Protein 2JPI (pdb70)

CATH classification: 3.30.310.50

Organism: Pseudomonas aeruginosa (strain ATCC 15692 / DSM 22644 / CIP 104116 / JCM 14847 / LMG 12228 / 1C / PRS 101 / PAO1) (NCBI:txid208964)

Sequence (96 aa):
MFRSTSHVRTESAARYVNRLCKHWGHKFEVELTPERGFIDFGDSNCELLAHPDHVLMILNSPDEDSLAHMQNVVADHLQRMANSESLEIAWQPAESMFRSTSHVRTESAARYVNRLCKHWGHKFEVELTPERGFIDFGDSNCELLAHPDHVLMILNSPDEDSLAHMQNVVADHLQRMANSESLEIAWQPAESMFRSTSHVRTESAARYVNRLCKHWGHKFEVELTPERGFIDFGDSNCELLAHPDHVLMILNSPDEDSLAHMQNVVADHLQRMANSESLEIAWQPAESMFRSTSHVRTESAARYVNRLCKHWGHKFEVELTPERGFIDFGDSNCELLAHPDHVLMILNSPDEDSLAHMQNVVADHLQRMANSESLEIAWQPAESMFRSTSHVRTESAARYVNRLCKHWGHKFEVELTPERGFIDFGDSNCELLAHPDHVLMILNSPDEDSLAHMQNVVADHLQRMANSESLEIAWQPAESMFRSTSHVRTESAARYVNRLCKHWGHKFEVELTPERGFIDFGDSNCELLAHPDHVLMILNSPDEDSLAHMQNVVADHLQRMANSESLEIAWQPAESMFRSTSHVRTESAARYVNRLCKHWGHKFEVELTPERGFIDFGDSNCELLAHPDHVLMILNSPDEDSLAHMQNVVADHLQRMANSESLEIAWQPAESMFRSTSHVRTESAARYVNRLCKHWGHKFEVELTPERGFIDFGDSNCELLAHPDHVLMILNSPDEDSLAHMQNVVADHLQRMANSESLEIAWQPAESMFRSTSHVRTESAARYVNRLCKHWGHKFEVELTPERGFIDFGDSNCELLAHPDHVLMILNSPDEDSLAHMQNVVADHLQRMANSESLEIAWQPAESMFRSTSHVRTESAARYVNRLCKHWGHKFEVELTPERGFIDFGDSNCELLAHPDHVLMILNSPDEDSLAHMQNVVADHLQRMANSESLEIAWQPAESMFRSTSHVRTESAARYVNRLCKHWGHKFEVELTPERGFIDFGDSNCELLAHPDHVLMILNSPDEDSLAHMQNVVADHLQRMANSESLEIAWQPAESMFRSTSHVRTESAARYVNRLCKHWGHKFEVELTPERGFIDFGDSNCELLAHPDHVLMILNSPDEDSLAHMQNVVADHLQRMANSESLEIAWQPAESMFRSTSHVRTESAARYVNRLCKHWGHKFEVELTPERGFIDFGDSNCELLAHPDHVLMILNSPDEDSLAHMQNVVADHLQRMANSESLEIAWQPAESMFRSTSHVRTESAARYVNRLCKHWGHKFEVELTPERGFIDFGDSNCELLAHPDHVLMILNSPDEDSLAHMQNVVADHLQRMANSESLEIAWQPAESMFRSTSHVRTESAARYVNRLCKHWGHKFEVELTPERGFIDFGDSNCELLAHPDHVLMILNSPDEDSLAHMQNVVADHLQRMANSESLEIAWQPAESMFRSTSHVRTESAARYVNRLCKHWGHKFEVELTPERGFIDFGDSNCELLAHPDHVLMILNSPDEDSLAHMQNVVADHLQRMANSESLEIAWQPAESMFRSTSHVRTESAARYVNRLCKHWGHKFEVELTPERGFIDFGDSNCELLAHPDHVLMILNSPDEDSLAHMQNVVADHLQRMANSESLEIAWQPAESMFRSTSHVRTESAARYVNRLCKHWGHKFEVELTPERGFIDFGDSNCELLAHPDHVLMILNSPDEDSLAHMQNVVADHLQRMANSESLEIAWQPAESMFRSTSHVRTESAARYVNRLCKHWGHKFEVELTPERGFIDFGDSNCELLAHPDHVLMILNSPDEDSLAHMQNVVADHLQRMANSESLEIAWQPAESMFRSTSHVRTESAARYVNRLCKHWGHKFEVELTPERGFIDFGDSNCELLAHPDHVLMILNSPDEDSLAHMQNVVADHLQRMANSESLEIAWQPAES

Nearest PDB structures (foldseek):
  2jpi-assembly1_A  TM=9.965E-01  e=1.488E-18  Pseudomonas aeruginosa
  5nzc-assembly1_A  TM=4.867E-01  e=1.272E-02  Betula pendula
  5nzb-assembly1_A  TM=5.104E-01  e=2.156E-02  Betula pendula
  1ypr-assembly2_B  TM=5.223E-01  e=1.326E-01  Saccharomyces cerevisiae
  5etl-assembly3_C  TM=3.798E-01  e=5.740E-01  Escherichia coli

Foldseek 3Di:
DFKKKKKAWAAPFLVCQQVVLVVVVPPFHWDHDSAWIWTDPDQKIWIWGGDRTIIMIMIGHPDVVRRCVRSVVVLCVVPVVDPDDSGPMDMDPRHD

Solvent-accessible surface area: 6134 Å² total; per-residue (Å²): 176,42,137,0,36,1,88,16,190,16,126,61,0,34,117,65,1,23,122,21,11,137,115,132,32,176,163,70,95,36,111,83,65,118,95,69,2,53,19,25,94,59,122,5,29,9,32,3,43,4,88,82,71,66,2,50,0,44,0,37,0,73,56,88,120,16,4,38,106,8,17,89,49,3,14,52,31,2,63,167,46,28,131,96,99,93,10,145,41,80,163,96,107,2,145,138

Secondary structure (DSSP, 8-state):
-EEEEEEE--SSHHHHHHHHHHHTTTSSEEEE-SSEEEEE-SSS-EEEEEETTEEEEEEEESSHHHHHHHHHHHHHHHHHTSTTSS---B------

Structure (mmCIF, N/CA/C/O backbone):
data_2JPI
#
_entry.id   2JPI
#
loop_
_atom_site.group_PDB
_atom_site.id
_atom_site.type_symbol
_atom_site.label_atom_id
_atom_site.label_alt_id
_atom_site.label_comp_id
_atom_site.label_asym_id
_atom_site.label_entity_id
_atom_site.label_seq_id
_atom_site.pdbx_PDB_ins_code
_atom_site.Cartn_x
_atom_site.Cartn_y
_atom_site.Cartn_z
_atom_site.occupancy
_atom_site.B_iso_or_equiv
_atom_site.auth_seq_id
_atom_site.auth_comp_id
_atom_site.auth_asym_id
_atom_site.auth_atom_id
_atom_site.pdbx_PDB_model_num
ATOM 1 N N . MET A 1 23 ? 7.208 15.485 -5.813 1.00 0.00 1 MET A N 1
ATOM 2 C CA . MET A 1 23 ? 6.757 14.563 -4.736 1.00 0.00 1 MET A CA 1
ATOM 3 C C . MET A 1 23 ? 5.314 14.840 -4.332 1.00 0.00 1 MET A C 1
ATOM 4 O O . MET A 1 23 ? 5.032 15.670 -3.468 1.00 0.00 1 MET A O 1
ATOM 17 N N . PHE A 1 24 ? 4.407 14.117 -4.968 1.00 0.00 2 PHE A N 1
ATOM 18 C CA . PHE A 1 24 ? 2.978 14.244 -4.697 1.00 0.00 2 PHE A CA 1
ATOM 19 C C . PHE A 1 24 ? 2.546 13.135 -3.741 1.00 0.00 2 PHE A C 1
ATOM 20 O O . PHE A 1 24 ? 3.325 12.220 -3.471 1.00 0.00 2 PHE A O 1
ATOM 37 N N . ARG A 1 25 ? 1.321 13.201 -3.220 1.00 0.00 3 ARG A N 1
ATOM 38 C CA . ARG A 1 25 ? 0.866 12.164 -2.296 1.00 0.00 3 ARG A CA 1
ATOM 39 C C . ARG A 1 25 ? -0.642 11.917 -2.388 1.00 0.00 3 ARG A C 1
ATOM 40 O O . ARG A 1 25 ? -1.448 12.833 -2.219 1.00 0.00 3 ARG A O 1
ATOM 61 N N . SER A 1 26 ? -1.003 10.656 -2.631 1.00 0.00 4 SER A N 1
ATOM 62 C CA . SER A 1 26 ? -2.396 10.229 -2.726 1.00 0.00 4 SER A CA 1
ATOM 63 C C . SER A 1 26 ? -2.697 9.253 -1.597 1.00 0.00 4 SER A C 1
ATOM 64 O O . SER A 1 26 ? -1.775 8.704 -0.992 1.00 0.00 4 SER A O 1
ATOM 72 N N . THR A 1 27 ? -3.973 9.027 -1.309 1.00 0.00 5 THR A N 1
ATOM 73 C CA . THR A 1 27 ? -4.325 8.100 -0.242 1.00 0.00 5 THR A CA 1
ATOM 74 C C . THR A 1 27 ? -5.612 7.334 -0.535 1.00 0.00 5 THR A C 1
ATOM 75 O O . THR A 1 27 ? -6.658 7.928 -0.797 1.00 0.00 5 THR A O 1
ATOM 86 N N . SER A 1 28 ? -5.526 6.005 -0.466 1.00 0.00 6 SER A N 1
ATOM 87 C CA . SER A 1 28 ? -6.684 5.145 -0.700 1.00 0.00 6 SER A CA 1
ATOM 88 C C . SER A 1 28 ? -7.171 4.526 0.613 1.00 0.00 6 SER A C 1
ATOM 89 O O . SER A 1 28 ? -6.371 4.029 1.406 1.00 0.00 6 SER A O 1
ATOM 97 N N . HIS A 1 29 ? -8.484 4.561 0.839 1.00 0.00 7 HIS A N 1
ATOM 98 C CA . HIS A 1 29 ? -9.070 4.003 2.062 1.00 0.00 7 HIS A CA 1
ATOM 99 C C . HIS A 1 29 ? -10.051 2.872 1.741 1.00 0.00 7 HIS A C 1
ATOM 100 O O . HIS A 1 29 ? -10.926 3.024 0.889 1.00 0.00 7 HIS A O 1
ATOM 115 N N . VAL A 1 30 ? -9.896 1.737 2.427 1.00 0.00 8 VAL A N 1
ATOM 116 C CA . VAL A 1 30 ? -10.766 0.582 2.210 1.00 0.00 8 VAL A CA 1
ATOM 117 C C . VAL A 1 30 ? -11.110 -0.102 3.530 1.00 0.00 8 VAL A C 1
ATOM 118 O O . VAL A 1 30 ? -10.333 -0.040 4.483 1.00 0.00 8 VAL A O 1
ATOM 131 N N . ARG A 1 31 ? -12.257 -0.780 3.583 1.00 0.00 9 ARG A N 1
ATOM 132 C CA . ARG A 1 31 ? -12.639 -1.490 4.805 1.00 0.00 9 ARG A CA 1
ATOM 133 C C . ARG A 1 31 ? -12.299 -2.975 4.672 1.00 0.00 9 ARG A C 1
ATOM 134 O O . ARG A 1 31 ? -12.971 -3.715 3.954 1.00 0.00 9 ARG A O 1
ATOM 155 N N . THR A 1 32 ? -11.242 -3.398 5.365 1.00 0.00 10 THR A N 1
ATOM 156 C CA . THR A 1 32 ? -10.795 -4.790 5.326 1.00 0.00 10 THR A CA 1
ATOM 157 C C . THR A 1 32 ? -10.587 -5.353 6.736 1.00 0.00 10 THR A C 1
ATOM 158 O O . THR A 1 32 ? -10.351 -4.602 7.674 1.00 0.00 10 THR A O 1
ATOM 169 N N . GLU A 1 33 ? -10.650 -6.674 6.878 1.00 0.00 11 GLU A N 1
ATOM 170 C CA . GLU A 1 33 ? -10.443 -7.309 8.181 1.00 0.00 11 GLU A CA 1
ATOM 171 C C . GLU A 1 33 ? -9.071 -7.993 8.265 1.00 0.00 11 GLU A C 1
ATOM 172 O O . GLU A 1 33 ? -8.576 -8.531 7.275 1.00 0.00 11 GLU A O 1
ATOM 184 N N . SER A 1 34 ? -8.463 -7.971 9.460 1.00 0.00 12 SER A N 1
ATOM 185 C CA . SER A 1 34 ? -7.155 -8.591 9.675 1.00 0.00 12 SER A CA 1
ATOM 186 C C . SER A 1 34 ? -6.095 -7.982 8.762 1.00 0.00 12 SER A C 1
ATOM 187 O O . SER A 1 34 ? -5.100 -8.622 8.423 1.00 0.00 12 SER A O 1
ATOM 195 N N . ALA A 1 35 ? -6.325 -6.738 8.373 1.00 0.00 13 ALA A N 1
ATOM 196 C CA . ALA A 1 35 ? -5.404 -6.008 7.495 1.00 0.00 13 ALA A CA 1
ATOM 197 C C . ALA A 1 35 ? -3.957 -6.042 7.983 1.00 0.00 13 ALA A C 1
ATOM 198 O O . ALA A 1 35 ? -3.042 -6.359 7.222 1.00 0.00 13 ALA A O 1
ATOM 205 N N . ALA A 1 36 ? -3.753 -5.661 9.236 1.00 0.00 14 ALA A N 1
ATOM 206 C CA . ALA A 1 36 ? -2.409 -5.585 9.824 1.00 0.00 14 ALA A CA 1
ATOM 207 C C . ALA A 1 36 ? -1.502 -6.763 9.451 1.00 0.00 14 ALA A C 1
ATOM 208 O O . ALA A 1 36 ? -0.279 -6.619 9.440 1.00 0.00 14 ALA A O 1
ATOM 215 N N . ARG A 1 37 ? -2.080 -7.919 9.148 1.00 0.00 15 ARG A N 1
ATOM 216 C CA . ARG A 1 37 ? -1.280 -9.089 8.783 1.00 0.00 15 ARG A CA 1
ATOM 217 C C . ARG A 1 37 ? -0.828 -9.021 7.335 1.00 0.00 15 ARG A C 1
ATOM 218 O O . ARG A 1 37 ? 0.310 -9.365 7.016 1.00 0.00 15 ARG A O 1
ATOM 239 N N . TYR A 1 38 ? -1.707 -8.568 6.458 1.00 0.00 16 TYR A N 1
ATOM 240 C CA . TYR A 1 38 ? -1.353 -8.463 5.052 1.00 0.00 16 TYR A CA 1
ATOM 241 C C . TYR A 1 38 ? -0.256 -7.421 4.871 1.00 0.00 16 TYR A C 1
ATOM 242 O O . TYR A 1 38 ? 0.507 -7.493 3.916 1.00 0.00 16 TYR A O 1
ATOM 260 N N . VAL A 1 39 ? -0.152 -6.476 5.812 1.00 0.00 17 VAL A N 1
ATOM 261 C CA . VAL A 1 39 ? 0.897 -5.459 5.747 1.00 0.00 17 VAL A CA 1
ATOM 262 C C . VAL A 1 39 ? 2.216 -6.052 6.226 1.00 0.00 17 VAL A C 1
ATOM 263 O O . VAL A 1 39 ? 3.257 -5.863 5.596 1.00 0.00 17 VAL A O 1
ATOM 276 N N . ASN A 1 40 ? 2.169 -6.767 7.346 1.00 0.00 18 ASN A N 1
ATOM 277 C CA . ASN A 1 40 ? 3.369 -7.378 7.898 1.00 0.00 18 ASN A CA 1
ATOM 278 C C . ASN A 1 40 ? 3.868 -8.520 7.016 1.00 0.00 18 ASN A C 1
ATOM 279 O O . ASN A 1 40 ? 5.060 -8.827 7.009 1.00 0.00 18 ASN A O 1
ATOM 290 N N . ARG A 1 41 ? 2.957 -9.157 6.284 1.00 0.00 19 ARG A N 1
ATOM 291 C CA . ARG A 1 41 ? 3.321 -10.270 5.419 1.00 0.00 19 ARG A CA 1
ATOM 292 C C . ARG A 1 41 ? 3.976 -9.801 4.119 1.00 0.00 19 ARG A C 1
ATOM 293 O O . ARG A 1 41 ? 4.634 -10.585 3.435 1.00 0.00 19 ARG A O 1
ATOM 314 N N . LEU A 1 42 ? 3.788 -8.531 3.771 1.00 0.00 20 LEU A N 1
ATOM 315 C CA . LEU A 1 42 ? 4.359 -7.986 2.541 1.00 0.00 20 LEU A CA 1
ATOM 316 C C . LEU A 1 42 ? 5.872 -7.844 2.628 1.00 0.00 20 LEU A C 1
ATOM 317 O O . LEU A 1 42 ? 6.589 -8.237 1.708 1.00 0.00 20 LEU A O 1
ATOM 333 N N . CYS A 1 43 ? 6.362 -7.277 3.726 1.00 0.00 21 CYS A N 1
ATOM 334 C CA . CYS A 1 43 ? 7.800 -7.093 3.890 1.00 0.00 21 CYS A CA 1
ATOM 335 C C . CYS A 1 43 ? 8.521 -8.427 3.756 1.00 0.00 21 CYS A C 1
ATOM 336 O O . CYS A 1 43 ? 9.640 -8.495 3.251 1.00 0.00 21 CYS A O 1
ATOM 344 N N . LYS A 1 44 ? 7.859 -9.490 4.190 1.00 0.00 22 LYS A N 1
ATOM 345 C CA . LYS A 1 44 ? 8.423 -10.828 4.095 1.00 0.00 22 LYS A CA 1
ATOM 346 C C . LYS A 1 44 ? 8.156 -11.427 2.712 1.00 0.00 22 LYS A C 1
ATOM 347 O O . LYS A 1 44 ? 8.832 -12.366 2.289 1.00 0.00 22 LYS A O 1
ATOM 366 N N . HIS A 1 45 ? 7.152 -10.885 2.019 1.00 0.00 23 HIS A N 1
ATOM 367 C CA . HIS A 1 45 ? 6.773 -11.364 0.695 1.00 0.00 23 HIS A CA 1
ATOM 368 C C . HIS A 1 45 ? 7.606 -10.728 -0.414 1.00 0.00 23 HIS A C 1
ATOM 369 O O . HIS A 1 45 ? 8.288 -11.429 -1.162 1.00 0.00 23 HIS A O 1
ATOM 384 N N . TRP A 1 46 ? 7.533 -9.402 -0.538 1.00 0.00 24 TRP A N 1
ATOM 385 C CA . TRP A 1 46 ? 8.270 -8.706 -1.585 1.00 0.00 24 TRP A CA 1
ATOM 386 C C . TRP A 1 46 ? 9.668 -8.297 -1.121 1.00 0.00 24 TRP A C 1
ATOM 387 O O . TRP A 1 46 ? 10.497 -7.892 -1.936 1.00 0.00 24 TRP A O 1
ATOM 408 N N . GLY A 1 47 ? 9.937 -8.403 0.183 1.00 0.00 25 GLY A N 1
ATOM 409 C CA . GLY A 1 47 ? 11.247 -8.037 0.692 1.00 0.00 25 GLY A CA 1
ATOM 410 C C . GLY A 1 47 ? 12.327 -9.014 0.272 1.00 0.00 25 GLY A C 1
ATOM 411 O O . GLY A 1 47 ? 12.958 -9.650 1.115 1.00 0.00 25 GLY A O 1
ATOM 415 N N . HIS A 1 48 ? 12.540 -9.135 -1.033 1.00 0.00 26 HIS A N 1
ATOM 416 C CA . HIS A 1 48 ? 13.550 -10.042 -1.559 1.00 0.00 26 HIS A CA 1
ATOM 417 C C . HIS A 1 48 ? 14.710 -9.264 -2.168 1.00 0.00 26 HIS A C 1
ATOM 418 O O . HIS A 1 48 ? 15.835 -9.759 -2.230 1.00 0.00 26 HIS A O 1
ATOM 433 N N . LYS A 1 49 ? 14.432 -8.044 -2.621 1.00 0.00 27 LYS A N 1
ATOM 434 C CA . LYS A 1 49 ? 15.466 -7.209 -3.228 1.00 0.00 27 LYS A CA 1
ATOM 435 C C . LYS A 1 49 ? 15.153 -5.726 -3.031 1.00 0.00 27 LYS A C 1
ATOM 436 O O . LYS A 1 49 ? 15.650 -4.873 -3.766 1.00 0.00 27 LYS A O 1
ATOM 455 N N . PHE A 1 50 ? 14.328 -5.417 -2.034 1.00 0.00 28 PHE A N 1
ATOM 456 C CA . PHE A 1 50 ? 13.967 -4.039 -1.760 1.00 0.00 28 PHE A CA 1
ATOM 457 C C . PHE A 1 50 ? 13.911 -3.775 -0.269 1.00 0.00 28 PHE A C 1
ATOM 458 O O . PHE A 1 50 ? 13.902 -4.704 0.539 1.00 0.00 28 PHE A O 1
ATOM 475 N N . GLU A 1 51 ? 13.882 -2.502 0.092 1.00 0.00 29 GLU A N 1
ATOM 476 C CA . GLU A 1 51 ? 13.836 -2.122 1.499 1.00 0.00 29 GLU A CA 1
ATOM 477 C C . GLU A 1 51 ? 12.403 -2.132 2.014 1.00 0.00 29 GLU A C 1
ATOM 478 O O . GLU A 1 51 ? 11.607 -1.252 1.686 1.00 0.00 29 GLU A O 1
ATOM 490 N N . VAL A 1 52 ? 12.078 -3.140 2.818 1.00 0.00 30 VAL A N 1
ATOM 491 C CA . VAL A 1 52 ? 10.736 -3.270 3.371 1.00 0.00 30 VAL A CA 1
ATOM 492 C C . VAL A 1 52 ? 10.749 -3.221 4.897 1.00 0.00 30 VAL A C 1
ATOM 493 O O . VAL A 1 52 ? 11.277 -4.120 5.552 1.00 0.00 30 VAL A O 1
ATOM 506 N N . GLU A 1 53 ? 10.147 -2.173 5.459 1.00 0.00 31 GLU A N 1
ATOM 507 C CA . GLU A 1 53 ? 10.074 -2.019 6.906 1.00 0.00 31 GLU A CA 1
ATOM 508 C C . GLU A 1 53 ? 8.773 -2.618 7.430 1.00 0.00 31 GLU A C 1
ATOM 509 O O . GLU A 1 53 ? 7.719 -2.464 6.814 1.00 0.00 31 GLU A O 1
ATOM 521 N N . LEU A 1 54 ? 8.851 -3.301 8.565 1.00 0.00 32 LEU A N 1
ATOM 522 C CA . LEU A 1 54 ? 7.665 -3.924 9.158 1.00 0.00 32 LEU A CA 1
ATOM 523 C C . LEU A 1 54 ? 7.420 -3.412 10.570 1.00 0.00 32 LEU A C 1
ATOM 524 O O . LEU A 1 54 ? 8.137 -3.762 11.508 1.00 0.00 32 LEU A O 1
ATOM 540 N N . THR A 1 55 ? 6.377 -2.605 10.712 1.00 0.00 33 THR A N 1
ATOM 541 C CA . THR A 1 55 ? 5.993 -2.063 12.009 1.00 0.00 33 THR A CA 1
ATOM 542 C C . THR A 1 55 ? 4.527 -2.385 12.253 1.00 0.00 33 THR A C 1
ATOM 543 O O . THR A 1 55 ? 3.800 -2.716 11.316 1.00 0.00 33 THR A O 1
ATOM 554 N N . PRO A 1 56 ? 4.057 -2.294 13.500 1.00 0.00 34 PRO A N 1
ATOM 555 C CA . PRO A 1 56 ? 2.662 -2.580 13.819 1.00 0.00 34 PRO A CA 1
ATOM 556 C C . PRO A 1 56 ? 1.747 -1.436 13.425 1.00 0.00 34 PRO A C 1
ATOM 557 O O . PRO A 1 56 ? 0.911 -0.990 14.211 1.00 0.00 34 PRO A O 1
ATOM 568 N N . GLU A 1 57 ? 1.922 -0.960 12.201 1.00 0.00 35 GLU A N 1
ATOM 569 C CA . GLU A 1 57 ? 1.131 0.143 11.685 1.00 0.00 35 GLU A CA 1
ATOM 570 C C . GLU A 1 57 ? 1.065 0.122 10.158 1.00 0.00 35 GLU A C 1
ATOM 571 O O . GLU A 1 57 ? 0.026 0.437 9.578 1.00 0.00 35 GLU A O 1
ATOM 583 N N . ARG A 1 58 ? 2.173 -0.234 9.500 1.00 0.00 36 ARG A N 1
ATOM 584 C CA . ARG A 1 58 ? 2.194 -0.262 8.045 1.00 0.00 36 ARG A CA 1
ATOM 585 C C . ARG A 1 58 ? 3.453 -0.907 7.485 1.00 0.00 36 ARG A C 1
ATOM 586 O O . ARG A 1 58 ? 4.429 -1.146 8.196 1.00 0.00 36 ARG A O 1
ATOM 607 N N . GLY A 1 59 ? 3.413 -1.147 6.179 1.00 0.00 37 GLY A N 1
ATOM 608 C CA . GLY A 1 59 ? 4.541 -1.722 5.474 1.00 0.00 37 GLY A CA 1
ATOM 609 C C . GLY A 1 59 ? 5.190 -0.676 4.570 1.00 0.00 37 GLY A C 1
ATOM 610 O O . GLY A 1 59 ? 4.539 -0.165 3.659 1.00 0.00 37 GLY A O 1
ATOM 614 N N . PHE A 1 60 ? 6.453 -0.332 4.822 1.00 0.00 38 PHE A N 1
ATOM 615 C CA . PHE A 1 60 ? 7.143 0.679 4.026 1.00 0.00 38 PHE A CA 1
ATOM 616 C C . PHE A 1 60 ? 8.039 0.020 2.989 1.00 0.00 38 PHE A C 1
ATOM 617 O O . PHE A 1 60 ? 8.930 -0.755 3.330 1.00 0.00 38 PHE A O 1
ATOM 634 N N . ILE A 1 61 ? 7.805 0.340 1.722 1.00 0.00 39 ILE A N 1
ATOM 635 C CA . ILE A 1 61 ? 8.607 -0.222 0.636 1.00 0.00 39 ILE A CA 1
ATOM 636 C C . ILE A 1 61 ? 8.965 0.871 -0.363 1.00 0.00 39 ILE A C 1
ATOM 637 O O . ILE A 1 61 ? 8.127 1.276 -1.169 1.00 0.00 39 ILE A O 1
ATOM 653 N N . ASP A 1 62 ? 10.204 1.350 -0.319 1.00 0.00 40 ASP A N 1
ATOM 654 C CA . ASP A 1 62 ? 10.633 2.392 -1.237 1.00 0.00 40 ASP A CA 1
ATOM 655 C C . ASP A 1 62 ? 11.473 1.803 -2.355 1.00 0.00 40 ASP A C 1
ATOM 656 O O . ASP A 1 62 ? 12.367 0.990 -2.120 1.00 0.00 40 ASP A O 1
ATOM 665 N N . PHE A 1 63 ? 11.176 2.224 -3.570 1.00 0.00 41 PHE A N 1
ATOM 666 C CA . PHE A 1 63 ? 11.897 1.748 -4.743 1.00 0.00 41 PHE A CA 1
ATOM 667 C C . PHE A 1 63 ? 13.064 2.679 -5.067 1.00 0.00 41 PHE A C 1
ATOM 668 O O . PHE A 1 63 ? 13.757 2.496 -6.068 1.00 0.00 41 PHE A O 1
ATOM 685 N N . GLY A 1 64 ? 13.269 3.683 -4.218 1.00 0.00 42 GLY A N 1
ATOM 686 C CA . GLY A 1 64 ? 14.341 4.634 -4.433 1.00 0.00 42 GLY A CA 1
ATOM 687 C C . GLY A 1 64 ? 13.823 6.033 -4.717 1.00 0.00 42 GLY A C 1
ATOM 688 O O . GLY A 1 64 ? 13.838 6.897 -3.840 1.00 0.00 42 GLY A O 1
ATOM 692 N N . ASP A 1 65 ? 13.358 6.255 -5.944 1.00 0.00 43 ASP A N 1
ATOM 693 C CA . ASP A 1 65 ? 12.826 7.557 -6.340 1.00 0.00 43 ASP A CA 1
ATOM 694 C C . ASP A 1 65 ? 11.306 7.580 -6.197 1.00 0.00 43 ASP A C 1
ATOM 695 O O . ASP A 1 65 ? 10.589 8.015 -7.098 1.00 0.00 43 ASP A O 1
ATOM 704 N N . SER A 1 66 ? 10.829 7.101 -5.051 1.00 0.00 44 SER A N 1
ATOM 705 C CA . SER A 1 66 ? 9.399 7.042 -4.752 1.00 0.00 44 SER A CA 1
ATOM 706 C C . SER A 1 66 ? 9.177 6.237 -3.467 1.00 0.00 44 SER A C 1
ATOM 707 O O . SER A 1 66 ? 10.141 5.908 -2.776 1.00 0.00 44 SER A O 1
ATOM 715 N N . ASN A 1 67 ? 7.923 5.920 -3.136 1.00 0.00 45 ASN A N 1
ATOM 716 C CA . ASN A 1 67 ? 7.638 5.165 -1.920 1.00 0.00 45 ASN A CA 1
ATOM 717 C C . ASN A 1 67 ? 6.252 4.528 -1.984 1.00 0.00 45 ASN A C 1
ATOM 718 O O . ASN A 1 67 ? 5.393 4.977 -2.742 1.00 0.00 45 ASN A O 1
ATOM 729 N N . CYS A 1 68 ? 6.024 3.503 -1.163 1.00 0.00 46 CYS A N 1
ATOM 730 C CA . CYS A 1 68 ? 4.729 2.849 -1.118 1.00 0.00 46 CYS A CA 1
ATOM 731 C C . CYS A 1 68 ? 4.488 2.282 0.275 1.00 0.00 46 CYS A C 1
ATOM 732 O O . CYS A 1 68 ? 5.032 1.238 0.637 1.00 0.00 46 CYS A O 1
ATOM 740 N N . GLU A 1 69 ? 3.678 2.985 1.054 1.00 0.00 47 GLU A N 1
ATOM 741 C CA . GLU A 1 69 ? 3.366 2.572 2.414 1.00 0.00 47 GLU A CA 1
ATOM 742 C C . GLU A 1 69 ? 1.975 1.950 2.461 1.00 0.00 47 GLU A C 1
ATOM 743 O O . GLU A 1 69 ? 1.126 2.250 1.622 1.00 0.00 47 GLU A O 1
ATOM 755 N N . LEU A 1 70 ? 1.745 1.078 3.435 1.00 0.00 48 LEU A N 1
ATOM 756 C CA . LEU A 1 70 ? 0.446 0.417 3.561 1.00 0.00 48 LEU A CA 1
ATOM 757 C C . LEU A 1 70 ? 0.021 0.331 5.021 1.00 0.00 48 LEU A C 1
ATOM 758 O O . LEU A 1 70 ? 0.614 -0.406 5.805 1.00 0.00 48 LEU A O 1
ATOM 774 N N . LEU A 1 71 ? -1.026 1.074 5.371 1.00 0.00 49 LEU A N 1
ATOM 775 C CA . LEU A 1 71 ? -1.545 1.064 6.742 1.00 0.00 49 LEU A CA 1
ATOM 776 C C . LEU A 1 71 ? -2.570 -0.043 6.867 1.00 0.00 49 LEU A C 1
ATOM 777 O O . LEU A 1 71 ? -3.437 -0.181 6.008 1.00 0.00 49 LEU A O 1
ATOM 793 N N . ALA A 1 72 ? -2.458 -0.858 7.906 1.00 0.00 50 ALA A N 1
ATOM 794 C CA . ALA A 1 72 ? -3.380 -1.967 8.065 1.00 0.00 50 ALA A CA 1
ATOM 795 C C . ALA A 1 72 ? -3.738 -2.252 9.516 1.00 0.00 50 ALA A C 1
ATOM 796 O O . ALA A 1 72 ? -2.901 -2.680 10.310 1.00 0.00 50 ALA A O 1
ATOM 803 N N . HIS A 1 73 ? -5.012 -2.041 9.835 1.00 0.00 51 HIS A N 1
ATOM 804 C CA . HIS A 1 73 ? -5.532 -2.299 11.153 1.00 0.00 51 HIS A CA 1
ATOM 805 C C . HIS A 1 73 ? -6.513 -3.477 11.071 1.00 0.00 51 HIS A C 1
ATOM 806 O O . HIS A 1 73 ? -6.932 -3.868 9.983 1.00 0.00 51 HIS A O 1
ATOM 821 N N . PRO A 1 74 ? -6.869 -4.070 12.212 1.00 0.00 52 PRO A N 1
ATOM 822 C CA . PRO A 1 74 ? -7.773 -5.227 12.278 1.00 0.00 52 PRO A CA 1
ATOM 823 C C . PRO A 1 74 ? -9.044 -5.090 11.438 1.00 0.00 52 PRO A C 1
ATOM 824 O O . PRO A 1 74 ? -9.689 -6.094 11.135 1.00 0.00 52 PRO A O 1
ATOM 835 N N . ASP A 1 75 ? -9.423 -3.867 11.069 1.00 0.00 53 ASP A N 1
ATOM 836 C CA . ASP A 1 75 ? -10.639 -3.684 10.281 1.00 0.00 53 ASP A CA 1
ATOM 837 C C . ASP A 1 75 ? -10.522 -2.595 9.215 1.00 0.00 53 ASP A C 1
ATOM 838 O O . ASP A 1 75 ? -11.490 -2.338 8.499 1.00 0.00 53 ASP A O 1
ATOM 847 N N . HIS A 1 76 ? -9.356 -1.974 9.072 1.00 0.00 54 HIS A N 1
ATOM 848 C CA . HIS A 1 76 ? -9.202 -0.953 8.038 1.00 0.00 54 HIS A CA 1
ATOM 849 C C . HIS A 1 76 ? -7.789 -0.943 7.457 1.00 0.00 54 HIS A C 1
ATOM 850 O O . HIS A 1 76 ? -6.844 -1.407 8.096 1.00 0.00 54 HIS A O 1
ATOM 865 N N . VAL A 1 77 ? -7.649 -0.419 6.234 1.00 0.00 55 VAL A N 1
ATOM 866 C CA . VAL A 1 77 ? -6.356 -0.362 5.573 1.00 0.00 55 VAL A CA 1
ATOM 867 C C . VAL A 1 77 ? -6.197 0.949 4.802 1.00 0.00 55 VAL A C 1
ATOM 868 O O . VAL A 1 77 ? -7.129 1.416 4.148 1.00 0.00 55 VAL A O 1
ATOM 881 N N . LEU A 1 78 ? -5.011 1.532 4.887 1.00 0.00 56 LEU A N 1
ATOM 882 C CA . LEU A 1 78 ? -4.716 2.789 4.200 1.00 0.00 56 LEU A CA 1
ATOM 883 C C . LEU A 1 78 ? -3.544 2.602 3.242 1.00 0.00 56 LEU A C 1
ATOM 884 O O . LEU A 1 78 ? -2.634 1.820 3.507 1.00 0.00 56 LEU A O 1
ATOM 900 N N . MET A 1 79 ? -3.575 3.318 2.125 1.00 0.00 57 MET A N 1
ATOM 901 C CA . MET A 1 79 ? -2.514 3.216 1.130 1.00 0.00 57 MET A CA 1
ATOM 902 C C . MET A 1 79 ? -1.979 4.597 0.755 1.00 0.00 57 MET A C 1
ATOM 903 O O . MET A 1 79 ? -2.696 5.406 0.169 1.00 0.00 57 MET A O 1
ATOM 917 N N . ILE A 1 80 ? -0.713 4.865 1.094 1.00 0.00 58 ILE A N 1
ATOM 918 C CA . ILE A 1 80 ? -0.099 6.146 0.787 1.00 0.00 58 ILE A CA 1
ATOM 919 C C . ILE A 1 80 ? 1.187 5.955 -0.010 1.00 0.00 58 ILE A C 1
ATOM 920 O O . ILE A 1 80 ? 1.994 5.079 0.300 1.00 0.00 58 ILE A O 1
ATOM 936 N N . LEU A 1 81 ? 1.377 6.784 -1.029 1.00 0.00 59 LEU A N 1
ATOM 937 C CA . LEU A 1 81 ? 2.574 6.705 -1.855 1.00 0.00 59 LEU A CA 1
ATOM 938 C C . LEU A 1 81 ? 3.309 8.036 -1.882 1.00 0.00 59 LEU A C 1
ATOM 939 O O . LEU A 1 81 ? 2.689 9.095 -1.916 1.00 0.00 59 LEU A O 1
ATOM 955 N N . ASN A 1 82 ? 4.631 7.974 -1.916 1.00 0.00 60 ASN A N 1
ATOM 956 C CA . ASN A 1 82 ? 5.446 9.177 -2.002 1.00 0.00 60 ASN A CA 1
ATOM 957 C C . ASN A 1 82 ? 6.284 9.083 -3.265 1.00 0.00 60 ASN A C 1
ATOM 958 O O . ASN A 1 82 ? 7.257 8.335 -3.318 1.00 0.00 60 ASN A O 1
ATOM 969 N N . SER A 1 83 ? 5.878 9.809 -4.299 1.00 0.00 61 SER A N 1
ATOM 970 C CA . SER A 1 83 ? 6.593 9.745 -5.578 1.00 0.00 61 SER A CA 1
ATOM 971 C C . SER A 1 83 ? 6.669 11.094 -6.291 1.00 0.00 61 SER A C 1
ATOM 972 O O . SER A 1 83 ? 5.681 11.823 -6.379 1.00 0.00 61 SER A O 1
ATOM 980 N N . PRO A 1 84 ? 7.857 11.427 -6.823 1.00 0.00 62 PRO A N 1
ATOM 981 C CA . PRO A 1 84 ? 8.093 12.679 -7.554 1.00 0.00 62 PRO A CA 1
ATOM 982 C C . PRO A 1 84 ? 7.377 12.748 -8.898 1.00 0.00 62 PRO A C 1
ATOM 983 O O . PRO A 1 84 ? 7.382 13.794 -9.548 1.00 0.00 62 PRO A O 1
ATOM 994 N N . ASP A 1 85 ? 6.763 11.647 -9.325 1.00 0.00 63 ASP A N 1
ATOM 995 C CA . ASP A 1 85 ? 6.062 11.640 -10.602 1.00 0.00 63 ASP A CA 1
ATOM 996 C C . ASP A 1 85 ? 4.785 10.808 -10.512 1.00 0.00 63 ASP A C 1
ATOM 997 O O . ASP A 1 85 ? 4.748 9.809 -9.794 1.00 0.00 63 ASP A O 1
ATOM 1006 N N . GLU A 1 86 ? 3.735 11.209 -11.233 1.00 0.00 64 GLU A N 1
ATOM 1007 C CA . GLU A 1 86 ? 2.475 10.444 -11.187 1.00 0.00 64 GLU A CA 1
ATOM 1008 C C . GLU A 1 86 ? 2.696 9.002 -11.639 1.00 0.00 64 GLU A C 1
ATOM 1009 O O . GLU A 1 86 ? 2.198 8.079 -11.002 1.00 0.00 64 GLU A O 1
ATOM 1021 N N . ASP A 1 87 ? 3.459 8.794 -12.719 1.00 0.00 65 ASP A N 1
ATOM 1022 C CA . ASP A 1 87 ? 3.738 7.437 -13.188 1.00 0.00 65 ASP A CA 1
ATOM 1023 C C . ASP A 1 87 ? 4.157 6.583 -12.002 1.00 0.00 65 ASP A C 1
ATOM 1024 O O . ASP A 1 87 ? 3.548 5.555 -11.709 1.00 0.00 65 ASP A O 1
ATOM 1033 N N . SER A 1 88 ? 5.172 7.062 -11.290 1.00 0.00 66 SER A N 1
ATOM 1034 C CA . SER A 1 88 ? 5.646 6.390 -10.086 1.00 0.00 66 SER A CA 1
ATOM 1035 C C . SER A 1 88 ? 4.507 6.353 -9.074 1.00 0.00 66 SER A C 1
ATOM 1036 O O . SER A 1 88 ? 4.082 5.296 -8.612 1.00 0.00 66 SER A O 1
ATOM 1044 N N . LEU A 1 89 ? 4.017 7.546 -8.770 1.00 0.00 67 LEU A N 1
ATOM 1045 C CA . LEU A 1 89 ? 2.909 7.761 -7.841 1.00 0.00 67 LEU A CA 1
ATOM 1046 C C . LEU A 1 89 ? 1.811 6.712 -8.008 1.00 0.00 67 LEU A C 1
ATOM 1047 O O . LEU A 1 89 ? 1.504 5.977 -7.070 1.00 0.00 67 LEU A O 1
ATOM 1063 N N . ALA A 1 90 ? 1.219 6.639 -9.191 1.00 0.00 68 ALA A N 1
ATOM 1064 C CA . ALA A 1 90 ? 0.159 5.672 -9.438 1.00 0.00 68 ALA A CA 1
ATOM 1065 C C . ALA A 1 90 ? 0.704 4.255 -9.353 1.00 0.00 68 ALA A C 1
ATOM 1066 O O . ALA A 1 90 ? 0.029 3.347 -8.869 1.00 0.00 68 ALA A O 1
ATOM 1073 N N . HIS A 1 91 ? 1.940 4.073 -9.810 1.00 0.00 69 HIS A N 1
ATOM 1074 C CA . HIS A 1 91 ? 2.581 2.765 -9.767 1.00 0.00 69 HIS A CA 1
ATOM 1075 C C . HIS A 1 91 ? 2.541 2.214 -8.347 1.00 0.00 69 HIS A C 1
ATOM 1076 O O . HIS A 1 91 ? 2.334 1.021 -8.133 1.00 0.00 69 HIS A O 1
ATOM 1091 N N . MET A 1 92 ? 2.741 3.104 -7.381 1.00 0.00 70 MET A N 1
ATOM 1092 C CA . MET A 1 92 ? 2.731 2.727 -5.970 1.00 0.00 70 MET A CA 1
ATOM 1093 C C . MET A 1 92 ? 1.299 2.568 -5.440 1.00 0.00 70 MET A C 1
ATOM 1094 O O . MET A 1 92 ? 0.939 1.504 -4.936 1.00 0.00 70 MET A O 1
ATOM 1108 N N . GLN A 1 93 ? 0.484 3.625 -5.541 1.00 0.00 71 GLN A N 1
ATOM 1109 C CA . GLN A 1 93 ? -0.896 3.566 -5.051 1.00 0.00 71 GLN A CA 1
ATOM 1110 C C . GLN A 1 93 ? -1.687 2.431 -5.702 1.00 0.00 71 GLN A C 1
ATOM 1111 O O . GLN A 1 93 ? -2.621 1.900 -5.101 1.00 0.00 71 GLN A O 1
ATOM 1125 N N . ASN A 1 94 ? -1.320 2.058 -6.925 1.00 0.00 72 ASN A N 1
ATOM 1126 C CA . ASN A 1 94 ? -2.017 0.984 -7.628 1.00 0.00 72 ASN A CA 1
ATOM 1127 C C . ASN A 1 94 ? -1.506 -0.384 -7.186 1.00 0.00 72 ASN A C 1
ATOM 1128 O O . ASN A 1 94 ? -2.294 -1.289 -6.907 1.00 0.00 72 ASN A O 1
ATOM 1139 N N . VAL A 1 95 ? -0.183 -0.531 -7.122 1.00 0.00 73 VAL A N 1
ATOM 1140 C CA . VAL A 1 95 ? 0.435 -1.789 -6.711 1.00 0.00 73 VAL A CA 1
ATOM 1141 C C . VAL A 1 95 ? -0.253 -2.357 -5.469 1.00 0.00 73 VAL A C 1
ATOM 1142 O O . VAL A 1 95 ? -0.477 -3.563 -5.370 1.00 0.00 73 VAL A O 1
ATOM 1155 N N . VAL A 1 96 ? -0.587 -1.480 -4.530 1.00 0.00 74 VAL A N 1
ATOM 1156 C CA . VAL A 1 96 ? -1.254 -1.901 -3.300 1.00 0.00 74 VAL A CA 1
ATOM 1157 C C . VAL A 1 96 ? -2.699 -2.313 -3.577 1.00 0.00 74 VAL A C 1
ATOM 1158 O O . VAL A 1 96 ? -3.144 -3.365 -3.118 1.00 0.00 74 VAL A O 1
ATOM 1171 N N . ALA A 1 97 ? -3.431 -1.492 -4.340 1.00 0.00 75 ALA A N 1
ATOM 1172 C CA . ALA A 1 97 ? -4.817 -1.803 -4.679 1.00 0.00 75 ALA A CA 1
ATOM 1173 C C . ALA A 1 97 ? -4.928 -3.243 -5.159 1.00 0.00 75 ALA A C 1
ATOM 1174 O O . ALA A 1 97 ? -5.967 -3.886 -5.012 1.00 0.00 75 ALA A O 1
ATOM 1181 N N . ASP A 1 98 ? -3.834 -3.741 -5.725 1.00 0.00 76 ASP A N 1
ATOM 1182 C CA . ASP A 1 98 ? -3.784 -5.109 -6.223 1.00 0.00 76 ASP A CA 1
ATOM 1183 C C . ASP A 1 98 ? -3.624 -6.100 -5.071 1.00 0.00 76 ASP A C 1
ATOM 1184 O O . ASP A 1 98 ? -4.253 -7.158 -5.060 1.00 0.00 76 ASP A O 1
ATOM 1193 N N . HIS A 1 99 ? -2.774 -5.754 -4.105 1.00 0.00 77 HIS A N 1
ATOM 1194 C CA . HIS A 1 99 ? -2.534 -6.623 -2.954 1.00 0.00 77 HIS A CA 1
ATOM 1195 C C . HIS A 1 99 ? -3.825 -6.878 -2.174 1.00 0.00 77 HIS A C 1
ATOM 1196 O O . HIS A 1 99 ? -4.092 -8.006 -1.761 1.00 0.00 77 HIS A O 1
ATOM 1211 N N . LEU A 1 100 ? -4.630 -5.833 -1.983 1.00 0.00 78 LEU A N 1
ATOM 1212 C CA . LEU A 1 100 ? -5.890 -5.966 -1.266 1.00 0.00 78 LEU A CA 1
ATOM 1213 C C . LEU A 1 100 ? -6.839 -6.885 -2.032 1.00 0.00 78 LEU A C 1
ATOM 1214 O O . LEU A 1 100 ? -7.715 -7.519 -1.446 1.00 0.00 78 LEU A O 1
ATOM 1230 N N . GLN A 1 101 ? -6.661 -6.943 -3.350 1.00 0.00 79 GLN A N 1
ATOM 1231 C CA . GLN A 1 101 ? -7.505 -7.777 -4.202 1.00 0.00 79 GLN A CA 1
ATOM 1232 C C . GLN A 1 101 ? -7.177 -9.265 -4.047 1.00 0.00 79 GLN A C 1
ATOM 1233 O O . GLN A 1 101 ? -8.081 -10.096 -3.957 1.00 0.00 79 GLN A O 1
ATOM 1247 N N . ARG A 1 102 ? -5.891 -9.599 -4.018 1.00 0.00 80 ARG A N 1
ATOM 1248 C CA . ARG A 1 102 ? -5.469 -10.990 -3.876 1.00 0.00 80 ARG A CA 1
ATOM 1249 C C . ARG A 1 102 ? -5.978 -11.567 -2.568 1.00 0.00 80 ARG A C 1
ATOM 1250 O O . ARG A 1 102 ? -6.355 -12.736 -2.490 1.00 0.00 80 ARG A O 1
ATOM 1271 N N . MET A 1 103 ? -5.977 -10.733 -1.542 1.00 0.00 81 MET A N 1
ATOM 1272 C CA . MET A 1 103 ? -6.432 -11.151 -0.219 1.00 0.00 81 MET A CA 1
ATOM 1273 C C . MET A 1 103 ? -7.956 -11.109 -0.102 1.00 0.00 81 MET A C 1
ATOM 1274 O O . MET A 1 103 ? -8.527 -11.654 0.843 1.00 0.00 81 MET A O 1
ATOM 1288 N N . ALA A 1 104 ? -8.611 -10.463 -1.062 1.00 0.00 82 ALA A N 1
ATOM 1289 C CA . ALA A 1 104 ? -10.068 -10.359 -1.054 1.00 0.00 82 ALA A CA 1
ATOM 1290 C C . ALA A 1 104 ? -10.646 -10.682 -2.428 1.00 0.00 82 ALA A C 1
ATOM 1291 O O . ALA A 1 104 ? -10.802 -9.798 -3.271 1.00 0.00 82 ALA A O 1
ATOM 1298 N N . ASN A 1 105 ? -10.958 -11.956 -2.649 1.00 0.00 83 ASN A N 1
ATOM 1299 C CA . ASN A 1 105 ? -11.514 -12.398 -3.923 1.00 0.00 83 ASN A CA 1
ATOM 1300 C C . ASN A 1 105 ? -13.028 -12.213 -3.954 1.00 0.00 83 ASN A C 1
ATOM 1301 O O . ASN A 1 105 ? -13.756 -12.830 -3.176 1.00 0.00 83 ASN A O 1
ATOM 1312 N N . SER A 1 106 ? -13.495 -11.358 -4.860 1.00 0.00 84 SER A N 1
ATOM 1313 C CA . SER A 1 106 ? -14.924 -11.087 -5.001 1.00 0.00 84 SER A CA 1
ATOM 1314 C C . SER A 1 106 ? -15.163 -9.951 -5.991 1.00 0.00 84 SER A C 1
ATOM 1315 O O . SER A 1 106 ? -16.142 -9.957 -6.736 1.00 0.00 84 SER A O 1
ATOM 1323 N N . GLU A 1 107 ? -14.260 -8.976 -5.988 1.00 0.00 85 GLU A N 1
ATOM 1324 C CA . GLU A 1 107 ? -14.364 -7.828 -6.881 1.00 0.00 85 GLU A CA 1
ATOM 1325 C C . GLU A 1 107 ? -13.024 -7.112 -6.990 1.00 0.00 85 GLU A C 1
ATOM 1326 O O . GLU A 1 107 ? -12.118 -7.354 -6.193 1.00 0.00 85 GLU A O 1
ATOM 1338 N N . SER A 1 108 ? -12.900 -6.222 -7.970 1.00 0.00 86 SER A N 1
ATOM 1339 C CA . SER A 1 108 ? -11.663 -5.476 -8.150 1.00 0.00 86 SER A CA 1
ATOM 1340 C C . SER A 1 108 ? -11.516 -4.442 -7.040 1.00 0.00 86 SER A C 1
ATOM 1341 O O . SER A 1 108 ? -11.646 -3.242 -7.276 1.00 0.00 86 SER A O 1
ATOM 1349 N N . LEU A 1 109 ? -11.253 -4.939 -5.829 1.00 0.00 87 LEU A N 1
ATOM 1350 C CA . LEU A 1 109 ? -11.088 -4.107 -4.625 1.00 0.00 87 LEU A CA 1
ATOM 1351 C C . LEU A 1 109 ? -11.725 -2.734 -4.751 1.00 0.00 87 LEU A C 1
ATOM 1352 O O . LEU A 1 109 ? -11.191 -1.853 -5.426 1.00 0.00 87 LEU A O 1
ATOM 1368 N N . GLU A 1 110 ? -12.830 -2.529 -4.055 1.00 0.00 88 GLU A N 1
ATOM 1369 C CA . GLU A 1 110 ? -13.465 -1.227 -4.070 1.00 0.00 88 GLU A CA 1
ATOM 1370 C C . GLU A 1 110 ? -12.588 -0.270 -3.279 1.00 0.00 88 GLU A C 1
ATOM 1371 O O . GLU A 1 110 ? -12.637 -0.242 -2.050 1.00 0.00 88 GLU A O 1
ATOM 1383 N N . ILE A 1 111 ? -11.771 0.501 -3.985 1.00 0.00 89 ILE A N 1
ATOM 1384 C CA . ILE A 1 111 ? -10.871 1.439 -3.332 1.00 0.00 89 ILE A CA 1
ATOM 1385 C C . ILE A 1 111 ? -10.932 2.810 -4.001 1.00 0.00 89 ILE A C 1
ATOM 1386 O O . ILE A 1 111 ? -10.792 2.911 -5.220 1.00 0.00 89 ILE A O 1
ATOM 1402 N N . ALA A 1 112 ? -11.125 3.871 -3.217 1.00 0.00 90 ALA A N 1
ATOM 1403 C CA . ALA A 1 112 ? -11.166 5.203 -3.799 1.00 0.00 90 ALA A CA 1
ATOM 1404 C C . ALA A 1 112 ? -9.787 5.834 -3.730 1.00 0.00 90 ALA A C 1
ATOM 1405 O O . ALA A 1 112 ? -9.295 6.166 -2.652 1.00 0.00 90 ALA A O 1
ATOM 1412 N N . TRP A 1 113 ? -9.170 5.993 -4.889 1.00 0.00 91 TRP A N 1
ATOM 1413 C CA . TRP A 1 113 ? -7.842 6.581 -4.969 1.00 0.00 91 TRP A CA 1
ATOM 1414 C C . TRP A 1 113 ? -7.925 8.074 -5.252 1.00 0.00 91 TRP A C 1
ATOM 1415 O O . TRP A 1 113 ? -8.660 8.510 -6.138 1.00 0.00 91 TRP A O 1
ATOM 1436 N N . GLN A 1 114 ? -7.164 8.853 -4.494 1.00 0.00 92 GLN A N 1
ATOM 1437 C CA . GLN A 1 114 ? -7.149 10.299 -4.664 1.00 0.00 92 GLN A CA 1
ATOM 1438 C C . GLN A 1 114 ? -6.090 10.707 -5.685 1.00 0.00 92 GLN A C 1
ATOM 1439 O O . GLN A 1 114 ? -5.086 10.016 -5.861 1.00 0.00 92 GLN A O 1
ATOM 1453 N N . PRO A 1 115 ? -6.304 11.838 -6.378 1.00 0.00 93 PRO A N 1
ATOM 1454 C CA . PRO A 1 115 ? -5.370 12.335 -7.391 1.00 0.00 93 PRO A CA 1
ATOM 1455 C C . PRO A 1 115 ? -3.923 12.320 -6.917 1.00 0.00 93 PRO A C 1
ATOM 1456 O O . PRO A 1 115 ? -3.014 12.034 -7.696 1.00 0.00 93 PRO A O 1
ATOM 1467 N N . ALA A 1 116 ? -3.723 12.646 -5.637 1.00 0.00 94 ALA A N 1
ATOM 1468 C CA . ALA A 1 116 ? -2.388 12.688 -5.032 1.00 0.00 94 ALA A CA 1
ATOM 1469 C C . ALA A 1 116 ? -1.834 14.109 -5.025 1.00 0.00 94 ALA A C 1
ATOM 1470 O O . ALA A 1 116 ? -0.620 14.310 -4.994 1.00 0.00 94 ALA A O 1
ATOM 1477 N N . GLU A 1 117 ? -2.728 15.093 -5.055 1.00 0.00 95 GLU A N 1
ATOM 1478 C CA . GLU A 1 117 ? -2.322 16.495 -5.052 1.00 0.00 95 GLU A CA 1
ATOM 1479 C C . GLU A 1 117 ? -1.399 16.797 -6.229 1.00 0.00 95 GLU A C 1
ATOM 1480 O O . GLU A 1 117 ? -0.927 15.887 -6.910 1.00 0.00 95 GLU A O 1
ATOM 1492 N N . SER A 1 118 ? -1.146 18.081 -6.463 1.00 0.00 96 SER A N 1
ATOM 1493 C CA . SER A 1 118 ? -0.279 18.503 -7.557 1.00 0.00 96 SER A CA 1
ATOM 1494 C C . SER A 1 118 ? 0.921 19.283 -7.031 1.00 0.00 96 SER A C 1
ATOM 1495 O O . SER A 1 118 ? 2.057 18.778 -7.159 1.00 0.00 96 SER A O 1
ATOM 1504 N N . MET A 1 23 ? 7.682 15.200 -5.209 1.00 0.00 1 MET A N 2
ATOM 1505 C CA . MET A 1 23 ? 7.030 14.057 -4.512 1.00 0.00 1 MET A CA 2
ATOM 1506 C C . MET A 1 23 ? 5.595 14.390 -4.113 1.00 0.00 1 MET A C 2
ATOM 1507 O O . MET A 1 23 ? 5.340 15.072 -3.123 1.00 0.00 1 MET A O 2
ATOM 1520 N N . PHE A 1 24 ? 4.661 13.878 -4.902 1.00 0.00 2 PHE A N 2
ATOM 1521 C CA . PHE A 1 24 ? 3.237 14.084 -4.659 1.00 0.00 2 PHE A CA 2
ATOM 1522 C C . PHE A 1 24 ? 2.732 12.973 -3.746 1.00 0.00 2 PHE A C 2
ATOM 1523 O O . PHE A 1 24 ? 3.464 12.017 -3.487 1.00 0.00 2 PHE A O 2
ATOM 1540 N N . ARG A 1 25 ? 1.503 13.077 -3.242 1.00 0.00 3 ARG A N 2
ATOM 1541 C CA . ARG A 1 25 ? 1.001 12.032 -2.356 1.00 0.00 3 ARG A CA 2
ATOM 1542 C C . ARG A 1 25 ? -0.510 11.821 -2.471 1.00 0.00 3 ARG A C 2
ATOM 1543 O O . ARG A 1 25 ? -1.298 12.749 -2.282 1.00 0.00 3 ARG A O 2
ATOM 1564 N N . SER A 1 26 ? -0.897 10.573 -2.750 1.00 0.00 4 SER A N 2
ATOM 1565 C CA . SER A 1 26 ? -2.299 10.187 -2.864 1.00 0.00 4 SER A CA 2
ATOM 1566 C C . SER A 1 26 ? -2.638 9.218 -1.741 1.00 0.00 4 SER A C 2
ATOM 1567 O O . SER A 1 26 ? -1.740 8.639 -1.130 1.00 0.00 4 SER A O 2
ATOM 1575 N N . THR A 1 27 ? -3.924 9.033 -1.460 1.00 0.00 5 THR A N 2
ATOM 1576 C CA . THR A 1 27 ? -4.312 8.120 -0.394 1.00 0.00 5 THR A CA 2
ATOM 1577 C C . THR A 1 27 ? -5.619 7.392 -0.696 1.00 0.00 5 THR A C 2
ATOM 1578 O O . THR A 1 27 ? -6.632 8.013 -1.011 1.00 0.00 5 THR A O 2
ATOM 1589 N N . SER A 1 28 ? -5.585 6.066 -0.573 1.00 0.00 6 SER A N 2
ATOM 1590 C CA . SER A 1 28 ? -6.770 5.242 -0.808 1.00 0.00 6 SER A CA 2
ATOM 1591 C C . SER A 1 28 ? -7.263 4.617 0.501 1.00 0.00 6 SER A C 2
ATOM 1592 O O . SER A 1 28 ? -6.480 4.035 1.252 1.00 0.00 6 SER A O 2
ATOM 1600 N N . HIS A 1 29 ? -8.563 4.745 0.769 1.00 0.00 7 HIS A N 2
ATOM 1601 C CA . HIS A 1 29 ? -9.155 4.193 1.995 1.00 0.00 7 HIS A CA 2
ATOM 1602 C C . HIS A 1 29 ? -10.122 3.051 1.675 1.00 0.00 7 HIS A C 2
ATOM 1603 O O . HIS A 1 29 ? -10.990 3.186 0.812 1.00 0.00 7 HIS A O 2
ATOM 1618 N N . VAL A 1 30 ? -9.965 1.922 2.373 1.00 0.00 8 VAL A N 2
ATOM 1619 C CA . VAL A 1 30 ? -10.824 0.757 2.154 1.00 0.00 8 VAL A CA 2
ATOM 1620 C C . VAL A 1 30 ? -11.177 0.077 3.475 1.00 0.00 8 VAL A C 2
ATOM 1621 O O . VAL A 1 30 ? -10.411 0.152 4.436 1.00 0.00 8 VAL A O 2
ATOM 1634 N N . ARG A 1 31 ? -12.319 -0.611 3.519 1.00 0.00 9 ARG A N 2
ATOM 1635 C CA . ARG A 1 31 ? -12.708 -1.317 4.740 1.00 0.00 9 ARG A CA 2
ATOM 1636 C C . ARG A 1 31 ? -12.391 -2.808 4.608 1.00 0.00 9 ARG A C 2
ATOM 1637 O O . ARG A 1 31 ? -13.075 -3.539 3.892 1.00 0.00 9 ARG A O 2
ATOM 1658 N N . THR A 1 32 ? -11.338 -3.246 5.300 1.00 0.00 10 THR A N 2
ATOM 1659 C CA . THR A 1 32 ? -10.907 -4.643 5.264 1.00 0.00 10 THR A CA 2
ATOM 1660 C C . THR A 1 32 ? -10.699 -5.207 6.674 1.00 0.00 10 THR A C 2
ATOM 1661 O O . THR A 1 32 ? -10.452 -4.457 7.611 1.00 0.00 10 THR A O 2
ATOM 1672 N N . GLU A 1 33 ? -10.772 -6.528 6.817 1.00 0.00 11 GLU A N 2
ATOM 1673 C CA . GLU A 1 33 ? -10.564 -7.165 8.119 1.00 0.00 11 GLU A CA 2
ATOM 1674 C C . GLU A 1 33 ? -9.195 -7.860 8.197 1.00 0.00 11 GLU A C 2
ATOM 1675 O O . GLU A 1 33 ? -8.708 -8.397 7.202 1.00 0.00 11 GLU A O 2
ATOM 1687 N N . SER A 1 34 ? -8.581 -7.849 9.389 1.00 0.00 12 SER A N 2
ATOM 1688 C CA . SER A 1 34 ? -7.277 -8.480 9.596 1.00 0.00 12 SER A CA 2
ATOM 1689 C C . SER A 1 34 ? -6.224 -7.889 8.667 1.00 0.00 12 SER A C 2
ATOM 1690 O O . SER A 1 34 ? -5.252 -8.550 8.297 1.00 0.00 12 SER A O 2
ATOM 1698 N N . ALA A 1 35 ? -6.434 -6.637 8.295 1.00 0.00 13 ALA A N 2
ATOM 1699 C CA . ALA A 1 35 ? -5.519 -5.920 7.401 1.00 0.00 13 ALA A CA 2
ATOM 1700 C C . ALA A 1 35 ? -4.066 -5.945 7.873 1.00 0.00 13 ALA A C 2
ATOM 1701 O O . ALA A 1 35 ? -3.153 -6.200 7.088 1.00 0.00 13 ALA A O 2
ATOM 1708 N N . ALA A 1 36 ? -3.856 -5.618 9.141 1.00 0.00 14 ALA A N 2
ATOM 1709 C CA . ALA A 1 36 ? -2.504 -5.535 9.715 1.00 0.00 14 ALA A CA 2
ATOM 1710 C C . ALA A 1 36 ? -1.567 -6.668 9.280 1.00 0.00 14 ALA A C 2
ATOM 1711 O O . ALA A 1 36 ? -0.348 -6.492 9.276 1.00 0.00 14 ALA A O 2
ATOM 1718 N N . ARG A 1 37 ? -2.115 -7.825 8.933 1.00 0.00 15 ARG A N 2
ATOM 1719 C CA . ARG A 1 37 ? -1.292 -8.959 8.525 1.00 0.00 15 ARG A CA 2
ATOM 1720 C C . ARG A 1 37 ? -0.863 -8.871 7.065 1.00 0.00 15 ARG A C 2
ATOM 1721 O O . ARG A 1 37 ? 0.267 -9.220 6.721 1.00 0.00 15 ARG A O 2
ATOM 1742 N N . TYR A 1 38 ? -1.762 -8.416 6.210 1.00 0.00 16 TYR A N 2
ATOM 1743 C CA . TYR A 1 38 ? -1.458 -8.305 4.785 1.00 0.00 16 TYR A CA 2
ATOM 1744 C C . TYR A 1 38 ? -0.357 -7.282 4.553 1.00 0.00 16 TYR A C 2
ATOM 1745 O O . TYR A 1 38 ? 0.345 -7.347 3.552 1.00 0.00 16 TYR A O 2
ATOM 1763 N N . VAL A 1 39 ? -0.190 -6.351 5.491 1.00 0.00 17 VAL A N 2
ATOM 1764 C CA . VAL A 1 39 ? 0.860 -5.343 5.374 1.00 0.00 17 VAL A CA 2
ATOM 1765 C C . VAL A 1 39 ? 2.189 -5.908 5.879 1.00 0.00 17 VAL A C 2
ATOM 1766 O O . VAL A 1 39 ? 3.235 -5.707 5.263 1.00 0.00 17 VAL A O 2
ATOM 1779 N N . ASN A 1 40 ? 2.135 -6.597 7.016 1.00 0.00 18 ASN A N 2
ATOM 1780 C CA . ASN A 1 40 ? 3.330 -7.171 7.623 1.00 0.00 18 ASN A CA 2
ATOM 1781 C C . ASN A 1 40 ? 3.881 -8.351 6.825 1.00 0.00 18 ASN A C 2
ATOM 1782 O O . ASN A 1 40 ? 5.082 -8.614 6.855 1.00 0.00 18 ASN A O 2
ATOM 1793 N N . ARG A 1 41 ? 3.014 -9.082 6.133 1.00 0.00 19 ARG A N 2
ATOM 1794 C CA . ARG A 1 41 ? 3.452 -10.238 5.367 1.00 0.00 19 ARG A CA 2
ATOM 1795 C C . ARG A 1 41 ? 4.120 -9.849 4.047 1.00 0.00 19 ARG A C 2
ATOM 1796 O O . ARG A 1 41 ? 4.827 -10.657 3.448 1.00 0.00 19 ARG A O 2
ATOM 1817 N N . LEU A 1 42 ? 3.888 -8.625 3.589 1.00 0.00 20 LEU A N 2
ATOM 1818 C CA . LEU A 1 42 ? 4.468 -8.164 2.327 1.00 0.00 20 LEU A CA 2
ATOM 1819 C C . LEU A 1 42 ? 5.970 -7.922 2.436 1.00 0.00 20 LEU A C 2
ATOM 1820 O O . LEU A 1 42 ? 6.735 -8.341 1.566 1.00 0.00 20 LEU A O 2
ATOM 1836 N N . CYS A 1 43 ? 6.391 -7.235 3.491 1.00 0.00 21 CYS A N 2
ATOM 1837 C CA . CYS A 1 43 ? 7.809 -6.933 3.679 1.00 0.00 21 CYS A CA 2
ATOM 1838 C C . CYS A 1 43 ? 8.650 -8.200 3.590 1.00 0.00 21 CYS A C 2
ATOM 1839 O O . CYS A 1 43 ? 9.710 -8.214 2.967 1.00 0.00 21 CYS A O 2
ATOM 1847 N N . LYS A 1 44 ? 8.163 -9.262 4.207 1.00 0.00 22 LYS A N 2
ATOM 1848 C CA . LYS A 1 44 ? 8.861 -10.539 4.189 1.00 0.00 22 LYS A CA 2
ATOM 1849 C C . LYS A 1 44 ? 8.660 -11.239 2.846 1.00 0.00 22 LYS A C 2
ATOM 1850 O O . LYS A 1 44 ? 9.421 -12.134 2.478 1.00 0.00 22 LYS A O 2
ATOM 1869 N N . HIS A 1 45 ? 7.616 -10.831 2.129 1.00 0.00 23 HIS A N 2
ATOM 1870 C CA . HIS A 1 45 ? 7.287 -11.420 0.834 1.00 0.00 23 HIS A CA 2
ATOM 1871 C C . HIS A 1 45 ? 8.069 -10.780 -0.312 1.00 0.00 23 HIS A C 2
ATOM 1872 O O . HIS A 1 45 ? 8.839 -11.455 -0.996 1.00 0.00 23 HIS A O 2
ATOM 1887 N N . TRP A 1 46 ? 7.855 -9.485 -0.538 1.00 0.00 24 TRP A N 2
ATOM 1888 C CA . TRP A 1 46 ? 8.531 -8.789 -1.625 1.00 0.00 24 TRP A CA 2
ATOM 1889 C C . TRP A 1 46 ? 9.932 -8.329 -1.220 1.00 0.00 24 TRP A C 2
ATOM 1890 O O . TRP A 1 46 ? 10.724 -7.926 -2.071 1.00 0.00 24 TRP A O 2
ATOM 1911 N N . GLY A 1 47 ? 10.242 -8.388 0.079 1.00 0.00 25 GLY A N 2
ATOM 1912 C CA . GLY A 1 47 ? 11.554 -7.972 0.539 1.00 0.00 25 GLY A CA 2
ATOM 1913 C C . GLY A 1 47 ? 12.655 -8.910 0.088 1.00 0.00 25 GLY A C 2
ATOM 1914 O O . GLY A 1 47 ? 13.293 -9.568 0.909 1.00 0.00 25 GLY A O 2
ATOM 1918 N N . HIS A 1 48 ? 12.879 -8.969 -1.218 1.00 0.00 26 HIS A N 2
ATOM 1919 C CA . HIS A 1 48 ? 13.913 -9.831 -1.777 1.00 0.00 26 HIS A CA 2
ATOM 1920 C C . HIS A 1 48 ? 15.063 -9.004 -2.340 1.00 0.00 26 HIS A C 2
ATOM 1921 O O . HIS A 1 48 ? 16.206 -9.458 -2.374 1.00 0.00 26 HIS A O 2
ATOM 1936 N N . LYS A 1 49 ? 14.753 -7.789 -2.785 1.00 0.00 27 LYS A N 2
ATOM 1937 C CA . LYS A 1 49 ? 15.772 -6.907 -3.351 1.00 0.00 27 LYS A CA 2
ATOM 1938 C C . LYS A 1 49 ? 15.408 -5.437 -3.130 1.00 0.00 27 LYS A C 2
ATOM 1939 O O . LYS A 1 49 ? 15.907 -4.551 -3.823 1.00 0.00 27 LYS A O 2
ATOM 1958 N N . PHE A 1 50 ? 14.536 -5.179 -2.159 1.00 0.00 28 PHE A N 2
ATOM 1959 C CA . PHE A 1 50 ? 14.120 -3.816 -1.863 1.00 0.00 28 PHE A CA 2
ATOM 1960 C C . PHE A 1 50 ? 14.000 -3.595 -0.365 1.00 0.00 28 PHE A C 2
ATOM 1961 O O . PHE A 1 50 ? 13.900 -4.547 0.409 1.00 0.00 28 PHE A O 2
ATOM 1978 N N . GLU A 1 51 ? 14.008 -2.330 0.040 1.00 0.00 29 GLU A N 2
ATOM 1979 C CA . GLU A 1 51 ? 13.896 -1.996 1.453 1.00 0.00 29 GLU A CA 2
ATOM 1980 C C . GLU A 1 51 ? 12.453 -2.142 1.907 1.00 0.00 29 GLU A C 2
ATOM 1981 O O . GLU A 1 51 ? 11.563 -1.462 1.399 1.00 0.00 29 GLU A O 2
ATOM 1993 N N . VAL A 1 52 ? 12.220 -3.047 2.847 1.00 0.00 30 VAL A N 2
ATOM 1994 C CA . VAL A 1 52 ? 10.871 -3.290 3.342 1.00 0.00 30 VAL A CA 2
ATOM 1995 C C . VAL A 1 52 ? 10.811 -3.251 4.871 1.00 0.00 30 VAL A C 2
ATOM 1996 O O . VAL A 1 52 ? 11.357 -4.124 5.545 1.00 0.00 30 VAL A O 2
ATOM 2009 N N . GLU A 1 53 ? 10.129 -2.239 5.409 1.00 0.00 31 GLU A N 2
ATOM 2010 C CA . GLU A 1 53 ? 9.979 -2.093 6.852 1.00 0.00 31 GLU A CA 2
ATOM 2011 C C . GLU A 1 53 ? 8.691 -2.766 7.317 1.00 0.00 31 GLU A C 2
ATOM 2012 O O . GLU A 1 53 ? 7.770 -2.968 6.525 1.00 0.00 31 GLU A O 2
ATOM 2024 N N . LEU A 1 54 ? 8.632 -3.129 8.594 1.00 0.00 32 LEU A N 2
ATOM 2025 C CA . LEU A 1 54 ? 7.452 -3.797 9.132 1.00 0.00 32 LEU A CA 2
ATOM 2026 C C . LEU A 1 54 ? 7.104 -3.306 10.532 1.00 0.00 32 LEU A C 2
ATOM 2027 O O . LEU A 1 54 ? 7.804 -3.605 11.500 1.00 0.00 32 LEU A O 2
ATOM 2043 N N . THR A 1 55 ? 5.997 -2.580 10.634 1.00 0.00 33 THR A N 2
ATOM 2044 C CA . THR A 1 55 ? 5.524 -2.079 11.918 1.00 0.00 33 THR A CA 2
ATOM 2045 C C . THR A 1 55 ? 4.063 -2.473 12.092 1.00 0.00 33 THR A C 2
ATOM 2046 O O . THR A 1 55 ? 3.348 -2.648 11.106 1.00 0.00 33 THR A O 2
ATOM 2057 N N . PRO A 1 56 ? 3.588 -2.614 13.336 1.00 0.00 34 PRO A N 2
ATOM 2058 C CA . PRO A 1 56 ? 2.197 -2.983 13.597 1.00 0.00 34 PRO A CA 2
ATOM 2059 C C . PRO A 1 56 ? 1.257 -1.831 13.292 1.00 0.00 34 PRO A C 2
ATOM 2060 O O . PRO A 1 56 ? 0.471 -1.408 14.139 1.00 0.00 34 PRO A O 2
ATOM 2071 N N . GLU A 1 57 ? 1.365 -1.326 12.072 1.00 0.00 35 GLU A N 2
ATOM 2072 C CA . GLU A 1 57 ? 0.559 -0.206 11.619 1.00 0.00 35 GLU A CA 2
ATOM 2073 C C . GLU A 1 57 ? 0.610 -0.069 10.098 1.00 0.00 35 GLU A C 2
ATOM 2074 O O . GLU A 1 57 ? -0.380 0.300 9.468 1.00 0.00 35 GLU A O 2
ATOM 2086 N N . ARG A 1 58 ? 1.774 -0.353 9.511 1.00 0.00 36 ARG A N 2
ATOM 2087 C CA . ARG A 1 58 ? 1.942 -0.241 8.072 1.00 0.00 36 ARG A CA 2
ATOM 2088 C C . ARG A 1 58 ? 3.257 -0.840 7.603 1.00 0.00 36 ARG A C 2
ATOM 2089 O O . ARG A 1 58 ? 4.146 -1.144 8.398 1.00 0.00 36 ARG A O 2
ATOM 2110 N N . GLY A 1 59 ? 3.372 -0.961 6.290 1.00 0.00 37 GLY A N 2
ATOM 2111 C CA . GLY A 1 59 ? 4.577 -1.472 5.682 1.00 0.00 37 GLY A CA 2
ATOM 2112 C C . GLY A 1 59 ? 5.245 -0.380 4.870 1.00 0.00 37 GLY A C 2
ATOM 2113 O O . GLY A 1 59 ? 4.568 0.523 4.384 1.00 0.00 37 GLY A O 2
ATOM 2117 N N . PHE A 1 60 ? 6.559 -0.436 4.729 1.00 0.00 38 PHE A N 2
ATOM 2118 C CA . PHE A 1 60 ? 7.276 0.585 3.979 1.00 0.00 38 PHE A CA 2
ATOM 2119 C C . PHE A 1 60 ? 8.177 -0.063 2.942 1.00 0.00 38 PHE A C 2
ATOM 2120 O O . PHE A 1 60 ? 9.100 -0.797 3.285 1.00 0.00 38 PHE A O 2
ATOM 2137 N N . ILE A 1 61 ? 7.902 0.210 1.672 1.00 0.00 39 ILE A N 2
ATOM 2138 C CA . ILE A 1 61 ? 8.698 -0.363 0.590 1.00 0.00 39 ILE A CA 2
ATOM 2139 C C . ILE A 1 61 ? 9.119 0.715 -0.407 1.00 0.00 39 ILE A C 2
ATOM 2140 O O . ILE A 1 61 ? 8.289 1.218 -1.165 1.00 0.00 39 ILE A O 2
ATOM 2156 N N . ASP A 1 62 ? 10.407 1.058 -0.427 1.00 0.00 40 ASP A N 2
ATOM 2157 C CA . ASP A 1 62 ? 10.898 2.063 -1.366 1.00 0.00 40 ASP A CA 2
ATOM 2158 C C . ASP A 1 62 ? 11.537 1.375 -2.561 1.00 0.00 40 ASP A C 2
ATOM 2159 O O . ASP A 1 62 ? 12.348 0.462 -2.407 1.00 0.00 40 ASP A O 2
ATOM 2168 N N . PHE A 1 63 ? 11.158 1.807 -3.751 1.00 0.00 41 PHE A N 2
ATOM 2169 C CA . PHE A 1 63 ? 11.693 1.221 -4.972 1.00 0.00 41 PHE A CA 2
ATOM 2170 C C . PHE A 1 63 ? 12.783 2.105 -5.576 1.00 0.00 41 PHE A C 2
ATOM 2171 O O . PHE A 1 63 ? 13.285 1.826 -6.665 1.00 0.00 41 PHE A O 2
ATOM 2188 N N . GLY A 1 64 ? 13.147 3.169 -4.865 1.00 0.00 42 GLY A N 2
ATOM 2189 C CA . GLY A 1 64 ? 14.175 4.069 -5.351 1.00 0.00 42 GLY A CA 2
ATOM 2190 C C . GLY A 1 64 ? 13.710 5.511 -5.422 1.00 0.00 42 GLY A C 2
ATOM 2191 O O . GLY A 1 64 ? 13.809 6.250 -4.442 1.00 0.00 42 GLY A O 2
ATOM 2195 N N . ASP A 1 65 ? 13.203 5.913 -6.584 1.00 0.00 43 ASP A N 2
ATOM 2196 C CA . ASP A 1 65 ? 12.725 7.279 -6.779 1.00 0.00 43 ASP A CA 2
ATOM 2197 C C . ASP A 1 65 ? 11.239 7.394 -6.444 1.00 0.00 43 ASP A C 2
ATOM 2198 O O . ASP A 1 65 ? 10.461 7.955 -7.215 1.00 0.00 43 ASP A O 2
ATOM 2207 N N . SER A 1 66 ? 10.858 6.858 -5.287 1.00 0.00 44 SER A N 2
ATOM 2208 C CA . SER A 1 66 ? 9.471 6.892 -4.828 1.00 0.00 44 SER A CA 2
ATOM 2209 C C . SER A 1 66 ? 9.311 5.993 -3.599 1.00 0.00 44 SER A C 2
ATOM 2210 O O . SER A 1 66 ? 10.300 5.633 -2.962 1.00 0.00 44 SER A O 2
ATOM 2218 N N . ASN A 1 67 ? 8.075 5.635 -3.261 1.00 0.00 45 ASN A N 2
ATOM 2219 C CA . ASN A 1 67 ? 7.823 4.785 -2.105 1.00 0.00 45 ASN A CA 2
ATOM 2220 C C . ASN A 1 67 ? 6.388 4.274 -2.111 1.00 0.00 45 ASN A C 2
ATOM 2221 O O . ASN A 1 67 ? 5.550 4.761 -2.870 1.00 0.00 45 ASN A O 2
ATOM 2232 N N . CYS A 1 68 ? 6.107 3.301 -1.253 1.00 0.00 46 CYS A N 2
ATOM 2233 C CA . CYS A 1 68 ? 4.767 2.742 -1.156 1.00 0.00 46 CYS A CA 2
ATOM 2234 C C . CYS A 1 68 ? 4.507 2.224 0.255 1.00 0.00 46 CYS A C 2
ATOM 2235 O O . CYS A 1 68 ? 4.980 1.151 0.632 1.00 0.00 46 CYS A O 2
ATOM 2243 N N . GLU A 1 69 ? 3.758 2.999 1.030 1.00 0.00 47 GLU A N 2
ATOM 2244 C CA . GLU A 1 69 ? 3.433 2.633 2.402 1.00 0.00 47 GLU A CA 2
ATOM 2245 C C . GLU A 1 69 ? 1.984 2.167 2.487 1.00 0.00 47 GLU A C 2
ATOM 2246 O O . GLU A 1 69 ? 1.145 2.596 1.696 1.00 0.00 47 GLU A O 2
ATOM 2258 N N . LEU A 1 70 ? 1.687 1.284 3.437 1.00 0.00 48 LEU A N 2
ATOM 2259 C CA . LEU A 1 70 ? 0.324 0.783 3.579 1.00 0.00 48 LEU A CA 2
ATOM 2260 C C . LEU A 1 70 ? -0.084 0.659 5.034 1.00 0.00 48 LEU A C 2
ATOM 2261 O O . LEU A 1 70 ? 0.548 -0.055 5.802 1.00 0.00 48 LEU A O 2
ATOM 2277 N N . LEU A 1 71 ? -1.175 1.330 5.390 1.00 0.00 49 LEU A N 2
ATOM 2278 C CA . LEU A 1 71 ? -1.695 1.265 6.757 1.00 0.00 49 LEU A CA 2
ATOM 2279 C C . LEU A 1 71 ? -2.658 0.100 6.862 1.00 0.00 49 LEU A C 2
ATOM 2280 O O . LEU A 1 71 ? -3.527 -0.067 6.009 1.00 0.00 49 LEU A O 2
ATOM 2296 N N . ALA A 1 72 ? -2.483 -0.728 7.881 1.00 0.00 50 ALA A N 2
ATOM 2297 C CA . ALA A 1 72 ? -3.333 -1.894 8.032 1.00 0.00 50 ALA A CA 2
ATOM 2298 C C . ALA A 1 72 ? -3.731 -2.165 9.475 1.00 0.00 50 ALA A C 2
ATOM 2299 O O . ALA A 1 72 ? -2.912 -2.580 10.296 1.00 0.00 50 ALA A O 2
ATOM 2306 N N . HIS A 1 73 ? -5.013 -1.956 9.763 1.00 0.00 51 HIS A N 2
ATOM 2307 C CA . HIS A 1 73 ? -5.560 -2.201 11.075 1.00 0.00 51 HIS A CA 2
ATOM 2308 C C . HIS A 1 73 ? -6.550 -3.372 10.995 1.00 0.00 51 HIS A C 2
ATOM 2309 O O . HIS A 1 73 ? -6.981 -3.758 9.909 1.00 0.00 51 HIS A O 2
ATOM 2324 N N . PRO A 1 74 ? -6.900 -3.964 12.140 1.00 0.00 52 PRO A N 2
ATOM 2325 C CA . PRO A 1 74 ? -7.812 -5.116 12.216 1.00 0.00 52 PRO A CA 2
ATOM 2326 C C . PRO A 1 74 ? -9.090 -4.975 11.389 1.00 0.00 52 PRO A C 2
ATOM 2327 O O . PRO A 1 74 ? -9.739 -5.978 11.092 1.00 0.00 52 PRO A O 2
ATOM 2338 N N . ASP A 1 75 ? -9.474 -3.752 11.025 1.00 0.00 53 ASP A N 2
ATOM 2339 C CA . ASP A 1 75 ? -10.699 -3.572 10.251 1.00 0.00 53 ASP A CA 2
ATOM 2340 C C . ASP A 1 75 ? -10.598 -2.484 9.186 1.00 0.00 53 ASP A C 2
ATOM 2341 O O . ASP A 1 75 ? -11.568 -2.243 8.466 1.00 0.00 53 ASP A O 2
ATOM 2350 N N . HIS A 1 76 ? -9.442 -1.848 9.041 1.00 0.00 54 HIS A N 2
ATOM 2351 C CA . HIS A 1 76 ? -9.300 -0.831 8.004 1.00 0.00 54 HIS A CA 2
ATOM 2352 C C . HIS A 1 76 ? -7.893 -0.823 7.415 1.00 0.00 54 HIS A C 2
ATOM 2353 O O . HIS A 1 76 ? -6.942 -1.269 8.056 1.00 0.00 54 HIS A O 2
ATOM 2368 N N . VAL A 1 77 ? -7.764 -0.318 6.185 1.00 0.00 55 VAL A N 2
ATOM 2369 C CA . VAL A 1 77 ? -6.476 -0.265 5.523 1.00 0.00 55 VAL A CA 2
ATOM 2370 C C . VAL A 1 77 ? -6.318 1.035 4.742 1.00 0.00 55 VAL A C 2
ATOM 2371 O O . VAL A 1 77 ? -7.236 1.480 4.054 1.00 0.00 55 VAL A O 2
ATOM 2384 N N . LEU A 1 78 ? -5.143 1.629 4.850 1.00 0.00 56 LEU A N 2
ATOM 2385 C CA . LEU A 1 78 ? -4.842 2.875 4.151 1.00 0.00 56 LEU A CA 2
ATOM 2386 C C . LEU A 1 78 ? -3.680 2.655 3.190 1.00 0.00 56 LEU A C 2
ATOM 2387 O O . LEU A 1 78 ? -2.784 1.855 3.458 1.00 0.00 56 LEU A O 2
ATOM 2403 N N . MET A 1 79 ? -3.706 3.355 2.066 1.00 0.00 57 MET A N 2
ATOM 2404 C CA . MET A 1 79 ? -2.656 3.218 1.063 1.00 0.00 57 MET A CA 2
ATOM 2405 C C . MET A 1 79 ? -2.090 4.582 0.675 1.00 0.00 57 MET A C 2
ATOM 2406 O O . MET A 1 79 ? -2.790 5.407 0.091 1.00 0.00 57 MET A O 2
ATOM 2420 N N . ILE A 1 80 ? -0.816 4.817 1.007 1.00 0.00 58 ILE A N 2
ATOM 2421 C CA . ILE A 1 80 ? -0.167 6.080 0.698 1.00 0.00 58 ILE A CA 2
ATOM 2422 C C . ILE A 1 80 ? 1.117 5.847 -0.090 1.00 0.00 58 ILE A C 2
ATOM 2423 O O . ILE A 1 80 ? 1.876 4.924 0.207 1.00 0.00 58 ILE A O 2
ATOM 2439 N N . LEU A 1 81 ? 1.362 6.689 -1.088 1.00 0.00 59 LEU A N 2
ATOM 2440 C CA . LEU A 1 81 ? 2.563 6.563 -1.901 1.00 0.00 59 LEU A CA 2
ATOM 2441 C C . LEU A 1 81 ? 3.430 7.811 -1.800 1.00 0.00 59 LEU A C 2
ATOM 2442 O O . LEU A 1 81 ? 2.960 8.879 -1.433 1.00 0.00 59 LEU A O 2
ATOM 2458 N N . ASN A 1 82 ? 4.690 7.674 -2.166 1.00 0.00 60 ASN A N 2
ATOM 2459 C CA . ASN A 1 82 ? 5.613 8.799 -2.171 1.00 0.00 60 ASN A CA 2
ATOM 2460 C C . ASN A 1 82 ? 6.363 8.762 -3.483 1.00 0.00 60 ASN A C 2
ATOM 2461 O O . ASN A 1 82 ? 7.249 7.935 -3.668 1.00 0.00 60 ASN A O 2
ATOM 2472 N N . SER A 1 83 ? 5.979 9.616 -4.419 1.00 0.00 61 SER A N 2
ATOM 2473 C CA . SER A 1 83 ? 6.620 9.590 -5.737 1.00 0.00 61 SER A CA 2
ATOM 2474 C C . SER A 1 83 ? 6.769 10.976 -6.367 1.00 0.00 61 SER A C 2
ATOM 2475 O O . SER A 1 83 ? 5.855 11.798 -6.308 1.00 0.00 61 SER A O 2
ATOM 2483 N N . PRO A 1 84 ? 7.929 11.237 -7.003 1.00 0.00 62 PRO A N 2
ATOM 2484 C CA . PRO A 1 84 ? 8.213 12.510 -7.677 1.00 0.00 62 PRO A CA 2
ATOM 2485 C C . PRO A 1 84 ? 7.521 12.639 -9.029 1.00 0.00 62 PRO A C 2
ATOM 2486 O O . PRO A 1 84 ? 7.606 13.684 -9.675 1.00 0.00 62 PRO A O 2
ATOM 2497 N N . ASP A 1 85 ? 6.826 11.586 -9.457 1.00 0.00 63 ASP A N 2
ATOM 2498 C CA . ASP A 1 85 ? 6.124 11.621 -10.729 1.00 0.00 63 ASP A CA 2
ATOM 2499 C C . ASP A 1 85 ? 4.851 10.778 -10.642 1.00 0.00 63 ASP A C 2
ATOM 2500 O O . ASP A 1 85 ? 4.816 9.782 -9.919 1.00 0.00 63 ASP A O 2
ATOM 2509 N N . GLU A 1 86 ? 3.797 11.178 -11.356 1.00 0.00 64 GLU A N 2
ATOM 2510 C CA . GLU A 1 86 ? 2.532 10.419 -11.297 1.00 0.00 64 GLU A CA 2
ATOM 2511 C C . GLU A 1 86 ? 2.728 8.965 -11.724 1.00 0.00 64 GLU A C 2
ATOM 2512 O O . GLU A 1 86 ? 2.176 8.066 -11.096 1.00 0.00 64 GLU A O 2
ATOM 2524 N N . ASP A 1 87 ? 3.520 8.719 -12.771 1.00 0.00 65 ASP A N 2
ATOM 2525 C CA . ASP A 1 87 ? 3.766 7.345 -13.211 1.00 0.00 65 ASP A CA 2
ATOM 2526 C C . ASP A 1 87 ? 4.142 6.500 -12.005 1.00 0.00 65 ASP A C 2
ATOM 2527 O O . ASP A 1 87 ? 3.498 5.496 -11.702 1.00 0.00 65 ASP A O 2
ATOM 2536 N N . SER A 1 88 ? 5.161 6.961 -11.291 1.00 0.00 66 SER A N 2
ATOM 2537 C CA . SER A 1 88 ? 5.608 6.303 -10.070 1.00 0.00 66 SER A CA 2
ATOM 2538 C C . SER A 1 88 ? 4.462 6.313 -9.065 1.00 0.00 66 SER A C 2
ATOM 2539 O O . SER A 1 88 ? 4.006 5.275 -8.591 1.00 0.00 66 SER A O 2
ATOM 2547 N N . LEU A 1 89 ? 3.996 7.524 -8.788 1.00 0.00 67 LEU A N 2
ATOM 2548 C CA . LEU A 1 89 ? 2.883 7.787 -7.876 1.00 0.00 67 LEU A CA 2
ATOM 2549 C C . LEU A 1 89 ? 1.768 6.756 -8.037 1.00 0.00 67 LEU A C 2
ATOM 2550 O O . LEU A 1 89 ? 1.436 6.045 -7.088 1.00 0.00 67 LEU A O 2
ATOM 2566 N N . ALA A 1 90 ? 1.196 6.670 -9.228 1.00 0.00 68 ALA A N 2
ATOM 2567 C CA . ALA A 1 90 ? 0.127 5.713 -9.478 1.00 0.00 68 ALA A CA 2
ATOM 2568 C C . ALA A 1 90 ? 0.659 4.289 -9.399 1.00 0.00 68 ALA A C 2
ATOM 2569 O O . ALA A 1 90 ? -0.027 3.387 -8.918 1.00 0.00 68 ALA A O 2
ATOM 2576 N N . HIS A 1 91 ? 1.893 4.094 -9.859 1.00 0.00 69 HIS A N 2
ATOM 2577 C CA . HIS A 1 91 ? 2.518 2.779 -9.822 1.00 0.00 69 HIS A CA 2
ATOM 2578 C C . HIS A 1 91 ? 2.469 2.217 -8.408 1.00 0.00 69 HIS A C 2
ATOM 2579 O O . HIS A 1 91 ? 2.271 1.021 -8.210 1.00 0.00 69 HIS A O 2
ATOM 2594 N N . MET A 1 92 ? 2.652 3.097 -7.427 1.00 0.00 70 MET A N 2
ATOM 2595 C CA . MET A 1 92 ? 2.629 2.686 -6.022 1.00 0.00 70 MET A CA 2
ATOM 2596 C C . MET A 1 92 ? 1.191 2.519 -5.513 1.00 0.00 70 MET A C 2
ATOM 2597 O O . MET A 1 92 ? 0.821 1.444 -5.041 1.00 0.00 70 MET A O 2
ATOM 2611 N N . GLN A 1 93 ? 0.383 3.583 -5.595 1.00 0.00 71 GLN A N 2
ATOM 2612 C CA . GLN A 1 93 ? -1.003 3.521 -5.121 1.00 0.00 71 GLN A CA 2
ATOM 2613 C C . GLN A 1 93 ? -1.776 2.373 -5.771 1.00 0.00 71 GLN A C 2
ATOM 2614 O O . GLN A 1 93 ? -2.699 1.825 -5.171 1.00 0.00 71 GLN A O 2
ATOM 2628 N N . ASN A 1 94 ? -1.402 2.009 -6.994 1.00 0.00 72 ASN A N 2
ATOM 2629 C CA . ASN A 1 94 ? -2.079 0.923 -7.698 1.00 0.00 72 ASN A CA 2
ATOM 2630 C C . ASN A 1 94 ? -1.567 -0.436 -7.229 1.00 0.00 72 ASN A C 2
ATOM 2631 O O . ASN A 1 94 ? -2.352 -1.351 -6.979 1.00 0.00 72 ASN A O 2
ATOM 2642 N N . VAL A 1 95 ? -0.248 -0.562 -7.110 1.00 0.00 73 VAL A N 2
ATOM 2643 C CA . VAL A 1 95 ? 0.370 -1.809 -6.668 1.00 0.00 73 VAL A CA 2
ATOM 2644 C C . VAL A 1 95 ? -0.335 -2.362 -5.427 1.00 0.00 73 VAL A C 2
ATOM 2645 O O . VAL A 1 95 ? -0.574 -3.566 -5.324 1.00 0.00 73 VAL A O 2
ATOM 2658 N N . VAL A 1 96 ? -0.667 -1.477 -4.494 1.00 0.00 74 VAL A N 2
ATOM 2659 C CA . VAL A 1 96 ? -1.347 -1.887 -3.267 1.00 0.00 74 VAL A CA 2
ATOM 2660 C C . VAL A 1 96 ? -2.794 -2.288 -3.552 1.00 0.00 74 VAL A C 2
ATOM 2661 O O . VAL A 1 96 ? -3.252 -3.332 -3.090 1.00 0.00 74 VAL A O 2
ATOM 2674 N N . ALA A 1 97 ? -3.512 -1.464 -4.324 1.00 0.00 75 ALA A N 2
ATOM 2675 C CA . ALA A 1 97 ? -4.899 -1.761 -4.669 1.00 0.00 75 ALA A CA 2
ATOM 2676 C C . ALA A 1 97 ? -5.023 -3.201 -5.145 1.00 0.00 75 ALA A C 2
ATOM 2677 O O . ALA A 1 97 ? -6.066 -3.837 -4.994 1.00 0.00 75 ALA A O 2
ATOM 2684 N N . ASP A 1 98 ? -3.934 -3.705 -5.714 1.00 0.00 76 ASP A N 2
ATOM 2685 C CA . ASP A 1 98 ? -3.892 -5.073 -6.212 1.00 0.00 76 ASP A CA 2
ATOM 2686 C C . ASP A 1 98 ? -3.748 -6.065 -5.059 1.00 0.00 76 ASP A C 2
ATOM 2687 O O . ASP A 1 98 ? -4.403 -7.108 -5.041 1.00 0.00 76 ASP A O 2
ATOM 2696 N N . HIS A 1 99 ? -2.885 -5.738 -4.098 1.00 0.00 77 HIS A N 2
ATOM 2697 C CA . HIS A 1 99 ? -2.658 -6.609 -2.947 1.00 0.00 77 HIS A CA 2
ATOM 2698 C C . HIS A 1 99 ? -3.957 -6.854 -2.179 1.00 0.00 77 HIS A C 2
ATOM 2699 O O . HIS A 1 99 ? -4.239 -7.980 -1.770 1.00 0.00 77 HIS A O 2
ATOM 2714 N N . LEU A 1 100 ? -4.753 -5.802 -1.998 1.00 0.00 78 LEU A N 2
ATOM 2715 C CA . LEU A 1 100 ? -6.023 -5.923 -1.299 1.00 0.00 78 LEU A CA 2
ATOM 2716 C C . LEU A 1 100 ? -6.986 -6.794 -2.104 1.00 0.00 78 LEU A C 2
ATOM 2717 O O . LEU A 1 100 ? -7.893 -7.410 -1.550 1.00 0.00 78 LEU A O 2
ATOM 2733 N N . GLN A 1 101 ? -6.785 -6.828 -3.420 1.00 0.00 79 GLN A N 2
ATOM 2734 C CA . GLN A 1 101 ? -7.641 -7.614 -4.304 1.00 0.00 79 GLN A CA 2
ATOM 2735 C C . GLN A 1 101 ? -7.366 -9.115 -4.186 1.00 0.00 79 GLN A C 2
ATOM 2736 O O . GLN A 1 101 ? -8.298 -9.920 -4.180 1.00 0.00 79 GLN A O 2
ATOM 2750 N N . ARG A 1 102 ? -6.093 -9.495 -4.092 1.00 0.00 80 ARG A N 2
ATOM 2751 C CA . ARG A 1 102 ? -5.730 -10.903 -3.974 1.00 0.00 80 ARG A CA 2
ATOM 2752 C C . ARG A 1 102 ? -6.295 -11.483 -2.690 1.00 0.00 80 ARG A C 2
ATOM 2753 O O . ARG A 1 102 ? -6.724 -12.636 -2.645 1.00 0.00 80 ARG A O 2
ATOM 2774 N N . MET A 1 103 ? -6.285 -10.667 -1.648 1.00 0.00 81 MET A N 2
ATOM 2775 C CA . MET A 1 103 ? -6.792 -11.085 -0.345 1.00 0.00 81 MET A CA 2
ATOM 2776 C C . MET A 1 103 ? -8.314 -10.969 -0.267 1.00 0.00 81 MET A C 2
ATOM 2777 O O . MET A 1 103 ? -8.934 -11.477 0.667 1.00 0.00 81 MET A O 2
ATOM 2791 N N . ALA A 1 104 ? -8.912 -10.300 -1.248 1.00 0.00 82 ALA A N 2
ATOM 2792 C CA . ALA A 1 104 ? -10.362 -10.122 -1.280 1.00 0.00 82 ALA A CA 2
ATOM 2793 C C . ALA A 1 104 ? -10.901 -10.284 -2.698 1.00 0.00 82 ALA A C 2
ATOM 2794 O O . ALA A 1 104 ? -11.138 -9.301 -3.400 1.00 0.00 82 ALA A O 2
ATOM 2801 N N . ASN A 1 105 ? -11.088 -11.532 -3.113 1.00 0.00 83 ASN A N 2
ATOM 2802 C CA . ASN A 1 105 ? -11.596 -11.830 -4.449 1.00 0.00 83 ASN A CA 2
ATOM 2803 C C . ASN A 1 105 ? -13.023 -11.309 -4.623 1.00 0.00 83 ASN A C 2
ATOM 2804 O O . ASN A 1 105 ? -13.471 -10.442 -3.871 1.00 0.00 83 ASN A O 2
ATOM 2815 N N . SER A 1 106 ? -13.731 -11.844 -5.619 1.00 0.00 84 SER A N 2
ATOM 2816 C CA . SER A 1 106 ? -15.108 -11.440 -5.900 1.00 0.00 84 SER A CA 2
ATOM 2817 C C . SER A 1 106 ? -15.150 -10.112 -6.651 1.00 0.00 84 SER A C 2
ATOM 2818 O O . SER A 1 106 ? -15.426 -10.075 -7.850 1.00 0.00 84 SER A O 2
ATOM 2826 N N . GLU A 1 107 ? -14.881 -9.022 -5.939 1.00 0.00 85 GLU A N 2
ATOM 2827 C CA . GLU A 1 107 ? -14.893 -7.694 -6.543 1.00 0.00 85 GLU A CA 2
ATOM 2828 C C . GLU A 1 107 ? -13.481 -7.127 -6.647 1.00 0.00 85 GLU A C 2
ATOM 2829 O O . GLU A 1 107 ? -12.615 -7.442 -5.830 1.00 0.00 85 GLU A O 2
ATOM 2841 N N . SER A 1 108 ? -13.255 -6.286 -7.653 1.00 0.00 86 SER A N 2
ATOM 2842 C CA . SER A 1 108 ? -11.945 -5.676 -7.849 1.00 0.00 86 SER A CA 2
ATOM 2843 C C . SER A 1 108 ? -11.712 -4.575 -6.822 1.00 0.00 86 SER A C 2
ATOM 2844 O O . SER A 1 108 ? -11.715 -3.390 -7.156 1.00 0.00 86 SER A O 2
ATOM 2852 N N . LEU A 1 109 ? -11.512 -4.990 -5.570 1.00 0.00 87 LEU A N 2
ATOM 2853 C CA . LEU A 1 109 ? -11.274 -4.079 -4.443 1.00 0.00 87 LEU A CA 2
ATOM 2854 C C . LEU A 1 109 ? -11.896 -2.707 -4.633 1.00 0.00 87 LEU A C 2
ATOM 2855 O O . LEU A 1 109 ? -11.370 -1.877 -5.375 1.00 0.00 87 LEU A O 2
ATOM 2871 N N . GLU A 1 110 ? -12.973 -2.443 -3.916 1.00 0.00 88 GLU A N 2
ATOM 2872 C CA . GLU A 1 110 ? -13.590 -1.136 -3.986 1.00 0.00 88 GLU A CA 2
ATOM 2873 C C . GLU A 1 110 ? -12.669 -0.150 -3.285 1.00 0.00 88 GLU A C 2
ATOM 2874 O O . GLU A 1 110 ? -12.668 -0.056 -2.058 1.00 0.00 88 GLU A O 2
ATOM 2886 N N . ILE A 1 111 ? -11.866 0.567 -4.062 1.00 0.00 89 ILE A N 2
ATOM 2887 C CA . ILE A 1 111 ? -10.925 1.518 -3.490 1.00 0.00 89 ILE A CA 2
ATOM 2888 C C . ILE A 1 111 ? -10.988 2.864 -4.210 1.00 0.00 89 ILE A C 2
ATOM 2889 O O . ILE A 1 111 ? -10.887 2.918 -5.436 1.00 0.00 89 ILE A O 2
ATOM 2905 N N . ALA A 1 112 ? -11.132 3.957 -3.459 1.00 0.00 90 ALA A N 2
ATOM 2906 C CA . ALA A 1 112 ? -11.165 5.268 -4.085 1.00 0.00 90 ALA A CA 2
ATOM 2907 C C . ALA A 1 112 ? -9.793 5.910 -3.982 1.00 0.00 90 ALA A C 2
ATOM 2908 O O . ALA A 1 112 ? -9.342 6.275 -2.896 1.00 0.00 90 ALA A O 2
ATOM 2915 N N . TRP A 1 113 ? -9.130 6.035 -5.120 1.00 0.00 91 TRP A N 2
ATOM 2916 C CA . TRP A 1 113 ? -7.800 6.624 -5.168 1.00 0.00 91 TRP A CA 2
ATOM 2917 C C . TRP A 1 113 ? -7.866 8.109 -5.496 1.00 0.00 91 TRP A C 2
ATOM 2918 O O . TRP A 1 113 ? -8.549 8.519 -6.435 1.00 0.00 91 TRP A O 2
ATOM 2939 N N . GLN A 1 114 ? -7.147 8.909 -4.718 1.00 0.00 92 GLN A N 2
ATOM 2940 C CA . GLN A 1 114 ? -7.120 10.353 -4.933 1.00 0.00 92 GLN A CA 2
ATOM 2941 C C . GLN A 1 114 ? -6.001 10.731 -5.902 1.00 0.00 92 GLN A C 2
ATOM 2942 O O . GLN A 1 114 ? -5.012 10.011 -6.035 1.00 0.00 92 GLN A O 2
ATOM 2956 N N . PRO A 1 115 ? -6.153 11.868 -6.602 1.00 0.00 93 PRO A N 2
ATOM 2957 C CA . PRO A 1 115 ? -5.164 12.343 -7.575 1.00 0.00 93 PRO A CA 2
ATOM 2958 C C . PRO A 1 115 ? -3.738 12.320 -7.039 1.00 0.00 93 PRO A C 2
ATOM 2959 O O . PRO A 1 115 ? -2.801 12.019 -7.779 1.00 0.00 93 PRO A O 2
ATOM 2970 N N . ALA A 1 116 ? -3.584 12.659 -5.755 1.00 0.00 94 ALA A N 2
ATOM 2971 C CA . ALA A 1 116 ? -2.272 12.700 -5.098 1.00 0.00 94 ALA A CA 2
ATOM 2972 C C . ALA A 1 116 ? -1.747 14.129 -5.019 1.00 0.00 94 ALA A C 2
ATOM 2973 O O . ALA A 1 116 ? -0.537 14.356 -5.020 1.00 0.00 94 ALA A O 2
ATOM 2980 N N . GLU A 1 117 ? -2.661 15.091 -4.951 1.00 0.00 95 GLU A N 2
ATOM 2981 C CA . GLU A 1 117 ? -2.284 16.497 -4.871 1.00 0.00 95 GLU A CA 2
ATOM 2982 C C . GLU A 1 117 ? -3.496 17.370 -4.560 1.00 0.00 95 GLU A C 2
ATOM 2983 O O . GLU A 1 117 ? -4.629 16.892 -4.538 1.00 0.00 95 GLU A O 2
ATOM 2995 N N . SER A 1 118 ? -3.247 18.655 -4.320 1.00 0.00 96 SER A N 2
ATOM 2996 C CA . SER A 1 118 ? -4.316 19.596 -4.010 1.00 0.00 96 SER A CA 2
ATOM 2997 C C . SER A 1 118 ? -4.979 20.104 -5.286 1.00 0.00 96 SER A C 2
ATOM 2998 O O . SER A 1 118 ? -6.148 19.735 -5.532 1.00 0.00 96 SER A O 2
ATOM 3007 N N . MET A 1 23 ? 7.455 15.179 -5.814 1.00 0.00 1 MET A N 3
ATOM 3008 C CA . MET A 1 23 ? 6.962 14.255 -4.757 1.00 0.00 1 MET A CA 3
ATOM 3009 C C . MET A 1 23 ? 5.533 14.590 -4.344 1.00 0.00 1 MET A C 3
ATOM 3010 O O . MET A 1 23 ? 5.291 15.422 -3.470 1.00 0.00 1 MET A O 3
ATOM 3023 N N . PHE A 1 24 ? 4.593 13.914 -4.984 1.00 0.00 2 PHE A N 3
ATOM 3024 C CA . PHE A 1 24 ? 3.171 14.101 -4.706 1.00 0.00 2 PHE A CA 3
ATOM 3025 C C . PHE A 1 24 ? 2.693 12.988 -3.781 1.00 0.00 2 PHE A C 3
ATOM 3026 O O . PHE A 1 24 ? 3.433 12.034 -3.535 1.00 0.00 2 PHE A O 3
ATOM 3043 N N . ARG A 1 25 ? 1.472 13.090 -3.256 1.00 0.00 3 ARG A N 3
ATOM 3044 C CA . ARG A 1 25 ? 0.979 12.048 -2.359 1.00 0.00 3 ARG A CA 3
ATOM 3045 C C . ARG A 1 25 ? -0.538 11.856 -2.452 1.00 0.00 3 ARG A C 3
ATOM 3046 O O . ARG A 1 25 ? -1.310 12.795 -2.261 1.00 0.00 3 ARG A O 3
ATOM 3067 N N . SER A 1 26 ? -0.942 10.612 -2.718 1.00 0.00 4 SER A N 3
ATOM 3068 C CA . SER A 1 26 ? -2.348 10.235 -2.815 1.00 0.00 4 SER A CA 3
ATOM 3069 C C . SER A 1 26 ? -2.679 9.257 -1.696 1.00 0.00 4 SER A C 3
ATOM 3070 O O . SER A 1 26 ? -1.772 8.698 -1.077 1.00 0.00 4 SER A O 3
ATOM 3078 N N . THR A 1 27 ? -3.962 9.040 -1.427 1.00 0.00 5 THR A N 3
ATOM 3079 C CA . THR A 1 27 ? -4.336 8.113 -0.368 1.00 0.00 5 THR A CA 3
ATOM 3080 C C . THR A 1 27 ? -5.623 7.353 -0.677 1.00 0.00 5 THR A C 3
ATOM 3081 O O . THR A 1 27 ? -6.664 7.952 -0.947 1.00 0.00 5 THR A O 3
ATOM 3092 N N . SER A 1 28 ? -5.541 6.025 -0.608 1.00 0.00 6 SER A N 3
ATOM 3093 C CA . SER A 1 28 ? -6.701 5.168 -0.852 1.00 0.00 6 SER A CA 3
ATOM 3094 C C . SER A 1 28 ? -7.188 4.537 0.456 1.00 0.00 6 SER A C 3
ATOM 3095 O O . SER A 1 28 ? -6.399 3.969 1.211 1.00 0.00 6 SER A O 3
ATOM 3103 N N . HIS A 1 29 ? -8.491 4.645 0.722 1.00 0.00 7 HIS A N 3
ATOM 3104 C CA . HIS A 1 29 ? -9.075 4.087 1.947 1.00 0.00 7 HIS A CA 3
ATOM 3105 C C . HIS A 1 29 ? -10.053 2.954 1.625 1.00 0.00 7 HIS A C 3
ATOM 3106 O O . HIS A 1 29 ? -10.936 3.107 0.781 1.00 0.00 7 HIS A O 3
ATOM 3121 N N . VAL A 1 30 ? -9.890 1.813 2.301 1.00 0.00 8 VAL A N 3
ATOM 3122 C CA . VAL A 1 30 ? -10.758 0.657 2.080 1.00 0.00 8 VAL A CA 3
ATOM 3123 C C . VAL A 1 30 ? -11.090 -0.038 3.396 1.00 0.00 8 VAL A C 3
ATOM 3124 O O . VAL A 1 30 ? -10.307 0.020 4.344 1.00 0.00 8 VAL A O 3
ATOM 3137 N N . ARG A 1 31 ? -12.235 -0.719 3.453 1.00 0.00 9 ARG A N 3
ATOM 3138 C CA . ARG A 1 31 ? -12.607 -1.435 4.673 1.00 0.00 9 ARG A CA 3
ATOM 3139 C C . ARG A 1 31 ? -12.285 -2.925 4.533 1.00 0.00 9 ARG A C 3
ATOM 3140 O O . ARG A 1 31 ? -12.973 -3.655 3.820 1.00 0.00 9 ARG A O 3
ATOM 3161 N N . THR A 1 32 ? -11.227 -3.360 5.216 1.00 0.00 10 THR A N 3
ATOM 3162 C CA . THR A 1 32 ? -10.793 -4.757 5.173 1.00 0.00 10 THR A CA 3
ATOM 3163 C C . THR A 1 32 ? -10.581 -5.322 6.581 1.00 0.00 10 THR A C 3
ATOM 3164 O O . THR A 1 32 ? -10.333 -4.573 7.519 1.00 0.00 10 THR A O 3
ATOM 3175 N N . GLU A 1 33 ? -10.654 -6.642 6.723 1.00 0.00 11 GLU A N 3
ATOM 3176 C CA . GLU A 1 33 ? -10.445 -7.280 8.024 1.00 0.00 11 GLU A CA 3
ATOM 3177 C C . GLU A 1 33 ? -9.072 -7.965 8.104 1.00 0.00 11 GLU A C 3
ATOM 3178 O O . GLU A 1 33 ? -8.581 -8.503 7.112 1.00 0.00 11 GLU A O 3
ATOM 3190 N N . SER A 1 34 ? -8.459 -7.943 9.296 1.00 0.00 12 SER A N 3
ATOM 3191 C CA . SER A 1 34 ? -7.152 -8.565 9.507 1.00 0.00 12 SER A CA 3
ATOM 3192 C C . SER A 1 34 ? -6.095 -7.958 8.591 1.00 0.00 12 SER A C 3
ATOM 3193 O O . SER A 1 34 ? -5.104 -8.601 8.246 1.00 0.00 12 SER A O 3
ATOM 3201 N N . ALA A 1 35 ? -6.321 -6.713 8.205 1.00 0.00 13 ALA A N 3
ATOM 3202 C CA . ALA A 1 35 ? -5.400 -5.986 7.324 1.00 0.00 13 ALA A CA 3
ATOM 3203 C C . ALA A 1 35 ? -3.954 -6.016 7.814 1.00 0.00 13 ALA A C 3
ATOM 3204 O O . ALA A 1 35 ? -3.037 -6.336 7.056 1.00 0.00 13 ALA A O 3
ATOM 3211 N N . ALA A 1 36 ? -3.753 -5.632 9.067 1.00 0.00 14 ALA A N 3
ATOM 3212 C CA . ALA A 1 36 ? -2.410 -5.553 9.659 1.00 0.00 14 ALA A CA 3
ATOM 3213 C C . ALA A 1 36 ? -1.500 -6.730 9.290 1.00 0.00 14 ALA A C 3
ATOM 3214 O O . ALA A 1 36 ? -0.277 -6.591 9.303 1.00 0.00 14 ALA A O 3
ATOM 3221 N N . ARG A 1 37 ? -2.076 -7.882 8.967 1.00 0.00 15 ARG A N 3
ATOM 3222 C CA . ARG A 1 37 ? -1.272 -9.052 8.604 1.00 0.00 15 ARG A CA 3
ATOM 3223 C C . ARG A 1 37 ? -0.813 -8.982 7.159 1.00 0.00 15 ARG A C 3
ATOM 3224 O O . ARG A 1 37 ? 0.317 -9.351 6.841 1.00 0.00 15 ARG A O 3
ATOM 3245 N N . TYR A 1 38 ? -1.679 -8.502 6.281 1.00 0.00 16 TYR A N 3
ATOM 3246 C CA . TYR A 1 38 ? -1.320 -8.395 4.876 1.00 0.00 16 TYR A CA 3
ATOM 3247 C C . TYR A 1 38 ? -0.217 -7.357 4.697 1.00 0.00 16 TYR A C 3
ATOM 3248 O O . TYR A 1 38 ? 0.548 -7.433 3.743 1.00 0.00 16 TYR A O 3
ATOM 3266 N N . VAL A 1 39 ? -0.108 -6.414 5.639 1.00 0.00 17 VAL A N 3
ATOM 3267 C CA . VAL A 1 39 ? 0.949 -5.403 5.575 1.00 0.00 17 VAL A CA 3
ATOM 3268 C C . VAL A 1 39 ? 2.261 -6.008 6.060 1.00 0.00 17 VAL A C 3
ATOM 3269 O O . VAL A 1 39 ? 3.307 -5.832 5.435 1.00 0.00 17 VAL A O 3
ATOM 3282 N N . ASN A 1 40 ? 2.199 -6.722 7.179 1.00 0.00 18 ASN A N 3
ATOM 3283 C CA . ASN A 1 40 ? 3.383 -7.351 7.743 1.00 0.00 18 ASN A CA 3
ATOM 3284 C C . ASN A 1 40 ? 3.882 -8.494 6.861 1.00 0.00 18 ASN A C 3
ATOM 3285 O O . ASN A 1 40 ? 5.071 -8.810 6.863 1.00 0.00 18 ASN A O 3
ATOM 3296 N N . ARG A 1 41 ? 2.974 -9.125 6.119 1.00 0.00 19 ARG A N 3
ATOM 3297 C CA . ARG A 1 41 ? 3.341 -10.238 5.254 1.00 0.00 19 ARG A CA 3
ATOM 3298 C C . ARG A 1 41 ? 4.014 -9.771 3.962 1.00 0.00 19 ARG A C 3
ATOM 3299 O O . ARG A 1 41 ? 4.671 -10.558 3.283 1.00 0.00 19 ARG A O 3
ATOM 3320 N N . LEU A 1 42 ? 3.837 -8.501 3.614 1.00 0.00 20 LEU A N 3
ATOM 3321 C CA . LEU A 1 42 ? 4.421 -7.958 2.388 1.00 0.00 20 LEU A CA 3
ATOM 3322 C C . LEU A 1 42 ? 5.934 -7.820 2.486 1.00 0.00 20 LEU A C 3
ATOM 3323 O O . LEU A 1 42 ? 6.657 -8.218 1.573 1.00 0.00 20 LEU A O 3
ATOM 3339 N N . CYS A 1 43 ? 6.415 -7.257 3.587 1.00 0.00 21 CYS A N 3
ATOM 3340 C CA . CYS A 1 43 ? 7.854 -7.077 3.772 1.00 0.00 21 CYS A CA 3
ATOM 3341 C C . CYS A 1 43 ? 8.574 -8.406 3.602 1.00 0.00 21 CYS A C 3
ATOM 3342 O O . CYS A 1 43 ? 9.662 -8.476 3.035 1.00 0.00 21 CYS A O 3
ATOM 3350 N N . LYS A 1 44 ? 7.941 -9.459 4.089 1.00 0.00 22 LYS A N 3
ATOM 3351 C CA . LYS A 1 44 ? 8.495 -10.799 3.989 1.00 0.00 22 LYS A CA 3
ATOM 3352 C C . LYS A 1 44 ? 8.245 -11.380 2.597 1.00 0.00 22 LYS A C 3
ATOM 3353 O O . LYS A 1 44 ? 8.912 -12.326 2.177 1.00 0.00 22 LYS A O 3
ATOM 3372 N N . HIS A 1 45 ? 7.264 -10.815 1.893 1.00 0.00 23 HIS A N 3
ATOM 3373 C CA . HIS A 1 45 ? 6.901 -11.277 0.558 1.00 0.00 23 HIS A CA 3
ATOM 3374 C C . HIS A 1 45 ? 7.774 -10.656 -0.531 1.00 0.00 23 HIS A C 3
ATOM 3375 O O . HIS A 1 45 ? 8.465 -11.373 -1.256 1.00 0.00 23 HIS A O 3
ATOM 3390 N N . TRP A 1 46 ? 7.730 -9.330 -0.666 1.00 0.00 24 TRP A N 3
ATOM 3391 C CA . TRP A 1 46 ? 8.516 -8.660 -1.702 1.00 0.00 24 TRP A CA 3
ATOM 3392 C C . TRP A 1 46 ? 9.904 -8.257 -1.199 1.00 0.00 24 TRP A C 3
ATOM 3393 O O . TRP A 1 46 ? 10.744 -7.823 -1.988 1.00 0.00 24 TRP A O 3
ATOM 3414 N N . GLY A 1 47 ? 10.156 -8.400 0.107 1.00 0.00 25 GLY A N 3
ATOM 3415 C CA . GLY A 1 47 ? 11.457 -8.042 0.641 1.00 0.00 25 GLY A CA 3
ATOM 3416 C C . GLY A 1 47 ? 12.548 -8.997 0.200 1.00 0.00 25 GLY A C 3
ATOM 3417 O O . GLY A 1 47 ? 13.147 -9.689 1.025 1.00 0.00 25 GLY A O 3
ATOM 3421 N N . HIS A 1 48 ? 12.810 -9.033 -1.100 1.00 0.00 26 HIS A N 3
ATOM 3422 C CA . HIS A 1 48 ? 13.837 -9.907 -1.649 1.00 0.00 26 HIS A CA 3
ATOM 3423 C C . HIS A 1 48 ? 15.020 -9.093 -2.162 1.00 0.00 26 HIS A C 3
ATOM 3424 O O . HIS A 1 48 ? 16.157 -9.562 -2.157 1.00 0.00 26 HIS A O 3
ATOM 3439 N N . LYS A 1 49 ? 14.743 -7.871 -2.609 1.00 0.00 27 LYS A N 3
ATOM 3440 C CA . LYS A 1 49 ? 15.787 -6.997 -3.128 1.00 0.00 27 LYS A CA 3
ATOM 3441 C C . LYS A 1 49 ? 15.401 -5.532 -2.919 1.00 0.00 27 LYS A C 3
ATOM 3442 O O . LYS A 1 49 ? 15.871 -4.645 -3.623 1.00 0.00 27 LYS A O 3
ATOM 3461 N N . PHE A 1 50 ? 14.541 -5.280 -1.934 1.00 0.00 28 PHE A N 3
ATOM 3462 C CA . PHE A 1 50 ? 14.107 -3.924 -1.643 1.00 0.00 28 PHE A CA 3
ATOM 3463 C C . PHE A 1 50 ? 14.009 -3.688 -0.146 1.00 0.00 28 PHE A C 3
ATOM 3464 O O . PHE A 1 50 ? 13.820 -4.622 0.633 1.00 0.00 28 PHE A O 3
ATOM 3481 N N . GLU A 1 51 ? 14.139 -2.429 0.250 1.00 0.00 29 GLU A N 3
ATOM 3482 C CA . GLU A 1 51 ? 14.065 -2.065 1.658 1.00 0.00 29 GLU A CA 3
ATOM 3483 C C . GLU A 1 51 ? 12.620 -2.087 2.135 1.00 0.00 29 GLU A C 3
ATOM 3484 O O . GLU A 1 51 ? 11.862 -1.146 1.900 1.00 0.00 29 GLU A O 3
ATOM 3496 N N . VAL A 1 52 ? 12.242 -3.175 2.794 1.00 0.00 30 VAL A N 3
ATOM 3497 C CA . VAL A 1 52 ? 10.882 -3.329 3.294 1.00 0.00 30 VAL A CA 3
ATOM 3498 C C . VAL A 1 52 ? 10.842 -3.302 4.820 1.00 0.00 30 VAL A C 3
ATOM 3499 O O . VAL A 1 52 ? 11.396 -4.182 5.479 1.00 0.00 30 VAL A O 3
ATOM 3512 N N . GLU A 1 53 ? 10.172 -2.296 5.377 1.00 0.00 31 GLU A N 3
ATOM 3513 C CA . GLU A 1 53 ? 10.049 -2.170 6.823 1.00 0.00 31 GLU A CA 3
ATOM 3514 C C . GLU A 1 53 ? 8.769 -2.846 7.299 1.00 0.00 31 GLU A C 3
ATOM 3515 O O . GLU A 1 53 ? 7.832 -3.030 6.522 1.00 0.00 31 GLU A O 3
ATOM 3527 N N . LEU A 1 54 ? 8.734 -3.228 8.569 1.00 0.00 32 LEU A N 3
ATOM 3528 C CA . LEU A 1 54 ? 7.563 -3.900 9.120 1.00 0.00 32 LEU A CA 3
ATOM 3529 C C . LEU A 1 54 ? 7.254 -3.423 10.532 1.00 0.00 32 LEU A C 3
ATOM 3530 O O . LEU A 1 54 ? 7.959 -3.758 11.484 1.00 0.00 32 LEU A O 3
ATOM 3546 N N . THR A 1 55 ? 6.172 -2.667 10.660 1.00 0.00 33 THR A N 3
ATOM 3547 C CA . THR A 1 55 ? 5.732 -2.168 11.957 1.00 0.00 33 THR A CA 3
ATOM 3548 C C . THR A 1 55 ? 4.267 -2.530 12.146 1.00 0.00 33 THR A C 3
ATOM 3549 O O . THR A 1 55 ? 3.550 -2.746 11.169 1.00 0.00 33 THR A O 3
ATOM 3560 N N . PRO A 1 56 ? 3.786 -2.599 13.392 1.00 0.00 34 PRO A N 3
ATOM 3561 C CA . PRO A 1 56 ? 2.389 -2.932 13.661 1.00 0.00 34 PRO A CA 3
ATOM 3562 C C . PRO A 1 56 ? 1.469 -1.774 13.321 1.00 0.00 34 PRO A C 3
ATOM 3563 O O . PRO A 1 56 ? 0.626 -1.374 14.124 1.00 0.00 34 PRO A O 3
ATOM 3574 N N . GLU A 1 57 ? 1.652 -1.237 12.124 1.00 0.00 35 GLU A N 3
ATOM 3575 C CA . GLU A 1 57 ? 0.865 -0.111 11.653 1.00 0.00 35 GLU A CA 3
ATOM 3576 C C . GLU A 1 57 ? 0.875 -0.023 10.126 1.00 0.00 35 GLU A C 3
ATOM 3577 O O . GLU A 1 57 ? -0.142 0.303 9.515 1.00 0.00 35 GLU A O 3
ATOM 3589 N N . ARG A 1 58 ? 2.027 -0.301 9.507 1.00 0.00 36 ARG A N 3
ATOM 3590 C CA . ARG A 1 58 ? 2.134 -0.231 8.057 1.00 0.00 36 ARG A CA 3
ATOM 3591 C C . ARG A 1 58 ? 3.446 -0.806 7.549 1.00 0.00 36 ARG A C 3
ATOM 3592 O O . ARG A 1 58 ? 4.377 -1.055 8.314 1.00 0.00 36 ARG A O 3
ATOM 3613 N N . GLY A 1 59 ? 3.508 -0.970 6.235 1.00 0.00 37 GLY A N 3
ATOM 3614 C CA . GLY A 1 59 ? 4.706 -1.466 5.596 1.00 0.00 37 GLY A CA 3
ATOM 3615 C C . GLY A 1 59 ? 5.353 -0.362 4.773 1.00 0.00 37 GLY A C 3
ATOM 3616 O O . GLY A 1 59 ? 4.652 0.486 4.223 1.00 0.00 37 GLY A O 3
ATOM 3620 N N . PHE A 1 60 ? 6.678 -0.347 4.694 1.00 0.00 38 PHE A N 3
ATOM 3621 C CA . PHE A 1 60 ? 7.383 0.683 3.943 1.00 0.00 38 PHE A CA 3
ATOM 3622 C C . PHE A 1 60 ? 8.293 0.046 2.908 1.00 0.00 38 PHE A C 3
ATOM 3623 O O . PHE A 1 60 ? 9.245 -0.653 3.250 1.00 0.00 38 PHE A O 3
ATOM 3640 N N . ILE A 1 61 ? 7.998 0.298 1.641 1.00 0.00 39 ILE A N 3
ATOM 3641 C CA . ILE A 1 61 ? 8.802 -0.252 0.552 1.00 0.00 39 ILE A CA 3
ATOM 3642 C C . ILE A 1 61 ? 9.212 0.864 -0.400 1.00 0.00 39 ILE A C 3
ATOM 3643 O O . ILE A 1 61 ? 8.401 1.326 -1.203 1.00 0.00 39 ILE A O 3
ATOM 3659 N N . ASP A 1 62 ? 10.465 1.305 -0.315 1.00 0.00 40 ASP A N 3
ATOM 3660 C CA . ASP A 1 62 ? 10.941 2.372 -1.182 1.00 0.00 40 ASP A CA 3
ATOM 3661 C C . ASP A 1 62 ? 11.907 1.840 -2.226 1.00 0.00 40 ASP A C 3
ATOM 3662 O O . ASP A 1 62 ? 12.831 1.087 -1.917 1.00 0.00 40 ASP A O 3
ATOM 3671 N N . PHE A 1 63 ? 11.679 2.246 -3.464 1.00 0.00 41 PHE A N 3
ATOM 3672 C CA . PHE A 1 63 ? 12.519 1.829 -4.581 1.00 0.00 41 PHE A CA 3
ATOM 3673 C C . PHE A 1 63 ? 13.555 2.905 -4.906 1.00 0.00 41 PHE A C 3
ATOM 3674 O O . PHE A 1 63 ? 14.216 2.852 -5.944 1.00 0.00 41 PHE A O 3
ATOM 3691 N N . GLY A 1 64 ? 13.680 3.888 -4.019 1.00 0.00 42 GLY A N 3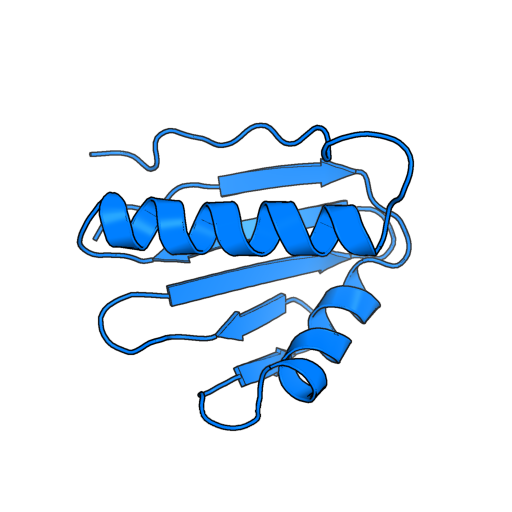
ATOM 3692 C CA . GLY A 1 64 ? 14.619 4.974 -4.231 1.00 0.00 42 GLY A CA 3
ATOM 3693 C C . GLY A 1 64 ? 13.905 6.274 -4.544 1.00 0.00 42 GLY A C 3
ATOM 3694 O O . GLY A 1 64 ? 13.480 6.989 -3.637 1.00 0.00 42 GLY A O 3
ATOM 3698 N N . ASP A 1 65 ? 13.744 6.567 -5.831 1.00 0.00 43 ASP A N 3
ATOM 3699 C CA . ASP A 1 65 ? 13.041 7.773 -6.258 1.00 0.00 43 ASP A CA 3
ATOM 3700 C C . ASP A 1 65 ? 11.548 7.474 -6.357 1.00 0.00 43 ASP A C 3
ATOM 3701 O O . ASP A 1 65 ? 10.916 7.702 -7.389 1.00 0.00 43 ASP A O 3
ATOM 3710 N N . SER A 1 66 ? 11.008 6.930 -5.270 1.00 0.00 44 SER A N 3
ATOM 3711 C CA . SER A 1 66 ? 9.602 6.546 -5.187 1.00 0.00 44 SER A CA 3
ATOM 3712 C C . SER A 1 66 ? 9.407 5.642 -3.967 1.00 0.00 44 SER A C 3
ATOM 3713 O O . SER A 1 66 ? 10.374 5.057 -3.478 1.00 0.00 44 SER A O 3
ATOM 3721 N N . ASN A 1 67 ? 8.179 5.529 -3.457 1.00 0.00 45 ASN A N 3
ATOM 3722 C CA . ASN A 1 67 ? 7.937 4.695 -2.283 1.00 0.00 45 ASN A CA 3
ATOM 3723 C C . ASN A 1 67 ? 6.504 4.177 -2.272 1.00 0.00 45 ASN A C 3
ATOM 3724 O O . ASN A 1 67 ? 5.657 4.658 -3.023 1.00 0.00 45 ASN A O 3
ATOM 3735 N N . CYS A 1 68 ? 6.232 3.196 -1.414 1.00 0.00 46 CYS A N 3
ATOM 3736 C CA . CYS A 1 68 ? 4.897 2.628 -1.317 1.00 0.00 46 CYS A CA 3
ATOM 3737 C C . CYS A 1 68 ? 4.623 2.140 0.103 1.00 0.00 46 CYS A C 3
ATOM 3738 O O . CYS A 1 68 ? 5.099 1.080 0.509 1.00 0.00 46 CYS A O 3
ATOM 3746 N N . GLU A 1 69 ? 3.854 2.922 0.852 1.00 0.00 47 GLU A N 3
ATOM 3747 C CA . GLU A 1 69 ? 3.512 2.578 2.226 1.00 0.00 47 GLU A CA 3
ATOM 3748 C C . GLU A 1 69 ? 2.099 1.997 2.279 1.00 0.00 47 GLU A C 3
ATOM 3749 O O . GLU A 1 69 ? 1.277 2.279 1.407 1.00 0.00 47 GLU A O 3
ATOM 3761 N N . LEU A 1 70 ? 1.819 1.177 3.289 1.00 0.00 48 LEU A N 3
ATOM 3762 C CA . LEU A 1 70 ? 0.497 0.561 3.410 1.00 0.00 48 LEU A CA 3
ATOM 3763 C C . LEU A 1 70 ? 0.072 0.470 4.871 1.00 0.00 48 LEU A C 3
ATOM 3764 O O . LEU A 1 70 ? 0.728 -0.187 5.676 1.00 0.00 48 LEU A O 3
ATOM 3780 N N . LEU A 1 71 ? -1.041 1.123 5.200 1.00 0.00 49 LEU A N 3
ATOM 3781 C CA . LEU A 1 71 ? -1.565 1.104 6.568 1.00 0.00 49 LEU A CA 3
ATOM 3782 C C . LEU A 1 71 ? -2.578 -0.015 6.691 1.00 0.00 49 LEU A C 3
ATOM 3783 O O . LEU A 1 71 ? -3.447 -0.158 5.835 1.00 0.00 49 LEU A O 3
ATOM 3799 N N . ALA A 1 72 ? -2.452 -0.829 7.728 1.00 0.00 50 ALA A N 3
ATOM 3800 C CA . ALA A 1 72 ? -3.360 -1.949 7.892 1.00 0.00 50 ALA A CA 3
ATOM 3801 C C . ALA A 1 72 ? -3.710 -2.235 9.344 1.00 0.00 50 ALA A C 3
ATOM 3802 O O . ALA A 1 72 ? -2.866 -2.661 10.132 1.00 0.00 50 ALA A O 3
ATOM 3809 N N . HIS A 1 73 ? -4.981 -2.029 9.671 1.00 0.00 51 HIS A N 3
ATOM 3810 C CA . HIS A 1 73 ? -5.491 -2.288 10.994 1.00 0.00 51 HIS A CA 3
ATOM 3811 C C . HIS A 1 73 ? -6.472 -3.467 10.920 1.00 0.00 51 HIS A C 3
ATOM 3812 O O . HIS A 1 73 ? -6.900 -3.859 9.836 1.00 0.00 51 HIS A O 3
ATOM 3827 N N . PRO A 1 74 ? -6.815 -4.061 12.065 1.00 0.00 52 PRO A N 3
ATOM 3828 C CA . PRO A 1 74 ? -7.716 -5.219 12.138 1.00 0.00 52 PRO A CA 3
ATOM 3829 C C . PRO A 1 74 ? -8.992 -5.087 11.308 1.00 0.00 52 PRO A C 3
ATOM 3830 O O . PRO A 1 74 ? -9.635 -6.094 11.010 1.00 0.00 52 PRO A O 3
ATOM 3841 N N . ASP A 1 75 ? -9.379 -3.866 10.941 1.00 0.00 53 ASP A N 3
ATOM 3842 C CA . ASP A 1 75 ? -10.602 -3.691 10.161 1.00 0.00 53 ASP A CA 3
ATOM 3843 C C . ASP A 1 75 ? -10.502 -2.600 9.097 1.00 0.00 53 ASP A C 3
ATOM 3844 O O . ASP A 1 75 ? -11.471 -2.360 8.377 1.00 0.00 53 ASP A O 3
ATOM 3853 N N . HIS A 1 76 ? -9.346 -1.959 8.957 1.00 0.00 54 HIS A N 3
ATOM 3854 C CA . HIS A 1 76 ? -9.208 -0.939 7.922 1.00 0.00 54 HIS A CA 3
ATOM 3855 C C . HIS A 1 76 ? -7.799 -0.919 7.333 1.00 0.00 54 HIS A C 3
ATOM 3856 O O . HIS A 1 76 ? -6.846 -1.360 7.974 1.00 0.00 54 HIS A O 3
ATOM 3871 N N . VAL A 1 77 ? -7.674 -0.411 6.104 1.00 0.00 55 VAL A N 3
ATOM 3872 C CA . VAL A 1 77 ? -6.386 -0.344 5.436 1.00 0.00 55 VAL A CA 3
ATOM 3873 C C . VAL A 1 77 ? -6.242 0.971 4.674 1.00 0.00 55 VAL A C 3
ATOM 3874 O O . VAL A 1 77 ? -7.176 1.426 4.014 1.00 0.00 55 VAL A O 3
ATOM 3887 N N . LEU A 1 78 ? -5.066 1.569 4.770 1.00 0.00 56 LEU A N 3
ATOM 3888 C CA . LEU A 1 78 ? -4.785 2.832 4.089 1.00 0.00 56 LEU A CA 3
ATOM 3889 C C . LEU A 1 78 ? -3.628 2.650 3.118 1.00 0.00 56 LEU A C 3
ATOM 3890 O O . LEU A 1 78 ? -2.700 1.889 3.382 1.00 0.00 56 LEU A O 3
ATOM 3906 N N . MET A 1 79 ? -3.688 3.341 1.990 1.00 0.00 57 MET A N 3
ATOM 3907 C CA . MET A 1 79 ? -2.639 3.233 0.983 1.00 0.00 57 MET A CA 3
ATOM 3908 C C . MET A 1 79 ? -2.079 4.605 0.624 1.00 0.00 57 MET A C 3
ATOM 3909 O O . MET A 1 79 ? -2.778 5.437 0.051 1.00 0.00 57 MET A O 3
ATOM 3923 N N . ILE A 1 80 ? -0.807 4.837 0.964 1.00 0.00 58 ILE A N 3
ATOM 3924 C CA . ILE A 1 80 ? -0.160 6.103 0.673 1.00 0.00 58 ILE A CA 3
ATOM 3925 C C . ILE A 1 80 ? 1.119 5.874 -0.119 1.00 0.00 58 ILE A C 3
ATOM 3926 O O . ILE A 1 80 ? 1.913 4.994 0.212 1.00 0.00 58 ILE A O 3
ATOM 3942 N N . LEU A 1 81 ? 1.323 6.669 -1.163 1.00 0.00 59 LEU A N 3
ATOM 3943 C CA . LEU A 1 81 ? 2.518 6.534 -1.982 1.00 0.00 59 LEU A CA 3
ATOM 3944 C C . LEU A 1 81 ? 3.328 7.817 -1.995 1.00 0.00 59 LEU A C 3
ATOM 3945 O O . LEU A 1 81 ? 2.775 8.912 -1.998 1.00 0.00 59 LEU A O 3
ATOM 3961 N N . ASN A 1 82 ? 4.641 7.671 -2.053 1.00 0.00 60 ASN A N 3
ATOM 3962 C CA . ASN A 1 82 ? 5.526 8.822 -2.128 1.00 0.00 60 ASN A CA 3
ATOM 3963 C C . ASN A 1 82 ? 6.340 8.717 -3.406 1.00 0.00 60 ASN A C 3
ATOM 3964 O O . ASN A 1 82 ? 7.273 7.921 -3.493 1.00 0.00 60 ASN A O 3
ATOM 3975 N N . SER A 1 83 ? 5.965 9.494 -4.413 1.00 0.00 61 SER A N 3
ATOM 3976 C CA . SER A 1 83 ? 6.668 9.432 -5.700 1.00 0.00 61 SER A CA 3
ATOM 3977 C C . SER A 1 83 ? 6.741 10.793 -6.401 1.00 0.00 61 SER A C 3
ATOM 3978 O O . SER A 1 83 ? 5.763 11.538 -6.447 1.00 0.00 61 SER A O 3
ATOM 3986 N N . PRO A 1 84 ? 7.925 11.124 -6.952 1.00 0.00 62 PRO A N 3
ATOM 3987 C CA . PRO A 1 84 ? 8.171 12.394 -7.658 1.00 0.00 62 PRO A CA 3
ATOM 3988 C C . PRO A 1 84 ? 7.438 12.527 -8.991 1.00 0.00 62 PRO A C 3
ATOM 3989 O O . PRO A 1 84 ? 7.428 13.606 -9.583 1.00 0.00 62 PRO A O 3
ATOM 4000 N N . ASP A 1 85 ? 6.831 11.448 -9.473 1.00 0.00 63 ASP A N 3
ATOM 4001 C CA . ASP A 1 85 ? 6.118 11.508 -10.742 1.00 0.00 63 ASP A CA 3
ATOM 4002 C C . ASP A 1 85 ? 4.813 10.711 -10.658 1.00 0.00 63 ASP A C 3
ATOM 4003 O O . ASP A 1 85 ? 4.754 9.692 -9.974 1.00 0.00 63 ASP A O 3
ATOM 4012 N N . GLU A 1 86 ? 3.764 11.175 -11.345 1.00 0.00 64 GLU A N 3
ATOM 4013 C CA . GLU A 1 86 ? 2.474 10.458 -11.299 1.00 0.00 64 GLU A CA 3
ATOM 4014 C C . GLU A 1 86 ? 2.624 9.022 -11.794 1.00 0.00 64 GLU A C 3
ATOM 4015 O O . GLU A 1 86 ? 2.091 8.105 -11.177 1.00 0.00 64 GLU A O 3
ATOM 4027 N N . ASP A 1 87 ? 3.364 8.809 -12.887 1.00 0.00 65 ASP A N 3
ATOM 4028 C CA . ASP A 1 87 ? 3.572 7.453 -13.395 1.00 0.00 65 ASP A CA 3
ATOM 4029 C C . ASP A 1 87 ? 3.967 6.552 -12.237 1.00 0.00 65 ASP A C 3
ATOM 4030 O O . ASP A 1 87 ? 3.317 5.545 -11.958 1.00 0.00 65 ASP A O 3
ATOM 4039 N N . SER A 1 88 ? 5.011 6.970 -11.532 1.00 0.00 66 SER A N 3
ATOM 4040 C CA . SER A 1 88 ? 5.477 6.254 -10.351 1.00 0.00 66 SER A CA 3
ATOM 4041 C C . SER A 1 88 ? 4.363 6.257 -9.311 1.00 0.00 66 SER A C 3
ATOM 4042 O O . SER A 1 88 ? 3.896 5.213 -8.860 1.00 0.00 66 SER A O 3
ATOM 4050 N N . LEU A 1 89 ? 3.940 7.466 -8.971 1.00 0.00 67 LEU A N 3
ATOM 4051 C CA . LEU A 1 89 ? 2.866 7.711 -8.010 1.00 0.00 67 LEU A CA 3
ATOM 4052 C C . LEU A 1 89 ? 1.726 6.709 -8.176 1.00 0.00 67 LEU A C 3
ATOM 4053 O O . LEU A 1 89 ? 1.410 5.963 -7.250 1.00 0.00 67 LEU A O 3
ATOM 4069 N N . ALA A 1 90 ? 1.111 6.684 -9.350 1.00 0.00 68 ALA A N 3
ATOM 4070 C CA . ALA A 1 90 ? 0.014 5.761 -9.599 1.00 0.00 68 ALA A CA 3
ATOM 4071 C C . ALA A 1 90 ? 0.515 4.325 -9.566 1.00 0.00 68 ALA A C 3
ATOM 4072 O O . ALA A 1 90 ? -0.170 3.428 -9.076 1.00 0.00 68 ALA A O 3
ATOM 4079 N N . HIS A 1 91 ? 1.727 4.114 -10.074 1.00 0.00 69 HIS A N 3
ATOM 4080 C CA . HIS A 1 91 ? 2.327 2.786 -10.082 1.00 0.00 69 HIS A CA 3
ATOM 4081 C C . HIS A 1 91 ? 2.351 2.222 -8.667 1.00 0.00 69 HIS A C 3
ATOM 4082 O O . HIS A 1 91 ? 2.129 1.032 -8.452 1.00 0.00 69 HIS A O 3
ATOM 4097 N N . MET A 1 92 ? 2.622 3.099 -7.707 1.00 0.00 70 MET A N 3
ATOM 4098 C CA . MET A 1 92 ? 2.680 2.713 -6.298 1.00 0.00 70 MET A CA 3
ATOM 4099 C C . MET A 1 92 ? 1.271 2.598 -5.698 1.00 0.00 70 MET A C 3
ATOM 4100 O O . MET A 1 92 ? 0.904 1.542 -5.181 1.00 0.00 70 MET A O 3
ATOM 4114 N N . GLN A 1 93 ? 0.480 3.677 -5.753 1.00 0.00 71 GLN A N 3
ATOM 4115 C CA . GLN A 1 93 ? -0.874 3.650 -5.194 1.00 0.00 71 GLN A CA 3
ATOM 4116 C C . GLN A 1 93 ? -1.727 2.540 -5.812 1.00 0.00 71 GLN A C 3
ATOM 4117 O O . GLN A 1 93 ? -2.640 2.027 -5.166 1.00 0.00 71 GLN A O 3
ATOM 4131 N N . ASN A 1 94 ? -1.436 2.169 -7.056 1.00 0.00 72 ASN A N 3
ATOM 4132 C CA . ASN A 1 94 ? -2.197 1.118 -7.727 1.00 0.00 72 ASN A CA 3
ATOM 4133 C C . ASN A 1 94 ? -1.701 -0.268 -7.326 1.00 0.00 72 ASN A C 3
ATOM 4134 O O . ASN A 1 94 ? -2.499 -1.163 -7.049 1.00 0.00 72 ASN A O 3
ATOM 4145 N N . VAL A 1 95 ? -0.379 -0.440 -7.293 1.00 0.00 73 VAL A N 3
ATOM 4146 C CA . VAL A 1 95 ? 0.222 -1.719 -6.920 1.00 0.00 73 VAL A CA 3
ATOM 4147 C C . VAL A 1 95 ? -0.465 -2.301 -5.685 1.00 0.00 73 VAL A C 3
ATOM 4148 O O . VAL A 1 95 ? -0.731 -3.501 -5.618 1.00 0.00 73 VAL A O 3
ATOM 4161 N N . VAL A 1 96 ? -0.755 -1.441 -4.715 1.00 0.00 74 VAL A N 3
ATOM 4162 C CA . VAL A 1 96 ? -1.419 -1.874 -3.489 1.00 0.00 74 VAL A CA 3
ATOM 4163 C C . VAL A 1 96 ? -2.866 -2.278 -3.769 1.00 0.00 74 VAL A C 3
ATOM 4164 O O . VAL A 1 96 ? -3.320 -3.328 -3.314 1.00 0.00 74 VAL A O 3
ATOM 4177 N N . ALA A 1 97 ? -3.589 -1.447 -4.529 1.00 0.00 75 ALA A N 3
ATOM 4178 C CA . ALA A 1 97 ? -4.979 -1.742 -4.869 1.00 0.00 75 ALA A CA 3
ATOM 4179 C C . ALA A 1 97 ? -5.108 -3.178 -5.356 1.00 0.00 75 ALA A C 3
ATOM 4180 O O . ALA A 1 97 ? -6.156 -3.807 -5.215 1.00 0.00 75 ALA A O 3
ATOM 4187 N N . ASP A 1 98 ? -4.019 -3.687 -5.921 1.00 0.00 76 ASP A N 3
ATOM 4188 C CA . ASP A 1 98 ? -3.986 -5.054 -6.426 1.00 0.00 76 ASP A CA 3
ATOM 4189 C C . ASP A 1 98 ? -3.826 -6.052 -5.280 1.00 0.00 76 ASP A C 3
ATOM 4190 O O . ASP A 1 98 ? -4.466 -7.103 -5.270 1.00 0.00 76 ASP A O 3
ATOM 4199 N N . HIS A 1 99 ? -2.965 -5.718 -4.321 1.00 0.00 77 HIS A N 3
ATOM 4200 C CA . HIS A 1 99 ? -2.722 -6.594 -3.176 1.00 0.00 77 HIS A CA 3
ATOM 4201 C C . HIS A 1 99 ? -4.004 -6.839 -2.380 1.00 0.00 77 HIS A C 3
ATOM 4202 O O . HIS A 1 99 ? -4.276 -7.966 -1.967 1.00 0.00 77 HIS A O 3
ATOM 4217 N N . LEU A 1 100 ? -4.798 -5.787 -2.175 1.00 0.00 78 LEU A N 3
ATOM 4218 C CA . LEU A 1 100 ? -6.048 -5.913 -1.443 1.00 0.00 78 LEU A CA 3
ATOM 4219 C C . LEU A 1 100 ? -7.009 -6.828 -2.196 1.00 0.00 78 LEU A C 3
ATOM 4220 O O . LEU A 1 100 ? -7.877 -7.462 -1.597 1.00 0.00 78 LEU A O 3
ATOM 4236 N N . GLN A 1 101 ? -6.852 -6.886 -3.516 1.00 0.00 79 GLN A N 3
ATOM 4237 C CA . GLN A 1 101 ? -7.709 -7.722 -4.352 1.00 0.00 79 GLN A CA 3
ATOM 4238 C C . GLN A 1 101 ? -7.358 -9.206 -4.210 1.00 0.00 79 GLN A C 3
ATOM 4239 O O . GLN A 1 101 ? -8.247 -10.046 -4.075 1.00 0.00 79 GLN A O 3
ATOM 4253 N N . ARG A 1 102 ? -6.066 -9.528 -4.244 1.00 0.00 80 ARG A N 3
ATOM 4254 C CA . ARG A 1 102 ? -5.620 -10.905 -4.120 1.00 0.00 80 ARG A CA 3
ATOM 4255 C C . ARG A 1 102 ? -6.101 -11.515 -2.804 1.00 0.00 80 ARG A C 3
ATOM 4256 O O . ARG A 1 102 ? -6.444 -12.695 -2.745 1.00 0.00 80 ARG A O 3
ATOM 4277 N N . MET A 1 103 ? -6.117 -10.705 -1.750 1.00 0.00 81 MET A N 3
ATOM 4278 C CA . MET A 1 103 ? -6.550 -11.176 -0.438 1.00 0.00 81 MET A CA 3
ATOM 4279 C C . MET A 1 103 ? -8.073 -11.156 -0.297 1.00 0.00 81 MET A C 3
ATOM 4280 O O . MET A 1 103 ? -8.625 -11.758 0.624 1.00 0.00 81 MET A O 3
ATOM 4294 N N . ALA A 1 104 ? -8.748 -10.464 -1.209 1.00 0.00 82 ALA A N 3
ATOM 4295 C CA . ALA A 1 104 ? -10.206 -10.375 -1.174 1.00 0.00 82 ALA A CA 3
ATOM 4296 C C . ALA A 1 104 ? -10.808 -10.734 -2.529 1.00 0.00 82 ALA A C 3
ATOM 4297 O O . ALA A 1 104 ? -10.774 -9.936 -3.466 1.00 0.00 82 ALA A O 3
ATOM 4304 N N . ASN A 1 105 ? -11.359 -11.941 -2.626 1.00 0.00 83 ASN A N 3
ATOM 4305 C CA . ASN A 1 105 ? -11.966 -12.407 -3.868 1.00 0.00 83 ASN A CA 3
ATOM 4306 C C . ASN A 1 105 ? -13.476 -12.187 -3.855 1.00 0.00 83 ASN A C 3
ATOM 4307 O O . ASN A 1 105 ? -14.199 -12.822 -3.087 1.00 0.00 83 ASN A O 3
ATOM 4318 N N . SER A 1 106 ? -13.944 -11.283 -4.711 1.00 0.00 84 SER A N 3
ATOM 4319 C CA . SER A 1 106 ? -15.368 -10.976 -4.803 1.00 0.00 84 SER A CA 3
ATOM 4320 C C . SER A 1 106 ? -15.613 -9.829 -5.778 1.00 0.00 84 SER A C 3
ATOM 4321 O O . SER A 1 106 ? -16.607 -9.817 -6.504 1.00 0.00 84 SER A O 3
ATOM 4329 N N . GLU A 1 107 ? -14.698 -8.865 -5.787 1.00 0.00 85 GLU A N 3
ATOM 4330 C CA . GLU A 1 107 ? -14.808 -7.708 -6.668 1.00 0.00 85 GLU A CA 3
ATOM 4331 C C . GLU A 1 107 ? -13.451 -7.039 -6.846 1.00 0.00 85 GLU A C 3
ATOM 4332 O O . GLU A 1 107 ? -12.525 -7.287 -6.074 1.00 0.00 85 GLU A O 3
ATOM 4344 N N . SER A 1 108 ? -13.337 -6.181 -7.854 1.00 0.00 86 SER A N 3
ATOM 4345 C CA . SER A 1 108 ? -12.086 -5.479 -8.101 1.00 0.00 86 SER A CA 3
ATOM 4346 C C . SER A 1 108 ? -11.864 -4.420 -7.030 1.00 0.00 86 SER A C 3
ATOM 4347 O O . SER A 1 108 ? -11.966 -3.223 -7.295 1.00 0.00 86 SER A O 3
ATOM 4355 N N . LEU A 1 109 ? -11.569 -4.890 -5.815 1.00 0.00 87 LEU A N 3
ATOM 4356 C CA . LEU A 1 109 ? -11.330 -4.028 -4.645 1.00 0.00 87 LEU A CA 3
ATOM 4357 C C . LEU A 1 109 ? -11.941 -2.645 -4.784 1.00 0.00 87 LEU A C 3
ATOM 4358 O O . LEU A 1 109 ? -11.410 -1.793 -5.497 1.00 0.00 87 LEU A O 3
ATOM 4374 N N . GLU A 1 110 ? -13.018 -2.398 -4.057 1.00 0.00 88 GLU A N 3
ATOM 4375 C CA . GLU A 1 110 ? -13.622 -1.083 -4.082 1.00 0.00 88 GLU A CA 3
ATOM 4376 C C . GLU A 1 110 ? -12.697 -0.129 -3.343 1.00 0.00 88 GLU A C 3
ATOM 4377 O O . GLU A 1 110 ? -12.702 -0.074 -2.113 1.00 0.00 88 GLU A O 3
ATOM 4389 N N . ILE A 1 111 ? -11.887 0.605 -4.094 1.00 0.00 89 ILE A N 3
ATOM 4390 C CA . ILE A 1 111 ? -10.943 1.535 -3.492 1.00 0.00 89 ILE A CA 3
ATOM 4391 C C . ILE A 1 111 ? -10.986 2.890 -4.194 1.00 0.00 89 ILE A C 3
ATOM 4392 O O . ILE A 1 111 ? -10.878 2.958 -5.418 1.00 0.00 89 ILE A O 3
ATOM 4408 N N . ALA A 1 112 ? -11.128 3.974 -3.431 1.00 0.00 90 ALA A N 3
ATOM 4409 C CA . ALA A 1 112 ? -11.149 5.293 -4.042 1.00 0.00 90 ALA A CA 3
ATOM 4410 C C . ALA A 1 112 ? -9.771 5.924 -3.949 1.00 0.00 90 ALA A C 3
ATOM 4411 O O . ALA A 1 112 ? -9.306 6.279 -2.866 1.00 0.00 90 ALA A O 3
ATOM 4418 N N . TRP A 1 113 ? -9.122 6.056 -5.094 1.00 0.00 91 TRP A N 3
ATOM 4419 C CA . TRP A 1 113 ? -7.792 6.642 -5.154 1.00 0.00 91 TRP A CA 3
ATOM 4420 C C . TRP A 1 113 ? -7.871 8.141 -5.410 1.00 0.00 91 TRP A C 3
ATOM 4421 O O . TRP A 1 113 ? -8.601 8.593 -6.292 1.00 0.00 91 TRP A O 3
ATOM 4442 N N . GLN A 1 114 ? -7.111 8.904 -4.636 1.00 0.00 92 GLN A N 3
ATOM 4443 C CA . GLN A 1 114 ? -7.093 10.354 -4.781 1.00 0.00 92 GLN A CA 3
ATOM 4444 C C . GLN A 1 114 ? -6.028 10.778 -5.790 1.00 0.00 92 GLN A C 3
ATOM 4445 O O . GLN A 1 114 ? -5.041 10.074 -5.996 1.00 0.00 92 GLN A O 3
ATOM 4459 N N . PRO A 1 115 ? -6.224 11.939 -6.441 1.00 0.00 93 PRO A N 3
ATOM 4460 C CA . PRO A 1 115 ? -5.283 12.454 -7.441 1.00 0.00 93 PRO A CA 3
ATOM 4461 C C . PRO A 1 115 ? -3.837 12.420 -6.964 1.00 0.00 93 PRO A C 3
ATOM 4462 O O . PRO A 1 115 ? -2.930 12.137 -7.746 1.00 0.00 93 PRO A O 3
ATOM 4473 N N . ALA A 1 116 ? -3.635 12.726 -5.679 1.00 0.00 94 ALA A N 3
ATOM 4474 C CA . ALA A 1 116 ? -2.300 12.748 -5.072 1.00 0.00 94 ALA A CA 3
ATOM 4475 C C . ALA A 1 116 ? -1.744 14.167 -5.035 1.00 0.00 94 ALA A C 3
ATOM 4476 O O . ALA A 1 116 ? -0.535 14.372 -5.153 1.00 0.00 94 ALA A O 3
ATOM 4483 N N . GLU A 1 117 ? -2.630 15.143 -4.873 1.00 0.00 95 GLU A N 3
ATOM 4484 C CA . GLU A 1 117 ? -2.224 16.543 -4.821 1.00 0.00 95 GLU A CA 3
ATOM 4485 C C . GLU A 1 117 ? -3.330 17.410 -4.229 1.00 0.00 95 GLU A C 3
ATOM 4486 O O . GLU A 1 117 ? -4.491 17.005 -4.179 1.00 0.00 95 GLU A O 3
ATOM 4498 N N . SER A 1 118 ? -2.961 18.604 -3.779 1.00 0.00 96 SER A N 3
ATOM 4499 C CA . SER A 1 118 ? -3.920 19.530 -3.189 1.00 0.00 96 SER A CA 3
ATOM 4500 C C . SER A 1 118 ? -3.834 20.901 -3.853 1.00 0.00 96 SER A C 3
ATOM 4501 O O . SER A 1 118 ? -4.757 21.244 -4.622 1.00 0.00 96 SER A O 3
ATOM 4510 N N . MET A 1 23 ? 7.329 15.434 -5.678 1.00 0.00 1 MET A N 4
ATOM 4511 C CA . MET A 1 23 ? 6.824 14.513 -4.623 1.00 0.00 1 MET A CA 4
ATOM 4512 C C . MET A 1 23 ? 5.373 14.818 -4.266 1.00 0.00 1 MET A C 4
ATOM 4513 O O . MET A 1 23 ? 5.080 15.676 -3.435 1.00 0.00 1 MET A O 4
ATOM 4526 N N . PHE A 1 24 ? 4.470 14.086 -4.899 1.00 0.00 2 PHE A N 4
ATOM 4527 C CA . PHE A 1 24 ? 3.038 14.242 -4.660 1.00 0.00 2 PHE A CA 4
ATOM 4528 C C . PHE A 1 24 ? 2.567 13.130 -3.732 1.00 0.00 2 PHE A C 4
ATOM 4529 O O . PHE A 1 24 ? 3.327 12.199 -3.459 1.00 0.00 2 PHE A O 4
ATOM 4546 N N . ARG A 1 25 ? 1.334 13.206 -3.232 1.00 0.00 3 ARG A N 4
ATOM 4547 C CA . ARG A 1 25 ? 0.859 12.157 -2.333 1.00 0.00 3 ARG A CA 4
ATOM 4548 C C . ARG A 1 25 ? -0.650 11.916 -2.431 1.00 0.00 3 ARG A C 4
ATOM 4549 O O . ARG A 1 25 ? -1.455 12.828 -2.247 1.00 0.00 3 ARG A O 4
ATOM 4570 N N . SER A 1 26 ? -1.009 10.656 -2.695 1.00 0.00 4 SER A N 4
ATOM 4571 C CA . SER A 1 26 ? -2.400 10.224 -2.800 1.00 0.00 4 SER A CA 4
ATOM 4572 C C . SER A 1 26 ? -2.711 9.262 -1.662 1.00 0.00 4 SER A C 4
ATOM 4573 O O . SER A 1 26 ? -1.796 8.722 -1.040 1.00 0.00 4 SER A O 4
ATOM 4581 N N . THR A 1 27 ? -3.991 9.037 -1.385 1.00 0.00 5 THR A N 4
ATOM 4582 C CA . THR A 1 27 ? -4.354 8.123 -0.310 1.00 0.00 5 THR A CA 4
ATOM 4583 C C . THR A 1 27 ? -5.635 7.350 -0.608 1.00 0.00 5 THR A C 4
ATOM 4584 O O . THR A 1 27 ? -6.683 7.938 -0.876 1.00 0.00 5 THR A O 4
ATOM 4595 N N . SER A 1 28 ? -5.542 6.022 -0.537 1.00 0.00 6 SER A N 4
ATOM 4596 C CA . SER A 1 28 ? -6.695 5.155 -0.775 1.00 0.00 6 SER A CA 4
ATOM 4597 C C . SER A 1 28 ? -7.189 4.540 0.537 1.00 0.00 6 SER A C 4
ATOM 4598 O O . SER A 1 28 ? -6.399 4.005 1.315 1.00 0.00 6 SER A O 4
ATOM 4606 N N . HIS A 1 29 ? -8.497 4.621 0.778 1.00 0.00 7 HIS A N 4
ATOM 4607 C CA . HIS A 1 29 ? -9.090 4.069 2.002 1.00 0.00 7 HIS A CA 4
ATOM 4608 C C . HIS A 1 29 ? -10.063 2.933 1.679 1.00 0.00 7 HIS A C 4
ATOM 4609 O O . HIS A 1 29 ? -10.941 3.082 0.829 1.00 0.00 7 HIS A O 4
ATOM 4624 N N . VAL A 1 30 ? -9.901 1.797 2.361 1.00 0.00 8 VAL A N 4
ATOM 4625 C CA . VAL A 1 30 ? -10.765 0.637 2.140 1.00 0.00 8 VAL A CA 4
ATOM 4626 C C . VAL A 1 30 ? -11.102 -0.055 3.457 1.00 0.00 8 VAL A C 4
ATOM 4627 O O . VAL A 1 30 ? -10.323 0.010 4.409 1.00 0.00 8 VAL A O 4
ATOM 4640 N N . ARG A 1 31 ? -12.245 -0.740 3.513 1.00 0.00 9 ARG A N 4
ATOM 4641 C CA . ARG A 1 31 ? -12.619 -1.453 4.735 1.00 0.00 9 ARG A CA 4
ATOM 4642 C C . ARG A 1 31 ? -12.285 -2.940 4.604 1.00 0.00 9 ARG A C 4
ATOM 4643 O O . ARG A 1 31 ? -12.965 -3.680 3.893 1.00 0.00 9 ARG A O 4
ATOM 4664 N N . THR A 1 32 ? -11.227 -3.365 5.294 1.00 0.00 10 THR A N 4
ATOM 4665 C CA . THR A 1 32 ? -10.787 -4.761 5.259 1.00 0.00 10 THR A CA 4
ATOM 4666 C C . THR A 1 32 ? -10.573 -5.320 6.669 1.00 0.00 10 THR A C 4
ATOM 4667 O O . THR A 1 32 ? -10.331 -4.567 7.605 1.00 0.00 10 THR A O 4
ATOM 4678 N N . GLU A 1 33 ? -10.641 -6.641 6.813 1.00 0.00 11 GLU A N 4
ATOM 4679 C CA . GLU A 1 33 ? -10.430 -7.275 8.117 1.00 0.00 11 GLU A CA 4
ATOM 4680 C C . GLU A 1 33 ? -9.054 -7.952 8.205 1.00 0.00 11 GLU A C 4
ATOM 4681 O O . GLU A 1 33 ? -8.555 -8.488 7.215 1.00 0.00 11 GLU A O 4
ATOM 4693 N N . SER A 1 34 ? -8.450 -7.928 9.401 1.00 0.00 12 SER A N 4
ATOM 4694 C CA . SER A 1 34 ? -7.139 -8.542 9.621 1.00 0.00 12 SER A CA 4
ATOM 4695 C C . SER A 1 34 ? -6.078 -7.928 8.713 1.00 0.00 12 SER A C 4
ATOM 4696 O O . SER A 1 34 ? -5.077 -8.562 8.379 1.00 0.00 12 SER A O 4
ATOM 4704 N N . ALA A 1 35 ? -6.312 -6.685 8.324 1.00 0.00 13 ALA A N 4
ATOM 4705 C CA . ALA A 1 35 ? -5.390 -5.948 7.453 1.00 0.00 13 ALA A CA 4
ATOM 4706 C C . ALA A 1 35 ? -3.947 -5.962 7.955 1.00 0.00 13 ALA A C 4
ATOM 4707 O O . ALA A 1 35 ? -3.020 -6.273 7.208 1.00 0.00 13 ALA A O 4
ATOM 4714 N N . ALA A 1 36 ? -3.764 -5.563 9.207 1.00 0.00 14 ALA A N 4
ATOM 4715 C CA . ALA A 1 36 ? -2.430 -5.456 9.814 1.00 0.00 14 ALA A CA 4
ATOM 4716 C C . ALA A 1 36 ? -1.486 -6.615 9.469 1.00 0.00 14 ALA A C 4
ATOM 4717 O O . ALA A 1 36 ? -0.270 -6.430 9.451 1.00 0.00 14 ALA A O 4
ATOM 4724 N N . ARG A 1 37 ? -2.022 -7.801 9.201 1.00 0.00 15 ARG A N 4
ATOM 4725 C CA . ARG A 1 37 ? -1.178 -8.945 8.871 1.00 0.00 15 ARG A CA 4
ATOM 4726 C C . ARG A 1 37 ? -0.756 -8.917 7.413 1.00 0.00 15 ARG A C 4
ATOM 4727 O O . ARG A 1 37 ? 0.397 -9.204 7.090 1.00 0.00 15 ARG A O 4
ATOM 4748 N N . TYR A 1 38 ? -1.675 -8.556 6.536 1.00 0.00 16 TYR A N 4
ATOM 4749 C CA . TYR A 1 38 ? -1.353 -8.484 5.117 1.00 0.00 16 TYR A CA 4
ATOM 4750 C C . TYR A 1 38 ? -0.263 -7.443 4.900 1.00 0.00 16 TYR A C 4
ATOM 4751 O O . TYR A 1 38 ? 0.489 -7.530 3.939 1.00 0.00 16 TYR A O 4
ATOM 4769 N N . VAL A 1 39 ? -0.149 -6.487 5.829 1.00 0.00 17 VAL A N 4
ATOM 4770 C CA . VAL A 1 39 ? 0.898 -5.469 5.745 1.00 0.00 17 VAL A CA 4
ATOM 4771 C C . VAL A 1 39 ? 2.219 -6.060 6.223 1.00 0.00 17 VAL A C 4
ATOM 4772 O O . VAL A 1 39 ? 3.269 -5.826 5.625 1.00 0.00 17 VAL A O 4
ATOM 4785 N N . ASN A 1 40 ? 2.158 -6.828 7.308 1.00 0.00 18 ASN A N 4
ATOM 4786 C CA . ASN A 1 40 ? 3.348 -7.449 7.865 1.00 0.00 18 ASN A CA 4
ATOM 4787 C C . ASN A 1 40 ? 3.874 -8.566 6.966 1.00 0.00 18 ASN A C 4
ATOM 4788 O O . ASN A 1 40 ? 5.074 -8.833 6.944 1.00 0.00 18 ASN A O 4
ATOM 4799 N N . ARG A 1 41 ? 2.980 -9.229 6.234 1.00 0.00 19 ARG A N 4
ATOM 4800 C CA . ARG A 1 41 ? 3.388 -10.320 5.359 1.00 0.00 19 ARG A CA 4
ATOM 4801 C C . ARG A 1 41 ? 4.001 -9.818 4.051 1.00 0.00 19 ARG A C 4
ATOM 4802 O O . ARG A 1 41 ? 4.692 -10.567 3.361 1.00 0.00 19 ARG A O 4
ATOM 4823 N N . LEU A 1 42 ? 3.742 -8.562 3.705 1.00 0.00 20 LEU A N 4
ATOM 4824 C CA . LEU A 1 42 ? 4.270 -7.990 2.466 1.00 0.00 20 LEU A CA 4
ATOM 4825 C C . LEU A 1 42 ? 5.784 -7.823 2.514 1.00 0.00 20 LEU A C 4
ATOM 4826 O O . LEU A 1 42 ? 6.486 -8.209 1.579 1.00 0.00 20 LEU A O 4
ATOM 4842 N N . CYS A 1 43 ? 6.288 -7.243 3.597 1.00 0.00 21 CYS A N 4
ATOM 4843 C CA . CYS A 1 43 ? 7.725 -7.031 3.739 1.00 0.00 21 CYS A CA 4
ATOM 4844 C C . CYS A 1 43 ? 8.473 -8.343 3.572 1.00 0.00 21 CYS A C 4
ATOM 4845 O O . CYS A 1 43 ? 9.543 -8.396 2.968 1.00 0.00 21 CYS A O 4
ATOM 4853 N N . LYS A 1 44 ? 7.890 -9.404 4.103 1.00 0.00 22 LYS A N 4
ATOM 4854 C CA . LYS A 1 44 ? 8.485 -10.727 4.008 1.00 0.00 22 LYS A CA 4
ATOM 4855 C C . LYS A 1 44 ? 8.193 -11.349 2.641 1.00 0.00 22 LYS A C 4
ATOM 4856 O O . LYS A 1 44 ? 8.883 -12.271 2.207 1.00 0.00 22 LYS A O 4
ATOM 4875 N N . HIS A 1 45 ? 7.155 -10.842 1.976 1.00 0.00 23 HIS A N 4
ATOM 4876 C CA . HIS A 1 45 ? 6.754 -11.347 0.667 1.00 0.00 23 HIS A CA 4
ATOM 4877 C C . HIS A 1 45 ? 7.538 -10.698 -0.471 1.00 0.00 23 HIS A C 4
ATOM 4878 O O . HIS A 1 45 ? 8.220 -11.385 -1.231 1.00 0.00 23 HIS A O 4
ATOM 4893 N N . TRP A 1 46 ? 7.420 -9.375 -0.608 1.00 0.00 24 TRP A N 4
ATOM 4894 C CA . TRP A 1 46 ? 8.105 -8.668 -1.684 1.00 0.00 24 TRP A CA 4
ATOM 4895 C C . TRP A 1 46 ? 9.524 -8.259 -1.287 1.00 0.00 24 TRP A C 4
ATOM 4896 O O . TRP A 1 46 ? 10.308 -7.843 -2.140 1.00 0.00 24 TRP A O 4
ATOM 4917 N N . GLY A 1 47 ? 9.860 -8.374 0.001 1.00 0.00 25 GLY A N 4
ATOM 4918 C CA . GLY A 1 47 ? 11.193 -8.006 0.444 1.00 0.00 25 GLY A CA 4
ATOM 4919 C C . GLY A 1 47 ? 12.257 -8.962 -0.058 1.00 0.00 25 GLY A C 4
ATOM 4920 O O . GLY A 1 47 ? 12.912 -9.642 0.732 1.00 0.00 25 GLY A O 4
ATOM 4924 N N . HIS A 1 48 ? 12.429 -9.015 -1.373 1.00 0.00 26 HIS A N 4
ATOM 4925 C CA . HIS A 1 48 ? 13.420 -9.896 -1.978 1.00 0.00 26 HIS A CA 4
ATOM 4926 C C . HIS A 1 48 ? 14.555 -9.091 -2.599 1.00 0.00 26 HIS A C 4
ATOM 4927 O O . HIS A 1 48 ? 15.683 -9.573 -2.708 1.00 0.00 26 HIS A O 4
ATOM 4942 N N . LYS A 1 49 ? 14.253 -7.863 -3.012 1.00 0.00 27 LYS A N 4
ATOM 4943 C CA . LYS A 1 49 ? 15.261 -7.000 -3.628 1.00 0.00 27 LYS A CA 4
ATOM 4944 C C . LYS A 1 49 ? 14.963 -5.526 -3.350 1.00 0.00 27 LYS A C 4
ATOM 4945 O O . LYS A 1 49 ? 15.458 -4.640 -4.045 1.00 0.00 27 LYS A O 4
ATOM 4964 N N . PHE A 1 50 ? 14.152 -5.262 -2.329 1.00 0.00 28 PHE A N 4
ATOM 4965 C CA . PHE A 1 50 ? 13.804 -3.893 -1.980 1.00 0.00 28 PHE A CA 4
ATOM 4966 C C . PHE A 1 50 ? 13.773 -3.702 -0.472 1.00 0.00 28 PHE A C 4
ATOM 4967 O O . PHE A 1 50 ? 13.727 -4.670 0.287 1.00 0.00 28 PHE A O 4
ATOM 4984 N N . GLU A 1 51 ? 13.799 -2.446 -0.041 1.00 0.00 29 GLU A N 4
ATOM 4985 C CA . GLU A 1 51 ? 13.772 -2.138 1.384 1.00 0.00 29 GLU A CA 4
ATOM 4986 C C . GLU A 1 51 ? 12.342 -2.173 1.908 1.00 0.00 29 GLU A C 4
ATOM 4987 O O . GLU A 1 51 ? 11.518 -1.334 1.553 1.00 0.00 29 GLU A O 4
ATOM 4999 N N . VAL A 1 52 ? 12.049 -3.163 2.743 1.00 0.00 30 VAL A N 4
ATOM 5000 C CA . VAL A 1 52 ? 10.709 -3.312 3.300 1.00 0.00 30 VAL A CA 4
ATOM 5001 C C . VAL A 1 52 ? 10.729 -3.303 4.826 1.00 0.00 30 VAL A C 4
ATOM 5002 O O . VAL A 1 52 ? 11.278 -4.208 5.455 1.00 0.00 30 VAL A O 4
ATOM 5015 N N . GLU A 1 53 ? 10.107 -2.284 5.418 1.00 0.00 31 GLU A N 4
ATOM 5016 C CA . GLU A 1 53 ? 10.036 -2.175 6.868 1.00 0.00 31 GLU A CA 4
ATOM 5017 C C . GLU A 1 53 ? 8.750 -2.823 7.372 1.00 0.00 31 GLU A C 4
ATOM 5018 O O . GLU A 1 53 ? 7.779 -2.949 6.624 1.00 0.00 31 GLU A O 4
ATOM 5030 N N . LEU A 1 54 ? 8.744 -3.241 8.631 1.00 0.00 32 LEU A N 4
ATOM 5031 C CA . LEU A 1 54 ? 7.566 -3.884 9.204 1.00 0.00 32 LEU A CA 4
ATOM 5032 C C . LEU A 1 54 ? 7.292 -3.384 10.616 1.00 0.00 32 LEU A C 4
ATOM 5033 O O . LEU A 1 54 ? 8.004 -3.724 11.560 1.00 0.00 32 LEU A O 4
ATOM 5049 N N . THR A 1 55 ? 6.232 -2.601 10.750 1.00 0.00 33 THR A N 4
ATOM 5050 C CA . THR A 1 55 ? 5.823 -2.075 12.047 1.00 0.00 33 THR A CA 4
ATOM 5051 C C . THR A 1 55 ? 4.352 -2.393 12.261 1.00 0.00 33 THR A C 4
ATOM 5052 O O . THR A 1 55 ? 3.633 -2.681 11.304 1.00 0.00 33 THR A O 4
ATOM 5063 N N . PRO A 1 56 ? 3.869 -2.344 13.507 1.00 0.00 34 PRO A N 4
ATOM 5064 C CA . PRO A 1 56 ? 2.467 -2.628 13.800 1.00 0.00 34 PRO A CA 4
ATOM 5065 C C . PRO A 1 56 ? 1.570 -1.467 13.413 1.00 0.00 34 PRO A C 4
ATOM 5066 O O . PRO A 1 56 ? 0.738 -1.015 14.199 1.00 0.00 34 PRO A O 4
ATOM 5077 N N . GLU A 1 57 ? 1.759 -0.984 12.193 1.00 0.00 35 GLU A N 4
ATOM 5078 C CA . GLU A 1 57 ? 0.989 0.136 11.683 1.00 0.00 35 GLU A CA 4
ATOM 5079 C C . GLU A 1 57 ? 0.961 0.145 10.154 1.00 0.00 35 GLU A C 4
ATOM 5080 O O . GLU A 1 57 ? -0.064 0.469 9.554 1.00 0.00 35 GLU A O 4
ATOM 5092 N N . ARG A 1 58 ? 2.086 -0.197 9.517 1.00 0.00 36 ARG A N 4
ATOM 5093 C CA . ARG A 1 58 ? 2.145 -0.201 8.062 1.00 0.00 36 ARG A CA 4
ATOM 5094 C C . ARG A 1 58 ? 3.421 -0.837 7.527 1.00 0.00 36 ARG A C 4
ATOM 5095 O O . ARG A 1 58 ? 4.375 -1.083 8.264 1.00 0.00 36 ARG A O 4
ATOM 5116 N N . GLY A 1 59 ? 3.424 -1.065 6.217 1.00 0.00 37 GLY A N 4
ATOM 5117 C CA . GLY A 1 59 ? 4.576 -1.632 5.548 1.00 0.00 37 GLY A CA 4
ATOM 5118 C C . GLY A 1 59 ? 5.246 -0.588 4.655 1.00 0.00 37 GLY A C 4
ATOM 5119 O O . GLY A 1 59 ? 4.601 -0.048 3.756 1.00 0.00 37 GLY A O 4
ATOM 5123 N N . PHE A 1 60 ? 6.520 -0.284 4.899 1.00 0.00 38 PHE A N 4
ATOM 5124 C CA . PHE A 1 60 ? 7.233 0.718 4.110 1.00 0.00 38 PHE A CA 4
ATOM 5125 C C . PHE A 1 60 ? 8.102 0.040 3.059 1.00 0.00 38 PHE A C 4
ATOM 5126 O O . PHE A 1 60 ? 8.997 -0.735 3.389 1.00 0.00 38 PHE A O 4
ATOM 5143 N N . ILE A 1 61 ? 7.826 0.332 1.792 1.00 0.00 39 ILE A N 4
ATOM 5144 C CA . ILE A 1 61 ? 8.585 -0.264 0.691 1.00 0.00 39 ILE A CA 4
ATOM 5145 C C . ILE A 1 61 ? 9.032 0.810 -0.304 1.00 0.00 39 ILE A C 4
ATOM 5146 O O . ILE A 1 61 ? 8.203 1.387 -1.005 1.00 0.00 39 ILE A O 4
ATOM 5162 N N . ASP A 1 62 ? 10.339 1.073 -0.379 1.00 0.00 40 ASP A N 4
ATOM 5163 C CA . ASP A 1 62 ? 10.847 2.076 -1.315 1.00 0.00 40 ASP A CA 4
ATOM 5164 C C . ASP A 1 62 ? 11.522 1.401 -2.504 1.00 0.00 40 ASP A C 4
ATOM 5165 O O . ASP A 1 62 ? 12.418 0.573 -2.343 1.00 0.00 40 ASP A O 4
ATOM 5174 N N . PHE A 1 63 ? 11.078 1.769 -3.696 1.00 0.00 41 PHE A N 4
ATOM 5175 C CA . PHE A 1 63 ? 11.624 1.215 -4.930 1.00 0.00 41 PHE A CA 4
ATOM 5176 C C . PHE A 1 63 ? 12.856 1.998 -5.376 1.00 0.00 41 PHE A C 4
ATOM 5177 O O . PHE A 1 63 ? 13.658 1.519 -6.178 1.00 0.00 41 PHE A O 4
ATOM 5194 N N . GLY A 1 64 ? 12.987 3.210 -4.850 1.00 0.00 42 GLY A N 4
ATOM 5195 C CA . GLY A 1 64 ? 14.107 4.065 -5.194 1.00 0.00 42 GLY A CA 4
ATOM 5196 C C . GLY A 1 64 ? 13.726 5.534 -5.185 1.00 0.00 42 GLY A C 4
ATOM 5197 O O . GLY A 1 64 ? 13.836 6.204 -4.159 1.00 0.00 42 GLY A O 4
ATOM 5201 N N . ASP A 1 65 ? 13.266 6.033 -6.329 1.00 0.00 43 ASP A N 4
ATOM 5202 C CA . ASP A 1 65 ? 12.853 7.429 -6.446 1.00 0.00 43 ASP A CA 4
ATOM 5203 C C . ASP A 1 65 ? 11.356 7.560 -6.179 1.00 0.00 43 ASP A C 4
ATOM 5204 O O . ASP A 1 65 ? 10.599 8.025 -7.031 1.00 0.00 43 ASP A O 4
ATOM 5213 N N . SER A 1 66 ? 10.948 7.136 -4.984 1.00 0.00 44 SER A N 4
ATOM 5214 C CA . SER A 1 66 ? 9.548 7.172 -4.558 1.00 0.00 44 SER A CA 4
ATOM 5215 C C . SER A 1 66 ? 9.367 6.261 -3.343 1.00 0.00 44 SER A C 4
ATOM 5216 O O . SER A 1 66 ? 10.342 5.928 -2.669 1.00 0.00 44 SER A O 4
ATOM 5224 N N . ASN A 1 67 ? 8.133 5.851 -3.060 1.00 0.00 45 ASN A N 4
ATOM 5225 C CA . ASN A 1 67 ? 7.876 4.977 -1.924 1.00 0.00 45 ASN A CA 4
ATOM 5226 C C . ASN A 1 67 ? 6.464 4.418 -1.983 1.00 0.00 45 ASN A C 4
ATOM 5227 O O . ASN A 1 67 ? 5.641 4.869 -2.781 1.00 0.00 45 ASN A O 4
ATOM 5238 N N . CYS A 1 68 ? 6.180 3.446 -1.127 1.00 0.00 46 CYS A N 4
ATOM 5239 C CA . CYS A 1 68 ? 4.859 2.848 -1.081 1.00 0.00 46 CYS A CA 4
ATOM 5240 C C . CYS A 1 68 ? 4.582 2.299 0.314 1.00 0.00 46 CYS A C 4
ATOM 5241 O O . CYS A 1 68 ? 5.075 1.234 0.686 1.00 0.00 46 CYS A O 4
ATOM 5249 N N . GLU A 1 69 ? 3.793 3.040 1.083 1.00 0.00 47 GLU A N 4
ATOM 5250 C CA . GLU A 1 69 ? 3.447 2.642 2.438 1.00 0.00 47 GLU A CA 4
ATOM 5251 C C . GLU A 1 69 ? 2.038 2.060 2.462 1.00 0.00 47 GLU A C 4
ATOM 5252 O O . GLU A 1 69 ? 1.211 2.388 1.611 1.00 0.00 47 GLU A O 4
ATOM 5264 N N . LEU A 1 70 ? 1.767 1.192 3.428 1.00 0.00 48 LEU A N 4
ATOM 5265 C CA . LEU A 1 70 ? 0.446 0.570 3.533 1.00 0.00 48 LEU A CA 4
ATOM 5266 C C . LEU A 1 70 ? 0.013 0.466 4.990 1.00 0.00 48 LEU A C 4
ATOM 5267 O O . LEU A 1 70 ? 0.623 -0.254 5.775 1.00 0.00 48 LEU A O 4
ATOM 5283 N N . LEU A 1 71 ? -1.057 1.178 5.335 1.00 0.00 49 LEU A N 4
ATOM 5284 C CA . LEU A 1 71 ? -1.581 1.150 6.703 1.00 0.00 49 LEU A CA 4
ATOM 5285 C C . LEU A 1 71 ? -2.599 0.037 6.815 1.00 0.00 49 LEU A C 4
ATOM 5286 O O . LEU A 1 71 ? -3.471 -0.094 5.961 1.00 0.00 49 LEU A O 4
ATOM 5302 N N . ALA A 1 72 ? -2.475 -0.791 7.842 1.00 0.00 50 ALA A N 4
ATOM 5303 C CA . ALA A 1 72 ? -3.388 -1.907 7.996 1.00 0.00 50 ALA A CA 4
ATOM 5304 C C . ALA A 1 72 ? -3.747 -2.195 9.444 1.00 0.00 50 ALA A C 4
ATOM 5305 O O . ALA A 1 72 ? -2.910 -2.629 10.237 1.00 0.00 50 ALA A O 4
ATOM 5312 N N . HIS A 1 73 ? -5.018 -1.980 9.767 1.00 0.00 51 HIS A N 4
ATOM 5313 C CA . HIS A 1 73 ? -5.537 -2.238 11.087 1.00 0.00 51 HIS A CA 4
ATOM 5314 C C . HIS A 1 73 ? -6.512 -3.421 11.009 1.00 0.00 51 HIS A C 4
ATOM 5315 O O . HIS A 1 73 ? -6.936 -3.815 9.924 1.00 0.00 51 HIS A O 4
ATOM 5330 N N . PRO A 1 74 ? -6.858 -4.016 12.153 1.00 0.00 52 PRO A N 4
ATOM 5331 C CA . PRO A 1 74 ? -7.756 -5.178 12.225 1.00 0.00 52 PRO A CA 4
ATOM 5332 C C . PRO A 1 74 ? -9.029 -5.051 11.387 1.00 0.00 52 PRO A C 4
ATOM 5333 O O . PRO A 1 74 ? -9.670 -6.060 11.091 1.00 0.00 52 PRO A O 4
ATOM 5344 N N . ASP A 1 75 ? -9.416 -3.832 11.013 1.00 0.00 53 ASP A N 4
ATOM 5345 C CA . ASP A 1 75 ? -10.634 -3.661 10.225 1.00 0.00 53 ASP A CA 4
ATOM 5346 C C . ASP A 1 75 ? -10.528 -2.571 9.160 1.00 0.00 53 ASP A C 4
ATOM 5347 O O . ASP A 1 75 ? -11.496 -2.328 8.438 1.00 0.00 53 ASP A O 4
ATOM 5356 N N . HIS A 1 76 ? -9.371 -1.934 9.023 1.00 0.00 54 HIS A N 4
ATOM 5357 C CA . HIS A 1 76 ? -9.225 -0.913 7.988 1.00 0.00 54 HIS A CA 4
ATOM 5358 C C . HIS A 1 76 ? -7.811 -0.890 7.412 1.00 0.00 54 HIS A C 4
ATOM 5359 O O . HIS A 1 76 ? -6.863 -1.337 8.057 1.00 0.00 54 HIS A O 4
ATOM 5374 N N . VAL A 1 77 ? -7.674 -0.373 6.187 1.00 0.00 55 VAL A N 4
ATOM 5375 C CA . VAL A 1 77 ? -6.380 -0.305 5.531 1.00 0.00 55 VAL A CA 4
ATOM 5376 C C . VAL A 1 77 ? -6.231 1.007 4.763 1.00 0.00 55 VAL A C 4
ATOM 5377 O O . VAL A 1 77 ? -7.162 1.461 4.098 1.00 0.00 55 VAL A O 4
ATOM 5390 N N . LEU A 1 78 ? -5.053 1.604 4.860 1.00 0.00 56 LEU A N 4
ATOM 5391 C CA . LEU A 1 78 ? -4.768 2.864 4.175 1.00 0.00 56 LEU A CA 4
ATOM 5392 C C . LEU A 1 78 ? -3.599 2.681 3.216 1.00 0.00 56 LEU A C 4
ATOM 5393 O O . LEU A 1 78 ? -2.682 1.909 3.484 1.00 0.00 56 LEU A O 4
ATOM 5409 N N . MET A 1 79 ? -3.642 3.384 2.094 1.00 0.00 57 MET A N 4
ATOM 5410 C CA . MET A 1 79 ? -2.584 3.280 1.097 1.00 0.00 57 MET A CA 4
ATOM 5411 C C . MET A 1 79 ? -2.041 4.658 0.727 1.00 0.00 57 MET A C 4
ATOM 5412 O O . MET A 1 79 ? -2.753 5.474 0.145 1.00 0.00 57 MET A O 4
ATOM 5426 N N . ILE A 1 80 ? -0.775 4.914 1.070 1.00 0.00 58 ILE A N 4
ATOM 5427 C CA . ILE A 1 80 ? -0.147 6.191 0.774 1.00 0.00 58 ILE A CA 4
ATOM 5428 C C . ILE A 1 80 ? 1.152 5.982 0.006 1.00 0.00 58 ILE A C 4
ATOM 5429 O O . ILE A 1 80 ? 1.932 5.086 0.327 1.00 0.00 58 ILE A O 4
ATOM 5445 N N . LEU A 1 81 ? 1.387 6.811 -1.005 1.00 0.00 59 LEU A N 4
ATOM 5446 C CA . LEU A 1 81 ? 2.603 6.698 -1.799 1.00 0.00 59 LEU A CA 4
ATOM 5447 C C . LEU A 1 81 ? 3.387 7.999 -1.810 1.00 0.00 59 LEU A C 4
ATOM 5448 O O . LEU A 1 81 ? 2.812 9.083 -1.810 1.00 0.00 59 LEU A O 4
ATOM 5464 N N . ASN A 1 82 ? 4.705 7.881 -1.871 1.00 0.00 60 ASN A N 4
ATOM 5465 C CA . ASN A 1 82 ? 5.566 9.053 -1.945 1.00 0.00 60 ASN A CA 4
ATOM 5466 C C . ASN A 1 82 ? 6.370 8.973 -3.232 1.00 0.00 60 ASN A C 4
ATOM 5467 O O . ASN A 1 82 ? 7.322 8.203 -3.327 1.00 0.00 60 ASN A O 4
ATOM 5478 N N . SER A 1 83 ? 5.965 9.743 -4.232 1.00 0.00 61 SER A N 4
ATOM 5479 C CA . SER A 1 83 ? 6.652 9.704 -5.529 1.00 0.00 61 SER A CA 4
ATOM 5480 C C . SER A 1 83 ? 6.747 11.088 -6.184 1.00 0.00 61 SER A C 4
ATOM 5481 O O . SER A 1 83 ? 5.809 11.882 -6.117 1.00 0.00 61 SER A O 4
ATOM 5489 N N . PRO A 1 84 ? 7.892 11.388 -6.831 1.00 0.00 62 PRO A N 4
ATOM 5490 C CA . PRO A 1 84 ? 8.124 12.669 -7.509 1.00 0.00 62 PRO A CA 4
ATOM 5491 C C . PRO A 1 84 ? 7.442 12.772 -8.869 1.00 0.00 62 PRO A C 4
ATOM 5492 O O . PRO A 1 84 ? 7.462 13.831 -9.495 1.00 0.00 62 PRO A O 4
ATOM 5503 N N . ASP A 1 85 ? 6.836 11.682 -9.328 1.00 0.00 63 ASP A N 4
ATOM 5504 C CA . ASP A 1 85 ? 6.157 11.695 -10.616 1.00 0.00 63 ASP A CA 4
ATOM 5505 C C . ASP A 1 85 ? 4.882 10.851 -10.543 1.00 0.00 63 ASP A C 4
ATOM 5506 O O . ASP A 1 85 ? 4.853 9.836 -9.849 1.00 0.00 63 ASP A O 4
ATOM 5515 N N . GLU A 1 86 ? 3.824 11.266 -11.245 1.00 0.00 64 GLU A N 4
ATOM 5516 C CA . GLU A 1 86 ? 2.563 10.499 -11.204 1.00 0.00 64 GLU A CA 4
ATOM 5517 C C . GLU A 1 86 ? 2.780 9.057 -11.659 1.00 0.00 64 GLU A C 4
ATOM 5518 O O . GLU A 1 86 ? 2.268 8.135 -11.031 1.00 0.00 64 GLU A O 4
ATOM 5530 N N . ASP A 1 87 ? 3.551 8.850 -12.730 1.00 0.00 65 ASP A N 4
ATOM 5531 C CA . ASP A 1 87 ? 3.825 7.492 -13.202 1.00 0.00 65 ASP A CA 4
ATOM 5532 C C . ASP A 1 87 ? 4.224 6.629 -12.016 1.00 0.00 65 ASP A C 4
ATOM 5533 O O . ASP A 1 87 ? 3.604 5.604 -11.733 1.00 0.00 65 ASP A O 4
ATOM 5542 N N . SER A 1 88 ? 5.234 7.098 -11.293 1.00 0.00 66 SER A N 4
ATOM 5543 C CA . SER A 1 88 ? 5.695 6.423 -10.088 1.00 0.00 66 SER A CA 4
ATOM 5544 C C . SER A 1 88 ? 4.551 6.398 -9.081 1.00 0.00 66 SER A C 4
ATOM 5545 O O . SER A 1 88 ? 4.113 5.343 -8.627 1.00 0.00 66 SER A O 4
ATOM 5553 N N . LEU A 1 89 ? 4.071 7.595 -8.776 1.00 0.00 67 LEU A N 4
ATOM 5554 C CA . LEU A 1 89 ? 2.958 7.817 -7.852 1.00 0.00 67 LEU A CA 4
ATOM 5555 C C . LEU A 1 89 ? 1.856 6.774 -8.030 1.00 0.00 67 LEU A C 4
ATOM 5556 O O . LEU A 1 89 ? 1.539 6.038 -7.097 1.00 0.00 67 LEU A O 4
ATOM 5572 N N . ALA A 1 90 ? 1.274 6.708 -9.217 1.00 0.00 68 ALA A N 4
ATOM 5573 C CA . ALA A 1 90 ? 0.214 5.745 -9.475 1.00 0.00 68 ALA A CA 4
ATOM 5574 C C . ALA A 1 90 ? 0.756 4.326 -9.391 1.00 0.00 68 ALA A C 4
ATOM 5575 O O . ALA A 1 90 ? 0.077 3.420 -8.911 1.00 0.00 68 ALA A O 4
ATOM 5582 N N . HIS A 1 91 ? 1.994 4.144 -9.844 1.00 0.00 69 HIS A N 4
ATOM 5583 C CA . HIS A 1 91 ? 2.632 2.834 -9.800 1.00 0.00 69 HIS A CA 4
ATOM 5584 C C . HIS A 1 91 ? 2.592 2.284 -8.380 1.00 0.00 69 HIS A C 4
ATOM 5585 O O . HIS A 1 91 ? 2.380 1.093 -8.167 1.00 0.00 69 HIS A O 4
ATOM 5600 N N . MET A 1 92 ? 2.799 3.173 -7.412 1.00 0.00 70 MET A N 4
ATOM 5601 C CA . MET A 1 92 ? 2.788 2.787 -6.002 1.00 0.00 70 MET A CA 4
ATOM 5602 C C . MET A 1 92 ? 1.355 2.641 -5.471 1.00 0.00 70 MET A C 4
ATOM 5603 O O . MET A 1 92 ? 0.983 1.578 -4.974 1.00 0.00 70 MET A O 4
ATOM 5617 N N . GLN A 1 93 ? 0.551 3.708 -5.565 1.00 0.00 71 GLN A N 4
ATOM 5618 C CA . GLN A 1 93 ? -0.828 3.660 -5.072 1.00 0.00 71 GLN A CA 4
ATOM 5619 C C . GLN A 1 93 ? -1.629 2.530 -5.720 1.00 0.00 71 GLN A C 4
ATOM 5620 O O . GLN A 1 93 ? -2.563 2.004 -5.115 1.00 0.00 71 GLN A O 4
ATOM 5634 N N . ASN A 1 94 ? -1.269 2.157 -6.944 1.00 0.00 72 ASN A N 4
ATOM 5635 C CA . ASN A 1 94 ? -1.975 1.087 -7.646 1.00 0.00 72 ASN A CA 4
ATOM 5636 C C . ASN A 1 94 ? -1.473 -0.286 -7.207 1.00 0.00 72 ASN A C 4
ATOM 5637 O O . ASN A 1 94 ? -2.267 -1.192 -6.954 1.00 0.00 72 ASN A O 4
ATOM 5648 N N . VAL A 1 95 ? -0.152 -0.435 -7.120 1.00 0.00 73 VAL A N 4
ATOM 5649 C CA . VAL A 1 95 ? 0.455 -1.699 -6.711 1.00 0.00 73 VAL A CA 4
ATOM 5650 C C . VAL A 1 95 ? -0.250 -2.278 -5.484 1.00 0.00 73 VAL A C 4
ATOM 5651 O O . VAL A 1 95 ? -0.472 -3.485 -5.398 1.00 0.00 73 VAL A O 4
ATOM 5664 N N . VAL A 1 96 ? -0.604 -1.409 -4.544 1.00 0.00 74 VAL A N 4
ATOM 5665 C CA . VAL A 1 96 ? -1.289 -1.843 -3.329 1.00 0.00 74 VAL A CA 4
ATOM 5666 C C . VAL A 1 96 ? -2.719 -2.287 -3.638 1.00 0.00 74 VAL A C 4
ATOM 5667 O O . VAL A 1 96 ? -3.150 -3.351 -3.193 1.00 0.00 74 VAL A O 4
ATOM 5680 N N . ALA A 1 97 ? -3.451 -1.481 -4.416 1.00 0.00 75 ALA A N 4
ATOM 5681 C CA . ALA A 1 97 ? -4.822 -1.825 -4.785 1.00 0.00 75 ALA A CA 4
ATOM 5682 C C . ALA A 1 97 ? -4.881 -3.262 -5.285 1.00 0.00 75 ALA A C 4
ATOM 5683 O O . ALA A 1 97 ? -5.905 -3.936 -5.171 1.00 0.00 75 ALA A O 4
ATOM 5690 N N . ASP A 1 98 ? -3.758 -3.722 -5.828 1.00 0.00 76 ASP A N 4
ATOM 5691 C CA . ASP A 1 98 ? -3.653 -5.083 -6.337 1.00 0.00 76 ASP A CA 4
ATOM 5692 C C . ASP A 1 98 ? -3.530 -6.082 -5.188 1.00 0.00 76 ASP A C 4
ATOM 5693 O O . ASP A 1 98 ? -4.131 -7.156 -5.218 1.00 0.00 76 ASP A O 4
ATOM 5702 N N . HIS A 1 99 ? -2.738 -5.722 -4.180 1.00 0.00 77 HIS A N 4
ATOM 5703 C CA . HIS A 1 99 ? -2.521 -6.586 -3.021 1.00 0.00 77 HIS A CA 4
ATOM 5704 C C . HIS A 1 99 ? -3.818 -6.845 -2.249 1.00 0.00 77 HIS A C 4
ATOM 5705 O O . HIS A 1 99 ? -4.069 -7.966 -1.809 1.00 0.00 77 HIS A O 4
ATOM 5720 N N . LEU A 1 100 ? -4.637 -5.808 -2.079 1.00 0.00 78 LEU A N 4
ATOM 5721 C CA . LEU A 1 100 ? -5.896 -5.940 -1.357 1.00 0.00 78 LEU A CA 4
ATOM 5722 C C . LEU A 1 100 ? -6.875 -6.847 -2.104 1.00 0.00 78 LEU A C 4
ATOM 5723 O O . LEU A 1 100 ? -7.809 -7.384 -1.510 1.00 0.00 78 LEU A O 4
ATOM 5739 N N . GLN A 1 101 ? -6.667 -7.006 -3.410 1.00 0.00 79 GLN A N 4
ATOM 5740 C CA . GLN A 1 101 ? -7.549 -7.839 -4.227 1.00 0.00 79 GLN A CA 4
ATOM 5741 C C . GLN A 1 101 ? -7.410 -9.322 -3.891 1.00 0.00 79 GLN A C 4
ATOM 5742 O O . GLN A 1 101 ? -8.376 -9.965 -3.480 1.00 0.00 79 GLN A O 4
ATOM 5756 N N . ARG A 1 102 ? -6.213 -9.866 -4.086 1.00 0.00 80 ARG A N 4
ATOM 5757 C CA . ARG A 1 102 ? -5.967 -11.283 -3.820 1.00 0.00 80 ARG A CA 4
ATOM 5758 C C . ARG A 1 102 ? -6.372 -11.666 -2.400 1.00 0.00 80 ARG A C 4
ATOM 5759 O O . ARG A 1 102 ? -6.800 -12.794 -2.155 1.00 0.00 80 ARG A O 4
ATOM 5780 N N . MET A 1 103 ? -6.234 -10.731 -1.467 1.00 0.00 81 MET A N 4
ATOM 5781 C CA . MET A 1 103 ? -6.588 -10.997 -0.076 1.00 0.00 81 MET A CA 4
ATOM 5782 C C . MET A 1 103 ? -8.090 -10.851 0.164 1.00 0.00 81 MET A C 4
ATOM 5783 O O . MET A 1 103 ? -8.598 -11.247 1.213 1.00 0.00 81 MET A O 4
ATOM 5797 N N . ALA A 1 104 ? -8.798 -10.279 -0.806 1.00 0.00 82 ALA A N 4
ATOM 5798 C CA . ALA A 1 104 ? -10.242 -10.083 -0.682 1.00 0.00 82 ALA A CA 4
ATOM 5799 C C . ALA A 1 104 ? -11.004 -10.867 -1.747 1.00 0.00 82 ALA A C 4
ATOM 5800 O O . ALA A 1 104 ? -10.449 -11.751 -2.399 1.00 0.00 82 ALA A O 4
ATOM 5807 N N . ASN A 1 105 ? -12.284 -10.537 -1.913 1.00 0.00 83 ASN A N 4
ATOM 5808 C CA . ASN A 1 105 ? -13.132 -11.209 -2.893 1.00 0.00 83 ASN A CA 4
ATOM 5809 C C . ASN A 1 105 ? -12.533 -11.126 -4.295 1.00 0.00 83 ASN A C 4
ATOM 5810 O O . ASN A 1 105 ? -11.384 -10.718 -4.469 1.00 0.00 83 ASN A O 4
ATOM 5821 N N . SER A 1 106 ? -13.319 -11.524 -5.292 1.00 0.00 84 SER A N 4
ATOM 5822 C CA . SER A 1 106 ? -12.872 -11.503 -6.680 1.00 0.00 84 SER A CA 4
ATOM 5823 C C . SER A 1 106 ? -13.037 -10.115 -7.297 1.00 0.00 84 SER A C 4
ATOM 5824 O O . SER A 1 106 ? -12.385 -9.790 -8.289 1.00 0.00 84 SER A O 4
ATOM 5832 N N . GLU A 1 107 ? -13.907 -9.300 -6.707 1.00 0.00 85 GLU A N 4
ATOM 5833 C CA . GLU A 1 107 ? -14.148 -7.951 -7.209 1.00 0.00 85 GLU A CA 4
ATOM 5834 C C . GLU A 1 107 ? -12.851 -7.147 -7.234 1.00 0.00 85 GLU A C 4
ATOM 5835 O O . GLU A 1 107 ? -11.972 -7.346 -6.397 1.00 0.00 85 GLU A O 4
ATOM 5847 N N . SER A 1 108 ? -12.735 -6.242 -8.202 1.00 0.00 86 SER A N 4
ATOM 5848 C CA . SER A 1 108 ? -11.537 -5.420 -8.329 1.00 0.00 86 SER A CA 4
ATOM 5849 C C . SER A 1 108 ? -11.446 -4.409 -7.191 1.00 0.00 86 SER A C 4
ATOM 5850 O O . SER A 1 108 ? -11.626 -3.210 -7.400 1.00 0.00 86 SER A O 4
ATOM 5858 N N . LEU A 1 109 ? -11.163 -4.919 -5.989 1.00 0.00 87 LEU A N 4
ATOM 5859 C CA . LEU A 1 109 ? -11.034 -4.101 -4.768 1.00 0.00 87 LEU A CA 4
ATOM 5860 C C . LEU A 1 109 ? -11.693 -2.736 -4.884 1.00 0.00 87 LEU A C 4
ATOM 5861 O O . LEU A 1 109 ? -11.163 -1.839 -5.539 1.00 0.00 87 LEU A O 4
ATOM 5877 N N . GLU A 1 110 ? -12.811 -2.557 -4.201 1.00 0.00 88 GLU A N 4
ATOM 5878 C CA . GLU A 1 110 ? -13.464 -1.264 -4.209 1.00 0.00 88 GLU A CA 4
ATOM 5879 C C . GLU A 1 110 ? -12.585 -0.290 -3.440 1.00 0.00 88 GLU A C 4
ATOM 5880 O O . GLU A 1 110 ? -12.606 -0.260 -2.210 1.00 0.00 88 GLU A O 4
ATOM 5892 N N . ILE A 1 111 ? -11.792 0.490 -4.166 1.00 0.00 89 ILE A N 4
ATOM 5893 C CA . ILE A 1 111 ? -10.891 1.442 -3.535 1.00 0.00 89 ILE A CA 4
ATOM 5894 C C . ILE A 1 111 ? -10.932 2.793 -4.245 1.00 0.00 89 ILE A C 4
ATOM 5895 O O . ILE A 1 111 ? -10.771 2.858 -5.465 1.00 0.00 89 ILE A O 4
ATOM 5911 N N . ALA A 1 112 ? -11.127 3.878 -3.496 1.00 0.00 90 ALA A N 4
ATOM 5912 C CA . ALA A 1 112 ? -11.144 5.192 -4.115 1.00 0.00 90 ALA A CA 4
ATOM 5913 C C . ALA A 1 112 ? -9.770 5.825 -3.991 1.00 0.00 90 ALA A C 4
ATOM 5914 O O . ALA A 1 112 ? -9.331 6.185 -2.898 1.00 0.00 90 ALA A O 4
ATOM 5921 N N . TRP A 1 113 ? -9.091 5.954 -5.120 1.00 0.00 91 TRP A N 4
ATOM 5922 C CA . TRP A 1 113 ? -7.760 6.537 -5.145 1.00 0.00 91 TRP A CA 4
ATOM 5923 C C . TRP A 1 113 ? -7.823 8.026 -5.456 1.00 0.00 91 TRP A C 4
ATOM 5924 O O . TRP A 1 113 ? -8.509 8.449 -6.387 1.00 0.00 91 TRP A O 4
ATOM 5945 N N . GLN A 1 114 ? -7.100 8.814 -4.672 1.00 0.00 92 GLN A N 4
ATOM 5946 C CA . GLN A 1 114 ? -7.070 10.258 -4.865 1.00 0.00 92 GLN A CA 4
ATOM 5947 C C . GLN A 1 114 ? -5.957 10.646 -5.834 1.00 0.00 92 GLN A C 4
ATOM 5948 O O . GLN A 1 114 ? -4.927 9.976 -5.912 1.00 0.00 92 GLN A O 4
ATOM 5962 N N . PRO A 1 115 ? -6.156 11.737 -6.594 1.00 0.00 93 PRO A N 4
ATOM 5963 C CA . PRO A 1 115 ? -5.171 12.214 -7.571 1.00 0.00 93 PRO A CA 4
ATOM 5964 C C . PRO A 1 115 ? -3.754 12.248 -7.016 1.00 0.00 93 PRO A C 4
ATOM 5965 O O . PRO A 1 115 ? -2.794 11.972 -7.736 1.00 0.00 93 PRO A O 4
ATOM 5976 N N . ALA A 1 116 ? -3.637 12.606 -5.734 1.00 0.00 94 ALA A N 4
ATOM 5977 C CA . ALA A 1 116 ? -2.341 12.699 -5.053 1.00 0.00 94 ALA A CA 4
ATOM 5978 C C . ALA A 1 116 ? -1.849 14.142 -5.024 1.00 0.00 94 ALA A C 4
ATOM 5979 O O . ALA A 1 116 ? -1.195 14.567 -4.071 1.00 0.00 94 ALA A O 4
ATOM 5986 N N . GLU A 1 117 ? -2.166 14.890 -6.076 1.00 0.00 95 GLU A N 4
ATOM 5987 C CA . GLU A 1 117 ? -1.757 16.286 -6.173 1.00 0.00 95 GLU A CA 4
ATOM 5988 C C . GLU A 1 117 ? -2.941 17.178 -6.532 1.00 0.00 95 GLU A C 4
ATOM 5989 O O . GLU A 1 117 ? -3.974 16.695 -6.996 1.00 0.00 95 GLU A O 4
ATOM 6001 N N . SER A 1 118 ? -2.785 18.479 -6.314 1.00 0.00 96 SER A N 4
ATOM 6002 C CA . SER A 1 118 ? -3.841 19.437 -6.614 1.00 0.00 96 SER A CA 4
ATOM 6003 C C . SER A 1 118 ? -3.552 20.176 -7.918 1.00 0.00 96 SER A C 4
ATOM 6004 O O . SER A 1 118 ? -4.512 20.452 -8.666 1.00 0.00 96 SER A O 4
ATOM 6013 N N . MET A 1 23 ? 7.385 15.479 -5.328 1.00 0.00 1 MET A N 5
ATOM 6014 C CA . MET A 1 23 ? 6.886 14.509 -4.315 1.00 0.00 1 MET A CA 5
ATOM 6015 C C . MET A 1 23 ? 5.447 14.811 -3.918 1.00 0.00 1 MET A C 5
ATOM 6016 O O . MET A 1 23 ? 5.176 15.557 -2.978 1.00 0.00 1 MET A O 5
ATOM 6029 N N . PHE A 1 24 ? 4.531 14.198 -4.649 1.00 0.00 2 PHE A N 5
ATOM 6030 C CA . PHE A 1 24 ? 3.099 14.356 -4.405 1.00 0.00 2 PHE A CA 5
ATOM 6031 C C . PHE A 1 24 ? 2.619 13.225 -3.503 1.00 0.00 2 PHE A C 5
ATOM 6032 O O . PHE A 1 24 ? 3.371 12.283 -3.249 1.00 0.00 2 PHE A O 5
ATOM 6049 N N . ARG A 1 25 ? 1.384 13.298 -3.007 1.00 0.00 3 ARG A N 5
ATOM 6050 C CA . ARG A 1 25 ? 0.892 12.234 -2.135 1.00 0.00 3 ARG A CA 5
ATOM 6051 C C . ARG A 1 25 ? -0.621 12.017 -2.257 1.00 0.00 3 ARG A C 5
ATOM 6052 O O . ARG A 1 25 ? -1.413 12.945 -2.087 1.00 0.00 3 ARG A O 5
ATOM 6073 N N . SER A 1 26 ? -0.998 10.767 -2.529 1.00 0.00 4 SER A N 5
ATOM 6074 C CA . SER A 1 26 ? -2.395 10.359 -2.655 1.00 0.00 4 SER A CA 5
ATOM 6075 C C . SER A 1 26 ? -2.710 9.329 -1.579 1.00 0.00 4 SER A C 5
ATOM 6076 O O . SER A 1 26 ? -1.797 8.759 -0.982 1.00 0.00 4 SER A O 5
ATOM 6084 N N . THR A 1 27 ? -3.990 9.081 -1.325 1.00 0.00 5 THR A N 5
ATOM 6085 C CA . THR A 1 27 ? -4.356 8.101 -0.308 1.00 0.00 5 THR A CA 5
ATOM 6086 C C . THR A 1 27 ? -5.630 7.341 -0.664 1.00 0.00 5 THR A C 5
ATOM 6087 O O . THR A 1 27 ? -6.659 7.939 -0.980 1.00 0.00 5 THR A O 5
ATOM 6098 N N . SER A 1 28 ? -5.553 6.012 -0.586 1.00 0.00 6 SER A N 5
ATOM 6099 C CA . SER A 1 28 ? -6.702 5.155 -0.875 1.00 0.00 6 SER A CA 5
ATOM 6100 C C . SER A 1 28 ? -7.190 4.461 0.399 1.00 0.00 6 SER A C 5
ATOM 6101 O O . SER A 1 28 ? -6.417 3.792 1.085 1.00 0.00 6 SER A O 5
ATOM 6109 N N . HIS A 1 29 ? -8.475 4.631 0.718 1.00 0.00 7 HIS A N 5
ATOM 6110 C CA . HIS A 1 29 ? -9.057 4.025 1.919 1.00 0.00 7 HIS A CA 5
ATOM 6111 C C . HIS A 1 29 ? -9.989 2.861 1.564 1.00 0.00 7 HIS A C 5
ATOM 6112 O O . HIS A 1 29 ? -10.842 2.985 0.687 1.00 0.00 7 HIS A O 5
ATOM 6127 N N . VAL A 1 30 ? -9.820 1.728 2.253 1.00 0.00 8 VAL A N 5
ATOM 6128 C CA . VAL A 1 30 ? -10.648 0.548 2.007 1.00 0.00 8 VAL A CA 5
ATOM 6129 C C . VAL A 1 30 ? -11.008 -0.145 3.316 1.00 0.00 8 VAL A C 5
ATOM 6130 O O . VAL A 1 30 ? -10.262 -0.058 4.291 1.00 0.00 8 VAL A O 5
ATOM 6143 N N . ARG A 1 31 ? -12.137 -0.853 3.339 1.00 0.00 9 ARG A N 5
ATOM 6144 C CA . ARG A 1 31 ? -12.533 -1.568 4.550 1.00 0.00 9 ARG A CA 5
ATOM 6145 C C . ARG A 1 31 ? -12.197 -3.054 4.424 1.00 0.00 9 ARG A C 5
ATOM 6146 O O . ARG A 1 31 ? -12.859 -3.793 3.696 1.00 0.00 9 ARG A O 5
ATOM 6167 N N . THR A 1 32 ? -11.153 -3.479 5.136 1.00 0.00 10 THR A N 5
ATOM 6168 C CA . THR A 1 32 ? -10.706 -4.871 5.109 1.00 0.00 10 THR A CA 5
ATOM 6169 C C . THR A 1 32 ? -10.528 -5.433 6.523 1.00 0.00 10 THR A C 5
ATOM 6170 O O . THR A 1 32 ? -10.313 -4.681 7.467 1.00 0.00 10 THR A O 5
ATOM 6181 N N . GLU A 1 33 ? -10.592 -6.754 6.662 1.00 0.00 11 GLU A N 5
ATOM 6182 C CA . GLU A 1 33 ? -10.411 -7.390 7.969 1.00 0.00 11 GLU A CA 5
ATOM 6183 C C . GLU A 1 33 ? -9.034 -8.057 8.090 1.00 0.00 11 GLU A C 5
ATOM 6184 O O . GLU A 1 33 ? -8.507 -8.591 7.114 1.00 0.00 11 GLU A O 5
ATOM 6196 N N . SER A 1 34 ? -8.459 -8.028 9.300 1.00 0.00 12 SER A N 5
ATOM 6197 C CA . SER A 1 34 ? -7.151 -8.633 9.553 1.00 0.00 12 SER A CA 5
ATOM 6198 C C . SER A 1 34 ? -6.072 -8.014 8.668 1.00 0.00 12 SER A C 5
ATOM 6199 O O . SER A 1 34 ? -5.063 -8.645 8.355 1.00 0.00 12 SER A O 5
ATOM 6207 N N . ALA A 1 35 ? -6.302 -6.772 8.276 1.00 0.00 13 ALA A N 5
ATOM 6208 C CA . ALA A 1 35 ? -5.362 -6.033 7.423 1.00 0.00 13 ALA A CA 5
ATOM 6209 C C . ALA A 1 35 ? -3.927 -6.067 7.946 1.00 0.00 13 ALA A C 5
ATOM 6210 O O . ALA A 1 35 ? -2.999 -6.419 7.218 1.00 0.00 13 ALA A O 5
ATOM 6217 N N . ALA A 1 36 ? -3.748 -5.653 9.193 1.00 0.00 14 ALA A N 5
ATOM 6218 C CA . ALA A 1 36 ? -2.419 -5.579 9.816 1.00 0.00 14 ALA A CA 5
ATOM 6219 C C . ALA A 1 36 ? -1.523 -6.786 9.512 1.00 0.00 14 ALA A C 5
ATOM 6220 O O . ALA A 1 36 ? -0.299 -6.685 9.605 1.00 0.00 14 ALA A O 5
ATOM 6227 N N . ARG A 1 37 ? -2.113 -7.925 9.165 1.00 0.00 15 ARG A N 5
ATOM 6228 C CA . ARG A 1 37 ? -1.326 -9.125 8.873 1.00 0.00 15 ARG A CA 5
ATOM 6229 C C . ARG A 1 37 ? -0.694 -9.080 7.494 1.00 0.00 15 ARG A C 5
ATOM 6230 O O . ARG A 1 37 ? 0.476 -9.429 7.339 1.00 0.00 15 ARG A O 5
ATOM 6251 N N . TYR A 1 38 ? -1.446 -8.656 6.488 1.00 0.00 16 TYR A N 5
ATOM 6252 C CA . TYR A 1 38 ? -0.885 -8.601 5.156 1.00 0.00 16 TYR A CA 5
ATOM 6253 C C . TYR A 1 38 ? 0.220 -7.564 5.121 1.00 0.00 16 TYR A C 5
ATOM 6254 O O . TYR A 1 38 ? 1.272 -7.796 4.538 1.00 0.00 16 TYR A O 5
ATOM 6272 N N . VAL A 1 39 ? 0.013 -6.441 5.800 1.00 0.00 17 VAL A N 5
ATOM 6273 C CA . VAL A 1 39 ? 1.053 -5.415 5.858 1.00 0.00 17 VAL A CA 5
ATOM 6274 C C . VAL A 1 39 ? 2.324 -6.040 6.409 1.00 0.00 17 VAL A C 5
ATOM 6275 O O . VAL A 1 39 ? 3.421 -5.809 5.898 1.00 0.00 17 VAL A O 5
ATOM 6288 N N . ASN A 1 40 ? 2.161 -6.849 7.448 1.00 0.00 18 ASN A N 5
ATOM 6289 C CA . ASN A 1 40 ? 3.286 -7.528 8.062 1.00 0.00 18 ASN A CA 5
ATOM 6290 C C . ASN A 1 40 ? 3.800 -8.662 7.172 1.00 0.00 18 ASN A C 5
ATOM 6291 O O . ASN A 1 40 ? 4.995 -8.950 7.167 1.00 0.00 18 ASN A O 5
ATOM 6302 N N . ARG A 1 41 ? 2.900 -9.324 6.435 1.00 0.00 19 ARG A N 5
ATOM 6303 C CA . ARG A 1 41 ? 3.304 -10.436 5.578 1.00 0.00 19 ARG A CA 5
ATOM 6304 C C . ARG A 1 41 ? 3.818 -9.987 4.204 1.00 0.00 19 ARG A C 5
ATOM 6305 O O . ARG A 1 41 ? 4.558 -10.722 3.553 1.00 0.00 19 ARG A O 5
ATOM 6326 N N . LEU A 1 42 ? 3.419 -8.802 3.757 1.00 0.00 20 LEU A N 5
ATOM 6327 C CA . LEU A 1 42 ? 3.840 -8.301 2.451 1.00 0.00 20 LEU A CA 5
ATOM 6328 C C . LEU A 1 42 ? 5.334 -8.009 2.413 1.00 0.00 20 LEU A C 5
ATOM 6329 O O . LEU A 1 42 ? 6.025 -8.408 1.476 1.00 0.00 20 LEU A O 5
ATOM 6345 N N . CYS A 1 43 ? 5.833 -7.312 3.426 1.00 0.00 21 CYS A N 5
ATOM 6346 C CA . CYS A 1 43 ? 7.252 -6.978 3.483 1.00 0.00 21 CYS A CA 5
ATOM 6347 C C . CYS A 1 43 ? 8.097 -8.243 3.388 1.00 0.00 21 CYS A C 5
ATOM 6348 O O . CYS A 1 43 ? 9.094 -8.288 2.672 1.00 0.00 21 CYS A O 5
ATOM 6356 N N . LYS A 1 44 ? 7.673 -9.274 4.101 1.00 0.00 22 LYS A N 5
ATOM 6357 C CA . LYS A 1 44 ? 8.372 -10.550 4.086 1.00 0.00 22 LYS A CA 5
ATOM 6358 C C . LYS A 1 44 ? 8.098 -11.293 2.780 1.00 0.00 22 LYS A C 5
ATOM 6359 O O . LYS A 1 44 ? 8.845 -12.191 2.393 1.00 0.00 22 LYS A O 5
ATOM 6378 N N . HIS A 1 45 ? 7.010 -10.913 2.112 1.00 0.00 23 HIS A N 5
ATOM 6379 C CA . HIS A 1 45 ? 6.617 -11.542 0.854 1.00 0.00 23 HIS A CA 5
ATOM 6380 C C . HIS A 1 45 ? 7.337 -10.923 -0.341 1.00 0.00 23 HIS A C 5
ATOM 6381 O O . HIS A 1 45 ? 8.120 -11.593 -1.013 1.00 0.00 23 HIS A O 5
ATOM 6396 N N . TRP A 1 46 ? 7.060 -9.647 -0.613 1.00 0.00 24 TRP A N 5
ATOM 6397 C CA . TRP A 1 46 ? 7.685 -8.969 -1.743 1.00 0.00 24 TRP A CA 5
ATOM 6398 C C . TRP A 1 46 ? 9.111 -8.527 -1.409 1.00 0.00 24 TRP A C 5
ATOM 6399 O O . TRP A 1 46 ? 9.866 -8.140 -2.300 1.00 0.00 24 TRP A O 5
ATOM 6420 N N . GLY A 1 47 ? 9.482 -8.583 -0.125 1.00 0.00 25 GLY A N 5
ATOM 6421 C CA . GLY A 1 47 ? 10.818 -8.184 0.274 1.00 0.00 25 GLY A CA 5
ATOM 6422 C C . GLY A 1 47 ? 11.885 -9.149 -0.202 1.00 0.00 25 GLY A C 5
ATOM 6423 O O . GLY A 1 47 ? 12.569 -9.774 0.608 1.00 0.00 25 GLY A O 5
ATOM 6427 N N . HIS A 1 48 ? 12.030 -9.271 -1.516 1.00 0.00 26 HIS A N 5
ATOM 6428 C CA . HIS A 1 48 ? 13.024 -10.165 -2.095 1.00 0.00 26 HIS A CA 5
ATOM 6429 C C . HIS A 1 48 ? 14.134 -9.371 -2.779 1.00 0.00 26 HIS A C 5
ATOM 6430 O O . HIS A 1 48 ? 15.258 -9.853 -2.919 1.00 0.00 26 HIS A O 5
ATOM 6445 N N . LYS A 1 49 ? 13.809 -8.154 -3.208 1.00 0.00 27 LYS A N 5
ATOM 6446 C CA . LYS A 1 49 ? 14.784 -7.298 -3.883 1.00 0.00 27 LYS A CA 5
ATOM 6447 C C . LYS A 1 49 ? 14.445 -5.823 -3.663 1.00 0.00 27 LYS A C 5
ATOM 6448 O O . LYS A 1 49 ? 14.827 -4.961 -4.453 1.00 0.00 27 LYS A O 5
ATOM 6467 N N . PHE A 1 50 ? 13.724 -5.536 -2.583 1.00 0.00 28 PHE A N 5
ATOM 6468 C CA . PHE A 1 50 ? 13.339 -4.169 -2.272 1.00 0.00 28 PHE A CA 5
ATOM 6469 C C . PHE A 1 50 ? 13.443 -3.896 -0.781 1.00 0.00 28 PHE A C 5
ATOM 6470 O O . PHE A 1 50 ? 13.402 -4.814 0.037 1.00 0.00 28 PHE A O 5
ATOM 6487 N N . GLU A 1 51 ? 13.570 -2.623 -0.438 1.00 0.00 29 GLU A N 5
ATOM 6488 C CA . GLU A 1 51 ? 13.672 -2.218 0.957 1.00 0.00 29 GLU A CA 5
ATOM 6489 C C . GLU A 1 51 ? 12.295 -2.220 1.606 1.00 0.00 29 GLU A C 5
ATOM 6490 O O . GLU A 1 51 ? 11.520 -1.277 1.442 1.00 0.00 29 GLU A O 5
ATOM 6502 N N . VAL A 1 52 ? 11.989 -3.290 2.332 1.00 0.00 30 VAL A N 5
ATOM 6503 C CA . VAL A 1 52 ? 10.692 -3.414 2.988 1.00 0.00 30 VAL A CA 5
ATOM 6504 C C . VAL A 1 52 ? 10.812 -3.350 4.507 1.00 0.00 30 VAL A C 5
ATOM 6505 O O . VAL A 1 52 ? 11.523 -4.148 5.118 1.00 0.00 30 VAL A O 5
ATOM 6518 N N . GLU A 1 53 ? 10.090 -2.410 5.115 1.00 0.00 31 GLU A N 5
ATOM 6519 C CA . GLU A 1 53 ? 10.094 -2.261 6.563 1.00 0.00 31 GLU A CA 5
ATOM 6520 C C . GLU A 1 53 ? 8.807 -2.837 7.148 1.00 0.00 31 GLU A C 5
ATOM 6521 O O . GLU A 1 53 ? 7.786 -2.907 6.464 1.00 0.00 31 GLU A O 5
ATOM 6533 N N . LEU A 1 54 ? 8.857 -3.256 8.407 1.00 0.00 32 LEU A N 5
ATOM 6534 C CA . LEU A 1 54 ? 7.683 -3.833 9.059 1.00 0.00 32 LEU A CA 5
ATOM 6535 C C . LEU A 1 54 ? 7.491 -3.265 10.458 1.00 0.00 32 LEU A C 5
ATOM 6536 O O . LEU A 1 54 ? 8.238 -3.585 11.382 1.00 0.00 32 LEU A O 5
ATOM 6552 N N . THR A 1 55 ? 6.460 -2.444 10.609 1.00 0.00 33 THR A N 5
ATOM 6553 C CA . THR A 1 55 ? 6.133 -1.850 11.898 1.00 0.00 33 THR A CA 5
ATOM 6554 C C . THR A 1 55 ? 4.669 -2.127 12.208 1.00 0.00 33 THR A C 5
ATOM 6555 O O . THR A 1 55 ? 3.894 -2.446 11.307 1.00 0.00 33 THR A O 5
ATOM 6566 N N . PRO A 1 56 ? 4.257 -2.005 13.474 1.00 0.00 34 PRO A N 5
ATOM 6567 C CA . PRO A 1 56 ? 2.869 -2.245 13.858 1.00 0.00 34 PRO A CA 5
ATOM 6568 C C . PRO A 1 56 ? 1.975 -1.080 13.475 1.00 0.00 34 PRO A C 5
ATOM 6569 O O . PRO A 1 56 ? 1.217 -0.562 14.295 1.00 0.00 34 PRO A O 5
ATOM 6580 N N . GLU A 1 57 ? 2.084 -0.671 12.220 1.00 0.00 35 GLU A N 5
ATOM 6581 C CA . GLU A 1 57 ? 1.309 0.441 11.701 1.00 0.00 35 GLU A CA 5
ATOM 6582 C C . GLU A 1 57 ? 1.186 0.368 10.178 1.00 0.00 35 GLU A C 5
ATOM 6583 O O . GLU A 1 57 ? 0.126 0.662 9.626 1.00 0.00 35 GLU A O 5
ATOM 6595 N N . ARG A 1 58 ? 2.269 -0.016 9.494 1.00 0.00 36 ARG A N 5
ATOM 6596 C CA . ARG A 1 58 ? 2.239 -0.107 8.042 1.00 0.00 36 ARG A CA 5
ATOM 6597 C C . ARG A 1 58 ? 3.480 -0.778 7.474 1.00 0.00 36 ARG A C 5
ATOM 6598 O O . ARG A 1 58 ? 4.478 -0.978 8.166 1.00 0.00 36 ARG A O 5
ATOM 6619 N N . GLY A 1 59 ? 3.404 -1.086 6.185 1.00 0.00 37 GLY A N 5
ATOM 6620 C CA . GLY A 1 59 ? 4.515 -1.694 5.485 1.00 0.00 37 GLY A CA 5
ATOM 6621 C C . GLY A 1 59 ? 5.181 -0.677 4.564 1.00 0.00 37 GLY A C 5
ATOM 6622 O O . GLY A 1 59 ? 4.513 -0.093 3.713 1.00 0.00 37 GLY A O 5
ATOM 6626 N N . PHE A 1 60 ? 6.484 -0.444 4.727 1.00 0.00 38 PHE A N 5
ATOM 6627 C CA . PHE A 1 60 ? 7.192 0.527 3.902 1.00 0.00 38 PHE A CA 5
ATOM 6628 C C . PHE A 1 60 ? 7.952 -0.180 2.793 1.00 0.00 38 PHE A C 5
ATOM 6629 O O . PHE A 1 60 ? 8.870 -0.953 3.055 1.00 0.00 38 PHE A O 5
ATOM 6646 N N . ILE A 1 61 ? 7.574 0.100 1.554 1.00 0.00 39 ILE A N 5
ATOM 6647 C CA . ILE A 1 61 ? 8.239 -0.508 0.404 1.00 0.00 39 ILE A CA 5
ATOM 6648 C C . ILE A 1 61 ? 8.571 0.571 -0.617 1.00 0.00 39 ILE A C 5
ATOM 6649 O O . ILE A 1 61 ? 7.684 1.050 -1.325 1.00 0.00 39 ILE A O 5
ATOM 6665 N N . ASP A 1 62 ? 9.837 0.977 -0.684 1.00 0.00 40 ASP A N 5
ATOM 6666 C CA . ASP A 1 62 ? 10.229 2.023 -1.616 1.00 0.00 40 ASP A CA 5
ATOM 6667 C C . ASP A 1 62 ? 11.193 1.525 -2.680 1.00 0.00 40 ASP A C 5
ATOM 6668 O O . ASP A 1 62 ? 12.099 0.734 -2.412 1.00 0.00 40 ASP A O 5
ATOM 6677 N N . PHE A 1 63 ? 10.989 2.030 -3.886 1.00 0.00 41 PHE A N 5
ATOM 6678 C CA . PHE A 1 63 ? 11.823 1.699 -5.034 1.00 0.00 41 PHE A CA 5
ATOM 6679 C C . PHE A 1 63 ? 13.082 2.566 -5.032 1.00 0.00 41 PHE A C 5
ATOM 6680 O O . PHE A 1 63 ? 13.995 2.369 -5.834 1.00 0.00 41 PHE A O 5
ATOM 6697 N N . GLY A 1 64 ? 13.103 3.540 -4.129 1.00 0.00 42 GLY A N 5
ATOM 6698 C CA . GLY A 1 64 ? 14.221 4.455 -4.022 1.00 0.00 42 GLY A CA 5
ATOM 6699 C C . GLY A 1 64 ? 13.742 5.884 -3.872 1.00 0.00 42 GLY A C 5
ATOM 6700 O O . GLY A 1 64 ? 13.459 6.334 -2.761 1.00 0.00 42 GLY A O 5
ATOM 6704 N N . ASP A 1 65 ? 13.615 6.592 -4.991 1.00 0.00 43 ASP A N 5
ATOM 6705 C CA . ASP A 1 65 ? 13.125 7.966 -4.965 1.00 0.00 43 ASP A CA 5
ATOM 6706 C C . ASP A 1 65 ? 11.623 7.958 -4.690 1.00 0.00 43 ASP A C 5
ATOM 6707 O O . ASP A 1 65 ? 11.078 8.880 -4.083 1.00 0.00 43 ASP A O 5
ATOM 6716 N N . SER A 1 66 ? 10.973 6.884 -5.133 1.00 0.00 44 SER A N 5
ATOM 6717 C CA . SER A 1 66 ? 9.539 6.693 -4.942 1.00 0.00 44 SER A CA 5
ATOM 6718 C C . SER A 1 66 ? 9.307 5.724 -3.778 1.00 0.00 44 SER A C 5
ATOM 6719 O O . SER A 1 66 ? 10.229 5.013 -3.378 1.00 0.00 44 SER A O 5
ATOM 6727 N N . ASN A 1 67 ? 8.094 5.695 -3.219 1.00 0.00 45 ASN A N 5
ATOM 6728 C CA . ASN A 1 67 ? 7.816 4.804 -2.092 1.00 0.00 45 ASN A CA 5
ATOM 6729 C C . ASN A 1 67 ? 6.356 4.363 -2.076 1.00 0.00 45 ASN A C 5
ATOM 6730 O O . ASN A 1 67 ? 5.528 4.901 -2.811 1.00 0.00 45 ASN A O 5
ATOM 6741 N N . CYS A 1 68 ? 6.045 3.385 -1.227 1.00 0.00 46 CYS A N 5
ATOM 6742 C CA . CYS A 1 68 ? 4.684 2.884 -1.114 1.00 0.00 46 CYS A CA 5
ATOM 6743 C C . CYS A 1 68 ? 4.443 2.285 0.267 1.00 0.00 46 CYS A C 5
ATOM 6744 O O . CYS A 1 68 ? 4.868 1.166 0.556 1.00 0.00 46 CYS A O 5
ATOM 6752 N N . GLU A 1 69 ? 3.754 3.039 1.115 1.00 0.00 47 GLU A N 5
ATOM 6753 C CA . GLU A 1 69 ? 3.448 2.597 2.468 1.00 0.00 47 GLU A CA 5
ATOM 6754 C C . GLU A 1 69 ? 2.041 2.006 2.515 1.00 0.00 47 GLU A C 5
ATOM 6755 O O . GLU A 1 69 ? 1.193 2.348 1.689 1.00 0.00 47 GLU A O 5
ATOM 6767 N N . LEU A 1 70 ? 1.793 1.114 3.468 1.00 0.00 48 LEU A N 5
ATOM 6768 C CA . LEU A 1 70 ? 0.475 0.481 3.583 1.00 0.00 48 LEU A CA 5
ATOM 6769 C C . LEU A 1 70 ? 0.035 0.389 5.039 1.00 0.00 48 LEU A C 5
ATOM 6770 O O . LEU A 1 70 ? 0.628 -0.342 5.828 1.00 0.00 48 LEU A O 5
ATOM 6786 N N . LEU A 1 71 ? -1.030 1.114 5.379 1.00 0.00 49 LEU A N 5
ATOM 6787 C CA . LEU A 1 71 ? -1.564 1.087 6.744 1.00 0.00 49 LEU A CA 5
ATOM 6788 C C . LEU A 1 71 ? -2.579 -0.030 6.843 1.00 0.00 49 LEU A C 5
ATOM 6789 O O . LEU A 1 71 ? -3.424 -0.178 5.963 1.00 0.00 49 LEU A O 5
ATOM 6805 N N . ALA A 1 72 ? -2.480 -0.844 7.883 1.00 0.00 50 ALA A N 5
ATOM 6806 C CA . ALA A 1 72 ? -3.391 -1.965 8.017 1.00 0.00 50 ALA A CA 5
ATOM 6807 C C . ALA A 1 72 ? -3.780 -2.256 9.459 1.00 0.00 50 ALA A C 5
ATOM 6808 O O . ALA A 1 72 ? -2.956 -2.678 10.269 1.00 0.00 50 ALA A O 5
ATOM 6815 N N . HIS A 1 73 ? -5.061 -2.057 9.751 1.00 0.00 51 HIS A N 5
ATOM 6816 C CA . HIS A 1 73 ? -5.605 -2.321 11.060 1.00 0.00 51 HIS A CA 5
ATOM 6817 C C . HIS A 1 73 ? -6.569 -3.512 10.961 1.00 0.00 51 HIS A C 5
ATOM 6818 O O . HIS A 1 73 ? -6.968 -3.907 9.866 1.00 0.00 51 HIS A O 5
ATOM 6833 N N . PRO A 1 74 ? -6.931 -4.113 12.096 1.00 0.00 52 PRO A N 5
ATOM 6834 C CA . PRO A 1 74 ? -7.820 -5.283 12.150 1.00 0.00 52 PRO A CA 5
ATOM 6835 C C . PRO A 1 74 ? -9.078 -5.167 11.288 1.00 0.00 52 PRO A C 5
ATOM 6836 O O . PRO A 1 74 ? -9.702 -6.182 10.977 1.00 0.00 52 PRO A O 5
ATOM 6847 N N . ASP A 1 75 ? -9.469 -3.951 10.909 1.00 0.00 53 ASP A N 5
ATOM 6848 C CA . ASP A 1 75 ? -10.676 -3.791 10.098 1.00 0.00 53 ASP A CA 5
ATOM 6849 C C . ASP A 1 75 ? -10.559 -2.699 9.037 1.00 0.00 53 ASP A C 5
ATOM 6850 O O . ASP A 1 75 ? -11.511 -2.471 8.290 1.00 0.00 53 ASP A O 5
ATOM 6859 N N . HIS A 1 76 ? -9.408 -2.045 8.930 1.00 0.00 54 HIS A N 5
ATOM 6860 C CA . HIS A 1 76 ? -9.251 -1.023 7.900 1.00 0.00 54 HIS A CA 5
ATOM 6861 C C . HIS A 1 76 ? -7.824 -0.989 7.355 1.00 0.00 54 HIS A C 5
ATOM 6862 O O . HIS A 1 76 ? -6.889 -1.428 8.022 1.00 0.00 54 HIS A O 5
ATOM 6877 N N . VAL A 1 77 ? -7.664 -0.471 6.135 1.00 0.00 55 VAL A N 5
ATOM 6878 C CA . VAL A 1 77 ? -6.356 -0.394 5.508 1.00 0.00 55 VAL A CA 5
ATOM 6879 C C . VAL A 1 77 ? -6.201 0.923 4.751 1.00 0.00 55 VAL A C 5
ATOM 6880 O O . VAL A 1 77 ? -7.123 1.378 4.075 1.00 0.00 55 VAL A O 5
ATOM 6893 N N . LEU A 1 78 ? -5.028 1.523 4.869 1.00 0.00 56 LEU A N 5
ATOM 6894 C CA . LEU A 1 78 ? -4.741 2.787 4.195 1.00 0.00 56 LEU A CA 5
ATOM 6895 C C . LEU A 1 78 ? -3.568 2.612 3.241 1.00 0.00 56 LEU A C 5
ATOM 6896 O O . LEU A 1 78 ? -2.625 1.878 3.535 1.00 0.00 56 LEU A O 5
ATOM 6912 N N . MET A 1 79 ? -3.629 3.278 2.098 1.00 0.00 57 MET A N 5
ATOM 6913 C CA . MET A 1 79 ? -2.564 3.174 1.110 1.00 0.00 57 MET A CA 5
ATOM 6914 C C . MET A 1 79 ? -2.036 4.556 0.731 1.00 0.00 57 MET A C 5
ATOM 6915 O O . MET A 1 79 ? -2.753 5.360 0.137 1.00 0.00 57 MET A O 5
ATOM 6929 N N . ILE A 1 80 ? -0.775 4.829 1.080 1.00 0.00 58 ILE A N 5
ATOM 6930 C CA . ILE A 1 80 ? -0.164 6.110 0.778 1.00 0.00 58 ILE A CA 5
ATOM 6931 C C . ILE A 1 80 ? 1.116 5.919 -0.025 1.00 0.00 58 ILE A C 5
ATOM 6932 O O . ILE A 1 80 ? 1.922 5.039 0.275 1.00 0.00 58 ILE A O 5
ATOM 6948 N N . LEU A 1 81 ? 1.304 6.752 -1.040 1.00 0.00 59 LEU A N 5
ATOM 6949 C CA . LEU A 1 81 ? 2.495 6.672 -1.873 1.00 0.00 59 LEU A CA 5
ATOM 6950 C C . LEU A 1 81 ? 3.295 7.961 -1.810 1.00 0.00 59 LEU A C 5
ATOM 6951 O O . LEU A 1 81 ? 2.732 9.049 -1.763 1.00 0.00 59 LEU A O 5
ATOM 6967 N N . ASN A 1 82 ? 4.610 7.830 -1.859 1.00 0.00 60 ASN A N 5
ATOM 6968 C CA . ASN A 1 82 ? 5.487 8.989 -1.864 1.00 0.00 60 ASN A CA 5
ATOM 6969 C C . ASN A 1 82 ? 6.336 8.932 -3.120 1.00 0.00 60 ASN A C 5
ATOM 6970 O O . ASN A 1 82 ? 7.281 8.148 -3.204 1.00 0.00 60 ASN A O 5
ATOM 6981 N N . SER A 1 83 ? 5.982 9.738 -4.114 1.00 0.00 61 SER A N 5
ATOM 6982 C CA . SER A 1 83 ? 6.726 9.718 -5.376 1.00 0.00 61 SER A CA 5
ATOM 6983 C C . SER A 1 83 ? 6.784 11.088 -6.061 1.00 0.00 61 SER A C 5
ATOM 6984 O O . SER A 1 83 ? 5.774 11.777 -6.197 1.00 0.00 61 SER A O 5
ATOM 6992 N N . PRO A 1 84 ? 7.993 11.484 -6.499 1.00 0.00 62 PRO A N 5
ATOM 6993 C CA . PRO A 1 84 ? 8.243 12.766 -7.179 1.00 0.00 62 PRO A CA 5
ATOM 6994 C C . PRO A 1 84 ? 7.518 12.929 -8.511 1.00 0.00 62 PRO A C 5
ATOM 6995 O O . PRO A 1 84 ? 7.496 14.024 -9.071 1.00 0.00 62 PRO A O 5
ATOM 7006 N N . ASP A 1 85 ? 6.926 11.857 -9.028 1.00 0.00 63 ASP A N 5
ATOM 7007 C CA . ASP A 1 85 ? 6.219 11.945 -10.299 1.00 0.00 63 ASP A CA 5
ATOM 7008 C C . ASP A 1 85 ? 4.943 11.102 -10.264 1.00 0.00 63 ASP A C 5
ATOM 7009 O O . ASP A 1 85 ? 4.889 10.086 -9.573 1.00 0.00 63 ASP A O 5
ATOM 7018 N N . GLU A 1 86 ? 3.910 11.528 -10.997 1.00 0.00 64 GLU A N 5
ATOM 7019 C CA . GLU A 1 86 ? 2.639 10.775 -11.001 1.00 0.00 64 GLU A CA 5
ATOM 7020 C C . GLU A 1 86 ? 2.836 9.347 -11.502 1.00 0.00 64 GLU A C 5
ATOM 7021 O O . GLU A 1 86 ? 2.280 8.416 -10.925 1.00 0.00 64 GLU A O 5
ATOM 7033 N N . ASP A 1 87 ? 3.636 9.154 -12.556 1.00 0.00 65 ASP A N 5
ATOM 7034 C CA . ASP A 1 87 ? 3.883 7.804 -13.063 1.00 0.00 65 ASP A CA 5
ATOM 7035 C C . ASP A 1 87 ? 4.262 6.906 -11.897 1.00 0.00 65 ASP A C 5
ATOM 7036 O O . ASP A 1 87 ? 3.622 5.888 -11.638 1.00 0.00 65 ASP A O 5
ATOM 7045 N N . SER A 1 88 ? 5.279 7.342 -11.163 1.00 0.00 66 SER A N 5
ATOM 7046 C CA . SER A 1 88 ? 5.727 6.636 -9.972 1.00 0.00 66 SER A CA 5
ATOM 7047 C C . SER A 1 88 ? 4.584 6.610 -8.967 1.00 0.00 66 SER A C 5
ATOM 7048 O O . SER A 1 88 ? 4.131 5.554 -8.529 1.00 0.00 66 SER A O 5
ATOM 7056 N N . LEU A 1 89 ? 4.117 7.808 -8.639 1.00 0.00 67 LEU A N 5
ATOM 7057 C CA . LEU A 1 89 ? 3.010 8.020 -7.710 1.00 0.00 67 LEU A CA 5
ATOM 7058 C C . LEU A 1 89 ? 1.907 6.984 -7.910 1.00 0.00 67 LEU A C 5
ATOM 7059 O O . LEU A 1 89 ? 1.588 6.228 -6.993 1.00 0.00 67 LEU A O 5
ATOM 7075 N N . ALA A 1 90 ? 1.328 6.943 -9.099 1.00 0.00 68 ALA A N 5
ATOM 7076 C CA . ALA A 1 90 ? 0.268 5.988 -9.379 1.00 0.00 68 ALA A CA 5
ATOM 7077 C C . ALA A 1 90 ? 0.811 4.565 -9.341 1.00 0.00 68 ALA A C 5
ATOM 7078 O O . ALA A 1 90 ? 0.116 3.637 -8.931 1.00 0.00 68 ALA A O 5
ATOM 7085 N N . HIS A 1 91 ? 2.064 4.401 -9.762 1.00 0.00 69 HIS A N 5
ATOM 7086 C CA . HIS A 1 91 ? 2.699 3.089 -9.764 1.00 0.00 69 HIS A CA 5
ATOM 7087 C C . HIS A 1 91 ? 2.644 2.473 -8.371 1.00 0.00 69 HIS A C 5
ATOM 7088 O O . HIS A 1 91 ? 2.455 1.268 -8.220 1.00 0.00 69 HIS A O 5
ATOM 7103 N N . MET A 1 92 ? 2.807 3.316 -7.356 1.00 0.00 70 MET A N 5
ATOM 7104 C CA . MET A 1 92 ? 2.769 2.849 -5.968 1.00 0.00 70 MET A CA 5
ATOM 7105 C C . MET A 1 92 ? 1.324 2.644 -5.493 1.00 0.00 70 MET A C 5
ATOM 7106 O O . MET A 1 92 ? 0.959 1.546 -5.072 1.00 0.00 70 MET A O 5
ATOM 7120 N N . GLN A 1 93 ? 0.502 3.700 -5.552 1.00 0.00 71 GLN A N 5
ATOM 7121 C CA . GLN A 1 93 ? -0.893 3.598 -5.110 1.00 0.00 71 GLN A CA 5
ATOM 7122 C C . GLN A 1 93 ? -1.618 2.435 -5.786 1.00 0.00 71 GLN A C 5
ATOM 7123 O O . GLN A 1 93 ? -2.554 1.870 -5.220 1.00 0.00 71 GLN A O 5
ATOM 7137 N N . ASN A 1 94 ? -1.186 2.073 -6.992 1.00 0.00 72 ASN A N 5
ATOM 7138 C CA . ASN A 1 94 ? -1.809 0.970 -7.720 1.00 0.00 72 ASN A CA 5
ATOM 7139 C C . ASN A 1 94 ? -1.286 -0.379 -7.221 1.00 0.00 72 ASN A C 5
ATOM 7140 O O . ASN A 1 94 ? -2.054 -1.322 -7.031 1.00 0.00 72 ASN A O 5
ATOM 7151 N N . VAL A 1 95 ? 0.026 -0.459 -7.013 1.00 0.00 73 VAL A N 5
ATOM 7152 C CA . VAL A 1 95 ? 0.665 -1.683 -6.539 1.00 0.00 73 VAL A CA 5
ATOM 7153 C C . VAL A 1 95 ? -0.086 -2.281 -5.348 1.00 0.00 73 VAL A C 5
ATOM 7154 O O . VAL A 1 95 ? -0.354 -3.482 -5.313 1.00 0.00 73 VAL A O 5
ATOM 7167 N N . VAL A 1 96 ? -0.421 -1.439 -4.375 1.00 0.00 74 VAL A N 5
ATOM 7168 C CA . VAL A 1 96 ? -1.137 -1.898 -3.187 1.00 0.00 74 VAL A CA 5
ATOM 7169 C C . VAL A 1 96 ? -2.583 -2.261 -3.520 1.00 0.00 74 VAL A C 5
ATOM 7170 O O . VAL A 1 96 ? -3.070 -3.314 -3.111 1.00 0.00 74 VAL A O 5
ATOM 7183 N N . ALA A 1 97 ? -3.267 -1.393 -4.273 1.00 0.00 75 ALA A N 5
ATOM 7184 C CA . ALA A 1 97 ? -4.653 -1.654 -4.657 1.00 0.00 75 ALA A CA 5
ATOM 7185 C C . ALA A 1 97 ? -4.788 -3.070 -5.199 1.00 0.00 75 ALA A C 5
ATOM 7186 O O . ALA A 1 97 ? -5.853 -3.684 -5.120 1.00 0.00 75 ALA A O 5
ATOM 7193 N N . ASP A 1 98 ? -3.689 -3.581 -5.742 1.00 0.00 76 ASP A N 5
ATOM 7194 C CA . ASP A 1 98 ? -3.659 -4.929 -6.294 1.00 0.00 76 ASP A CA 5
ATOM 7195 C C . ASP A 1 98 ? -3.547 -5.971 -5.182 1.00 0.00 76 ASP A C 5
ATOM 7196 O O . ASP A 1 98 ? -4.192 -7.019 -5.235 1.00 0.00 76 ASP A O 5
ATOM 7205 N N . HIS A 1 99 ? -2.718 -5.683 -4.181 1.00 0.00 77 HIS A N 5
ATOM 7206 C CA . HIS A 1 99 ? -2.519 -6.605 -3.063 1.00 0.00 77 HIS A CA 5
ATOM 7207 C C . HIS A 1 99 ? -3.827 -6.876 -2.318 1.00 0.00 77 HIS A C 5
ATOM 7208 O O . HIS A 1 99 ? -4.108 -8.013 -1.940 1.00 0.00 77 HIS A O 5
ATOM 7223 N N . LEU A 1 100 ? -4.627 -5.833 -2.110 1.00 0.00 78 LEU A N 5
ATOM 7224 C CA . LEU A 1 100 ? -5.901 -5.974 -1.415 1.00 0.00 78 LEU A CA 5
ATOM 7225 C C . LEU A 1 100 ? -6.867 -6.854 -2.207 1.00 0.00 78 LEU A C 5
ATOM 7226 O O . LEU A 1 100 ? -7.832 -7.381 -1.655 1.00 0.00 78 LEU A O 5
ATOM 7242 N N . GLN A 1 101 ? -6.613 -7.002 -3.505 1.00 0.00 79 GLN A N 5
ATOM 7243 C CA . GLN A 1 101 ? -7.475 -7.808 -4.365 1.00 0.00 79 GLN A CA 5
ATOM 7244 C C . GLN A 1 101 ? -7.372 -9.297 -4.044 1.00 0.00 79 GLN A C 5
ATOM 7245 O O . GLN A 1 101 ? -8.360 -9.930 -3.681 1.00 0.00 79 GLN A O 5
ATOM 7259 N N . ARG A 1 102 ? -6.177 -9.855 -4.197 1.00 0.00 80 ARG A N 5
ATOM 7260 C CA . ARG A 1 102 ? -5.962 -11.279 -3.942 1.00 0.00 80 ARG A CA 5
ATOM 7261 C C . ARG A 1 102 ? -6.397 -11.677 -2.534 1.00 0.00 80 ARG A C 5
ATOM 7262 O O . ARG A 1 102 ? -6.812 -12.814 -2.307 1.00 0.00 80 ARG A O 5
ATOM 7283 N N . MET A 1 103 ? -6.294 -10.750 -1.585 1.00 0.00 81 MET A N 5
ATOM 7284 C CA . MET A 1 103 ? -6.676 -11.041 -0.205 1.00 0.00 81 MET A CA 5
ATOM 7285 C C . MET A 1 103 ? -8.184 -10.921 0.013 1.00 0.00 81 MET A C 5
ATOM 7286 O O . MET A 1 103 ? -8.704 -11.367 1.035 1.00 0.00 81 MET A O 5
ATOM 7300 N N . ALA A 1 104 ? -8.880 -10.320 -0.945 1.00 0.00 82 ALA A N 5
ATOM 7301 C CA . ALA A 1 104 ? -10.330 -10.150 -0.836 1.00 0.00 82 ALA A CA 5
ATOM 7302 C C . ALA A 1 104 ? -11.066 -10.995 -1.871 1.00 0.00 82 ALA A C 5
ATOM 7303 O O . ALA A 1 104 ? -11.966 -11.764 -1.530 1.00 0.00 82 ALA A O 5
ATOM 7310 N N . ASN A 1 105 ? -10.679 -10.851 -3.134 1.00 0.00 83 ASN A N 5
ATOM 7311 C CA . ASN A 1 105 ? -11.300 -11.603 -4.221 1.00 0.00 83 ASN A CA 5
ATOM 7312 C C . ASN A 1 105 ? -12.725 -11.117 -4.478 1.00 0.00 83 ASN A C 5
ATOM 7313 O O . ASN A 1 105 ? -13.119 -10.048 -4.011 1.00 0.00 83 ASN A O 5
ATOM 7324 N N . SER A 1 106 ? -13.490 -11.907 -5.228 1.00 0.00 84 SER A N 5
ATOM 7325 C CA . SER A 1 106 ? -14.871 -11.561 -5.553 1.00 0.00 84 SER A CA 5
ATOM 7326 C C . SER A 1 106 ? -14.931 -10.292 -6.399 1.00 0.00 84 SER A C 5
ATOM 7327 O O . SER A 1 106 ? -15.085 -10.357 -7.620 1.00 0.00 84 SER A O 5
ATOM 7335 N N . GLU A 1 107 ? -14.811 -9.141 -5.748 1.00 0.00 85 GLU A N 5
ATOM 7336 C CA . GLU A 1 107 ? -14.852 -7.859 -6.444 1.00 0.00 85 GLU A CA 5
ATOM 7337 C C . GLU A 1 107 ? -13.446 -7.302 -6.635 1.00 0.00 85 GLU A C 5
ATOM 7338 O O . GLU A 1 107 ? -12.530 -7.635 -5.883 1.00 0.00 85 GLU A O 5
ATOM 7350 N N . SER A 1 108 ? -13.279 -6.449 -7.642 1.00 0.00 86 SER A N 5
ATOM 7351 C CA . SER A 1 108 ? -11.980 -5.850 -7.916 1.00 0.00 86 SER A CA 5
ATOM 7352 C C . SER A 1 108 ? -11.690 -4.722 -6.931 1.00 0.00 86 SER A C 5
ATOM 7353 O O . SER A 1 108 ? -11.706 -3.548 -7.297 1.00 0.00 86 SER A O 5
ATOM 7361 N N . LEU A 1 109 ? -11.429 -5.105 -5.679 1.00 0.00 87 LEU A N 5
ATOM 7362 C CA . LEU A 1 109 ? -11.130 -4.163 -4.591 1.00 0.00 87 LEU A CA 5
ATOM 7363 C C . LEU A 1 109 ? -11.737 -2.785 -4.798 1.00 0.00 87 LEU A C 5
ATOM 7364 O O . LEU A 1 109 ? -11.251 -2.002 -5.613 1.00 0.00 87 LEU A O 5
ATOM 7380 N N . GLU A 1 110 ? -12.752 -2.464 -4.016 1.00 0.00 88 GLU A N 5
ATOM 7381 C CA . GLU A 1 110 ? -13.347 -1.146 -4.097 1.00 0.00 88 GLU A CA 5
ATOM 7382 C C . GLU A 1 110 ? -12.399 -0.163 -3.427 1.00 0.00 88 GLU A C 5
ATOM 7383 O O . GLU A 1 110 ? -12.373 -0.053 -2.202 1.00 0.00 88 GLU A O 5
ATOM 7395 N N . ILE A 1 111 ? -11.599 0.532 -4.228 1.00 0.00 89 ILE A N 5
ATOM 7396 C CA . ILE A 1 111 ? -10.635 1.476 -3.684 1.00 0.00 89 ILE A CA 5
ATOM 7397 C C . ILE A 1 111 ? -10.779 2.859 -4.315 1.00 0.00 89 ILE A C 5
ATOM 7398 O O . ILE A 1 111 ? -10.735 2.993 -5.538 1.00 0.00 89 ILE A O 5
ATOM 7414 N N . ALA A 1 112 ? -10.921 3.898 -3.492 1.00 0.00 90 ALA A N 5
ATOM 7415 C CA . ALA A 1 112 ? -11.021 5.242 -4.030 1.00 0.00 90 ALA A CA 5
ATOM 7416 C C . ALA A 1 112 ? -9.663 5.916 -3.938 1.00 0.00 90 ALA A C 5
ATOM 7417 O O . ALA A 1 112 ? -9.182 6.226 -2.849 1.00 0.00 90 ALA A O 5
ATOM 7424 N N . TRP A 1 113 ? -9.048 6.131 -5.089 1.00 0.00 91 TRP A N 5
ATOM 7425 C CA . TRP A 1 113 ? -7.736 6.757 -5.145 1.00 0.00 91 TRP A CA 5
ATOM 7426 C C . TRP A 1 113 ? -7.850 8.256 -5.378 1.00 0.00 91 TRP A C 5
ATOM 7427 O O . TRP A 1 113 ? -8.574 8.705 -6.267 1.00 0.00 91 TRP A O 5
ATOM 7448 N N . GLN A 1 114 ? -7.125 9.024 -4.575 1.00 0.00 92 GLN A N 5
ATOM 7449 C CA . GLN A 1 114 ? -7.137 10.475 -4.696 1.00 0.00 92 GLN A CA 5
ATOM 7450 C C . GLN A 1 114 ? -6.060 10.936 -5.673 1.00 0.00 92 GLN A C 5
ATOM 7451 O O . GLN A 1 114 ? -5.043 10.265 -5.851 1.00 0.00 92 GLN A O 5
ATOM 7465 N N . PRO A 1 115 ? -6.272 12.090 -6.328 1.00 0.00 93 PRO A N 5
ATOM 7466 C CA . PRO A 1 115 ? -5.319 12.635 -7.299 1.00 0.00 93 PRO A CA 5
ATOM 7467 C C . PRO A 1 115 ? -3.882 12.607 -6.799 1.00 0.00 93 PRO A C 5
ATOM 7468 O O . PRO A 1 115 ? -2.958 12.356 -7.571 1.00 0.00 93 PRO A O 5
ATOM 7479 N N . ALA A 1 116 ? -3.706 12.882 -5.503 1.00 0.00 94 ALA A N 5
ATOM 7480 C CA . ALA A 1 116 ? -2.382 12.905 -4.872 1.00 0.00 94 ALA A CA 5
ATOM 7481 C C . ALA A 1 116 ? -1.862 14.334 -4.750 1.00 0.00 94 ALA A C 5
ATOM 7482 O O . ALA A 1 116 ? -1.045 14.634 -3.880 1.00 0.00 94 ALA A O 5
ATOM 7489 N N . GLU A 1 117 ? -2.344 15.214 -5.625 1.00 0.00 95 GLU A N 5
ATOM 7490 C CA . GLU A 1 117 ? -1.930 16.613 -5.612 1.00 0.00 95 GLU A CA 5
ATOM 7491 C C . GLU A 1 117 ? -2.656 17.403 -6.696 1.00 0.00 95 GLU A C 5
ATOM 7492 O O . GLU A 1 117 ? -2.689 16.995 -7.858 1.00 0.00 95 GLU A O 5
ATOM 7504 N N . SER A 1 118 ? -3.235 18.534 -6.309 1.00 0.00 96 SER A N 5
ATOM 7505 C CA . SER A 1 118 ? -3.961 19.382 -7.248 1.00 0.00 96 SER A CA 5
ATOM 7506 C C . SER A 1 118 ? -3.403 20.801 -7.245 1.00 0.00 96 SER A C 5
ATOM 7507 O O . SER A 1 118 ? -2.452 21.059 -6.476 1.00 0.00 96 SER A O 5
ATOM 7516 N N . MET A 1 23 ? 7.337 15.067 -6.011 1.00 0.00 1 MET A N 6
ATOM 7517 C CA . MET A 1 23 ? 6.881 14.164 -4.918 1.00 0.00 1 MET A CA 6
ATOM 7518 C C . MET A 1 23 ? 5.465 14.504 -4.469 1.00 0.00 1 MET A C 6
ATOM 7519 O O . MET A 1 23 ? 5.242 15.332 -3.587 1.00 0.00 1 MET A O 6
ATOM 7532 N N . PHE A 1 24 ? 4.511 13.832 -5.090 1.00 0.00 2 PHE A N 6
ATOM 7533 C CA . PHE A 1 24 ? 3.095 14.017 -4.782 1.00 0.00 2 PHE A CA 6
ATOM 7534 C C . PHE A 1 24 ? 2.643 12.921 -3.824 1.00 0.00 2 PHE A C 6
ATOM 7535 O O . PHE A 1 24 ? 3.392 11.975 -3.577 1.00 0.00 2 PHE A O 6
ATOM 7552 N N . ARG A 1 25 ? 1.434 13.030 -3.273 1.00 0.00 3 ARG A N 6
ATOM 7553 C CA . ARG A 1 25 ? 0.964 12.004 -2.345 1.00 0.00 3 ARG A CA 6
ATOM 7554 C C . ARG A 1 25 ? -0.554 11.811 -2.401 1.00 0.00 3 ARG A C 6
ATOM 7555 O O . ARG A 1 25 ? -1.322 12.757 -2.230 1.00 0.00 3 ARG A O 6
ATOM 7576 N N . SER A 1 26 ? -0.965 10.560 -2.619 1.00 0.00 4 SER A N 6
ATOM 7577 C CA . SER A 1 26 ? -2.374 10.181 -2.681 1.00 0.00 4 SER A CA 6
ATOM 7578 C C . SER A 1 26 ? -2.684 9.215 -1.546 1.00 0.00 4 SER A C 6
ATOM 7579 O O . SER A 1 26 ? -1.769 8.647 -0.949 1.00 0.00 4 SER A O 6
ATOM 7587 N N . THR A 1 27 ? -3.962 9.016 -1.244 1.00 0.00 5 THR A N 6
ATOM 7588 C CA . THR A 1 27 ? -4.326 8.096 -0.173 1.00 0.00 5 THR A CA 6
ATOM 7589 C C . THR A 1 27 ? -5.630 7.357 -0.455 1.00 0.00 5 THR A C 6
ATOM 7590 O O . THR A 1 27 ? -6.663 7.971 -0.721 1.00 0.00 5 THR A O 6
ATOM 7601 N N . SER A 1 28 ? -5.575 6.027 -0.371 1.00 0.00 6 SER A N 6
ATOM 7602 C CA . SER A 1 28 ? -6.754 5.191 -0.593 1.00 0.00 6 SER A CA 6
ATOM 7603 C C . SER A 1 28 ? -7.200 4.534 0.715 1.00 0.00 6 SER A C 6
ATOM 7604 O O . SER A 1 28 ? -6.397 3.911 1.410 1.00 0.00 6 SER A O 6
ATOM 7612 N N . HIS A 1 29 ? -8.482 4.681 1.051 1.00 0.00 7 HIS A N 6
ATOM 7613 C CA . HIS A 1 29 ? -9.025 4.104 2.284 1.00 0.00 7 HIS A CA 6
ATOM 7614 C C . HIS A 1 29 ? -10.035 2.992 1.983 1.00 0.00 7 HIS A C 6
ATOM 7615 O O . HIS A 1 29 ? -10.941 3.173 1.168 1.00 0.00 7 HIS A O 6
ATOM 7630 N N . VAL A 1 30 ? -9.876 1.845 2.645 1.00 0.00 8 VAL A N 6
ATOM 7631 C CA . VAL A 1 30 ? -10.777 0.712 2.447 1.00 0.00 8 VAL A CA 6
ATOM 7632 C C . VAL A 1 30 ? -11.075 0.023 3.774 1.00 0.00 8 VAL A C 6
ATOM 7633 O O . VAL A 1 30 ? -10.256 0.068 4.692 1.00 0.00 8 VAL A O 6
ATOM 7646 N N . ARG A 1 31 ? -12.232 -0.630 3.879 1.00 0.00 9 ARG A N 6
ATOM 7647 C CA . ARG A 1 31 ? -12.570 -1.328 5.119 1.00 0.00 9 ARG A CA 6
ATOM 7648 C C . ARG A 1 31 ? -12.293 -2.827 4.984 1.00 0.00 9 ARG A C 6
ATOM 7649 O O . ARG A 1 31 ? -13.033 -3.549 4.317 1.00 0.00 9 ARG A O 6
ATOM 7670 N N . THR A 1 32 ? -11.216 -3.279 5.626 1.00 0.00 10 THR A N 6
ATOM 7671 C CA . THR A 1 32 ? -10.820 -4.686 5.590 1.00 0.00 10 THR A CA 6
ATOM 7672 C C . THR A 1 32 ? -10.552 -5.228 6.998 1.00 0.00 10 THR A C 6
ATOM 7673 O O . THR A 1 32 ? -10.236 -4.468 7.904 1.00 0.00 10 THR A O 6
ATOM 7684 N N . GLU A 1 33 ? -10.650 -6.543 7.170 1.00 0.00 11 GLU A N 6
ATOM 7685 C CA . GLU A 1 33 ? -10.388 -7.161 8.471 1.00 0.00 11 GLU A CA 6
ATOM 7686 C C . GLU A 1 33 ? -9.017 -7.849 8.505 1.00 0.00 11 GLU A C 6
ATOM 7687 O O . GLU A 1 33 ? -8.573 -8.414 7.505 1.00 0.00 11 GLU A O 6
ATOM 7699 N N . SER A 1 34 ? -8.353 -7.805 9.668 1.00 0.00 12 SER A N 6
ATOM 7700 C CA . SER A 1 34 ? -7.042 -8.429 9.838 1.00 0.00 12 SER A CA 6
ATOM 7701 C C . SER A 1 34 ? -6.023 -7.858 8.859 1.00 0.00 12 SER A C 6
ATOM 7702 O O . SER A 1 34 ? -5.059 -8.525 8.483 1.00 0.00 12 SER A O 6
ATOM 7710 N N . ALA A 1 35 ? -6.247 -6.617 8.458 1.00 0.00 13 ALA A N 6
ATOM 7711 C CA . ALA A 1 35 ? -5.352 -5.932 7.520 1.00 0.00 13 ALA A CA 6
ATOM 7712 C C . ALA A 1 35 ? -3.893 -5.958 7.970 1.00 0.00 13 ALA A C 6
ATOM 7713 O O . ALA A 1 35 ? -2.982 -6.049 7.146 1.00 0.00 13 ALA A O 6
ATOM 7720 N N . ALA A 1 36 ? -3.675 -5.829 9.270 1.00 0.00 14 ALA A N 6
ATOM 7721 C CA . ALA A 1 36 ? -2.321 -5.784 9.833 1.00 0.00 14 ALA A CA 6
ATOM 7722 C C . ALA A 1 36 ? -1.429 -6.948 9.391 1.00 0.00 14 ALA A C 6
ATOM 7723 O O . ALA A 1 36 ? -0.204 -6.843 9.448 1.00 0.00 14 ALA A O 6
ATOM 7730 N N . ARG A 1 37 ? -2.026 -8.056 8.973 1.00 0.00 15 ARG A N 6
ATOM 7731 C CA . ARG A 1 37 ? -1.247 -9.224 8.552 1.00 0.00 15 ARG A CA 6
ATOM 7732 C C . ARG A 1 37 ? -0.706 -9.088 7.138 1.00 0.00 15 ARG A C 6
ATOM 7733 O O . ARG A 1 37 ? 0.450 -9.430 6.884 1.00 0.00 15 ARG A O 6
ATOM 7754 N N . TYR A 1 38 ? -1.515 -8.598 6.212 1.00 0.00 16 TYR A N 6
ATOM 7755 C CA . TYR A 1 38 ? -1.041 -8.464 4.849 1.00 0.00 16 TYR A CA 6
ATOM 7756 C C . TYR A 1 38 ? 0.078 -7.442 4.793 1.00 0.00 16 TYR A C 6
ATOM 7757 O O . TYR A 1 38 ? 1.037 -7.614 4.049 1.00 0.00 16 TYR A O 6
ATOM 7775 N N . VAL A 1 39 ? -0.018 -6.407 5.623 1.00 0.00 17 VAL A N 6
ATOM 7776 C CA . VAL A 1 39 ? 1.037 -5.396 5.676 1.00 0.00 17 VAL A CA 6
ATOM 7777 C C . VAL A 1 39 ? 2.329 -6.044 6.154 1.00 0.00 17 VAL A C 6
ATOM 7778 O O . VAL A 1 39 ? 3.393 -5.840 5.570 1.00 0.00 17 VAL A O 6
ATOM 7791 N N . ASN A 1 40 ? 2.228 -6.835 7.219 1.00 0.00 18 ASN A N 6
ATOM 7792 C CA . ASN A 1 40 ? 3.388 -7.517 7.765 1.00 0.00 18 ASN A CA 6
ATOM 7793 C C . ASN A 1 40 ? 3.880 -8.611 6.820 1.00 0.00 18 ASN A C 6
ATOM 7794 O O . ASN A 1 40 ? 5.071 -8.919 6.792 1.00 0.00 18 ASN A O 6
ATOM 7805 N N . ARG A 1 41 ? 2.966 -9.208 6.056 1.00 0.00 19 ARG A N 6
ATOM 7806 C CA . ARG A 1 41 ? 3.335 -10.273 5.131 1.00 0.00 19 ARG A CA 6
ATOM 7807 C C . ARG A 1 41 ? 3.965 -9.735 3.845 1.00 0.00 19 ARG A C 6
ATOM 7808 O O . ARG A 1 41 ? 4.623 -10.476 3.118 1.00 0.00 19 ARG A O 6
ATOM 7829 N N . LEU A 1 42 ? 3.754 -8.455 3.559 1.00 0.00 20 LEU A N 6
ATOM 7830 C CA . LEU A 1 42 ? 4.296 -7.845 2.347 1.00 0.00 20 LEU A CA 6
ATOM 7831 C C . LEU A 1 42 ? 5.812 -7.709 2.409 1.00 0.00 20 LEU A C 6
ATOM 7832 O O . LEU A 1 42 ? 6.511 -8.066 1.460 1.00 0.00 20 LEU A O 6
ATOM 7848 N N . CYS A 1 43 ? 6.321 -7.192 3.521 1.00 0.00 21 CYS A N 6
ATOM 7849 C CA . CYS A 1 43 ? 7.762 -7.015 3.679 1.00 0.00 21 CYS A CA 6
ATOM 7850 C C . CYS A 1 43 ? 8.481 -8.338 3.468 1.00 0.00 21 CYS A C 6
ATOM 7851 O O . CYS A 1 43 ? 9.546 -8.395 2.859 1.00 0.00 21 CYS A O 6
ATOM 7859 N N . LYS A 1 44 ? 7.878 -9.402 3.968 1.00 0.00 22 LYS A N 6
ATOM 7860 C CA . LYS A 1 44 ? 8.443 -10.734 3.828 1.00 0.00 22 LYS A CA 6
ATOM 7861 C C . LYS A 1 44 ? 8.155 -11.294 2.435 1.00 0.00 22 LYS A C 6
ATOM 7862 O O . LYS A 1 44 ? 8.827 -12.217 1.974 1.00 0.00 22 LYS A O 6
ATOM 7881 N N . HIS A 1 45 ? 7.142 -10.733 1.775 1.00 0.00 23 HIS A N 6
ATOM 7882 C CA . HIS A 1 45 ? 6.749 -11.176 0.441 1.00 0.00 23 HIS A CA 6
ATOM 7883 C C . HIS A 1 45 ? 7.575 -10.508 -0.656 1.00 0.00 23 HIS A C 6
ATOM 7884 O O . HIS A 1 45 ? 8.264 -11.187 -1.417 1.00 0.00 23 HIS A O 6
ATOM 7899 N N . TRP A 1 46 ? 7.489 -9.179 -0.758 1.00 0.00 24 TRP A N 6
ATOM 7900 C CA . TRP A 1 46 ? 8.222 -8.459 -1.793 1.00 0.00 24 TRP A CA 6
ATOM 7901 C C . TRP A 1 46 ? 9.643 -8.111 -1.347 1.00 0.00 24 TRP A C 6
ATOM 7902 O O . TRP A 1 46 ? 10.466 -7.702 -2.166 1.00 0.00 24 TRP A O 6
ATOM 7923 N N . GLY A 1 47 ? 9.936 -8.273 -0.053 1.00 0.00 25 GLY A N 6
ATOM 7924 C CA . GLY A 1 47 ? 11.268 -7.966 0.441 1.00 0.00 25 GLY A CA 6
ATOM 7925 C C . GLY A 1 47 ? 12.314 -8.942 -0.059 1.00 0.00 25 GLY A C 6
ATOM 7926 O O . GLY A 1 47 ? 12.910 -9.678 0.727 1.00 0.00 25 GLY A O 6
ATOM 7930 N N . HIS A 1 48 ? 12.538 -8.952 -1.368 1.00 0.00 26 HIS A N 6
ATOM 7931 C CA . HIS A 1 48 ? 13.519 -9.848 -1.966 1.00 0.00 26 HIS A CA 6
ATOM 7932 C C . HIS A 1 48 ? 14.719 -9.065 -2.488 1.00 0.00 26 HIS A C 6
ATOM 7933 O O . HIS A 1 48 ? 15.842 -9.568 -2.501 1.00 0.00 26 HIS A O 6
ATOM 7948 N N . LYS A 1 49 ? 14.474 -7.833 -2.920 1.00 0.00 27 LYS A N 6
ATOM 7949 C CA . LYS A 1 49 ? 15.538 -6.984 -3.446 1.00 0.00 27 LYS A CA 6
ATOM 7950 C C . LYS A 1 49 ? 15.252 -5.512 -3.139 1.00 0.00 27 LYS A C 6
ATOM 7951 O O . LYS A 1 49 ? 15.787 -4.615 -3.786 1.00 0.00 27 LYS A O 6
ATOM 7970 N N . PHE A 1 50 ? 14.407 -5.265 -2.142 1.00 0.00 28 PHE A N 6
ATOM 7971 C CA . PHE A 1 50 ? 14.067 -3.902 -1.764 1.00 0.00 28 PHE A CA 6
ATOM 7972 C C . PHE A 1 50 ? 13.982 -3.757 -0.253 1.00 0.00 28 PHE A C 6
ATOM 7973 O O . PHE A 1 50 ? 13.792 -4.736 0.469 1.00 0.00 28 PHE A O 6
ATOM 7990 N N . GLU A 1 51 ? 14.122 -2.525 0.218 1.00 0.00 29 GLU A N 6
ATOM 7991 C CA . GLU A 1 51 ? 14.060 -2.246 1.646 1.00 0.00 29 GLU A CA 6
ATOM 7992 C C . GLU A 1 51 ? 12.615 -2.239 2.124 1.00 0.00 29 GLU A C 6
ATOM 7993 O O . GLU A 1 51 ? 11.845 -1.339 1.789 1.00 0.00 29 GLU A O 6
ATOM 8005 N N . VAL A 1 52 ? 12.249 -3.250 2.902 1.00 0.00 30 VAL A N 6
ATOM 8006 C CA . VAL A 1 52 ? 10.890 -3.359 3.414 1.00 0.00 30 VAL A CA 6
ATOM 8007 C C . VAL A 1 52 ? 10.867 -3.363 4.939 1.00 0.00 30 VAL A C 6
ATOM 8008 O O . VAL A 1 52 ? 11.401 -4.273 5.574 1.00 0.00 30 VAL A O 6
ATOM 8021 N N . GLU A 1 53 ? 10.231 -2.349 5.523 1.00 0.00 31 GLU A N 6
ATOM 8022 C CA . GLU A 1 53 ? 10.126 -2.251 6.972 1.00 0.00 31 GLU A CA 6
ATOM 8023 C C . GLU A 1 53 ? 8.831 -2.899 7.448 1.00 0.00 31 GLU A C 6
ATOM 8024 O O . GLU A 1 53 ? 7.848 -2.955 6.708 1.00 0.00 31 GLU A O 6
ATOM 8036 N N . LEU A 1 54 ? 8.834 -3.394 8.679 1.00 0.00 32 LEU A N 6
ATOM 8037 C CA . LEU A 1 54 ? 7.651 -4.045 9.236 1.00 0.00 32 LEU A CA 6
ATOM 8038 C C . LEU A 1 54 ? 7.392 -3.579 10.663 1.00 0.00 32 LEU A C 6
ATOM 8039 O O . LEU A 1 54 ? 8.112 -3.947 11.591 1.00 0.00 32 LEU A O 6
ATOM 8055 N N . THR A 1 55 ? 6.342 -2.786 10.828 1.00 0.00 33 THR A N 6
ATOM 8056 C CA . THR A 1 55 ? 5.958 -2.285 12.141 1.00 0.00 33 THR A CA 6
ATOM 8057 C C . THR A 1 55 ? 4.475 -2.547 12.355 1.00 0.00 33 THR A C 6
ATOM 8058 O O . THR A 1 55 ? 3.755 -2.852 11.405 1.00 0.00 33 THR A O 6
ATOM 8069 N N . PRO A 1 56 ? 3.985 -2.430 13.593 1.00 0.00 34 PRO A N 6
ATOM 8070 C CA . PRO A 1 56 ? 2.574 -2.655 13.888 1.00 0.00 34 PRO A CA 6
ATOM 8071 C C . PRO A 1 56 ? 1.722 -1.467 13.483 1.00 0.00 34 PRO A C 6
ATOM 8072 O O . PRO A 1 56 ? 0.922 -0.959 14.270 1.00 0.00 34 PRO A O 6
ATOM 8083 N N . GLU A 1 57 ? 1.910 -1.026 12.248 1.00 0.00 35 GLU A N 6
ATOM 8084 C CA . GLU A 1 57 ? 1.176 0.111 11.721 1.00 0.00 35 GLU A CA 6
ATOM 8085 C C . GLU A 1 57 ? 1.148 0.110 10.190 1.00 0.00 35 GLU A C 6
ATOM 8086 O O . GLU A 1 57 ? 0.120 0.424 9.591 1.00 0.00 35 GLU A O 6
ATOM 8098 N N . ARG A 1 58 ? 2.272 -0.231 9.549 1.00 0.00 36 ARG A N 6
ATOM 8099 C CA . ARG A 1 58 ? 2.320 -0.244 8.093 1.00 0.00 36 ARG A CA 6
ATOM 8100 C C . ARG A 1 58 ? 3.592 -0.883 7.550 1.00 0.00 36 ARG A C 6
ATOM 8101 O O . ARG A 1 58 ? 4.556 -1.121 8.279 1.00 0.00 36 ARG A O 6
ATOM 8122 N N . GLY A 1 59 ? 3.583 -1.120 6.240 1.00 0.00 37 GLY A N 6
ATOM 8123 C CA . GLY A 1 59 ? 4.728 -1.690 5.561 1.00 0.00 37 GLY A CA 6
ATOM 8124 C C . GLY A 1 59 ? 5.389 -0.646 4.661 1.00 0.00 37 GLY A C 6
ATOM 8125 O O . GLY A 1 59 ? 4.749 -0.139 3.738 1.00 0.00 37 GLY A O 6
ATOM 8129 N N . PHE A 1 60 ? 6.649 -0.300 4.926 1.00 0.00 38 PHE A N 6
ATOM 8130 C CA . PHE A 1 60 ? 7.351 0.706 4.135 1.00 0.00 38 PHE A CA 6
ATOM 8131 C C . PHE A 1 60 ? 8.263 0.040 3.116 1.00 0.00 38 PHE A C 6
ATOM 8132 O O . PHE A 1 60 ? 9.083 -0.808 3.460 1.00 0.00 38 PHE A O 6
ATOM 8149 N N . ILE A 1 61 ? 8.107 0.434 1.861 1.00 0.00 39 ILE A N 6
ATOM 8150 C CA . ILE A 1 61 ? 8.912 -0.121 0.774 1.00 0.00 39 ILE A CA 6
ATOM 8151 C C . ILE A 1 61 ? 9.349 0.991 -0.172 1.00 0.00 39 ILE A C 6
ATOM 8152 O O . ILE A 1 61 ? 8.551 1.468 -0.979 1.00 0.00 39 ILE A O 6
ATOM 8168 N N . ASP A 1 62 ? 10.611 1.411 -0.083 1.00 0.00 40 ASP A N 6
ATOM 8169 C CA . ASP A 1 62 ? 11.102 2.471 -0.953 1.00 0.00 40 ASP A CA 6
ATOM 8170 C C . ASP A 1 62 ? 11.978 1.911 -2.062 1.00 0.00 40 ASP A C 6
ATOM 8171 O O . ASP A 1 62 ? 12.970 1.227 -1.809 1.00 0.00 40 ASP A O 6
ATOM 8180 N N . PHE A 1 63 ? 11.600 2.221 -3.291 1.00 0.00 41 PHE A N 6
ATOM 8181 C CA . PHE A 1 63 ? 12.336 1.773 -4.466 1.00 0.00 41 PHE A CA 6
ATOM 8182 C C . PHE A 1 63 ? 13.392 2.808 -4.858 1.00 0.00 41 PHE A C 6
ATOM 8183 O O . PHE A 1 63 ? 14.045 2.681 -5.895 1.00 0.00 41 PHE A O 6
ATOM 8200 N N . GLY A 1 64 ? 13.539 3.838 -4.029 1.00 0.00 42 GLY A N 6
ATOM 8201 C CA . GLY A 1 64 ? 14.496 4.891 -4.303 1.00 0.00 42 GLY A CA 6
ATOM 8202 C C . GLY A 1 64 ? 13.802 6.201 -4.618 1.00 0.00 42 GLY A C 6
ATOM 8203 O O . GLY A 1 64 ? 13.478 6.972 -3.715 1.00 0.00 42 GLY A O 6
ATOM 8207 N N . ASP A 1 65 ? 13.540 6.440 -5.899 1.00 0.00 43 ASP A N 6
ATOM 8208 C CA . ASP A 1 65 ? 12.842 7.647 -6.325 1.00 0.00 43 ASP A CA 6
ATOM 8209 C C . ASP A 1 65 ? 11.345 7.366 -6.373 1.00 0.00 43 ASP A C 6
ATOM 8210 O O . ASP A 1 65 ? 10.676 7.622 -7.375 1.00 0.00 43 ASP A O 6
ATOM 8219 N N . SER A 1 66 ? 10.840 6.807 -5.277 1.00 0.00 44 SER A N 6
ATOM 8220 C CA . SER A 1 66 ? 9.432 6.438 -5.153 1.00 0.00 44 SER A CA 6
ATOM 8221 C C . SER A 1 66 ? 9.254 5.551 -3.917 1.00 0.00 44 SER A C 6
ATOM 8222 O O . SER A 1 66 ? 10.222 4.960 -3.440 1.00 0.00 44 SER A O 6
ATOM 8230 N N . ASN A 1 67 ? 8.034 5.462 -3.386 1.00 0.00 45 ASN A N 6
ATOM 8231 C CA . ASN A 1 67 ? 7.795 4.648 -2.198 1.00 0.00 45 ASN A CA 6
ATOM 8232 C C . ASN A 1 67 ? 6.374 4.100 -2.194 1.00 0.00 45 ASN A C 6
ATOM 8233 O O . ASN A 1 67 ? 5.537 4.514 -2.995 1.00 0.00 45 ASN A O 6
ATOM 8244 N N . CYS A 1 68 ? 6.104 3.170 -1.282 1.00 0.00 46 CYS A N 6
ATOM 8245 C CA . CYS A 1 68 ? 4.784 2.574 -1.174 1.00 0.00 46 CYS A CA 6
ATOM 8246 C C . CYS A 1 68 ? 4.530 2.111 0.257 1.00 0.00 46 CYS A C 6
ATOM 8247 O O . CYS A 1 68 ? 5.032 1.071 0.681 1.00 0.00 46 CYS A O 6
ATOM 8255 N N . GLU A 1 69 ? 3.750 2.890 0.996 1.00 0.00 47 GLU A N 6
ATOM 8256 C CA . GLU A 1 69 ? 3.430 2.562 2.378 1.00 0.00 47 GLU A CA 6
ATOM 8257 C C . GLU A 1 69 ? 2.021 1.982 2.462 1.00 0.00 47 GLU A C 6
ATOM 8258 O O . GLU A 1 69 ? 1.172 2.281 1.623 1.00 0.00 47 GLU A O 6
ATOM 8270 N N . LEU A 1 70 ? 1.777 1.147 3.466 1.00 0.00 48 LEU A N 6
ATOM 8271 C CA . LEU A 1 70 ? 0.461 0.530 3.628 1.00 0.00 48 LEU A CA 6
ATOM 8272 C C . LEU A 1 70 ? 0.087 0.430 5.102 1.00 0.00 48 LEU A C 6
ATOM 8273 O O . LEU A 1 70 ? 0.719 -0.298 5.862 1.00 0.00 48 LEU A O 6
ATOM 8289 N N . LEU A 1 71 ? -0.961 1.155 5.492 1.00 0.00 49 LEU A N 6
ATOM 8290 C CA . LEU A 1 71 ? -1.431 1.132 6.883 1.00 0.00 49 LEU A CA 6
ATOM 8291 C C . LEU A 1 71 ? -2.423 -0.000 7.053 1.00 0.00 49 LEU A C 6
ATOM 8292 O O . LEU A 1 71 ? -3.327 -0.160 6.238 1.00 0.00 49 LEU A O 6
ATOM 8308 N N . ALA A 1 72 ? -2.236 -0.810 8.086 1.00 0.00 50 ALA A N 6
ATOM 8309 C CA . ALA A 1 72 ? -3.115 -1.947 8.295 1.00 0.00 50 ALA A CA 6
ATOM 8310 C C . ALA A 1 72 ? -3.505 -2.157 9.752 1.00 0.00 50 ALA A C 6
ATOM 8311 O O . ALA A 1 72 ? -2.668 -2.472 10.598 1.00 0.00 50 ALA A O 6
ATOM 8318 N N . HIS A 1 73 ? -4.799 -2.014 10.020 1.00 0.00 51 HIS A N 6
ATOM 8319 C CA . HIS A 1 73 ? -5.345 -2.218 11.338 1.00 0.00 51 HIS A CA 6
ATOM 8320 C C . HIS A 1 73 ? -6.344 -3.382 11.293 1.00 0.00 51 HIS A C 6
ATOM 8321 O O . HIS A 1 73 ? -6.774 -3.801 10.221 1.00 0.00 51 HIS A O 6
ATOM 8336 N N . PRO A 1 74 ? -6.700 -3.935 12.456 1.00 0.00 52 PRO A N 6
ATOM 8337 C CA . PRO A 1 74 ? -7.619 -5.076 12.565 1.00 0.00 52 PRO A CA 6
ATOM 8338 C C . PRO A 1 74 ? -8.892 -4.954 11.726 1.00 0.00 52 PRO A C 6
ATOM 8339 O O . PRO A 1 74 ? -9.545 -5.962 11.455 1.00 0.00 52 PRO A O 6
ATOM 8350 N N . ASP A 1 75 ? -9.266 -3.740 11.322 1.00 0.00 53 ASP A N 6
ATOM 8351 C CA . ASP A 1 75 ? -10.484 -3.578 10.534 1.00 0.00 53 ASP A CA 6
ATOM 8352 C C . ASP A 1 75 ? -10.389 -2.488 9.470 1.00 0.00 53 ASP A C 6
ATOM 8353 O O . ASP A 1 75 ? -11.366 -2.240 8.763 1.00 0.00 53 ASP A O 6
ATOM 8362 N N . HIS A 1 76 ? -9.231 -1.860 9.313 1.00 0.00 54 HIS A N 6
ATOM 8363 C CA . HIS A 1 76 ? -9.096 -0.844 8.274 1.00 0.00 54 HIS A CA 6
ATOM 8364 C C . HIS A 1 76 ? -7.691 -0.825 7.681 1.00 0.00 54 HIS A C 6
ATOM 8365 O O . HIS A 1 76 ? -6.732 -1.257 8.322 1.00 0.00 54 HIS A O 6
ATOM 8380 N N . VAL A 1 77 ? -7.572 -0.328 6.447 1.00 0.00 55 VAL A N 6
ATOM 8381 C CA . VAL A 1 77 ? -6.289 -0.265 5.774 1.00 0.00 55 VAL A CA 6
ATOM 8382 C C . VAL A 1 77 ? -6.140 1.053 5.019 1.00 0.00 55 VAL A C 6
ATOM 8383 O O . VAL A 1 77 ? -7.072 1.519 4.365 1.00 0.00 55 VAL A O 6
ATOM 8396 N N . LEU A 1 78 ? -4.958 1.640 5.111 1.00 0.00 56 LEU A N 6
ATOM 8397 C CA . LEU A 1 78 ? -4.671 2.902 4.431 1.00 0.00 56 LEU A CA 6
ATOM 8398 C C . LEU A 1 78 ? -3.542 2.696 3.432 1.00 0.00 56 LEU A C 6
ATOM 8399 O O . LEU A 1 78 ? -2.605 1.945 3.694 1.00 0.00 56 LEU A O 6
ATOM 8415 N N . MET A 1 79 ? -3.636 3.351 2.286 1.00 0.00 57 MET A N 6
ATOM 8416 C CA . MET A 1 79 ? -2.615 3.211 1.258 1.00 0.00 57 MET A CA 6
ATOM 8417 C C . MET A 1 79 ? -2.066 4.572 0.842 1.00 0.00 57 MET A C 6
ATOM 8418 O O . MET A 1 79 ? -2.783 5.385 0.261 1.00 0.00 57 MET A O 6
ATOM 8432 N N . ILE A 1 80 ? -0.786 4.816 1.140 1.00 0.00 58 ILE A N 6
ATOM 8433 C CA . ILE A 1 80 ? -0.149 6.073 0.795 1.00 0.00 58 ILE A CA 6
ATOM 8434 C C . ILE A 1 80 ? 1.101 5.827 -0.038 1.00 0.00 58 ILE A C 6
ATOM 8435 O O . ILE A 1 80 ? 1.878 4.919 0.253 1.00 0.00 58 ILE A O 6
ATOM 8451 N N . LEU A 1 81 ? 1.296 6.638 -1.070 1.00 0.00 59 LEU A N 6
ATOM 8452 C CA . LEU A 1 81 ? 2.465 6.492 -1.925 1.00 0.00 59 LEU A CA 6
ATOM 8453 C C . LEU A 1 81 ? 3.272 7.776 -1.986 1.00 0.00 59 LEU A C 6
ATOM 8454 O O . LEU A 1 81 ? 2.717 8.869 -2.013 1.00 0.00 59 LEU A O 6
ATOM 8470 N N . ASN A 1 82 ? 4.586 7.631 -2.051 1.00 0.00 60 ASN A N 6
ATOM 8471 C CA . ASN A 1 82 ? 5.469 8.779 -2.167 1.00 0.00 60 ASN A CA 6
ATOM 8472 C C . ASN A 1 82 ? 6.267 8.648 -3.453 1.00 0.00 60 ASN A C 6
ATOM 8473 O O . ASN A 1 82 ? 7.201 7.855 -3.533 1.00 0.00 60 ASN A O 6
ATOM 8484 N N . SER A 1 83 ? 5.878 9.403 -4.473 1.00 0.00 61 SER A N 6
ATOM 8485 C CA . SER A 1 83 ? 6.571 9.314 -5.763 1.00 0.00 61 SER A CA 6
ATOM 8486 C C . SER A 1 83 ? 6.624 10.654 -6.504 1.00 0.00 61 SER A C 6
ATOM 8487 O O . SER A 1 83 ? 5.632 11.377 -6.584 1.00 0.00 61 SER A O 6
ATOM 8495 N N . PRO A 1 84 ? 7.808 10.991 -7.052 1.00 0.00 62 PRO A N 6
ATOM 8496 C CA . PRO A 1 84 ? 8.039 12.242 -7.796 1.00 0.00 62 PRO A CA 6
ATOM 8497 C C . PRO A 1 84 ? 7.267 12.351 -9.107 1.00 0.00 62 PRO A C 6
ATOM 8498 O O . PRO A 1 84 ? 7.233 13.423 -9.713 1.00 0.00 62 PRO A O 6
ATOM 8509 N N . ASP A 1 85 ? 6.654 11.262 -9.558 1.00 0.00 63 ASP A N 6
ATOM 8510 C CA . ASP A 1 85 ? 5.907 11.302 -10.809 1.00 0.00 63 ASP A CA 6
ATOM 8511 C C . ASP A 1 85 ? 4.609 10.502 -10.682 1.00 0.00 63 ASP A C 6
ATOM 8512 O O . ASP A 1 85 ? 4.569 9.495 -9.978 1.00 0.00 63 ASP A O 6
ATOM 8521 N N . GLU A 1 86 ? 3.544 10.949 -11.354 1.00 0.00 64 GLU A N 6
ATOM 8522 C CA . GLU A 1 86 ? 2.258 10.228 -11.268 1.00 0.00 64 GLU A CA 6
ATOM 8523 C C . GLU A 1 86 ? 2.402 8.786 -11.746 1.00 0.00 64 GLU A C 6
ATOM 8524 O O . GLU A 1 86 ? 1.887 7.875 -11.103 1.00 0.00 64 GLU A O 6
ATOM 8536 N N . ASP A 1 87 ? 3.116 8.561 -12.854 1.00 0.00 65 ASP A N 6
ATOM 8537 C CA . ASP A 1 87 ? 3.318 7.200 -13.348 1.00 0.00 65 ASP A CA 6
ATOM 8538 C C . ASP A 1 87 ? 3.747 6.316 -12.189 1.00 0.00 65 ASP A C 6
ATOM 8539 O O . ASP A 1 87 ? 3.110 5.309 -11.880 1.00 0.00 65 ASP A O 6
ATOM 8548 N N . SER A 1 88 ? 4.808 6.748 -11.516 1.00 0.00 66 SER A N 6
ATOM 8549 C CA . SER A 1 88 ? 5.309 6.052 -10.338 1.00 0.00 66 SER A CA 6
ATOM 8550 C C . SER A 1 88 ? 4.221 6.060 -9.272 1.00 0.00 66 SER A C 6
ATOM 8551 O O . SER A 1 88 ? 3.774 5.020 -8.795 1.00 0.00 66 SER A O 6
ATOM 8559 N N . LEU A 1 89 ? 3.798 7.272 -8.937 1.00 0.00 67 LEU A N 6
ATOM 8560 C CA . LEU A 1 89 ? 2.747 7.526 -7.952 1.00 0.00 67 LEU A CA 6
ATOM 8561 C C . LEU A 1 89 ? 1.613 6.511 -8.073 1.00 0.00 67 LEU A C 6
ATOM 8562 O O . LEU A 1 89 ? 1.329 5.778 -7.128 1.00 0.00 67 LEU A O 6
ATOM 8578 N N . ALA A 1 90 ? 0.969 6.459 -9.230 1.00 0.00 68 ALA A N 6
ATOM 8579 C CA . ALA A 1 90 ? -0.122 5.518 -9.433 1.00 0.00 68 ALA A CA 6
ATOM 8580 C C . ALA A 1 90 ? 0.398 4.088 -9.362 1.00 0.00 68 ALA A C 6
ATOM 8581 O O . ALA A 1 90 ? -0.286 3.191 -8.871 1.00 0.00 68 ALA A O 6
ATOM 8588 N N . HIS A 1 91 ? 1.625 3.886 -9.841 1.00 0.00 69 HIS A N 6
ATOM 8589 C CA . HIS A 1 91 ? 2.244 2.567 -9.815 1.00 0.00 69 HIS A CA 6
ATOM 8590 C C . HIS A 1 91 ? 2.242 2.019 -8.394 1.00 0.00 69 HIS A C 6
ATOM 8591 O O . HIS A 1 91 ? 2.022 0.829 -8.172 1.00 0.00 69 HIS A O 6
ATOM 8606 N N . MET A 1 92 ? 2.486 2.905 -7.433 1.00 0.00 70 MET A N 6
ATOM 8607 C CA . MET A 1 92 ? 2.510 2.519 -6.022 1.00 0.00 70 MET A CA 6
ATOM 8608 C C . MET A 1 92 ? 1.087 2.376 -5.463 1.00 0.00 70 MET A C 6
ATOM 8609 O O . MET A 1 92 ? 0.724 1.315 -4.956 1.00 0.00 70 MET A O 6
ATOM 8623 N N . GLN A 1 93 ? 0.285 3.446 -5.542 1.00 0.00 71 GLN A N 6
ATOM 8624 C CA . GLN A 1 93 ? -1.085 3.406 -5.020 1.00 0.00 71 GLN A CA 6
ATOM 8625 C C . GLN A 1 93 ? -1.908 2.281 -5.649 1.00 0.00 71 GLN A C 6
ATOM 8626 O O . GLN A 1 93 ? -2.833 1.765 -5.022 1.00 0.00 71 GLN A O 6
ATOM 8640 N N . ASN A 1 94 ? -1.579 1.900 -6.880 1.00 0.00 72 ASN A N 6
ATOM 8641 C CA . ASN A 1 94 ? -2.311 0.833 -7.560 1.00 0.00 72 ASN A CA 6
ATOM 8642 C C . ASN A 1 94 ? -1.809 -0.540 -7.124 1.00 0.00 72 ASN A C 6
ATOM 8643 O O . ASN A 1 94 ? -2.603 -1.435 -6.834 1.00 0.00 72 ASN A O 6
ATOM 8654 N N . VAL A 1 95 ? -0.487 -0.701 -7.077 1.00 0.00 73 VAL A N 6
ATOM 8655 C CA . VAL A 1 95 ? 0.122 -1.965 -6.674 1.00 0.00 73 VAL A CA 6
ATOM 8656 C C . VAL A 1 95 ? -0.558 -2.527 -5.425 1.00 0.00 73 VAL A C 6
ATOM 8657 O O . VAL A 1 95 ? -0.789 -3.732 -5.321 1.00 0.00 73 VAL A O 6
ATOM 8670 N N . VAL A 1 96 ? -0.882 -1.645 -4.486 1.00 0.00 74 VAL A N 6
ATOM 8671 C CA . VAL A 1 96 ? -1.542 -2.058 -3.250 1.00 0.00 74 VAL A CA 6
ATOM 8672 C C . VAL A 1 96 ? -2.995 -2.457 -3.512 1.00 0.00 74 VAL A C 6
ATOM 8673 O O . VAL A 1 96 ? -3.441 -3.510 -3.056 1.00 0.00 74 VAL A O 6
ATOM 8686 N N . ALA A 1 97 ? -3.732 -1.622 -4.256 1.00 0.00 75 ALA A N 6
ATOM 8687 C CA . ALA A 1 97 ? -5.125 -1.917 -4.579 1.00 0.00 75 ALA A CA 6
ATOM 8688 C C . ALA A 1 97 ? -5.263 -3.359 -5.040 1.00 0.00 75 ALA A C 6
ATOM 8689 O O . ALA A 1 97 ? -6.299 -3.996 -4.847 1.00 0.00 75 ALA A O 6
ATOM 8696 N N . ASP A 1 98 ? -4.193 -3.866 -5.640 1.00 0.00 76 ASP A N 6
ATOM 8697 C CA . ASP A 1 98 ? -4.168 -5.239 -6.126 1.00 0.00 76 ASP A CA 6
ATOM 8698 C C . ASP A 1 98 ? -4.040 -6.219 -4.961 1.00 0.00 76 ASP A C 6
ATOM 8699 O O . ASP A 1 98 ? -4.715 -7.247 -4.925 1.00 0.00 76 ASP A O 6
ATOM 8708 N N . HIS A 1 99 ? -3.167 -5.895 -4.012 1.00 0.00 77 HIS A N 6
ATOM 8709 C CA . HIS A 1 99 ? -2.949 -6.751 -2.848 1.00 0.00 77 HIS A CA 6
ATOM 8710 C C . HIS A 1 99 ? -4.236 -6.932 -2.039 1.00 0.00 77 HIS A C 6
ATOM 8711 O O . HIS A 1 99 ? -4.538 -8.035 -1.584 1.00 0.00 77 HIS A O 6
ATOM 8726 N N . LEU A 1 100 ? -4.995 -5.850 -1.866 1.00 0.00 78 LEU A N 6
ATOM 8727 C CA . LEU A 1 100 ? -6.243 -5.903 -1.120 1.00 0.00 78 LEU A CA 6
ATOM 8728 C C . LEU A 1 100 ? -7.278 -6.756 -1.853 1.00 0.00 78 LEU A C 6
ATOM 8729 O O . LEU A 1 100 ? -8.160 -7.346 -1.229 1.00 0.00 78 LEU A O 6
ATOM 8745 N N . GLN A 1 101 ? -7.179 -6.803 -3.180 1.00 0.00 79 GLN A N 6
ATOM 8746 C CA . GLN A 1 101 ? -8.126 -7.571 -3.989 1.00 0.00 79 GLN A CA 6
ATOM 8747 C C . GLN A 1 101 ? -7.885 -9.079 -3.887 1.00 0.00 79 GLN A C 6
ATOM 8748 O O . GLN A 1 101 ? -8.834 -9.855 -3.779 1.00 0.00 79 GLN A O 6
ATOM 8762 N N . ARG A 1 102 ? -6.622 -9.495 -3.918 1.00 0.00 80 ARG A N 6
ATOM 8763 C CA . ARG A 1 102 ? -6.291 -10.913 -3.823 1.00 0.00 80 ARG A CA 6
ATOM 8764 C C . ARG A 1 102 ? -6.884 -11.501 -2.556 1.00 0.00 80 ARG A C 6
ATOM 8765 O O . ARG A 1 102 ? -7.396 -12.621 -2.547 1.00 0.00 80 ARG A O 6
ATOM 8786 N N . MET A 1 103 ? -6.800 -10.728 -1.487 1.00 0.00 81 MET A N 6
ATOM 8787 C CA . MET A 1 103 ? -7.319 -11.149 -0.191 1.00 0.00 81 MET A CA 6
ATOM 8788 C C . MET A 1 103 ? -8.812 -10.857 -0.045 1.00 0.00 81 MET A C 6
ATOM 8789 O O . MET A 1 103 ? -9.450 -11.332 0.895 1.00 0.00 81 MET A O 6
ATOM 8803 N N . ALA A 1 104 ? -9.368 -10.071 -0.962 1.00 0.00 82 ALA A N 6
ATOM 8804 C CA . ALA A 1 104 ? -10.788 -9.727 -0.898 1.00 0.00 82 ALA A CA 6
ATOM 8805 C C . ALA A 1 104 ? -11.454 -9.789 -2.270 1.00 0.00 82 ALA A C 6
ATOM 8806 O O . ALA A 1 104 ? -11.099 -9.040 -3.180 1.00 0.00 82 ALA A O 6
ATOM 8813 N N . ASN A 1 105 ? -12.433 -10.681 -2.402 1.00 0.00 83 ASN A N 6
ATOM 8814 C CA . ASN A 1 105 ? -13.174 -10.843 -3.651 1.00 0.00 83 ASN A CA 6
ATOM 8815 C C . ASN A 1 105 ? -12.238 -10.962 -4.851 1.00 0.00 83 ASN A C 6
ATOM 8816 O O . ASN A 1 105 ? -11.017 -10.989 -4.702 1.00 0.00 83 ASN A O 6
ATOM 8827 N N . SER A 1 106 ? -12.826 -11.032 -6.042 1.00 0.00 84 SER A N 6
ATOM 8828 C CA . SER A 1 106 ? -12.056 -11.146 -7.275 1.00 0.00 84 SER A CA 6
ATOM 8829 C C . SER A 1 106 ? -12.035 -9.822 -8.032 1.00 0.00 84 SER A C 6
ATOM 8830 O O . SER A 1 106 ? -11.131 -9.568 -8.829 1.00 0.00 84 SER A O 6
ATOM 8838 N N . GLU A 1 107 ? -13.033 -8.978 -7.779 1.00 0.00 85 GLU A N 6
ATOM 8839 C CA . GLU A 1 107 ? -13.120 -7.679 -8.440 1.00 0.00 85 GLU A CA 6
ATOM 8840 C C . GLU A 1 107 ? -11.865 -6.855 -8.172 1.00 0.00 85 GLU A C 6
ATOM 8841 O O . GLU A 1 107 ? -10.974 -7.291 -7.444 1.00 0.00 85 GLU A O 6
ATOM 8853 N N . SER A 1 108 ? -11.794 -5.667 -8.763 1.00 0.00 86 SER A N 6
ATOM 8854 C CA . SER A 1 108 ? -10.634 -4.804 -8.575 1.00 0.00 86 SER A CA 6
ATOM 8855 C C . SER A 1 108 ? -10.827 -3.883 -7.374 1.00 0.00 86 SER A C 6
ATOM 8856 O O . SER A 1 108 ? -11.001 -2.676 -7.530 1.00 0.00 86 SER A O 6
ATOM 8864 N N . LEU A 1 109 ? -10.787 -4.481 -6.179 1.00 0.00 87 LEU A N 6
ATOM 8865 C CA . LEU A 1 109 ? -10.947 -3.759 -4.899 1.00 0.00 87 LEU A CA 6
ATOM 8866 C C . LEU A 1 109 ? -11.608 -2.395 -5.053 1.00 0.00 87 LEU A C 6
ATOM 8867 O O . LEU A 1 109 ? -10.987 -1.454 -5.549 1.00 0.00 87 LEU A O 6
ATOM 8883 N N . GLU A 1 110 ? -12.835 -2.267 -4.573 1.00 0.00 88 GLU A N 6
ATOM 8884 C CA . GLU A 1 110 ? -13.502 -0.980 -4.627 1.00 0.00 88 GLU A CA 6
ATOM 8885 C C . GLU A 1 110 ? -12.808 -0.051 -3.640 1.00 0.00 88 GLU A C 6
ATOM 8886 O O . GLU A 1 110 ? -13.064 -0.102 -2.437 1.00 0.00 88 GLU A O 6
ATOM 8898 N N . ILE A 1 111 ? -11.910 0.781 -4.153 1.00 0.00 89 ILE A N 6
ATOM 8899 C CA . ILE A 1 111 ? -11.159 1.703 -3.312 1.00 0.00 89 ILE A CA 6
ATOM 8900 C C . ILE A 1 111 ? -11.145 3.101 -3.924 1.00 0.00 89 ILE A C 6
ATOM 8901 O O . ILE A 1 111 ? -10.823 3.256 -5.103 1.00 0.00 89 ILE A O 6
ATOM 8917 N N . ALA A 1 112 ? -11.477 4.125 -3.139 1.00 0.00 90 ALA A N 6
ATOM 8918 C CA . ALA A 1 112 ? -11.455 5.478 -3.675 1.00 0.00 90 ALA A CA 6
ATOM 8919 C C . ALA A 1 112 ? -10.043 6.032 -3.599 1.00 0.00 90 ALA A C 6
ATOM 8920 O O . ALA A 1 112 ? -9.524 6.301 -2.517 1.00 0.00 90 ALA A O 6
ATOM 8927 N N . TRP A 1 113 ? -9.429 6.198 -4.759 1.00 0.00 91 TRP A N 6
ATOM 8928 C CA . TRP A 1 113 ? -8.074 6.719 -4.835 1.00 0.00 91 TRP A CA 6
ATOM 8929 C C . TRP A 1 113 ? -8.088 8.217 -5.106 1.00 0.00 91 TRP A C 6
ATOM 8930 O O . TRP A 1 113 ? -8.821 8.696 -5.972 1.00 0.00 91 TRP A O 6
ATOM 8951 N N . GLN A 1 114 ? -7.274 8.950 -4.362 1.00 0.00 92 GLN A N 6
ATOM 8952 C CA . GLN A 1 114 ? -7.191 10.395 -4.524 1.00 0.00 92 GLN A CA 6
ATOM 8953 C C . GLN A 1 114 ? -6.138 10.757 -5.566 1.00 0.00 92 GLN A C 6
ATOM 8954 O O . GLN A 1 114 ? -5.157 10.036 -5.749 1.00 0.00 92 GLN A O 6
ATOM 8968 N N . PRO A 1 115 ? -6.333 11.883 -6.272 1.00 0.00 93 PRO A N 6
ATOM 8969 C CA . PRO A 1 115 ? -5.402 12.341 -7.308 1.00 0.00 93 PRO A CA 6
ATOM 8970 C C . PRO A 1 115 ? -3.950 12.290 -6.860 1.00 0.00 93 PRO A C 6
ATOM 8971 O O . PRO A 1 115 ? -3.063 11.972 -7.653 1.00 0.00 93 PRO A O 6
ATOM 8982 N N . ALA A 1 116 ? -3.716 12.620 -5.588 1.00 0.00 94 ALA A N 6
ATOM 8983 C CA . ALA A 1 116 ? -2.369 12.630 -5.009 1.00 0.00 94 ALA A CA 6
ATOM 8984 C C . ALA A 1 116 ? -1.786 14.039 -5.022 1.00 0.00 94 ALA A C 6
ATOM 8985 O O . ALA A 1 116 ? -1.093 14.444 -4.088 1.00 0.00 94 ALA A O 6
ATOM 8992 N N . GLU A 1 117 ? -2.070 14.781 -6.087 1.00 0.00 95 GLU A N 6
ATOM 8993 C CA . GLU A 1 117 ? -1.574 16.146 -6.223 1.00 0.00 95 GLU A CA 6
ATOM 8994 C C . GLU A 1 117 ? -2.699 17.097 -6.619 1.00 0.00 95 GLU A C 6
ATOM 8995 O O . GLU A 1 117 ? -3.720 16.674 -7.163 1.00 0.00 95 GLU A O 6
ATOM 9007 N N . SER A 1 118 ? -2.507 18.381 -6.341 1.00 0.00 96 SER A N 6
ATOM 9008 C CA . SER A 1 118 ? -3.506 19.393 -6.669 1.00 0.00 96 SER A CA 6
ATOM 9009 C C . SER A 1 118 ? -2.905 20.488 -7.544 1.00 0.00 96 SER A C 6
ATOM 9010 O O . SER A 1 118 ? -3.217 20.516 -8.753 1.00 0.00 96 SER A O 6
ATOM 9019 N N . MET A 1 23 ? 7.489 15.319 -5.701 1.00 0.00 1 MET A N 7
ATOM 9020 C CA . MET A 1 23 ? 6.984 14.400 -4.644 1.00 0.00 1 MET A CA 7
ATOM 9021 C C . MET A 1 23 ? 5.545 14.728 -4.262 1.00 0.00 1 MET A C 7
ATOM 9022 O O . MET A 1 23 ? 5.279 15.574 -3.410 1.00 0.00 1 MET A O 7
ATOM 9035 N N . PHE A 1 24 ? 4.620 14.029 -4.902 1.00 0.00 2 PHE A N 7
ATOM 9036 C CA . PHE A 1 24 ? 3.195 14.212 -4.645 1.00 0.00 2 PHE A CA 7
ATOM 9037 C C . PHE A 1 24 ? 2.708 13.103 -3.716 1.00 0.00 2 PHE A C 7
ATOM 9038 O O . PHE A 1 24 ? 3.447 12.154 -3.457 1.00 0.00 2 PHE A O 7
ATOM 9055 N N . ARG A 1 25 ? 1.481 13.206 -3.207 1.00 0.00 3 ARG A N 7
ATOM 9056 C CA . ARG A 1 25 ? 0.981 12.168 -2.311 1.00 0.00 3 ARG A CA 7
ATOM 9057 C C . ARG A 1 25 ? -0.534 11.972 -2.421 1.00 0.00 3 ARG A C 7
ATOM 9058 O O . ARG A 1 25 ? -1.313 12.909 -2.240 1.00 0.00 3 ARG A O 7
ATOM 9079 N N . SER A 1 26 ? -0.931 10.727 -2.690 1.00 0.00 4 SER A N 7
ATOM 9080 C CA . SER A 1 26 ? -2.333 10.342 -2.801 1.00 0.00 4 SER A CA 7
ATOM 9081 C C . SER A 1 26 ? -2.663 9.363 -1.683 1.00 0.00 4 SER A C 7
ATOM 9082 O O . SER A 1 26 ? -1.757 8.789 -1.078 1.00 0.00 4 SER A O 7
ATOM 9090 N N . THR A 1 27 ? -3.946 9.163 -1.398 1.00 0.00 5 THR A N 7
ATOM 9091 C CA . THR A 1 27 ? -4.318 8.238 -0.334 1.00 0.00 5 THR A CA 7
ATOM 9092 C C . THR A 1 27 ? -5.619 7.497 -0.632 1.00 0.00 5 THR A C 7
ATOM 9093 O O . THR A 1 27 ? -6.650 8.111 -0.908 1.00 0.00 5 THR A O 7
ATOM 9104 N N . SER A 1 28 ? -5.561 6.168 -0.552 1.00 0.00 6 SER A N 7
ATOM 9105 C CA . SER A 1 28 ? -6.737 5.330 -0.789 1.00 0.00 6 SER A CA 7
ATOM 9106 C C . SER A 1 28 ? -7.221 4.694 0.519 1.00 0.00 6 SER A C 7
ATOM 9107 O O . SER A 1 28 ? -6.425 4.149 1.284 1.00 0.00 6 SER A O 7
ATOM 9115 N N . HIS A 1 29 ? -8.528 4.772 0.772 1.00 0.00 7 HIS A N 7
ATOM 9116 C CA . HIS A 1 29 ? -9.113 4.208 1.995 1.00 0.00 7 HIS A CA 7
ATOM 9117 C C . HIS A 1 29 ? -10.110 3.091 1.672 1.00 0.00 7 HIS A C 7
ATOM 9118 O O . HIS A 1 29 ? -10.989 3.258 0.827 1.00 0.00 7 HIS A O 7
ATOM 9133 N N . VAL A 1 30 ? -9.965 1.949 2.350 1.00 0.00 8 VAL A N 7
ATOM 9134 C CA . VAL A 1 30 ? -10.852 0.804 2.132 1.00 0.00 8 VAL A CA 7
ATOM 9135 C C . VAL A 1 30 ? -11.196 0.117 3.449 1.00 0.00 8 VAL A C 7
ATOM 9136 O O . VAL A 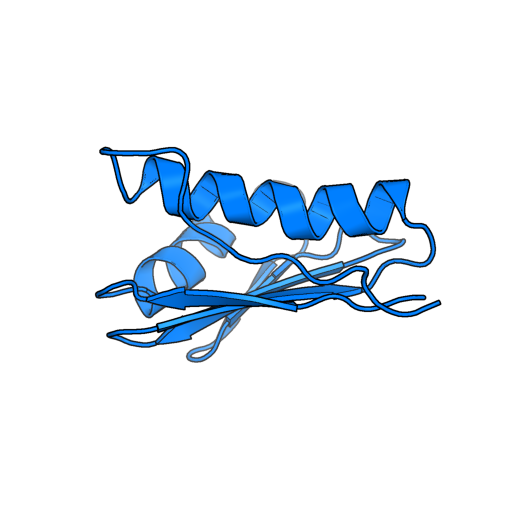1 30 ? -10.412 0.164 4.398 1.00 0.00 8 VAL A O 7
ATOM 9149 N N . ARG A 1 31 ? -12.353 -0.546 3.507 1.00 0.00 9 ARG A N 7
ATOM 9150 C CA . ARG A 1 31 ? -12.734 -1.257 4.729 1.00 0.00 9 ARG A CA 7
ATOM 9151 C C . ARG A 1 31 ? -12.423 -2.748 4.590 1.00 0.00 9 ARG A C 7
ATOM 9152 O O . ARG A 1 31 ? -13.116 -3.475 3.878 1.00 0.00 9 ARG A O 7
ATOM 9173 N N . THR A 1 32 ? -11.366 -3.191 5.272 1.00 0.00 10 THR A N 7
ATOM 9174 C CA . THR A 1 32 ? -10.942 -4.591 5.227 1.00 0.00 10 THR A CA 7
ATOM 9175 C C . THR A 1 32 ? -10.721 -5.163 6.632 1.00 0.00 10 THR A C 7
ATOM 9176 O O . THR A 1 32 ? -10.457 -4.420 7.569 1.00 0.00 10 THR A O 7
ATOM 9187 N N . GLU A 1 33 ? -10.800 -6.483 6.769 1.00 0.00 11 GLU A N 7
ATOM 9188 C CA . GLU A 1 33 ? -10.578 -7.129 8.064 1.00 0.00 11 GLU A CA 7
ATOM 9189 C C . GLU A 1 33 ? -9.206 -7.819 8.123 1.00 0.00 11 GLU A C 7
ATOM 9190 O O . GLU A 1 33 ? -8.728 -8.350 7.120 1.00 0.00 11 GLU A O 7
ATOM 9202 N N . SER A 1 34 ? -8.579 -7.813 9.308 1.00 0.00 12 SER A N 7
ATOM 9203 C CA . SER A 1 34 ? -7.270 -8.441 9.498 1.00 0.00 12 SER A CA 7
ATOM 9204 C C . SER A 1 34 ? -6.214 -7.813 8.592 1.00 0.00 12 SER A C 7
ATOM 9205 O O . SER A 1 34 ? -5.218 -8.446 8.240 1.00 0.00 12 SER A O 7
ATOM 9213 N N . ALA A 1 35 ? -6.448 -6.565 8.220 1.00 0.00 13 ALA A N 7
ATOM 9214 C CA . ALA A 1 35 ? -5.533 -5.819 7.349 1.00 0.00 13 ALA A CA 7
ATOM 9215 C C . ALA A 1 35 ? -4.078 -5.863 7.813 1.00 0.00 13 ALA A C 7
ATOM 9216 O O . ALA A 1 35 ? -3.178 -6.176 7.033 1.00 0.00 13 ALA A O 7
ATOM 9223 N N . ALA A 1 36 ? -3.850 -5.493 9.066 1.00 0.00 14 ALA A N 7
ATOM 9224 C CA . ALA A 1 36 ? -2.494 -5.427 9.628 1.00 0.00 14 ALA A CA 7
ATOM 9225 C C . ALA A 1 36 ? -1.598 -6.603 9.225 1.00 0.00 14 ALA A C 7
ATOM 9226 O O . ALA A 1 36 ? -0.375 -6.469 9.206 1.00 0.00 14 ALA A O 7
ATOM 9233 N N . ARG A 1 37 ? -2.188 -7.749 8.916 1.00 0.00 15 ARG A N 7
ATOM 9234 C CA . ARG A 1 37 ? -1.406 -8.925 8.530 1.00 0.00 15 ARG A CA 7
ATOM 9235 C C . ARG A 1 37 ? -0.983 -8.879 7.069 1.00 0.00 15 ARG A C 7
ATOM 9236 O O . ARG A 1 37 ? 0.129 -9.275 6.724 1.00 0.00 15 ARG A O 7
ATOM 9257 N N . TYR A 1 38 ? -1.870 -8.404 6.212 1.00 0.00 16 TYR A N 7
ATOM 9258 C CA . TYR A 1 38 ? -1.564 -8.328 4.789 1.00 0.00 16 TYR A CA 7
ATOM 9259 C C . TYR A 1 38 ? -0.470 -7.298 4.532 1.00 0.00 16 TYR A C 7
ATOM 9260 O O . TYR A 1 38 ? 0.243 -7.392 3.539 1.00 0.00 16 TYR A O 7
ATOM 9278 N N . VAL A 1 39 ? -0.316 -6.335 5.441 1.00 0.00 17 VAL A N 7
ATOM 9279 C CA . VAL A 1 39 ? 0.731 -5.323 5.302 1.00 0.00 17 VAL A CA 7
ATOM 9280 C C . VAL A 1 39 ? 2.066 -5.893 5.772 1.00 0.00 17 VAL A C 7
ATOM 9281 O O . VAL A 1 39 ? 3.098 -5.703 5.128 1.00 0.00 17 VAL A O 7
ATOM 9294 N N . ASN A 1 40 ? 2.037 -6.579 6.912 1.00 0.00 18 ASN A N 7
ATOM 9295 C CA . ASN A 1 40 ? 3.244 -7.161 7.487 1.00 0.00 18 ASN A CA 7
ATOM 9296 C C . ASN A 1 40 ? 3.755 -8.354 6.679 1.00 0.00 18 ASN A C 7
ATOM 9297 O O . ASN A 1 40 ? 4.955 -8.627 6.662 1.00 0.00 18 ASN A O 7
ATOM 9308 N N . ARG A 1 41 ? 2.848 -9.076 6.026 1.00 0.00 19 ARG A N 7
ATOM 9309 C CA . ARG A 1 41 ? 3.232 -10.244 5.245 1.00 0.00 19 ARG A CA 7
ATOM 9310 C C . ARG A 1 41 ? 3.918 -9.862 3.935 1.00 0.00 19 ARG A C 7
ATOM 9311 O O . ARG A 1 41 ? 4.588 -10.688 3.316 1.00 0.00 19 ARG A O 7
ATOM 9332 N N . LEU A 1 42 ? 3.739 -8.619 3.508 1.00 0.00 20 LEU A N 7
ATOM 9333 C CA . LEU A 1 42 ? 4.338 -8.153 2.258 1.00 0.00 20 LEU A CA 7
ATOM 9334 C C . LEU A 1 42 ? 5.840 -7.938 2.389 1.00 0.00 20 LEU A C 7
ATOM 9335 O O . LEU A 1 42 ? 6.608 -8.347 1.519 1.00 0.00 20 LEU A O 7
ATOM 9351 N N . CYS A 1 43 ? 6.260 -7.286 3.467 1.00 0.00 21 CYS A N 7
ATOM 9352 C CA . CYS A 1 43 ? 7.682 -7.020 3.673 1.00 0.00 21 CYS A CA 7
ATOM 9353 C C . CYS A 1 43 ? 8.476 -8.319 3.624 1.00 0.00 21 CYS A C 7
ATOM 9354 O O . CYS A 1 43 ? 9.606 -8.354 3.140 1.00 0.00 21 CYS A O 7
ATOM 9362 N N . LYS A 1 44 ? 7.868 -9.392 4.108 1.00 0.00 22 LYS A N 7
ATOM 9363 C CA . LYS A 1 44 ? 8.508 -10.698 4.096 1.00 0.00 22 LYS A CA 7
ATOM 9364 C C . LYS A 1 44 ? 8.327 -11.372 2.735 1.00 0.00 22 LYS A C 7
ATOM 9365 O O . LYS A 1 44 ? 9.065 -12.293 2.382 1.00 0.00 22 LYS A O 7
ATOM 9384 N N . HIS A 1 45 ? 7.327 -10.913 1.983 1.00 0.00 23 HIS A N 7
ATOM 9385 C CA . HIS A 1 45 ? 7.023 -11.468 0.669 1.00 0.00 23 HIS A CA 7
ATOM 9386 C C . HIS A 1 45 ? 7.871 -10.841 -0.433 1.00 0.00 23 HIS A C 7
ATOM 9387 O O . HIS A 1 45 ? 8.632 -11.534 -1.108 1.00 0.00 23 HIS A O 7
ATOM 9402 N N . TRP A 1 46 ? 7.722 -9.532 -0.634 1.00 0.00 24 TRP A N 7
ATOM 9403 C CA . TRP A 1 46 ? 8.465 -8.841 -1.680 1.00 0.00 24 TRP A CA 7
ATOM 9404 C C . TRP A 1 46 ? 9.840 -8.382 -1.191 1.00 0.00 24 TRP A C 7
ATOM 9405 O O . TRP A 1 46 ? 10.676 -7.965 -1.993 1.00 0.00 24 TRP A O 7
ATOM 9426 N N . GLY A 1 47 ? 10.081 -8.458 0.122 1.00 0.00 25 GLY A N 7
ATOM 9427 C CA . GLY A 1 47 ? 11.364 -8.042 0.656 1.00 0.00 25 GLY A CA 7
ATOM 9428 C C . GLY A 1 47 ? 12.488 -8.986 0.282 1.00 0.00 25 GLY A C 7
ATOM 9429 O O . GLY A 1 47 ? 13.098 -9.609 1.150 1.00 0.00 25 GLY A O 7
ATOM 9433 N N . HIS A 1 48 ? 12.765 -9.090 -1.012 1.00 0.00 26 HIS A N 7
ATOM 9434 C CA . HIS A 1 48 ? 13.825 -9.962 -1.496 1.00 0.00 26 HIS A CA 7
ATOM 9435 C C . HIS A 1 48 ? 14.965 -9.147 -2.098 1.00 0.00 26 HIS A C 7
ATOM 9436 O O . HIS A 1 48 ? 16.115 -9.586 -2.112 1.00 0.00 26 HIS A O 7
ATOM 9451 N N . LYS A 1 49 ? 14.638 -7.959 -2.601 1.00 0.00 27 LYS A N 7
ATOM 9452 C CA . LYS A 1 49 ? 15.637 -7.089 -3.209 1.00 0.00 27 LYS A CA 7
ATOM 9453 C C . LYS A 1 49 ? 15.249 -5.621 -3.025 1.00 0.00 27 LYS A C 7
ATOM 9454 O O . LYS A 1 49 ? 15.712 -4.746 -3.749 1.00 0.00 27 LYS A O 7
ATOM 9473 N N . PHE A 1 50 ? 14.394 -5.349 -2.039 1.00 0.00 28 PHE A N 7
ATOM 9474 C CA . PHE A 1 50 ? 13.959 -3.986 -1.776 1.00 0.00 28 PHE A CA 7
ATOM 9475 C C . PHE A 1 50 ? 13.953 -3.682 -0.289 1.00 0.00 28 PHE A C 7
ATOM 9476 O O . PHE A 1 50 ? 13.906 -4.588 0.543 1.00 0.00 28 PHE A O 7
ATOM 9493 N N . GLU A 1 51 ? 13.996 -2.396 0.041 1.00 0.00 29 GLU A N 7
ATOM 9494 C CA . GLU A 1 51 ? 13.990 -1.977 1.436 1.00 0.00 29 GLU A CA 7
ATOM 9495 C C . GLU A 1 51 ? 12.570 -2.007 1.981 1.00 0.00 29 GLU A C 7
ATOM 9496 O O . GLU A 1 51 ? 11.784 -1.089 1.758 1.00 0.00 29 GLU A O 7
ATOM 9508 N N . VAL A 1 52 ? 12.237 -3.090 2.673 1.00 0.00 30 VAL A N 7
ATOM 9509 C CA . VAL A 1 52 ? 10.899 -3.253 3.220 1.00 0.00 30 VAL A CA 7
ATOM 9510 C C . VAL A 1 52 ? 10.896 -3.286 4.749 1.00 0.00 30 VAL A C 7
ATOM 9511 O O . VAL A 1 52 ? 11.452 -4.198 5.360 1.00 0.00 30 VAL A O 7
ATOM 9524 N N . GLU A 1 53 ? 10.246 -2.293 5.360 1.00 0.00 31 GLU A N 7
ATOM 9525 C CA . GLU A 1 53 ? 10.148 -2.217 6.814 1.00 0.00 31 GLU A CA 7
ATOM 9526 C C . GLU A 1 53 ? 8.802 -2.774 7.273 1.00 0.00 31 GLU A C 7
ATOM 9527 O O . GLU A 1 53 ? 7.826 -2.734 6.526 1.00 0.00 31 GLU A O 7
ATOM 9539 N N . LEU A 1 54 ? 8.754 -3.304 8.492 1.00 0.00 32 LEU A N 7
ATOM 9540 C CA . LEU A 1 54 ? 7.515 -3.882 9.015 1.00 0.00 32 LEU A CA 7
ATOM 9541 C C . LEU A 1 54 ? 7.184 -3.367 10.411 1.00 0.00 32 LEU A C 7
ATOM 9542 O O . LEU A 1 54 ? 7.849 -3.710 11.388 1.00 0.00 32 LEU A O 7
ATOM 9558 N N . THR A 1 55 ? 6.119 -2.576 10.499 1.00 0.00 33 THR A N 7
ATOM 9559 C CA . THR A 1 55 ? 5.656 -2.050 11.776 1.00 0.00 33 THR A CA 7
ATOM 9560 C C . THR A 1 55 ? 4.205 -2.468 11.971 1.00 0.00 33 THR A C 7
ATOM 9561 O O . THR A 1 55 ? 3.471 -2.631 10.996 1.00 0.00 33 THR A O 7
ATOM 9572 N N . PRO A 1 56 ? 3.755 -2.647 13.220 1.00 0.00 34 PRO A N 7
ATOM 9573 C CA . PRO A 1 56 ? 2.375 -3.044 13.496 1.00 0.00 34 PRO A CA 7
ATOM 9574 C C . PRO A 1 56 ? 1.411 -1.900 13.242 1.00 0.00 34 PRO A C 7
ATOM 9575 O O . PRO A 1 56 ? 0.627 -1.520 14.111 1.00 0.00 34 PRO A O 7
ATOM 9586 N N . GLU A 1 57 ? 1.497 -1.352 12.040 1.00 0.00 35 GLU A N 7
ATOM 9587 C CA . GLU A 1 57 ? 0.668 -0.232 11.629 1.00 0.00 35 GLU A CA 7
ATOM 9588 C C . GLU A 1 57 ? 0.669 -0.085 10.109 1.00 0.00 35 GLU A C 7
ATOM 9589 O O . GLU A 1 57 ? -0.334 0.309 9.514 1.00 0.00 35 GLU A O 7
ATOM 9601 N N . ARG A 1 58 ? 1.810 -0.383 9.487 1.00 0.00 36 ARG A N 7
ATOM 9602 C CA . ARG A 1 58 ? 1.946 -0.261 8.048 1.00 0.00 36 ARG A CA 7
ATOM 9603 C C . ARG A 1 58 ? 3.237 -0.884 7.549 1.00 0.00 36 ARG A C 7
ATOM 9604 O O . ARG A 1 58 ? 4.133 -1.216 8.324 1.00 0.00 36 ARG A O 7
ATOM 9625 N N . GLY A 1 59 ? 3.324 -1.000 6.234 1.00 0.00 37 GLY A N 7
ATOM 9626 C CA . GLY A 1 59 ? 4.507 -1.536 5.604 1.00 0.00 37 GLY A CA 7
ATOM 9627 C C . GLY A 1 59 ? 5.197 -0.455 4.794 1.00 0.00 37 GLY A C 7
ATOM 9628 O O . GLY A 1 59 ? 4.531 0.425 4.256 1.00 0.00 37 GLY A O 7
ATOM 9632 N N . PHE A 1 60 ? 6.517 -0.494 4.712 1.00 0.00 38 PHE A N 7
ATOM 9633 C CA . PHE A 1 60 ? 7.256 0.516 3.970 1.00 0.00 38 PHE A CA 7
ATOM 9634 C C . PHE A 1 60 ? 8.146 -0.148 2.935 1.00 0.00 38 PHE A C 7
ATOM 9635 O O . PHE A 1 60 ? 8.984 -0.979 3.271 1.00 0.00 38 PHE A O 7
ATOM 9652 N N . ILE A 1 61 ? 7.951 0.215 1.675 1.00 0.00 39 ILE A N 7
ATOM 9653 C CA . ILE A 1 61 ? 8.738 -0.365 0.588 1.00 0.00 39 ILE A CA 7
ATOM 9654 C C . ILE A 1 61 ? 9.188 0.717 -0.392 1.00 0.00 39 ILE A C 7
ATOM 9655 O O . ILE A 1 61 ? 8.364 1.298 -1.098 1.00 0.00 39 ILE A O 7
ATOM 9671 N N . ASP A 1 62 ? 10.495 0.982 -0.455 1.00 0.00 40 ASP A N 7
ATOM 9672 C CA . ASP A 1 62 ? 11.010 1.988 -1.381 1.00 0.00 40 ASP A CA 7
ATOM 9673 C C . ASP A 1 62 ? 11.680 1.311 -2.567 1.00 0.00 40 ASP A C 7
ATOM 9674 O O . ASP A 1 62 ? 12.612 0.523 -2.409 1.00 0.00 40 ASP A O 7
ATOM 9683 N N . PHE A 1 63 ? 11.195 1.632 -3.753 1.00 0.00 41 PHE A N 7
ATOM 9684 C CA . PHE A 1 63 ? 11.736 1.068 -4.981 1.00 0.00 41 PHE A CA 7
ATOM 9685 C C . PHE A 1 63 ? 12.959 1.858 -5.436 1.00 0.00 41 PHE A C 7
ATOM 9686 O O . PHE A 1 63 ? 13.746 1.394 -6.261 1.00 0.00 41 PHE A O 7
ATOM 9703 N N . GLY A 1 64 ? 13.101 3.058 -4.888 1.00 0.00 42 GLY A N 7
ATOM 9704 C CA . GLY A 1 64 ? 14.216 3.917 -5.233 1.00 0.00 42 GLY A CA 7
ATOM 9705 C C . GLY A 1 64 ? 13.836 5.386 -5.207 1.00 0.00 42 GLY A C 7
ATOM 9706 O O . GLY A 1 64 ? 13.995 6.056 -4.186 1.00 0.00 42 GLY A O 7
ATOM 9710 N N . ASP A 1 65 ? 13.324 5.884 -6.328 1.00 0.00 43 ASP A N 7
ATOM 9711 C CA . ASP A 1 65 ? 12.908 7.281 -6.427 1.00 0.00 43 ASP A CA 7
ATOM 9712 C C . ASP A 1 65 ? 11.404 7.403 -6.193 1.00 0.00 43 ASP A C 7
ATOM 9713 O O . ASP A 1 65 ? 10.664 7.876 -7.056 1.00 0.00 43 ASP A O 7
ATOM 9722 N N . SER A 1 66 ? 10.968 6.959 -5.015 1.00 0.00 44 SER A N 7
ATOM 9723 C CA . SER A 1 66 ? 9.559 6.985 -4.624 1.00 0.00 44 SER A CA 7
ATOM 9724 C C . SER A 1 66 ? 9.354 6.055 -3.427 1.00 0.00 44 SER A C 7
ATOM 9725 O O . SER A 1 66 ? 10.322 5.662 -2.776 1.00 0.00 44 SER A O 7
ATOM 9733 N N . ASN A 1 67 ? 8.108 5.696 -3.134 1.00 0.00 45 ASN A N 7
ATOM 9734 C CA . ASN A 1 67 ? 7.829 4.809 -2.016 1.00 0.00 45 ASN A CA 7
ATOM 9735 C C . ASN A 1 67 ? 6.390 4.312 -2.062 1.00 0.00 45 ASN A C 7
ATOM 9736 O O . ASN A 1 67 ? 5.562 4.842 -2.803 1.00 0.00 45 ASN A O 7
ATOM 9747 N N . CYS A 1 68 ? 6.094 3.306 -1.251 1.00 0.00 46 CYS A N 7
ATOM 9748 C CA . CYS A 1 68 ? 4.754 2.752 -1.181 1.00 0.00 46 CYS A CA 7
ATOM 9749 C C . CYS A 1 68 ? 4.487 2.221 0.223 1.00 0.00 46 CYS A C 7
ATOM 9750 O O . CYS A 1 68 ? 4.957 1.146 0.593 1.00 0.00 46 CYS A O 7
ATOM 9758 N N . GLU A 1 69 ? 3.737 2.991 1.001 1.00 0.00 47 GLU A N 7
ATOM 9759 C CA . GLU A 1 69 ? 3.412 2.614 2.369 1.00 0.00 47 GLU A CA 7
ATOM 9760 C C . GLU A 1 69 ? 1.960 2.166 2.457 1.00 0.00 47 GLU A C 7
ATOM 9761 O O . GLU A 1 69 ? 1.127 2.597 1.659 1.00 0.00 47 GLU A O 7
ATOM 9773 N N . LEU A 1 70 ? 1.651 1.302 3.418 1.00 0.00 48 LEU A N 7
ATOM 9774 C CA . LEU A 1 70 ? 0.283 0.821 3.566 1.00 0.00 48 LEU A CA 7
ATOM 9775 C C . LEU A 1 70 ? -0.111 0.686 5.021 1.00 0.00 48 LEU A C 7
ATOM 9776 O O . LEU A 1 70 ? 0.511 -0.053 5.775 1.00 0.00 48 LEU A O 7
ATOM 9792 N N . LEU A 1 71 ? -1.182 1.375 5.396 1.00 0.00 49 LEU A N 7
ATOM 9793 C CA . LEU A 1 71 ? -1.689 1.304 6.765 1.00 0.00 49 LEU A CA 7
ATOM 9794 C C . LEU A 1 71 ? -2.707 0.188 6.849 1.00 0.00 49 LEU A C 7
ATOM 9795 O O . LEU A 1 71 ? -3.593 0.091 6.005 1.00 0.00 49 LEU A O 7
ATOM 9811 N N . ALA A 1 72 ? -2.567 -0.678 7.839 1.00 0.00 50 ALA A N 7
ATOM 9812 C CA . ALA A 1 72 ? -3.481 -1.797 7.964 1.00 0.00 50 ALA A CA 7
ATOM 9813 C C . ALA A 1 72 ? -3.839 -2.118 9.405 1.00 0.00 50 ALA A C 7
ATOM 9814 O O . ALA A 1 72 ? -3.007 -2.583 10.183 1.00 0.00 50 ALA A O 7
ATOM 9821 N N . HIS A 1 73 ? -5.108 -1.893 9.735 1.00 0.00 51 HIS A N 7
ATOM 9822 C CA . HIS A 1 73 ? -5.626 -2.176 11.050 1.00 0.00 51 HIS A CA 7
ATOM 9823 C C . HIS A 1 73 ? -6.620 -3.341 10.946 1.00 0.00 51 HIS A C 7
ATOM 9824 O O . HIS A 1 73 ? -7.054 -3.699 9.852 1.00 0.00 51 HIS A O 7
ATOM 9839 N N . PRO A 1 74 ? -6.970 -3.960 12.074 1.00 0.00 52 PRO A N 7
ATOM 9840 C CA . PRO A 1 74 ? -7.884 -5.110 12.119 1.00 0.00 52 PRO A CA 7
ATOM 9841 C C . PRO A 1 74 ? -9.160 -4.944 11.293 1.00 0.00 52 PRO A C 7
ATOM 9842 O O . PRO A 1 74 ? -9.817 -5.936 10.977 1.00 0.00 52 PRO A O 7
ATOM 9853 N N . ASP A 1 75 ? -9.535 -3.710 10.953 1.00 0.00 53 ASP A N 7
ATOM 9854 C CA . ASP A 1 75 ? -10.758 -3.505 10.181 1.00 0.00 53 ASP A CA 7
ATOM 9855 C C . ASP A 1 75 ? -10.639 -2.420 9.112 1.00 0.00 53 ASP A C 7
ATOM 9856 O O . ASP A 1 75 ? -11.588 -2.204 8.358 1.00 0.00 53 ASP A O 7
ATOM 9865 N N . HIS A 1 76 ? -9.493 -1.757 9.005 1.00 0.00 54 HIS A N 7
ATOM 9866 C CA . HIS A 1 76 ? -9.343 -0.740 7.967 1.00 0.00 54 HIS A CA 7
ATOM 9867 C C . HIS A 1 76 ? -7.928 -0.718 7.395 1.00 0.00 54 HIS A C 7
ATOM 9868 O O . HIS A 1 76 ? -6.982 -1.163 8.043 1.00 0.00 54 HIS A O 7
ATOM 9883 N N . VAL A 1 77 ? -7.789 -0.204 6.169 1.00 0.00 55 VAL A N 7
ATOM 9884 C CA . VAL A 1 77 ? -6.493 -0.140 5.518 1.00 0.00 55 VAL A CA 7
ATOM 9885 C C . VAL A 1 77 ? -6.326 1.173 4.757 1.00 0.00 55 VAL A C 7
ATOM 9886 O O . VAL A 1 77 ? -7.240 1.630 4.069 1.00 0.00 55 VAL A O 7
ATOM 9899 N N . LEU A 1 78 ? -5.148 1.760 4.876 1.00 0.00 56 LEU A N 7
ATOM 9900 C CA . LEU A 1 78 ? -4.834 3.012 4.194 1.00 0.00 56 LEU A CA 7
ATOM 9901 C C . LEU A 1 78 ? -3.679 2.790 3.223 1.00 0.00 56 LEU A C 7
ATOM 9902 O O . LEU A 1 78 ? -2.785 1.986 3.485 1.00 0.00 56 LEU A O 7
ATOM 9918 N N . MET A 1 79 ? -3.709 3.489 2.098 1.00 0.00 57 MET A N 7
ATOM 9919 C CA . MET A 1 79 ? -2.665 3.343 1.089 1.00 0.00 57 MET A CA 7
ATOM 9920 C C . MET A 1 79 ? -2.082 4.701 0.700 1.00 0.00 57 MET A C 7
ATOM 9921 O O . MET A 1 79 ? -2.776 5.537 0.124 1.00 0.00 57 MET A O 7
ATOM 9935 N N . ILE A 1 80 ? -0.803 4.919 1.024 1.00 0.00 58 ILE A N 7
ATOM 9936 C CA . ILE A 1 80 ? -0.142 6.175 0.715 1.00 0.00 58 ILE A CA 7
ATOM 9937 C C . ILE A 1 80 ? 1.139 5.934 -0.079 1.00 0.00 58 ILE A C 7
ATOM 9938 O O . ILE A 1 80 ? 1.898 5.011 0.218 1.00 0.00 58 ILE A O 7
ATOM 9954 N N . LEU A 1 81 ? 1.379 6.771 -1.083 1.00 0.00 59 LEU A N 7
ATOM 9955 C CA . LEU A 1 81 ? 2.576 6.643 -1.907 1.00 0.00 59 LEU A CA 7
ATOM 9956 C C . LEU A 1 81 ? 3.382 7.934 -1.918 1.00 0.00 59 LEU A C 7
ATOM 9957 O O . LEU A 1 81 ? 2.820 9.024 -1.930 1.00 0.00 59 LEU A O 7
ATOM 9973 N N . ASN A 1 82 ? 4.700 7.802 -1.960 1.00 0.00 60 ASN A N 7
ATOM 9974 C CA . ASN A 1 82 ? 5.578 8.961 -2.031 1.00 0.00 60 ASN A CA 7
ATOM 9975 C C . ASN A 1 82 ? 6.386 8.874 -3.316 1.00 0.00 60 ASN A C 7
ATOM 9976 O O . ASN A 1 82 ? 7.321 8.082 -3.414 1.00 0.00 60 ASN A O 7
ATOM 9987 N N . SER A 1 83 ? 5.998 9.657 -4.313 1.00 0.00 61 SER A N 7
ATOM 9988 C CA . SER A 1 83 ? 6.682 9.616 -5.613 1.00 0.00 61 SER A CA 7
ATOM 9989 C C . SER A 1 83 ? 6.820 11.004 -6.247 1.00 0.00 61 SER A C 7
ATOM 9990 O O . SER A 1 83 ? 5.902 11.821 -6.177 1.00 0.00 61 SER A O 7
ATOM 9998 N N . PRO A 1 84 ? 7.973 11.281 -6.887 1.00 0.00 62 PRO A N 7
ATOM 9999 C CA . PRO A 1 84 ? 8.233 12.562 -7.549 1.00 0.00 62 PRO A CA 7
ATOM 10000 C C . PRO A 1 84 ? 7.534 12.693 -8.898 1.00 0.00 62 PRO A C 7
ATOM 10001 O O . PRO A 1 84 ? 7.574 13.757 -9.517 1.00 0.00 62 PRO A O 7
ATOM 10012 N N . ASP A 1 85 ? 6.885 11.624 -9.353 1.00 0.00 63 ASP A N 7
ATOM 10013 C CA . ASP A 1 85 ? 6.184 11.664 -10.627 1.00 0.00 63 ASP A CA 7
ATOM 10014 C C . ASP A 1 85 ? 4.857 10.921 -10.518 1.00 0.00 63 ASP A C 7
ATOM 10015 O O . ASP A 1 85 ? 4.759 9.934 -9.790 1.00 0.00 63 ASP A O 7
ATOM 10024 N N . GLU A 1 86 ? 3.830 11.386 -11.232 1.00 0.00 64 GLU A N 7
ATOM 10025 C CA . GLU A 1 86 ? 2.527 10.713 -11.163 1.00 0.00 64 GLU A CA 7
ATOM 10026 C C . GLU A 1 86 ? 2.641 9.271 -11.664 1.00 0.00 64 GLU A C 7
ATOM 10027 O O . GLU A 1 86 ? 2.110 8.360 -11.034 1.00 0.00 64 GLU A O 7
ATOM 10039 N N . ASP A 1 87 ? 3.353 9.048 -12.778 1.00 0.00 65 ASP A N 7
ATOM 10040 C CA . ASP A 1 87 ? 3.533 7.693 -13.295 1.00 0.00 65 ASP A CA 7
ATOM 10041 C C . ASP A 1 87 ? 3.963 6.785 -12.152 1.00 0.00 65 ASP A C 7
ATOM 10042 O O . ASP A 1 87 ? 3.315 5.782 -11.856 1.00 0.00 65 ASP A O 7
ATOM 10051 N N . SER A 1 88 ? 5.036 7.190 -11.478 1.00 0.00 66 SER A N 7
ATOM 10052 C CA . SER A 1 88 ? 5.530 6.458 -10.318 1.00 0.00 66 SER A CA 7
ATOM 10053 C C . SER A 1 88 ? 4.424 6.417 -9.271 1.00 0.00 66 SER A C 7
ATOM 10054 O O . SER A 1 88 ? 3.983 5.357 -8.834 1.00 0.00 66 SER A O 7
ATOM 10062 N N . LEU A 1 89 ? 3.982 7.614 -8.909 1.00 0.00 67 LEU A N 7
ATOM 10063 C CA . LEU A 1 89 ? 2.912 7.831 -7.938 1.00 0.00 67 LEU A CA 7
ATOM 10064 C C . LEU A 1 89 ? 1.776 6.823 -8.109 1.00 0.00 67 LEU A C 7
ATOM 10065 O O . LEU A 1 89 ? 1.477 6.061 -7.189 1.00 0.00 67 LEU A O 7
ATOM 10081 N N . ALA A 1 90 ? 1.146 6.811 -9.274 1.00 0.00 68 ALA A N 7
ATOM 10082 C CA . ALA A 1 90 ? 0.053 5.884 -9.519 1.00 0.00 68 ALA A CA 7
ATOM 10083 C C . ALA A 1 90 ? 0.562 4.451 -9.494 1.00 0.00 68 ALA A C 7
ATOM 10084 O O . ALA A 1 90 ? -0.133 3.542 -9.042 1.00 0.00 68 ALA A O 7
ATOM 10091 N N . HIS A 1 91 ? 1.792 4.258 -9.964 1.00 0.00 69 HIS A N 7
ATOM 10092 C CA . HIS A 1 91 ? 2.402 2.936 -9.975 1.00 0.00 69 HIS A CA 7
ATOM 10093 C C . HIS A 1 91 ? 2.392 2.350 -8.570 1.00 0.00 69 HIS A C 7
ATOM 10094 O O . HIS A 1 91 ? 2.163 1.157 -8.382 1.00 0.00 69 HIS A O 7
ATOM 10109 N N . MET A 1 92 ? 2.644 3.208 -7.586 1.00 0.00 70 MET A N 7
ATOM 10110 C CA . MET A 1 92 ? 2.666 2.787 -6.186 1.00 0.00 70 MET A CA 7
ATOM 10111 C C . MET A 1 92 ? 1.247 2.638 -5.623 1.00 0.00 70 MET A C 7
ATOM 10112 O O . MET A 1 92 ? 0.881 1.565 -5.143 1.00 0.00 70 MET A O 7
ATOM 10126 N N . GLN A 1 93 ? 0.451 3.713 -5.667 1.00 0.00 71 GLN A N 7
ATOM 10127 C CA . GLN A 1 93 ? -0.916 3.663 -5.138 1.00 0.00 71 GLN A CA 7
ATOM 10128 C C . GLN A 1 93 ? -1.722 2.523 -5.757 1.00 0.00 71 GLN A C 7
ATOM 10129 O O . GLN A 1 93 ? -2.624 1.980 -5.119 1.00 0.00 71 GLN A O 7
ATOM 10143 N N . ASN A 1 94 ? -1.397 2.154 -6.993 1.00 0.00 72 ASN A N 7
ATOM 10144 C CA . ASN A 1 94 ? -2.105 1.071 -7.669 1.00 0.00 72 ASN A CA 7
ATOM 10145 C C . ASN A 1 94 ? -1.587 -0.288 -7.208 1.00 0.00 72 ASN A C 7
ATOM 10146 O O . ASN A 1 94 ? -2.368 -1.208 -6.962 1.00 0.00 72 ASN A O 7
ATOM 10157 N N . VAL A 1 95 ? -0.265 -0.410 -7.087 1.00 0.00 73 VAL A N 7
ATOM 10158 C CA . VAL A 1 95 ? 0.357 -1.656 -6.650 1.00 0.00 73 VAL A CA 7
ATOM 10159 C C . VAL A 1 95 ? -0.354 -2.217 -5.417 1.00 0.00 73 VAL A C 7
ATOM 10160 O O . VAL A 1 95 ? -0.608 -3.418 -5.329 1.00 0.00 73 VAL A O 7
ATOM 10173 N N . VAL A 1 96 ? -0.679 -1.338 -4.475 1.00 0.00 74 VAL A N 7
ATOM 10174 C CA . VAL A 1 96 ? -1.368 -1.754 -3.255 1.00 0.00 74 VAL A CA 7
ATOM 10175 C C . VAL A 1 96 ? -2.806 -2.168 -3.562 1.00 0.00 74 VAL A C 7
ATOM 10176 O O . VAL A 1 96 ? -3.262 -3.219 -3.109 1.00 0.00 74 VAL A O 7
ATOM 10189 N N . ALA A 1 97 ? -3.518 -1.352 -4.349 1.00 0.00 75 ALA A N 7
ATOM 10190 C CA . ALA A 1 97 ? -4.895 -1.665 -4.720 1.00 0.00 75 ALA A CA 7
ATOM 10191 C C . ALA A 1 97 ? -4.988 -3.102 -5.214 1.00 0.00 75 ALA A C 7
ATOM 10192 O O . ALA A 1 97 ? -6.032 -3.747 -5.106 1.00 0.00 75 ALA A O 7
ATOM 10199 N N . ASP A 1 98 ? -3.874 -3.595 -5.746 1.00 0.00 76 ASP A N 7
ATOM 10200 C CA . ASP A 1 98 ? -3.803 -4.959 -6.251 1.00 0.00 76 ASP A CA 7
ATOM 10201 C C . ASP A 1 98 ? -3.677 -5.955 -5.100 1.00 0.00 76 ASP A C 7
ATOM 10202 O O . ASP A 1 98 ? -4.290 -7.022 -5.121 1.00 0.00 76 ASP A O 7
ATOM 10211 N N . HIS A 1 99 ? -2.871 -5.604 -4.100 1.00 0.00 77 HIS A N 7
ATOM 10212 C CA . HIS A 1 99 ? -2.657 -6.473 -2.945 1.00 0.00 77 HIS A CA 7
ATOM 10213 C C . HIS A 1 99 ? -3.958 -6.719 -2.177 1.00 0.00 77 HIS A C 7
ATOM 10214 O O . HIS A 1 99 ? -4.235 -7.846 -1.766 1.00 0.00 77 HIS A O 7
ATOM 10229 N N . LEU A 1 100 ? -4.760 -5.671 -1.990 1.00 0.00 78 LEU A N 7
ATOM 10230 C CA . LEU A 1 100 ? -6.025 -5.803 -1.281 1.00 0.00 78 LEU A CA 7
ATOM 10231 C C . LEU A 1 100 ? -6.955 -6.755 -2.029 1.00 0.00 78 LEU A C 7
ATOM 10232 O O . LEU A 1 100 ? -7.838 -7.373 -1.434 1.00 0.00 78 LEU A O 7
ATOM 10248 N N . GLN A 1 101 ? -6.746 -6.873 -3.339 1.00 0.00 79 GLN A N 7
ATOM 10249 C CA . GLN A 1 101 ? -7.560 -7.756 -4.169 1.00 0.00 79 GLN A CA 7
ATOM 10250 C C . GLN A 1 101 ? -7.210 -9.219 -3.922 1.00 0.00 79 GLN A C 7
ATOM 10251 O O . GLN A 1 101 ? -8.078 -10.030 -3.598 1.00 0.00 79 GLN A O 7
ATOM 10265 N N . ARG A 1 102 ? -5.932 -9.551 -4.082 1.00 0.00 80 ARG A N 7
ATOM 10266 C CA . ARG A 1 102 ? -5.462 -10.913 -3.883 1.00 0.00 80 ARG A CA 7
ATOM 10267 C C . ARG A 1 102 ? -5.885 -11.444 -2.514 1.00 0.00 80 ARG A C 7
ATOM 10268 O O . ARG A 1 102 ? -6.188 -12.628 -2.366 1.00 0.00 80 ARG A O 7
ATOM 10289 N N . MET A 1 103 ? -5.900 -10.566 -1.515 1.00 0.00 81 MET A N 7
ATOM 10290 C CA . MET A 1 103 ? -6.285 -10.966 -0.166 1.00 0.00 81 MET A CA 7
ATOM 10291 C C . MET A 1 103 ? -7.804 -11.023 -0.003 1.00 0.00 81 MET A C 7
ATOM 10292 O O . MET A 1 103 ? -8.309 -11.587 0.969 1.00 0.00 81 MET A O 7
ATOM 10306 N N . ALA A 1 104 ? -8.530 -10.439 -0.951 1.00 0.00 82 ALA A N 7
ATOM 10307 C CA . ALA A 1 104 ? -9.991 -10.432 -0.900 1.00 0.00 82 ALA A CA 7
ATOM 10308 C C . ALA A 1 104 ? -10.587 -10.735 -2.271 1.00 0.00 82 ALA A C 7
ATOM 10309 O O . ALA A 1 104 ? -10.679 -9.856 -3.127 1.00 0.00 82 ALA A O 7
ATOM 10316 N N . ASN A 1 105 ? -10.988 -11.986 -2.473 1.00 0.00 83 ASN A N 7
ATOM 10317 C CA . ASN A 1 105 ? -11.573 -12.407 -3.741 1.00 0.00 83 ASN A CA 7
ATOM 10318 C C . ASN A 1 105 ? -13.091 -12.252 -3.724 1.00 0.00 83 ASN A C 7
ATOM 10319 O O . ASN A 1 105 ? -13.785 -12.919 -2.957 1.00 0.00 83 ASN A O 7
ATOM 10330 N N . SER A 1 106 ? -13.600 -11.365 -4.576 1.00 0.00 84 SER A N 7
ATOM 10331 C CA . SER A 1 106 ? -15.037 -11.120 -4.663 1.00 0.00 84 SER A CA 7
ATOM 10332 C C . SER A 1 106 ? -15.338 -10.003 -5.657 1.00 0.00 84 SER A C 7
ATOM 10333 O O . SER A 1 106 ? -16.286 -10.091 -6.438 1.00 0.00 84 SER A O 7
ATOM 10341 N N . GLU A 1 107 ? -14.525 -8.954 -5.620 1.00 0.00 85 GLU A N 7
ATOM 10342 C CA . GLU A 1 107 ? -14.699 -7.814 -6.513 1.00 0.00 85 GLU A CA 7
ATOM 10343 C C . GLU A 1 107 ? -13.373 -7.097 -6.735 1.00 0.00 85 GLU A C 7
ATOM 10344 O O . GLU A 1 107 ? -12.409 -7.322 -6.003 1.00 0.00 85 GLU A O 7
ATOM 10356 N N . SER A 1 108 ? -13.327 -6.226 -7.738 1.00 0.00 86 SER A N 7
ATOM 10357 C CA . SER A 1 108 ? -12.110 -5.480 -8.027 1.00 0.00 86 SER A CA 7
ATOM 10358 C C . SER A 1 108 ? -11.891 -4.408 -6.967 1.00 0.00 86 SER A C 7
ATOM 10359 O O . SER A 1 108 ? -12.045 -3.217 -7.235 1.00 0.00 86 SER A O 7
ATOM 10367 N N . LEU A 1 109 ? -11.542 -4.860 -5.760 1.00 0.00 87 LEU A N 7
ATOM 10368 C CA . LEU A 1 109 ? -11.298 -3.983 -4.601 1.00 0.00 87 LEU A CA 7
ATOM 10369 C C . LEU A 1 109 ? -11.911 -2.602 -4.753 1.00 0.00 87 LEU A C 7
ATOM 10370 O O . LEU A 1 109 ? -11.378 -1.756 -5.473 1.00 0.00 87 LEU A O 7
ATOM 10386 N N . GLU A 1 110 ? -12.989 -2.349 -4.032 1.00 0.00 88 GLU A N 7
ATOM 10387 C CA . GLU A 1 110 ? -13.596 -1.037 -4.072 1.00 0.00 88 GLU A CA 7
ATOM 10388 C C . GLU A 1 110 ? -12.673 -0.073 -3.342 1.00 0.00 88 GLU A C 7
ATOM 10389 O O . GLU A 1 110 ? -12.680 -0.005 -2.114 1.00 0.00 88 GLU A O 7
ATOM 10401 N N . ILE A 1 111 ? -11.862 0.656 -4.099 1.00 0.00 89 ILE A N 7
ATOM 10402 C CA . ILE A 1 111 ? -10.922 1.593 -3.503 1.00 0.00 89 ILE A CA 7
ATOM 10403 C C . ILE A 1 111 ? -10.961 2.941 -4.217 1.00 0.00 89 ILE A C 7
ATOM 10404 O O . ILE A 1 111 ? -10.839 2.998 -5.441 1.00 0.00 89 ILE A O 7
ATOM 10420 N N . ALA A 1 112 ? -11.108 4.032 -3.465 1.00 0.00 90 ALA A N 7
ATOM 10421 C CA . ALA A 1 112 ? -11.122 5.345 -4.087 1.00 0.00 90 ALA A CA 7
ATOM 10422 C C . ALA A 1 112 ? -9.751 5.982 -3.964 1.00 0.00 90 ALA A C 7
ATOM 10423 O O . ALA A 1 112 ? -9.316 6.349 -2.873 1.00 0.00 90 ALA A O 7
ATOM 10430 N N . TRP A 1 113 ? -9.074 6.107 -5.093 1.00 0.00 91 TRP A N 7
ATOM 10431 C CA . TRP A 1 113 ? -7.746 6.699 -5.121 1.00 0.00 91 TRP A CA 7
ATOM 10432 C C . TRP A 1 113 ? -7.829 8.195 -5.392 1.00 0.00 91 TRP A C 7
ATOM 10433 O O . TRP A 1 113 ? -8.548 8.636 -6.288 1.00 0.00 91 TRP A O 7
ATOM 10454 N N . GLN A 1 114 ? -7.085 8.969 -4.613 1.00 0.00 92 GLN A N 7
ATOM 10455 C CA . GLN A 1 114 ? -7.075 10.418 -4.772 1.00 0.00 92 GLN A CA 7
ATOM 10456 C C . GLN A 1 114 ? -6.001 10.841 -5.770 1.00 0.00 92 GLN A C 7
ATOM 10457 O O . GLN A 1 114 ? -4.992 10.157 -5.938 1.00 0.00 92 GLN A O 7
ATOM 10471 N N . PRO A 1 115 ? -6.213 11.979 -6.456 1.00 0.00 93 PRO A N 7
ATOM 10472 C CA . PRO A 1 115 ? -5.268 12.493 -7.452 1.00 0.00 93 PRO A CA 7
ATOM 10473 C C . PRO A 1 115 ? -3.827 12.493 -6.958 1.00 0.00 93 PRO A C 7
ATOM 10474 O O . PRO A 1 115 ? -2.904 12.228 -7.726 1.00 0.00 93 PRO A O 7
ATOM 10485 N N . ALA A 1 116 ? -3.649 12.810 -5.672 1.00 0.00 94 ALA A N 7
ATOM 10486 C CA . ALA A 1 116 ? -2.324 12.868 -5.047 1.00 0.00 94 ALA A CA 7
ATOM 10487 C C . ALA A 1 116 ? -1.805 14.302 -5.000 1.00 0.00 94 ALA A C 7
ATOM 10488 O O . ALA A 1 116 ? -0.597 14.535 -5.004 1.00 0.00 94 ALA A O 7
ATOM 10495 N N . GLU A 1 117 ? -2.727 15.260 -4.954 1.00 0.00 95 GLU A N 7
ATOM 10496 C CA . GLU A 1 117 ? -2.359 16.670 -4.907 1.00 0.00 95 GLU A CA 7
ATOM 10497 C C . GLU A 1 117 ? -3.598 17.550 -4.767 1.00 0.00 95 GLU A C 7
ATOM 10498 O O . GLU A 1 117 ? -4.009 18.216 -5.717 1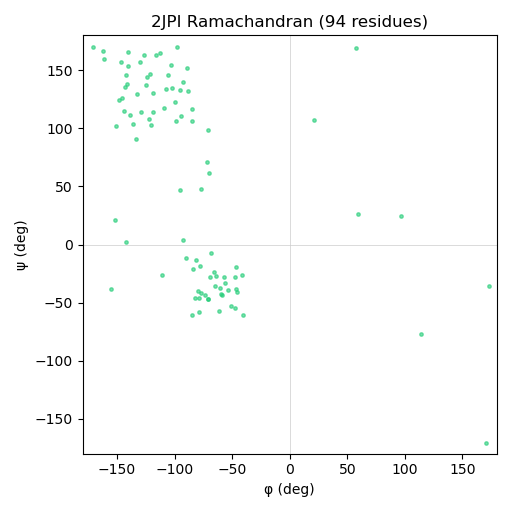.00 0.00 95 GLU A O 7
ATOM 10510 N N . SER A 1 118 ? -4.189 17.546 -3.576 1.00 0.00 96 SER A N 7
ATOM 10511 C CA . SER A 1 118 ? -5.381 18.344 -3.312 1.00 0.00 96 SER A CA 7
ATOM 10512 C C . SER A 1 118 ? -5.512 18.650 -1.824 1.00 0.00 96 SER A C 7
ATOM 10513 O O . SER A 1 118 ? -5.529 17.692 -1.023 1.00 0.00 96 SER A O 7
ATOM 10522 N N . MET A 1 23 ? 7.450 15.279 -5.788 1.00 0.00 1 MET A N 8
ATOM 10523 C CA . MET A 1 23 ? 6.950 14.351 -4.737 1.00 0.00 1 MET A CA 8
ATOM 10524 C C . MET A 1 23 ? 5.525 14.699 -4.320 1.00 0.00 1 MET A C 8
ATOM 10525 O O . MET A 1 23 ? 5.293 15.522 -3.438 1.00 0.00 1 MET A O 8
ATOM 10538 N N . PHE A 1 24 ? 4.578 14.042 -4.970 1.00 0.00 2 PHE A N 8
ATOM 10539 C CA . PHE A 1 24 ? 3.158 14.242 -4.693 1.00 0.00 2 PHE A CA 8
ATOM 10540 C C . PHE A 1 24 ? 2.661 13.117 -3.792 1.00 0.00 2 PHE A C 8
ATOM 10541 O O . PHE A 1 24 ? 3.385 12.147 -3.564 1.00 0.00 2 PHE A O 8
ATOM 10558 N N . ARG A 1 25 ? 1.441 13.229 -3.269 1.00 0.00 3 ARG A N 8
ATOM 10559 C CA . ARG A 1 25 ? 0.927 12.175 -2.395 1.00 0.00 3 ARG A CA 8
ATOM 10560 C C . ARG A 1 25 ? -0.589 11.980 -2.524 1.00 0.00 3 ARG A C 8
ATOM 10561 O O . ARG A 1 25 ? -1.367 12.926 -2.400 1.00 0.00 3 ARG A O 8
ATOM 10582 N N . SER A 1 26 ? -0.987 10.724 -2.746 1.00 0.00 4 SER A N 8
ATOM 10583 C CA . SER A 1 26 ? -2.392 10.339 -2.865 1.00 0.00 4 SER A CA 8
ATOM 10584 C C . SER A 1 26 ? -2.721 9.337 -1.766 1.00 0.00 4 SER A C 8
ATOM 10585 O O . SER A 1 26 ? -1.812 8.773 -1.156 1.00 0.00 4 SER A O 8
ATOM 10593 N N . THR A 1 27 ? -4.002 9.105 -1.506 1.00 0.00 5 THR A N 8
ATOM 10594 C CA . THR A 1 27 ? -4.370 8.150 -0.466 1.00 0.00 5 THR A CA 8
ATOM 10595 C C . THR A 1 27 ? -5.650 7.385 -0.790 1.00 0.00 5 THR A C 8
ATOM 10596 O O . THR A 1 27 ? -6.670 7.974 -1.148 1.00 0.00 5 THR A O 8
ATOM 10607 N N . SER A 1 28 ? -5.586 6.064 -0.632 1.00 0.00 6 SER A N 8
ATOM 10608 C CA . SER A 1 28 ? -6.740 5.197 -0.873 1.00 0.00 6 SER A CA 8
ATOM 10609 C C . SER A 1 28 ? -7.209 4.553 0.436 1.00 0.00 6 SER A C 8
ATOM 10610 O O . SER A 1 28 ? -6.404 4.005 1.188 1.00 0.00 6 SER A O 8
ATOM 10618 N N . HIS A 1 29 ? -8.513 4.629 0.707 1.00 0.00 7 HIS A N 8
ATOM 10619 C CA . HIS A 1 29 ? -9.080 4.057 1.934 1.00 0.00 7 HIS A CA 8
ATOM 10620 C C . HIS A 1 29 ? -10.050 2.916 1.616 1.00 0.00 7 HIS A C 8
ATOM 10621 O O . HIS A 1 29 ? -10.933 3.058 0.771 1.00 0.00 7 HIS A O 8
ATOM 10636 N N . VAL A 1 30 ? -9.877 1.780 2.297 1.00 0.00 8 VAL A N 8
ATOM 10637 C CA . VAL A 1 30 ? -10.735 0.614 2.083 1.00 0.00 8 VAL A CA 8
ATOM 10638 C C . VAL A 1 30 ? -11.065 -0.074 3.405 1.00 0.00 8 VAL A C 8
ATOM 10639 O O . VAL A 1 30 ? -10.285 0.002 4.356 1.00 0.00 8 VAL A O 8
ATOM 10652 N N . ARG A 1 31 ? -12.204 -0.765 3.464 1.00 0.00 9 ARG A N 8
ATOM 10653 C CA . ARG A 1 31 ? -12.573 -1.474 4.690 1.00 0.00 9 ARG A CA 8
ATOM 10654 C C . ARG A 1 31 ? -12.249 -2.964 4.563 1.00 0.00 9 ARG A C 8
ATOM 10655 O O . ARG A 1 31 ? -12.936 -3.704 3.860 1.00 0.00 9 ARG A O 8
ATOM 10676 N N . THR A 1 32 ? -11.189 -3.391 5.249 1.00 0.00 10 THR A N 8
ATOM 10677 C CA . THR A 1 32 ? -10.752 -4.788 5.222 1.00 0.00 10 THR A CA 8
ATOM 10678 C C . THR A 1 32 ? -10.531 -5.335 6.637 1.00 0.00 10 THR A C 8
ATOM 10679 O O . THR A 1 32 ? -10.281 -4.574 7.564 1.00 0.00 10 THR A O 8
ATOM 10690 N N . GLU A 1 33 ? -10.598 -6.654 6.796 1.00 0.00 11 GLU A N 8
ATOM 10691 C CA . GLU A 1 33 ? -10.377 -7.274 8.104 1.00 0.00 11 GLU A CA 8
ATOM 10692 C C . GLU A 1 33 ? -8.999 -7.950 8.185 1.00 0.00 11 GLU A C 8
ATOM 10693 O O . GLU A 1 33 ? -8.509 -8.494 7.196 1.00 0.00 11 GLU A O 8
ATOM 10705 N N . SER A 1 34 ? -8.382 -7.914 9.373 1.00 0.00 12 SER A N 8
ATOM 10706 C CA . SER A 1 34 ? -7.068 -8.524 9.585 1.00 0.00 12 SER A CA 8
ATOM 10707 C C . SER A 1 34 ? -6.017 -7.914 8.661 1.00 0.00 12 SER A C 8
ATOM 10708 O O . SER A 1 34 ? -5.022 -8.551 8.318 1.00 0.00 12 SER A O 8
ATOM 10716 N N . ALA A 1 35 ? -6.255 -6.672 8.270 1.00 0.00 13 ALA A N 8
ATOM 10717 C CA . ALA A 1 35 ? -5.344 -5.941 7.383 1.00 0.00 13 ALA A CA 8
ATOM 10718 C C . ALA A 1 35 ? -3.892 -5.968 7.856 1.00 0.00 13 ALA A C 8
ATOM 10719 O O . ALA A 1 35 ? -2.986 -6.290 7.088 1.00 0.00 13 ALA A O 8
ATOM 10726 N N . ALA A 1 36 ? -3.676 -5.574 9.103 1.00 0.00 14 ALA A N 8
ATOM 10727 C CA . ALA A 1 36 ? -2.326 -5.489 9.676 1.00 0.00 14 ALA A CA 8
ATOM 10728 C C . ALA A 1 36 ? -1.419 -6.668 9.303 1.00 0.00 14 ALA A C 8
ATOM 10729 O O . ALA A 1 36 ? -0.196 -6.528 9.304 1.00 0.00 14 ALA A O 8
ATOM 10736 N N . ARG A 1 37 ? -1.998 -7.820 8.986 1.00 0.00 15 ARG A N 8
ATOM 10737 C CA . ARG A 1 37 ? -1.196 -8.989 8.620 1.00 0.00 15 ARG A CA 8
ATOM 10738 C C . ARG A 1 37 ? -0.752 -8.922 7.168 1.00 0.00 15 ARG A C 8
ATOM 10739 O O . ARG A 1 37 ? 0.381 -9.275 6.842 1.00 0.00 15 ARG A O 8
ATOM 10760 N N . TYR A 1 38 ? -1.635 -8.460 6.299 1.00 0.00 16 TYR A N 8
ATOM 10761 C CA . TYR A 1 38 ? -1.294 -8.355 4.889 1.00 0.00 16 TYR A CA 8
ATOM 10762 C C . TYR A 1 38 ? -0.197 -7.312 4.698 1.00 0.00 16 TYR A C 8
ATOM 10763 O O . TYR A 1 38 ? 0.557 -7.382 3.736 1.00 0.00 16 TYR A O 8
ATOM 10781 N N . VAL A 1 39 ? -0.085 -6.368 5.639 1.00 0.00 17 VAL A N 8
ATOM 10782 C CA . VAL A 1 39 ? 0.963 -5.349 5.567 1.00 0.00 17 VAL A CA 8
ATOM 10783 C C . VAL A 1 39 ? 2.282 -5.940 6.049 1.00 0.00 17 VAL A C 8
ATOM 10784 O O . VAL A 1 39 ? 3.323 -5.756 5.419 1.00 0.00 17 VAL A O 8
ATOM 10797 N N . ASN A 1 40 ? 2.231 -6.651 7.170 1.00 0.00 18 ASN A N 8
ATOM 10798 C CA . ASN A 1 40 ? 3.422 -7.266 7.731 1.00 0.00 18 ASN A CA 8
ATOM 10799 C C . ASN A 1 40 ? 3.935 -8.398 6.842 1.00 0.00 18 ASN A C 8
ATOM 10800 O O . ASN A 1 40 ? 5.129 -8.690 6.836 1.00 0.00 18 ASN A O 8
ATOM 10811 N N . ARG A 1 41 ? 3.035 -9.044 6.104 1.00 0.00 19 ARG A N 8
ATOM 10812 C CA . ARG A 1 41 ? 3.420 -10.149 5.235 1.00 0.00 19 ARG A CA 8
ATOM 10813 C C . ARG A 1 41 ? 4.075 -9.667 3.940 1.00 0.00 19 ARG A C 8
ATOM 10814 O O . ARG A 1 41 ? 4.750 -10.438 3.259 1.00 0.00 19 ARG A O 8
ATOM 10835 N N . LEU A 1 42 ? 3.867 -8.403 3.595 1.00 0.00 20 LEU A N 8
ATOM 10836 C CA . LEU A 1 42 ? 4.434 -7.845 2.368 1.00 0.00 20 LEU A CA 8
ATOM 10837 C C . LEU A 1 42 ? 5.948 -7.702 2.453 1.00 0.00 20 LEU A C 8
ATOM 10838 O O . LEU A 1 42 ? 6.665 -8.091 1.532 1.00 0.00 20 LEU A O 8
ATOM 10854 N N . CYS A 1 43 ? 6.437 -7.139 3.553 1.00 0.00 21 CYS A N 8
ATOM 10855 C CA . CYS A 1 43 ? 7.875 -6.953 3.728 1.00 0.00 21 CYS A CA 8
ATOM 10856 C C . CYS A 1 43 ? 8.605 -8.276 3.546 1.00 0.00 21 CYS A C 8
ATOM 10857 O O . CYS A 1 43 ? 9.694 -8.329 2.976 1.00 0.00 21 CYS A O 8
ATOM 10865 N N . LYS A 1 44 ? 7.990 -9.342 4.026 1.00 0.00 22 LYS A N 8
ATOM 10866 C CA . LYS A 1 44 ? 8.570 -10.672 3.910 1.00 0.00 22 LYS A CA 8
ATOM 10867 C C . LYS A 1 44 ? 8.284 -11.263 2.528 1.00 0.00 22 LYS A C 8
ATOM 10868 O O . LYS A 1 44 ? 8.966 -12.187 2.084 1.00 0.00 22 LYS A O 8
ATOM 10887 N N . HIS A 1 45 ? 7.262 -10.728 1.858 1.00 0.00 23 HIS A N 8
ATOM 10888 C CA . HIS A 1 45 ? 6.872 -11.203 0.535 1.00 0.00 23 HIS A CA 8
ATOM 10889 C C . HIS A 1 45 ? 7.686 -10.547 -0.579 1.00 0.00 23 HIS A C 8
ATOM 10890 O O . HIS A 1 45 ? 8.348 -11.237 -1.354 1.00 0.00 23 HIS A O 8
ATOM 10905 N N . TRP A 1 46 ? 7.619 -9.217 -0.678 1.00 0.00 24 TRP A N 8
ATOM 10906 C CA . TRP A 1 46 ? 8.341 -8.507 -1.726 1.00 0.00 24 TRP A CA 8
ATOM 10907 C C . TRP A 1 46 ? 9.754 -8.119 -1.286 1.00 0.00 24 TRP A C 8
ATOM 10908 O O . TRP A 1 46 ? 10.564 -7.696 -2.109 1.00 0.00 24 TRP A O 8
ATOM 10929 N N . GLY A 1 47 ? 10.054 -8.262 0.009 1.00 0.00 25 GLY A N 8
ATOM 10930 C CA . GLY A 1 47 ? 11.377 -7.915 0.495 1.00 0.00 25 GLY A CA 8
ATOM 10931 C C . GLY A 1 47 ? 12.448 -8.873 0.006 1.00 0.00 25 GLY A C 8
ATOM 10932 O O . GLY A 1 47 ? 13.077 -9.568 0.804 1.00 0.00 25 GLY A O 8
ATOM 10936 N N . HIS A 1 48 ? 12.654 -8.910 -1.304 1.00 0.00 26 HIS A N 8
ATOM 10937 C CA . HIS A 1 48 ? 13.656 -9.790 -1.893 1.00 0.00 26 HIS A CA 8
ATOM 10938 C C . HIS A 1 48 ? 14.825 -8.982 -2.445 1.00 0.00 26 HIS A C 8
ATOM 10939 O O . HIS A 1 48 ? 15.962 -9.455 -2.466 1.00 0.00 26 HIS A O 8
ATOM 10954 N N . LYS A 1 49 ? 14.539 -7.765 -2.893 1.00 0.00 27 LYS A N 8
ATOM 10955 C CA . LYS A 1 49 ? 15.573 -6.895 -3.449 1.00 0.00 27 LYS A CA 8
ATOM 10956 C C . LYS A 1 49 ? 15.249 -5.424 -3.177 1.00 0.00 27 LYS A C 8
ATOM 10957 O O . LYS A 1 49 ? 15.754 -4.530 -3.855 1.00 0.00 27 LYS A O 8
ATOM 10976 N N . PHE A 1 50 ? 14.403 -5.176 -2.180 1.00 0.00 28 PHE A N 8
ATOM 10977 C CA . PHE A 1 50 ? 14.025 -3.815 -1.833 1.00 0.00 28 PHE A CA 8
ATOM 10978 C C . PHE A 1 50 ? 13.943 -3.640 -0.325 1.00 0.00 28 PHE A C 8
ATOM 10979 O O . PHE A 1 50 ? 13.768 -4.607 0.417 1.00 0.00 28 PHE A O 8
ATOM 10996 N N . GLU A 1 51 ? 14.069 -2.399 0.123 1.00 0.00 29 GLU A N 8
ATOM 10997 C CA . GLU A 1 51 ? 14.007 -2.096 1.547 1.00 0.00 29 GLU A CA 8
ATOM 10998 C C . GLU A 1 51 ? 12.562 -2.099 2.029 1.00 0.00 29 GLU A C 8
ATOM 10999 O O . GLU A 1 51 ? 11.783 -1.208 1.690 1.00 0.00 29 GLU A O 8
ATOM 11011 N N . VAL A 1 52 ? 12.208 -3.109 2.813 1.00 0.00 30 VAL A N 8
ATOM 11012 C CA . VAL A 1 52 ? 10.851 -3.229 3.331 1.00 0.00 30 VAL A CA 8
ATOM 11013 C C . VAL A 1 52 ? 10.830 -3.204 4.857 1.00 0.00 30 VAL A C 8
ATOM 11014 O O . VAL A 1 52 ? 11.381 -4.091 5.509 1.00 0.00 30 VAL A O 8
ATOM 11027 N N . GLU A 1 53 ? 10.172 -2.194 5.423 1.00 0.00 31 GLU A N 8
ATOM 11028 C CA . GLU A 1 53 ? 10.064 -2.072 6.869 1.00 0.00 31 GLU A CA 8
ATOM 11029 C C . GLU A 1 53 ? 8.781 -2.741 7.350 1.00 0.00 31 GLU A C 8
ATOM 11030 O O . GLU A 1 53 ? 7.823 -2.878 6.588 1.00 0.00 31 GLU A O 8
ATOM 11042 N N . LEU A 1 54 ? 8.765 -3.166 8.606 1.00 0.00 32 LEU A N 8
ATOM 11043 C CA . LEU A 1 54 ? 7.590 -3.829 9.162 1.00 0.00 32 LEU A CA 8
ATOM 11044 C C . LEU A 1 54 ? 7.296 -3.339 10.572 1.00 0.00 32 LEU A C 8
ATOM 11045 O O . LEU A 1 54 ? 8.003 -3.674 11.523 1.00 0.00 32 LEU A O 8
ATOM 11061 N N . THR A 1 55 ? 6.225 -2.568 10.699 1.00 0.00 33 THR A N 8
ATOM 11062 C CA . THR A 1 55 ? 5.798 -2.050 11.991 1.00 0.00 33 THR A CA 8
ATOM 11063 C C . THR A 1 55 ? 4.323 -2.365 12.180 1.00 0.00 33 THR A C 8
ATOM 11064 O O . THR A 1 55 ? 3.629 -2.691 11.217 1.00 0.00 33 THR A O 8
ATOM 11075 N N . PRO A 1 56 ? 3.807 -2.269 13.410 1.00 0.00 34 PRO A N 8
ATOM 11076 C CA . PRO A 1 56 ? 2.400 -2.544 13.677 1.00 0.00 34 PRO A CA 8
ATOM 11077 C C . PRO A 1 56 ? 1.511 -1.392 13.246 1.00 0.00 34 PRO A C 8
ATOM 11078 O O . PRO A 1 56 ? 0.650 -0.936 13.996 1.00 0.00 34 PRO A O 8
ATOM 11089 N N . GLU A 1 57 ? 1.743 -0.919 12.029 1.00 0.00 35 GLU A N 8
ATOM 11090 C CA . GLU A 1 57 ? 0.983 0.192 11.482 1.00 0.00 35 GLU A CA 8
ATOM 11091 C C . GLU A 1 57 ? 0.978 0.178 9.950 1.00 0.00 35 GLU A C 8
ATOM 11092 O O . GLU A 1 57 ? -0.048 0.465 9.334 1.00 0.00 35 GLU A O 8
ATOM 11104 N N . ARG A 1 58 ? 2.120 -0.142 9.331 1.00 0.00 36 ARG A N 8
ATOM 11105 C CA . ARG A 1 58 ? 2.194 -0.166 7.876 1.00 0.00 36 ARG A CA 8
ATOM 11106 C C . ARG A 1 58 ? 3.491 -0.778 7.364 1.00 0.00 36 ARG A C 8
ATOM 11107 O O . ARG A 1 58 ? 4.444 -0.992 8.113 1.00 0.00 36 ARG A O 8
ATOM 11128 N N . GLY A 1 59 ? 3.509 -1.026 6.057 1.00 0.00 37 GLY A N 8
ATOM 11129 C CA . GLY A 1 59 ? 4.679 -1.577 5.403 1.00 0.00 37 GLY A CA 8
ATOM 11130 C C . GLY A 1 59 ? 5.339 -0.528 4.506 1.00 0.00 37 GLY A C 8
ATOM 11131 O O . GLY A 1 59 ? 4.700 -0.023 3.582 1.00 0.00 37 GLY A O 8
ATOM 11135 N N . PHE A 1 60 ? 6.597 -0.181 4.776 1.00 0.00 38 PHE A N 8
ATOM 11136 C CA . PHE A 1 60 ? 7.302 0.827 3.990 1.00 0.00 38 PHE A CA 8
ATOM 11137 C C . PHE A 1 60 ? 8.219 0.161 2.975 1.00 0.00 38 PHE A C 8
ATOM 11138 O O . PHE A 1 60 ? 9.101 -0.616 3.335 1.00 0.00 38 PHE A O 8
ATOM 11155 N N . ILE A 1 61 ? 8.005 0.477 1.706 1.00 0.00 39 ILE A N 8
ATOM 11156 C CA . ILE A 1 61 ? 8.818 -0.087 0.630 1.00 0.00 39 ILE A CA 8
ATOM 11157 C C . ILE A 1 61 ? 9.240 1.019 -0.332 1.00 0.00 39 ILE A C 8
ATOM 11158 O O . ILE A 1 61 ? 8.435 1.478 -1.143 1.00 0.00 39 ILE A O 8
ATOM 11174 N N . ASP A 1 62 ? 10.495 1.455 -0.245 1.00 0.00 40 ASP A N 8
ATOM 11175 C CA . ASP A 1 62 ? 10.977 2.514 -1.121 1.00 0.00 40 ASP A CA 8
ATOM 11176 C C . ASP A 1 62 ? 11.880 1.960 -2.211 1.00 0.00 40 ASP A C 8
ATOM 11177 O O . ASP A 1 62 ? 12.811 1.199 -1.946 1.00 0.00 40 ASP A O 8
ATOM 11186 N N . PHE A 1 63 ? 11.592 2.361 -3.439 1.00 0.00 41 PHE A N 8
ATOM 11187 C CA . PHE A 1 63 ? 12.367 1.929 -4.596 1.00 0.00 41 PHE A CA 8
ATOM 11188 C C . PHE A 1 63 ? 13.405 2.988 -4.968 1.00 0.00 41 PHE A C 8
ATOM 11189 O O . PHE A 1 63 ? 13.989 2.945 -6.051 1.00 0.00 41 PHE A O 8
ATOM 11206 N N . GLY A 1 64 ? 13.614 3.948 -4.069 1.00 0.00 42 GLY A N 8
ATOM 11207 C CA . GLY A 1 64 ? 14.561 5.016 -4.322 1.00 0.00 42 GLY A CA 8
ATOM 11208 C C . GLY A 1 64 ? 13.854 6.322 -4.629 1.00 0.00 42 GLY A C 8
ATOM 11209 O O . GLY A 1 64 ? 13.439 7.036 -3.718 1.00 0.00 42 GLY A O 8
ATOM 11213 N N . ASP A 1 65 ? 13.685 6.618 -5.913 1.00 0.00 43 ASP A N 8
ATOM 11214 C CA . ASP A 1 65 ? 12.986 7.828 -6.331 1.00 0.00 43 ASP A CA 8
ATOM 11215 C C . ASP A 1 65 ? 11.492 7.536 -6.418 1.00 0.00 43 ASP A C 8
ATOM 11216 O O . ASP A 1 65 ? 10.856 7.758 -7.448 1.00 0.00 43 ASP A O 8
ATOM 11225 N N . SER A 1 66 ? 10.955 7.008 -5.320 1.00 0.00 44 SER A N 8
ATOM 11226 C CA . SER A 1 66 ? 9.546 6.632 -5.225 1.00 0.00 44 SER A CA 8
ATOM 11227 C C . SER A 1 66 ? 9.350 5.727 -4.003 1.00 0.00 44 SER A C 8
ATOM 11228 O O . SER A 1 66 ? 10.314 5.134 -3.519 1.00 0.00 44 SER A O 8
ATOM 11236 N N . ASN A 1 67 ? 8.123 5.628 -3.484 1.00 0.00 45 ASN A N 8
ATOM 11237 C CA . ASN A 1 67 ? 7.873 4.801 -2.305 1.00 0.00 45 ASN A CA 8
ATOM 11238 C C . ASN A 1 67 ? 6.431 4.303 -2.291 1.00 0.00 45 ASN A C 8
ATOM 11239 O O . ASN A 1 67 ? 5.596 4.786 -3.058 1.00 0.00 45 ASN A O 8
ATOM 11250 N N . CYS A 1 68 ? 6.135 3.342 -1.418 1.00 0.00 46 CYS A N 8
ATOM 11251 C CA . CYS A 1 68 ? 4.790 2.799 -1.322 1.00 0.00 46 CYS A CA 8
ATOM 11252 C C . CYS A 1 68 ? 4.519 2.274 0.084 1.00 0.00 46 CYS A C 8
ATOM 11253 O O . CYS A 1 68 ? 4.975 1.191 0.454 1.00 0.00 46 CYS A O 8
ATOM 11261 N N . GLU A 1 69 ? 3.774 3.049 0.863 1.00 0.00 47 GLU A N 8
ATOM 11262 C CA . GLU A 1 69 ? 3.437 2.672 2.228 1.00 0.00 47 GLU A CA 8
ATOM 11263 C C . GLU A 1 69 ? 2.033 2.071 2.269 1.00 0.00 47 GLU A C 8
ATOM 11264 O O . GLU A 1 69 ? 1.202 2.367 1.412 1.00 0.00 47 GLU A O 8
ATOM 11276 N N . LEU A 1 70 ? 1.773 1.221 3.258 1.00 0.00 48 LEU A N 8
ATOM 11277 C CA . LEU A 1 70 ? 0.460 0.583 3.378 1.00 0.00 48 LEU A CA 8
ATOM 11278 C C . LEU A 1 70 ? 0.042 0.472 4.840 1.00 0.00 48 LEU A C 8
ATOM 11279 O O . LEU A 1 70 ? 0.648 -0.267 5.611 1.00 0.00 48 LEU A O 8
ATOM 11295 N N . LEU A 1 71 ? -1.014 1.198 5.209 1.00 0.00 49 LEU A N 8
ATOM 11296 C CA . LEU A 1 71 ? -1.523 1.165 6.582 1.00 0.00 49 LEU A CA 8
ATOM 11297 C C . LEU A 1 71 ? -2.542 0.053 6.707 1.00 0.00 49 LEU A C 8
ATOM 11298 O O . LEU A 1 71 ? -3.425 -0.075 5.863 1.00 0.00 49 LEU A O 8
ATOM 11314 N N . ALA A 1 72 ? -2.406 -0.774 7.732 1.00 0.00 50 ALA A N 8
ATOM 11315 C CA . ALA A 1 72 ? -3.320 -1.890 7.898 1.00 0.00 50 ALA A CA 8
ATOM 11316 C C . ALA A 1 72 ? -3.669 -2.170 9.351 1.00 0.00 50 ALA A C 8
ATOM 11317 O O . ALA A 1 72 ? -2.828 -2.599 10.140 1.00 0.00 50 ALA A O 8
ATOM 11324 N N . HIS A 1 73 ? -4.939 -1.954 9.679 1.00 0.00 51 HIS A N 8
ATOM 11325 C CA . HIS A 1 73 ? -5.449 -2.207 11.002 1.00 0.00 51 HIS A CA 8
ATOM 11326 C C . HIS A 1 73 ? -6.426 -3.390 10.935 1.00 0.00 51 HIS A C 8
ATOM 11327 O O . HIS A 1 73 ? -6.862 -3.783 9.855 1.00 0.00 51 HIS A O 8
ATOM 11342 N N . PRO A 1 74 ? -6.758 -3.984 12.083 1.00 0.00 52 PRO A N 8
ATOM 11343 C CA . PRO A 1 74 ? -7.655 -5.147 12.167 1.00 0.00 52 PRO A CA 8
ATOM 11344 C C . PRO A 1 74 ? -8.936 -5.025 11.341 1.00 0.00 52 PRO A C 8
ATOM 11345 O O . PRO A 1 74 ? -9.577 -6.036 11.054 1.00 0.00 52 PRO A O 8
ATOM 11356 N N . ASP A 1 75 ? -9.329 -3.808 10.968 1.00 0.00 53 ASP A N 8
ATOM 11357 C CA . ASP A 1 75 ? -10.558 -3.643 10.192 1.00 0.00 53 ASP A CA 8
ATOM 11358 C C . ASP A 1 75 ? -10.461 -2.564 9.115 1.00 0.00 53 ASP A C 8
ATOM 11359 O O . ASP A 1 75 ? -11.429 -2.343 8.386 1.00 0.00 53 ASP A O 8
ATOM 11368 N N . HIS A 1 76 ? -9.313 -1.912 8.975 1.00 0.00 54 HIS A N 8
ATOM 11369 C CA . HIS A 1 76 ? -9.178 -0.902 7.930 1.00 0.00 54 HIS A CA 8
ATOM 11370 C C . HIS A 1 76 ? -7.765 -0.872 7.352 1.00 0.00 54 HIS A C 8
ATOM 11371 O O . HIS A 1 76 ? -6.812 -1.302 8.003 1.00 0.00 54 HIS A O 8
ATOM 11386 N N . VAL A 1 77 ? -7.633 -0.370 6.122 1.00 0.00 55 VAL A N 8
ATOM 11387 C CA . VAL A 1 77 ? -6.341 -0.298 5.463 1.00 0.00 55 VAL A CA 8
ATOM 11388 C C . VAL A 1 77 ? -6.201 1.013 4.693 1.00 0.00 55 VAL A C 8
ATOM 11389 O O . VAL A 1 77 ? -7.139 1.466 4.037 1.00 0.00 55 VAL A O 8
ATOM 11402 N N . LEU A 1 78 ? -5.024 1.611 4.778 1.00 0.00 56 LEU A N 8
ATOM 11403 C CA . LEU A 1 78 ? -4.751 2.868 4.086 1.00 0.00 56 LEU A CA 8
ATOM 11404 C C . LEU A 1 78 ? -3.592 2.681 3.118 1.00 0.00 56 LEU A C 8
ATOM 11405 O O . LEU A 1 78 ? -2.654 1.936 3.395 1.00 0.00 56 LEU A O 8
ATOM 11421 N N . MET A 1 79 ? -3.663 3.354 1.981 1.00 0.00 57 MET A N 8
ATOM 11422 C CA . MET A 1 79 ? -2.614 3.244 0.975 1.00 0.00 57 MET A CA 8
ATOM 11423 C C . MET A 1 79 ? -2.072 4.619 0.598 1.00 0.00 57 MET A C 8
ATOM 11424 O O . MET A 1 79 ? -2.782 5.435 0.014 1.00 0.00 57 MET A O 8
ATOM 11438 N N . ILE A 1 80 ? -0.803 4.871 0.934 1.00 0.00 58 ILE A N 8
ATOM 11439 C CA . ILE A 1 80 ? -0.172 6.141 0.628 1.00 0.00 58 ILE A CA 8
ATOM 11440 C C . ILE A 1 80 ? 1.106 5.919 -0.167 1.00 0.00 58 ILE A C 8
ATOM 11441 O O . ILE A 1 80 ? 1.893 5.025 0.144 1.00 0.00 58 ILE A O 8
ATOM 11457 N N . LEU A 1 81 ? 1.313 6.735 -1.190 1.00 0.00 59 LEU A N 8
ATOM 11458 C CA . LEU A 1 81 ? 2.503 6.619 -2.018 1.00 0.00 59 LEU A CA 8
ATOM 11459 C C . LEU A 1 81 ? 3.312 7.903 -2.005 1.00 0.00 59 LEU A C 8
ATOM 11460 O O . LEU A 1 81 ? 2.756 8.997 -1.978 1.00 0.00 59 LEU A O 8
ATOM 11476 N N . ASN A 1 82 ? 4.624 7.762 -2.076 1.00 0.00 60 ASN A N 8
ATOM 11477 C CA . ASN A 1 82 ? 5.507 8.913 -2.131 1.00 0.00 60 ASN A CA 8
ATOM 11478 C C . ASN A 1 82 ? 6.318 8.820 -3.411 1.00 0.00 60 ASN A C 8
ATOM 11479 O O . ASN A 1 82 ? 7.249 8.023 -3.508 1.00 0.00 60 ASN A O 8
ATOM 11490 N N . SER A 1 83 ? 5.940 9.607 -4.411 1.00 0.00 61 SER A N 8
ATOM 11491 C CA . SER A 1 83 ? 6.640 9.549 -5.700 1.00 0.00 61 SER A CA 8
ATOM 11492 C C . SER A 1 83 ? 6.711 10.912 -6.398 1.00 0.00 61 SER A C 8
ATOM 11493 O O . SER A 1 83 ? 5.729 11.654 -6.447 1.00 0.00 61 SER A O 8
ATOM 11501 N N . PRO A 1 84 ? 7.895 11.248 -6.948 1.00 0.00 62 PRO A N 8
ATOM 11502 C CA . PRO A 1 84 ? 8.140 12.519 -7.652 1.00 0.00 62 PRO A CA 8
ATOM 11503 C C . PRO A 1 84 ? 7.401 12.660 -8.980 1.00 0.00 62 PRO A C 8
ATOM 11504 O O . PRO A 1 84 ? 7.394 13.741 -9.571 1.00 0.00 62 PRO A O 8
ATOM 11515 N N . ASP A 1 85 ? 6.784 11.586 -9.460 1.00 0.00 63 ASP A N 8
ATOM 11516 C CA . ASP A 1 85 ? 6.062 11.649 -10.724 1.00 0.00 63 ASP A CA 8
ATOM 11517 C C . ASP A 1 85 ? 4.742 10.887 -10.628 1.00 0.00 63 ASP A C 8
ATOM 11518 O O . ASP A 1 85 ? 4.664 9.874 -9.935 1.00 0.00 63 ASP A O 8
ATOM 11527 N N . GLU A 1 86 ? 3.702 11.365 -11.315 1.00 0.00 64 GLU A N 8
ATOM 11528 C CA . GLU A 1 86 ? 2.403 10.670 -11.259 1.00 0.00 64 GLU A CA 8
ATOM 11529 C C . GLU A 1 86 ? 2.531 9.231 -11.755 1.00 0.00 64 GLU A C 8
ATOM 11530 O O . GLU A 1 86 ? 2.000 8.320 -11.127 1.00 0.00 64 GLU A O 8
ATOM 11542 N N . ASP A 1 87 ? 3.254 9.012 -12.860 1.00 0.00 65 ASP A N 8
ATOM 11543 C CA . ASP A 1 87 ? 3.446 7.655 -13.370 1.00 0.00 65 ASP A CA 8
ATOM 11544 C C . ASP A 1 87 ? 3.856 6.750 -12.218 1.00 0.00 65 ASP A C 8
ATOM 11545 O O . ASP A 1 87 ? 3.203 5.749 -11.928 1.00 0.00 65 ASP A O 8
ATOM 11554 N N . SER A 1 88 ? 4.916 7.158 -11.529 1.00 0.00 66 SER A N 8
ATOM 11555 C CA . SER A 1 88 ? 5.391 6.434 -10.358 1.00 0.00 66 SER A CA 8
ATOM 11556 C C . SER A 1 88 ? 4.287 6.435 -9.307 1.00 0.00 66 SER A C 8
ATOM 11557 O O . SER A 1 88 ? 3.822 5.392 -8.855 1.00 0.00 66 SER A O 8
ATOM 11565 N N . LEU A 1 89 ? 3.868 7.645 -8.960 1.00 0.00 67 LEU A N 8
ATOM 11566 C CA . LEU A 1 89 ? 2.804 7.892 -7.989 1.00 0.00 67 LEU A CA 8
ATOM 11567 C C . LEU A 1 89 ? 1.658 6.892 -8.145 1.00 0.00 67 LEU A C 8
ATOM 11568 O O . LEU A 1 89 ? 1.350 6.147 -7.218 1.00 0.00 67 LEU A O 8
ATOM 11584 N N . ALA A 1 90 ? 1.030 6.872 -9.312 1.00 0.00 68 ALA A N 8
ATOM 11585 C CA . ALA A 1 90 ? -0.074 5.954 -9.550 1.00 0.00 68 ALA A CA 8
ATOM 11586 C C . ALA A 1 90 ? 0.421 4.514 -9.543 1.00 0.00 68 ALA A C 8
ATOM 11587 O O . ALA A 1 90 ? -0.263 3.616 -9.057 1.00 0.00 68 ALA A O 8
ATOM 11594 N N . HIS A 1 91 ? 1.625 4.304 -10.070 1.00 0.00 69 HIS A N 8
ATOM 11595 C CA . HIS A 1 91 ? 2.216 2.973 -10.105 1.00 0.00 69 HIS A CA 8
ATOM 11596 C C . HIS A 1 91 ? 2.261 2.387 -8.700 1.00 0.00 69 HIS A C 8
ATOM 11597 O O . HIS A 1 91 ? 2.046 1.193 -8.501 1.00 0.00 69 HIS A O 8
ATOM 11612 N N . MET A 1 92 ? 2.540 3.251 -7.729 1.00 0.00 70 MET A N 8
ATOM 11613 C CA . MET A 1 92 ? 2.618 2.843 -6.326 1.00 0.00 70 MET A CA 8
ATOM 11614 C C . MET A 1 92 ? 1.219 2.700 -5.712 1.00 0.00 70 MET A C 8
ATOM 11615 O O . MET A 1 92 ? 0.871 1.632 -5.209 1.00 0.00 70 MET A O 8
ATOM 11629 N N . GLN A 1 93 ? 0.417 3.771 -5.742 1.00 0.00 71 GLN A N 8
ATOM 11630 C CA . GLN A 1 93 ? -0.930 3.721 -5.169 1.00 0.00 71 GLN A CA 8
ATOM 11631 C C . GLN A 1 93 ? -1.760 2.583 -5.767 1.00 0.00 71 GLN A C 8
ATOM 11632 O O . GLN A 1 93 ? -2.656 2.053 -5.109 1.00 0.00 71 GLN A O 8
ATOM 11646 N N . ASN A 1 94 ? -1.469 2.208 -7.010 1.00 0.00 72 ASN A N 8
ATOM 11647 C CA . ASN A 1 94 ? -2.206 1.130 -7.669 1.00 0.00 72 ASN A CA 8
ATOM 11648 C C . ASN A 1 94 ? -1.667 -0.239 -7.261 1.00 0.00 72 ASN A C 8
ATOM 11649 O O . ASN A 1 94 ? -2.438 -1.154 -6.969 1.00 0.00 72 ASN A O 8
ATOM 11660 N N . VAL A 1 95 ? -0.340 -0.376 -7.246 1.00 0.00 73 VAL A N 8
ATOM 11661 C CA . VAL A 1 95 ? 0.302 -1.636 -6.874 1.00 0.00 73 VAL A CA 8
ATOM 11662 C C . VAL A 1 95 ? -0.361 -2.245 -5.639 1.00 0.00 73 VAL A C 8
ATOM 11663 O O . VAL A 1 95 ? -0.590 -3.453 -5.577 1.00 0.00 73 VAL A O 8
ATOM 11676 N N . VAL A 1 96 ? -0.673 -1.399 -4.665 1.00 0.00 74 VAL A N 8
ATOM 11677 C CA . VAL A 1 96 ? -1.319 -1.861 -3.438 1.00 0.00 74 VAL A CA 8
ATOM 11678 C C . VAL A 1 96 ? -2.763 -2.280 -3.707 1.00 0.00 74 VAL A C 8
ATOM 11679 O O . VAL A 1 96 ? -3.197 -3.343 -3.262 1.00 0.00 74 VAL A O 8
ATOM 11692 N N . ALA A 1 97 ? -3.507 -1.450 -4.449 1.00 0.00 75 ALA A N 8
ATOM 11693 C CA . ALA A 1 97 ? -4.897 -1.761 -4.779 1.00 0.00 75 ALA A CA 8
ATOM 11694 C C . ALA A 1 97 ? -5.013 -3.197 -5.266 1.00 0.00 75 ALA A C 8
ATOM 11695 O O . ALA A 1 97 ? -6.048 -3.844 -5.107 1.00 0.00 75 ALA A O 8
ATOM 11702 N N . ASP A 1 98 ? -3.927 -3.688 -5.853 1.00 0.00 76 ASP A N 8
ATOM 11703 C CA . ASP A 1 98 ? -3.881 -5.053 -6.360 1.00 0.00 76 ASP A CA 8
ATOM 11704 C C . ASP A 1 98 ? -3.709 -6.052 -5.217 1.00 0.00 76 ASP A C 8
ATOM 11705 O O . ASP A 1 98 ? -4.350 -7.103 -5.197 1.00 0.00 76 ASP A O 8
ATOM 11714 N N . HIS A 1 99 ? -2.836 -5.720 -4.267 1.00 0.00 77 HIS A N 8
ATOM 11715 C CA . HIS A 1 99 ? -2.580 -6.595 -3.124 1.00 0.00 77 HIS A CA 8
ATOM 11716 C C . HIS A 1 99 ? -3.858 -6.849 -2.327 1.00 0.00 77 HIS A C 8
ATOM 11717 O O . HIS A 1 99 ? -4.123 -7.979 -1.916 1.00 0.00 77 HIS A O 8
ATOM 11732 N N . LEU A 1 100 ? -4.658 -5.805 -2.123 1.00 0.00 78 LEU A N 8
ATOM 11733 C CA . LEU A 1 100 ? -5.908 -5.942 -1.393 1.00 0.00 78 LEU A CA 8
ATOM 11734 C C . LEU A 1 100 ? -6.865 -6.849 -2.161 1.00 0.00 78 LEU A C 8
ATOM 11735 O O . LEU A 1 100 ? -7.725 -7.501 -1.574 1.00 0.00 78 LEU A O 8
ATOM 11751 N N . GLN A 1 101 ? -6.707 -6.882 -3.484 1.00 0.00 79 GLN A N 8
ATOM 11752 C CA . GLN A 1 101 ? -7.557 -7.708 -4.334 1.00 0.00 79 GLN A CA 8
ATOM 11753 C C . GLN A 1 101 ? -7.205 -9.193 -4.206 1.00 0.00 79 GLN A C 8
ATOM 11754 O O . GLN A 1 101 ? -8.095 -10.038 -4.106 1.00 0.00 79 GLN A O 8
ATOM 11768 N N . ARG A 1 102 ? -5.911 -9.512 -4.210 1.00 0.00 80 ARG A N 8
ATOM 11769 C CA . ARG A 1 102 ? -5.468 -10.888 -4.093 1.00 0.00 80 ARG A CA 8
ATOM 11770 C C . ARG A 1 102 ? -5.908 -11.483 -2.759 1.00 0.00 80 ARG A C 8
ATOM 11771 O O . ARG A 1 102 ? -6.227 -12.669 -2.672 1.00 0.00 80 ARG A O 8
ATOM 11792 N N . MET A 1 103 ? -5.923 -10.653 -1.720 1.00 0.00 81 MET A N 8
ATOM 11793 C CA . MET A 1 103 ? -6.324 -11.106 -0.394 1.00 0.00 81 MET A CA 8
ATOM 11794 C C . MET A 1 103 ? -7.845 -11.164 -0.253 1.00 0.00 81 MET A C 8
ATOM 11795 O O . MET A 1 103 ? -8.364 -11.765 0.687 1.00 0.00 81 MET A O 8
ATOM 11809 N N . ALA A 1 104 ? -8.556 -10.537 -1.187 1.00 0.00 82 ALA A N 8
ATOM 11810 C CA . ALA A 1 104 ? -10.018 -10.522 -1.152 1.00 0.00 82 ALA A CA 8
ATOM 11811 C C . ALA A 1 104 ? -10.598 -10.636 -2.557 1.00 0.00 82 ALA A C 8
ATOM 11812 O O . ALA A 1 104 ? -10.446 -9.731 -3.378 1.00 0.00 82 ALA A O 8
ATOM 11819 N N . ASN A 1 105 ? -11.262 -11.755 -2.829 1.00 0.00 83 ASN A N 8
ATOM 11820 C CA . ASN A 1 105 ? -11.862 -11.989 -4.139 1.00 0.00 83 ASN A CA 8
ATOM 11821 C C . ASN A 1 105 ? -13.349 -11.643 -4.132 1.00 0.00 83 ASN A C 8
ATOM 11822 O O . ASN A 1 105 ? -13.858 -11.063 -3.173 1.00 0.00 83 ASN A O 8
ATOM 11833 N N . SER A 1 106 ? -14.038 -12.003 -5.217 1.00 0.00 84 SER A N 8
ATOM 11834 C CA . SER A 1 106 ? -15.472 -11.739 -5.360 1.00 0.00 84 SER A CA 8
ATOM 11835 C C . SER A 1 106 ? -15.742 -10.302 -5.811 1.00 0.00 84 SER A C 8
ATOM 11836 O O . SER A 1 106 ? -16.884 -9.943 -6.099 1.00 0.00 84 SER A O 8
ATOM 11844 N N . GLU A 1 107 ? -14.694 -9.483 -5.874 1.00 0.00 85 GLU A N 8
ATOM 11845 C CA . GLU A 1 107 ? -14.839 -8.093 -6.294 1.00 0.00 85 GLU A CA 8
ATOM 11846 C C . GLU A 1 107 ? -13.473 -7.449 -6.510 1.00 0.00 85 GLU A C 8
ATOM 11847 O O . GLU A 1 107 ? -12.516 -7.751 -5.797 1.00 0.00 85 GLU A O 8
ATOM 11859 N N . SER A 1 108 ? -13.387 -6.558 -7.494 1.00 0.00 86 SER A N 8
ATOM 11860 C CA . SER A 1 108 ? -12.132 -5.876 -7.789 1.00 0.00 86 SER A CA 8
ATOM 11861 C C . SER A 1 108 ? -11.880 -4.758 -6.782 1.00 0.00 86 SER A C 8
ATOM 11862 O O . SER A 1 108 ? -11.977 -3.577 -7.116 1.00 0.00 86 SER A O 8
ATOM 11870 N N . LEU A 1 109 ? -11.559 -5.155 -5.549 1.00 0.00 87 LEU A N 8
ATOM 11871 C CA . LEU A 1 109 ? -11.285 -4.224 -4.443 1.00 0.00 87 LEU A CA 8
ATOM 11872 C C . LEU A 1 109 ? -11.915 -2.856 -4.636 1.00 0.00 87 LEU A C 8
ATOM 11873 O O . LEU A 1 109 ? -11.410 -2.035 -5.402 1.00 0.00 87 LEU A O 8
ATOM 11889 N N . GLU A 1 110 ? -12.977 -2.584 -3.897 1.00 0.00 88 GLU A N 8
ATOM 11890 C CA . GLU A 1 110 ? -13.595 -1.279 -3.972 1.00 0.00 88 GLU A CA 8
ATOM 11891 C C . GLU A 1 110 ? -12.662 -0.284 -3.300 1.00 0.00 88 GLU A C 8
ATOM 11892 O O . GLU A 1 110 ? -12.638 -0.176 -2.074 1.00 0.00 88 GLU A O 8
ATOM 11904 N N . ILE A 1 111 ? -11.873 0.422 -4.100 1.00 0.00 89 ILE A N 8
ATOM 11905 C CA . ILE A 1 111 ? -10.922 1.379 -3.556 1.00 0.00 89 ILE A CA 8
ATOM 11906 C C . ILE A 1 111 ? -10.989 2.712 -4.297 1.00 0.00 89 ILE A C 8
ATOM 11907 O O . ILE A 1 111 ? -10.902 2.747 -5.524 1.00 0.00 89 ILE A O 8
ATOM 11923 N N . ALA A 1 112 ? -11.121 3.817 -3.563 1.00 0.00 90 ALA A N 8
ATOM 11924 C CA . ALA A 1 112 ? -11.156 5.119 -4.206 1.00 0.00 90 ALA A CA 8
ATOM 11925 C C . ALA A 1 112 ? -9.797 5.782 -4.078 1.00 0.00 90 ALA A C 8
ATOM 11926 O O . ALA A 1 112 ? -9.382 6.171 -2.986 1.00 0.00 90 ALA A O 8
ATOM 11933 N N . TRP A 1 113 ? -9.107 5.902 -5.199 1.00 0.00 91 TRP A N 8
ATOM 11934 C CA . TRP A 1 113 ? -7.788 6.514 -5.215 1.00 0.00 91 TRP A CA 8
ATOM 11935 C C . TRP A 1 113 ? -7.880 8.001 -5.520 1.00 0.00 91 TRP A C 8
ATOM 11936 O O . TRP A 1 113 ? -8.583 8.416 -6.441 1.00 0.00 91 TRP A O 8
ATOM 11957 N N . GLN A 1 114 ? -7.161 8.797 -4.742 1.00 0.00 92 GLN A N 8
ATOM 11958 C CA . GLN A 1 114 ? -7.155 10.242 -4.930 1.00 0.00 92 GLN A CA 8
ATOM 11959 C C . GLN A 1 114 ? -6.060 10.648 -5.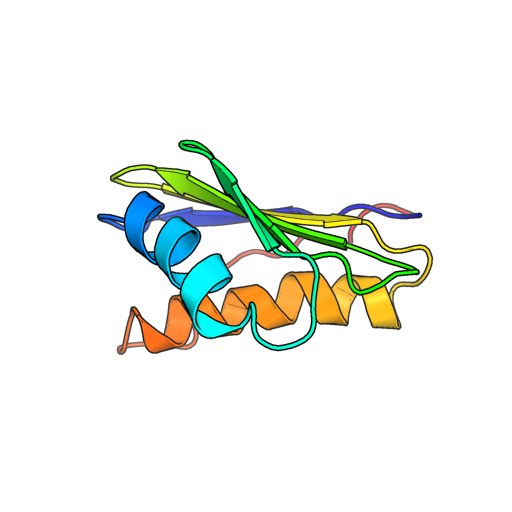912 1.00 0.00 92 GLN A C 8
ATOM 11960 O O . GLN A 1 114 ? -5.005 10.018 -5.975 1.00 0.00 92 GLN A O 8
ATOM 11974 N N . PRO A 1 115 ? -6.303 11.710 -6.698 1.00 0.00 93 PRO A N 8
ATOM 11975 C CA . PRO A 1 115 ? -5.341 12.201 -7.690 1.00 0.00 93 PRO A CA 8
ATOM 11976 C C . PRO A 1 115 ? -3.928 12.324 -7.139 1.00 0.00 93 PRO A C 8
ATOM 11977 O O . PRO A 1 115 ? -2.956 12.094 -7.858 1.00 0.00 93 PRO A O 8
ATOM 11988 N N . ALA A 1 116 ? -3.830 12.712 -5.864 1.00 0.00 94 ALA A N 8
ATOM 11989 C CA . ALA A 1 116 ? -2.543 12.898 -5.187 1.00 0.00 94 ALA A CA 8
ATOM 11990 C C . ALA A 1 116 ? -2.182 14.383 -5.135 1.00 0.00 94 ALA A C 8
ATOM 11991 O O . ALA A 1 116 ? -3.052 15.243 -5.267 1.00 0.00 94 ALA A O 8
ATOM 11998 N N . GLU A 1 117 ? -0.900 14.680 -4.940 1.00 0.00 95 GLU A N 8
ATOM 11999 C CA . GLU A 1 117 ? -0.438 16.062 -4.869 1.00 0.00 95 GLU A CA 8
ATOM 12000 C C . GLU A 1 117 ? -1.203 16.842 -3.803 1.00 0.00 95 GLU A C 8
ATOM 12001 O O . GLU A 1 117 ? -2.302 17.339 -4.050 1.00 0.00 95 GLU A O 8
ATOM 12013 N N . SER A 1 118 ? -0.615 16.942 -2.615 1.00 0.00 96 SER A N 8
ATOM 12014 C CA . SER A 1 118 ? -1.239 17.660 -1.510 1.00 0.00 96 SER A CA 8
ATOM 12015 C C . SER A 1 118 ? -0.520 18.978 -1.242 1.00 0.00 96 SER A C 8
ATOM 12016 O O . SER A 1 118 ? 0.728 18.990 -1.288 1.00 0.00 96 SER A O 8
ATOM 12025 N N . MET A 1 23 ? 7.564 15.169 -5.550 1.00 0.00 1 MET A N 9
ATOM 12026 C CA . MET A 1 23 ? 6.991 14.081 -4.710 1.00 0.00 1 MET A CA 9
ATOM 12027 C C . MET A 1 23 ? 5.566 14.403 -4.277 1.00 0.00 1 MET A C 9
ATOM 12028 O O . MET A 1 23 ? 5.327 15.022 -3.242 1.00 0.00 1 MET A O 9
ATOM 12041 N N . PHE A 1 24 ? 4.623 13.951 -5.089 1.00 0.00 2 PHE A N 9
ATOM 12042 C CA . PHE A 1 24 ? 3.200 14.152 -4.822 1.00 0.00 2 PHE A CA 9
ATOM 12043 C C . PHE A 1 24 ? 2.717 13.067 -3.862 1.00 0.00 2 PHE A C 9
ATOM 12044 O O . PHE A 1 24 ? 3.456 12.119 -3.591 1.00 0.00 2 PHE A O 9
ATOM 12061 N N . ARG A 1 25 ? 1.496 13.184 -3.336 1.00 0.00 3 ARG A N 9
ATOM 12062 C CA . ARG A 1 25 ? 1.008 12.166 -2.407 1.00 0.00 3 ARG A CA 9
ATOM 12063 C C . ARG A 1 25 ? -0.505 11.950 -2.502 1.00 0.00 3 ARG A C 9
ATOM 12064 O O . ARG A 1 25 ? -1.293 12.882 -2.345 1.00 0.00 3 ARG A O 9
ATOM 12085 N N . SER A 1 26 ? -0.890 10.692 -2.729 1.00 0.00 4 SER A N 9
ATOM 12086 C CA . SER A 1 26 ? -2.290 10.287 -2.820 1.00 0.00 4 SER A CA 9
ATOM 12087 C C . SER A 1 26 ? -2.601 9.323 -1.682 1.00 0.00 4 SER A C 9
ATOM 12088 O O . SER A 1 26 ? -1.685 8.770 -1.073 1.00 0.00 4 SER A O 9
ATOM 12096 N N . THR A 1 27 ? -3.880 9.111 -1.392 1.00 0.00 5 THR A N 9
ATOM 12097 C CA . THR A 1 27 ? -4.239 8.195 -0.316 1.00 0.00 5 THR A CA 9
ATOM 12098 C C . THR A 1 27 ? -5.533 7.436 -0.602 1.00 0.00 5 THR A C 9
ATOM 12099 O O . THR A 1 27 ? -6.572 8.037 -0.877 1.00 0.00 5 THR A O 9
ATOM 12110 N N . SER A 1 28 ? -5.459 6.109 -0.514 1.00 0.00 6 SER A N 9
ATOM 12111 C CA . SER A 1 28 ? -6.625 5.257 -0.740 1.00 0.00 6 SER A CA 9
ATOM 12112 C C . SER A 1 28 ? -7.119 4.650 0.577 1.00 0.00 6 SER A C 9
ATOM 12113 O O . SER A 1 28 ? -6.333 4.110 1.355 1.00 0.00 6 SER A O 9
ATOM 12121 N N . HIS A 1 29 ? -8.426 4.747 0.821 1.00 0.00 7 HIS A N 9
ATOM 12122 C CA . HIS A 1 29 ? -9.026 4.209 2.048 1.00 0.00 7 HIS A CA 9
ATOM 12123 C C . HIS A 1 29 ? -10.016 3.087 1.723 1.00 0.00 7 HIS A C 9
ATOM 12124 O O . HIS A 1 29 ? -10.898 3.254 0.882 1.00 0.00 7 HIS A O 9
ATOM 12139 N N . VAL A 1 30 ? -9.862 1.942 2.390 1.00 0.00 8 VAL A N 9
ATOM 12140 C CA . VAL A 1 30 ? -10.742 0.797 2.165 1.00 0.00 8 VAL A CA 9
ATOM 12141 C C . VAL A 1 30 ? -11.083 0.105 3.480 1.00 0.00 8 VAL A C 9
ATOM 12142 O O . VAL A 1 30 ? -10.300 0.156 4.430 1.00 0.00 8 VAL A O 9
ATOM 12155 N N . ARG A 1 31 ? -12.237 -0.561 3.537 1.00 0.00 9 ARG A N 9
ATOM 12156 C CA . ARG A 1 31 ? -12.619 -1.269 4.758 1.00 0.00 9 ARG A CA 9
ATOM 12157 C C . ARG A 1 31 ? -12.327 -2.763 4.623 1.00 0.00 9 ARG A C 9
ATOM 12158 O O . ARG A 1 31 ? -13.031 -3.483 3.915 1.00 0.00 9 ARG A O 9
ATOM 12179 N N . THR A 1 32 ? -11.275 -3.217 5.305 1.00 0.00 10 THR A N 9
ATOM 12180 C CA . THR A 1 32 ? -10.869 -4.622 5.267 1.00 0.00 10 THR A CA 9
ATOM 12181 C C . THR A 1 32 ? -10.662 -5.185 6.677 1.00 0.00 10 THR A C 9
ATOM 12182 O O . THR A 1 32 ? -10.393 -4.436 7.609 1.00 0.00 10 THR A O 9
ATOM 12193 N N . GLU A 1 33 ? -10.762 -6.502 6.827 1.00 0.00 11 GLU A N 9
ATOM 12194 C CA . GLU A 1 33 ? -10.559 -7.137 8.131 1.00 0.00 11 GLU A CA 9
ATOM 12195 C C . GLU A 1 33 ? -9.196 -7.839 8.213 1.00 0.00 11 GLU A C 9
ATOM 12196 O O . GLU A 1 33 ? -8.710 -8.382 7.222 1.00 0.00 11 GLU A O 9
ATOM 12208 N N . SER A 1 34 ? -8.585 -7.826 9.407 1.00 0.00 12 SER A N 9
ATOM 12209 C CA . SER A 1 34 ? -7.284 -8.463 9.620 1.00 0.00 12 SER A CA 9
ATOM 12210 C C . SER A 1 34 ? -6.217 -7.867 8.706 1.00 0.00 12 SER A C 9
ATOM 12211 O O . SER A 1 34 ? -5.232 -8.521 8.364 1.00 0.00 12 SER A O 9
ATOM 12219 N N . ALA A 1 35 ? -6.430 -6.619 8.322 1.00 0.00 13 ALA A N 9
ATOM 12220 C CA . ALA A 1 35 ? -5.501 -5.899 7.444 1.00 0.00 13 ALA A CA 9
ATOM 12221 C C . ALA A 1 35 ? -4.054 -5.952 7.930 1.00 0.00 13 ALA A C 9
ATOM 12222 O O . ALA A 1 35 ? -3.144 -6.278 7.168 1.00 0.00 13 ALA A O 9
ATOM 12229 N N . ALA A 1 36 ? -3.845 -5.575 9.184 1.00 0.00 14 ALA A N 9
ATOM 12230 C CA . ALA A 1 36 ? -2.499 -5.515 9.771 1.00 0.00 14 ALA A CA 9
ATOM 12231 C C . ALA A 1 36 ? -1.604 -6.702 9.397 1.00 0.00 14 ALA A C 9
ATOM 12232 O O . ALA A 1 36 ? -0.380 -6.570 9.389 1.00 0.00 14 ALA A O 9
ATOM 12239 N N . ARG A 1 37 ? -2.192 -7.852 9.089 1.00 0.00 15 ARG A N 9
ATOM 12240 C CA . ARG A 1 37 ? -1.399 -9.029 8.724 1.00 0.00 15 ARG A CA 9
ATOM 12241 C C . ARG A 1 37 ? -0.957 -8.971 7.272 1.00 0.00 15 ARG A C 9
ATOM 12242 O O . ARG A 1 37 ? 0.176 -9.328 6.947 1.00 0.00 15 ARG A O 9
ATOM 12263 N N . TYR A 1 38 ? -1.837 -8.514 6.397 1.00 0.00 16 TYR A N 9
ATOM 12264 C CA . TYR A 1 38 ? -1.490 -8.421 4.988 1.00 0.00 16 TYR A CA 9
ATOM 12265 C C . TYR A 1 38 ? -0.385 -7.389 4.791 1.00 0.00 16 TYR A C 9
ATOM 12266 O O . TYR A 1 38 ? 0.369 -7.474 3.830 1.00 0.00 16 TYR A O 9
ATOM 12284 N N . VAL A 1 39 ? -0.265 -6.440 5.726 1.00 0.00 17 VAL A N 9
ATOM 12285 C CA . VAL A 1 39 ? 0.792 -5.432 5.647 1.00 0.00 17 VAL A CA 9
ATOM 12286 C C . VAL A 1 39 ? 2.111 -6.033 6.117 1.00 0.00 17 VAL A C 9
ATOM 12287 O O . VAL A 1 39 ? 3.145 -5.866 5.469 1.00 0.00 17 VAL A O 9
ATOM 12300 N N . ASN A 1 40 ? 2.072 -6.732 7.247 1.00 0.00 18 ASN A N 9
ATOM 12301 C CA . ASN A 1 40 ? 3.273 -7.348 7.790 1.00 0.00 18 ASN A CA 9
ATOM 12302 C C . ASN A 1 40 ? 3.756 -8.499 6.910 1.00 0.00 18 ASN A C 9
ATOM 12303 O O . ASN A 1 40 ? 4.946 -8.812 6.887 1.00 0.00 18 ASN A O 9
ATOM 12314 N N . ARG A 1 41 ? 2.832 -9.135 6.193 1.00 0.00 19 ARG A N 9
ATOM 12315 C CA . ARG A 1 41 ? 3.177 -10.255 5.329 1.00 0.00 19 ARG A CA 9
ATOM 12316 C C . ARG A 1 41 ? 3.839 -9.795 4.028 1.00 0.00 19 ARG A C 9
ATOM 12317 O O . ARG A 1 41 ? 4.485 -10.587 3.343 1.00 0.00 19 ARG A O 9
ATOM 12338 N N . LEU A 1 42 ? 3.669 -8.522 3.684 1.00 0.00 20 LEU A N 9
ATOM 12339 C CA . LEU A 1 42 ? 4.246 -7.981 2.454 1.00 0.00 20 LEU A CA 9
ATOM 12340 C C . LEU A 1 42 ? 5.758 -7.834 2.550 1.00 0.00 20 LEU A C 9
ATOM 12341 O O . LEU A 1 42 ? 6.482 -8.219 1.633 1.00 0.00 20 LEU A O 9
ATOM 12357 N N . CYS A 1 43 ? 6.240 -7.271 3.654 1.00 0.00 21 CYS A N 9
ATOM 12358 C CA . CYS A 1 43 ? 7.675 -7.081 3.832 1.00 0.00 21 CYS A CA 9
ATOM 12359 C C . CYS A 1 43 ? 8.404 -8.410 3.679 1.00 0.00 21 CYS A C 9
ATOM 12360 O O . CYS A 1 43 ? 9.528 -8.464 3.184 1.00 0.00 21 CYS A O 9
ATOM 12368 N N . LYS A 1 44 ? 7.742 -9.483 4.087 1.00 0.00 22 LYS A N 9
ATOM 12369 C CA . LYS A 1 44 ? 8.310 -10.816 3.973 1.00 0.00 22 LYS A CA 9
ATOM 12370 C C . LYS A 1 44 ? 8.058 -11.392 2.577 1.00 0.00 22 LYS A C 9
ATOM 12371 O O . LYS A 1 44 ? 8.739 -12.323 2.146 1.00 0.00 22 LYS A O 9
ATOM 12390 N N . HIS A 1 45 ? 7.060 -10.840 1.884 1.00 0.00 23 HIS A N 9
ATOM 12391 C CA . HIS A 1 45 ? 6.695 -11.296 0.548 1.00 0.00 23 HIS A CA 9
ATOM 12392 C C . HIS A 1 45 ? 7.541 -10.643 -0.542 1.00 0.00 23 HIS A C 9
ATOM 12393 O O . HIS A 1 45 ? 8.225 -11.335 -1.298 1.00 0.00 23 HIS A O 9
ATOM 12408 N N . TRP A 1 46 ? 7.478 -9.314 -0.645 1.00 0.00 24 TRP A N 9
ATOM 12409 C CA . TRP A 1 46 ? 8.228 -8.606 -1.674 1.00 0.00 24 TRP A CA 9
ATOM 12410 C C . TRP A 1 46 ? 9.635 -8.239 -1.198 1.00 0.00 24 TRP A C 9
ATOM 12411 O O . TRP A 1 46 ? 10.472 -7.827 -2.001 1.00 0.00 24 TRP A O 9
ATOM 12432 N N . GLY A 1 47 ? 9.900 -8.387 0.104 1.00 0.00 25 GLY A N 9
ATOM 12433 C CA . GLY A 1 47 ? 11.216 -8.062 0.625 1.00 0.00 25 GLY A CA 9
ATOM 12434 C C . GLY A 1 47 ? 12.279 -9.041 0.168 1.00 0.00 25 GLY A C 9
ATOM 12435 O O . GLY A 1 47 ? 12.886 -9.733 0.985 1.00 0.00 25 GLY A O 9
ATOM 12439 N N . HIS A 1 48 ? 12.507 -9.100 -1.139 1.00 0.00 26 HIS A N 9
ATOM 12440 C CA . HIS A 1 48 ? 13.504 -10.003 -1.699 1.00 0.00 26 HIS A CA 9
ATOM 12441 C C . HIS A 1 48 ? 14.692 -9.222 -2.245 1.00 0.00 26 HIS A C 9
ATOM 12442 O O . HIS A 1 48 ? 15.821 -9.711 -2.247 1.00 0.00 26 HIS A O 9
ATOM 12457 N N . LYS A 1 49 ? 14.430 -8.004 -2.711 1.00 0.00 27 LYS A N 9
ATOM 12458 C CA . LYS A 1 49 ? 15.482 -7.159 -3.262 1.00 0.00 27 LYS A CA 9
ATOM 12459 C C . LYS A 1 49 ? 15.141 -5.683 -3.043 1.00 0.00 27 LYS A C 9
ATOM 12460 O O . LYS A 1 49 ? 15.632 -4.808 -3.749 1.00 0.00 27 LYS A O 9
ATOM 12479 N N . PHE A 1 50 ? 14.298 -5.411 -2.051 1.00 0.00 28 PHE A N 9
ATOM 12480 C CA . PHE A 1 50 ? 13.907 -4.045 -1.748 1.00 0.00 28 PHE A CA 9
ATOM 12481 C C . PHE A 1 50 ? 13.864 -3.815 -0.250 1.00 0.00 28 PHE A C 9
ATOM 12482 O O . PHE A 1 50 ? 13.798 -4.762 0.536 1.00 0.00 28 PHE A O 9
ATOM 12499 N N . GLU A 1 51 ? 13.907 -2.552 0.140 1.00 0.00 29 GLU A N 9
ATOM 12500 C CA . GLU A 1 51 ? 13.877 -2.198 1.553 1.00 0.00 29 GLU A CA 9
ATOM 12501 C C . GLU A 1 51 ? 12.446 -2.185 2.073 1.00 0.00 29 GLU A C 9
ATOM 12502 O O . GLU A 1 51 ? 11.679 -1.265 1.788 1.00 0.00 29 GLU A O 9
ATOM 12514 N N . VAL A 1 52 ? 12.088 -3.218 2.830 1.00 0.00 30 VAL A N 9
ATOM 12515 C CA . VAL A 1 52 ? 10.742 -3.329 3.380 1.00 0.00 30 VAL A CA 9
ATOM 12516 C C . VAL A 1 52 ? 10.751 -3.299 4.906 1.00 0.00 30 VAL A C 9
ATOM 12517 O O . VAL A 1 52 ? 11.265 -4.213 5.551 1.00 0.00 30 VAL A O 9
ATOM 12530 N N . GLU A 1 53 ? 10.160 -2.251 5.479 1.00 0.00 31 GLU A N 9
ATOM 12531 C CA . GLU A 1 53 ? 10.081 -2.117 6.927 1.00 0.00 31 GLU A CA 9
ATOM 12532 C C . GLU A 1 53 ? 8.760 -2.688 7.431 1.00 0.00 31 GLU A C 9
ATOM 12533 O O . GLU A 1 53 ? 7.721 -2.523 6.793 1.00 0.00 31 GLU A O 9
ATOM 12545 N N . LEU A 1 54 ? 8.804 -3.364 8.572 1.00 0.00 32 LEU A N 9
ATOM 12546 C CA . LEU A 1 54 ? 7.597 -3.964 9.145 1.00 0.00 32 LEU A CA 9
ATOM 12547 C C . LEU A 1 54 ? 7.338 -3.449 10.553 1.00 0.00 32 LEU A C 9
ATOM 12548 O O . LEU A 1 54 ? 8.033 -3.813 11.502 1.00 0.00 32 LEU A O 9
ATOM 12564 N N . THR A 1 55 ? 6.306 -2.624 10.681 1.00 0.00 33 THR A N 9
ATOM 12565 C CA . THR A 1 55 ? 5.911 -2.078 11.973 1.00 0.00 33 THR A CA 9
ATOM 12566 C C . THR A 1 55 ? 4.442 -2.394 12.205 1.00 0.00 33 THR A C 9
ATOM 12567 O O . THR A 1 55 ? 3.732 -2.762 11.269 1.00 0.00 33 THR A O 9
ATOM 12578 N N . PRO A 1 56 ? 3.951 -2.255 13.439 1.00 0.00 34 PRO A N 9
ATOM 12579 C CA . PRO A 1 56 ? 2.552 -2.533 13.745 1.00 0.00 34 PRO A CA 9
ATOM 12580 C C . PRO A 1 56 ? 1.644 -1.393 13.323 1.00 0.00 34 PRO A C 9
ATOM 12581 O O . PRO A 1 56 ? 0.800 -0.934 14.093 1.00 0.00 34 PRO A O 9
ATOM 12592 N N . GLU A 1 57 ? 1.833 -0.937 12.094 1.00 0.00 35 GLU A N 9
ATOM 12593 C CA . GLU A 1 57 ? 1.048 0.161 11.554 1.00 0.00 35 GLU A CA 9
ATOM 12594 C C . GLU A 1 57 ? 0.982 0.111 10.025 1.00 0.00 35 GLU A C 9
ATOM 12595 O O . GLU A 1 57 ? -0.069 0.375 9.442 1.00 0.00 35 GLU A O 9
ATOM 12607 N N . ARG A 1 58 ? 2.101 -0.218 9.370 1.00 0.00 36 ARG A N 9
ATOM 12608 C CA . ARG A 1 58 ? 2.125 -0.278 7.917 1.00 0.00 36 ARG A CA 9
ATOM 12609 C C . ARG A 1 58 ? 3.410 -0.893 7.380 1.00 0.00 36 ARG A C 9
ATOM 12610 O O . ARG A 1 58 ? 4.387 -1.074 8.106 1.00 0.00 36 ARG A O 9
ATOM 12631 N N . GLY A 1 59 ? 3.393 -1.176 6.083 1.00 0.00 37 GLY A N 9
ATOM 12632 C CA . GLY A 1 59 ? 4.551 -1.732 5.412 1.00 0.00 37 GLY A CA 9
ATOM 12633 C C . GLY A 1 59 ? 5.213 -0.677 4.527 1.00 0.00 37 GLY A C 9
ATOM 12634 O O . GLY A 1 59 ? 4.579 -0.165 3.605 1.00 0.00 37 GLY A O 9
ATOM 12638 N N . PHE A 1 60 ? 6.469 -0.330 4.805 1.00 0.00 38 PHE A N 9
ATOM 12639 C CA . PHE A 1 60 ? 7.173 0.686 4.028 1.00 0.00 38 PHE A CA 9
ATOM 12640 C C . PHE A 1 60 ? 8.091 0.032 3.007 1.00 0.00 38 PHE A C 9
ATOM 12641 O O . PHE A 1 60 ? 8.952 -0.771 3.360 1.00 0.00 38 PHE A O 9
ATOM 12658 N N . ILE A 1 61 ? 7.905 0.385 1.741 1.00 0.00 39 ILE A N 9
ATOM 12659 C CA . ILE A 1 61 ? 8.728 -0.172 0.668 1.00 0.00 39 ILE A CA 9
ATOM 12660 C C . ILE A 1 61 ? 9.131 0.933 -0.303 1.00 0.00 39 ILE A C 9
ATOM 12661 O O . ILE A 1 61 ? 8.318 1.369 -1.119 1.00 0.00 39 ILE A O 9
ATOM 12677 N N . ASP A 1 62 ? 10.378 1.390 -0.220 1.00 0.00 40 ASP A N 9
ATOM 12678 C CA . ASP A 1 62 ? 10.845 2.445 -1.105 1.00 0.00 40 ASP A CA 9
ATOM 12679 C C . ASP A 1 62 ? 11.714 1.880 -2.217 1.00 0.00 40 ASP A C 9
ATOM 12680 O O . ASP A 1 62 ? 12.752 1.266 -1.970 1.00 0.00 40 ASP A O 9
ATOM 12689 N N . PHE A 1 63 ? 11.273 2.105 -3.444 1.00 0.00 41 PHE A N 9
ATOM 12690 C CA . PHE A 1 63 ? 11.985 1.642 -4.628 1.00 0.00 41 PHE A CA 9
ATOM 12691 C C . PHE A 1 63 ? 13.174 2.549 -4.917 1.00 0.00 41 PHE A C 9
ATOM 12692 O O . PHE A 1 63 ? 14.010 2.255 -5.771 1.00 0.00 41 PHE A O 9
ATOM 12709 N N . GLY A 1 64 ? 13.224 3.661 -4.198 1.00 0.00 42 GLY A N 9
ATOM 12710 C CA . GLY A 1 64 ? 14.289 4.626 -4.372 1.00 0.00 42 GLY A CA 9
ATOM 12711 C C . GLY A 1 64 ? 13.755 6.006 -4.716 1.00 0.00 42 GLY A C 9
ATOM 12712 O O . GLY A 1 64 ? 13.703 6.888 -3.860 1.00 0.00 42 GLY A O 9
ATOM 12716 N N . ASP A 1 65 ? 13.344 6.188 -5.969 1.00 0.00 43 ASP A N 9
ATOM 12717 C CA . ASP A 1 65 ? 12.796 7.464 -6.422 1.00 0.00 43 ASP A CA 9
ATOM 12718 C C . ASP A 1 65 ? 11.273 7.446 -6.319 1.00 0.00 43 ASP A C 9
ATOM 12719 O O . ASP A 1 65 ? 10.565 7.762 -7.276 1.00 0.00 43 ASP A O 9
ATOM 12728 N N . SER A 1 66 ? 10.786 7.061 -5.142 1.00 0.00 44 SER A N 9
ATOM 12729 C CA . SER A 1 66 ? 9.355 6.969 -4.862 1.00 0.00 44 SER A CA 9
ATOM 12730 C C . SER A 1 66 ? 9.143 6.207 -3.549 1.00 0.00 44 SER A C 9
ATOM 12731 O O . SER A 1 66 ? 10.109 5.927 -2.840 1.00 0.00 44 SER A O 9
ATOM 12739 N N . ASN A 1 67 ? 7.894 5.867 -3.222 1.00 0.00 45 ASN A N 9
ATOM 12740 C CA . ASN A 1 67 ? 7.607 5.142 -1.988 1.00 0.00 45 ASN A CA 9
ATOM 12741 C C . ASN A 1 67 ? 6.229 4.489 -2.051 1.00 0.00 45 ASN A C 9
ATOM 12742 O O . ASN A 1 67 ? 5.382 4.896 -2.848 1.00 0.00 45 ASN A O 9
ATOM 12753 N N . CYS A 1 68 ? 5.993 3.496 -1.196 1.00 0.00 46 CYS A N 9
ATOM 12754 C CA . CYS A 1 68 ? 4.705 2.828 -1.157 1.00 0.00 46 CYS A CA 9
ATOM 12755 C C . CYS A 1 68 ? 4.460 2.264 0.236 1.00 0.00 46 CYS A C 9
ATOM 12756 O O . CYS A 1 68 ? 5.011 1.228 0.607 1.00 0.00 46 CYS A O 9
ATOM 12764 N N . GLU A 1 69 ? 3.635 2.962 1.005 1.00 0.00 47 GLU A N 9
ATOM 12765 C CA . GLU A 1 69 ? 3.317 2.549 2.363 1.00 0.00 47 GLU A CA 9
ATOM 12766 C C . GLU A 1 69 ? 1.916 1.952 2.406 1.00 0.00 47 GLU A C 9
ATOM 12767 O O . GLU A 1 69 ? 1.071 2.273 1.570 1.00 0.00 47 GLU A O 9
ATOM 12779 N N . LEU A 1 70 ? 1.671 1.079 3.373 1.00 0.00 48 LEU A N 9
ATOM 12780 C CA . LEU A 1 70 ? 0.360 0.440 3.497 1.00 0.00 48 LEU A CA 9
ATOM 12781 C C . LEU A 1 70 ? -0.060 0.334 4.956 1.00 0.00 48 LEU A C 9
ATOM 12782 O O . LEU A 1 70 ? 0.476 -0.476 5.708 1.00 0.00 48 LEU A O 9
ATOM 12798 N N . LEU A 1 71 ? -1.043 1.145 5.342 1.00 0.00 49 LEU A N 9
ATOM 12799 C CA . LEU A 1 71 ? -1.553 1.124 6.716 1.00 0.00 49 LEU A CA 9
ATOM 12800 C C . LEU A 1 71 ? -2.598 0.039 6.833 1.00 0.00 49 LEU A C 9
ATOM 12801 O O . LEU A 1 71 ? -3.482 -0.062 5.989 1.00 0.00 49 LEU A O 9
ATOM 12817 N N . ALA A 1 72 ? -2.483 -0.798 7.853 1.00 0.00 50 ALA A N 9
ATOM 12818 C CA . ALA A 1 72 ? -3.424 -1.891 8.008 1.00 0.00 50 ALA A CA 9
ATOM 12819 C C . ALA A 1 72 ? -3.783 -2.174 9.458 1.00 0.00 50 ALA A C 9
ATOM 12820 O O . ALA A 1 72 ? -2.952 -2.620 10.248 1.00 0.00 50 ALA A O 9
ATOM 12827 N N . HIS A 1 73 ? -5.051 -1.940 9.782 1.00 0.00 51 HIS A N 9
ATOM 12828 C CA . HIS A 1 73 ? -5.573 -2.190 11.101 1.00 0.00 51 HIS A CA 9
ATOM 12829 C C . HIS A 1 73 ? -6.570 -3.355 11.020 1.00 0.00 51 HIS A C 9
ATOM 12830 O O . HIS A 1 73 ? -6.998 -3.739 9.932 1.00 0.00 51 HIS A O 9
ATOM 12845 N N . PRO A 1 74 ? -6.929 -3.945 12.161 1.00 0.00 52 PRO A N 9
ATOM 12846 C CA . PRO A 1 74 ? -7.847 -5.091 12.228 1.00 0.00 52 PRO A CA 9
ATOM 12847 C C . PRO A 1 74 ? -9.114 -4.939 11.386 1.00 0.00 52 PRO A C 9
ATOM 12848 O O . PRO A 1 74 ? -9.771 -5.935 11.083 1.00 0.00 52 PRO A O 9
ATOM 12859 N N . ASP A 1 75 ? -9.478 -3.712 11.014 1.00 0.00 53 ASP A N 9
ATOM 12860 C CA . ASP A 1 75 ? -10.690 -3.515 10.223 1.00 0.00 53 ASP A CA 9
ATOM 12861 C C . ASP A 1 75 ? -10.559 -2.426 9.160 1.00 0.00 53 ASP A C 9
ATOM 12862 O O . ASP A 1 75 ? -11.519 -2.164 8.435 1.00 0.00 53 ASP A O 9
ATOM 12871 N N . HIS A 1 76 ? -9.389 -1.811 9.026 1.00 0.00 54 HIS A N 9
ATOM 12872 C CA . HIS A 1 76 ? -9.222 -0.791 7.995 1.00 0.00 54 HIS A CA 9
ATOM 12873 C C . HIS A 1 76 ? -7.808 -0.790 7.419 1.00 0.00 54 HIS A C 9
ATOM 12874 O O . HIS A 1 76 ? -6.868 -1.257 8.062 1.00 0.00 54 HIS A O 9
ATOM 12889 N N . VAL A 1 77 ? -7.659 -0.269 6.196 1.00 0.00 55 VAL A N 9
ATOM 12890 C CA . VAL A 1 77 ? -6.364 -0.221 5.540 1.00 0.00 55 VAL A CA 9
ATOM 12891 C C . VAL A 1 77 ? -6.190 1.091 4.774 1.00 0.00 55 VAL A C 9
ATOM 12892 O O . VAL A 1 77 ? -7.116 1.568 4.118 1.00 0.00 55 VAL A O 9
ATOM 12905 N N . LEU A 1 78 ? -4.999 1.662 4.866 1.00 0.00 56 LEU A N 9
ATOM 12906 C CA . LEU A 1 78 ? -4.690 2.918 4.183 1.00 0.00 56 LEU A CA 9
ATOM 12907 C C . LEU A 1 78 ? -3.524 2.717 3.222 1.00 0.00 56 LEU A C 9
ATOM 12908 O O . LEU A 1 78 ? -2.625 1.920 3.482 1.00 0.00 56 LEU A O 9
ATOM 12924 N N . MET A 1 79 ? -3.549 3.435 2.107 1.00 0.00 57 MET A N 9
ATOM 12925 C CA . MET A 1 79 ? -2.495 3.317 1.107 1.00 0.00 57 MET A CA 9
ATOM 12926 C C . MET A 1 79 ? -1.945 4.688 0.722 1.00 0.00 57 MET A C 9
ATOM 12927 O O . MET A 1 79 ? -2.654 5.503 0.134 1.00 0.00 57 MET A O 9
ATOM 12941 N N . ILE A 1 80 ? -0.674 4.941 1.055 1.00 0.00 58 ILE A N 9
ATOM 12942 C CA . ILE A 1 80 ? -0.043 6.212 0.740 1.00 0.00 58 ILE A CA 9
ATOM 12943 C C . ILE A 1 80 ? 1.237 5.996 -0.059 1.00 0.00 58 ILE A C 9
ATOM 12944 O O . ILE A 1 80 ? 2.026 5.102 0.247 1.00 0.00 58 ILE A O 9
ATOM 12960 N N . LEU A 1 81 ? 1.445 6.823 -1.076 1.00 0.00 59 LEU A N 9
ATOM 12961 C CA . LEU A 1 81 ? 2.637 6.717 -1.906 1.00 0.00 59 LEU A CA 9
ATOM 12962 C C . LEU A 1 81 ? 3.395 8.035 -1.955 1.00 0.00 59 LEU A C 9
ATOM 12963 O O . LEU A 1 81 ? 2.795 9.105 -1.986 1.00 0.00 59 LEU A O 9
ATOM 12979 N N . ASN A 1 82 ? 4.717 7.949 -2.014 1.00 0.00 60 ASN A N 9
ATOM 12980 C CA . ASN A 1 82 ? 5.551 9.137 -2.129 1.00 0.00 60 ASN A CA 9
ATOM 12981 C C . ASN A 1 82 ? 6.356 9.016 -3.408 1.00 0.00 60 ASN A C 9
ATOM 12982 O O . ASN A 1 82 ? 7.321 8.260 -3.469 1.00 0.00 60 ASN A O 9
ATOM 12993 N N . SER A 1 83 ? 5.940 9.733 -4.443 1.00 0.00 61 SER A N 9
ATOM 12994 C CA . SER A 1 83 ? 6.633 9.643 -5.733 1.00 0.00 61 SER A CA 9
ATOM 12995 C C . SER A 1 83 ? 6.764 10.994 -6.435 1.00 0.00 61 SER A C 9
ATOM 12996 O O . SER A 1 83 ? 5.807 11.763 -6.516 1.00 0.00 61 SER A O 9
ATOM 13004 N N . PRO A 1 84 ? 7.967 11.284 -6.961 1.00 0.00 62 PRO A N 9
ATOM 13005 C CA . PRO A 1 84 ? 8.257 12.535 -7.679 1.00 0.00 62 PRO A CA 9
ATOM 13006 C C . PRO A 1 84 ? 7.500 12.682 -8.994 1.00 0.00 62 PRO A C 9
ATOM 13007 O O . PRO A 1 84 ? 7.534 13.748 -9.608 1.00 0.00 62 PRO A O 9
ATOM 13018 N N . ASP A 1 85 ? 6.815 11.629 -9.434 1.00 0.00 63 ASP A N 9
ATOM 13019 C CA . ASP A 1 85 ? 6.069 11.707 -10.682 1.00 0.00 63 ASP A CA 9
ATOM 13020 C C . ASP A 1 85 ? 4.823 10.824 -10.616 1.00 0.00 63 ASP A C 9
ATOM 13021 O O . ASP A 1 85 ? 4.802 9.832 -9.887 1.00 0.00 63 ASP A O 9
ATOM 13030 N N . GLU A 1 86 ? 3.776 11.192 -11.356 1.00 0.00 64 GLU A N 9
ATOM 13031 C CA . GLU A 1 86 ? 2.527 10.405 -11.326 1.00 0.00 64 GLU A CA 9
ATOM 13032 C C . GLU A 1 86 ? 2.758 8.960 -11.759 1.00 0.00 64 GLU A C 9
ATOM 13033 O O . GLU A 1 86 ? 2.242 8.044 -11.124 1.00 0.00 64 GLU A O 9
ATOM 13045 N N . ASP A 1 87 ? 3.535 8.740 -12.821 1.00 0.00 65 ASP A N 9
ATOM 13046 C CA . ASP A 1 87 ? 3.810 7.374 -13.273 1.00 0.00 65 ASP A CA 9
ATOM 13047 C C . ASP A 1 87 ? 4.189 6.519 -12.074 1.00 0.00 65 ASP A C 9
ATOM 13048 O O . ASP A 1 87 ? 3.559 5.501 -11.788 1.00 0.00 65 ASP A O 9
ATOM 13057 N N . SER A 1 88 ? 5.193 6.988 -11.344 1.00 0.00 66 SER A N 9
ATOM 13058 C CA . SER A 1 88 ? 5.637 6.326 -10.127 1.00 0.00 66 SER A CA 9
ATOM 13059 C C . SER A 1 88 ? 4.486 6.325 -9.130 1.00 0.00 66 SER A C 9
ATOM 13060 O O . SER A 1 88 ? 4.032 5.281 -8.665 1.00 0.00 66 SER A O 9
ATOM 13068 N N . LEU A 1 89 ? 4.016 7.532 -8.842 1.00 0.00 67 LEU A N 9
ATOM 13069 C CA . LEU A 1 89 ? 2.902 7.778 -7.929 1.00 0.00 67 LEU A CA 9
ATOM 13070 C C . LEU A 1 89 ? 1.790 6.745 -8.102 1.00 0.00 67 LEU A C 9
ATOM 13071 O O . LEU A 1 89 ? 1.458 6.024 -7.163 1.00 0.00 67 LEU A O 9
ATOM 13087 N N . ALA A 1 90 ? 1.216 6.670 -9.293 1.00 0.00 68 ALA A N 9
ATOM 13088 C CA . ALA A 1 90 ? 0.146 5.715 -9.548 1.00 0.00 68 ALA A CA 9
ATOM 13089 C C . ALA A 1 90 ? 0.670 4.291 -9.451 1.00 0.00 68 ALA A C 9
ATOM 13090 O O . ALA A 1 90 ? -0.023 3.395 -8.969 1.00 0.00 68 ALA A O 9
ATOM 13097 N N . HIS A 1 91 ? 1.909 4.088 -9.895 1.00 0.00 69 HIS A N 9
ATOM 13098 C CA . HIS A 1 91 ? 2.529 2.770 -9.839 1.00 0.00 69 HIS A CA 9
ATOM 13099 C C . HIS A 1 91 ? 2.453 2.219 -8.420 1.00 0.00 69 HIS A C 9
ATOM 13100 O O . HIS A 1 91 ? 2.205 1.034 -8.212 1.00 0.00 69 HIS A O 9
ATOM 13115 N N . MET A 1 92 ? 2.669 3.099 -7.448 1.00 0.00 70 MET A N 9
ATOM 13116 C CA . MET A 1 92 ? 2.628 2.713 -6.039 1.00 0.00 70 MET A CA 9
ATOM 13117 C C . MET A 1 92 ? 1.186 2.561 -5.540 1.00 0.00 70 MET A C 9
ATOM 13118 O O . MET A 1 92 ? 0.806 1.497 -5.051 1.00 0.00 70 MET A O 9
ATOM 13132 N N . GLN A 1 93 ? 0.386 3.627 -5.650 1.00 0.00 71 GLN A N 9
ATOM 13133 C CA . GLN A 1 93 ? -1.005 3.584 -5.186 1.00 0.00 71 GLN A CA 9
ATOM 13134 C C . GLN A 1 93 ? -1.797 2.465 -5.859 1.00 0.00 71 GLN A C 9
ATOM 13135 O O . GLN A 1 93 ? -2.739 1.931 -5.274 1.00 0.00 71 GLN A O 9
ATOM 13149 N N . ASN A 1 94 ? -1.424 2.108 -7.084 1.00 0.00 72 ASN A N 9
ATOM 13150 C CA . ASN A 1 94 ? -2.123 1.049 -7.807 1.00 0.00 72 ASN A CA 9
ATOM 13151 C C . ASN A 1 94 ? -1.626 -0.329 -7.379 1.00 0.00 72 ASN A C 9
ATOM 13152 O O . ASN A 1 94 ? -2.421 -1.228 -7.107 1.00 0.00 72 ASN A O 9
ATOM 13163 N N . VAL A 1 95 ? -0.306 -0.490 -7.320 1.00 0.00 73 VAL A N 9
ATOM 13164 C CA . VAL A 1 95 ? 0.297 -1.760 -6.923 1.00 0.00 73 VAL A CA 9
ATOM 13165 C C . VAL A 1 95 ? -0.370 -2.316 -5.663 1.00 0.00 73 VAL A C 9
ATOM 13166 O O . VAL A 1 95 ? -0.616 -3.517 -5.560 1.00 0.00 73 VAL A O 9
ATOM 13179 N N . VAL A 1 96 ? -0.662 -1.435 -4.712 1.00 0.00 74 VAL A N 9
ATOM 13180 C CA . VAL A 1 96 ? -1.304 -1.847 -3.466 1.00 0.00 74 VAL A CA 9
ATOM 13181 C C . VAL A 1 96 ? -2.755 -2.256 -3.709 1.00 0.00 74 VAL A C 9
ATOM 13182 O O . VAL A 1 96 ? -3.196 -3.304 -3.233 1.00 0.00 74 VAL A O 9
ATOM 13195 N N . ALA A 1 97 ? -3.499 -1.437 -4.464 1.00 0.00 75 ALA A N 9
ATOM 13196 C CA . ALA A 1 97 ? -4.894 -1.743 -4.772 1.00 0.00 75 ALA A CA 9
ATOM 13197 C C . ALA A 1 97 ? -5.025 -3.190 -5.223 1.00 0.00 75 ALA A C 9
ATOM 13198 O O . ALA A 1 97 ? -6.065 -3.824 -5.041 1.00 0.00 75 ALA A O 9
ATOM 13205 N N . ASP A 1 98 ? -3.947 -3.706 -5.803 1.00 0.00 76 ASP A N 9
ATOM 13206 C CA . ASP A 1 98 ? -3.916 -5.084 -6.276 1.00 0.00 76 ASP A CA 9
ATOM 13207 C C . ASP A 1 98 ? -3.737 -6.055 -5.110 1.00 0.00 76 ASP A C 9
ATOM 13208 O O . ASP A 1 98 ? -4.379 -7.104 -5.061 1.00 0.00 76 ASP A O 9
ATOM 13217 N N . HIS A 1 99 ? -2.857 -5.701 -4.174 1.00 0.00 77 HIS A N 9
ATOM 13218 C CA . HIS A 1 99 ? -2.597 -6.550 -3.013 1.00 0.00 77 HIS A CA 9
ATOM 13219 C C . HIS A 1 99 ? -3.871 -6.782 -2.203 1.00 0.00 77 HIS A C 9
ATOM 13220 O O . HIS A 1 99 ? -4.141 -7.902 -1.770 1.00 0.00 77 HIS A O 9
ATOM 13235 N N . LEU A 1 100 ? -4.665 -5.728 -2.013 1.00 0.00 78 LEU A N 9
ATOM 13236 C CA . LEU A 1 100 ? -5.911 -5.843 -1.273 1.00 0.00 78 LEU A CA 9
ATOM 13237 C C . LEU A 1 100 ? -6.868 -6.776 -2.009 1.00 0.00 78 LEU A C 9
ATOM 13238 O O . LEU A 1 100 ? -7.717 -7.422 -1.397 1.00 0.00 78 LEU A O 9
ATOM 13254 N N . GLN A 1 101 ? -6.725 -6.839 -3.331 1.00 0.00 79 GLN A N 9
ATOM 13255 C CA . GLN A 1 101 ? -7.578 -7.693 -4.153 1.00 0.00 79 GLN A CA 9
ATOM 13256 C C . GLN A 1 101 ? -7.205 -9.170 -4.006 1.00 0.00 79 GLN A C 9
ATOM 13257 O O . GLN A 1 101 ? -8.084 -10.026 -3.898 1.00 0.00 79 GLN A O 9
ATOM 13271 N N . ARG A 1 102 ? -5.907 -9.471 -4.001 1.00 0.00 80 ARG A N 9
ATOM 13272 C CA . ARG A 1 102 ? -5.443 -10.841 -3.867 1.00 0.00 80 ARG A CA 9
ATOM 13273 C C . ARG A 1 102 ? -5.906 -11.440 -2.541 1.00 0.00 80 ARG A C 9
ATOM 13274 O O . ARG A 1 102 ? -6.223 -12.626 -2.462 1.00 0.00 80 ARG A O 9
ATOM 13295 N N . MET A 1 103 ? -5.936 -10.613 -1.499 1.00 0.00 81 MET A N 9
ATOM 13296 C CA . MET A 1 103 ? -6.354 -11.074 -0.179 1.00 0.00 81 MET A CA 9
ATOM 13297 C C . MET A 1 103 ? -7.877 -11.103 -0.040 1.00 0.00 81 MET A C 9
ATOM 13298 O O . MET A 1 103 ? -8.409 -11.721 0.882 1.00 0.00 81 MET A O 9
ATOM 13312 N N . ALA A 1 104 ? -8.575 -10.438 -0.955 1.00 0.00 82 ALA A N 9
ATOM 13313 C CA . ALA A 1 104 ? -10.035 -10.398 -0.921 1.00 0.00 82 ALA A CA 9
ATOM 13314 C C . ALA A 1 104 ? -10.622 -10.722 -2.292 1.00 0.00 82 ALA A C 9
ATOM 13315 O O . ALA A 1 104 ? -10.681 -9.862 -3.171 1.00 0.00 82 ALA A O 9
ATOM 13322 N N . ASN A 1 105 ? -11.050 -11.968 -2.466 1.00 0.00 83 ASN A N 9
ATOM 13323 C CA . ASN A 1 105 ? -11.629 -12.407 -3.732 1.00 0.00 83 ASN A CA 9
ATOM 13324 C C . ASN A 1 105 ? -13.140 -12.191 -3.748 1.00 0.00 83 ASN A C 9
ATOM 13325 O O . ASN A 1 105 ? -13.876 -12.825 -2.991 1.00 0.00 83 ASN A O 9
ATOM 13336 N N . SER A 1 106 ? -13.594 -11.294 -4.618 1.00 0.00 84 SER A N 9
ATOM 13337 C CA . SER A 1 106 ? -15.018 -10.992 -4.739 1.00 0.00 84 SER A CA 9
ATOM 13338 C C . SER A 1 106 ? -15.251 -9.887 -5.765 1.00 0.00 84 SER A C 9
ATOM 13339 O O . SER A 1 106 ? -16.225 -9.919 -6.517 1.00 0.00 84 SER A O 9
ATOM 13347 N N . GLU A 1 107 ? -14.349 -8.912 -5.788 1.00 0.00 85 GLU A N 9
ATOM 13348 C CA . GLU A 1 107 ? -14.450 -7.792 -6.716 1.00 0.00 85 GLU A CA 9
ATOM 13349 C C . GLU A 1 107 ? -13.106 -7.087 -6.852 1.00 0.00 85 GLU A C 9
ATOM 13350 O O . GLU A 1 107 ? -12.197 -7.315 -6.053 1.00 0.00 85 GLU A O 9
ATOM 13362 N N . SER A 1 108 ? -12.983 -6.222 -7.854 1.00 0.00 86 SER A N 9
ATOM 13363 C CA . SER A 1 108 ? -11.744 -5.488 -8.058 1.00 0.00 86 SER A CA 9
ATOM 13364 C C . SER A 1 108 ? -11.586 -4.425 -6.977 1.00 0.00 86 SER A C 9
ATOM 13365 O O . SER A 1 108 ? -11.709 -3.230 -7.244 1.00 0.00 86 SER A O 9
ATOM 13373 N N . LEU A 1 109 ? -11.324 -4.892 -5.754 1.00 0.00 87 LEU A N 9
ATOM 13374 C CA . LEU A 1 109 ? -11.149 -4.029 -4.573 1.00 0.00 87 LEU A CA 9
ATOM 13375 C C . LEU A 1 109 ? -11.771 -2.652 -4.736 1.00 0.00 87 LEU A C 9
ATOM 13376 O O . LEU A 1 109 ? -11.222 -1.795 -5.430 1.00 0.00 87 LEU A O 9
ATOM 13392 N N . GLU A 1 110 ? -12.878 -2.416 -4.053 1.00 0.00 88 GLU A N 9
ATOM 13393 C CA . GLU A 1 110 ? -13.497 -1.109 -4.104 1.00 0.00 88 GLU A CA 9
ATOM 13394 C C . GLU A 1 110 ? -12.612 -0.142 -3.334 1.00 0.00 88 GLU A C 9
ATOM 13395 O O . GLU A 1 110 ? -12.667 -0.082 -2.105 1.00 0.00 88 GLU A O 9
ATOM 13407 N N . ILE A 1 111 ? -11.783 0.601 -4.055 1.00 0.00 89 ILE A N 9
ATOM 13408 C CA . ILE A 1 111 ? -10.875 1.545 -3.422 1.00 0.00 89 ILE A CA 9
ATOM 13409 C C . ILE A 1 111 ? -10.910 2.897 -4.131 1.00 0.00 89 ILE A C 9
ATOM 13410 O O . ILE A 1 111 ? -10.756 2.960 -5.351 1.00 0.00 89 ILE A O 9
ATOM 13426 N N . ALA A 1 112 ? -11.095 3.983 -3.380 1.00 0.00 90 ALA A N 9
ATOM 13427 C CA . ALA A 1 112 ? -11.110 5.298 -3.999 1.00 0.00 90 ALA A CA 9
ATOM 13428 C C . ALA A 1 112 ? -9.733 5.928 -3.898 1.00 0.00 90 ALA A C 9
ATOM 13429 O O . ALA A 1 112 ? -9.279 6.291 -2.813 1.00 0.00 90 ALA A O 9
ATOM 13436 N N . TRP A 1 113 ? -9.074 6.054 -5.038 1.00 0.00 91 TRP A N 9
ATOM 13437 C CA . TRP A 1 113 ? -7.744 6.641 -5.086 1.00 0.00 91 TRP A CA 9
ATOM 13438 C C . TRP A 1 113 ? -7.822 8.133 -5.375 1.00 0.00 91 TRP A C 9
ATOM 13439 O O . TRP A 1 113 ? -8.549 8.567 -6.269 1.00 0.00 91 TRP A O 9
ATOM 13460 N N . GLN A 1 114 ? -7.068 8.913 -4.613 1.00 0.00 92 GLN A N 9
ATOM 13461 C CA . GLN A 1 114 ? -7.051 10.360 -4.789 1.00 0.00 92 GLN A CA 9
ATOM 13462 C C . GLN A 1 114 ? -5.983 10.763 -5.802 1.00 0.00 92 GLN A C 9
ATOM 13463 O O . GLN A 1 114 ? -4.982 10.067 -5.970 1.00 0.00 92 GLN A O 9
ATOM 13477 N N . PRO A 1 115 ? -6.189 11.893 -6.497 1.00 0.00 93 PRO A N 9
ATOM 13478 C CA . PRO A 1 115 ? -5.247 12.386 -7.505 1.00 0.00 93 PRO A CA 9
ATOM 13479 C C . PRO A 1 115 ? -3.804 12.370 -7.021 1.00 0.00 93 PRO A C 9
ATOM 13480 O O . PRO A 1 115 ? -2.892 12.075 -7.793 1.00 0.00 93 PRO A O 9
ATOM 13491 N N . ALA A 1 116 ? -3.609 12.701 -5.743 1.00 0.00 94 ALA A N 9
ATOM 13492 C CA . ALA A 1 116 ? -2.277 12.741 -5.132 1.00 0.00 94 ALA A CA 9
ATOM 13493 C C . ALA A 1 116 ? -1.729 14.164 -5.120 1.00 0.00 94 ALA A C 9
ATOM 13494 O O . ALA A 1 116 ? -0.536 14.383 -5.332 1.00 0.00 94 ALA A O 9
ATOM 13501 N N . GLU A 1 117 ? -2.607 15.130 -4.870 1.00 0.00 95 GLU A N 9
ATOM 13502 C CA . GLU A 1 117 ? -2.209 16.532 -4.828 1.00 0.00 95 GLU A CA 9
ATOM 13503 C C . GLU A 1 117 ? -2.722 17.207 -3.561 1.00 0.00 95 GLU A C 9
ATOM 13504 O O . GLU A 1 117 ? -1.985 17.927 -2.887 1.00 0.00 95 GLU A O 9
ATOM 13516 N N . SER A 1 118 ? -3.990 16.970 -3.241 1.00 0.00 96 SER A N 9
ATOM 13517 C CA . SER A 1 118 ? -4.601 17.555 -2.054 1.00 0.00 96 SER A CA 9
ATOM 13518 C C . SER A 1 118 ? -4.594 19.078 -2.132 1.00 0.00 96 SER A C 9
ATOM 13519 O O . SER A 1 118 ? -3.548 19.682 -1.812 1.00 0.00 96 SER A O 9
ATOM 13528 N N . MET A 1 23 ? 7.358 15.253 -5.733 1.00 0.00 1 MET A N 10
ATOM 13529 C CA . MET A 1 23 ? 6.843 14.310 -4.703 1.00 0.00 1 MET A CA 10
ATOM 13530 C C . MET A 1 23 ? 5.406 14.640 -4.314 1.00 0.00 1 MET A C 10
ATOM 13531 O O . MET A 1 23 ? 5.146 15.464 -3.439 1.00 0.00 1 MET A O 10
ATOM 13544 N N . PHE A 1 24 ? 4.479 13.966 -4.976 1.00 0.00 2 PHE A N 10
ATOM 13545 C CA . PHE A 1 24 ? 3.052 14.144 -4.724 1.00 0.00 2 PHE A CA 10
ATOM 13546 C C . PHE A 1 24 ? 2.572 13.036 -3.795 1.00 0.00 2 PHE A C 10
ATOM 13547 O O . PHE A 1 24 ? 3.320 12.095 -3.529 1.00 0.00 2 PHE A O 10
ATOM 13564 N N . ARG A 1 25 ? 1.343 13.128 -3.290 1.00 0.00 3 ARG A N 10
ATOM 13565 C CA . ARG A 1 25 ? 0.857 12.085 -2.391 1.00 0.00 3 ARG A CA 10
ATOM 13566 C C . ARG A 1 25 ? -0.657 11.873 -2.487 1.00 0.00 3 ARG A C 10
ATOM 13567 O O . ARG A 1 25 ? -1.444 12.799 -2.295 1.00 0.00 3 ARG A O 10
ATOM 13588 N N . SER A 1 26 ? -1.041 10.623 -2.756 1.00 0.00 4 SER A N 10
ATOM 13589 C CA . SER A 1 26 ? -2.440 10.219 -2.857 1.00 0.00 4 SER A CA 10
ATOM 13590 C C . SER A 1 26 ? -2.751 9.239 -1.735 1.00 0.00 4 SER A C 10
ATOM 13591 O O . SER A 1 26 ? -1.835 8.672 -1.138 1.00 0.00 4 SER A O 10
ATOM 13599 N N . THR A 1 27 ? -4.028 9.028 -1.440 1.00 0.00 5 THR A N 10
ATOM 13600 C CA . THR A 1 27 ? -4.387 8.100 -0.376 1.00 0.00 5 THR A CA 10
ATOM 13601 C C . THR A 1 27 ? -5.686 7.353 -0.663 1.00 0.00 5 THR A C 10
ATOM 13602 O O . THR A 1 27 ? -6.725 7.964 -0.914 1.00 0.00 5 THR A O 10
ATOM 13613 N N . SER A 1 28 ? -5.619 6.023 -0.600 1.00 0.00 6 SER A N 10
ATOM 13614 C CA . SER A 1 28 ? -6.794 5.184 -0.829 1.00 0.00 6 SER A CA 10
ATOM 13615 C C . SER A 1 28 ? -7.274 4.556 0.485 1.00 0.00 6 SER A C 10
ATOM 13616 O O . SER A 1 28 ? -6.472 4.029 1.256 1.00 0.00 6 SER A O 10
ATOM 13624 N N . HIS A 1 29 ? -8.581 4.623 0.735 1.00 0.00 7 HIS A N 10
ATOM 13625 C CA . HIS A 1 29 ? -9.161 4.063 1.963 1.00 0.00 7 HIS A CA 10
ATOM 13626 C C . HIS A 1 29 ? -10.145 2.932 1.648 1.00 0.00 7 HIS A C 10
ATOM 13627 O O . HIS A 1 29 ? -11.014 3.078 0.789 1.00 0.00 7 HIS A O 10
ATOM 13642 N N . VAL A 1 30 ? -9.997 1.803 2.347 1.00 0.00 8 VAL A N 10
ATOM 13643 C CA . VAL A 1 30 ? -10.871 0.647 2.140 1.00 0.00 8 VAL A CA 10
ATOM 13644 C C . VAL A 1 30 ? -11.220 -0.023 3.465 1.00 0.00 8 VAL A C 10
ATOM 13645 O O . VAL A 1 30 ? -10.446 0.048 4.420 1.00 0.00 8 VAL A O 10
ATOM 13658 N N . ARG A 1 31 ? -12.369 -0.699 3.524 1.00 0.00 9 ARG A N 10
ATOM 13659 C CA . ARG A 1 31 ? -12.753 -1.396 4.754 1.00 0.00 9 ARG A CA 10
ATOM 13660 C C . ARG A 1 31 ? -12.435 -2.887 4.634 1.00 0.00 9 ARG A C 10
ATOM 13661 O O . ARG A 1 31 ? -13.129 -3.626 3.936 1.00 0.00 9 ARG A O 10
ATOM 13682 N N . THR A 1 32 ? -11.375 -3.317 5.319 1.00 0.00 10 THR A N 10
ATOM 13683 C CA . THR A 1 32 ? -10.946 -4.716 5.294 1.00 0.00 10 THR A CA 10
ATOM 13684 C C . THR A 1 32 ? -10.714 -5.259 6.709 1.00 0.00 10 THR A C 10
ATOM 13685 O O . THR A 1 32 ? -10.444 -4.496 7.628 1.00 0.00 10 THR A O 10
ATOM 13696 N N . GLU A 1 33 ? -10.786 -6.578 6.874 1.00 0.00 11 GLU A N 10
ATOM 13697 C CA . GLU A 1 33 ? -10.550 -7.192 8.182 1.00 0.00 11 GLU A CA 10
ATOM 13698 C C . GLU A 1 33 ? -9.180 -7.885 8.240 1.00 0.00 11 GLU A C 10
ATOM 13699 O O . GLU A 1 33 ? -8.694 -8.395 7.230 1.00 0.00 11 GLU A O 10
ATOM 13711 N N . SER A 1 34 ? -8.562 -7.899 9.429 1.00 0.00 12 SER A N 10
ATOM 13712 C CA . SER A 1 34 ? -7.254 -8.528 9.615 1.00 0.00 12 SER A CA 10
ATOM 13713 C C . SER A 1 34 ? -6.215 -7.924 8.675 1.00 0.00 12 SER A C 10
ATOM 13714 O O . SER A 1 34 ? -5.242 -8.576 8.293 1.00 0.00 12 SER A O 10
ATOM 13722 N N . ALA A 1 35 ? -6.441 -6.671 8.311 1.00 0.00 13 ALA A N 10
ATOM 13723 C CA . ALA A 1 35 ? -5.539 -5.943 7.409 1.00 0.00 13 ALA A CA 10
ATOM 13724 C C . ALA A 1 35 ? -4.082 -5.973 7.859 1.00 0.00 13 ALA A C 10
ATOM 13725 O O . ALA A 1 35 ? -3.182 -6.237 7.061 1.00 0.00 13 ALA A O 10
ATOM 13732 N N . ALA A 1 36 ? -3.850 -5.642 9.123 1.00 0.00 14 ALA A N 10
ATOM 13733 C CA . ALA A 1 36 ? -2.488 -5.568 9.671 1.00 0.00 14 ALA A CA 10
ATOM 13734 C C . ALA A 1 36 ? -1.581 -6.721 9.232 1.00 0.00 14 ALA A C 10
ATOM 13735 O O . ALA A 1 36 ? -0.359 -6.575 9.216 1.00 0.00 14 ALA A O 10
ATOM 13742 N N . ARG A 1 37 ? -2.163 -7.861 8.887 1.00 0.00 15 ARG A N 10
ATOM 13743 C CA . ARG A 1 37 ? -1.375 -9.021 8.467 1.00 0.00 15 ARG A CA 10
ATOM 13744 C C . ARG A 1 37 ? -0.952 -8.939 7.005 1.00 0.00 15 ARG A C 10
ATOM 13745 O O . ARG A 1 37 ? 0.147 -9.360 6.645 1.00 0.00 15 ARG A O 10
ATOM 13766 N N . TYR A 1 38 ? -1.826 -8.412 6.163 1.00 0.00 16 TYR A N 10
ATOM 13767 C CA . TYR A 1 38 ? -1.522 -8.308 4.740 1.00 0.00 16 TYR A CA 10
ATOM 13768 C C . TYR A 1 38 ? -0.410 -7.294 4.499 1.00 0.00 16 TYR A C 10
ATOM 13769 O O . TYR A 1 38 ? 0.291 -7.375 3.497 1.00 0.00 16 TYR A O 10
ATOM 13787 N N . VAL A 1 39 ? -0.231 -6.357 5.428 1.00 0.00 17 VAL A N 10
ATOM 13788 C CA . VAL A 1 39 ? 0.831 -5.362 5.299 1.00 0.00 17 VAL A CA 10
ATOM 13789 C C . VAL A 1 39 ? 2.159 -5.955 5.766 1.00 0.00 17 VAL A C 10
ATOM 13790 O O . VAL A 1 39 ? 3.192 -5.781 5.120 1.00 0.00 17 VAL A O 10
ATOM 13803 N N . ASN A 1 40 ? 2.121 -6.641 6.905 1.00 0.00 18 ASN A N 10
ATOM 13804 C CA . ASN A 1 40 ? 3.321 -7.244 7.478 1.00 0.00 18 ASN A CA 10
ATOM 13805 C C . ASN A 1 40 ? 3.815 -8.439 6.660 1.00 0.00 18 ASN A C 10
ATOM 13806 O O . ASN A 1 40 ? 5.011 -8.730 6.644 1.00 0.00 18 ASN A O 10
ATOM 13817 N N . ARG A 1 41 ? 2.899 -9.139 5.996 1.00 0.00 19 ARG A N 10
ATOM 13818 C CA . ARG A 1 41 ? 3.265 -10.305 5.204 1.00 0.00 19 ARG A CA 10
ATOM 13819 C C . ARG A 1 41 ? 3.985 -9.919 3.915 1.00 0.00 19 ARG A C 10
ATOM 13820 O O . ARG A 1 41 ? 4.647 -10.751 3.294 1.00 0.00 19 ARG A O 10
ATOM 13841 N N . LEU A 1 42 ? 3.844 -8.667 3.507 1.00 0.00 20 LEU A N 10
ATOM 13842 C CA . LEU A 1 42 ? 4.477 -8.195 2.278 1.00 0.00 20 LEU A CA 10
ATOM 13843 C C . LEU A 1 42 ? 5.977 -8.006 2.449 1.00 0.00 20 LEU A C 10
ATOM 13844 O O . LEU A 1 42 ? 6.761 -8.417 1.593 1.00 0.00 20 LEU A O 10
ATOM 13860 N N . CYS A 1 43 ? 6.380 -7.380 3.549 1.00 0.00 21 CYS A N 10
ATOM 13861 C CA . CYS A 1 43 ? 7.801 -7.146 3.797 1.00 0.00 21 CYS A CA 10
ATOM 13862 C C . CYS A 1 43 ? 8.565 -8.463 3.739 1.00 0.00 21 CYS A C 10
ATOM 13863 O O . CYS A 1 43 ? 9.710 -8.512 3.297 1.00 0.00 21 CYS A O 10
ATOM 13871 N N . LYS A 1 44 ? 7.912 -9.533 4.172 1.00 0.00 22 LYS A N 10
ATOM 13872 C CA . LYS A 1 44 ? 8.520 -10.856 4.150 1.00 0.00 22 LYS A CA 10
ATOM 13873 C C . LYS A 1 44 ? 8.349 -11.506 2.774 1.00 0.00 22 LYS A C 10
ATOM 13874 O O . LYS A 1 44 ? 9.081 -12.429 2.418 1.00 0.00 22 LYS A O 10
ATOM 13893 N N . HIS A 1 45 ? 7.367 -11.022 2.012 1.00 0.00 23 HIS A N 10
ATOM 13894 C CA . HIS A 1 45 ? 7.080 -11.553 0.685 1.00 0.00 23 HIS A CA 10
ATOM 13895 C C . HIS A 1 45 ? 7.954 -10.914 -0.391 1.00 0.00 23 HIS A C 10
ATOM 13896 O O . HIS A 1 45 ? 8.691 -11.608 -1.093 1.00 0.00 23 HIS A O 10
ATOM 13911 N N . TRP A 1 46 ? 7.855 -9.593 -0.536 1.00 0.00 24 TRP A N 10
ATOM 13912 C CA . TRP A 1 46 ? 8.628 -8.885 -1.553 1.00 0.00 24 TRP A CA 10
ATOM 13913 C C . TRP A 1 46 ? 9.973 -8.400 -1.007 1.00 0.00 24 TRP A C 10
ATOM 13914 O O . TRP A 1 46 ? 10.820 -7.937 -1.772 1.00 0.00 24 TRP A O 10
ATOM 13935 N N . GLY A 1 47 ? 10.178 -8.501 0.310 1.00 0.00 25 GLY A N 10
ATOM 13936 C CA . GLY A 1 47 ? 11.434 -8.058 0.890 1.00 0.00 25 GLY A CA 10
ATOM 13937 C C . GLY A 1 47 ? 12.599 -8.967 0.544 1.00 0.00 25 GLY A C 10
ATOM 13938 O O . GLY A 1 47 ? 13.255 -9.512 1.433 1.00 0.00 25 GLY A O 10
ATOM 13942 N N . HIS A 1 48 ? 12.863 -9.123 -0.747 1.00 0.00 26 HIS A N 10
ATOM 13943 C CA . HIS A 1 48 ? 13.963 -9.961 -1.209 1.00 0.00 26 HIS A CA 10
ATOM 13944 C C . HIS A 1 48 ? 15.049 -9.104 -1.849 1.00 0.00 26 HIS A C 10
ATOM 13945 O O . HIS A 1 48 ? 16.221 -9.481 -1.871 1.00 0.00 26 HIS A O 10
ATOM 13960 N N . LYS A 1 49 ? 14.650 -7.946 -2.370 1.00 0.00 27 LYS A N 10
ATOM 13961 C CA . LYS A 1 49 ? 15.588 -7.029 -3.012 1.00 0.00 27 LYS A CA 10
ATOM 13962 C C . LYS A 1 49 ? 15.077 -5.594 -2.891 1.00 0.00 27 LYS A C 10
ATOM 13963 O O . LYS A 1 49 ? 15.360 -4.743 -3.733 1.00 0.00 27 LYS A O 10
ATOM 13982 N N . PHE A 1 50 ? 14.311 -5.334 -1.834 1.00 0.00 28 PHE A N 10
ATOM 13983 C CA . PHE A 1 50 ? 13.755 -4.010 -1.606 1.00 0.00 28 PHE A CA 10
ATOM 13984 C C . PHE A 1 50 ? 13.805 -3.641 -0.131 1.00 0.00 28 PHE A C 10
ATOM 13985 O O . PHE A 1 50 ? 13.664 -4.501 0.737 1.00 0.00 28 PHE A O 10
ATOM 14002 N N . GLU A 1 51 ? 13.981 -2.355 0.147 1.00 0.00 29 GLU A N 10
ATOM 14003 C CA . GLU A 1 51 ? 14.017 -1.888 1.525 1.00 0.00 29 GLU A CA 10
ATOM 14004 C C . GLU A 1 51 ? 12.606 -1.895 2.092 1.00 0.00 29 GLU A C 10
ATOM 14005 O O . GLU A 1 51 ? 11.881 -0.906 1.991 1.00 0.00 29 GLU A O 10
ATOM 14017 N N . VAL A 1 52 ? 12.209 -3.028 2.663 1.00 0.00 30 VAL A N 10
ATOM 14018 C CA . VAL A 1 52 ? 10.868 -3.165 3.211 1.00 0.00 30 VAL A CA 10
ATOM 14019 C C . VAL A 1 52 ? 10.868 -3.204 4.738 1.00 0.00 30 VAL A C 10
ATOM 14020 O O . VAL A 1 52 ? 11.447 -4.102 5.347 1.00 0.00 30 VAL A O 10
ATOM 14033 N N . GLU A 1 53 ? 10.197 -2.225 5.351 1.00 0.00 31 GLU A N 10
ATOM 14034 C CA . GLU A 1 53 ? 10.100 -2.154 6.805 1.00 0.00 31 GLU A CA 10
ATOM 14035 C C . GLU A 1 53 ? 8.771 -2.740 7.272 1.00 0.00 31 GLU A C 10
ATOM 14036 O O . GLU A 1 53 ? 7.793 -2.737 6.527 1.00 0.00 31 GLU A O 10
ATOM 14048 N N . LEU A 1 54 ? 8.741 -3.251 8.498 1.00 0.00 32 LEU A N 10
ATOM 14049 C CA . LEU A 1 54 ? 7.522 -3.851 9.039 1.00 0.00 32 LEU A CA 10
ATOM 14050 C C . LEU A 1 54 ? 7.205 -3.328 10.435 1.00 0.00 32 LEU A C 10
ATOM 14051 O O . LEU A 1 54 ? 7.872 -3.675 11.408 1.00 0.00 32 LEU A O 10
ATOM 14067 N N . THR A 1 55 ? 6.154 -2.518 10.526 1.00 0.00 33 THR A N 10
ATOM 14068 C CA . THR A 1 55 ? 5.712 -1.978 11.805 1.00 0.00 33 THR A CA 10
ATOM 14069 C C . THR A 1 55 ? 4.261 -2.381 12.023 1.00 0.00 33 THR A C 10
ATOM 14070 O O . THR A 1 55 ? 3.523 -2.589 11.060 1.00 0.00 33 THR A O 10
ATOM 14081 N N . PRO A 1 56 ? 3.818 -2.499 13.279 1.00 0.00 34 PRO A N 10
ATOM 14082 C CA . PRO A 1 56 ? 2.439 -2.877 13.578 1.00 0.00 34 PRO A CA 10
ATOM 14083 C C . PRO A 1 56 ? 1.482 -1.739 13.280 1.00 0.00 34 PRO A C 10
ATOM 14084 O O . PRO A 1 56 ? 0.732 -1.293 14.147 1.00 0.00 34 PRO A O 10
ATOM 14095 N N . GLU A 1 57 ? 1.536 -1.271 12.042 1.00 0.00 35 GLU A N 10
ATOM 14096 C CA . GLU A 1 57 ? 0.705 -0.168 11.592 1.00 0.00 35 GLU A CA 10
ATOM 14097 C C . GLU A 1 57 ? 0.717 -0.057 10.069 1.00 0.00 35 GLU A C 10
ATOM 14098 O O . GLU A 1 57 ? -0.291 0.297 9.459 1.00 0.00 35 GLU A O 10
ATOM 14110 N N . ARG A 1 58 ? 1.868 -0.341 9.459 1.00 0.00 36 ARG A N 10
ATOM 14111 C CA . ARG A 1 58 ? 2.000 -0.247 8.016 1.00 0.00 36 ARG A CA 10
ATOM 14112 C C . ARG A 1 58 ? 3.306 -0.848 7.521 1.00 0.00 36 ARG A C 10
ATOM 14113 O O . ARG A 1 58 ? 4.214 -1.140 8.299 1.00 0.00 36 ARG A O 10
ATOM 14134 N N . GLY A 1 59 ? 3.390 -0.989 6.207 1.00 0.00 37 GLY A N 10
ATOM 14135 C CA . GLY A 1 59 ? 4.582 -1.509 5.580 1.00 0.00 37 GLY A CA 10
ATOM 14136 C C . GLY A 1 59 ? 5.252 -0.421 4.763 1.00 0.00 37 GLY A C 10
ATOM 14137 O O . GLY A 1 59 ? 4.581 0.492 4.291 1.00 0.00 37 GLY A O 10
ATOM 14141 N N . PHE A 1 60 ? 6.563 -0.492 4.608 1.00 0.00 38 PHE A N 10
ATOM 14142 C CA . PHE A 1 60 ? 7.290 0.524 3.859 1.00 0.00 38 PHE A CA 10
ATOM 14143 C C . PHE A 1 60 ? 8.149 -0.125 2.791 1.00 0.00 38 PHE A C 10
ATOM 14144 O O . PHE A 1 60 ? 9.127 -0.798 3.098 1.00 0.00 38 PHE A O 10
ATOM 14161 N N . ILE A 1 61 ? 7.788 0.095 1.534 1.00 0.00 39 ILE A N 10
ATOM 14162 C CA . ILE A 1 61 ? 8.549 -0.469 0.422 1.00 0.00 39 ILE A CA 10
ATOM 14163 C C . ILE A 1 61 ? 8.926 0.640 -0.551 1.00 0.00 39 ILE A C 10
ATOM 14164 O O . ILE A 1 61 ? 8.081 1.112 -1.313 1.00 0.00 39 ILE A O 10
ATOM 14180 N N . ASP A 1 62 ? 10.184 1.076 -0.521 1.00 0.00 40 ASP A N 10
ATOM 14181 C CA . ASP A 1 62 ? 10.618 2.149 -1.403 1.00 0.00 40 ASP A CA 10
ATOM 14182 C C . ASP A 1 62 ? 11.663 1.684 -2.405 1.00 0.00 40 ASP A C 10
ATOM 14183 O O . ASP A 1 62 ? 12.615 0.982 -2.064 1.00 0.00 40 ASP A O 10
ATOM 14192 N N . PHE A 1 63 ? 11.470 2.107 -3.646 1.00 0.00 41 PHE A N 10
ATOM 14193 C CA . PHE A 1 63 ? 12.381 1.778 -4.741 1.00 0.00 41 PHE A CA 10
ATOM 14194 C C . PHE A 1 63 ? 13.504 2.810 -4.827 1.00 0.00 41 PHE A C 10
ATOM 14195 O O . PHE A 1 63 ? 14.333 2.774 -5.736 1.00 0.00 41 PHE A O 10
ATOM 14212 N N . GLY A 1 64 ? 13.501 3.739 -3.885 1.00 0.00 42 GLY A N 10
ATOM 14213 C CA . GLY A 1 64 ? 14.497 4.795 -3.867 1.00 0.00 42 GLY A CA 10
ATOM 14214 C C . GLY A 1 64 ? 13.891 6.135 -4.240 1.00 0.00 42 GLY A C 10
ATOM 14215 O O . GLY A 1 64 ? 13.555 6.936 -3.368 1.00 0.00 42 GLY A O 10
ATOM 14219 N N . ASP A 1 65 ? 13.719 6.365 -5.540 1.00 0.00 43 ASP A N 10
ATOM 14220 C CA . ASP A 1 65 ? 13.110 7.600 -6.028 1.00 0.00 43 ASP A CA 10
ATOM 14221 C C . ASP A 1 65 ? 11.608 7.387 -6.179 1.00 0.00 43 ASP A C 10
ATOM 14222 O O . ASP A 1 65 ? 11.020 7.673 -7.223 1.00 0.00 43 ASP A O 10
ATOM 14231 N N . SER A 1 66 ? 11.010 6.849 -5.120 1.00 0.00 44 SER A N 10
ATOM 14232 C CA . SER A 1 66 ? 9.586 6.534 -5.074 1.00 0.00 44 SER A CA 10
ATOM 14233 C C . SER A 1 66 ? 9.343 5.584 -3.900 1.00 0.00 44 SER A C 10
ATOM 14234 O O . SER A 1 66 ? 10.282 4.932 -3.440 1.00 0.00 44 SER A O 10
ATOM 14242 N N . ASN A 1 67 ? 8.113 5.506 -3.389 1.00 0.00 45 ASN A N 10
ATOM 14243 C CA . ASN A 1 67 ? 7.845 4.630 -2.250 1.00 0.00 45 ASN A CA 10
ATOM 14244 C C . ASN A 1 67 ? 6.385 4.198 -2.213 1.00 0.00 45 ASN A C 10
ATOM 14245 O O . ASN A 1 67 ? 5.545 4.759 -2.918 1.00 0.00 45 ASN A O 10
ATOM 14256 N N . CYS A 1 68 ? 6.082 3.201 -1.381 1.00 0.00 46 CYS A N 10
ATOM 14257 C CA . CYS A 1 68 ? 4.719 2.709 -1.258 1.00 0.00 46 CYS A CA 10
ATOM 14258 C C . CYS A 1 68 ? 4.457 2.181 0.150 1.00 0.00 46 CYS A C 10
ATOM 14259 O O . CYS A 1 68 ? 4.886 1.083 0.504 1.00 0.00 46 CYS A O 10
ATOM 14267 N N . GLU A 1 69 ? 3.755 2.977 0.950 1.00 0.00 47 GLU A N 10
ATOM 14268 C CA . GLU A 1 69 ? 3.436 2.606 2.324 1.00 0.00 47 GLU A CA 10
ATOM 14269 C C . GLU A 1 69 ? 1.987 2.139 2.421 1.00 0.00 47 GLU A C 10
ATOM 14270 O O . GLU A 1 69 ? 1.143 2.562 1.631 1.00 0.00 47 GLU A O 10
ATOM 14282 N N . LEU A 1 70 ? 1.694 1.266 3.383 1.00 0.00 48 LEU A N 10
ATOM 14283 C CA . LEU A 1 70 ? 0.329 0.766 3.538 1.00 0.00 48 LEU A CA 10
ATOM 14284 C C . LEU A 1 70 ? -0.068 0.641 4.996 1.00 0.00 48 LEU A C 10
ATOM 14285 O O . LEU A 1 70 ? 0.573 -0.069 5.761 1.00 0.00 48 LEU A O 10
ATOM 14301 N N . LEU A 1 71 ? -1.162 1.304 5.361 1.00 0.00 49 LEU A N 10
ATOM 14302 C CA . LEU A 1 71 ? -1.672 1.236 6.733 1.00 0.00 49 LEU A CA 10
ATOM 14303 C C . LEU A 1 71 ? -2.649 0.084 6.839 1.00 0.00 49 LEU A C 10
ATOM 14304 O O . LEU A 1 71 ? -3.529 -0.067 5.994 1.00 0.00 49 LEU A O 10
ATOM 14320 N N . ALA A 1 72 ? -2.477 -0.755 7.851 1.00 0.00 50 ALA A N 10
ATOM 14321 C CA . ALA A 1 72 ? -3.340 -1.913 8.002 1.00 0.00 50 ALA A CA 10
ATOM 14322 C C . ALA A 1 72 ? -3.741 -2.182 9.446 1.00 0.00 50 ALA A C 10
ATOM 14323 O O . ALA A 1 72 ? -2.927 -2.607 10.264 1.00 0.00 50 ALA A O 10
ATOM 14330 N N . HIS A 1 73 ? -5.022 -1.962 9.733 1.00 0.00 51 HIS A N 10
ATOM 14331 C CA . HIS A 1 73 ? -5.570 -2.208 11.046 1.00 0.00 51 HIS A CA 10
ATOM 14332 C C . HIS A 1 73 ? -6.558 -3.382 10.963 1.00 0.00 51 HIS A C 10
ATOM 14333 O O . HIS A 1 73 ? -6.986 -3.767 9.876 1.00 0.00 51 HIS A O 10
ATOM 14348 N N . PRO A 1 74 ? -6.907 -3.978 12.106 1.00 0.00 52 PRO A N 10
ATOM 14349 C CA . PRO A 1 74 ? -7.815 -5.132 12.179 1.00 0.00 52 PRO A CA 10
ATOM 14350 C C . PRO A 1 74 ? -9.100 -4.988 11.362 1.00 0.00 52 PRO A C 10
ATOM 14351 O O . PRO A 1 74 ? -9.749 -5.990 11.061 1.00 0.00 52 PRO A O 10
ATOM 14362 N N . ASP A 1 75 ? -9.491 -3.763 11.013 1.00 0.00 53 ASP A N 10
ATOM 14363 C CA . ASP A 1 75 ? -10.723 -3.577 10.251 1.00 0.00 53 ASP A CA 10
ATOM 14364 C C . ASP A 1 75 ? -10.625 -2.490 9.183 1.00 0.00 53 ASP A C 10
ATOM 14365 O O . ASP A 1 75 ? -11.604 -2.234 8.481 1.00 0.00 53 ASP A O 10
ATOM 14374 N N . HIS A 1 76 ? -9.463 -1.872 9.022 1.00 0.00 54 HIS A N 10
ATOM 14375 C CA . HIS A 1 76 ? -9.321 -0.856 7.985 1.00 0.00 54 HIS A CA 10
ATOM 14376 C C . HIS A 1 76 ? -7.910 -0.840 7.406 1.00 0.00 54 HIS A C 10
ATOM 14377 O O . HIS A 1 76 ? -6.962 -1.291 8.051 1.00 0.00 54 HIS A O 10
ATOM 14392 N N . VAL A 1 77 ? -7.773 -0.328 6.182 1.00 0.00 55 VAL A N 10
ATOM 14393 C CA . VAL A 1 77 ? -6.480 -0.270 5.527 1.00 0.00 55 VAL A CA 10
ATOM 14394 C C . VAL A 1 77 ? -6.319 1.033 4.751 1.00 0.00 55 VAL A C 10
ATOM 14395 O O . VAL A 1 77 ? -7.241 1.486 4.072 1.00 0.00 55 VAL A O 10
ATOM 14408 N N . LEU A 1 78 ? -5.139 1.620 4.853 1.00 0.00 56 LEU A N 10
ATOM 14409 C CA . LEU A 1 78 ? -4.837 2.866 4.157 1.00 0.00 56 LEU A CA 10
ATOM 14410 C C . LEU A 1 78 ? -3.684 2.645 3.185 1.00 0.00 56 LEU A C 10
ATOM 14411 O O . LEU A 1 78 ? -2.781 1.855 3.452 1.00 0.00 56 LEU A O 10
ATOM 14427 N N . MET A 1 79 ? -3.727 3.333 2.053 1.00 0.00 57 MET A N 10
ATOM 14428 C CA . MET A 1 79 ? -2.685 3.190 1.042 1.00 0.00 57 MET A CA 10
ATOM 14429 C C . MET A 1 79 ? -2.121 4.551 0.642 1.00 0.00 57 MET A C 10
ATOM 14430 O O . MET A 1 79 ? -2.826 5.373 0.059 1.00 0.00 57 MET A O 10
ATOM 14444 N N . ILE A 1 80 ? -0.845 4.788 0.963 1.00 0.00 58 ILE A N 10
ATOM 14445 C CA . ILE A 1 80 ? -0.199 6.048 0.640 1.00 0.00 58 ILE A CA 10
ATOM 14446 C C . ILE A 1 80 ? 1.076 5.815 -0.160 1.00 0.00 58 ILE A C 10
ATOM 14447 O O . ILE A 1 80 ? 1.861 4.919 0.152 1.00 0.00 58 ILE A O 10
ATOM 14463 N N . LEU A 1 81 ? 1.285 6.632 -1.184 1.00 0.00 59 LEU A N 10
ATOM 14464 C CA . LEU A 1 81 ? 2.475 6.516 -2.014 1.00 0.00 59 LEU A CA 10
ATOM 14465 C C . LEU A 1 81 ? 3.282 7.802 -1.992 1.00 0.00 59 LEU A C 10
ATOM 14466 O O . LEU A 1 81 ? 2.722 8.894 -1.972 1.00 0.00 59 LEU A O 10
ATOM 14482 N N . ASN A 1 82 ? 4.597 7.668 -2.044 1.00 0.00 60 ASN A N 10
ATOM 14483 C CA . ASN A 1 82 ? 5.474 8.827 -2.085 1.00 0.00 60 ASN A CA 10
ATOM 14484 C C . ASN A 1 82 ? 6.316 8.740 -3.346 1.00 0.00 60 ASN A C 10
ATOM 14485 O O . ASN A 1 82 ? 7.258 7.950 -3.419 1.00 0.00 60 ASN A O 10
ATOM 14496 N N . SER A 1 83 ? 5.956 9.525 -4.353 1.00 0.00 61 SER A N 10
ATOM 14497 C CA . SER A 1 83 ? 6.687 9.479 -5.626 1.00 0.00 61 SER A CA 10
ATOM 14498 C C . SER A 1 83 ? 6.711 10.831 -6.349 1.00 0.00 61 SER A C 10
ATOM 14499 O O . SER A 1 83 ? 5.699 11.527 -6.431 1.00 0.00 61 SER A O 10
ATOM 14507 N N . PRO A 1 84 ? 7.892 11.211 -6.880 1.00 0.00 62 PRO A N 10
ATOM 14508 C CA . PRO A 1 84 ? 8.099 12.479 -7.603 1.00 0.00 62 PRO A CA 10
ATOM 14509 C C . PRO A 1 84 ? 7.376 12.570 -8.944 1.00 0.00 62 PRO A C 10
ATOM 14510 O O . PRO A 1 84 ? 7.332 13.641 -9.550 1.00 0.00 62 PRO A O 10
ATOM 14521 N N . ASP A 1 85 ? 6.813 11.464 -9.417 1.00 0.00 63 ASP A N 10
ATOM 14522 C CA . ASP A 1 85 ? 6.110 11.479 -10.694 1.00 0.00 63 ASP A CA 10
ATOM 14523 C C . ASP A 1 85 ? 4.814 10.677 -1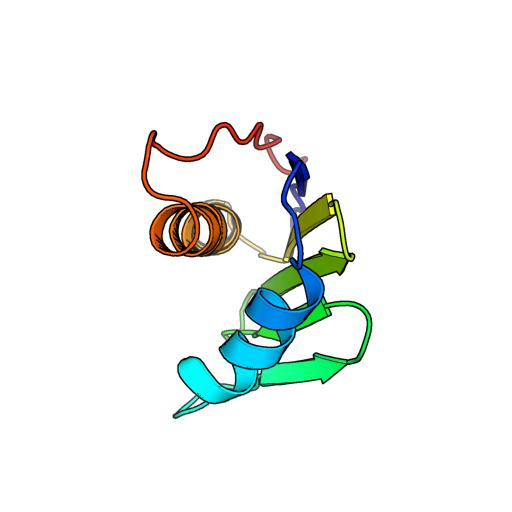0.606 1.00 0.00 63 ASP A C 10
ATOM 14524 O O . ASP A 1 85 ? 4.755 9.677 -9.893 1.00 0.00 63 ASP A O 10
ATOM 14533 N N . GLU A 1 86 ? 3.775 11.105 -11.325 1.00 0.00 64 GLU A N 10
ATOM 14534 C CA . GLU A 1 86 ? 2.496 10.369 -11.281 1.00 0.00 64 GLU A CA 10
ATOM 14535 C C . GLU A 1 86 ? 2.681 8.926 -11.744 1.00 0.00 64 GLU A C 10
ATOM 14536 O O . GLU A 1 86 ? 2.162 8.011 -11.111 1.00 0.00 64 GLU A O 10
ATOM 14548 N N . ASP A 1 87 ? 3.436 8.706 -12.825 1.00 0.00 65 ASP A N 10
ATOM 14549 C CA . ASP A 1 87 ? 3.682 7.345 -13.302 1.00 0.00 65 ASP A CA 10
ATOM 14550 C C . ASP A 1 87 ? 4.088 6.477 -12.122 1.00 0.00 65 ASP A C 10
ATOM 14551 O O . ASP A 1 87 ? 3.459 5.461 -11.828 1.00 0.00 65 ASP A O 10
ATOM 14560 N N . SER A 1 88 ? 5.118 6.933 -11.414 1.00 0.00 66 SER A N 10
ATOM 14561 C CA . SER A 1 88 ? 5.586 6.249 -10.216 1.00 0.00 66 SER A CA 10
ATOM 14562 C C . SER A 1 88 ? 4.459 6.247 -9.191 1.00 0.00 66 SER A C 10
ATOM 14563 O O . SER A 1 88 ? 4.008 5.203 -8.727 1.00 0.00 66 SER A O 10
ATOM 14571 N N . LEU A 1 89 ? 4.006 7.453 -8.877 1.00 0.00 67 LEU A N 10
ATOM 14572 C CA . LEU A 1 89 ? 2.915 7.694 -7.933 1.00 0.00 67 LEU A CA 10
ATOM 14573 C C . LEU A 1 89 ? 1.794 6.667 -8.093 1.00 0.00 67 LEU A C 10
ATOM 14574 O O . LEU A 1 89 ? 1.478 5.935 -7.156 1.00 0.00 67 LEU A O 10
ATOM 14590 N N . ALA A 1 90 ? 1.194 6.612 -9.273 1.00 0.00 68 ALA A N 10
ATOM 14591 C CA . ALA A 1 90 ? 0.111 5.671 -9.522 1.00 0.00 68 ALA A CA 10
ATOM 14592 C C . ALA A 1 90 ? 0.625 4.240 -9.473 1.00 0.00 68 ALA A C 10
ATOM 14593 O O . ALA A 1 90 ? -0.060 3.341 -8.984 1.00 0.00 68 ALA A O 10
ATOM 14600 N N . HIS A 1 91 ? 1.842 4.037 -9.968 1.00 0.00 69 HIS A N 10
ATOM 14601 C CA . HIS A 1 91 ? 2.450 2.712 -9.963 1.00 0.00 69 HIS A CA 10
ATOM 14602 C C . HIS A 1 91 ? 2.457 2.148 -8.547 1.00 0.00 69 HIS A C 10
ATOM 14603 O O . HIS A 1 91 ? 2.279 0.949 -8.337 1.00 0.00 69 HIS A O 10
ATOM 14618 N N . MET A 1 92 ? 2.668 3.035 -7.582 1.00 0.00 70 MET A N 10
ATOM 14619 C CA . MET A 1 92 ? 2.705 2.656 -6.169 1.00 0.00 70 MET A CA 10
ATOM 14620 C C . MET A 1 92 ? 1.290 2.524 -5.588 1.00 0.00 70 MET A C 10
ATOM 14621 O O . MET A 1 92 ? 0.929 1.462 -5.079 1.00 0.00 70 MET A O 10
ATOM 14635 N N . GLN A 1 93 ? 0.486 3.594 -5.654 1.00 0.00 71 GLN A N 10
ATOM 14636 C CA . GLN A 1 93 ? -0.876 3.547 -5.116 1.00 0.00 71 GLN A CA 10
ATOM 14637 C C . GLN A 1 93 ? -1.677 2.386 -5.707 1.00 0.00 71 GLN A C 10
ATOM 14638 O O . GLN A 1 93 ? -2.596 1.874 -5.069 1.00 0.00 71 GLN A O 10
ATOM 14652 N N . ASN A 1 94 ? -1.330 1.972 -6.923 1.00 0.00 72 ASN A N 10
ATOM 14653 C CA . ASN A 1 94 ? -2.031 0.869 -7.577 1.00 0.00 72 ASN A CA 10
ATOM 14654 C C . ASN A 1 94 ? -1.503 -0.479 -7.094 1.00 0.00 72 ASN A C 10
ATOM 14655 O O . ASN A 1 94 ? -2.281 -1.393 -6.816 1.00 0.00 72 ASN A O 10
ATOM 14666 N N . VAL A 1 95 ? -0.178 -0.598 -6.991 1.00 0.00 73 VAL A N 10
ATOM 14667 C CA . VAL A 1 95 ? 0.453 -1.833 -6.536 1.00 0.00 73 VAL A CA 10
ATOM 14668 C C . VAL A 1 95 ? -0.273 -2.399 -5.316 1.00 0.00 73 VAL A C 10
ATOM 14669 O O . VAL A 1 95 ? -0.525 -3.601 -5.232 1.00 0.00 73 VAL A O 10
ATOM 14682 N N . VAL A 1 96 ? -0.613 -1.521 -4.378 1.00 0.00 74 VAL A N 10
ATOM 14683 C CA . VAL A 1 96 ? -1.320 -1.938 -3.169 1.00 0.00 74 VAL A CA 10
ATOM 14684 C C . VAL A 1 96 ? -2.765 -2.323 -3.489 1.00 0.00 74 VAL A C 10
ATOM 14685 O O . VAL A 1 96 ? -3.244 -3.367 -3.046 1.00 0.00 74 VAL A O 10
ATOM 14698 N N . ALA A 1 97 ? -3.459 -1.482 -4.267 1.00 0.00 75 ALA A N 10
ATOM 14699 C CA . ALA A 1 97 ? -4.843 -1.760 -4.645 1.00 0.00 75 ALA A CA 10
ATOM 14700 C C . ALA A 1 97 ? -4.974 -3.194 -5.138 1.00 0.00 75 ALA A C 10
ATOM 14701 O O . ALA A 1 97 ? -6.030 -3.815 -5.017 1.00 0.00 75 ALA A O 10
ATOM 14708 N N . ASP A 1 98 ? -3.881 -3.710 -5.685 1.00 0.00 76 ASP A N 10
ATOM 14709 C CA . ASP A 1 98 ? -3.849 -5.074 -6.195 1.00 0.00 76 ASP A CA 10
ATOM 14710 C C . ASP A 1 98 ? -3.741 -6.080 -5.050 1.00 0.00 76 ASP A C 10
ATOM 14711 O O . ASP A 1 98 ? -4.409 -7.114 -5.054 1.00 0.00 76 ASP A O 10
ATOM 14720 N N . HIS A 1 99 ? -2.891 -5.773 -4.071 1.00 0.00 77 HIS A N 10
ATOM 14721 C CA . HIS A 1 99 ? -2.695 -6.656 -2.923 1.00 0.00 77 HIS A CA 10
ATOM 14722 C C . HIS A 1 99 ? -4.008 -6.894 -2.178 1.00 0.00 77 HIS A C 10
ATOM 14723 O O . HIS A 1 99 ? -4.308 -8.020 -1.784 1.00 0.00 77 HIS A O 10
ATOM 14738 N N . LEU A 1 100 ? -4.794 -5.836 -2.003 1.00 0.00 78 LEU A N 10
ATOM 14739 C CA . LEU A 1 100 ? -6.076 -5.948 -1.324 1.00 0.00 78 LEU A CA 10
ATOM 14740 C C . LEU A 1 100 ? -7.040 -6.797 -2.149 1.00 0.00 78 LEU A C 10
ATOM 14741 O O . LEU A 1 100 ? -7.977 -7.386 -1.613 1.00 0.00 78 LEU A O 10
ATOM 14757 N N . GLN A 1 101 ? -6.807 -6.846 -3.458 1.00 0.00 79 GLN A N 10
ATOM 14758 C CA . GLN A 1 101 ? -7.664 -7.615 -4.358 1.00 0.00 79 GLN A CA 10
ATOM 14759 C C . GLN A 1 101 ? -7.420 -9.123 -4.240 1.00 0.00 79 GLN A C 10
ATOM 14760 O O . GLN A 1 101 ? -8.371 -9.903 -4.226 1.00 0.00 79 GLN A O 10
ATOM 14774 N N . ARG A 1 102 ? -6.154 -9.539 -4.162 1.00 0.00 80 ARG A N 10
ATOM 14775 C CA . ARG A 1 102 ? -5.839 -10.959 -4.057 1.00 0.00 80 ARG A CA 10
ATOM 14776 C C . ARG A 1 102 ? -6.314 -11.522 -2.721 1.00 0.00 80 ARG A C 10
ATOM 14777 O O . ARG A 1 102 ? -6.633 -12.706 -2.617 1.00 0.00 80 ARG A O 10
ATOM 14798 N N . MET A 1 103 ? -6.365 -10.670 -1.701 1.00 0.00 81 MET A N 10
ATOM 14799 C CA . MET A 1 103 ? -6.809 -11.101 -0.382 1.00 0.00 81 MET A CA 10
ATOM 14800 C C . MET A 1 103 ? -8.335 -11.092 -0.271 1.00 0.00 81 MET A C 10
ATOM 14801 O O . MET A 1 103 ? -8.899 -11.680 0.650 1.00 0.00 81 MET A O 10
ATOM 14815 N N . ALA A 1 104 ? -8.999 -10.423 -1.212 1.00 0.00 82 ALA A N 10
ATOM 14816 C CA . ALA A 1 104 ? -10.460 -10.345 -1.209 1.00 0.00 82 ALA A CA 10
ATOM 14817 C C . ALA A 1 104 ? -11.010 -10.384 -2.631 1.00 0.00 82 ALA A C 10
ATOM 14818 O O . ALA A 1 104 ? -10.853 -9.431 -3.394 1.00 0.00 82 ALA A O 10
ATOM 14825 N N . ASN A 1 105 ? -11.650 -11.495 -2.983 1.00 0.00 83 ASN A N 10
ATOM 14826 C CA . ASN A 1 105 ? -12.218 -11.660 -4.317 1.00 0.00 83 ASN A CA 10
ATOM 14827 C C . ASN A 1 105 ? -13.670 -11.192 -4.357 1.00 0.00 83 ASN A C 10
ATOM 14828 O O . ASN A 1 105 ? -14.146 -10.535 -3.431 1.00 0.00 83 ASN A O 10
ATOM 14839 N N . SER A 1 106 ? -14.368 -11.537 -5.443 1.00 0.00 84 SER A N 10
ATOM 14840 C CA . SER A 1 106 ? -15.773 -11.164 -5.630 1.00 0.00 84 SER A CA 10
ATOM 14841 C C . SER A 1 106 ? -15.911 -9.761 -6.225 1.00 0.00 84 SER A C 10
ATOM 14842 O O . SER A 1 106 ? -16.985 -9.386 -6.696 1.00 0.00 84 SER A O 10
ATOM 14850 N N . GLU A 1 107 ? -14.827 -8.989 -6.206 1.00 0.00 85 GLU A N 10
ATOM 14851 C CA . GLU A 1 107 ? -14.847 -7.634 -6.749 1.00 0.00 85 GLU A CA 10
ATOM 14852 C C . GLU A 1 107 ? -13.437 -7.059 -6.826 1.00 0.00 85 GLU A C 10
ATOM 14853 O O . GLU A 1 107 ? -12.586 -7.368 -5.991 1.00 0.00 85 GLU A O 10
ATOM 14865 N N . SER A 1 108 ? -13.194 -6.217 -7.826 1.00 0.00 86 SER A N 10
ATOM 14866 C CA . SER A 1 108 ? -11.885 -5.600 -7.995 1.00 0.00 86 SER A CA 10
ATOM 14867 C C . SER A 1 108 ? -11.665 -4.519 -6.943 1.00 0.00 86 SER A C 10
ATOM 14868 O O . SER A 1 108 ? -11.670 -3.328 -7.253 1.00 0.00 86 SER A O 10
ATOM 14876 N N . LEU A 1 109 ? -11.477 -4.958 -5.696 1.00 0.00 87 LEU A N 10
ATOM 14877 C CA . LEU A 1 109 ? -11.254 -4.067 -4.550 1.00 0.00 87 LEU A CA 10
ATOM 14878 C C . LEU A 1 109 ? -11.877 -2.693 -4.723 1.00 0.00 87 LEU A C 10
ATOM 14879 O O . LEU A 1 109 ? -11.348 -1.849 -5.445 1.00 0.00 87 LEU A O 10
ATOM 14895 N N . GLU A 1 110 ? -12.963 -2.446 -4.012 1.00 0.00 88 GLU A N 10
ATOM 14896 C CA . GLU A 1 110 ? -13.585 -1.139 -4.065 1.00 0.00 88 GLU A CA 10
ATOM 14897 C C . GLU A 1 110 ? -12.681 -0.164 -3.326 1.00 0.00 88 GLU A C 10
ATOM 14898 O O . GLU A 1 110 ? -12.704 -0.097 -2.097 1.00 0.00 88 GLU A O 10
ATOM 14910 N N . ILE A 1 111 ? -11.868 0.572 -4.072 1.00 0.00 89 ILE A N 10
ATOM 14911 C CA . ILE A 1 111 ? -10.944 1.517 -3.465 1.00 0.00 89 ILE A CA 10
ATOM 14912 C C . ILE A 1 111 ? -11.039 2.889 -4.128 1.00 0.00 89 ILE A C 10
ATOM 14913 O O . ILE A 1 111 ? -10.949 2.995 -5.351 1.00 0.00 89 ILE A O 10
ATOM 14929 N N . ALA A 1 112 ? -11.203 3.949 -3.335 1.00 0.00 90 ALA A N 10
ATOM 14930 C CA . ALA A 1 112 ? -11.267 5.282 -3.910 1.00 0.00 90 ALA A CA 10
ATOM 14931 C C . ALA A 1 112 ? -9.891 5.918 -3.862 1.00 0.00 90 ALA A C 10
ATOM 14932 O O . ALA A 1 112 ? -9.380 6.244 -2.790 1.00 0.00 90 ALA A O 10
ATOM 14939 N N . TRP A 1 113 ? -9.292 6.082 -5.028 1.00 0.00 91 TRP A N 10
ATOM 14940 C CA . TRP A 1 113 ? -7.964 6.670 -5.124 1.00 0.00 91 TRP A CA 10
ATOM 14941 C C . TRP A 1 113 ? -8.033 8.172 -5.369 1.00 0.00 91 TRP A C 10
ATOM 14942 O O . TRP A 1 113 ? -8.778 8.647 -6.224 1.00 0.00 91 TRP A O 10
ATOM 14963 N N . GLN A 1 114 ? -7.242 8.916 -4.607 1.00 0.00 92 GLN A N 10
ATOM 14964 C CA . GLN A 1 114 ? -7.201 10.367 -4.740 1.00 0.00 92 GLN A CA 10
ATOM 14965 C C . GLN A 1 114 ? -6.152 10.778 -5.772 1.00 0.00 92 GLN A C 10
ATOM 14966 O O . GLN A 1 114 ? -5.183 10.057 -6.004 1.00 0.00 92 GLN A O 10
ATOM 14980 N N . PRO A 1 115 ? -6.340 11.943 -6.414 1.00 0.00 93 PRO A N 10
ATOM 14981 C CA . PRO A 1 115 ? -5.412 12.446 -7.433 1.00 0.00 93 PRO A CA 10
ATOM 14982 C C . PRO A 1 115 ? -3.957 12.394 -6.985 1.00 0.00 93 PRO A C 10
ATOM 14983 O O . PRO A 1 115 ? -3.068 12.099 -7.783 1.00 0.00 93 PRO A O 10
ATOM 14994 N N . ALA A 1 116 ? -3.725 12.701 -5.705 1.00 0.00 94 ALA A N 10
ATOM 14995 C CA . ALA A 1 116 ? -2.379 12.711 -5.124 1.00 0.00 94 ALA A CA 10
ATOM 14996 C C . ALA A 1 116 ? -1.801 14.121 -5.119 1.00 0.00 94 ALA A C 10
ATOM 14997 O O . ALA A 1 116 ? -0.623 14.321 -5.415 1.00 0.00 94 ALA A O 10
ATOM 15004 N N . GLU A 1 117 ? -2.636 15.097 -4.780 1.00 0.00 95 GLU A N 10
ATOM 15005 C CA . GLU A 1 117 ? -2.205 16.490 -4.737 1.00 0.00 95 GLU A CA 10
ATOM 15006 C C . GLU A 1 117 ? -2.638 17.154 -3.434 1.00 0.00 95 GLU A C 10
ATOM 15007 O O . GLU A 1 117 ? -3.769 16.975 -2.980 1.00 0.00 95 GLU A O 10
ATOM 15019 N N . SER A 1 118 ? -1.732 17.922 -2.838 1.00 0.00 96 SER A N 10
ATOM 15020 C CA . SER A 1 118 ? -2.019 18.614 -1.587 1.00 0.00 96 SER A CA 10
ATOM 15021 C C . SER A 1 118 ? -1.304 19.960 -1.535 1.00 0.00 96 SER A C 10
ATOM 15022 O O . SER A 1 118 ? -0.860 20.435 -2.601 1.00 0.00 96 SER A O 10
ATOM 15031 N N . MET A 1 23 ? 7.429 15.274 -5.768 1.00 0.00 1 MET A N 11
ATOM 15032 C CA . MET A 1 23 ? 6.938 14.351 -4.707 1.00 0.00 1 MET A CA 11
ATOM 15033 C C . MET A 1 23 ? 5.505 14.678 -4.302 1.00 0.00 1 MET A C 11
ATOM 15034 O O . MET A 1 23 ? 5.249 15.500 -3.423 1.00 0.00 1 MET A O 11
ATOM 15047 N N . PHE A 1 24 ? 4.575 14.004 -4.957 1.00 0.00 2 PHE A N 11
ATOM 15048 C CA . PHE A 1 24 ? 3.149 14.180 -4.692 1.00 0.00 2 PHE A CA 11
ATOM 15049 C C . PHE A 1 24 ? 2.675 13.069 -3.761 1.00 0.00 2 PHE A C 11
ATOM 15050 O O . PHE A 1 24 ? 3.422 12.124 -3.504 1.00 0.00 2 PHE A O 11
ATOM 15067 N N . ARG A 1 25 ? 1.450 13.163 -3.244 1.00 0.00 3 ARG A N 11
ATOM 15068 C CA . ARG A 1 25 ? 0.962 12.122 -2.345 1.00 0.00 3 ARG A CA 11
ATOM 15069 C C . ARG A 1 25 ? -0.554 11.921 -2.437 1.00 0.00 3 ARG A C 11
ATOM 15070 O O . ARG A 1 25 ? -1.333 12.855 -2.245 1.00 0.00 3 ARG A O 11
ATOM 15091 N N . SER A 1 26 ? -0.950 10.675 -2.707 1.00 0.00 4 SER A N 11
ATOM 15092 C CA . SER A 1 26 ? -2.354 10.286 -2.807 1.00 0.00 4 SER A CA 11
ATOM 15093 C C . SER A 1 26 ? -2.677 9.304 -1.690 1.00 0.00 4 SER A C 11
ATOM 15094 O O . SER A 1 26 ? -1.768 8.743 -1.077 1.00 0.00 4 SER A O 11
ATOM 15102 N N . THR A 1 27 ? -3.959 9.081 -1.419 1.00 0.00 5 THR A N 11
ATOM 15103 C CA . THR A 1 27 ? -4.330 8.148 -0.363 1.00 0.00 5 THR A CA 11
ATOM 15104 C C . THR A 1 27 ? -5.616 7.389 -0.676 1.00 0.00 5 THR A C 11
ATOM 15105 O O . THR A 1 27 ? -6.657 7.988 -0.944 1.00 0.00 5 THR A O 11
ATOM 15116 N N . SER A 1 28 ? -5.536 6.059 -0.615 1.00 0.00 6 SER A N 11
ATOM 15117 C CA . SER A 1 28 ? -6.696 5.205 -0.865 1.00 0.00 6 SER A CA 11
ATOM 15118 C C . SER A 1 28 ? -7.183 4.565 0.438 1.00 0.00 6 SER A C 11
ATOM 15119 O O . SER A 1 28 ? -6.404 3.948 1.164 1.00 0.00 6 SER A O 11
ATOM 15127 N N . HIS A 1 29 ? -8.474 4.719 0.732 1.00 0.00 7 HIS A N 11
ATOM 15128 C CA . HIS A 1 29 ? -9.061 4.156 1.955 1.00 0.00 7 HIS A CA 11
ATOM 15129 C C . HIS A 1 29 ? -10.056 3.040 1.627 1.00 0.00 7 HIS A C 11
ATOM 15130 O O . HIS A 1 29 ? -10.941 3.215 0.788 1.00 0.00 7 HIS A O 11
ATOM 15145 N N . VAL A 1 30 ? -9.904 1.891 2.289 1.00 0.00 8 VAL A N 11
ATOM 15146 C CA . VAL A 1 30 ? -10.788 0.749 2.063 1.00 0.00 8 VAL A CA 11
ATOM 15147 C C . VAL A 1 30 ? -11.124 0.048 3.377 1.00 0.00 8 VAL A C 11
ATOM 15148 O O . VAL A 1 30 ? -10.338 0.091 4.323 1.00 0.00 8 VAL A O 11
ATOM 15161 N N . ARG A 1 31 ? -12.277 -0.619 3.432 1.00 0.00 9 ARG A N 11
ATOM 15162 C CA . ARG A 1 31 ? -12.656 -1.341 4.648 1.00 0.00 9 ARG A CA 11
ATOM 15163 C C . ARG A 1 31 ? -12.329 -2.828 4.502 1.00 0.00 9 ARG A C 11
ATOM 15164 O O . ARG A 1 31 ? -13.008 -3.556 3.778 1.00 0.00 9 ARG A O 11
ATOM 15185 N N . THR A 1 32 ? -11.276 -3.266 5.190 1.00 0.00 10 THR A N 11
ATOM 15186 C CA . THR A 1 32 ? -10.836 -4.660 5.142 1.00 0.00 10 THR A CA 11
ATOM 15187 C C . THR A 1 32 ? -10.635 -5.234 6.549 1.00 0.00 10 THR A C 11
ATOM 15188 O O . THR A 1 32 ? -10.401 -4.490 7.493 1.00 0.00 10 THR A O 11
ATOM 15199 N N . GLU A 1 33 ? -10.704 -6.555 6.681 1.00 0.00 11 GLU A N 11
ATOM 15200 C CA . GLU A 1 33 ? -10.506 -7.198 7.983 1.00 0.00 11 GLU A CA 11
ATOM 15201 C C . GLU A 1 33 ? -9.137 -7.888 8.072 1.00 0.00 11 GLU A C 11
ATOM 15202 O O . GLU A 1 33 ? -8.638 -8.423 7.081 1.00 0.00 11 GLU A O 11
ATOM 15214 N N . SER A 1 34 ? -8.536 -7.875 9.269 1.00 0.00 12 SER A N 11
ATOM 15215 C CA . SER A 1 34 ? -7.232 -8.500 9.490 1.00 0.00 12 SER A CA 11
ATOM 15216 C C . SER A 1 34 ? -6.168 -7.897 8.577 1.00 0.00 12 SER A C 11
ATOM 15217 O O . SER A 1 34 ? -5.180 -8.545 8.232 1.00 0.00 12 SER A O 11
ATOM 15225 N N . ALA A 1 35 ? -6.387 -6.650 8.196 1.00 0.00 13 ALA A N 11
ATOM 15226 C CA . ALA A 1 35 ? -5.462 -5.923 7.320 1.00 0.00 13 ALA A CA 11
ATOM 15227 C C . ALA A 1 35 ? -4.016 -5.967 7.810 1.00 0.00 13 ALA A C 11
ATOM 15228 O O . ALA A 1 35 ? -3.101 -6.288 7.051 1.00 0.00 13 ALA A O 11
ATOM 15235 N N . ALA A 1 36 ? -3.815 -5.588 9.063 1.00 0.00 14 ALA A N 11
ATOM 15236 C CA . ALA A 1 36 ? -2.474 -5.517 9.658 1.00 0.00 14 ALA A CA 11
ATOM 15237 C C . ALA A 1 36 ? -1.563 -6.694 9.288 1.00 0.00 14 ALA A C 11
ATOM 15238 O O . ALA A 1 36 ? -0.340 -6.551 9.304 1.00 0.00 14 ALA A O 11
ATOM 15245 N N . ARG A 1 37 ? -2.134 -7.848 8.957 1.00 0.00 15 ARG A N 11
ATOM 15246 C CA . ARG A 1 37 ? -1.323 -9.005 8.596 1.00 0.00 15 ARG A CA 11
ATOM 15247 C C . ARG A 1 37 ? -0.866 -8.930 7.149 1.00 0.00 15 ARG A C 11
ATOM 15248 O O . ARG A 1 37 ? 0.280 -9.254 6.837 1.00 0.00 15 ARG A O 11
ATOM 15269 N N . TYR A 1 38 ? -1.750 -8.487 6.269 1.00 0.00 16 TYR A N 11
ATOM 15270 C CA . TYR A 1 38 ? -1.394 -8.362 4.860 1.00 0.00 16 TYR A CA 11
ATOM 15271 C C . TYR A 1 38 ? -0.265 -7.348 4.712 1.00 0.00 16 TYR A C 11
ATOM 15272 O O . TYR A 1 38 ? 0.498 -7.412 3.758 1.00 0.00 16 TYR A O 11
ATOM 15290 N N . VAL A 1 39 ? -0.139 -6.439 5.686 1.00 0.00 17 VAL A N 11
ATOM 15291 C CA . VAL A 1 39 ? 0.935 -5.445 5.668 1.00 0.00 17 VAL A CA 11
ATOM 15292 C C . VAL A 1 39 ? 2.214 -6.062 6.225 1.00 0.00 17 VAL A C 11
ATOM 15293 O O . VAL A 1 39 ? 3.308 -5.825 5.711 1.00 0.00 17 VAL A O 11
ATOM 15306 N N . ASN A 1 40 ? 2.065 -6.844 7.288 1.00 0.00 18 ASN A N 11
ATOM 15307 C CA . ASN A 1 40 ? 3.198 -7.489 7.932 1.00 0.00 18 ASN A CA 11
ATOM 15308 C C . ASN A 1 40 ? 3.821 -8.562 7.041 1.00 0.00 18 ASN A C 11
ATOM 15309 O O . ASN A 1 40 ? 5.022 -8.817 7.117 1.00 0.00 18 ASN A O 11
ATOM 15320 N N . ARG A 1 41 ? 3.001 -9.211 6.218 1.00 0.00 19 ARG A N 11
ATOM 15321 C CA . ARG A 1 41 ? 3.487 -10.276 5.349 1.00 0.00 19 ARG A CA 11
ATOM 15322 C C . ARG A 1 41 ? 4.151 -9.752 4.073 1.00 0.00 19 ARG A C 11
ATOM 15323 O O . ARG A 1 41 ? 4.889 -10.481 3.412 1.00 0.00 19 ARG A O 11
ATOM 15344 N N . LEU A 1 42 ? 3.880 -8.503 3.719 1.00 0.00 20 LEU A N 11
ATOM 15345 C CA . LEU A 1 42 ? 4.451 -7.917 2.505 1.00 0.00 20 LEU A CA 11
ATOM 15346 C C . LEU A 1 42 ? 5.963 -7.754 2.600 1.00 0.00 20 LEU A C 11
ATOM 15347 O O . LEU A 1 42 ? 6.687 -8.143 1.683 1.00 0.00 20 LEU A O 11
ATOM 15363 N N . CYS A 1 43 ? 6.444 -7.178 3.697 1.00 0.00 21 CYS A N 11
ATOM 15364 C CA . CYS A 1 43 ? 7.880 -6.980 3.863 1.00 0.00 21 CYS A CA 11
ATOM 15365 C C . CYS A 1 43 ? 8.610 -8.309 3.736 1.00 0.00 21 CYS A C 11
ATOM 15366 O O . CYS A 1 43 ? 9.732 -8.373 3.237 1.00 0.00 21 CYS A O 11
ATOM 15374 N N . LYS A 1 44 ? 7.952 -9.374 4.170 1.00 0.00 22 LYS A N 11
ATOM 15375 C CA . LYS A 1 44 ? 8.523 -10.707 4.084 1.00 0.00 22 LYS A CA 11
ATOM 15376 C C . LYS A 1 44 ? 8.266 -11.315 2.702 1.00 0.00 22 LYS A C 11
ATOM 15377 O O . LYS A 1 44 ? 8.954 -12.248 2.285 1.00 0.00 22 LYS A O 11
ATOM 15396 N N . HIS A 1 45 ? 7.260 -10.785 2.001 1.00 0.00 23 HIS A N 11
ATOM 15397 C CA . HIS A 1 45 ? 6.893 -11.273 0.677 1.00 0.00 23 HIS A CA 11
ATOM 15398 C C . HIS A 1 45 ? 7.729 -10.634 -0.430 1.00 0.00 23 HIS A C 11
ATOM 15399 O O . HIS A 1 45 ? 8.413 -11.334 -1.178 1.00 0.00 23 HIS A O 11
ATOM 15414 N N . TRP A 1 46 ? 7.655 -9.307 -0.556 1.00 0.00 24 TRP A N 11
ATOM 15415 C CA . TRP A 1 46 ? 8.395 -8.612 -1.603 1.00 0.00 24 TRP A CA 11
ATOM 15416 C C . TRP A 1 46 ? 9.797 -8.212 -1.143 1.00 0.00 24 TRP A C 11
ATOM 15417 O O . TRP A 1 46 ? 10.619 -7.793 -1.959 1.00 0.00 24 TRP A O 11
ATOM 15438 N N . GLY A 1 47 ? 10.079 -8.340 0.157 1.00 0.00 25 GLY A N 11
ATOM 15439 C CA . GLY A 1 47 ? 11.393 -7.981 0.660 1.00 0.00 25 GLY A CA 11
ATOM 15440 C C . GLY A 1 47 ? 12.475 -8.941 0.201 1.00 0.00 25 GLY A C 11
ATOM 15441 O O . GLY A 1 47 ? 13.101 -9.615 1.018 1.00 0.00 25 GLY A O 11
ATOM 15445 N N . HIS A 1 48 ? 12.694 -9.002 -1.107 1.00 0.00 26 HIS A N 11
ATOM 15446 C CA . HIS A 1 48 ? 13.706 -9.885 -1.670 1.00 0.00 26 HIS A CA 11
ATOM 15447 C C . HIS A 1 48 ? 14.868 -9.078 -2.241 1.00 0.00 26 HIS A C 11
ATOM 15448 O O . HIS A 1 48 ? 16.008 -9.539 -2.256 1.00 0.00 26 HIS A O 11
ATOM 15463 N N . LYS A 1 49 ? 14.568 -7.871 -2.711 1.00 0.00 27 LYS A N 11
ATOM 15464 C CA . LYS A 1 49 ? 15.594 -7.003 -3.286 1.00 0.00 27 LYS A CA 11
ATOM 15465 C C . LYS A 1 49 ? 15.252 -5.531 -3.048 1.00 0.00 27 LYS A C 11
ATOM 15466 O O . LYS A 1 49 ? 15.746 -4.647 -3.748 1.00 0.00 27 LYS A O 11
ATOM 15485 N N . PHE A 1 50 ? 14.406 -5.269 -2.055 1.00 0.00 28 PHE A N 11
ATOM 15486 C CA . PHE A 1 50 ? 14.013 -3.905 -1.740 1.00 0.00 28 PHE A CA 11
ATOM 15487 C C . PHE A 1 50 ? 13.933 -3.692 -0.237 1.00 0.00 28 PHE A C 11
ATOM 15488 O O . PHE A 1 50 ? 13.746 -4.638 0.528 1.00 0.00 28 PHE A O 11
ATOM 15505 N N . GLU A 1 51 ? 14.077 -2.441 0.180 1.00 0.00 29 GLU A N 11
ATOM 15506 C CA . GLU A 1 51 ? 14.020 -2.102 1.596 1.00 0.00 29 GLU A CA 11
ATOM 15507 C C . GLU A 1 51 ? 12.578 -2.086 2.084 1.00 0.00 29 GLU A C 11
ATOM 15508 O O . GLU A 1 51 ? 11.820 -1.164 1.783 1.00 0.00 29 GLU A O 11
ATOM 15520 N N . VAL A 1 52 ? 12.202 -3.116 2.834 1.00 0.00 30 VAL A N 11
ATOM 15521 C CA . VAL A 1 52 ? 10.846 -3.220 3.356 1.00 0.00 30 VAL A CA 11
ATOM 15522 C C . VAL A 1 52 ? 10.830 -3.174 4.882 1.00 0.00 30 VAL A C 11
ATOM 15523 O O . VAL A 1 52 ? 11.403 -4.038 5.544 1.00 0.00 30 VAL A O 11
ATOM 15536 N N . GLU A 1 53 ? 10.161 -2.164 5.436 1.00 0.00 31 GLU A N 11
ATOM 15537 C CA . GLU A 1 53 ? 10.060 -2.014 6.881 1.00 0.00 31 GLU A CA 11
ATOM 15538 C C . GLU A 1 53 ? 8.746 -2.602 7.384 1.00 0.00 31 GLU A C 11
ATOM 15539 O O . GLU A 1 53 ? 7.688 -2.368 6.799 1.00 0.00 31 GLU A O 11
ATOM 15551 N N . LEU A 1 54 ? 8.817 -3.358 8.472 1.00 0.00 32 LEU A N 11
ATOM 15552 C CA . LEU A 1 54 ? 7.621 -3.977 9.052 1.00 0.00 32 LEU A CA 11
ATOM 15553 C C . LEU A 1 54 ? 7.370 -3.463 10.461 1.00 0.00 32 LEU A C 11
ATOM 15554 O O . LEU A 1 54 ? 8.084 -3.810 11.402 1.00 0.00 32 LEU A O 11
ATOM 15570 N N . THR A 1 55 ? 6.329 -2.655 10.597 1.00 0.00 33 THR A N 11
ATOM 15571 C CA . THR A 1 55 ? 5.942 -2.107 11.892 1.00 0.00 33 THR A CA 11
ATOM 15572 C C . THR A 1 55 ? 4.466 -2.393 12.124 1.00 0.00 33 THR A C 11
ATOM 15573 O O . THR A 1 55 ? 3.732 -2.671 11.177 1.00 0.00 33 THR A O 11
ATOM 15584 N N . PRO A 1 56 ? 3.999 -2.324 13.374 1.00 0.00 34 PRO A N 11
ATOM 15585 C CA . PRO A 1 56 ? 2.597 -2.574 13.687 1.00 0.00 34 PRO A CA 11
ATOM 15586 C C . PRO A 1 56 ? 1.725 -1.391 13.310 1.00 0.00 34 PRO A C 11
ATOM 15587 O O . PRO A 1 56 ? 0.965 -0.874 14.129 1.00 0.00 34 PRO A O 11
ATOM 15598 N N . GLU A 1 57 ? 1.854 -0.966 12.062 1.00 0.00 35 GLU A N 11
ATOM 15599 C CA . GLU A 1 57 ? 1.102 0.165 11.553 1.00 0.00 35 GLU A CA 11
ATOM 15600 C C . GLU A 1 57 ? 1.070 0.182 10.025 1.00 0.00 35 GLU A C 11
ATOM 15601 O O . GLU A 1 57 ? 0.048 0.523 9.430 1.00 0.00 35 GLU A O 11
ATOM 15613 N N . ARG A 1 58 ? 2.188 -0.172 9.382 1.00 0.00 36 ARG A N 11
ATOM 15614 C CA . ARG A 1 58 ? 2.240 -0.166 7.926 1.00 0.00 36 ARG A CA 11
ATOM 15615 C C . ARG A 1 58 ? 3.502 -0.818 7.378 1.00 0.00 36 ARG A C 11
ATOM 15616 O O . ARG A 1 58 ? 4.458 -1.084 8.106 1.00 0.00 36 ARG A O 11
ATOM 15637 N N . GLY A 1 59 ? 3.489 -1.036 6.066 1.00 0.00 37 GLY A N 11
ATOM 15638 C CA . GLY A 1 59 ? 4.626 -1.617 5.379 1.00 0.00 37 GLY A CA 11
ATOM 15639 C C . GLY A 1 59 ? 5.306 -0.575 4.489 1.00 0.00 37 GLY A C 11
ATOM 15640 O O . GLY A 1 59 ? 4.680 -0.058 3.563 1.00 0.00 37 GLY A O 11
ATOM 15644 N N . PHE A 1 60 ? 6.567 -0.243 4.768 1.00 0.00 38 PHE A N 11
ATOM 15645 C CA . PHE A 1 60 ? 7.291 0.758 3.987 1.00 0.00 38 PHE A CA 11
ATOM 15646 C C . PHE A 1 60 ? 8.205 0.085 2.975 1.00 0.00 38 PHE A C 11
ATOM 15647 O O . PHE A 1 60 ? 9.075 -0.703 3.337 1.00 0.00 38 PHE A O 11
ATOM 15664 N N . ILE A 1 61 ? 8.005 0.412 1.707 1.00 0.00 39 ILE A N 11
ATOM 15665 C CA . ILE A 1 61 ? 8.816 -0.155 0.631 1.00 0.00 39 ILE A CA 11
ATOM 15666 C C . ILE A 1 61 ? 9.236 0.949 -0.335 1.00 0.00 39 ILE A C 11
ATOM 15667 O O . ILE A 1 61 ? 8.428 1.405 -1.144 1.00 0.00 39 ILE A O 11
ATOM 15683 N N . ASP A 1 62 ? 10.490 1.388 -0.253 1.00 0.00 40 ASP A N 11
ATOM 15684 C CA . ASP A 1 62 ? 10.969 2.446 -1.131 1.00 0.00 40 ASP A CA 11
ATOM 15685 C C . ASP A 1 62 ? 11.893 1.895 -2.204 1.00 0.00 40 ASP A C 11
ATOM 15686 O O . ASP A 1 62 ? 12.799 1.108 -1.925 1.00 0.00 40 ASP A O 11
ATOM 15695 N N . PHE A 1 63 ? 11.653 2.324 -3.434 1.00 0.00 41 PHE A N 11
ATOM 15696 C CA . PHE A 1 63 ? 12.454 1.894 -4.574 1.00 0.00 41 PHE A CA 11
ATOM 15697 C C . PHE A 1 63 ? 13.489 2.959 -4.938 1.00 0.00 41 PHE A C 11
ATOM 15698 O O . PHE A 1 63 ? 14.102 2.904 -6.005 1.00 0.00 41 PHE A O 11
ATOM 15715 N N . GLY A 1 64 ? 13.665 3.937 -4.053 1.00 0.00 42 GLY A N 11
ATOM 15716 C CA . GLY A 1 64 ? 14.607 5.013 -4.302 1.00 0.00 42 GLY A CA 11
ATOM 15717 C C . GLY A 1 64 ? 13.894 6.322 -4.574 1.00 0.00 42 GLY A C 11
ATOM 15718 O O . GLY A 1 64 ? 13.469 7.008 -3.644 1.00 0.00 42 GLY A O 11
ATOM 15722 N N . ASP A 1 65 ? 13.731 6.658 -5.851 1.00 0.00 43 ASP A N 11
ATOM 15723 C CA . ASP A 1 65 ? 13.027 7.876 -6.235 1.00 0.00 43 ASP A CA 11
ATOM 15724 C C . ASP A 1 65 ? 11.533 7.582 -6.329 1.00 0.00 43 ASP A C 11
ATOM 15725 O O . ASP A 1 65 ? 10.897 7.821 -7.356 1.00 0.00 43 ASP A O 11
ATOM 15734 N N . SER A 1 66 ? 10.998 7.030 -5.244 1.00 0.00 44 SER A N 11
ATOM 15735 C CA . SER A 1 66 ? 9.591 6.649 -5.159 1.00 0.00 44 SER A CA 11
ATOM 15736 C C . SER A 1 66 ? 9.393 5.751 -3.933 1.00 0.00 44 SER A C 11
ATOM 15737 O O . SER A 1 66 ? 10.360 5.176 -3.432 1.00 0.00 44 SER A O 11
ATOM 15745 N N . ASN A 1 67 ? 8.161 5.634 -3.431 1.00 0.00 45 ASN A N 11
ATOM 15746 C CA . ASN A 1 67 ? 7.914 4.810 -2.251 1.00 0.00 45 ASN A CA 11
ATOM 15747 C C . ASN A 1 67 ? 6.486 4.273 -2.255 1.00 0.00 45 ASN A C 11
ATOM 15748 O O . ASN A 1 67 ? 5.642 4.745 -3.016 1.00 0.00 45 ASN A O 11
ATOM 15759 N N . CYS A 1 68 ? 6.215 3.288 -1.401 1.00 0.00 46 CYS A N 11
ATOM 15760 C CA . CYS A 1 68 ? 4.885 2.705 -1.320 1.00 0.00 46 CYS A CA 11
ATOM 15761 C C . CYS A 1 68 ? 4.603 2.213 0.097 1.00 0.00 46 CYS A C 11
ATOM 15762 O O . CYS A 1 68 ? 5.088 1.160 0.508 1.00 0.00 46 CYS A O 11
ATOM 15770 N N . GLU A 1 69 ? 3.817 2.985 0.838 1.00 0.00 47 GLU A N 11
ATOM 15771 C CA . GLU A 1 69 ? 3.467 2.637 2.209 1.00 0.00 47 GLU A CA 11
ATOM 15772 C C . GLU A 1 69 ? 2.055 2.056 2.257 1.00 0.00 47 GLU A C 11
ATOM 15773 O O . GLU A 1 69 ? 1.231 2.347 1.390 1.00 0.00 47 GLU A O 11
ATOM 15785 N N . LEU A 1 70 ? 1.778 1.230 3.262 1.00 0.00 48 LEU A N 11
ATOM 15786 C CA . LEU A 1 70 ? 0.458 0.614 3.390 1.00 0.00 48 LEU A CA 11
ATOM 15787 C C . LEU A 1 70 ? 0.050 0.505 4.855 1.00 0.00 48 LEU A C 11
ATOM 15788 O O . LEU A 1 70 ? 0.700 -0.181 5.638 1.00 0.00 48 LEU A O 11
ATOM 15804 N N . LEU A 1 71 ? -1.046 1.175 5.211 1.00 0.00 49 LEU A N 11
ATOM 15805 C CA . LEU A 1 71 ? -1.552 1.139 6.585 1.00 0.00 49 LEU A CA 11
ATOM 15806 C C . LEU A 1 71 ? -2.575 0.029 6.705 1.00 0.00 49 LEU A C 11
ATOM 15807 O O . LEU A 1 71 ? -3.461 -0.089 5.863 1.00 0.00 49 LEU A O 11
ATOM 15823 N N . ALA A 1 72 ? -2.441 -0.805 7.726 1.00 0.00 50 ALA A N 11
ATOM 15824 C CA . ALA A 1 72 ? -3.362 -1.917 7.884 1.00 0.00 50 ALA A CA 11
ATOM 15825 C C . ALA A 1 72 ? -3.724 -2.200 9.335 1.00 0.00 50 ALA A C 11
ATOM 15826 O O . ALA A 1 72 ? -2.891 -2.642 10.126 1.00 0.00 50 ALA A O 11
ATOM 15833 N N . HIS A 1 73 ? -4.994 -1.971 9.658 1.00 0.00 51 HIS A N 11
ATOM 15834 C CA . HIS A 1 73 ? -5.514 -2.227 10.979 1.00 0.00 51 HIS A CA 11
ATOM 15835 C C . HIS A 1 73 ? -6.509 -3.393 10.902 1.00 0.00 51 HIS A C 11
ATOM 15836 O O . HIS A 1 73 ? -6.958 -3.767 9.821 1.00 0.00 51 HIS A O 11
ATOM 15851 N N . PRO A 1 74 ? -6.842 -3.997 12.045 1.00 0.00 52 PRO A N 11
ATOM 15852 C CA . PRO A 1 74 ? -7.756 -5.145 12.123 1.00 0.00 52 PRO A CA 11
ATOM 15853 C C . PRO A 1 74 ? -9.034 -5.006 11.294 1.00 0.00 52 PRO A C 11
ATOM 15854 O O . PRO A 1 74 ? -9.687 -6.008 11.004 1.00 0.00 52 PRO A O 11
ATOM 15865 N N . ASP A 1 75 ? -9.412 -3.783 10.921 1.00 0.00 53 ASP A N 11
ATOM 15866 C CA . ASP A 1 75 ? -10.637 -3.605 10.142 1.00 0.00 53 ASP A CA 11
ATOM 15867 C C . ASP A 1 75 ? -10.530 -2.524 9.069 1.00 0.00 53 ASP A C 11
ATOM 15868 O O . ASP A 1 75 ? -11.482 -2.319 8.314 1.00 0.00 53 ASP A O 11
ATOM 15877 N N . HIS A 1 76 ? -9.390 -1.854 8.958 1.00 0.00 54 HIS A N 11
ATOM 15878 C CA . HIS A 1 76 ? -9.246 -0.841 7.914 1.00 0.00 54 HIS A CA 11
ATOM 15879 C C . HIS A 1 76 ? -7.834 -0.828 7.336 1.00 0.00 54 HIS A C 11
ATOM 15880 O O . HIS A 1 76 ? -6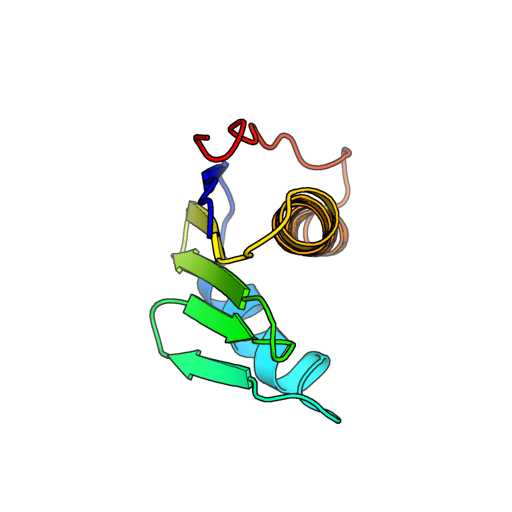.884 -1.263 7.986 1.00 0.00 54 HIS A O 11
ATOM 15895 N N . VAL A 1 77 ? -7.701 -0.331 6.103 1.00 0.00 55 VAL A N 11
ATOM 15896 C CA . VAL A 1 77 ? -6.409 -0.273 5.444 1.00 0.00 55 VAL A CA 11
ATOM 15897 C C . VAL A 1 77 ? -6.251 1.043 4.688 1.00 0.00 55 VAL A C 11
ATOM 15898 O O . VAL A 1 77 ? -7.180 1.512 4.030 1.00 0.00 55 VAL A O 11
ATOM 15911 N N . LEU A 1 78 ? -5.069 1.627 4.785 1.00 0.00 56 LEU A N 11
ATOM 15912 C CA . LEU A 1 78 ? -4.776 2.888 4.108 1.00 0.00 56 LEU A CA 11
ATOM 15913 C C . LEU A 1 78 ? -3.625 2.695 3.134 1.00 0.00 56 LEU A C 11
ATOM 15914 O O . LEU A 1 78 ? -2.699 1.931 3.400 1.00 0.00 56 LEU A O 11
ATOM 15930 N N . MET A 1 79 ? -3.686 3.379 2.003 1.00 0.00 57 MET A N 11
ATOM 15931 C CA . MET A 1 79 ? -2.641 3.262 0.996 1.00 0.00 57 MET A CA 11
ATOM 15932 C C . MET A 1 79 ? -2.082 4.633 0.628 1.00 0.00 57 MET A C 11
ATOM 15933 O O . MET A 1 79 ? -2.784 5.460 0.051 1.00 0.00 57 MET A O 11
ATOM 15947 N N . ILE A 1 80 ? -0.810 4.868 0.965 1.00 0.00 58 ILE A N 11
ATOM 15948 C CA . ILE A 1 80 ? -0.166 6.134 0.670 1.00 0.00 58 ILE A CA 11
ATOM 15949 C C . ILE A 1 80 ? 1.109 5.907 -0.129 1.00 0.00 58 ILE A C 11
ATOM 15950 O O . ILE A 1 80 ? 1.894 5.010 0.183 1.00 0.00 58 ILE A O 11
ATOM 15966 N N . LEU A 1 81 ? 1.321 6.723 -1.153 1.00 0.00 59 LEU A N 11
ATOM 15967 C CA . LEU A 1 81 ? 2.513 6.597 -1.976 1.00 0.00 59 LEU A CA 11
ATOM 15968 C C . LEU A 1 81 ? 3.317 7.882 -1.980 1.00 0.00 59 LEU A C 11
ATOM 15969 O O . LEU A 1 81 ? 2.759 8.975 -1.980 1.00 0.00 59 LEU A O 11
ATOM 15985 N N . ASN A 1 82 ? 4.631 7.743 -2.031 1.00 0.00 60 ASN A N 11
ATOM 15986 C CA . ASN A 1 82 ? 5.512 8.896 -2.094 1.00 0.00 60 ASN A CA 11
ATOM 15987 C C . ASN A 1 82 ? 6.339 8.797 -3.363 1.00 0.00 60 ASN A C 11
ATOM 15988 O O . ASN A 1 82 ? 7.278 8.007 -3.440 1.00 0.00 60 ASN A O 11
ATOM 15999 N N . SER A 1 83 ? 5.970 9.572 -4.374 1.00 0.00 61 SER A N 11
ATOM 16000 C CA . SER A 1 83 ? 6.688 9.513 -5.652 1.00 0.00 61 SER A CA 11
ATOM 16001 C C . SER A 1 83 ? 6.757 10.872 -6.356 1.00 0.00 61 SER A C 11
ATOM 16002 O O . SER A 1 83 ? 5.768 11.602 -6.428 1.00 0.00 61 SER A O 11
ATOM 16010 N N . PRO A 1 84 ? 7.948 11.220 -6.883 1.00 0.00 62 PRO A N 11
ATOM 16011 C CA . PRO A 1 84 ? 8.191 12.489 -7.589 1.00 0.00 62 PRO A CA 11
ATOM 16012 C C . PRO A 1 84 ? 7.466 12.615 -8.925 1.00 0.00 62 PRO A C 11
ATOM 16013 O O . PRO A 1 84 ? 7.457 13.692 -9.523 1.00 0.00 62 PRO A O 11
ATOM 16024 N N . ASP A 1 85 ? 6.861 11.534 -9.405 1.00 0.00 63 ASP A N 11
ATOM 16025 C CA . ASP A 1 85 ? 6.155 11.585 -10.677 1.00 0.00 63 ASP A CA 11
ATOM 16026 C C . ASP A 1 85 ? 4.859 10.774 -10.601 1.00 0.00 63 ASP A C 11
ATOM 16027 O O . ASP A 1 85 ? 4.804 9.761 -9.907 1.00 0.00 63 ASP A O 11
ATOM 16036 N N . GLU A 1 86 ? 3.814 11.217 -11.306 1.00 0.00 64 GLU A N 11
ATOM 16037 C CA . GLU A 1 86 ? 2.533 10.485 -11.270 1.00 0.00 64 GLU A CA 11
ATOM 16038 C C . GLU A 1 86 ? 2.704 9.046 -11.750 1.00 0.00 64 GLU A C 11
ATOM 16039 O O . GLU A 1 86 ? 2.168 8.129 -11.135 1.00 0.00 64 GLU A O 11
ATOM 16051 N N . ASP A 1 87 ? 3.466 8.831 -12.829 1.00 0.00 65 ASP A N 11
ATOM 16052 C CA . ASP A 1 87 ? 3.695 7.473 -13.321 1.00 0.00 65 ASP A CA 11
ATOM 16053 C C . ASP A 1 87 ? 4.084 6.586 -12.150 1.00 0.00 65 ASP A C 11
ATOM 16054 O O . ASP A 1 87 ? 3.440 5.575 -11.871 1.00 0.00 65 ASP A O 11
ATOM 16063 N N . SER A 1 88 ? 5.115 7.019 -11.435 1.00 0.00 66 SER A N 11
ATOM 16064 C CA . SER A 1 88 ? 5.572 6.319 -10.243 1.00 0.00 66 SER A CA 11
ATOM 16065 C C . SER A 1 88 ? 4.443 6.320 -9.220 1.00 0.00 66 SER A C 11
ATOM 16066 O O . SER A 1 88 ? 3.978 5.276 -8.769 1.00 0.00 66 SER A O 11
ATOM 16074 N N . LEU A 1 89 ? 4.004 7.528 -8.895 1.00 0.00 67 LEU A N 11
ATOM 16075 C CA . LEU A 1 89 ? 2.915 7.770 -7.952 1.00 0.00 67 LEU A CA 11
ATOM 16076 C C . LEU A 1 89 ? 1.784 6.758 -8.124 1.00 0.00 67 LEU A C 11
ATOM 16077 O O . LEU A 1 89 ? 1.459 6.017 -7.197 1.00 0.00 67 LEU A O 11
ATOM 16093 N N . ALA A 1 90 ? 1.184 6.721 -9.306 1.00 0.00 68 ALA A N 11
ATOM 16094 C CA . ALA A 1 90 ? 0.095 5.791 -9.563 1.00 0.00 68 ALA A CA 11
ATOM 16095 C C . ALA A 1 90 ? 0.601 4.356 -9.529 1.00 0.00 68 ALA A C 11
ATOM 16096 O O . ALA A 1 90 ? -0.085 3.457 -9.043 1.00 0.00 68 ALA A O 11
ATOM 16103 N N . HIS A 1 91 ? 1.816 4.150 -10.030 1.00 0.00 69 HIS A N 11
ATOM 16104 C CA . HIS A 1 91 ? 2.420 2.824 -10.038 1.00 0.00 69 HIS A CA 11
ATOM 16105 C C . HIS A 1 91 ? 2.435 2.252 -8.626 1.00 0.00 69 HIS A C 11
ATOM 16106 O O . HIS A 1 91 ? 2.237 1.056 -8.420 1.00 0.00 69 HIS A O 11
ATOM 16121 N N . MET A 1 92 ? 2.674 3.130 -7.658 1.00 0.00 70 MET A N 11
ATOM 16122 C CA . MET A 1 92 ? 2.723 2.739 -6.248 1.00 0.00 70 MET A CA 11
ATOM 16123 C C . MET A 1 92 ? 1.310 2.610 -5.659 1.00 0.00 70 MET A C 11
ATOM 16124 O O . MET A 1 92 ? 0.948 1.548 -5.152 1.00 0.00 70 MET A O 11
ATOM 16138 N N . GLN A 1 93 ? 0.512 3.684 -5.715 1.00 0.00 71 GLN A N 11
ATOM 16139 C CA . GLN A 1 93 ? -0.847 3.641 -5.169 1.00 0.00 71 GLN A CA 11
ATOM 16140 C C . GLN A 1 93 ? -1.666 2.500 -5.774 1.00 0.00 71 GLN A C 11
ATOM 16141 O O . GLN A 1 93 ? -2.582 1.983 -5.133 1.00 0.00 71 GLN A O 11
ATOM 16155 N N . ASN A 1 94 ? -1.339 2.103 -7.001 1.00 0.00 72 ASN A N 11
ATOM 16156 C CA . ASN A 1 94 ? -2.061 1.019 -7.663 1.00 0.00 72 ASN A CA 11
ATOM 16157 C C . ASN A 1 94 ? -1.539 -0.343 -7.212 1.00 0.00 72 ASN A C 11
ATOM 16158 O O . ASN A 1 94 ? -2.322 -1.250 -6.928 1.00 0.00 72 ASN A O 11
ATOM 16169 N N . VAL A 1 95 ? -0.214 -0.480 -7.142 1.00 0.00 73 VAL A N 11
ATOM 16170 C CA . VAL A 1 95 ? 0.410 -1.732 -6.718 1.00 0.00 73 VAL A CA 11
ATOM 16171 C C . VAL A 1 95 ? -0.304 -2.302 -5.493 1.00 0.00 73 VAL A C 11
ATOM 16172 O O . VAL A 1 95 ? -0.549 -3.506 -5.408 1.00 0.00 73 VAL A O 11
ATOM 16185 N N . VAL A 1 96 ? -0.644 -1.425 -4.556 1.00 0.00 74 VAL A N 11
ATOM 16186 C CA . VAL A 1 96 ? -1.343 -1.842 -3.342 1.00 0.00 74 VAL A CA 11
ATOM 16187 C C . VAL A 1 96 ? -2.777 -2.262 -3.661 1.00 0.00 74 VAL A C 11
ATOM 16188 O O . VAL A 1 96 ? -3.234 -3.311 -3.208 1.00 0.00 74 VAL A O 11
ATOM 16201 N N . ALA A 1 97 ? -3.484 -1.449 -4.456 1.00 0.00 75 ALA A N 11
ATOM 16202 C CA . ALA A 1 97 ? -4.857 -1.769 -4.837 1.00 0.00 75 ALA A CA 11
ATOM 16203 C C . ALA A 1 97 ? -4.940 -3.208 -5.325 1.00 0.00 75 ALA A C 11
ATOM 16204 O O . ALA A 1 97 ? -5.976 -3.863 -5.210 1.00 0.00 75 ALA A O 11
ATOM 16211 N N . ASP A 1 98 ? -3.824 -3.691 -5.859 1.00 0.00 76 ASP A N 11
ATOM 16212 C CA . ASP A 1 98 ? -3.740 -5.056 -6.359 1.00 0.00 76 ASP A CA 11
ATOM 16213 C C . ASP A 1 98 ? -3.628 -6.049 -5.202 1.00 0.00 76 ASP A C 11
ATOM 16214 O O . ASP A 1 98 ? -4.253 -7.108 -5.220 1.00 0.00 76 ASP A O 11
ATOM 16223 N N . HIS A 1 99 ? -2.821 -5.700 -4.202 1.00 0.00 77 HIS A N 11
ATOM 16224 C CA . HIS A 1 99 ? -2.623 -6.565 -3.042 1.00 0.00 77 HIS A CA 11
ATOM 16225 C C . HIS A 1 99 ? -3.939 -6.825 -2.304 1.00 0.00 77 HIS A C 11
ATOM 16226 O O . HIS A 1 99 ? -4.208 -7.950 -1.883 1.00 0.00 77 HIS A O 11
ATOM 16241 N N . LEU A 1 100 ? -4.757 -5.784 -2.152 1.00 0.00 78 LEU A N 11
ATOM 16242 C CA . LEU A 1 100 ? -6.039 -5.914 -1.470 1.00 0.00 78 LEU A CA 11
ATOM 16243 C C . LEU A 1 100 ? -7.006 -6.776 -2.284 1.00 0.00 78 LEU A C 11
ATOM 16244 O O . LEU A 1 100 ? -7.983 -7.297 -1.751 1.00 0.00 78 LEU A O 11
ATOM 16260 N N . GLN A 1 101 ? -6.735 -6.913 -3.579 1.00 0.00 79 GLN A N 11
ATOM 16261 C CA . GLN A 1 101 ? -7.594 -7.699 -4.460 1.00 0.00 79 GLN A CA 11
ATOM 16262 C C . GLN A 1 101 ? -7.468 -9.198 -4.194 1.00 0.00 79 GLN A C 11
ATOM 16263 O O . GLN A 1 101 ? -8.445 -9.858 -3.852 1.00 0.00 79 GLN A O 11
ATOM 16277 N N . ARG A 1 102 ? -6.266 -9.732 -4.376 1.00 0.00 80 ARG A N 11
ATOM 16278 C CA . ARG A 1 102 ? -6.028 -11.161 -4.178 1.00 0.00 80 ARG A CA 11
ATOM 16279 C C . ARG A 1 102 ? -6.412 -11.618 -2.772 1.00 0.00 80 ARG A C 11
ATOM 16280 O O . ARG A 1 102 ? -6.770 -12.780 -2.571 1.00 0.00 80 ARG A O 11
ATOM 16301 N N . MET A 1 103 ? -6.324 -10.719 -1.797 1.00 0.00 81 MET A N 11
ATOM 16302 C CA . MET A 1 103 ? -6.653 -11.072 -0.418 1.00 0.00 81 MET A CA 11
ATOM 16303 C C . MET A 1 103 ? -8.159 -11.050 -0.157 1.00 0.00 81 MET A C 11
ATOM 16304 O O . MET A 1 103 ? -8.628 -11.605 0.836 1.00 0.00 81 MET A O 11
ATOM 16318 N N . ALA A 1 104 ? -8.912 -10.407 -1.042 1.00 0.00 82 ALA A N 11
ATOM 16319 C CA . ALA A 1 104 ? -10.364 -10.322 -0.883 1.00 0.00 82 ALA A CA 11
ATOM 16320 C C . ALA A 1 104 ? -11.089 -11.083 -1.989 1.00 0.00 82 ALA A C 11
ATOM 16321 O O . ALA A 1 104 ? -11.967 -11.902 -1.720 1.00 0.00 82 ALA A O 11
ATOM 16328 N N . ASN A 1 105 ? -10.714 -10.810 -3.235 1.00 0.00 83 ASN A N 11
ATOM 16329 C CA . ASN A 1 105 ? -11.323 -11.472 -4.386 1.00 0.00 83 ASN A CA 11
ATOM 16330 C C . ASN A 1 105 ? -12.769 -11.017 -4.577 1.00 0.00 83 ASN A C 11
ATOM 16331 O O . ASN A 1 105 ? -13.207 -10.040 -3.970 1.00 0.00 83 ASN A O 11
ATOM 16342 N N . SER A 1 106 ? -13.501 -11.732 -5.427 1.00 0.00 84 SER A N 11
ATOM 16343 C CA . SER A 1 106 ? -14.898 -11.408 -5.705 1.00 0.00 84 SER A CA 11
ATOM 16344 C C . SER A 1 106 ? -15.006 -10.147 -6.559 1.00 0.00 84 SER A C 11
ATOM 16345 O O . SER A 1 106 ? -15.243 -10.220 -7.764 1.00 0.00 84 SER A O 11
ATOM 16353 N N . GLU A 1 107 ? -14.830 -8.992 -5.925 1.00 0.00 85 GLU A N 11
ATOM 16354 C CA . GLU A 1 107 ? -14.908 -7.715 -6.627 1.00 0.00 85 GLU A CA 11
ATOM 16355 C C . GLU A 1 107 ? -13.521 -7.106 -6.801 1.00 0.00 85 GLU A C 11
ATOM 16356 O O . GLU A 1 107 ? -12.602 -7.408 -6.040 1.00 0.00 85 GLU A O 11
ATOM 16368 N N . SER A 1 108 ? -13.374 -6.242 -7.800 1.00 0.00 86 SER A N 11
ATOM 16369 C CA . SER A 1 108 ? -12.094 -5.593 -8.056 1.00 0.00 86 SER A CA 11
ATOM 16370 C C . SER A 1 108 ? -11.838 -4.500 -7.024 1.00 0.00 86 SER A C 11
ATOM 16371 O O . SER A 1 108 ? -11.893 -3.312 -7.339 1.00 0.00 86 SER A O 11
ATOM 16379 N N . LEU A 1 109 ? -11.562 -4.929 -5.791 1.00 0.00 87 LEU A N 11
ATOM 16380 C CA . LEU A 1 109 ? -11.293 -4.027 -4.661 1.00 0.00 87 LEU A CA 11
ATOM 16381 C C . LEU A 1 109 ? -11.908 -2.649 -4.828 1.00 0.00 87 LEU A C 11
ATOM 16382 O O . LEU A 1 109 ? -11.387 -1.815 -5.570 1.00 0.00 87 LEU A O 11
ATOM 16398 N N . GLU A 1 110 ? -12.972 -2.385 -4.092 1.00 0.00 88 GLU A N 11
ATOM 16399 C CA . GLU A 1 110 ? -13.580 -1.073 -4.138 1.00 0.00 88 GLU A CA 11
ATOM 16400 C C . GLU A 1 110 ? -12.643 -0.104 -3.435 1.00 0.00 88 GLU A C 11
ATOM 16401 O O . GLU A 1 110 ? -12.629 -0.025 -2.207 1.00 0.00 88 GLU A O 11
ATOM 16413 N N . ILE A 1 111 ? -11.844 0.616 -4.211 1.00 0.00 89 ILE A N 11
ATOM 16414 C CA . ILE A 1 111 ? -10.891 1.553 -3.638 1.00 0.00 89 ILE A CA 11
ATOM 16415 C C . ILE A 1 111 ? -10.949 2.906 -4.344 1.00 0.00 89 ILE A C 11
ATOM 16416 O O . ILE A 1 111 ? -10.853 2.971 -5.570 1.00 0.00 89 ILE A O 11
ATOM 16432 N N . ALA A 1 112 ? -11.084 3.991 -3.583 1.00 0.00 90 ALA A N 11
ATOM 16433 C CA . ALA A 1 112 ? -11.113 5.308 -4.194 1.00 0.00 90 ALA A CA 11
ATOM 16434 C C . ALA A 1 112 ? -9.744 5.951 -4.075 1.00 0.00 90 ALA A C 11
ATOM 16435 O O . ALA A 1 112 ? -9.305 6.311 -2.983 1.00 0.00 90 ALA A O 11
ATOM 16442 N N . TRP A 1 113 ? -9.073 6.091 -5.206 1.00 0.00 91 TRP A N 11
ATOM 16443 C CA . TRP A 1 113 ? -7.748 6.691 -5.230 1.00 0.00 91 TRP A CA 11
ATOM 16444 C C . TRP A 1 113 ? -7.835 8.192 -5.464 1.00 0.00 91 TRP A C 11
ATOM 16445 O O . TRP A 1 113 ? -8.569 8.656 -6.336 1.00 0.00 91 TRP A O 11
ATOM 16466 N N . GLN A 1 114 ? -7.083 8.946 -4.676 1.00 0.00 92 GLN A N 11
ATOM 16467 C CA . GLN A 1 114 ? -7.073 10.399 -4.797 1.00 0.00 92 GLN A CA 11
ATOM 16468 C C . GLN A 1 114 ? -6.008 10.843 -5.797 1.00 0.00 92 GLN A C 11
ATOM 16469 O O . GLN A 1 114 ? -5.013 10.150 -6.007 1.00 0.00 92 GLN A O 11
ATOM 16483 N N . PRO A 1 115 ? -6.210 12.008 -6.437 1.00 0.00 93 PRO A N 11
ATOM 16484 C CA . PRO A 1 115 ? -5.270 12.540 -7.427 1.00 0.00 93 PRO A CA 11
ATOM 16485 C C . PRO A 1 115 ? -3.824 12.497 -6.953 1.00 0.00 93 PRO A C 11
ATOM 16486 O O . PRO A 1 115 ? -2.918 12.220 -7.739 1.00 0.00 93 PRO A O 11
ATOM 16497 N N . ALA A 1 116 ? -3.619 12.786 -5.665 1.00 0.00 94 ALA A N 11
ATOM 16498 C CA . ALA A 1 116 ? -2.283 12.794 -5.061 1.00 0.00 94 ALA A CA 11
ATOM 16499 C C . ALA A 1 116 ? -1.705 14.206 -5.039 1.00 0.00 94 ALA A C 11
ATOM 16500 O O . ALA A 1 116 ? -0.490 14.389 -5.108 1.00 0.00 94 ALA A O 11
ATOM 16507 N N . GLU A 1 117 ? -2.581 15.199 -4.941 1.00 0.00 95 GLU A N 11
ATOM 16508 C CA . GLU A 1 117 ? -2.154 16.593 -4.910 1.00 0.00 95 GLU A CA 11
ATOM 16509 C C . GLU A 1 117 ? -3.312 17.509 -4.529 1.00 0.00 95 GLU A C 11
ATOM 16510 O O . GLU A 1 117 ? -4.442 17.056 -4.347 1.00 0.00 95 GLU A O 11
ATOM 16522 N N . SER A 1 118 ? -3.023 18.801 -4.412 1.00 0.00 96 SER A N 11
ATOM 16523 C CA . SER A 1 118 ? -4.040 19.783 -4.052 1.00 0.00 96 SER A CA 11
ATOM 16524 C C . SER A 1 118 ? -3.705 21.152 -4.636 1.00 0.00 96 SER A C 11
ATOM 16525 O O . SER A 1 118 ? -4.618 22.000 -4.716 1.00 0.00 96 SER A O 11
ATOM 16534 N N . MET A 1 23 ? 7.376 15.238 -5.808 1.00 0.00 1 MET A N 12
ATOM 16535 C CA . MET A 1 23 ? 6.887 14.299 -4.759 1.00 0.00 1 MET A CA 12
ATOM 16536 C C . MET A 1 23 ? 5.453 14.614 -4.352 1.00 0.00 1 MET A C 12
ATOM 16537 O O . MET A 1 23 ? 5.193 15.402 -3.444 1.00 0.00 1 MET A O 12
ATOM 16550 N N . PHE A 1 24 ? 4.527 13.968 -5.038 1.00 0.00 2 PHE A N 12
ATOM 16551 C CA . PHE A 1 24 ? 3.100 14.138 -4.773 1.00 0.00 2 PHE A CA 12
ATOM 16552 C C . PHE A 1 24 ? 2.627 13.025 -3.843 1.00 0.00 2 PHE A C 12
ATOM 16553 O O . PHE A 1 24 ? 3.375 12.081 -3.587 1.00 0.00 2 PHE A O 12
ATOM 16570 N N . ARG A 1 25 ? 1.401 13.117 -3.328 1.00 0.00 3 ARG A N 12
ATOM 16571 C CA . ARG A 1 25 ? 0.912 12.074 -2.431 1.00 0.00 3 ARG A CA 12
ATOM 16572 C C . ARG A 1 25 ? -0.603 11.873 -2.525 1.00 0.00 3 ARG A C 12
ATOM 16573 O O . ARG A 1 25 ? -1.383 12.806 -2.329 1.00 0.00 3 ARG A O 12
ATOM 16594 N N . SER A 1 26 ? -0.998 10.629 -2.802 1.00 0.00 4 SER A N 12
ATOM 16595 C CA . SER A 1 26 ? -2.400 10.237 -2.904 1.00 0.00 4 SER A CA 12
ATOM 16596 C C . SER A 1 26 ? -2.718 9.250 -1.790 1.00 0.00 4 SER A C 12
ATOM 16597 O O . SER A 1 26 ? -1.805 8.677 -1.193 1.00 0.00 4 SER A O 12
ATOM 16605 N N . THR A 1 27 ? -3.998 9.042 -1.498 1.00 0.00 5 THR A N 12
ATOM 16606 C CA . THR A 1 27 ? -4.360 8.108 -0.440 1.00 0.00 5 THR A CA 12
ATOM 16607 C C . THR A 1 27 ? -5.658 7.361 -0.733 1.00 0.00 5 THR A C 12
ATOM 16608 O O . THR A 1 27 ? -6.691 7.970 -1.012 1.00 0.00 5 THR A O 12
ATOM 16619 N N . SER A 1 28 ? -5.594 6.033 -0.642 1.00 0.00 6 SER A N 12
ATOM 16620 C CA . SER A 1 28 ? -6.765 5.188 -0.871 1.00 0.00 6 SER A CA 12
ATOM 16621 C C . SER A 1 28 ? -7.254 4.574 0.444 1.00 0.00 6 SER A C 12
ATOM 16622 O O . SER A 1 28 ? -6.469 4.002 1.201 1.00 0.00 6 SER A O 12
ATOM 16630 N N . HIS A 1 29 ? -8.555 4.694 0.709 1.00 0.00 7 HIS A N 12
ATOM 16631 C CA . HIS A 1 29 ? -9.148 4.146 1.935 1.00 0.00 7 HIS A CA 12
ATOM 16632 C C . HIS A 1 29 ? -10.111 3.002 1.609 1.00 0.00 7 HIS A C 12
ATOM 16633 O O . HIS A 1 29 ? -10.988 3.144 0.757 1.00 0.00 7 HIS A O 12
ATOM 16648 N N . VAL A 1 30 ? -9.941 1.866 2.289 1.00 0.00 8 VAL A N 12
ATOM 16649 C CA . VAL A 1 30 ? -10.796 0.700 2.062 1.00 0.00 8 VAL A CA 12
ATOM 16650 C C . VAL A 1 30 ? -11.139 0.005 3.377 1.00 0.00 8 VAL A C 12
ATOM 16651 O O . VAL A 1 30 ? -10.370 0.075 4.337 1.00 0.00 8 VAL A O 12
ATOM 16664 N N . ARG A 1 31 ? -12.279 -0.685 3.422 1.00 0.00 9 ARG A N 12
ATOM 16665 C CA . ARG A 1 31 ? -12.664 -1.403 4.638 1.00 0.00 9 ARG A CA 12
ATOM 16666 C C . ARG A 1 31 ? -12.334 -2.890 4.500 1.00 0.00 9 ARG A C 12
ATOM 16667 O O . ARG A 1 31 ? -13.009 -3.622 3.778 1.00 0.00 9 ARG A O 12
ATOM 16688 N N . THR A 1 32 ? -11.282 -3.322 5.196 1.00 0.00 10 THR A N 12
ATOM 16689 C CA . THR A 1 32 ? -10.843 -4.715 5.156 1.00 0.00 10 THR A CA 12
ATOM 16690 C C . THR A 1 32 ? -10.643 -5.282 6.564 1.00 0.00 10 THR A C 12
ATOM 16691 O O . THR A 1 32 ? -10.407 -4.534 7.506 1.00 0.00 10 THR A O 12
ATOM 16702 N N . GLU A 1 33 ? -10.710 -6.603 6.702 1.00 0.00 11 GLU A N 12
ATOM 16703 C CA . GLU A 1 33 ? -10.509 -7.243 8.004 1.00 0.00 11 GLU A CA 12
ATOM 16704 C C . GLU A 1 33 ? -9.140 -7.931 8.090 1.00 0.00 11 GLU A C 12
ATOM 16705 O O . GLU A 1 33 ? -8.645 -8.469 7.100 1.00 0.00 11 GLU A O 12
ATOM 16717 N N . SER A 1 34 ? -8.533 -7.912 9.285 1.00 0.00 12 SER A N 12
ATOM 16718 C CA . SER A 1 34 ? -7.228 -8.536 9.502 1.00 0.00 12 SER A CA 12
ATOM 16719 C C . SER A 1 34 ? -6.167 -7.936 8.583 1.00 0.00 12 SER A C 12
ATOM 16720 O O . SER A 1 34 ? -5.178 -8.585 8.240 1.00 0.00 12 SER A O 12
ATOM 16728 N N . ALA A 1 35 ? -6.390 -6.692 8.194 1.00 0.00 13 ALA A N 12
ATOM 16729 C CA . ALA A 1 35 ? -5.469 -5.969 7.309 1.00 0.00 13 ALA A CA 12
ATOM 16730 C C . ALA A 1 35 ? -4.023 -5.992 7.801 1.00 0.00 13 ALA A C 12
ATOM 16731 O O . ALA A 1 35 ? -3.103 -6.305 7.046 1.00 0.00 13 ALA A O 12
ATOM 16738 N N . ALA A 1 36 ? -3.829 -5.603 9.053 1.00 0.00 14 ALA A N 12
ATOM 16739 C CA . ALA A 1 36 ? -2.489 -5.511 9.649 1.00 0.00 14 ALA A CA 12
ATOM 16740 C C . ALA A 1 36 ? -1.562 -6.677 9.284 1.00 0.00 14 ALA A C 12
ATOM 16741 O O . ALA A 1 36 ? -0.343 -6.512 9.289 1.00 0.00 14 ALA A O 12
ATOM 16748 N N . ARG A 1 37 ? -2.116 -7.843 8.970 1.00 0.00 15 ARG A N 12
ATOM 16749 C CA . ARG A 1 37 ? -1.289 -8.993 8.616 1.00 0.00 15 ARG A CA 12
ATOM 16750 C C . ARG A 1 37 ? -0.841 -8.928 7.167 1.00 0.00 15 ARG A C 12
ATOM 16751 O O . ARG A 1 37 ? 0.308 -9.240 6.853 1.00 0.00 15 ARG A O 12
ATOM 16772 N N . TYR A 1 38 ? -1.734 -8.508 6.287 1.00 0.00 16 TYR A N 12
ATOM 16773 C CA . TYR A 1 38 ? -1.388 -8.397 4.873 1.00 0.00 16 TYR A CA 12
ATOM 16774 C C . TYR A 1 38 ? -0.270 -7.377 4.705 1.00 0.00 16 TYR A C 12
ATOM 16775 O O . TYR A 1 38 ? 0.486 -7.442 3.744 1.00 0.00 16 TYR A O 12
ATOM 16793 N N . VAL A 1 39 ? -0.146 -6.455 5.667 1.00 0.00 17 VAL A N 12
ATOM 16794 C CA . VAL A 1 39 ? 0.917 -5.452 5.627 1.00 0.00 17 VAL A CA 12
ATOM 16795 C C . VAL A 1 39 ? 2.218 -6.058 6.139 1.00 0.00 17 VAL A C 12
ATOM 16796 O O . VAL A 1 39 ? 3.285 -5.829 5.571 1.00 0.00 17 VAL A O 12
ATOM 16809 N N . ASN A 1 40 ? 2.125 -6.827 7.220 1.00 0.00 18 ASN A N 12
ATOM 16810 C CA . ASN A 1 40 ? 3.302 -7.452 7.802 1.00 0.00 18 ASN A CA 12
ATOM 16811 C C . ASN A 1 40 ? 3.850 -8.564 6.908 1.00 0.00 18 ASN A C 12
ATOM 16812 O O . ASN A 1 40 ? 5.050 -8.835 6.921 1.00 0.00 18 ASN A O 12
ATOM 16823 N N . ARG A 1 41 ? 2.975 -9.215 6.144 1.00 0.00 19 ARG A N 12
ATOM 16824 C CA . ARG A 1 41 ? 3.399 -10.301 5.271 1.00 0.00 19 ARG A CA 12
ATOM 16825 C C . ARG A 1 41 ? 4.074 -9.791 3.998 1.00 0.00 19 ARG A C 12
ATOM 16826 O O . ARG A 1 41 ? 4.777 -10.542 3.323 1.00 0.00 19 ARG A O 12
ATOM 16847 N N . LEU A 1 42 ? 3.852 -8.525 3.664 1.00 0.00 20 LEU A N 12
ATOM 16848 C CA . LEU A 1 42 ? 4.438 -7.945 2.456 1.00 0.00 20 LEU A CA 12
ATOM 16849 C C . LEU A 1 42 ? 5.948 -7.792 2.571 1.00 0.00 20 LEU A C 12
ATOM 16850 O O . LEU A 1 42 ? 6.684 -8.170 1.658 1.00 0.00 20 LEU A O 12
ATOM 16866 N N . CYS A 1 43 ? 6.416 -7.236 3.683 1.00 0.00 21 CYS A N 12
ATOM 16867 C CA . CYS A 1 43 ? 7.850 -7.046 3.876 1.00 0.00 21 CYS A CA 12
ATOM 16868 C C . CYS A 1 43 ? 8.577 -8.376 3.737 1.00 0.00 21 CYS A C 12
ATOM 16869 O O . CYS A 1 43 ? 9.708 -8.435 3.256 1.00 0.00 21 CYS A O 12
ATOM 16877 N N . LYS A 1 44 ? 7.908 -9.445 4.143 1.00 0.00 22 LYS A N 12
ATOM 16878 C CA . LYS A 1 44 ? 8.474 -10.779 4.045 1.00 0.00 22 LYS A CA 12
ATOM 16879 C C . LYS A 1 44 ? 8.238 -11.364 2.649 1.00 0.00 22 LYS A C 12
ATOM 16880 O O . LYS A 1 44 ? 8.928 -12.294 2.229 1.00 0.00 22 LYS A O 12
ATOM 16899 N N . HIS A 1 45 ? 7.247 -10.817 1.940 1.00 0.00 23 HIS A N 12
ATOM 16900 C CA . HIS A 1 45 ? 6.900 -11.282 0.602 1.00 0.00 23 HIS A CA 12
ATOM 16901 C C . HIS A 1 45 ? 7.757 -10.630 -0.481 1.00 0.00 23 HIS A C 12
ATOM 16902 O O . HIS A 1 45 ? 8.451 -11.320 -1.227 1.00 0.00 23 HIS A O 12
ATOM 16917 N N . TRP A 1 46 ? 7.690 -9.300 -0.589 1.00 0.00 24 TRP A N 12
ATOM 16918 C CA . TRP A 1 46 ? 8.449 -8.593 -1.612 1.00 0.00 24 TRP A CA 12
ATOM 16919 C C . TRP A 1 46 ? 9.842 -8.197 -1.120 1.00 0.00 24 TRP A C 12
ATOM 16920 O O . TRP A 1 46 ? 10.678 -7.765 -1.914 1.00 0.00 24 TRP A O 12
ATOM 16941 N N . GLY A 1 47 ? 10.098 -8.340 0.184 1.00 0.00 25 GLY A N 12
ATOM 16942 C CA . GLY A 1 47 ? 11.402 -7.986 0.715 1.00 0.00 25 GLY A CA 12
ATOM 16943 C C . GLY A 1 47 ? 12.493 -8.940 0.269 1.00 0.00 25 GLY A C 12
ATOM 16944 O O . GLY A 1 47 ? 13.109 -9.615 1.092 1.00 0.00 25 GLY A O 12
ATOM 16948 N N . HIS A 1 48 ? 12.732 -8.996 -1.036 1.00 0.00 26 HIS A N 12
ATOM 16949 C CA . HIS A 1 48 ? 13.756 -9.874 -1.586 1.00 0.00 26 HIS A CA 12
ATOM 16950 C C . HIS A 1 48 ? 14.926 -9.062 -2.130 1.00 0.00 26 HIS A C 12
ATOM 16951 O O . HIS A 1 48 ? 16.069 -9.518 -2.122 1.00 0.00 26 HIS A O 12
ATOM 16966 N N . LYS A 1 49 ? 14.632 -7.855 -2.605 1.00 0.00 27 LYS A N 12
ATOM 16967 C CA . LYS A 1 49 ? 15.666 -6.981 -3.155 1.00 0.00 27 LYS A CA 12
ATOM 16968 C C . LYS A 1 49 ? 15.316 -5.511 -2.916 1.00 0.00 27 LYS A C 12
ATOM 16969 O O . LYS A 1 49 ? 15.822 -4.622 -3.600 1.00 0.00 27 LYS A O 12
ATOM 16988 N N . PHE A 1 50 ? 14.448 -5.257 -1.940 1.00 0.00 28 PHE A N 12
ATOM 16989 C CA . PHE A 1 50 ? 14.045 -3.895 -1.626 1.00 0.00 28 PHE A CA 12
ATOM 16990 C C . PHE A 1 50 ? 13.932 -3.692 -0.123 1.00 0.00 28 PHE A C 12
ATOM 16991 O O . PHE A 1 50 ? 13.722 -4.643 0.631 1.00 0.00 28 PHE A O 12
ATOM 17008 N N . GLU A 1 51 ? 14.073 -2.445 0.306 1.00 0.00 29 GLU A N 12
ATOM 17009 C CA . GLU A 1 51 ? 13.988 -2.115 1.723 1.00 0.00 29 GLU A CA 12
ATOM 17010 C C . GLU A 1 51 ? 12.538 -2.111 2.189 1.00 0.00 29 GLU A C 12
ATOM 17011 O O . GLU A 1 51 ? 11.775 -1.199 1.868 1.00 0.00 29 GLU A O 12
ATOM 17023 N N . VAL A 1 52 ? 12.161 -3.138 2.942 1.00 0.00 30 VAL A N 12
ATOM 17024 C CA . VAL A 1 52 ? 10.798 -3.252 3.446 1.00 0.00 30 VAL A CA 12
ATOM 17025 C C . VAL A 1 52 ? 10.764 -3.216 4.972 1.00 0.00 30 VAL A C 12
ATOM 17026 O O . VAL A 1 52 ? 11.266 -4.126 5.634 1.00 0.00 30 VAL A O 12
ATOM 17039 N N . GLU A 1 53 ? 10.157 -2.169 5.527 1.00 0.00 31 GLU A N 12
ATOM 17040 C CA . GLU A 1 53 ? 10.045 -2.029 6.972 1.00 0.00 31 GLU A CA 12
ATOM 17041 C C . GLU A 1 53 ? 8.726 -2.620 7.459 1.00 0.00 31 GLU A C 12
ATOM 17042 O O . GLU A 1 53 ? 7.689 -2.455 6.816 1.00 0.00 31 GLU A O 12
ATOM 17054 N N . LEU A 1 54 ? 8.771 -3.309 8.592 1.00 0.00 32 LEU A N 12
ATOM 17055 C CA . LEU A 1 54 ? 7.569 -3.927 9.156 1.00 0.00 32 LEU A CA 12
ATOM 17056 C C . LEU A 1 54 ? 7.304 -3.424 10.568 1.00 0.00 32 LEU A C 12
ATOM 17057 O O . LEU A 1 54 ? 8.004 -3.786 11.514 1.00 0.00 32 LEU A O 12
ATOM 17073 N N . THR A 1 55 ? 6.266 -2.608 10.702 1.00 0.00 33 THR A N 12
ATOM 17074 C CA . THR A 1 55 ? 5.870 -2.072 11.997 1.00 0.00 33 THR A CA 12
ATOM 17075 C C . THR A 1 55 ? 4.390 -2.351 12.210 1.00 0.00 33 THR A C 12
ATOM 17076 O O . THR A 1 55 ? 3.682 -2.702 11.265 1.00 0.00 33 THR A O 12
ATOM 17087 N N . PRO A 1 56 ? 3.889 -2.198 13.439 1.00 0.00 34 PRO A N 12
ATOM 17088 C CA . PRO A 1 56 ? 2.481 -2.438 13.732 1.00 0.00 34 PRO A CA 12
ATOM 17089 C C . PRO A 1 56 ? 1.611 -1.271 13.304 1.00 0.00 34 PRO A C 12
ATOM 17090 O O . PRO A 1 56 ? 0.823 -0.743 14.089 1.00 0.00 34 PRO A O 12
ATOM 17101 N N . GLU A 1 57 ? 1.770 -0.871 12.051 1.00 0.00 35 GLU A N 12
ATOM 17102 C CA . GLU A 1 57 ? 1.017 0.243 11.502 1.00 0.00 35 GLU A CA 12
ATOM 17103 C C . GLU A 1 57 ? 0.989 0.213 9.971 1.00 0.00 35 GLU A C 12
ATOM 17104 O O . GLU A 1 57 ? -0.040 0.514 9.366 1.00 0.00 35 GLU A O 12
ATOM 17116 N N . ARG A 1 58 ? 2.114 -0.134 9.339 1.00 0.00 36 ARG A N 12
ATOM 17117 C CA . ARG A 1 58 ? 2.166 -0.172 7.884 1.00 0.00 36 ARG A CA 12
ATOM 17118 C C . ARG A 1 58 ? 3.444 -0.809 7.357 1.00 0.00 36 ARG A C 12
ATOM 17119 O O . ARG A 1 58 ? 4.407 -1.025 8.093 1.00 0.00 36 ARG A O 12
ATOM 17140 N N . GLY A 1 59 ? 3.440 -1.070 6.054 1.00 0.00 37 GLY A N 12
ATOM 17141 C CA . GLY A 1 59 ? 4.595 -1.641 5.388 1.00 0.00 37 GLY A CA 12
ATOM 17142 C C . GLY A 1 59 ? 5.270 -0.596 4.499 1.00 0.00 37 GLY A C 12
ATOM 17143 O O . GLY A 1 59 ? 4.649 -0.098 3.559 1.00 0.00 37 GLY A O 12
ATOM 17147 N N . PHE A 1 60 ? 6.522 -0.241 4.793 1.00 0.00 38 PHE A N 12
ATOM 17148 C CA . PHE A 1 60 ? 7.238 0.766 4.013 1.00 0.00 38 PHE A CA 12
ATOM 17149 C C . PHE A 1 60 ? 8.176 0.100 3.018 1.00 0.00 38 PHE A C 12
ATOM 17150 O O . PHE A 1 60 ? 9.045 -0.683 3.396 1.00 0.00 38 PHE A O 12
ATOM 17167 N N . ILE A 1 61 ? 7.992 0.422 1.746 1.00 0.00 39 ILE A N 12
ATOM 17168 C CA . ILE A 1 61 ? 8.824 -0.142 0.684 1.00 0.00 39 ILE A CA 12
ATOM 17169 C C . ILE A 1 61 ? 9.252 0.960 -0.280 1.00 0.00 39 ILE A C 12
ATOM 17170 O O . ILE A 1 61 ? 8.455 1.408 -1.104 1.00 0.00 39 ILE A O 12
ATOM 17186 N N . ASP A 1 62 ? 10.503 1.405 -0.178 1.00 0.00 40 ASP A N 12
ATOM 17187 C CA . ASP A 1 62 ? 10.992 2.461 -1.055 1.00 0.00 40 ASP A CA 12
ATOM 17188 C C . ASP A 1 62 ? 11.927 1.903 -2.116 1.00 0.00 40 ASP A C 12
ATOM 17189 O O . ASP A 1 62 ? 12.841 1.133 -1.821 1.00 0.00 40 ASP A O 12
ATOM 17198 N N . PHE A 1 63 ? 11.688 2.310 -3.352 1.00 0.00 41 PHE A N 12
ATOM 17199 C CA . PHE A 1 63 ? 12.500 1.869 -4.481 1.00 0.00 41 PHE A CA 12
ATOM 17200 C C . PHE A 1 63 ? 13.525 2.941 -4.856 1.00 0.00 41 PHE A C 12
ATOM 17201 O O . PHE A 1 63 ? 14.157 2.868 -5.910 1.00 0.00 41 PHE A O 12
ATOM 17218 N N . GLY A 1 64 ? 13.670 3.944 -3.995 1.00 0.00 42 GLY A N 12
ATOM 17219 C CA . GLY A 1 64 ? 14.600 5.029 -4.255 1.00 0.00 42 GLY A CA 12
ATOM 17220 C C . GLY A 1 64 ? 13.872 6.329 -4.529 1.00 0.00 42 GLY A C 12
ATOM 17221 O O . GLY A 1 64 ? 13.416 6.998 -3.601 1.00 0.00 42 GLY A O 12
ATOM 17225 N N . ASP A 1 65 ? 13.729 6.674 -5.806 1.00 0.00 43 ASP A N 12
ATOM 17226 C CA . ASP A 1 65 ? 13.014 7.886 -6.192 1.00 0.00 43 ASP A CA 12
ATOM 17227 C C . ASP A 1 65 ? 11.526 7.572 -6.307 1.00 0.00 43 ASP A C 12
ATOM 17228 O O . ASP A 1 65 ? 10.899 7.805 -7.340 1.00 0.00 43 ASP A O 12
ATOM 17237 N N . SER A 1 66 ? 10.983 7.008 -5.230 1.00 0.00 44 SER A N 12
ATOM 17238 C CA . SER A 1 66 ? 9.581 6.606 -5.166 1.00 0.00 44 SER A CA 12
ATOM 17239 C C . SER A 1 66 ? 9.379 5.705 -3.942 1.00 0.00 44 SER A C 12
ATOM 17240 O O . SER A 1 66 ? 10.350 5.152 -3.425 1.00 0.00 44 SER A O 12
ATOM 17248 N N . ASN A 1 67 ? 8.141 5.563 -3.458 1.00 0.00 45 ASN A N 12
ATOM 17249 C CA . ASN A 1 67 ? 7.895 4.734 -2.280 1.00 0.00 45 ASN A CA 12
ATOM 17250 C C . ASN A 1 67 ? 6.470 4.192 -2.292 1.00 0.00 45 ASN A C 12
ATOM 17251 O O . ASN A 1 67 ? 5.634 4.646 -3.072 1.00 0.00 45 ASN A O 12
ATOM 17262 N N . CYS A 1 68 ? 6.193 3.222 -1.423 1.00 0.00 46 CYS A N 12
ATOM 17263 C CA . CYS A 1 68 ? 4.865 2.633 -1.348 1.00 0.00 46 CYS A CA 12
ATOM 17264 C C . CYS A 1 68 ? 4.569 2.160 0.072 1.00 0.00 46 CYS A C 12
ATOM 17265 O O . CYS A 1 68 ? 5.055 1.114 0.502 1.00 0.00 46 CYS A O 12
ATOM 17273 N N . GLU A 1 69 ? 3.771 2.936 0.795 1.00 0.00 47 GLU A N 12
ATOM 17274 C CA . GLU A 1 69 ? 3.407 2.601 2.165 1.00 0.00 47 GLU A CA 12
ATOM 17275 C C . GLU A 1 69 ? 1.999 2.008 2.202 1.00 0.00 47 GLU A C 12
ATOM 17276 O O . GLU A 1 69 ? 1.182 2.285 1.324 1.00 0.00 47 GLU A O 12
ATOM 17288 N N . LEU A 1 70 ? 1.719 1.188 3.211 1.00 0.00 48 LEU A N 12
ATOM 17289 C CA . LEU A 1 70 ? 0.401 0.562 3.332 1.00 0.00 48 LEU A CA 12
ATOM 17290 C C . LEU A 1 70 ? -0.014 0.453 4.795 1.00 0.00 48 LEU A C 12
ATOM 17291 O O . LEU A 1 70 ? 0.622 -0.250 5.577 1.00 0.00 48 LEU A O 12
ATOM 17307 N N . LEU A 1 71 ? -1.098 1.142 5.151 1.00 0.00 49 LEU A N 12
ATOM 17308 C CA . LEU A 1 71 ? -1.607 1.107 6.525 1.00 0.00 49 LEU A CA 12
ATOM 17309 C C . LEU A 1 71 ? -2.619 -0.012 6.649 1.00 0.00 49 LEU A C 12
ATOM 17310 O O . LEU A 1 71 ? -3.492 -0.153 5.797 1.00 0.00 49 LEU A O 12
ATOM 17326 N N . ALA A 1 72 ? -2.489 -0.827 7.684 1.00 0.00 50 ALA A N 12
ATOM 17327 C CA . ALA A 1 72 ? -3.398 -1.946 7.850 1.00 0.00 50 ALA A CA 12
ATOM 17328 C C . ALA A 1 72 ? -3.746 -2.226 9.303 1.00 0.00 50 ALA A C 12
ATOM 17329 O O . ALA A 1 72 ? -2.904 -2.657 10.091 1.00 0.00 50 ALA A O 12
ATOM 17336 N N . HIS A 1 73 ? -5.016 -2.009 9.634 1.00 0.00 51 HIS A N 12
ATOM 17337 C CA . HIS A 1 73 ? -5.523 -2.263 10.961 1.00 0.00 51 HIS A CA 12
ATOM 17338 C C . HIS A 1 73 ? -6.513 -3.432 10.896 1.00 0.00 51 HIS A C 12
ATOM 17339 O O . HIS A 1 73 ? -6.964 -3.816 9.818 1.00 0.00 51 HIS A O 12
ATOM 17354 N N . PRO A 1 74 ? -6.842 -4.029 12.044 1.00 0.00 52 PRO A N 12
ATOM 17355 C CA . PRO A 1 74 ? -7.751 -5.181 12.130 1.00 0.00 52 PRO A CA 12
ATOM 17356 C C . PRO A 1 74 ? -9.032 -5.047 11.307 1.00 0.00 52 PRO A C 12
ATOM 17357 O O . PRO A 1 74 ? -9.685 -6.051 11.024 1.00 0.00 52 PRO A O 12
ATOM 17368 N N . ASP A 1 75 ? -9.414 -3.827 10.930 1.00 0.00 53 ASP A N 12
ATOM 17369 C CA . ASP A 1 75 ? -10.641 -3.653 10.154 1.00 0.00 53 ASP A CA 12
ATOM 17370 C C . ASP A 1 75 ? -10.543 -2.572 9.080 1.00 0.00 53 ASP A C 12
ATOM 17371 O O . ASP A 1 75 ? -11.502 -2.363 8.338 1.00 0.00 53 ASP A O 12
ATOM 17380 N N . HIS A 1 76 ? -9.400 -1.906 8.954 1.00 0.00 54 HIS A N 12
ATOM 17381 C CA . HIS A 1 76 ? -9.264 -0.896 7.909 1.00 0.00 54 HIS A CA 12
ATOM 17382 C C . HIS A 1 76 ? -7.856 -0.886 7.316 1.00 0.00 54 HIS A C 12
ATOM 17383 O O . HIS A 1 76 ? -6.902 -1.325 7.956 1.00 0.00 54 HIS A O 12
ATOM 17398 N N . VAL A 1 77 ? -7.733 -0.390 6.082 1.00 0.00 55 VAL A N 12
ATOM 17399 C CA . VAL A 1 77 ? -6.448 -0.336 5.409 1.00 0.00 55 VAL A CA 12
ATOM 17400 C C . VAL A 1 77 ? -6.296 0.972 4.638 1.00 0.00 55 VAL A C 12
ATOM 17401 O O . VAL A 1 77 ? -7.230 1.436 3.985 1.00 0.00 55 VAL A O 12
ATOM 17414 N N . LEU A 1 78 ? -5.111 1.556 4.717 1.00 0.00 56 LEU A N 12
ATOM 17415 C CA . LEU A 1 78 ? -4.824 2.809 4.025 1.00 0.00 56 LEU A CA 12
ATOM 17416 C C . LEU A 1 78 ? -3.670 2.610 3.053 1.00 0.00 56 LEU A C 12
ATOM 17417 O O . LEU A 1 78 ? -2.756 1.830 3.313 1.00 0.00 56 LEU A O 12
ATOM 17433 N N . MET A 1 79 ? -3.719 3.309 1.930 1.00 0.00 57 MET A N 12
ATOM 17434 C CA . MET A 1 79 ? -2.674 3.189 0.923 1.00 0.00 57 MET A CA 12
ATOM 17435 C C . MET A 1 79 ? -2.110 4.559 0.553 1.00 0.00 57 MET A C 12
ATOM 17436 O O . MET A 1 79 ? -2.811 5.389 -0.023 1.00 0.00 57 MET A O 12
ATOM 17450 N N . ILE A 1 80 ? -0.837 4.790 0.888 1.00 0.00 58 ILE A N 12
ATOM 17451 C CA . ILE A 1 80 ? -0.187 6.053 0.591 1.00 0.00 58 ILE A CA 12
ATOM 17452 C C . ILE A 1 80 ? 1.088 5.823 -0.206 1.00 0.00 58 ILE A C 12
ATOM 17453 O O . ILE A 1 80 ? 1.858 4.910 0.090 1.00 0.00 58 ILE A O 12
ATOM 17469 N N . LEU A 1 81 ? 1.312 6.655 -1.213 1.00 0.00 59 LEU A N 12
ATOM 17470 C CA . LEU A 1 81 ? 2.504 6.533 -2.038 1.00 0.00 59 LEU A CA 12
ATOM 17471 C C . LEU A 1 81 ? 3.312 7.817 -2.032 1.00 0.00 59 LEU A C 12
ATOM 17472 O O . LEU A 1 81 ? 2.758 8.911 -2.014 1.00 0.00 59 LEU A O 12
ATOM 17488 N N . ASN A 1 82 ? 4.627 7.676 -2.096 1.00 0.00 60 ASN A N 12
ATOM 17489 C CA . ASN A 1 82 ? 5.506 8.832 -2.153 1.00 0.00 60 ASN A CA 12
ATOM 17490 C C . ASN A 1 82 ? 6.334 8.744 -3.426 1.00 0.00 60 ASN A C 12
ATOM 17491 O O . ASN A 1 82 ? 7.273 7.957 -3.509 1.00 0.00 60 ASN A O 12
ATOM 17502 N N . SER A 1 83 ? 5.965 9.530 -4.429 1.00 0.00 61 SER A N 12
ATOM 17503 C CA . SER A 1 83 ? 6.686 9.484 -5.707 1.00 0.00 61 SER A CA 12
ATOM 17504 C C . SER A 1 83 ? 6.751 10.845 -6.407 1.00 0.00 61 SER A C 12
ATOM 17505 O O . SER A 1 83 ? 5.756 11.563 -6.497 1.00 0.00 61 SER A O 12
ATOM 17513 N N . PRO A 1 84 ? 7.945 11.205 -6.916 1.00 0.00 62 PRO A N 12
ATOM 17514 C CA . PRO A 1 84 ? 8.185 12.476 -7.622 1.00 0.00 62 PRO A CA 12
ATOM 17515 C C . PRO A 1 84 ? 7.451 12.602 -8.953 1.00 0.00 62 PRO A C 12
ATOM 17516 O O . PRO A 1 84 ? 7.436 13.679 -9.549 1.00 0.00 62 PRO A O 12
ATOM 17527 N N . ASP A 1 85 ? 6.845 11.519 -9.428 1.00 0.00 63 ASP A N 12
ATOM 17528 C CA . ASP A 1 85 ? 6.128 11.570 -10.695 1.00 0.00 63 ASP A CA 12
ATOM 17529 C C . ASP A 1 85 ? 4.817 10.793 -10.590 1.00 0.00 63 ASP A C 12
ATOM 17530 O O . ASP A 1 85 ? 4.729 9.821 -9.841 1.00 0.00 63 ASP A O 12
ATOM 17539 N N . GLU A 1 86 ? 3.794 11.223 -11.330 1.00 0.00 64 GLU A N 12
ATOM 17540 C CA . GLU A 1 86 ? 2.500 10.533 -11.271 1.00 0.00 64 GLU A CA 12
ATOM 17541 C C . GLU A 1 86 ? 2.626 9.087 -11.754 1.00 0.00 64 GLU A C 12
ATOM 17542 O O . GLU A 1 86 ? 2.070 8.185 -11.133 1.00 0.00 64 GLU A O 12
ATOM 17554 N N . ASP A 1 87 ? 3.371 8.848 -12.843 1.00 0.00 65 ASP A N 12
ATOM 17555 C CA . ASP A 1 87 ? 3.556 7.484 -13.336 1.00 0.00 65 ASP A CA 12
ATOM 17556 C C . ASP A 1 87 ? 3.973 6.596 -12.174 1.00 0.00 65 ASP A C 12
ATOM 17557 O O . ASP A 1 87 ? 3.320 5.600 -11.863 1.00 0.00 65 ASP A O 12
ATOM 17566 N N . SER A 1 88 ? 5.040 7.014 -11.500 1.00 0.00 66 SER A N 12
ATOM 17567 C CA . SER A 1 88 ? 5.528 6.312 -10.321 1.00 0.00 66 SER A CA 12
ATOM 17568 C C . SER A 1 88 ? 4.421 6.301 -9.276 1.00 0.00 66 SER A C 12
ATOM 17569 O O . SER A 1 88 ? 3.979 5.252 -8.811 1.00 0.00 66 SER A O 12
ATOM 17577 N N . LEU A 1 89 ? 3.974 7.505 -8.948 1.00 0.00 67 LEU A N 12
ATOM 17578 C CA . LEU A 1 89 ? 2.900 7.737 -7.987 1.00 0.00 67 LEU A CA 12
ATOM 17579 C C . LEU A 1 89 ? 1.776 6.714 -8.139 1.00 0.00 67 LEU A C 12
ATOM 17580 O O . LEU A 1 89 ? 1.478 5.970 -7.206 1.00 0.00 67 LEU A O 12
ATOM 17596 N N . ALA A 1 90 ? 1.154 6.671 -9.308 1.00 0.00 68 ALA A N 12
ATOM 17597 C CA . ALA A 1 90 ? 0.070 5.730 -9.545 1.00 0.00 68 ALA A CA 12
ATOM 17598 C C . ALA A 1 90 ? 0.591 4.301 -9.508 1.00 0.00 68 ALA A C 12
ATOM 17599 O O . ALA A 1 90 ? -0.088 3.393 -9.031 1.00 0.00 68 ALA A O 12
ATOM 17606 N N . HIS A 1 91 ? 1.812 4.109 -10.002 1.00 0.00 69 HIS A N 12
ATOM 17607 C CA . HIS A 1 91 ? 2.432 2.790 -10.009 1.00 0.00 69 HIS A CA 12
ATOM 17608 C C . HIS A 1 91 ? 2.434 2.205 -8.602 1.00 0.00 69 HIS A C 12
ATOM 17609 O O . HIS A 1 91 ? 2.231 1.007 -8.411 1.00 0.00 69 HIS A O 12
ATOM 17624 N N . MET A 1 92 ? 2.666 3.071 -7.621 1.00 0.00 70 MET A N 12
ATOM 17625 C CA . MET A 1 92 ? 2.701 2.661 -6.218 1.00 0.00 70 MET A CA 12
ATOM 17626 C C . MET A 1 92 ? 1.283 2.516 -5.646 1.00 0.00 70 MET A C 12
ATOM 17627 O O . MET A 1 92 ? 0.920 1.446 -5.155 1.00 0.00 70 MET A O 12
ATOM 17641 N N . GLN A 1 93 ? 0.481 3.589 -5.697 1.00 0.00 71 GLN A N 12
ATOM 17642 C CA . GLN A 1 93 ? -0.883 3.537 -5.166 1.00 0.00 71 GLN A CA 12
ATOM 17643 C C . GLN A 1 93 ? -1.690 2.395 -5.785 1.00 0.00 71 GLN A C 12
ATOM 17644 O O . GLN A 1 93 ? -2.614 1.875 -5.158 1.00 0.00 71 GLN A O 12
ATOM 17658 N N . ASN A 1 94 ? -1.344 2.003 -7.008 1.00 0.00 72 ASN A N 12
ATOM 17659 C CA . ASN A 1 94 ? -2.052 0.918 -7.682 1.00 0.00 72 ASN A CA 12
ATOM 17660 C C . ASN A 1 94 ? -1.532 -0.442 -7.225 1.00 0.00 72 ASN A C 12
ATOM 17661 O O . ASN A 1 94 ? -2.314 -1.350 -6.946 1.00 0.00 72 ASN A O 12
ATOM 17672 N N . VAL A 1 95 ? -0.208 -0.575 -7.144 1.00 0.00 73 VAL A N 12
ATOM 17673 C CA . VAL A 1 95 ? 0.418 -1.822 -6.712 1.00 0.00 73 VAL A CA 12
ATOM 17674 C C . VAL A 1 95 ? -0.299 -2.390 -5.488 1.00 0.00 73 VAL A C 12
ATOM 17675 O O . VAL A 1 95 ? -0.545 -3.593 -5.403 1.00 0.00 73 VAL A O 12
ATOM 17688 N N . VAL A 1 96 ? -0.640 -1.512 -4.552 1.00 0.00 74 VAL A N 12
ATOM 17689 C CA . VAL A 1 96 ? -1.342 -1.926 -3.340 1.00 0.00 74 VAL A CA 12
ATOM 17690 C C . VAL A 1 96 ? -2.770 -2.356 -3.664 1.00 0.00 74 VAL A C 12
ATOM 17691 O O . VAL A 1 96 ? -3.226 -3.403 -3.203 1.00 0.00 74 VAL A O 12
ATOM 17704 N N . ALA A 1 97 ? -3.475 -1.556 -4.470 1.00 0.00 75 ALA A N 12
ATOM 17705 C CA . ALA A 1 97 ? -4.844 -1.886 -4.856 1.00 0.00 75 ALA A CA 12
ATOM 17706 C C . ALA A 1 97 ? -4.912 -3.325 -5.344 1.00 0.00 75 ALA A C 12
ATOM 17707 O O . ALA A 1 97 ? -5.944 -3.988 -5.235 1.00 0.00 75 ALA A O 12
ATOM 17714 N N . ASP A 1 98 ? -3.787 -3.802 -5.869 1.00 0.00 76 ASP A N 12
ATOM 17715 C CA . ASP A 1 98 ? -3.691 -5.167 -6.365 1.00 0.00 76 ASP A CA 12
ATOM 17716 C C . ASP A 1 98 ? -3.575 -6.155 -5.206 1.00 0.00 76 ASP A C 12
ATOM 17717 O O . ASP A 1 98 ? -4.184 -7.225 -5.227 1.00 0.00 76 ASP A O 12
ATOM 17726 N N . HIS A 1 99 ? -2.785 -5.791 -4.197 1.00 0.00 77 HIS A N 12
ATOM 17727 C CA . HIS A 1 99 ? -2.585 -6.651 -3.033 1.00 0.00 77 HIS A CA 12
ATOM 17728 C C . HIS A 1 99 ? -3.902 -6.923 -2.302 1.00 0.00 77 HIS A C 12
ATOM 17729 O O . HIS A 1 99 ? -4.160 -8.049 -1.877 1.00 0.00 77 HIS A O 12
ATOM 17744 N N . LEU A 1 100 ? -4.736 -5.893 -2.160 1.00 0.00 78 LEU A N 12
ATOM 17745 C CA . LEU A 1 100 ? -6.019 -6.035 -1.484 1.00 0.00 78 LEU A CA 12
ATOM 17746 C C . LEU A 1 100 ? -6.975 -6.902 -2.305 1.00 0.00 78 LEU A C 12
ATOM 17747 O O . LEU A 1 100 ? -7.950 -7.435 -1.775 1.00 0.00 78 LEU A O 12
ATOM 17763 N N . GLN A 1 101 ? -6.702 -7.031 -3.600 1.00 0.00 79 GLN A N 12
ATOM 17764 C CA . GLN A 1 101 ? -7.553 -7.822 -4.483 1.00 0.00 79 GLN A CA 12
ATOM 17765 C C . GLN A 1 101 ? -7.429 -9.320 -4.210 1.00 0.00 79 GLN A C 12
ATOM 17766 O O . GLN A 1 101 ? -8.411 -9.978 -3.867 1.00 0.00 79 GLN A O 12
ATOM 17780 N N . ARG A 1 102 ? -6.225 -9.859 -4.380 1.00 0.00 80 ARG A N 12
ATOM 17781 C CA . ARG A 1 102 ? -5.992 -11.285 -4.166 1.00 0.00 80 ARG A CA 12
ATOM 17782 C C . ARG A 1 102 ? -6.461 -11.736 -2.786 1.00 0.00 80 ARG A C 12
ATOM 17783 O O . ARG A 1 102 ? -6.897 -12.874 -2.616 1.00 0.00 80 ARG A O 12
ATOM 17804 N N . MET A 1 103 ? -6.369 -10.848 -1.799 1.00 0.00 81 MET A N 12
ATOM 17805 C CA . MET A 1 103 ? -6.786 -11.190 -0.443 1.00 0.00 81 MET A CA 12
ATOM 17806 C C . MET A 1 103 ? -8.303 -11.102 -0.278 1.00 0.00 81 MET A C 12
ATOM 17807 O O . MET A 1 103 ? -8.858 -11.618 0.691 1.00 0.00 81 MET A O 12
ATOM 17821 N N . ALA A 1 104 ? -8.968 -10.449 -1.226 1.00 0.00 82 ALA A N 12
ATOM 17822 C CA . ALA A 1 104 ? -10.420 -10.302 -1.175 1.00 0.00 82 ALA A CA 12
ATOM 17823 C C . ALA A 1 104 ? -11.060 -10.748 -2.486 1.00 0.00 82 ALA A C 12
ATOM 17824 O O . ALA A 1 104 ? -11.471 -9.922 -3.301 1.00 0.00 82 ALA A O 12
ATOM 17831 N N . ASN A 1 105 ? -11.137 -12.060 -2.682 1.00 0.00 83 ASN A N 12
ATOM 17832 C CA . ASN A 1 105 ? -11.723 -12.621 -3.895 1.00 0.00 83 ASN A CA 12
ATOM 17833 C C . ASN A 1 105 ? -13.219 -12.330 -3.967 1.00 0.00 83 ASN A C 12
ATOM 17834 O O . ASN A 1 105 ? -14.004 -12.867 -3.187 1.00 0.00 83 ASN A O 12
ATOM 17845 N N . SER A 1 106 ? -13.606 -11.478 -4.912 1.00 0.00 84 SER A N 12
ATOM 17846 C CA . SER A 1 106 ? -15.008 -11.114 -5.092 1.00 0.00 84 SER A CA 12
ATOM 17847 C C . SER A 1 106 ? -15.153 -10.031 -6.155 1.00 0.00 84 SER A C 12
ATOM 17848 O O . SER A 1 106 ? -15.651 -10.284 -7.253 1.00 0.00 84 SER A O 12
ATOM 17856 N N . GLU A 1 107 ? -14.716 -8.822 -5.821 1.00 0.00 85 GLU A N 12
ATOM 17857 C CA . GLU A 1 107 ? -14.793 -7.693 -6.741 1.00 0.00 85 GLU A CA 12
ATOM 17858 C C . GLU A 1 107 ? -13.421 -7.059 -6.929 1.00 0.00 85 GLU A C 12
ATOM 17859 O O . GLU A 1 107 ? -12.498 -7.323 -6.159 1.00 0.00 85 GLU A O 12
ATOM 17871 N N . SER A 1 108 ? -13.291 -6.211 -7.945 1.00 0.00 86 SER A N 12
ATOM 17872 C CA . SER A 1 108 ? -12.024 -5.541 -8.200 1.00 0.00 86 SER A CA 12
ATOM 17873 C C . SER A 1 108 ? -11.779 -4.478 -7.136 1.00 0.00 86 SER A C 12
ATOM 17874 O O . SER A 1 108 ? -11.857 -3.281 -7.411 1.00 0.00 86 SER A O 12
ATOM 17882 N N . LEU A 1 109 ? -11.493 -4.946 -5.921 1.00 0.00 87 LEU A N 12
ATOM 17883 C CA . LEU A 1 109 ? -11.239 -4.082 -4.758 1.00 0.00 87 LEU A CA 12
ATOM 17884 C C . LEU A 1 109 ? -11.853 -2.701 -4.889 1.00 0.00 87 LEU A C 12
ATOM 17885 O O . LEU A 1 109 ? -11.324 -1.844 -5.597 1.00 0.00 87 LEU A O 12
ATOM 17901 N N . GLU A 1 110 ? -12.930 -2.461 -4.163 1.00 0.00 88 GLU A N 12
ATOM 17902 C CA . GLU A 1 110 ? -13.540 -1.150 -4.180 1.00 0.00 88 GLU A CA 12
ATOM 17903 C C . GLU A 1 110 ? -12.612 -0.192 -3.452 1.00 0.00 88 GLU A C 12
ATOM 17904 O O . GLU A 1 110 ? -12.603 -0.139 -2.223 1.00 0.00 88 GLU A O 12
ATOM 17916 N N . ILE A 1 111 ? -11.813 0.549 -4.209 1.00 0.00 89 ILE A N 12
ATOM 17917 C CA . ILE A 1 111 ? -10.868 1.479 -3.613 1.00 0.00 89 ILE A CA 12
ATOM 17918 C C . ILE A 1 111 ? -10.937 2.846 -4.289 1.00 0.00 89 ILE A C 12
ATOM 17919 O O . ILE A 1 111 ? -10.836 2.940 -5.513 1.00 0.00 89 ILE A O 12
ATOM 17935 N N . ALA A 1 112 ? -11.092 3.914 -3.506 1.00 0.00 90 ALA A N 12
ATOM 17936 C CA . ALA A 1 112 ? -11.136 5.241 -4.092 1.00 0.00 90 ALA A CA 12
ATOM 17937 C C . ALA A 1 112 ? -9.763 5.883 -4.001 1.00 0.00 90 ALA A C 12
ATOM 17938 O O . ALA A 1 112 ? -9.292 6.225 -2.916 1.00 0.00 90 ALA A O 12
ATOM 17945 N N . TRP A 1 113 ? -9.127 6.040 -5.150 1.00 0.00 91 TRP A N 12
ATOM 17946 C CA . TRP A 1 113 ? -7.802 6.636 -5.212 1.00 0.00 91 TRP A CA 12
ATOM 17947 C C . TRP A 1 113 ? -7.891 8.134 -5.471 1.00 0.00 91 TRP A C 12
ATOM 17948 O O . TRP A 1 113 ? -8.619 8.580 -6.358 1.00 0.00 91 TRP A O 12
ATOM 17969 N N . GLN A 1 114 ? -7.141 8.904 -4.693 1.00 0.00 92 GLN A N 12
ATOM 17970 C CA . GLN A 1 114 ? -7.132 10.353 -4.840 1.00 0.00 92 GLN A CA 12
ATOM 17971 C C . GLN A 1 114 ? -6.066 10.783 -5.845 1.00 0.00 92 GLN A C 12
ATOM 17972 O O . GLN A 1 114 ? -5.063 10.094 -6.031 1.00 0.00 92 GLN A O 12
ATOM 17986 N N . PRO A 1 115 ? -6.275 11.930 -6.513 1.00 0.00 93 PRO A N 12
ATOM 17987 C CA . PRO A 1 115 ? -5.333 12.450 -7.510 1.00 0.00 93 PRO A CA 12
ATOM 17988 C C . PRO A 1 115 ? -3.890 12.425 -7.028 1.00 0.00 93 PRO A C 12
ATOM 17989 O O . PRO A 1 115 ? -2.977 12.150 -7.808 1.00 0.00 93 PRO A O 12
ATOM 18000 N N . ALA A 1 116 ? -3.693 12.729 -5.742 1.00 0.00 94 ALA A N 12
ATOM 18001 C CA . ALA A 1 116 ? -2.362 12.759 -5.128 1.00 0.00 94 ALA A CA 12
ATOM 18002 C C . ALA A 1 116 ? -1.817 14.182 -5.082 1.00 0.00 94 ALA A C 12
ATOM 18003 O O . ALA A 1 116 ? -0.611 14.400 -5.203 1.00 0.00 94 ALA A O 12
ATOM 18010 N N . GLU A 1 117 ? -2.712 15.148 -4.904 1.00 0.00 95 GLU A N 12
ATOM 18011 C CA . GLU A 1 117 ? -2.320 16.550 -4.841 1.00 0.00 95 GLU A CA 12
ATOM 18012 C C . GLU A 1 117 ? -3.135 17.297 -3.791 1.00 0.00 95 GLU A C 12
ATOM 18013 O O . GLU A 1 117 ? -4.359 17.170 -3.735 1.00 0.00 95 GLU A O 12
ATOM 18025 N N . SER A 1 118 ? -2.450 18.076 -2.961 1.00 0.00 96 SER A N 12
ATOM 18026 C CA . SER A 1 118 ? -3.111 18.844 -1.912 1.00 0.00 96 SER A CA 12
ATOM 18027 C C . SER A 1 118 ? -2.354 20.137 -1.625 1.00 0.00 96 SER A C 12
ATOM 18028 O O . SER A 1 118 ? -3.001 21.119 -1.203 1.00 0.00 96 SER A O 12
ATOM 18037 N N . MET A 1 23 ? 7.367 15.236 -5.637 1.00 0.00 1 MET A N 13
ATOM 18038 C CA . MET A 1 23 ? 6.857 14.287 -4.611 1.00 0.00 1 MET A CA 13
ATOM 18039 C C . MET A 1 23 ? 5.427 14.622 -4.204 1.00 0.00 1 MET A C 13
ATOM 18040 O O . MET A 1 23 ? 5.180 15.407 -3.291 1.00 0.00 1 MET A O 13
ATOM 18053 N N . PHE A 1 24 ? 4.490 13.993 -4.895 1.00 0.00 2 PHE A N 13
ATOM 18054 C CA . PHE A 1 24 ? 3.065 14.180 -4.633 1.00 0.00 2 PHE A CA 13
ATOM 18055 C C . PHE A 1 24 ? 2.582 13.070 -3.707 1.00 0.00 2 PHE A C 13
ATOM 18056 O O . PHE A 1 24 ? 3.324 12.122 -3.450 1.00 0.00 2 PHE A O 13
ATOM 18073 N N . ARG A 1 25 ? 1.355 13.168 -3.194 1.00 0.00 3 ARG A N 13
ATOM 18074 C CA . ARG A 1 25 ? 0.867 12.123 -2.297 1.00 0.00 3 ARG A CA 13
ATOM 18075 C C . ARG A 1 25 ? -0.648 11.923 -2.383 1.00 0.00 3 ARG A C 13
ATOM 18076 O O . ARG A 1 25 ? -1.427 12.854 -2.180 1.00 0.00 3 ARG A O 13
ATOM 18097 N N . SER A 1 26 ? -1.042 10.677 -2.655 1.00 0.00 4 SER A N 13
ATOM 18098 C CA . SER A 1 26 ? -2.443 10.283 -2.747 1.00 0.00 4 SER A CA 13
ATOM 18099 C C . SER A 1 26 ? -2.751 9.293 -1.631 1.00 0.00 4 SER A C 13
ATOM 18100 O O . SER A 1 26 ? -1.834 8.716 -1.049 1.00 0.00 4 SER A O 13
ATOM 18108 N N . THR A 1 27 ? -4.027 9.088 -1.326 1.00 0.00 5 THR A N 13
ATOM 18109 C CA . THR A 1 27 ? -4.383 8.151 -0.268 1.00 0.00 5 THR A CA 13
ATOM 18110 C C . THR A 1 27 ? -5.691 7.416 -0.549 1.00 0.00 5 THR A C 13
ATOM 18111 O O . THR A 1 27 ? -6.734 8.039 -0.755 1.00 0.00 5 THR A O 13
ATOM 18122 N N . SER A 1 28 ? -5.630 6.084 -0.533 1.00 0.00 6 SER A N 13
ATOM 18123 C CA . SER A 1 28 ? -6.815 5.260 -0.762 1.00 0.00 6 SER A CA 13
ATOM 18124 C C . SER A 1 28 ? -7.278 4.600 0.542 1.00 0.00 6 SER A C 13
ATOM 18125 O O . SER A 1 28 ? -6.466 4.078 1.305 1.00 0.00 6 SER A O 13
ATOM 18133 N N . HIS A 1 29 ? -8.589 4.633 0.792 1.00 0.00 7 HIS A N 13
ATOM 18134 C CA . HIS A 1 29 ? -9.161 4.042 2.011 1.00 0.00 7 HIS A CA 13
ATOM 18135 C C . HIS A 1 29 ? -10.109 2.886 1.675 1.00 0.00 7 HIS A C 13
ATOM 18136 O O . HIS A 1 29 ? -10.956 3.006 0.790 1.00 0.00 7 HIS A O 13
ATOM 18151 N N . VAL A 1 30 ? -9.959 1.766 2.388 1.00 0.00 8 VAL A N 13
ATOM 18152 C CA . VAL A 1 30 ? -10.803 0.589 2.164 1.00 0.00 8 VAL A CA 13
ATOM 18153 C C . VAL A 1 30 ? -11.186 -0.077 3.482 1.00 0.00 8 VAL A C 13
ATOM 18154 O O . VAL A 1 30 ? -10.441 0.004 4.459 1.00 0.00 8 VAL A O 13
ATOM 18167 N N . ARG A 1 31 ? -12.325 -0.774 3.504 1.00 0.00 9 ARG A N 13
ATOM 18168 C CA . ARG A 1 31 ? -12.735 -1.476 4.720 1.00 0.00 9 ARG A CA 13
ATOM 18169 C C . ARG A 1 31 ? -12.428 -2.967 4.581 1.00 0.00 9 ARG A C 13
ATOM 18170 O O . ARG A 1 31 ? -13.113 -3.688 3.856 1.00 0.00 9 ARG A O 13
ATOM 18191 N N . THR A 1 32 ? -11.379 -3.415 5.269 1.00 0.00 10 THR A N 13
ATOM 18192 C CA . THR A 1 32 ? -10.958 -4.815 5.217 1.00 0.00 10 THR A CA 13
ATOM 18193 C C . THR A 1 32 ? -10.737 -5.405 6.613 1.00 0.00 10 THR A C 13
ATOM 18194 O O . THR A 1 32 ? -10.467 -4.677 7.560 1.00 0.00 10 THR A O 13
ATOM 18205 N N . GLU A 1 33 ? -10.816 -6.727 6.727 1.00 0.00 11 GLU A N 13
ATOM 18206 C CA . GLU A 1 33 ? -10.586 -7.395 8.009 1.00 0.00 11 GLU A CA 13
ATOM 18207 C C . GLU A 1 33 ? -9.213 -8.087 8.041 1.00 0.00 11 GLU A C 13
ATOM 18208 O O . GLU A 1 33 ? -8.740 -8.581 7.018 1.00 0.00 11 GLU A O 13
ATOM 18220 N N . SER A 1 34 ? -8.579 -8.122 9.222 1.00 0.00 12 SER A N 13
ATOM 18221 C CA . SER A 1 34 ? -7.267 -8.756 9.375 1.00 0.00 12 SER A CA 13
ATOM 18222 C C . SER A 1 34 ? -6.222 -8.091 8.483 1.00 0.00 12 SER A C 13
ATOM 18223 O O . SER A 1 34 ? -5.249 -8.717 8.062 1.00 0.00 12 SER A O 13
ATOM 18231 N N . ALA A 1 35 ? -6.446 -6.818 8.199 1.00 0.00 13 ALA A N 13
ATOM 18232 C CA . ALA A 1 35 ? -5.546 -6.029 7.349 1.00 0.00 13 ALA A CA 13
ATOM 18233 C C . ALA A 1 35 ? -4.086 -6.067 7.799 1.00 0.00 13 ALA A C 13
ATOM 18234 O O . ALA A 1 35 ? -3.188 -6.323 6.997 1.00 0.00 13 ALA A O 13
ATOM 18241 N N . ALA A 1 36 ? -3.853 -5.748 9.065 1.00 0.00 14 ALA A N 13
ATOM 18242 C CA . ALA A 1 36 ? -2.492 -5.676 9.617 1.00 0.00 14 ALA A CA 13
ATOM 18243 C C . ALA A 1 36 ? -1.566 -6.811 9.162 1.00 0.00 14 ALA A C 13
ATOM 18244 O O . ALA A 1 36 ? -0.346 -6.648 9.163 1.00 0.00 14 ALA A O 13
ATOM 18251 N N . ARG A 1 37 ? -2.125 -7.952 8.782 1.00 0.00 15 ARG A N 13
ATOM 18252 C CA . ARG A 1 37 ? -1.313 -9.084 8.344 1.00 0.00 15 ARG A CA 13
ATOM 18253 C C . ARG A 1 37 ? -0.881 -8.957 6.887 1.00 0.00 15 ARG A C 13
ATOM 18254 O O . ARG A 1 37 ? 0.242 -9.313 6.532 1.00 0.00 15 ARG A O 13
ATOM 18275 N N . TYR A 1 38 ? -1.775 -8.461 6.046 1.00 0.00 16 TYR A N 13
ATOM 18276 C CA . TYR A 1 38 ? -1.475 -8.310 4.624 1.00 0.00 16 TYR A CA 13
ATOM 18277 C C . TYR A 1 38 ? -0.362 -7.293 4.418 1.00 0.00 16 TYR A C 13
ATOM 18278 O O . TYR A 1 38 ? 0.333 -7.335 3.409 1.00 0.00 16 TYR A O 13
ATOM 18296 N N . VAL A 1 39 ? -0.182 -6.393 5.380 1.00 0.00 17 VAL A N 13
ATOM 18297 C CA . VAL A 1 39 ? 0.878 -5.391 5.287 1.00 0.00 17 VAL A CA 13
ATOM 18298 C C . VAL A 1 39 ? 2.203 -5.969 5.787 1.00 0.00 17 VAL A C 13
ATOM 18299 O O . VAL A 1 39 ? 3.252 -5.763 5.179 1.00 0.00 17 VAL A O 13
ATOM 18312 N N . ASN A 1 40 ? 2.145 -6.674 6.915 1.00 0.00 18 ASN A N 13
ATOM 18313 C CA . ASN A 1 40 ? 3.336 -7.260 7.518 1.00 0.00 18 ASN A CA 13
ATOM 18314 C C . ASN A 1 40 ? 3.893 -8.427 6.704 1.00 0.00 18 ASN A C 13
ATOM 18315 O O . ASN A 1 40 ? 5.095 -8.684 6.733 1.00 0.00 18 ASN A O 13
ATOM 18326 N N . ARG A 1 41 ? 3.030 -9.149 6.000 1.00 0.00 19 ARG A N 13
ATOM 18327 C CA . ARG A 1 41 ? 3.472 -10.293 5.218 1.00 0.00 19 ARG A CA 13
ATOM 18328 C C . ARG A 1 41 ? 4.149 -9.883 3.909 1.00 0.00 19 ARG A C 13
ATOM 18329 O O . ARG A 1 41 ? 4.859 -10.681 3.298 1.00 0.00 19 ARG A O 13
ATOM 18350 N N . LEU A 1 42 ? 3.919 -8.649 3.472 1.00 0.00 20 LEU A N 13
ATOM 18351 C CA . LEU A 1 42 ? 4.509 -8.165 2.224 1.00 0.00 20 LEU A CA 13
ATOM 18352 C C . LEU A 1 42 ? 6.011 -7.938 2.348 1.00 0.00 20 LEU A C 13
ATOM 18353 O O . LEU A 1 42 ? 6.779 -8.354 1.481 1.00 0.00 20 LEU A O 13
ATOM 18369 N N . CYS A 1 43 ? 6.432 -7.272 3.420 1.00 0.00 21 CYS A N 13
ATOM 18370 C CA . CYS A 1 43 ? 7.854 -6.997 3.623 1.00 0.00 21 CYS A CA 13
ATOM 18371 C C . CYS A 1 43 ? 8.669 -8.278 3.504 1.00 0.00 21 CYS A C 13
ATOM 18372 O O . CYS A 1 43 ? 9.745 -8.295 2.911 1.00 0.00 21 CYS A O 13
ATOM 18380 N N . LYS A 1 44 ? 8.136 -9.353 4.061 1.00 0.00 22 LYS A N 13
ATOM 18381 C CA . LYS A 1 44 ? 8.798 -10.647 4.009 1.00 0.00 22 LYS A CA 13
ATOM 18382 C C . LYS A 1 44 ? 8.613 -11.288 2.635 1.00 0.00 22 LYS A C 13
ATOM 18383 O O . LYS A 1 44 ? 9.359 -12.188 2.248 1.00 0.00 22 LYS A O 13
ATOM 18402 N N . HIS A 1 45 ? 7.598 -10.823 1.909 1.00 0.00 23 HIS A N 13
ATOM 18403 C CA . HIS A 1 45 ? 7.286 -11.349 0.584 1.00 0.00 23 HIS A CA 13
ATOM 18404 C C . HIS A 1 45 ? 8.118 -10.687 -0.512 1.00 0.00 23 HIS A C 13
ATOM 18405 O O . HIS A 1 45 ? 8.891 -11.357 -1.199 1.00 0.00 23 HIS A O 13
ATOM 18420 N N . TRP A 1 46 ? 7.947 -9.378 -0.695 1.00 0.00 24 TRP A N 13
ATOM 18421 C CA . TRP A 1 46 ? 8.678 -8.661 -1.733 1.00 0.00 24 TRP A CA 13
ATOM 18422 C C . TRP A 1 46 ? 10.067 -8.232 -1.256 1.00 0.00 24 TRP A C 13
ATOM 18423 O O . TRP A 1 46 ? 10.890 -7.796 -2.060 1.00 0.00 24 TRP A O 13
ATOM 18444 N N . GLY A 1 47 ? 10.330 -8.354 0.049 1.00 0.00 25 GLY A N 13
ATOM 18445 C CA . GLY A 1 47 ? 11.627 -7.968 0.572 1.00 0.00 25 GLY A CA 13
ATOM 18446 C C . GLY A 1 47 ? 12.739 -8.897 0.125 1.00 0.00 25 GLY A C 13
ATOM 18447 O O . GLY A 1 47 ? 13.352 -9.581 0.945 1.00 0.00 25 GLY A O 13
ATOM 18451 N N . HIS A 1 48 ? 13.000 -8.921 -1.176 1.00 0.00 26 HIS A N 13
ATOM 18452 C CA . HIS A 1 48 ? 14.045 -9.771 -1.730 1.00 0.00 26 HIS A CA 13
ATOM 18453 C C . HIS A 1 48 ? 15.200 -8.929 -2.259 1.00 0.00 26 HIS A C 13
ATOM 18454 O O . HIS A 1 48 ? 16.352 -9.365 -2.256 1.00 0.00 26 HIS A O 13
ATOM 18469 N N . LYS A 1 49 ? 14.887 -7.720 -2.714 1.00 0.00 27 LYS A N 13
ATOM 18470 C CA . LYS A 1 49 ? 15.901 -6.818 -3.250 1.00 0.00 27 LYS A CA 13
ATOM 18471 C C . LYS A 1 49 ? 15.508 -5.361 -2.997 1.00 0.00 27 LYS A C 13
ATOM 18472 O O . LYS A 1 49 ? 15.983 -4.451 -3.671 1.00 0.00 27 LYS A O 13
ATOM 18491 N N . PHE A 1 50 ? 14.635 -5.142 -2.017 1.00 0.00 28 PHE A N 13
ATOM 18492 C CA . PHE A 1 50 ? 14.191 -3.797 -1.689 1.00 0.00 28 PHE A CA 13
ATOM 18493 C C . PHE A 1 50 ? 14.076 -3.606 -0.186 1.00 0.00 28 PHE A C 13
ATOM 18494 O O . PHE A 1 50 ? 13.890 -4.565 0.563 1.00 0.00 28 PHE A O 13
ATOM 18511 N N . GLU A 1 51 ? 14.183 -2.357 0.249 1.00 0.00 29 GLU A N 13
ATOM 18512 C CA . GLU A 1 51 ? 14.084 -2.038 1.666 1.00 0.00 29 GLU A CA 13
ATOM 18513 C C . GLU A 1 51 ? 12.631 -2.107 2.113 1.00 0.00 29 GLU A C 13
ATOM 18514 O O . GLU A 1 51 ? 11.813 -1.270 1.733 1.00 0.00 29 GLU A O 13
ATOM 18526 N N . VAL A 1 52 ? 12.312 -3.123 2.904 1.00 0.00 30 VAL A N 13
ATOM 18527 C CA . VAL A 1 52 ? 10.949 -3.318 3.380 1.00 0.00 30 VAL A CA 13
ATOM 18528 C C . VAL A 1 52 ? 10.872 -3.302 4.906 1.00 0.00 30 VAL A C 13
ATOM 18529 O O . VAL A 1 52 ? 11.414 -4.185 5.573 1.00 0.00 30 VAL A O 13
ATOM 18542 N N . GLU A 1 53 ? 10.180 -2.303 5.454 1.00 0.00 31 GLU A N 13
ATOM 18543 C CA . GLU A 1 53 ? 10.015 -2.185 6.898 1.00 0.00 31 GLU A CA 13
ATOM 18544 C C . GLU A 1 53 ? 8.722 -2.869 7.332 1.00 0.00 31 GLU A C 13
ATOM 18545 O O . GLU A 1 53 ? 7.813 -3.056 6.525 1.00 0.00 31 GLU A O 13
ATOM 18557 N N . LEU A 1 54 ? 8.647 -3.259 8.600 1.00 0.00 32 LEU A N 13
ATOM 18558 C CA . LEU A 1 54 ? 7.462 -3.940 9.108 1.00 0.00 32 LEU A CA 13
ATOM 18559 C C . LEU A 1 54 ? 7.103 -3.483 10.516 1.00 0.00 32 LEU A C 13
ATOM 18560 O O . LEU A 1 54 ? 7.790 -3.811 11.483 1.00 0.00 32 LEU A O 13
ATOM 18576 N N . THR A 1 55 ? 6.000 -2.752 10.624 1.00 0.00 33 THR A N 13
ATOM 18577 C CA . THR A 1 55 ? 5.516 -2.278 11.915 1.00 0.00 33 THR A CA 13
ATOM 18578 C C . THR A 1 55 ? 4.051 -2.664 12.063 1.00 0.00 33 THR A C 13
ATOM 18579 O O . THR A 1 55 ? 3.349 -2.830 11.066 1.00 0.00 33 THR A O 13
ATOM 18590 N N . PRO A 1 56 ? 3.555 -2.807 13.298 1.00 0.00 34 PRO A N 13
ATOM 18591 C CA . PRO A 1 56 ? 2.158 -3.167 13.534 1.00 0.00 34 PRO A CA 13
ATOM 18592 C C . PRO A 1 56 ? 1.233 -2.003 13.232 1.00 0.00 34 PRO A C 13
ATOM 18593 O O . PRO A 1 56 ? 0.432 -1.591 14.072 1.00 0.00 34 PRO A O 13
ATOM 18604 N N . GLU A 1 57 ? 1.369 -1.474 12.025 1.00 0.00 35 GLU A N 13
ATOM 18605 C CA . GLU A 1 57 ? 0.577 -0.341 11.580 1.00 0.00 35 GLU A CA 13
ATOM 18606 C C . GLU A 1 57 ? 0.640 -0.183 10.062 1.00 0.00 35 GLU A C 13
ATOM 18607 O O . GLU A 1 57 ? -0.346 0.201 9.433 1.00 0.00 35 GLU A O 13
ATOM 18619 N N . ARG A 1 58 ? 1.805 -0.464 9.474 1.00 0.00 36 ARG A N 13
ATOM 18620 C CA . ARG A 1 58 ? 1.976 -0.330 8.037 1.00 0.00 36 ARG A CA 13
ATOM 18621 C C . ARG A 1 58 ? 3.288 -0.927 7.556 1.00 0.00 36 ARG A C 13
ATOM 18622 O O . ARG A 1 58 ? 4.177 -1.247 8.345 1.00 0.00 36 ARG A O 13
ATOM 18643 N N . GLY A 1 59 ? 3.403 -1.030 6.238 1.00 0.00 37 GLY A N 13
ATOM 18644 C CA . GLY A 1 59 ? 4.607 -1.536 5.623 1.00 0.00 37 GLY A CA 13
ATOM 18645 C C . GLY A 1 59 ? 5.284 -0.430 4.836 1.00 0.00 37 GLY A C 13
ATOM 18646 O O . GLY A 1 59 ? 4.611 0.466 4.334 1.00 0.00 37 GLY A O 13
ATOM 18650 N N . PHE A 1 60 ? 6.604 -0.462 4.739 1.00 0.00 38 PHE A N 13
ATOM 18651 C CA . PHE A 1 60 ? 7.331 0.575 4.022 1.00 0.00 38 PHE A CA 13
ATOM 18652 C C . PHE A 1 60 ? 8.259 -0.042 2.992 1.00 0.00 38 PHE A C 13
ATOM 18653 O O . PHE A 1 60 ? 9.184 -0.774 3.336 1.00 0.00 38 PHE A O 13
ATOM 18670 N N . ILE A 1 61 ? 8.010 0.265 1.727 1.00 0.00 39 ILE A N 13
ATOM 18671 C CA . ILE A 1 61 ? 8.834 -0.259 0.643 1.00 0.00 39 ILE A CA 13
ATOM 18672 C C . ILE A 1 61 ? 9.218 0.873 -0.302 1.00 0.00 39 ILE A C 13
ATOM 18673 O O . ILE A 1 61 ? 8.399 1.317 -1.108 1.00 0.00 39 ILE A O 13
ATOM 18689 N N . ASP A 1 62 ? 10.458 1.348 -0.206 1.00 0.00 40 ASP A N 13
ATOM 18690 C CA . ASP A 1 62 ? 10.909 2.434 -1.062 1.00 0.00 40 ASP A CA 13
ATOM 18691 C C . ASP A 1 62 ? 11.867 1.932 -2.125 1.00 0.00 40 ASP A C 13
ATOM 18692 O O . ASP A 1 62 ? 12.822 1.210 -1.839 1.00 0.00 40 ASP A O 13
ATOM 18701 N N . PHE A 1 63 ? 11.599 2.332 -3.356 1.00 0.00 41 PHE A N 13
ATOM 18702 C CA . PHE A 1 63 ? 12.427 1.945 -4.491 1.00 0.00 41 PHE A CA 13
ATOM 18703 C C . PHE A 1 63 ? 13.448 3.039 -4.805 1.00 0.00 41 PHE A C 13
ATOM 18704 O O . PHE A 1 63 ? 14.076 3.031 -5.862 1.00 0.00 41 PHE A O 13
ATOM 18721 N N . GLY A 1 64 ? 13.594 3.987 -3.883 1.00 0.00 42 GLY A N 13
ATOM 18722 C CA . GLY A 1 64 ? 14.520 5.085 -4.077 1.00 0.00 42 GLY A CA 13
ATOM 18723 C C . GLY A 1 64 ? 13.792 6.382 -4.365 1.00 0.00 42 GLY A C 13
ATOM 18724 O O . GLY A 1 64 ? 13.340 7.062 -3.444 1.00 0.00 42 GLY A O 13
ATOM 18728 N N . ASP A 1 65 ? 13.645 6.710 -5.644 1.00 0.00 43 ASP A N 13
ATOM 18729 C CA . ASP A 1 65 ? 12.929 7.917 -6.044 1.00 0.00 43 ASP A CA 13
ATOM 18730 C C . ASP A 1 65 ? 11.442 7.600 -6.154 1.00 0.00 43 ASP A C 13
ATOM 18731 O O . ASP A 1 65 ? 10.808 7.847 -7.181 1.00 0.00 43 ASP A O 13
ATOM 18740 N N . SER A 1 66 ? 10.906 7.019 -5.084 1.00 0.00 44 SER A N 13
ATOM 18741 C CA . SER A 1 66 ? 9.506 6.613 -5.017 1.00 0.00 44 SER A CA 13
ATOM 18742 C C . SER A 1 66 ? 9.309 5.694 -3.810 1.00 0.00 44 SER A C 13
ATOM 18743 O O . SER A 1 66 ? 10.273 5.106 -3.320 1.00 0.00 44 SER A O 13
ATOM 18751 N N . ASN A 1 67 ? 8.075 5.573 -3.310 1.00 0.00 45 ASN A N 13
ATOM 18752 C CA . ASN A 1 67 ? 7.821 4.726 -2.148 1.00 0.00 45 ASN A CA 13
ATOM 18753 C C . ASN A 1 67 ? 6.383 4.224 -2.145 1.00 0.00 45 ASN A C 13
ATOM 18754 O O . ASN A 1 67 ? 5.544 4.716 -2.899 1.00 0.00 45 ASN A O 13
ATOM 18765 N N . CYS A 1 68 ? 6.098 3.252 -1.283 1.00 0.00 46 CYS A N 13
ATOM 18766 C CA . CYS A 1 68 ? 4.755 2.703 -1.180 1.00 0.00 46 CYS A CA 13
ATOM 18767 C C . CYS A 1 68 ? 4.491 2.197 0.235 1.00 0.00 46 CYS A C 13
ATOM 18768 O O . CYS A 1 68 ? 4.957 1.124 0.619 1.00 0.00 46 CYS A O 13
ATOM 18776 N N . GLU A 1 69 ? 3.744 2.978 1.005 1.00 0.00 47 GLU A N 13
ATOM 18777 C CA . GLU A 1 69 ? 3.418 2.617 2.379 1.00 0.00 47 GLU A CA 13
ATOM 18778 C C . GLU A 1 69 ? 1.971 2.146 2.466 1.00 0.00 47 GLU A C 13
ATOM 18779 O O . GLU A 1 69 ? 1.130 2.567 1.671 1.00 0.00 47 GLU A O 13
ATOM 18791 N N . LEU A 1 70 ? 1.676 1.270 3.424 1.00 0.00 48 LEU A N 13
ATOM 18792 C CA . LEU A 1 70 ? 0.314 0.765 3.570 1.00 0.00 48 LEU A CA 13
ATOM 18793 C C . LEU A 1 70 ? -0.083 0.632 5.025 1.00 0.00 48 LEU A C 13
ATOM 18794 O O . LEU A 1 70 ? 0.565 -0.074 5.786 1.00 0.00 48 LEU A O 13
ATOM 18810 N N . LEU A 1 71 ? -1.181 1.284 5.393 1.00 0.00 49 LEU A N 13
ATOM 18811 C CA . LEU A 1 71 ? -1.689 1.205 6.763 1.00 0.00 49 LEU A CA 13
ATOM 18812 C C . LEU A 1 71 ? -2.654 0.042 6.857 1.00 0.00 49 LEU A C 13
ATOM 18813 O O . LEU A 1 71 ? -3.543 -0.097 6.018 1.00 0.00 49 LEU A O 13
ATOM 18829 N N . ALA A 1 72 ? -2.461 -0.821 7.844 1.00 0.00 50 ALA A N 13
ATOM 18830 C CA . ALA A 1 72 ? -3.314 -1.987 7.967 1.00 0.00 50 ALA A CA 13
ATOM 18831 C C . ALA A 1 72 ? -3.800 -2.246 9.385 1.00 0.00 50 ALA A C 13
ATOM 18832 O O . ALA A 1 72 ? -3.052 -2.705 10.248 1.00 0.00 50 ALA A O 13
ATOM 18839 N N . HIS A 1 73 ? -5.086 -1.982 9.590 1.00 0.00 51 HIS A N 13
ATOM 18840 C CA . HIS A 1 73 ? -5.738 -2.213 10.862 1.00 0.00 51 HIS A CA 13
ATOM 18841 C C . HIS A 1 73 ? -6.724 -3.374 10.707 1.00 0.00 51 HIS A C 13
ATOM 18842 O O . HIS A 1 73 ? -7.390 -3.500 9.681 1.00 0.00 51 HIS A O 13
ATOM 18857 N N . PRO A 1 74 ? -6.800 -4.247 11.720 1.00 0.00 52 PRO A N 13
ATOM 18858 C CA . PRO A 1 74 ? -7.666 -5.431 11.735 1.00 0.00 52 PRO A CA 13
ATOM 18859 C C . PRO A 1 74 ? -9.014 -5.253 11.033 1.00 0.00 52 PRO A C 13
ATOM 18860 O O . PRO A 1 74 ? -9.651 -6.243 10.673 1.00 0.00 52 PRO A O 13
ATOM 18871 N N . ASP A 1 75 ? -9.458 -4.013 10.834 1.00 0.00 53 ASP A N 13
ATOM 18872 C CA . ASP A 1 75 ? -10.733 -3.779 10.172 1.00 0.00 53 ASP A CA 13
ATOM 18873 C C . ASP A 1 75 ? -10.643 -2.687 9.113 1.00 0.00 53 ASP A C 13
ATOM 18874 O O . ASP A 1 75 ? -11.599 -2.475 8.366 1.00 0.00 53 ASP A O 13
ATOM 18883 N N . HIS A 1 76 ? -9.502 -2.012 9.011 1.00 0.00 54 HIS A N 13
ATOM 18884 C CA . HIS A 1 76 ? -9.359 -0.980 7.984 1.00 0.00 54 HIS A CA 13
ATOM 18885 C C . HIS A 1 76 ? -7.947 -0.950 7.405 1.00 0.00 54 HIS A C 13
ATOM 18886 O O . HIS A 1 76 ? -7.003 -1.415 8.040 1.00 0.00 54 HIS A O 13
ATOM 18901 N N . VAL A 1 77 ? -7.806 -0.411 6.189 1.00 0.00 55 VAL A N 13
ATOM 18902 C CA . VAL A 1 77 ? -6.508 -0.342 5.537 1.00 0.00 55 VAL A CA 13
ATOM 18903 C C . VAL A 1 77 ? -6.348 0.969 4.770 1.00 0.00 55 VAL A C 13
ATOM 18904 O O . VAL A 1 77 ? -7.264 1.415 4.079 1.00 0.00 55 VAL A O 13
ATOM 18917 N N . LEU A 1 78 ? -5.174 1.569 4.891 1.00 0.00 56 LEU A N 13
ATOM 18918 C CA . LEU A 1 78 ? -4.873 2.824 4.204 1.00 0.00 56 LEU A CA 13
ATOM 18919 C C . LEU A 1 78 ? -3.720 2.614 3.228 1.00 0.00 56 LEU A C 13
ATOM 18920 O O . LEU A 1 78 ? -2.830 1.800 3.472 1.00 0.00 56 LEU A O 13
ATOM 18936 N N . MET A 1 79 ? -3.749 3.337 2.115 1.00 0.00 57 MET A N 13
ATOM 18937 C CA . MET A 1 79 ? -2.708 3.209 1.101 1.00 0.00 57 MET A CA 13
ATOM 18938 C C . MET A 1 79 ? -2.143 4.574 0.714 1.00 0.00 57 MET A C 13
ATOM 18939 O O . MET A 1 79 ? -2.846 5.401 0.137 1.00 0.00 57 MET A O 13
ATOM 18953 N N . ILE A 1 80 ? -0.865 4.805 1.034 1.00 0.00 58 ILE A N 13
ATOM 18954 C CA . ILE A 1 80 ? -0.218 6.066 0.717 1.00 0.00 58 ILE A CA 13
ATOM 18955 C C . ILE A 1 80 ? 1.048 5.830 -0.097 1.00 0.00 58 ILE A C 13
ATOM 18956 O O . ILE A 1 80 ? 1.834 4.933 0.207 1.00 0.00 58 ILE A O 13
ATOM 18972 N N . LEU A 1 81 ? 1.248 6.646 -1.124 1.00 0.00 59 LEU A N 13
ATOM 18973 C CA . LEU A 1 81 ? 2.429 6.523 -1.965 1.00 0.00 59 LEU A CA 13
ATOM 18974 C C . LEU A 1 81 ? 3.250 7.801 -1.942 1.00 0.00 59 LEU A C 13
ATOM 18975 O O . LEU A 1 81 ? 2.703 8.899 -1.905 1.00 0.00 59 LEU A O 13
ATOM 18991 N N . ASN A 1 82 ? 4.563 7.653 -2.007 1.00 0.00 60 ASN A N 13
ATOM 18992 C CA . ASN A 1 82 ? 5.453 8.800 -2.048 1.00 0.00 60 ASN A CA 13
ATOM 18993 C C . ASN A 1 82 ? 6.272 8.722 -3.325 1.00 0.00 60 ASN A C 13
ATOM 18994 O O . ASN A 1 82 ? 7.205 7.929 -3.421 1.00 0.00 60 ASN A O 13
ATOM 19005 N N . SER A 1 83 ? 5.906 9.523 -4.319 1.00 0.00 61 SER A N 13
ATOM 19006 C CA . SER A 1 83 ? 6.622 9.481 -5.598 1.00 0.00 61 SER A CA 13
ATOM 19007 C C . SER A 1 83 ? 6.680 10.845 -6.294 1.00 0.00 61 SER A C 13
ATOM 19008 O O . SER A 1 83 ? 5.682 11.560 -6.378 1.00 0.00 61 SER A O 13
ATOM 19016 N N . PRO A 1 84 ? 7.874 11.211 -6.801 1.00 0.00 62 PRO A N 13
ATOM 19017 C CA . PRO A 1 84 ? 8.114 12.486 -7.500 1.00 0.00 62 PRO A CA 13
ATOM 19018 C C . PRO A 1 84 ? 7.373 12.630 -8.825 1.00 0.00 62 PRO A C 13
ATOM 19019 O O . PRO A 1 84 ? 7.352 13.716 -9.406 1.00 0.00 62 PRO A O 13
ATOM 19030 N N . ASP A 1 85 ? 6.769 11.554 -9.316 1.00 0.00 63 ASP A N 13
ATOM 19031 C CA . ASP A 1 85 ? 6.046 11.624 -10.579 1.00 0.00 63 ASP A CA 13
ATOM 19032 C C . ASP A 1 85 ? 4.771 10.781 -10.517 1.00 0.00 63 ASP A C 13
ATOM 19033 O O . ASP A 1 85 ? 4.727 9.774 -9.812 1.00 0.00 63 ASP A O 13
ATOM 19042 N N . GLU A 1 86 ? 3.729 11.195 -11.242 1.00 0.00 64 GLU A N 13
ATOM 19043 C CA . GLU A 1 86 ? 2.461 10.441 -11.221 1.00 0.00 64 GLU A CA 13
ATOM 19044 C C . GLU A 1 86 ? 2.653 9.004 -11.700 1.00 0.00 64 GLU A C 13
ATOM 19045 O O . GLU A 1 86 ? 2.096 8.083 -11.108 1.00 0.00 64 GLU A O 13
ATOM 19057 N N . ASP A 1 87 ? 3.451 8.792 -12.752 1.00 0.00 65 ASP A N 13
ATOM 19058 C CA . ASP A 1 87 ? 3.694 7.433 -13.238 1.00 0.00 65 ASP A CA 13
ATOM 19059 C C . ASP A 1 87 ? 4.075 6.552 -12.060 1.00 0.00 65 ASP A C 13
ATOM 19060 O O . ASP A 1 87 ? 3.434 5.540 -11.783 1.00 0.00 65 ASP A O 13
ATOM 19069 N N . SER A 1 88 ? 5.096 6.998 -11.338 1.00 0.00 66 SER A N 13
ATOM 19070 C CA . SER A 1 88 ? 5.547 6.309 -10.138 1.00 0.00 66 SER A CA 13
ATOM 19071 C C . SER A 1 88 ? 4.408 6.307 -9.126 1.00 0.00 66 SER A C 13
ATOM 19072 O O . SER A 1 88 ? 3.947 5.261 -8.673 1.00 0.00 66 SER A O 13
ATOM 19080 N N . LEU A 1 89 ? 3.958 7.512 -8.809 1.00 0.00 67 LEU A N 13
ATOM 19081 C CA . LEU A 1 89 ? 2.858 7.750 -7.877 1.00 0.00 67 LEU A CA 13
ATOM 19082 C C . LEU A 1 89 ? 1.736 6.728 -8.056 1.00 0.00 67 LEU A C 13
ATOM 19083 O O . LEU A 1 89 ? 1.409 5.990 -7.128 1.00 0.00 67 LEU A O 13
ATOM 19099 N N . ALA A 1 90 ? 1.150 6.681 -9.243 1.00 0.00 68 ALA A N 13
ATOM 19100 C CA . ALA A 1 90 ? 0.070 5.742 -9.509 1.00 0.00 68 ALA A CA 13
ATOM 19101 C C . ALA A 1 90 ? 0.588 4.311 -9.468 1.00 0.00 68 ALA A C 13
ATOM 19102 O O . ALA A 1 90 ? -0.089 3.410 -8.977 1.00 0.00 68 ALA A O 13
ATOM 19109 N N . HIS A 1 91 ? 1.803 4.112 -9.974 1.00 0.00 69 HIS A N 13
ATOM 19110 C CA . HIS A 1 91 ? 2.416 2.789 -9.980 1.00 0.00 69 HIS A CA 13
ATOM 19111 C C . HIS A 1 91 ? 2.424 2.214 -8.569 1.00 0.00 69 HIS A C 13
ATOM 19112 O O . HIS A 1 91 ? 2.236 1.015 -8.368 1.00 0.00 69 HIS A O 13
ATOM 19127 N N . MET A 1 92 ? 2.643 3.091 -7.596 1.00 0.00 70 MET A N 13
ATOM 19128 C CA . MET A 1 92 ? 2.681 2.696 -6.188 1.00 0.00 70 MET A CA 13
ATOM 19129 C C . MET A 1 92 ? 1.263 2.540 -5.617 1.00 0.00 70 MET A C 13
ATOM 19130 O O . MET A 1 92 ? 0.913 1.469 -5.121 1.00 0.00 70 MET A O 13
ATOM 19144 N N . GLN A 1 93 ? 0.449 3.602 -5.678 1.00 0.00 71 GLN A N 13
ATOM 19145 C CA . GLN A 1 93 ? -0.917 3.534 -5.150 1.00 0.00 71 GLN A CA 13
ATOM 19146 C C . GLN A 1 93 ? -1.708 2.381 -5.770 1.00 0.00 71 GLN A C 13
ATOM 19147 O O . GLN A 1 93 ? -2.622 1.845 -5.144 1.00 0.00 71 GLN A O 13
ATOM 19161 N N . ASN A 1 94 ? -1.361 1.998 -6.997 1.00 0.00 72 ASN A N 13
ATOM 19162 C CA . ASN A 1 94 ? -2.056 0.906 -7.675 1.00 0.00 72 ASN A CA 13
ATOM 19163 C C . ASN A 1 94 ? -1.516 -0.450 -7.229 1.00 0.00 72 ASN A C 13
ATOM 19164 O O . ASN A 1 94 ? -2.287 -1.371 -6.954 1.00 0.00 72 ASN A O 13
ATOM 19175 N N . VAL A 1 95 ? -0.188 -0.570 -7.155 1.00 0.00 73 VAL A N 13
ATOM 19176 C CA . VAL A 1 95 ? 0.452 -1.815 -6.736 1.00 0.00 73 VAL A CA 13
ATOM 19177 C C . VAL A 1 95 ? -0.262 -2.406 -5.522 1.00 0.00 73 VAL A C 13
ATOM 19178 O O . VAL A 1 95 ? -0.493 -3.613 -5.448 1.00 0.00 73 VAL A O 13
ATOM 19191 N N . VAL A 1 96 ? -0.622 -1.540 -4.583 1.00 0.00 74 VAL A N 13
ATOM 19192 C CA . VAL A 1 96 ? -1.327 -1.969 -3.378 1.00 0.00 74 VAL A CA 13
ATOM 19193 C C . VAL A 1 96 ? -2.746 -2.421 -3.721 1.00 0.00 74 VAL A C 13
ATOM 19194 O O . VAL A 1 96 ? -3.191 -3.474 -3.267 1.00 0.00 74 VAL A O 13
ATOM 19207 N N . ALA A 1 97 ? -3.450 -1.629 -4.540 1.00 0.00 75 ALA A N 13
ATOM 19208 C CA . ALA A 1 97 ? -4.808 -1.970 -4.955 1.00 0.00 75 ALA A CA 13
ATOM 19209 C C . ALA A 1 97 ? -4.879 -3.433 -5.354 1.00 0.00 75 ALA A C 13
ATOM 19210 O O . ALA A 1 97 ? -5.904 -4.092 -5.188 1.00 0.00 75 ALA A O 13
ATOM 19217 N N . ASP A 1 98 ? -3.765 -3.929 -5.879 1.00 0.00 76 ASP A N 13
ATOM 19218 C CA . ASP A 1 98 ? -3.675 -5.319 -6.305 1.00 0.00 76 ASP A CA 13
ATOM 19219 C C . ASP A 1 98 ? -3.613 -6.249 -5.098 1.00 0.00 76 ASP A C 13
ATOM 19220 O O . ASP A 1 98 ? -4.255 -7.299 -5.078 1.00 0.00 76 ASP A O 13
ATOM 19229 N N . HIS A 1 99 ? -2.833 -5.856 -4.097 1.00 0.00 77 HIS A N 13
ATOM 19230 C CA . HIS A 1 99 ? -2.681 -6.654 -2.887 1.00 0.00 77 HIS A CA 13
ATOM 19231 C C . HIS A 1 99 ? -4.018 -6.827 -2.161 1.00 0.00 77 HIS A C 13
ATOM 19232 O O . HIS A 1 99 ? -4.328 -7.919 -1.685 1.00 0.00 77 HIS A O 13
ATOM 19247 N N . LEU A 1 100 ? -4.814 -5.759 -2.083 1.00 0.00 78 LEU A N 13
ATOM 19248 C CA . LEU A 1 100 ? -6.108 -5.832 -1.426 1.00 0.00 78 LEU A CA 13
ATOM 19249 C C . LEU A 1 100 ? -7.068 -6.694 -2.244 1.00 0.00 78 LEU A C 13
ATOM 19250 O O . LEU A 1 100 ? -7.951 -7.349 -1.695 1.00 0.00 78 LEU A O 13
ATOM 19266 N N . GLN A 1 101 ? -6.881 -6.694 -3.562 1.00 0.00 79 GLN A N 13
ATOM 19267 C CA . GLN A 1 101 ? -7.729 -7.483 -4.452 1.00 0.00 79 GLN A CA 13
ATOM 19268 C C . GLN A 1 101 ? -7.474 -8.977 -4.275 1.00 0.00 79 GLN A C 13
ATOM 19269 O O . GLN A 1 101 ? -8.404 -9.756 -4.065 1.00 0.00 79 GLN A O 13
ATOM 19283 N N . ARG A 1 102 ? -6.209 -9.369 -4.375 1.00 0.00 80 ARG A N 13
ATOM 19284 C CA . ARG A 1 102 ? -5.824 -10.766 -4.241 1.00 0.00 80 ARG A CA 13
ATOM 19285 C C . ARG A 1 102 ? -6.274 -11.341 -2.898 1.00 0.00 80 ARG A C 13
ATOM 19286 O O . ARG A 1 102 ? -6.605 -12.523 -2.804 1.00 0.00 80 ARG A O 13
ATOM 19307 N N . MET A 1 103 ? -6.274 -10.510 -1.863 1.00 0.00 81 MET A N 13
ATOM 19308 C CA . MET A 1 103 ? -6.675 -10.962 -0.532 1.00 0.00 81 MET A CA 13
ATOM 19309 C C . MET A 1 103 ? -8.193 -10.959 -0.358 1.00 0.00 81 MET A C 13
ATOM 19310 O O . MET A 1 103 ? -8.715 -11.540 0.594 1.00 0.00 81 MET A O 13
ATOM 19324 N N . ALA A 1 104 ? -8.900 -10.306 -1.274 1.00 0.00 82 ALA A N 13
ATOM 19325 C CA . ALA A 1 104 ? -10.357 -10.238 -1.206 1.00 0.00 82 ALA A CA 13
ATOM 19326 C C . ALA A 1 104 ? -10.988 -10.681 -2.521 1.00 0.00 82 ALA A C 13
ATOM 19327 O O . ALA A 1 104 ? -11.235 -9.865 -3.409 1.00 0.00 82 ALA A O 13
ATOM 19334 N N . ASN A 1 105 ? -11.243 -11.980 -2.640 1.00 0.00 83 ASN A N 13
ATOM 19335 C CA . ASN A 1 105 ? -11.844 -12.535 -3.848 1.00 0.00 83 ASN A CA 13
ATOM 19336 C C . ASN A 1 105 ? -13.359 -12.355 -3.838 1.00 0.00 83 ASN A C 13
ATOM 19337 O O . ASN A 1 105 ? -14.080 -13.112 -3.187 1.00 0.00 83 ASN A O 13
ATOM 19348 N N . SER A 1 106 ? -13.836 -11.348 -4.563 1.00 0.00 84 SER A N 13
ATOM 19349 C CA . SER A 1 106 ? -15.266 -11.068 -4.641 1.00 0.00 84 SER A CA 13
ATOM 19350 C C . SER A 1 106 ? -15.531 -9.848 -5.517 1.00 0.00 84 SER A C 13
ATOM 19351 O O . SER A 1 106 ? -16.113 -9.961 -6.597 1.00 0.00 84 SER A O 13
ATOM 19359 N N . GLU A 1 107 ? -15.101 -8.684 -5.045 1.00 0.00 85 GLU A N 13
ATOM 19360 C CA . GLU A 1 107 ? -15.289 -7.440 -5.782 1.00 0.00 85 GLU A CA 13
ATOM 19361 C C . GLU A 1 107 ? -13.945 -6.808 -6.126 1.00 0.00 85 GLU A C 13
ATOM 19362 O O . GLU A 1 107 ? -12.949 -7.041 -5.441 1.00 0.00 85 GLU A O 13
ATOM 19374 N N . SER A 1 108 ? -13.921 -6.001 -7.182 1.00 0.00 86 SER A N 13
ATOM 19375 C CA . SER A 1 108 ? -12.692 -5.337 -7.593 1.00 0.00 86 SER A CA 13
ATOM 19376 C C . SER A 1 108 ? -12.323 -4.246 -6.594 1.00 0.00 86 SER A C 13
ATOM 19377 O O . SER A 1 108 ? -12.435 -3.057 -6.890 1.00 0.00 86 SER A O 13
ATOM 19385 N N . LEU A 1 109 ? -11.891 -4.678 -5.407 1.00 0.00 87 LEU A N 13
ATOM 19386 C CA . LEU A 1 109 ? -11.498 -3.779 -4.313 1.00 0.00 87 LEU A CA 13
ATOM 19387 C C . LEU A 1 109 ? -12.143 -2.406 -4.399 1.00 0.00 87 LEU A C 13
ATOM 19388 O O . LEU A 1 109 ? -11.725 -1.563 -5.193 1.00 0.00 87 LEU A O 13
ATOM 19404 N N . GLU A 1 110 ? -13.115 -2.158 -3.538 1.00 0.00 88 GLU A N 13
ATOM 19405 C CA . GLU A 1 110 ? -13.742 -0.853 -3.502 1.00 0.00 88 GLU A CA 13
ATOM 19406 C C . GLU A 1 110 ? -12.751 0.115 -2.876 1.00 0.00 88 GLU A C 13
ATOM 19407 O O . GLU A 1 110 ? -12.610 0.166 -1.655 1.00 0.00 88 GLU A O 13
ATOM 19419 N N . ILE A 1 111 ? -12.041 0.861 -3.713 1.00 0.00 89 ILE A N 13
ATOM 19420 C CA . ILE A 1 111 ? -11.040 1.791 -3.217 1.00 0.00 89 ILE A CA 13
ATOM 19421 C C . ILE A 1 111 ? -11.212 3.185 -3.820 1.00 0.00 89 ILE A C 13
ATOM 19422 O O . ILE A 1 111 ? -11.257 3.332 -5.042 1.00 0.00 89 ILE A O 13
ATOM 19438 N N . ALA A 1 112 ? -11.264 4.217 -2.977 1.00 0.00 90 ALA A N 13
ATOM 19439 C CA . ALA A 1 112 ? -11.370 5.573 -3.490 1.00 0.00 90 ALA A CA 13
ATOM 19440 C C . ALA A 1 112 ? -9.981 6.185 -3.533 1.00 0.00 90 ALA A C 13
ATOM 19441 O O . ALA A 1 112 ? -9.370 6.437 -2.494 1.00 0.00 90 ALA A O 13
ATOM 19448 N N . TRP A 1 113 ? -9.475 6.396 -4.738 1.00 0.00 91 TRP A N 13
ATOM 19449 C CA . TRP A 1 113 ? -8.141 6.951 -4.911 1.00 0.00 91 TRP A CA 13
ATOM 19450 C C . TRP A 1 113 ? -8.171 8.459 -5.120 1.00 0.00 91 TRP A C 13
ATOM 19451 O O . TRP A 1 113 ? -8.926 8.975 -5.942 1.00 0.00 91 TRP A O 13
ATOM 19472 N N . GLN A 1 114 ? -7.326 9.158 -4.374 1.00 0.00 92 GLN A N 13
ATOM 19473 C CA . GLN A 1 114 ? -7.235 10.606 -4.484 1.00 0.00 92 GLN A CA 13
ATOM 19474 C C . GLN A 1 114 ? -6.200 10.985 -5.540 1.00 0.00 92 GLN A C 13
ATOM 19475 O O . GLN A 1 114 ? -5.242 10.248 -5.774 1.00 0.00 92 GLN A O 13
ATOM 19489 N N . PRO A 1 115 ? -6.383 12.139 -6.201 1.00 0.00 93 PRO A N 13
ATOM 19490 C CA . PRO A 1 115 ? -5.467 12.608 -7.245 1.00 0.00 93 PRO A CA 13
ATOM 19491 C C . PRO A 1 115 ? -4.001 12.518 -6.837 1.00 0.00 93 PRO A C 13
ATOM 19492 O O . PRO A 1 115 ? -3.142 12.210 -7.664 1.00 0.00 93 PRO A O 13
ATOM 19503 N N . ALA A 1 116 ? -3.726 12.809 -5.565 1.00 0.00 94 ALA A N 13
ATOM 19504 C CA . ALA A 1 116 ? -2.362 12.786 -5.026 1.00 0.00 94 ALA A CA 13
ATOM 19505 C C . ALA A 1 116 ? -1.739 14.176 -5.080 1.00 0.00 94 ALA A C 13
ATOM 19506 O O . ALA A 1 116 ? -1.082 14.613 -4.134 1.00 0.00 94 ALA A O 13
ATOM 19513 N N . GLU A 1 117 ? -1.950 14.868 -6.197 1.00 0.00 95 GLU A N 13
ATOM 19514 C CA . GLU A 1 117 ? -1.410 16.211 -6.381 1.00 0.00 95 GLU A CA 13
ATOM 19515 C C . GLU A 1 117 ? -2.498 17.171 -6.853 1.00 0.00 95 GLU A C 13
ATOM 19516 O O . GLU A 1 117 ? -3.502 16.753 -7.429 1.00 0.00 95 GLU A O 13
ATOM 19528 N N . SER A 1 118 ? -2.291 18.461 -6.605 1.00 0.00 96 SER A N 13
ATOM 19529 C CA . SER A 1 118 ? -3.255 19.480 -7.005 1.00 0.00 96 SER A CA 13
ATOM 19530 C C . SER A 1 118 ? -2.820 20.162 -8.298 1.00 0.00 96 SER A C 13
ATOM 19531 O O . SER A 1 118 ? -2.086 21.170 -8.217 1.00 0.00 96 SER A O 13
ATOM 19540 N N . MET A 1 23 ? 7.475 15.237 -5.765 1.00 0.00 1 MET A N 14
ATOM 19541 C CA . MET A 1 23 ? 6.975 14.289 -4.732 1.00 0.00 1 MET A CA 14
ATOM 19542 C C . MET A 1 23 ? 5.545 14.615 -4.325 1.00 0.00 1 MET A C 14
ATOM 19543 O O . MET A 1 23 ? 5.294 15.403 -3.414 1.00 0.00 1 MET A O 14
ATOM 19556 N N . PHE A 1 24 ? 4.611 13.976 -5.010 1.00 0.00 2 PHE A N 14
ATOM 19557 C CA . PHE A 1 24 ? 3.187 14.155 -4.744 1.00 0.00 2 PHE A CA 14
ATOM 19558 C C . PHE A 1 24 ? 2.711 13.050 -3.808 1.00 0.00 2 PHE A C 14
ATOM 19559 O O . PHE A 1 24 ? 3.456 12.103 -3.551 1.00 0.00 2 PHE A O 14
ATOM 19576 N N . ARG A 1 25 ? 1.487 13.149 -3.293 1.00 0.00 3 ARG A N 14
ATOM 19577 C CA . ARG A 1 25 ? 0.997 12.112 -2.392 1.00 0.00 3 ARG A CA 14
ATOM 19578 C C . ARG A 1 25 ? -0.519 11.916 -2.489 1.00 0.00 3 ARG A C 14
ATOM 19579 O O . ARG A 1 25 ? -1.296 12.854 -2.307 1.00 0.00 3 ARG A O 14
ATOM 19600 N N . SER A 1 26 ? -0.916 10.670 -2.753 1.00 0.00 4 SER A N 14
ATOM 19601 C CA . SER A 1 26 ? -2.319 10.282 -2.858 1.00 0.00 4 SER A CA 14
ATOM 19602 C C . SER A 1 26 ? -2.641 9.299 -1.741 1.00 0.00 4 SER A C 14
ATOM 19603 O O . SER A 1 26 ? -1.731 8.730 -1.138 1.00 0.00 4 SER A O 14
ATOM 19611 N N . THR A 1 27 ? -3.921 9.089 -1.458 1.00 0.00 5 THR A N 14
ATOM 19612 C CA . THR A 1 27 ? -4.288 8.156 -0.399 1.00 0.00 5 THR A CA 14
ATOM 19613 C C . THR A 1 27 ? -5.583 7.407 -0.702 1.00 0.00 5 THR A C 14
ATOM 19614 O O . THR A 1 27 ? -6.610 8.012 -1.009 1.00 0.00 5 THR A O 14
ATOM 19625 N N . SER A 1 28 ? -5.522 6.081 -0.590 1.00 0.00 6 SER A N 14
ATOM 19626 C CA . SER A 1 28 ? -6.689 5.233 -0.827 1.00 0.00 6 SER A CA 14
ATOM 19627 C C . SER A 1 28 ? -7.172 4.600 0.482 1.00 0.00 6 SER A C 14
ATOM 19628 O O . SER A 1 28 ? -6.383 4.024 1.229 1.00 0.00 6 SER A O 14
ATOM 19636 N N . HIS A 1 29 ? -8.472 4.717 0.754 1.00 0.00 7 HIS A N 14
ATOM 19637 C CA . HIS A 1 29 ? -9.056 4.158 1.980 1.00 0.00 7 HIS A CA 14
ATOM 19638 C C . HIS A 1 29 ? -10.043 3.032 1.659 1.00 0.00 7 HIS A C 14
ATOM 19639 O O . HIS A 1 29 ? -10.924 3.191 0.815 1.00 0.00 7 HIS A O 14
ATOM 19654 N N . VAL A 1 30 ? -9.887 1.892 2.336 1.00 0.00 8 VAL A N 14
ATOM 19655 C CA . VAL A 1 30 ? -10.762 0.739 2.117 1.00 0.00 8 VAL A CA 14
ATOM 19656 C C . VAL A 1 30 ? -11.103 0.048 3.434 1.00 0.00 8 VAL A C 14
ATOM 19657 O O . VAL A 1 30 ? -10.322 0.101 4.385 1.00 0.00 8 VAL A O 14
ATOM 19670 N N . ARG A 1 31 ? -12.252 -0.628 3.486 1.00 0.00 9 ARG A N 14
ATOM 19671 C CA . ARG A 1 31 ? -12.638 -1.343 4.705 1.00 0.00 9 ARG A CA 14
ATOM 19672 C C . ARG A 1 31 ? -12.311 -2.832 4.565 1.00 0.00 9 ARG A C 14
ATOM 19673 O O . ARG A 1 31 ? -12.982 -3.560 3.834 1.00 0.00 9 ARG A O 14
ATOM 19694 N N . THR A 1 32 ? -11.261 -3.270 5.262 1.00 0.00 10 THR A N 14
ATOM 19695 C CA . THR A 1 32 ? -10.820 -4.665 5.211 1.00 0.00 10 THR A CA 14
ATOM 19696 C C . THR A 1 32 ? -10.627 -5.256 6.613 1.00 0.00 10 THR A C 14
ATOM 19697 O O . THR A 1 32 ? -10.403 -4.525 7.572 1.00 0.00 10 THR A O 14
ATOM 19708 N N . GLU A 1 33 ? -10.688 -6.581 6.721 1.00 0.00 11 GLU A N 14
ATOM 19709 C CA . GLU A 1 33 ? -10.493 -7.253 8.008 1.00 0.00 11 GLU A CA 14
ATOM 19710 C C . GLU A 1 33 ? -9.112 -7.924 8.095 1.00 0.00 11 GLU A C 14
ATOM 19711 O O . GLU A 1 33 ? -8.597 -8.432 7.100 1.00 0.00 11 GLU A O 14
ATOM 19723 N N . SER A 1 34 ? -8.522 -7.928 9.301 1.00 0.00 12 SER A N 14
ATOM 19724 C CA . SER A 1 34 ? -7.211 -8.541 9.523 1.00 0.00 12 SER A CA 14
ATOM 19725 C C . SER A 1 34 ? -6.146 -7.920 8.624 1.00 0.00 12 SER A C 14
ATOM 19726 O O . SER A 1 34 ? -5.151 -8.556 8.279 1.00 0.00 12 SER A O 14
ATOM 19734 N N . ALA A 1 35 ? -6.375 -6.672 8.256 1.00 0.00 13 ALA A N 14
ATOM 19735 C CA . ALA A 1 35 ? -5.450 -5.925 7.392 1.00 0.00 13 ALA A CA 14
ATOM 19736 C C . ALA A 1 35 ? -4.003 -5.962 7.884 1.00 0.00 13 ALA A C 14
ATOM 19737 O O . ALA A 1 35 ? -3.087 -6.294 7.131 1.00 0.00 13 ALA A O 14
ATOM 19744 N N . ALA A 1 36 ? -3.805 -5.556 9.129 1.00 0.00 14 ALA A N 14
ATOM 19745 C CA . ALA A 1 36 ? -2.464 -5.466 9.725 1.00 0.00 14 ALA A CA 14
ATOM 19746 C C . ALA A 1 36 ? -1.542 -6.640 9.378 1.00 0.00 14 ALA A C 14
ATOM 19747 O O . ALA A 1 36 ? -0.321 -6.475 9.364 1.00 0.00 14 ALA A O 14
ATOM 19754 N N . ARG A 1 37 ? -2.095 -7.816 9.100 1.00 0.00 15 ARG A N 14
ATOM 19755 C CA . ARG A 1 37 ? -1.266 -8.967 8.761 1.00 0.00 15 ARG A CA 14
ATOM 19756 C C . ARG A 1 37 ? -0.844 -8.928 7.303 1.00 0.00 15 ARG A C 14
ATOM 19757 O O . ARG A 1 37 ? 0.307 -9.222 6.975 1.00 0.00 15 ARG A O 14
ATOM 19778 N N . TYR A 1 38 ? -1.761 -8.546 6.429 1.00 0.00 16 TYR A N 14
ATOM 19779 C CA . TYR A 1 38 ? -1.445 -8.459 5.007 1.00 0.00 16 TYR A CA 14
ATOM 19780 C C . TYR A 1 38 ? -0.341 -7.431 4.800 1.00 0.00 16 TYR A C 14
ATOM 19781 O O . TYR A 1 38 ? 0.396 -7.507 3.826 1.00 0.00 16 TYR A O 14
ATOM 19799 N N . VAL A 1 39 ? -0.203 -6.494 5.745 1.00 0.00 17 VAL A N 14
ATOM 19800 C CA . VAL A 1 39 ? 0.857 -5.487 5.669 1.00 0.00 17 VAL A CA 14
ATOM 19801 C C . VAL A 1 39 ? 2.167 -6.082 6.173 1.00 0.00 17 VAL A C 14
ATOM 19802 O O . VAL A 1 39 ? 3.235 -5.818 5.620 1.00 0.00 17 VAL A O 14
ATOM 19815 N N . ASN A 1 40 ? 2.080 -6.874 7.237 1.00 0.00 18 ASN A N 14
ATOM 19816 C CA . ASN A 1 40 ? 3.260 -7.489 7.825 1.00 0.00 18 ASN A CA 14
ATOM 19817 C C . ASN A 1 40 ? 3.828 -8.601 6.945 1.00 0.00 18 ASN A C 14
ATOM 19818 O O . ASN A 1 40 ? 5.037 -8.827 6.934 1.00 0.00 18 ASN A O 14
ATOM 19829 N N . ARG A 1 41 ? 2.962 -9.306 6.220 1.00 0.00 19 ARG A N 14
ATOM 19830 C CA . ARG A 1 41 ? 3.416 -10.396 5.365 1.00 0.00 19 ARG A CA 14
ATOM 19831 C C . ARG A 1 41 ? 4.064 -9.886 4.078 1.00 0.00 19 ARG A C 14
ATOM 19832 O O . ARG A 1 41 ? 4.784 -10.624 3.409 1.00 0.00 19 ARG A O 14
ATOM 19853 N N . LEU A 1 42 ? 3.797 -8.634 3.728 1.00 0.00 20 LEU A N 14
ATOM 19854 C CA . LEU A 1 42 ? 4.354 -8.052 2.507 1.00 0.00 20 LEU A CA 14
ATOM 19855 C C . LEU A 1 42 ? 5.862 -7.850 2.602 1.00 0.00 20 LEU A C 14
ATOM 19856 O O . LEU A 1 42 ? 6.599 -8.215 1.686 1.00 0.00 20 LEU A O 14
ATOM 19872 N N . CYS A 1 43 ? 6.324 -7.258 3.701 1.00 0.00 21 CYS A N 14
ATOM 19873 C CA . CYS A 1 43 ? 7.751 -7.010 3.873 1.00 0.00 21 CYS A CA 14
ATOM 19874 C C . CYS A 1 43 ? 8.537 -8.308 3.756 1.00 0.00 21 CYS A C 14
ATOM 19875 O O . CYS A 1 43 ? 9.657 -8.329 3.250 1.00 0.00 21 CYS A O 14
ATOM 19883 N N . LYS A 1 44 ? 7.931 -9.395 4.205 1.00 0.00 22 LYS A N 14
ATOM 19884 C CA . LYS A 1 44 ? 8.561 -10.703 4.128 1.00 0.00 22 LYS A CA 14
ATOM 19885 C C . LYS A 1 44 ? 8.329 -11.328 2.750 1.00 0.00 22 LYS A C 14
ATOM 19886 O O . LYS A 1 44 ? 9.045 -12.242 2.342 1.00 0.00 22 LYS A O 14
ATOM 19905 N N . HIS A 1 45 ? 7.309 -10.833 2.044 1.00 0.00 23 HIS A N 14
ATOM 19906 C CA . HIS A 1 45 ? 6.959 -11.341 0.723 1.00 0.00 23 HIS A CA 14
ATOM 19907 C C . HIS A 1 45 ? 7.777 -10.684 -0.385 1.00 0.00 23 HIS A C 14
ATOM 19908 O O . HIS A 1 45 ? 8.506 -11.363 -1.108 1.00 0.00 23 HIS A O 14
ATOM 19923 N N . TRP A 1 46 ? 7.640 -9.365 -0.537 1.00 0.00 24 TRP A N 14
ATOM 19924 C CA . TRP A 1 46 ? 8.361 -8.656 -1.586 1.00 0.00 24 TRP A CA 14
ATOM 19925 C C . TRP A 1 46 ? 9.752 -8.223 -1.122 1.00 0.00 24 TRP A C 14
ATOM 19926 O O . TRP A 1 46 ? 10.579 -7.817 -1.939 1.00 0.00 24 TRP A O 14
ATOM 19947 N N . GLY A 1 47 ? 10.015 -8.309 0.185 1.00 0.00 25 GLY A N 14
ATOM 19948 C CA . GLY A 1 47 ? 11.316 -7.922 0.699 1.00 0.00 25 GLY A CA 14
ATOM 19949 C C . GLY A 1 47 ? 12.414 -8.875 0.272 1.00 0.00 25 GLY A C 14
ATOM 19950 O O . GLY A 1 47 ? 13.018 -9.548 1.106 1.00 0.00 25 GLY A O 14
ATOM 19954 N N . HIS A 1 48 ? 12.673 -8.933 -1.028 1.00 0.00 26 HIS A N 14
ATOM 19955 C CA . HIS A 1 48 ? 13.704 -9.814 -1.562 1.00 0.00 26 HIS A CA 14
ATOM 19956 C C . HIS A 1 48 ? 14.894 -9.011 -2.078 1.00 0.00 26 HIS A C 14
ATOM 19957 O O . HIS A 1 48 ? 16.017 -9.514 -2.126 1.00 0.00 26 HIS A O 14
ATOM 19972 N N . LYS A 1 49 ? 14.644 -7.766 -2.471 1.00 0.00 27 LYS A N 14
ATOM 19973 C CA . LYS A 1 49 ? 15.710 -6.910 -2.991 1.00 0.00 27 LYS A CA 14
ATOM 19974 C C . LYS A 1 49 ? 15.391 -5.432 -2.754 1.00 0.00 27 LYS A C 14
ATOM 19975 O O . LYS A 1 49 ? 15.941 -4.554 -3.418 1.00 0.00 27 LYS A O 14
ATOM 19994 N N . PHE A 1 50 ? 14.503 -5.155 -1.804 1.00 0.00 28 PHE A N 14
ATOM 19995 C CA . PHE A 1 50 ? 14.131 -3.779 -1.505 1.00 0.00 28 PHE A CA 14
ATOM 19996 C C . PHE A 1 50 ? 13.980 -3.556 -0.008 1.00 0.00 28 PHE A C 14
ATOM 19997 O O . PHE A 1 50 ? 13.885 -4.508 0.767 1.00 0.00 28 PHE A O 14
ATOM 20014 N N . GLU A 1 51 ? 13.969 -2.290 0.394 1.00 0.00 29 GLU A N 14
ATOM 20015 C CA . GLU A 1 51 ? 13.840 -1.944 1.804 1.00 0.00 29 GLU A CA 14
ATOM 20016 C C . GLU A 1 51 ? 12.387 -2.017 2.255 1.00 0.00 29 GLU A C 14
ATOM 20017 O O . GLU A 1 51 ? 11.574 -1.156 1.917 1.00 0.00 29 GLU A O 14
ATOM 20029 N N . VAL A 1 52 ? 12.065 -3.054 3.017 1.00 0.00 30 VAL A N 14
ATOM 20030 C CA . VAL A 1 52 ? 10.708 -3.242 3.514 1.00 0.00 30 VAL A CA 14
ATOM 20031 C C . VAL A 1 52 ? 10.666 -3.172 5.039 1.00 0.00 30 VAL A C 14
ATOM 20032 O O . VAL A 1 52 ? 11.188 -4.053 5.723 1.00 0.00 30 VAL A O 14
ATOM 20045 N N . GLU A 1 53 ? 10.039 -2.123 5.566 1.00 0.00 31 GLU A N 14
ATOM 20046 C CA . GLU A 1 53 ? 9.926 -1.945 7.008 1.00 0.00 31 GLU A CA 14
ATOM 20047 C C . GLU A 1 53 ? 8.616 -2.535 7.520 1.00 0.00 31 GLU A C 14
ATOM 20048 O O . GLU A 1 53 ? 7.551 -2.287 6.956 1.00 0.00 31 GLU A O 14
ATOM 20060 N N . LEU A 1 54 ? 8.702 -3.312 8.594 1.00 0.00 32 LEU A N 14
ATOM 20061 C CA . LEU A 1 54 ? 7.514 -3.938 9.180 1.00 0.00 32 LEU A CA 14
ATOM 20062 C C . LEU A 1 54 ? 7.261 -3.419 10.589 1.00 0.00 32 LEU A C 14
ATOM 20063 O O . LEU A 1 54 ? 7.976 -3.762 11.530 1.00 0.00 32 LEU A O 14
ATOM 20079 N N . THR A 1 55 ? 6.215 -2.613 10.725 1.00 0.00 33 THR A N 14
ATOM 20080 C CA . THR A 1 55 ? 5.830 -2.066 12.020 1.00 0.00 33 THR A CA 14
ATOM 20081 C C . THR A 1 55 ? 4.357 -2.358 12.253 1.00 0.00 33 THR A C 14
ATOM 20082 O O . THR A 1 55 ? 3.637 -2.709 11.318 1.00 0.00 33 THR A O 14
ATOM 20093 N N . PRO A 1 56 ? 3.872 -2.219 13.490 1.00 0.00 34 PRO A N 14
ATOM 20094 C CA . PRO A 1 56 ? 2.470 -2.472 13.800 1.00 0.00 34 PRO A CA 14
ATOM 20095 C C . PRO A 1 56 ? 1.582 -1.324 13.361 1.00 0.00 34 PRO A C 14
ATOM 20096 O O . PRO A 1 56 ? 0.775 -0.811 14.137 1.00 0.00 34 PRO A O 14
ATOM 20107 N N . GLU A 1 57 ? 1.745 -0.923 12.107 1.00 0.00 35 GLU A N 14
ATOM 20108 C CA . GLU A 1 57 ? 0.974 0.176 11.550 1.00 0.00 35 GLU A CA 14
ATOM 20109 C C . GLU A 1 57 ? 0.954 0.142 10.018 1.00 0.00 35 GLU A C 14
ATOM 20110 O O . GLU A 1 57 ? -0.079 0.417 9.409 1.00 0.00 35 GLU A O 14
ATOM 20122 N N . ARG A 1 58 ? 2.090 -0.179 9.391 1.00 0.00 36 ARG A N 14
ATOM 20123 C CA . ARG A 1 58 ? 2.150 -0.217 7.936 1.00 0.00 36 ARG A CA 14
ATOM 20124 C C . ARG A 1 58 ? 3.443 -0.831 7.416 1.00 0.00 36 ARG A C 14
ATOM 20125 O O . ARG A 1 58 ? 4.405 -1.030 8.157 1.00 0.00 36 ARG A O 14
ATOM 20146 N N . GLY A 1 59 ? 3.451 -1.091 6.111 1.00 0.00 37 GLY A N 14
ATOM 20147 C CA . GLY A 1 59 ? 4.619 -1.640 5.454 1.00 0.00 37 GLY A CA 14
ATOM 20148 C C . GLY A 1 59 ? 5.289 -0.580 4.579 1.00 0.00 37 GLY A C 14
ATOM 20149 O O . GLY A 1 59 ? 4.655 -0.044 3.671 1.00 0.00 37 GLY A O 14
ATOM 20153 N N . PHE A 1 60 ? 6.556 -0.261 4.849 1.00 0.00 38 PHE A N 14
ATOM 20154 C CA . PHE A 1 60 ? 7.274 0.754 4.081 1.00 0.00 38 PHE A CA 14
ATOM 20155 C C . PHE A 1 60 ? 8.167 0.088 3.045 1.00 0.00 38 PHE A C 14
ATOM 20156 O O . PHE A 1 60 ? 9.126 -0.600 3.388 1.00 0.00 38 PHE A O 14
ATOM 20173 N N . ILE A 1 61 ? 7.840 0.293 1.773 1.00 0.00 39 ILE A N 14
ATOM 20174 C CA . ILE A 1 61 ? 8.614 -0.300 0.682 1.00 0.00 39 ILE A CA 14
ATOM 20175 C C . ILE A 1 61 ? 9.085 0.781 -0.291 1.00 0.00 39 ILE A C 14
ATOM 20176 O O . ILE A 1 61 ? 8.277 1.344 -1.030 1.00 0.00 39 ILE A O 14
ATOM 20192 N N . ASP A 1 62 ? 10.388 1.066 -0.307 1.00 0.00 40 ASP A N 14
ATOM 20193 C CA . ASP A 1 62 ? 10.920 2.078 -1.215 1.00 0.00 40 ASP A CA 14
ATOM 20194 C C . ASP A 1 62 ? 11.705 1.420 -2.344 1.00 0.00 40 ASP A C 14
ATOM 20195 O O . ASP A 1 62 ? 12.534 0.540 -2.115 1.00 0.00 40 ASP A O 14
ATOM 20204 N N . PHE A 1 63 ? 11.429 1.859 -3.561 1.00 0.00 41 PHE A N 14
ATOM 20205 C CA . PHE A 1 63 ? 12.098 1.329 -4.741 1.00 0.00 41 PHE A CA 14
ATOM 20206 C C . PHE A 1 63 ? 13.182 2.293 -5.224 1.00 0.00 41 PHE A C 14
ATOM 20207 O O . PHE A 1 63 ? 13.673 2.178 -6.347 1.00 0.00 41 PHE A O 14
ATOM 20224 N N . GLY A 1 64 ? 13.539 3.249 -4.372 1.00 0.00 42 GLY A N 14
ATOM 20225 C CA . GLY A 1 64 ? 14.547 4.231 -4.725 1.00 0.00 42 GLY A CA 14
ATOM 20226 C C . GLY A 1 64 ? 13.956 5.622 -4.835 1.00 0.00 42 GLY A C 14
ATOM 20227 O O . GLY A 1 64 ? 13.639 6.248 -3.823 1.00 0.00 42 GLY A O 14
ATOM 20231 N N . ASP A 1 65 ? 13.779 6.098 -6.063 1.00 0.00 43 ASP A N 14
ATOM 20232 C CA . ASP A 1 65 ? 13.188 7.413 -6.290 1.00 0.00 43 ASP A CA 14
ATOM 20233 C C . ASP A 1 65 ? 11.669 7.291 -6.282 1.00 0.00 43 ASP A C 14
ATOM 20234 O O . ASP A 1 65 ? 10.991 7.684 -7.232 1.00 0.00 43 ASP A O 14
ATOM 20243 N N . SER A 1 66 ? 11.149 6.714 -5.202 1.00 0.00 44 SER A N 14
ATOM 20244 C CA . SER A 1 66 ? 9.717 6.489 -5.036 1.00 0.00 44 SER A CA 14
ATOM 20245 C C . SER A 1 66 ? 9.493 5.537 -3.859 1.00 0.00 44 SER A C 14
ATOM 20246 O O . SER A 1 66 ? 10.413 4.823 -3.460 1.00 0.00 44 SER A O 14
ATOM 20254 N N . ASN A 1 67 ? 8.288 5.526 -3.289 1.00 0.00 45 ASN A N 14
ATOM 20255 C CA . ASN A 1 67 ? 8.010 4.652 -2.154 1.00 0.00 45 ASN A CA 14
ATOM 20256 C C . ASN A 1 67 ? 6.568 4.167 -2.178 1.00 0.00 45 ASN A C 14
ATOM 20257 O O . ASN A 1 67 ? 5.757 4.638 -2.976 1.00 0.00 45 ASN A O 14
ATOM 20268 N N . CYS A 1 68 ? 6.251 3.220 -1.301 1.00 0.00 46 CYS A N 14
ATOM 20269 C CA . CYS A 1 68 ? 4.904 2.674 -1.230 1.00 0.00 46 CYS A CA 14
ATOM 20270 C C . CYS A 1 68 ? 4.598 2.183 0.184 1.00 0.00 46 CYS A C 14
ATOM 20271 O O . CYS A 1 68 ? 5.051 1.113 0.592 1.00 0.00 46 CYS A O 14
ATOM 20279 N N . GLU A 1 69 ? 3.827 2.970 0.925 1.00 0.00 47 GLU A N 14
ATOM 20280 C CA . GLU A 1 69 ? 3.458 2.623 2.291 1.00 0.00 47 GLU A CA 14
ATOM 20281 C C . GLU A 1 69 ? 2.051 2.028 2.317 1.00 0.00 47 GLU A C 14
ATOM 20282 O O . GLU A 1 69 ? 1.233 2.321 1.445 1.00 0.00 47 GLU A O 14
ATOM 20294 N N . LEU A 1 70 ? 1.770 1.188 3.309 1.00 0.00 48 LEU A N 14
ATOM 20295 C CA . LEU A 1 70 ? 0.452 0.559 3.416 1.00 0.00 48 LEU A CA 14
ATOM 20296 C C . LEU A 1 70 ? 0.021 0.438 4.875 1.00 0.00 48 LEU A C 14
ATOM 20297 O O . LEU A 1 70 ? 0.612 -0.316 5.642 1.00 0.00 48 LEU A O 14
ATOM 20313 N N . LEU A 1 71 ? -1.028 1.175 5.244 1.00 0.00 49 LEU A N 14
ATOM 20314 C CA . LEU A 1 71 ? -1.547 1.134 6.613 1.00 0.00 49 LEU A CA 14
ATOM 20315 C C . LEU A 1 71 ? -2.576 0.031 6.721 1.00 0.00 49 LEU A C 14
ATOM 20316 O O . LEU A 1 71 ? -3.451 -0.083 5.867 1.00 0.00 49 LEU A O 14
ATOM 20332 N N . ALA A 1 72 ? -2.461 -0.801 7.743 1.00 0.00 50 ALA A N 14
ATOM 20333 C CA . ALA A 1 72 ? -3.388 -1.907 7.893 1.00 0.00 50 ALA A CA 14
ATOM 20334 C C . ALA A 1 72 ? -3.743 -2.202 9.341 1.00 0.00 50 ALA A C 14
ATOM 20335 O O . ALA A 1 72 ? -2.914 -2.668 10.121 1.00 0.00 50 ALA A O 14
ATOM 20342 N N . HIS A 1 73 ? -5.007 -1.958 9.675 1.00 0.00 51 HIS A N 14
ATOM 20343 C CA . HIS A 1 73 ? -5.521 -2.222 10.995 1.00 0.00 51 HIS A CA 14
ATOM 20344 C C . HIS A 1 73 ? -6.519 -3.387 10.906 1.00 0.00 51 HIS A C 14
ATOM 20345 O O . HIS A 1 73 ? -6.978 -3.739 9.821 1.00 0.00 51 HIS A O 14
ATOM 20360 N N . PRO A 1 74 ? -6.843 -4.011 12.040 1.00 0.00 52 PRO A N 14
ATOM 20361 C CA . PRO A 1 74 ? -7.758 -5.160 12.103 1.00 0.00 52 PRO A CA 14
ATOM 20362 C C . PRO A 1 74 ? -9.046 -4.995 11.293 1.00 0.00 52 PRO A C 14
ATOM 20363 O O . PRO A 1 74 ? -9.710 -5.987 10.990 1.00 0.00 52 PRO A O 14
ATOM 20374 N N . ASP A 1 75 ? -9.419 -3.762 10.955 1.00 0.00 53 ASP A N 14
ATOM 20375 C CA . ASP A 1 75 ? -10.652 -3.550 10.200 1.00 0.00 53 ASP A CA 14
ATOM 20376 C C . ASP A 1 75 ? -10.529 -2.483 9.115 1.00 0.00 53 ASP A C 14
ATOM 20377 O O . ASP A 1 75 ? -11.484 -2.258 8.371 1.00 0.00 53 ASP A O 14
ATOM 20386 N N . HIS A 1 76 ? -9.375 -1.838 8.992 1.00 0.00 54 HIS A N 14
ATOM 20387 C CA . HIS A 1 76 ? -9.221 -0.831 7.947 1.00 0.00 54 HIS A CA 14
ATOM 20388 C C . HIS A 1 76 ? -7.807 -0.827 7.365 1.00 0.00 54 HIS A C 14
ATOM 20389 O O . HIS A 1 76 ? -6.864 -1.287 8.007 1.00 0.00 54 HIS A O 14
ATOM 20404 N N . VAL A 1 77 ? -7.668 -0.312 6.140 1.00 0.00 55 VAL A N 14
ATOM 20405 C CA . VAL A 1 77 ? -6.376 -0.260 5.478 1.00 0.00 55 VAL A CA 14
ATOM 20406 C C . VAL A 1 77 ? -6.216 1.050 4.712 1.00 0.00 55 VAL A C 14
ATOM 20407 O O . VAL A 1 77 ? -7.143 1.511 4.046 1.00 0.00 55 VAL A O 14
ATOM 20420 N N . LEU A 1 78 ? -5.034 1.638 4.810 1.00 0.00 56 LEU A N 14
ATOM 20421 C CA . LEU A 1 78 ? -4.740 2.894 4.123 1.00 0.00 56 LEU A CA 14
ATOM 20422 C C . LEU A 1 78 ? -3.584 2.691 3.153 1.00 0.00 56 LEU A C 14
ATOM 20423 O O . LEU A 1 78 ? -2.671 1.913 3.418 1.00 0.00 56 LEU A O 14
ATOM 20439 N N . MET A 1 79 ? -3.634 3.384 2.027 1.00 0.00 57 MET A N 14
ATOM 20440 C CA . MET A 1 79 ? -2.590 3.260 1.019 1.00 0.00 57 MET A CA 14
ATOM 20441 C C . MET A 1 79 ? -2.028 4.625 0.637 1.00 0.00 57 MET A C 14
ATOM 20442 O O . MET A 1 79 ? -2.730 5.450 0.055 1.00 0.00 57 MET A O 14
ATOM 20456 N N . ILE A 1 80 ? -0.755 4.860 0.966 1.00 0.00 58 ILE A N 14
ATOM 20457 C CA . ILE A 1 80 ? -0.107 6.120 0.656 1.00 0.00 58 ILE A CA 14
ATOM 20458 C C . ILE A 1 80 ? 1.165 5.882 -0.146 1.00 0.00 58 ILE A C 14
ATOM 20459 O O . ILE A 1 80 ? 1.941 4.976 0.161 1.00 0.00 58 ILE A O 14
ATOM 20475 N N . LEU A 1 81 ? 1.381 6.699 -1.167 1.00 0.00 59 LEU A N 14
ATOM 20476 C CA . LEU A 1 81 ? 2.568 6.567 -2.000 1.00 0.00 59 LEU A CA 14
ATOM 20477 C C . LEU A 1 81 ? 3.390 7.844 -1.991 1.00 0.00 59 LEU A C 14
ATOM 20478 O O . LEU A 1 81 ? 2.845 8.943 -1.987 1.00 0.00 59 LEU A O 14
ATOM 20494 N N . ASN A 1 82 ? 4.705 7.691 -2.033 1.00 0.00 60 ASN A N 14
ATOM 20495 C CA . ASN A 1 82 ? 5.598 8.839 -2.082 1.00 0.00 60 ASN A CA 14
ATOM 20496 C C . ASN A 1 82 ? 6.443 8.743 -3.339 1.00 0.00 60 ASN A C 14
ATOM 20497 O O . ASN A 1 82 ? 7.379 7.947 -3.406 1.00 0.00 60 ASN A O 14
ATOM 20508 N N . SER A 1 83 ? 6.096 9.532 -4.349 1.00 0.00 61 SER A N 14
ATOM 20509 C CA . SER A 1 83 ? 6.838 9.480 -5.615 1.00 0.00 61 SER A CA 14
ATOM 20510 C C . SER A 1 83 ? 6.852 10.822 -6.357 1.00 0.00 61 SER A C 14
ATOM 20511 O O . SER A 1 83 ? 5.829 11.496 -6.476 1.00 0.00 61 SER A O 14
ATOM 20519 N N . PRO A 1 84 ? 8.040 11.217 -6.860 1.00 0.00 62 PRO A N 14
ATOM 20520 C CA . PRO A 1 84 ? 8.247 12.478 -7.598 1.00 0.00 62 PRO A CA 14
ATOM 20521 C C . PRO A 1 84 ? 7.496 12.571 -8.924 1.00 0.00 62 PRO A C 14
ATOM 20522 O O . PRO A 1 84 ? 7.410 13.652 -9.507 1.00 0.00 62 PRO A O 14
ATOM 20533 N N . ASP A 1 85 ? 6.957 11.459 -9.409 1.00 0.00 63 ASP A N 14
ATOM 20534 C CA . ASP A 1 85 ? 6.232 11.479 -10.673 1.00 0.00 63 ASP A CA 14
ATOM 20535 C C . ASP A 1 85 ? 4.911 10.732 -10.545 1.00 0.00 63 ASP A C 14
ATOM 20536 O O . ASP A 1 85 ? 4.811 9.776 -9.778 1.00 0.00 63 ASP A O 14
ATOM 205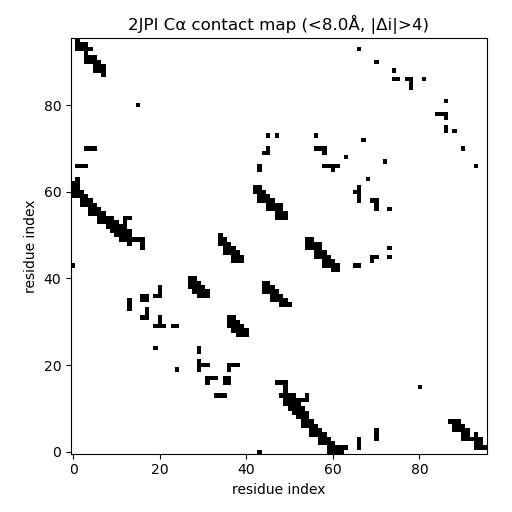45 N N . GLU A 1 86 ? 3.893 11.161 -11.291 1.00 0.00 64 GLU A N 14
ATOM 20546 C CA . GLU A 1 86 ? 2.594 10.487 -11.215 1.00 0.00 64 GLU A CA 14
ATOM 20547 C C . GLU A 1 86 ? 2.711 9.036 -11.687 1.00 0.00 64 GLU A C 14
ATOM 20548 O O . GLU A 1 86 ? 2.181 8.138 -11.038 1.00 0.00 64 GLU A O 14
ATOM 20560 N N . ASP A 1 87 ? 3.426 8.790 -12.795 1.00 0.00 65 ASP A N 14
ATOM 20561 C CA . ASP A 1 87 ? 3.608 7.423 -13.281 1.00 0.00 65 ASP A CA 14
ATOM 20562 C C . ASP A 1 87 ? 4.056 6.548 -12.121 1.00 0.00 65 ASP A C 14
ATOM 20563 O O . ASP A 1 87 ? 3.417 5.549 -11.791 1.00 0.00 65 ASP A O 14
ATOM 20572 N N . SER A 1 88 ? 5.134 6.977 -11.471 1.00 0.00 66 SER A N 14
ATOM 20573 C CA . SER A 1 88 ? 5.648 6.281 -10.297 1.00 0.00 66 SER A CA 14
ATOM 20574 C C . SER A 1 88 ? 4.562 6.271 -9.228 1.00 0.00 66 SER A C 14
ATOM 20575 O O . SER A 1 88 ? 4.134 5.222 -8.747 1.00 0.00 66 SER A O 14
ATOM 20583 N N . LEU A 1 89 ? 4.118 7.476 -8.899 1.00 0.00 67 LEU A N 14
ATOM 20584 C CA . LEU A 1 89 ? 3.063 7.714 -7.916 1.00 0.00 67 LEU A CA 14
ATOM 20585 C C . LEU A 1 89 ? 1.941 6.684 -8.044 1.00 0.00 67 LEU A C 14
ATOM 20586 O O . LEU A 1 89 ? 1.665 5.940 -7.105 1.00 0.00 67 LEU A O 14
ATOM 20602 N N . ALA A 1 90 ? 1.301 6.633 -9.202 1.00 0.00 68 ALA A N 14
ATOM 20603 C CA . ALA A 1 90 ? 0.223 5.683 -9.421 1.00 0.00 68 ALA A CA 14
ATOM 20604 C C . ALA A 1 90 ? 0.757 4.260 -9.354 1.00 0.00 68 ALA A C 14
ATOM 20605 O O . ALA A 1 90 ? 0.076 3.350 -8.882 1.00 0.00 68 ALA A O 14
ATOM 20612 N N . HIS A 1 91 ? 1.993 4.077 -9.816 1.00 0.00 69 HIS A N 14
ATOM 20613 C CA . HIS A 1 91 ? 2.627 2.765 -9.792 1.00 0.00 69 HIS A CA 14
ATOM 20614 C C . HIS A 1 91 ? 2.611 2.203 -8.377 1.00 0.00 69 HIS A C 14
ATOM 20615 O O . HIS A 1 91 ? 2.398 1.009 -8.171 1.00 0.00 69 HIS A O 14
ATOM 20630 N N . MET A 1 92 ? 2.830 3.082 -7.403 1.00 0.00 70 MET A N 14
ATOM 20631 C CA . MET A 1 92 ? 2.833 2.672 -5.995 1.00 0.00 70 MET A CA 14
ATOM 20632 C C . MET A 1 92 ? 1.400 2.557 -5.452 1.00 0.00 70 MET A C 14
ATOM 20633 O O . MET A 1 92 ? 1.004 1.497 -4.969 1.00 0.00 70 MET A O 14
ATOM 20647 N N . GLN A 1 93 ? 0.625 3.648 -5.517 1.00 0.00 71 GLN A N 14
ATOM 20648 C CA . GLN A 1 93 ? -0.750 3.630 -5.012 1.00 0.00 71 GLN A CA 14
ATOM 20649 C C . GLN A 1 93 ? -1.589 2.530 -5.665 1.00 0.00 71 GLN A C 14
ATOM 20650 O O . GLN A 1 93 ? -2.536 2.029 -5.057 1.00 0.00 71 GLN A O 14
ATOM 20664 N N . ASN A 1 94 ? -1.252 2.153 -6.896 1.00 0.00 72 ASN A N 14
ATOM 20665 C CA . ASN A 1 94 ? -1.997 1.110 -7.598 1.00 0.00 72 ASN A CA 14
ATOM 20666 C C . ASN A 1 94 ? -1.530 -0.280 -7.177 1.00 0.00 72 ASN A C 14
ATOM 20667 O O . ASN A 1 94 ? -2.346 -1.160 -6.905 1.00 0.00 72 ASN A O 14
ATOM 20678 N N . VAL A 1 95 ? -0.211 -0.471 -7.123 1.00 0.00 73 VAL A N 14
ATOM 20679 C CA . VAL A 1 95 ? 0.367 -1.755 -6.732 1.00 0.00 73 VAL A CA 14
ATOM 20680 C C . VAL A 1 95 ? -0.350 -2.330 -5.511 1.00 0.00 73 VAL A C 14
ATOM 20681 O O . VAL A 1 95 ? -0.613 -3.530 -5.441 1.00 0.00 73 VAL A O 14
ATOM 20694 N N . VAL A 1 96 ? -0.670 -1.463 -4.557 1.00 0.00 74 VAL A N 14
ATOM 20695 C CA . VAL A 1 96 ? -1.363 -1.892 -3.345 1.00 0.00 74 VAL A CA 14
ATOM 20696 C C . VAL A 1 96 ? -2.808 -2.282 -3.654 1.00 0.00 74 VAL A C 14
ATOM 20697 O O . VAL A 1 96 ? -3.279 -3.330 -3.210 1.00 0.00 74 VAL A O 14
ATOM 20710 N N . ALA A 1 97 ? -3.509 -1.446 -4.430 1.00 0.00 75 ALA A N 14
ATOM 20711 C CA . ALA A 1 97 ? -4.894 -1.732 -4.800 1.00 0.00 75 ALA A CA 14
ATOM 20712 C C . ALA A 1 97 ? -5.024 -3.169 -5.285 1.00 0.00 75 ALA A C 14
ATOM 20713 O O . ALA A 1 97 ? -6.084 -3.785 -5.177 1.00 0.00 75 ALA A O 14
ATOM 20720 N N . ASP A 1 98 ? -3.924 -3.697 -5.810 1.00 0.00 76 ASP A N 14
ATOM 20721 C CA . ASP A 1 98 ? -3.894 -5.066 -6.307 1.00 0.00 76 ASP A CA 14
ATOM 20722 C C . ASP A 1 98 ? -3.766 -6.060 -5.153 1.00 0.00 76 ASP A C 14
ATOM 20723 O O . ASP A 1 98 ? -4.392 -7.120 -5.163 1.00 0.00 76 ASP A O 14
ATOM 20732 N N . HIS A 1 99 ? -2.945 -5.714 -4.163 1.00 0.00 77 HIS A N 14
ATOM 20733 C CA . HIS A 1 99 ? -2.731 -6.583 -3.008 1.00 0.00 77 HIS A CA 14
ATOM 20734 C C . HIS A 1 99 ? -4.025 -6.801 -2.219 1.00 0.00 77 HIS A C 14
ATOM 20735 O O . HIS A 1 99 ? -4.314 -7.922 -1.802 1.00 0.00 77 HIS A O 14
ATOM 20750 N N . LEU A 1 100 ? -4.806 -5.737 -2.020 1.00 0.00 78 LEU A N 14
ATOM 20751 C CA . LEU A 1 100 ? -6.059 -5.844 -1.288 1.00 0.00 78 LEU A CA 14
ATOM 20752 C C . LEU A 1 100 ? -7.003 -6.820 -1.988 1.00 0.00 78 LEU A C 14
ATOM 20753 O O . LEU A 1 100 ? -7.867 -7.427 -1.354 1.00 0.00 78 LEU A O 14
ATOM 20769 N N . GLN A 1 101 ? -6.825 -6.973 -3.297 1.00 0.00 79 GLN A N 14
ATOM 20770 C CA . GLN A 1 101 ? -7.654 -7.882 -4.083 1.00 0.00 79 GLN A CA 14
ATOM 20771 C C . GLN A 1 101 ? -7.286 -9.335 -3.806 1.00 0.00 79 GLN A C 14
ATOM 20772 O O . GLN A 1 101 ? -8.131 -10.138 -3.413 1.00 0.00 79 GLN A O 14
ATOM 20786 N N . ARG A 1 102 ? -6.019 -9.667 -4.026 1.00 0.00 80 ARG A N 14
ATOM 20787 C CA . ARG A 1 102 ? -5.530 -11.022 -3.815 1.00 0.00 80 ARG A CA 14
ATOM 20788 C C . ARG A 1 102 ? -5.797 -11.499 -2.388 1.00 0.00 80 ARG A C 14
ATOM 20789 O O . ARG A 1 102 ? -6.001 -12.691 -2.155 1.00 0.00 80 ARG A O 14
ATOM 20810 N N . MET A 1 103 ? -5.783 -10.574 -1.433 1.00 0.00 81 MET A N 14
ATOM 20811 C CA . MET A 1 103 ? -6.013 -10.928 -0.035 1.00 0.00 81 MET A CA 14
ATOM 20812 C C . MET A 1 103 ? -7.501 -11.070 0.285 1.00 0.00 81 MET A C 14
ATOM 20813 O O . MET A 1 103 ? -7.866 -11.621 1.323 1.00 0.00 81 MET A O 14
ATOM 20827 N N . ALA A 1 104 ? -8.357 -10.572 -0.602 1.00 0.00 82 ALA A N 14
ATOM 20828 C CA . ALA A 1 104 ? -9.803 -10.652 -0.391 1.00 0.00 82 ALA A CA 14
ATOM 20829 C C . ALA A 1 104 ? -10.461 -11.565 -1.424 1.00 0.00 82 ALA A C 14
ATOM 20830 O O . ALA A 1 104 ? -11.054 -12.586 -1.075 1.00 0.00 82 ALA A O 14
ATOM 20837 N N . ASN A 1 105 ? -10.350 -11.191 -2.695 1.00 0.00 83 ASN A N 14
ATOM 20838 C CA . ASN A 1 105 ? -10.932 -11.977 -3.781 1.00 0.00 83 ASN A CA 14
ATOM 20839 C C . ASN A 1 105 ? -12.456 -11.953 -3.721 1.00 0.00 83 ASN A C 14
ATOM 20840 O O . ASN A 1 105 ? -13.066 -12.620 -2.886 1.00 0.00 83 ASN A O 14
ATOM 20851 N N . SER A 1 106 ? -13.065 -11.181 -4.618 1.00 0.00 84 SER A N 14
ATOM 20852 C CA . SER A 1 106 ? -14.520 -11.065 -4.677 1.00 0.00 84 SER A CA 14
ATOM 20853 C C . SER A 1 106 ? -14.935 -10.040 -5.730 1.00 0.00 84 SER A C 14
ATOM 20854 O O . SER A 1 106 ? -15.933 -10.219 -6.427 1.00 0.00 84 SER A O 14
ATOM 20862 N N . GLU A 1 107 ? -14.159 -8.968 -5.834 1.00 0.00 85 GLU A N 14
ATOM 20863 C CA . GLU A 1 107 ? -14.432 -7.906 -6.795 1.00 0.00 85 GLU A CA 14
ATOM 20864 C C . GLU A 1 107 ? -13.185 -7.063 -7.023 1.00 0.00 85 GLU A C 14
ATOM 20865 O O . GLU A 1 107 ? -12.174 -7.247 -6.344 1.00 0.00 85 GLU A O 14
ATOM 20877 N N . SER A 1 108 ? -13.253 -6.132 -7.969 1.00 0.00 86 SER A N 14
ATOM 20878 C CA . SER A 1 108 ? -12.114 -5.270 -8.248 1.00 0.00 86 SER A CA 14
ATOM 20879 C C . SER A 1 108 ? -11.936 -4.263 -7.118 1.00 0.00 86 SER A C 14
ATOM 20880 O O . SER A 1 108 ? -12.194 -3.072 -7.288 1.00 0.00 86 SER A O 14
ATOM 20888 N N . LEU A 1 109 ? -11.503 -4.775 -5.962 1.00 0.00 87 LEU A N 14
ATOM 20889 C CA . LEU A 1 109 ? -11.284 -3.966 -4.744 1.00 0.00 87 LEU A CA 14
ATOM 20890 C C . LEU A 1 109 ? -11.889 -2.576 -4.836 1.00 0.00 87 LEU A C 14
ATOM 20891 O O . LEU A 1 109 ? -11.342 -1.700 -5.506 1.00 0.00 87 LEU A O 14
ATOM 20907 N N . GLU A 1 110 ? -12.982 -2.353 -4.124 1.00 0.00 88 GLU A N 14
ATOM 20908 C CA . GLU A 1 110 ? -13.586 -1.037 -4.116 1.00 0.00 88 GLU A CA 14
ATOM 20909 C C . GLU A 1 110 ? -12.656 -0.095 -3.365 1.00 0.00 88 GLU A C 14
ATOM 20910 O O . GLU A 1 110 ? -12.652 -0.064 -2.135 1.00 0.00 88 GLU A O 14
ATOM 20922 N N . ILE A 1 111 ? -11.854 0.657 -4.108 1.00 0.00 89 ILE A N 14
ATOM 20923 C CA . ILE A 1 111 ? -10.907 1.578 -3.498 1.00 0.00 89 ILE A CA 14
ATOM 20924 C C . ILE A 1 111 ? -10.957 2.944 -4.179 1.00 0.00 89 ILE A C 14
ATOM 20925 O O . ILE A 1 111 ? -10.853 3.032 -5.402 1.00 0.00 89 ILE A O 14
ATOM 20941 N N . ALA A 1 112 ? -11.100 4.016 -3.398 1.00 0.00 90 ALA A N 14
ATOM 20942 C CA . ALA A 1 112 ? -11.128 5.343 -3.991 1.00 0.00 90 ALA A CA 14
ATOM 20943 C C . ALA A 1 112 ? -9.746 5.967 -3.911 1.00 0.00 90 ALA A C 14
ATOM 20944 O O . ALA A 1 112 ? -9.265 6.306 -2.830 1.00 0.00 90 ALA A O 14
ATOM 20951 N N . TRP A 1 113 ? -9.115 6.111 -5.063 1.00 0.00 91 TRP A N 14
ATOM 20952 C CA . TRP A 1 113 ? -7.784 6.692 -5.135 1.00 0.00 91 TRP A CA 14
ATOM 20953 C C . TRP A 1 113 ? -7.858 8.188 -5.403 1.00 0.00 91 TRP A C 14
ATOM 20954 O O . TRP A 1 113 ? -8.589 8.638 -6.286 1.00 0.00 91 TRP A O 14
ATOM 20975 N N . GLN A 1 114 ? -7.096 8.956 -4.636 1.00 0.00 92 GLN A N 14
ATOM 20976 C CA . GLN A 1 114 ? -7.073 10.405 -4.791 1.00 0.00 92 GLN A CA 14
ATOM 20977 C C . GLN A 1 114 ? -6.011 10.820 -5.806 1.00 0.00 92 GLN A C 14
ATOM 20978 O O . GLN A 1 114 ? -5.016 10.121 -5.998 1.00 0.00 92 GLN A O 14
ATOM 20992 N N . PRO A 1 115 ? -6.214 11.966 -6.478 1.00 0.00 93 PRO A N 14
ATOM 20993 C CA . PRO A 1 115 ? -5.277 12.473 -7.485 1.00 0.00 93 PRO A CA 14
ATOM 20994 C C . PRO A 1 115 ? -3.829 12.441 -7.012 1.00 0.00 93 PRO A C 14
ATOM 20995 O O . PRO A 1 115 ? -2.924 12.149 -7.794 1.00 0.00 93 PRO A O 14
ATOM 21006 N N . ALA A 1 116 ? -3.622 12.756 -5.731 1.00 0.00 94 ALA A N 14
ATOM 21007 C CA . ALA A 1 116 ? -2.285 12.781 -5.128 1.00 0.00 94 ALA A CA 14
ATOM 21008 C C . ALA A 1 116 ? -1.722 14.198 -5.111 1.00 0.00 94 ALA A C 14
ATOM 21009 O O . ALA A 1 116 ? -0.511 14.395 -5.205 1.00 0.00 94 ALA A O 14
ATOM 21016 N N . GLU A 1 117 ? -2.608 15.180 -4.992 1.00 0.00 95 GLU A N 14
ATOM 21017 C CA . GLU A 1 117 ? -2.197 16.580 -4.963 1.00 0.00 95 GLU A CA 14
ATOM 21018 C C . GLU A 1 117 ? -2.976 17.355 -3.905 1.00 0.00 95 GLU A C 14
ATOM 21019 O O . GLU A 1 117 ? -2.415 17.785 -2.897 1.00 0.00 95 GLU A O 14
ATOM 21031 N N . SER A 1 118 ? -4.272 17.530 -4.143 1.00 0.00 96 SER A N 14
ATOM 21032 C CA . SER A 1 118 ? -5.130 18.253 -3.210 1.00 0.00 96 SER A CA 14
ATOM 21033 C C . SER A 1 118 ? -6.293 17.381 -2.751 1.00 0.00 96 SER A C 14
ATOM 21034 O O . SER A 1 118 ? -6.851 16.649 -3.595 1.00 0.00 96 SER A O 14
ATOM 21043 N N . MET A 1 23 ? 7.387 15.285 -5.711 1.00 0.00 1 MET A N 15
ATOM 21044 C CA . MET A 1 23 ? 6.902 14.326 -4.680 1.00 0.00 1 MET A CA 15
ATOM 21045 C C . MET A 1 23 ? 5.483 14.659 -4.233 1.00 0.00 1 MET A C 15
ATOM 21046 O O . MET A 1 23 ? 5.258 15.425 -3.298 1.00 0.00 1 MET A O 15
ATOM 21059 N N . PHE A 1 24 ? 4.532 14.049 -4.919 1.00 0.00 2 PHE A N 15
ATOM 21060 C CA . PHE A 1 24 ? 3.114 14.236 -4.624 1.00 0.00 2 PHE A CA 15
ATOM 21061 C C . PHE A 1 24 ? 2.642 13.105 -3.717 1.00 0.00 2 PHE A C 15
ATOM 21062 O O . PHE A 1 24 ? 3.382 12.145 -3.500 1.00 0.00 2 PHE A O 15
ATOM 21079 N N . ARG A 1 25 ? 1.426 13.197 -3.178 1.00 0.00 3 ARG A N 15
ATOM 21080 C CA . ARG A 1 25 ? 0.943 12.133 -2.300 1.00 0.00 3 ARG A CA 15
ATOM 21081 C C . ARG A 1 25 ? -0.574 11.939 -2.382 1.00 0.00 3 ARG A C 15
ATOM 21082 O O . ARG A 1 25 ? -1.349 12.871 -2.165 1.00 0.00 3 ARG A O 15
ATOM 21103 N N . SER A 1 26 ? -0.975 10.699 -2.668 1.00 0.00 4 SER A N 15
ATOM 21104 C CA . SER A 1 26 ? -2.379 10.312 -2.761 1.00 0.00 4 SER A CA 15
ATOM 21105 C C . SER A 1 26 ? -2.688 9.302 -1.665 1.00 0.00 4 SER A C 15
ATOM 21106 O O . SER A 1 26 ? -1.770 8.720 -1.086 1.00 0.00 4 SER A O 15
ATOM 21114 N N . THR A 1 27 ? -3.965 9.085 -1.376 1.00 0.00 5 THR A N 15
ATOM 21115 C CA . THR A 1 27 ? -4.321 8.128 -0.339 1.00 0.00 5 THR A CA 15
ATOM 21116 C C . THR A 1 27 ? -5.620 7.387 -0.645 1.00 0.00 5 THR A C 15
ATOM 21117 O O . THR A 1 27 ? -6.654 8.001 -0.908 1.00 0.00 5 THR A O 15
ATOM 21128 N N . SER A 1 28 ? -5.558 6.057 -0.584 1.00 0.00 6 SER A N 15
ATOM 21129 C CA . SER A 1 28 ? -6.729 5.218 -0.829 1.00 0.00 6 SER A CA 15
ATOM 21130 C C . SER A 1 28 ? -7.210 4.573 0.474 1.00 0.00 6 SER A C 15
ATOM 21131 O O . SER A 1 28 ? -6.420 3.982 1.210 1.00 0.00 6 SER A O 15
ATOM 21139 N N . HIS A 1 29 ? -8.507 4.694 0.754 1.00 0.00 7 HIS A N 15
ATOM 21140 C CA . HIS A 1 29 ? -9.087 4.123 1.975 1.00 0.00 7 HIS A CA 15
ATOM 21141 C C . HIS A 1 29 ? -10.059 2.985 1.647 1.00 0.00 7 HIS A C 15
ATOM 21142 O O . HIS A 1 29 ? -10.931 3.131 0.791 1.00 0.00 7 HIS A O 15
ATOM 21157 N N . VAL A 1 30 ? -9.898 1.849 2.330 1.00 0.00 8 VAL A N 15
ATOM 21158 C CA . VAL A 1 30 ? -10.758 0.687 2.108 1.00 0.00 8 VAL A CA 15
ATOM 21159 C C . VAL A 1 30 ? -11.102 0.003 3.427 1.00 0.00 8 VAL A C 15
ATOM 21160 O O . VAL A 1 30 ? -10.331 0.075 4.384 1.00 0.00 8 VAL A O 15
ATOM 21173 N N . ARG A 1 31 ? -12.243 -0.685 3.476 1.00 0.00 9 ARG A N 15
ATOM 21174 C CA . ARG A 1 31 ? -12.625 -1.394 4.698 1.00 0.00 9 ARG A CA 15
ATOM 21175 C C . ARG A 1 31 ? -12.307 -2.885 4.562 1.00 0.00 9 ARG A C 15
ATOM 21176 O O . ARG A 1 31 ? -12.992 -3.615 3.846 1.00 0.00 9 ARG A O 15
ATOM 21197 N N . THR A 1 32 ? -11.253 -3.324 5.251 1.00 0.00 10 THR A N 15
ATOM 21198 C CA . THR A 1 32 ? -10.822 -4.720 5.211 1.00 0.00 10 THR A CA 15
ATOM 21199 C C . THR A 1 32 ? -10.617 -5.287 6.620 1.00 0.00 10 THR A C 15
ATOM 21200 O O . THR A 1 32 ? -10.372 -4.539 7.558 1.00 0.00 10 THR A O 15
ATOM 21211 N N . GLU A 1 33 ? -10.695 -6.607 6.761 1.00 0.00 11 GLU A N 15
ATOM 21212 C CA . GLU A 1 33 ? -10.493 -7.247 8.063 1.00 0.00 11 GLU A CA 15
ATOM 21213 C C . GLU A 1 33 ? -9.126 -7.943 8.145 1.00 0.00 11 GLU A C 15
ATOM 21214 O O . GLU A 1 33 ? -8.637 -8.482 7.153 1.00 0.00 11 GLU A O 15
ATOM 21226 N N . SER A 1 34 ? -8.516 -7.928 9.338 1.00 0.00 12 SER A N 15
ATOM 21227 C CA . SER A 1 34 ? -7.213 -8.560 9.551 1.00 0.00 12 SER A CA 15
ATOM 21228 C C . SER A 1 34 ? -6.152 -7.964 8.631 1.00 0.00 12 SER A C 15
ATOM 21229 O O . SER A 1 34 ? -5.166 -8.616 8.287 1.00 0.00 12 SER A O 15
ATOM 21237 N N . ALA A 1 35 ? -6.370 -6.718 8.242 1.00 0.00 13 ALA A N 15
ATOM 21238 C CA . ALA A 1 35 ? -5.446 -6.000 7.358 1.00 0.00 13 ALA A CA 15
ATOM 21239 C C . ALA A 1 35 ? -3.997 -6.038 7.843 1.00 0.00 13 ALA A C 15
ATOM 21240 O O . ALA A 1 35 ? -3.087 -6.369 7.084 1.00 0.00 13 ALA A O 15
ATOM 21247 N N . ALA A 1 36 ? -3.788 -5.646 9.092 1.00 0.00 14 ALA A N 15
ATOM 21248 C CA . ALA A 1 36 ? -2.442 -5.574 9.678 1.00 0.00 14 ALA A CA 15
ATOM 21249 C C . ALA A 1 36 ? -1.544 -6.762 9.312 1.00 0.00 14 ALA A C 15
ATOM 21250 O O . ALA A 1 36 ? -0.319 -6.633 9.315 1.00 0.00 14 ALA A O 15
ATOM 21257 N N . ARG A 1 37 ? -2.133 -7.911 9.001 1.00 0.00 15 ARG A N 15
ATOM 21258 C CA . ARG A 1 37 ? -1.345 -9.090 8.642 1.00 0.00 15 ARG A CA 15
ATOM 21259 C C . ARG A 1 37 ? -0.878 -9.026 7.200 1.00 0.00 15 ARG A C 15
ATOM 21260 O O . ARG A 1 37 ? 0.258 -9.386 6.889 1.00 0.00 15 ARG A O 15
ATOM 21281 N N . TYR A 1 38 ? -1.747 -8.563 6.319 1.00 0.00 16 TYR A N 15
ATOM 21282 C CA . TYR A 1 38 ? -1.386 -8.458 4.914 1.00 0.00 16 TYR A CA 15
ATOM 21283 C C . TYR A 1 38 ? -0.277 -7.426 4.741 1.00 0.00 16 TYR A C 15
ATOM 21284 O O . TYR A 1 38 ? 0.489 -7.501 3.790 1.00 0.00 16 TYR A O 15
ATOM 21302 N N . VAL A 1 39 ? -0.169 -6.485 5.687 1.00 0.00 17 VAL A N 15
ATOM 21303 C CA . VAL A 1 39 ? 0.890 -5.477 5.633 1.00 0.00 17 VAL A CA 15
ATOM 21304 C C . VAL A 1 39 ? 2.193 -6.081 6.136 1.00 0.00 17 VAL A C 15
ATOM 21305 O O . VAL A 1 39 ? 3.253 -5.887 5.538 1.00 0.00 17 VAL A O 15
ATOM 21318 N N . ASN A 1 40 ? 2.109 -6.816 7.239 1.00 0.00 18 ASN A N 15
ATOM 21319 C CA . ASN A 1 40 ? 3.285 -7.446 7.818 1.00 0.00 18 ASN A CA 15
ATOM 21320 C C . ASN A 1 40 ? 3.810 -8.574 6.933 1.00 0.00 18 ASN A C 15
ATOM 21321 O O . ASN A 1 40 ? 5.005 -8.866 6.938 1.00 0.00 18 ASN A O 15
ATOM 21332 N N . ARG A 1 41 ? 2.917 -9.216 6.181 1.00 0.00 19 ARG A N 15
ATOM 21333 C CA . ARG A 1 41 ? 3.311 -10.317 5.311 1.00 0.00 19 ARG A CA 15
ATOM 21334 C C . ARG A 1 41 ? 3.992 -9.828 4.033 1.00 0.00 19 ARG A C 15
ATOM 21335 O O . ARG A 1 41 ? 4.672 -10.596 3.355 1.00 0.00 19 ARG A O 15
ATOM 21356 N N . LEU A 1 42 ? 3.797 -8.558 3.700 1.00 0.00 20 LEU A N 15
ATOM 21357 C CA . LEU A 1 42 ? 4.386 -7.991 2.488 1.00 0.00 20 LEU A CA 15
ATOM 21358 C C . LEU A 1 42 ? 5.898 -7.841 2.597 1.00 0.00 20 LEU A C 15
ATOM 21359 O O . LEU A 1 42 ? 6.629 -8.215 1.680 1.00 0.00 20 LEU A O 15
ATOM 21375 N N . CYS A 1 43 ? 6.372 -7.287 3.708 1.00 0.00 21 CYS A N 15
ATOM 21376 C CA . CYS A 1 43 ? 7.807 -7.094 3.891 1.00 0.00 21 CYS A CA 15
ATOM 21377 C C . CYS A 1 43 ? 8.536 -8.424 3.769 1.00 0.00 21 CYS A C 15
ATOM 21378 O O . CYS A 1 43 ? 9.660 -8.487 3.274 1.00 0.00 21 CYS A O 15
ATOM 21386 N N . LYS A 1 44 ? 7.881 -9.490 4.204 1.00 0.00 22 LYS A N 15
ATOM 21387 C CA . LYS A 1 44 ? 8.457 -10.821 4.120 1.00 0.00 22 LYS A CA 15
ATOM 21388 C C . LYS A 1 44 ? 8.208 -11.432 2.739 1.00 0.00 22 LYS A C 15
ATOM 21389 O O . LYS A 1 44 ? 8.903 -12.360 2.325 1.00 0.00 22 LYS A O 15
ATOM 21408 N N . HIS A 1 45 ? 7.199 -10.911 2.036 1.00 0.00 23 HIS A N 15
ATOM 21409 C CA . HIS A 1 45 ? 6.842 -11.403 0.711 1.00 0.00 23 HIS A CA 15
ATOM 21410 C C . HIS A 1 45 ? 7.674 -10.752 -0.391 1.00 0.00 23 HIS A C 15
ATOM 21411 O O . HIS A 1 45 ? 8.366 -11.440 -1.142 1.00 0.00 23 HIS A O 15
ATOM 21426 N N . TRP A 1 46 ? 7.588 -9.425 -0.505 1.00 0.00 24 TRP A N 15
ATOM 21427 C CA . TRP A 1 46 ? 8.324 -8.710 -1.545 1.00 0.00 24 TRP A CA 15
ATOM 21428 C C . TRP A 1 46 ? 9.725 -8.310 -1.082 1.00 0.00 24 TRP A C 15
ATOM 21429 O O . TRP A 1 46 ? 10.558 -7.919 -1.898 1.00 0.00 24 TRP A O 15
ATOM 21450 N N . GLY A 1 47 ? 9.989 -8.401 0.224 1.00 0.00 25 GLY A N 15
ATOM 21451 C CA . GLY A 1 47 ? 11.298 -8.034 0.731 1.00 0.00 25 GLY A CA 15
ATOM 21452 C C . GLY A 1 47 ? 12.384 -8.997 0.299 1.00 0.00 25 GLY A C 15
ATOM 21453 O O . GLY A 1 47 ? 12.990 -9.673 1.131 1.00 0.00 25 GLY A O 15
ATOM 21457 N N . HIS A 1 48 ? 12.632 -9.059 -1.002 1.00 0.00 26 HIS A N 15
ATOM 21458 C CA . HIS A 1 48 ? 13.655 -9.942 -1.542 1.00 0.00 26 HIS A CA 15
ATOM 21459 C C . HIS A 1 48 ? 14.804 -9.137 -2.140 1.00 0.00 26 HIS A C 15
ATOM 21460 O O . HIS A 1 48 ? 15.937 -9.611 -2.201 1.00 0.00 26 HIS A O 15
ATOM 21475 N N . LYS A 1 49 ? 14.505 -7.919 -2.585 1.00 0.00 27 LYS A N 15
ATOM 21476 C CA . LYS A 1 49 ? 15.521 -7.061 -3.181 1.00 0.00 27 LYS A CA 15
ATOM 21477 C C . LYS A 1 49 ? 15.169 -5.587 -2.973 1.00 0.00 27 LYS A C 15
ATOM 21478 O O . LYS A 1 49 ? 15.650 -4.715 -3.688 1.00 0.00 27 LYS A O 15
ATOM 21497 N N . PHE A 1 50 ? 14.326 -5.308 -1.980 1.00 0.00 28 PHE A N 15
ATOM 21498 C CA . PHE A 1 50 ? 13.930 -3.933 -1.701 1.00 0.00 28 PHE A CA 15
ATOM 21499 C C . PHE A 1 50 ? 13.858 -3.664 -0.205 1.00 0.00 28 PHE A C 15
ATOM 21500 O O . PHE A 1 50 ? 13.837 -4.591 0.605 1.00 0.00 28 PHE A O 15
ATOM 21517 N N . GLU A 1 51 ? 13.827 -2.385 0.154 1.00 0.00 29 GLU A N 15
ATOM 21518 C CA . GLU A 1 51 ? 13.765 -1.993 1.557 1.00 0.00 29 GLU A CA 15
ATOM 21519 C C . GLU A 1 51 ? 12.331 -2.031 2.070 1.00 0.00 29 GLU A C 15
ATOM 21520 O O . GLU A 1 51 ? 11.548 -1.111 1.836 1.00 0.00 29 GLU A O 15
ATOM 21532 N N . VAL A 1 52 ? 11.991 -3.107 2.770 1.00 0.00 30 VAL A N 15
ATOM 21533 C CA . VAL A 1 52 ? 10.648 -3.267 3.314 1.00 0.00 30 VAL A CA 15
ATOM 21534 C C . VAL A 1 52 ? 10.661 -3.243 4.839 1.00 0.00 30 VAL A C 15
ATOM 21535 O O . VAL A 1 52 ? 11.168 -4.163 5.479 1.00 0.00 30 VAL A O 15
ATOM 21548 N N . GLU A 1 53 ? 10.086 -2.191 5.418 1.00 0.00 31 GLU A N 15
ATOM 21549 C CA . GLU A 1 53 ? 10.021 -2.062 6.867 1.00 0.00 31 GLU A CA 15
ATOM 21550 C C . GLU A 1 53 ? 8.709 -2.639 7.385 1.00 0.00 31 GLU A C 15
ATOM 21551 O O . GLU A 1 53 ? 7.659 -2.469 6.766 1.00 0.00 31 GLU A O 15
ATOM 21563 N N . LEU A 1 54 ? 8.773 -3.324 8.521 1.00 0.00 32 LEU A N 15
ATOM 21564 C CA . LEU A 1 54 ? 7.578 -3.931 9.110 1.00 0.00 32 LEU A CA 15
ATOM 21565 C C . LEU A 1 54 ? 7.331 -3.405 10.516 1.00 0.00 32 LEU A C 15
ATOM 21566 O O . LEU A 1 54 ? 8.039 -3.754 11.460 1.00 0.00 32 LEU A O 15
ATOM 21582 N N . THR A 1 55 ? 6.295 -2.586 10.647 1.00 0.00 33 THR A N 15
ATOM 21583 C CA . THR A 1 55 ? 5.911 -2.030 11.937 1.00 0.00 33 THR A CA 15
ATOM 21584 C C . THR A 1 55 ? 4.440 -2.330 12.177 1.00 0.00 33 THR A C 15
ATOM 21585 O O . THR A 1 55 ? 3.717 -2.678 11.244 1.00 0.00 33 THR A O 15
ATOM 21596 N N . PRO A 1 56 ? 3.962 -2.200 13.417 1.00 0.00 34 PRO A N 15
ATOM 21597 C CA . PRO A 1 56 ? 2.563 -2.463 13.733 1.00 0.00 34 PRO A CA 15
ATOM 21598 C C . PRO A 1 56 ? 1.668 -1.313 13.306 1.00 0.00 34 PRO A C 15
ATOM 21599 O O . PRO A 1 56 ? 0.884 -0.791 14.098 1.00 0.00 34 PRO A O 15
ATOM 21610 N N . GLU A 1 57 ? 1.805 -0.924 12.047 1.00 0.00 35 GLU A N 15
ATOM 21611 C CA . GLU A 1 57 ? 1.026 0.173 11.496 1.00 0.00 35 GLU A CA 15
ATOM 21612 C C . GLU A 1 57 ? 0.997 0.140 9.967 1.00 0.00 35 GLU A C 15
ATOM 21613 O O . GLU A 1 57 ? -0.037 0.426 9.363 1.00 0.00 35 GLU A O 15
ATOM 21625 N N . ARG A 1 58 ? 2.127 -0.192 9.334 1.00 0.00 36 ARG A N 15
ATOM 21626 C CA . ARG A 1 58 ? 2.176 -0.230 7.878 1.00 0.00 36 ARG A CA 15
ATOM 21627 C C . ARG A 1 58 ? 3.460 -0.851 7.345 1.00 0.00 36 ARG A C 15
ATOM 21628 O O . ARG A 1 58 ? 4.428 -1.058 8.075 1.00 0.00 36 ARG A O 15
ATOM 21649 N N . GLY A 1 59 ? 3.449 -1.107 6.039 1.00 0.00 37 GLY A N 15
ATOM 21650 C CA . GLY A 1 59 ? 4.604 -1.664 5.364 1.00 0.00 37 GLY A CA 15
ATOM 21651 C C . GLY A 1 59 ? 5.258 -0.615 4.463 1.00 0.00 37 GLY A C 15
ATOM 21652 O O . GLY A 1 59 ? 4.604 -0.084 3.565 1.00 0.00 37 GLY A O 15
ATOM 21656 N N . PHE A 1 60 ? 6.531 -0.297 4.700 1.00 0.00 38 PHE A N 15
ATOM 21657 C CA . PHE A 1 60 ? 7.240 0.707 3.907 1.00 0.00 38 PHE A CA 15
ATOM 21658 C C . PHE A 1 60 ? 8.108 0.025 2.862 1.00 0.00 38 PHE A C 15
ATOM 21659 O O . PHE A 1 60 ? 9.059 -0.675 3.198 1.00 0.00 38 PHE A O 15
ATOM 21676 N N . ILE A 1 61 ? 7.774 0.231 1.592 1.00 0.00 39 ILE A N 15
ATOM 21677 C CA . ILE A 1 61 ? 8.535 -0.381 0.500 1.00 0.00 39 ILE A CA 15
ATOM 21678 C C . ILE A 1 61 ? 9.009 0.687 -0.485 1.00 0.00 39 ILE A C 15
ATOM 21679 O O . ILE A 1 61 ? 8.201 1.262 -1.214 1.00 0.00 39 ILE A O 15
ATOM 21695 N N . ASP A 1 62 ? 10.316 0.952 -0.515 1.00 0.00 40 ASP A N 15
ATOM 21696 C CA . ASP A 1 62 ? 10.857 1.952 -1.430 1.00 0.00 40 ASP A CA 15
ATOM 21697 C C . ASP A 1 62 ? 11.587 1.281 -2.586 1.00 0.00 40 ASP A C 15
ATOM 21698 O O . ASP A 1 62 ? 12.422 0.401 -2.385 1.00 0.00 40 ASP A O 15
ATOM 21707 N N . PHE A 1 63 ? 11.265 1.718 -3.793 1.00 0.00 41 PHE A N 15
ATOM 21708 C CA . PHE A 1 63 ? 11.887 1.177 -4.996 1.00 0.00 41 PHE A CA 15
ATOM 21709 C C . PHE A 1 63 ? 13.009 2.098 -5.479 1.00 0.00 41 PHE A C 15
ATOM 21710 O O . PHE A 1 63 ? 13.557 1.909 -6.564 1.00 0.00 41 PHE A O 15
ATOM 21727 N N . GLY A 1 64 ? 13.334 3.102 -4.667 1.00 0.00 42 GLY A N 15
ATOM 21728 C CA . GLY A 1 64 ? 14.374 4.050 -5.020 1.00 0.00 42 GLY A CA 15
ATOM 21729 C C . GLY A 1 64 ? 13.859 5.476 -4.996 1.00 0.00 42 GLY A C 15
ATOM 21730 O O . GLY A 1 64 ? 13.594 6.025 -3.927 1.00 0.00 42 GLY A O 15
ATOM 21734 N N . ASP A 1 65 ? 13.686 6.069 -6.173 1.00 0.00 43 ASP A N 15
ATOM 21735 C CA . ASP A 1 65 ? 13.164 7.429 -6.271 1.00 0.00 43 ASP A CA 15
ATOM 21736 C C . ASP A 1 65 ? 11.638 7.383 -6.270 1.00 0.00 43 ASP A C 15
ATOM 21737 O O . ASP A 1 65 ? 10.978 7.918 -7.161 1.00 0.00 43 ASP A O 15
ATOM 21746 N N . SER A 1 66 ? 11.094 6.704 -5.264 1.00 0.00 44 SER A N 15
ATOM 21747 C CA . SER A 1 66 ? 9.653 6.526 -5.117 1.00 0.00 44 SER A CA 15
ATOM 21748 C C . SER A 1 66 ? 9.389 5.555 -3.960 1.00 0.00 44 SER A C 15
ATOM 21749 O O . SER A 1 66 ? 10.313 4.871 -3.519 1.00 0.00 44 SER A O 15
ATOM 21757 N N . ASN A 1 67 ? 8.156 5.493 -3.444 1.00 0.00 45 ASN A N 15
ATOM 21758 C CA . ASN A 1 67 ? 7.870 4.599 -2.324 1.00 0.00 45 ASN A CA 15
ATOM 21759 C C . ASN A 1 67 ? 6.406 4.179 -2.313 1.00 0.00 45 ASN A C 15
ATOM 21760 O O . ASN A 1 67 ? 5.589 4.719 -3.058 1.00 0.00 45 ASN A O 15
ATOM 21771 N N . CYS A 1 68 ? 6.078 3.213 -1.458 1.00 0.00 46 CYS A N 15
ATOM 21772 C CA . CYS A 1 68 ? 4.710 2.729 -1.351 1.00 0.00 46 CYS A CA 15
ATOM 21773 C C . CYS A 1 68 ? 4.439 2.175 0.043 1.00 0.00 46 CYS A C 15
ATOM 21774 O O . CYS A 1 68 ? 4.853 1.065 0.376 1.00 0.00 46 CYS A O 15
ATOM 21782 N N . GLU A 1 69 ? 3.743 2.961 0.854 1.00 0.00 47 GLU A N 15
ATOM 21783 C CA . GLU A 1 69 ? 3.410 2.567 2.216 1.00 0.00 47 GLU A CA 15
ATOM 21784 C C . GLU A 1 69 ? 2.004 1.971 2.260 1.00 0.00 47 GLU A C 15
ATOM 21785 O O . GLU A 1 69 ? 1.170 2.277 1.408 1.00 0.00 47 GLU A O 15
ATOM 21797 N N . LEU A 1 70 ? 1.745 1.115 3.243 1.00 0.00 48 LEU A N 15
ATOM 21798 C CA . LEU A 1 70 ? 0.430 0.482 3.364 1.00 0.00 48 LEU A CA 15
ATOM 21799 C C . LEU A 1 70 ? 0.012 0.370 4.826 1.00 0.00 48 LEU A C 15
ATOM 21800 O O . LEU A 1 70 ? 0.624 -0.363 5.599 1.00 0.00 48 LEU A O 15
ATOM 21816 N N . LEU A 1 71 ? -1.048 1.090 5.191 1.00 0.00 49 LEU A N 15
ATOM 21817 C CA . LEU A 1 71 ? -1.559 1.056 6.564 1.00 0.00 49 LEU A CA 15
ATOM 21818 C C . LEU A 1 71 ? -2.580 -0.054 6.687 1.00 0.00 49 LEU A C 15
ATOM 21819 O O . LEU A 1 71 ? -3.453 -0.191 5.834 1.00 0.00 49 LEU A O 15
ATOM 21835 N N . ALA A 1 72 ? -2.458 -0.868 7.724 1.00 0.00 50 ALA A N 15
ATOM 21836 C CA . ALA A 1 72 ? -3.377 -1.980 7.892 1.00 0.00 50 ALA A CA 15
ATOM 21837 C C . ALA A 1 72 ? -3.720 -2.261 9.346 1.00 0.00 50 ALA A C 15
ATOM 21838 O O . ALA A 1 72 ? -2.876 -2.697 10.129 1.00 0.00 50 ALA A O 15
ATOM 21845 N N . HIS A 1 73 ? -4.986 -2.039 9.683 1.00 0.00 51 HIS A N 15
ATOM 21846 C CA . HIS A 1 73 ? -5.490 -2.293 11.009 1.00 0.00 51 HIS A CA 15
ATOM 21847 C C . HIS A 1 73 ? -6.483 -3.460 10.944 1.00 0.00 51 HIS A C 15
ATOM 21848 O O . HIS A 1 73 ? -6.931 -3.844 9.865 1.00 0.00 51 HIS A O 15
ATOM 21863 N N . PRO A 1 74 ? -6.817 -4.055 12.090 1.00 0.00 52 PRO A N 15
ATOM 21864 C CA . PRO A 1 74 ? -7.729 -5.204 12.173 1.00 0.00 52 PRO A CA 15
ATOM 21865 C C . PRO A 1 74 ? -9.007 -5.063 11.346 1.00 0.00 52 PRO A C 15
ATOM 21866 O O . PRO A 1 74 ? -9.662 -6.065 11.055 1.00 0.00 52 PRO A O 15
ATOM 21877 N N . ASP A 1 75 ? -9.384 -3.840 10.975 1.00 0.00 53 ASP A N 15
ATOM 21878 C CA . ASP A 1 75 ? -10.607 -3.658 10.198 1.00 0.00 53 ASP A CA 15
ATOM 21879 C C . ASP A 1 75 ? -10.500 -2.573 9.128 1.00 0.00 53 ASP A C 15
ATOM 21880 O O . ASP A 1 75 ? -11.464 -2.341 8.398 1.00 0.00 53 ASP A O 15
ATOM 21889 N N . HIS A 1 76 ? -9.346 -1.928 8.994 1.00 0.00 54 HIS A N 15
ATOM 21890 C CA . HIS A 1 76 ? -9.204 -0.914 7.952 1.00 0.00 54 HIS A CA 15
ATOM 21891 C C . HIS A 1 76 ? -7.799 -0.913 7.354 1.00 0.00 54 HIS A C 15
ATOM 21892 O O . HIS A 1 76 ? -6.845 -1.360 7.992 1.00 0.00 54 HIS A O 15
ATOM 21907 N N . VAL A 1 77 ? -7.677 -0.414 6.121 1.00 0.00 55 VAL A N 15
ATOM 21908 C CA . VAL A 1 77 ? -6.394 -0.366 5.444 1.00 0.00 55 VAL A CA 15
ATOM 21909 C C . VAL A 1 77 ? -6.241 0.943 4.674 1.00 0.00 55 VAL A C 15
ATOM 21910 O O . VAL A 1 77 ? -7.179 1.412 4.031 1.00 0.00 55 VAL A O 15
ATOM 21923 N N . LEU A 1 78 ? -5.054 1.521 4.745 1.00 0.00 56 LEU A N 15
ATOM 21924 C CA . LEU A 1 78 ? -4.766 2.776 4.054 1.00 0.00 56 LEU A CA 15
ATOM 21925 C C . LEU A 1 78 ? -3.612 2.578 3.082 1.00 0.00 56 LEU A C 15
ATOM 21926 O O . LEU A 1 78 ? -2.699 1.796 3.341 1.00 0.00 56 LEU A O 15
ATOM 21942 N N . MET A 1 79 ? -3.657 3.283 1.961 1.00 0.00 57 MET A N 15
ATOM 21943 C CA . MET A 1 79 ? -2.610 3.166 0.957 1.00 0.00 57 MET A CA 15
ATOM 21944 C C . MET A 1 79 ? -2.053 4.539 0.586 1.00 0.00 57 MET A C 15
ATOM 21945 O O . MET A 1 79 ? -2.757 5.366 0.010 1.00 0.00 57 MET A O 15
ATOM 21959 N N . ILE A 1 80 ? -0.780 4.777 0.921 1.00 0.00 58 ILE A N 15
ATOM 21960 C CA . ILE A 1 80 ? -0.140 6.044 0.623 1.00 0.00 58 ILE A CA 15
ATOM 21961 C C . ILE A 1 80 ? 1.125 5.826 -0.199 1.00 0.00 58 ILE A C 15
ATOM 21962 O O . ILE A 1 80 ? 1.911 4.923 0.086 1.00 0.00 58 ILE A O 15
ATOM 21978 N N . LEU A 1 81 ? 1.320 6.658 -1.213 1.00 0.00 59 LEU A N 15
ATOM 21979 C CA . LEU A 1 81 ? 2.497 6.549 -2.065 1.00 0.00 59 LEU A CA 15
ATOM 21980 C C . LEU A 1 81 ? 3.323 7.822 -2.029 1.00 0.00 59 LEU A C 15
ATOM 21981 O O . LEU A 1 81 ? 2.782 8.921 -1.965 1.00 0.00 59 LEU A O 15
ATOM 21997 N N . ASN A 1 82 ? 4.634 7.669 -2.119 1.00 0.00 60 ASN A N 15
ATOM 21998 C CA . ASN A 1 82 ? 5.530 8.812 -2.155 1.00 0.00 60 ASN A CA 15
ATOM 21999 C C . ASN A 1 82 ? 6.332 8.748 -3.442 1.00 0.00 60 ASN A C 15
ATOM 22000 O O . ASN A 1 82 ? 7.261 7.948 -3.563 1.00 0.00 60 ASN A O 15
ATOM 22011 N N . SER A 1 83 ? 5.957 9.566 -4.418 1.00 0.00 61 SER A N 15
ATOM 22012 C CA . SER A 1 83 ? 6.653 9.543 -5.709 1.00 0.00 61 SER A CA 15
ATOM 22013 C C . SER A 1 83 ? 6.692 10.914 -6.392 1.00 0.00 61 SER A C 15
ATOM 22014 O O . SER A 1 83 ? 5.690 11.628 -6.448 1.00 0.00 61 SER A O 15
ATOM 22022 N N . PRO A 1 84 ? 7.876 11.289 -6.916 1.00 0.00 62 PRO A N 15
ATOM 22023 C CA . PRO A 1 84 ? 8.104 12.574 -7.603 1.00 0.00 62 PRO A CA 15
ATOM 22024 C C . PRO A 1 84 ? 7.314 12.755 -8.896 1.00 0.00 62 PRO A C 15
ATOM 22025 O O . PRO A 1 84 ? 7.250 13.865 -9.424 1.00 0.00 62 PRO A O 15
ATOM 22036 N N . ASP A 1 85 ? 6.717 11.688 -9.417 1.00 0.00 63 ASP A N 15
ATOM 22037 C CA . ASP A 1 85 ? 5.953 11.806 -10.653 1.00 0.00 63 ASP A CA 15
ATOM 22038 C C . ASP A 1 85 ? 4.693 10.942 -10.591 1.00 0.00 63 ASP A C 15
ATOM 22039 O O . ASP A 1 85 ? 4.663 9.937 -9.882 1.00 0.00 63 ASP A O 15
ATOM 22048 N N . GLU A 1 86 ? 3.645 11.343 -11.312 1.00 0.00 64 GLU A N 15
ATOM 22049 C CA . GLU A 1 86 ? 2.382 10.577 -11.283 1.00 0.00 64 GLU A CA 15
ATOM 22050 C C . GLU A 1 86 ? 2.576 9.144 -11.772 1.00 0.00 64 GLU A C 15
ATOM 22051 O O . GLU A 1 86 ? 2.064 8.215 -11.154 1.00 0.00 64 GLU A O 15
ATOM 22063 N N . ASP A 1 87 ? 3.320 8.946 -12.862 1.00 0.00 65 ASP A N 15
ATOM 22064 C CA . ASP A 1 87 ? 3.558 7.591 -13.365 1.00 0.00 65 ASP A CA 15
ATOM 22065 C C . ASP A 1 87 ? 3.958 6.696 -12.202 1.00 0.00 65 ASP A C 15
ATOM 22066 O O . ASP A 1 87 ? 3.321 5.679 -11.926 1.00 0.00 65 ASP A O 15
ATOM 22075 N N . SER A 1 88 ? 4.988 7.132 -11.490 1.00 0.00 66 SER A N 15
ATOM 22076 C CA . SER A 1 88 ? 5.459 6.432 -10.304 1.00 0.00 66 SER A CA 15
ATOM 22077 C C . SER A 1 88 ? 4.343 6.431 -9.268 1.00 0.00 66 SER A C 15
ATOM 22078 O O . SER A 1 88 ? 3.880 5.387 -8.817 1.00 0.00 66 SER A O 15
ATOM 22086 N N . LEU A 1 89 ? 3.913 7.640 -8.930 1.00 0.00 67 LEU A N 15
ATOM 22087 C CA . LEU A 1 89 ? 2.836 7.879 -7.970 1.00 0.00 67 LEU A CA 15
ATOM 22088 C C . LEU A 1 89 ? 1.702 6.867 -8.135 1.00 0.00 67 LEU A C 15
ATOM 22089 O O . LEU A 1 89 ? 1.388 6.124 -7.207 1.00 0.00 67 LEU A O 15
ATOM 22105 N N . ALA A 1 90 ? 1.090 6.836 -9.309 1.00 0.00 68 ALA A N 15
ATOM 22106 C CA . ALA A 1 90 ? -0.005 5.910 -9.561 1.00 0.00 68 ALA A CA 15
ATOM 22107 C C . ALA A 1 90 ? 0.497 4.474 -9.549 1.00 0.00 68 ALA A C 15
ATOM 22108 O O . ALA A 1 90 ? -0.186 3.572 -9.064 1.00 0.00 68 ALA A O 15
ATOM 22115 N N . HIS A 1 91 ? 1.703 4.267 -10.073 1.00 0.00 69 HIS A N 15
ATOM 22116 C CA . HIS A 1 91 ? 2.299 2.937 -10.105 1.00 0.00 69 HIS A CA 15
ATOM 22117 C C . HIS A 1 91 ? 2.335 2.348 -8.700 1.00 0.00 69 HIS A C 15
ATOM 22118 O O . HIS A 1 91 ? 2.141 1.150 -8.508 1.00 0.00 69 HIS A O 15
ATOM 22133 N N . MET A 1 92 ? 2.589 3.213 -7.724 1.00 0.00 70 MET A N 15
ATOM 22134 C CA . MET A 1 92 ? 2.659 2.804 -6.322 1.00 0.00 70 MET A CA 15
ATOM 22135 C C . MET A 1 92 ? 1.256 2.653 -5.716 1.00 0.00 70 MET A C 15
ATOM 22136 O O . MET A 1 92 ? 0.910 1.581 -5.221 1.00 0.00 70 MET A O 15
ATOM 22150 N N . GLN A 1 93 ? 0.449 3.722 -5.746 1.00 0.00 71 GLN A N 15
ATOM 22151 C CA . GLN A 1 93 ? -0.903 3.658 -5.182 1.00 0.00 71 GLN A CA 15
ATOM 22152 C C . GLN A 1 93 ? -1.700 2.492 -5.764 1.00 0.00 71 GLN A C 15
ATOM 22153 O O . GLN A 1 93 ? -2.591 1.955 -5.106 1.00 0.00 71 GLN A O 15
ATOM 22167 N N . ASN A 1 94 ? -1.381 2.099 -6.995 1.00 0.00 72 ASN A N 15
ATOM 22168 C CA . ASN A 1 94 ? -2.081 0.992 -7.642 1.00 0.00 72 ASN A CA 15
ATOM 22169 C C . ASN A 1 94 ? -1.516 -0.354 -7.193 1.00 0.00 72 ASN A C 15
ATOM 22170 O O . ASN A 1 94 ? -2.269 -1.293 -6.933 1.00 0.00 72 ASN A O 15
ATOM 22181 N N . VAL A 1 95 ? -0.187 -0.445 -7.101 1.00 0.00 73 VAL A N 15
ATOM 22182 C CA . VAL A 1 95 ? 0.474 -1.678 -6.678 1.00 0.00 73 VAL A CA 15
ATOM 22183 C C . VAL A 1 95 ? -0.233 -2.286 -5.468 1.00 0.00 73 VAL A C 15
ATOM 22184 O O . VAL A 1 95 ? -0.488 -3.490 -5.426 1.00 0.00 73 VAL A O 15
ATOM 22197 N N . VAL A 1 96 ? -0.556 -1.443 -4.494 1.00 0.00 74 VAL A N 15
ATOM 22198 C CA . VAL A 1 96 ? -1.246 -1.904 -3.291 1.00 0.00 74 VAL A CA 15
ATOM 22199 C C . VAL A 1 96 ? -2.682 -2.308 -3.615 1.00 0.00 74 VAL A C 15
ATOM 22200 O O . VAL A 1 96 ? -3.143 -3.367 -3.189 1.00 0.00 74 VAL A O 15
ATOM 22213 N N . ALA A 1 97 ? -3.386 -1.470 -4.384 1.00 0.00 75 ALA A N 15
ATOM 22214 C CA . ALA A 1 97 ? -4.764 -1.768 -4.769 1.00 0.00 75 ALA A CA 15
ATOM 22215 C C . ALA A 1 97 ? -4.862 -3.192 -5.294 1.00 0.00 75 ALA A C 15
ATOM 22216 O O . ALA A 1 97 ? -5.905 -3.838 -5.199 1.00 0.00 75 ALA A O 15
ATOM 22223 N N . ASP A 1 98 ? -3.751 -3.675 -5.840 1.00 0.00 76 ASP A N 15
ATOM 22224 C CA . ASP A 1 98 ? -3.684 -5.028 -6.375 1.00 0.00 76 ASP A CA 15
ATOM 22225 C C . ASP A 1 98 ? -3.561 -6.052 -5.248 1.00 0.00 76 ASP A C 15
ATOM 22226 O O . ASP A 1 98 ? -4.187 -7.112 -5.288 1.00 0.00 76 ASP A O 15
ATOM 22235 N N . HIS A 1 99 ? -2.746 -5.731 -4.244 1.00 0.00 77 HIS A N 15
ATOM 22236 C CA . HIS A 1 99 ? -2.536 -6.630 -3.110 1.00 0.00 77 HIS A CA 15
ATOM 22237 C C . HIS A 1 99 ? -3.842 -6.907 -2.364 1.00 0.00 77 HIS A C 15
ATOM 22238 O O . HIS A 1 99 ? -4.110 -8.044 -1.972 1.00 0.00 77 HIS A O 15
ATOM 22253 N N . LEU A 1 100 ? -4.657 -5.872 -2.173 1.00 0.00 78 LEU A N 15
ATOM 22254 C CA . LEU A 1 100 ? -5.932 -6.018 -1.480 1.00 0.00 78 LEU A CA 15
ATOM 22255 C C . LEU A 1 100 ? -6.891 -6.901 -2.279 1.00 0.00 78 LEU A C 15
ATOM 22256 O O . LEU A 1 100 ? -7.858 -7.431 -1.733 1.00 0.00 78 LEU A O 15
ATOM 22272 N N . GLN A 1 101 ? -6.630 -7.045 -3.575 1.00 0.00 79 GLN A N 15
ATOM 22273 C CA . GLN A 1 101 ? -7.485 -7.852 -4.440 1.00 0.00 79 GLN A CA 15
ATOM 22274 C C . GLN A 1 101 ? -7.341 -9.346 -4.154 1.00 0.00 79 GLN A C 15
ATOM 22275 O O . GLN A 1 101 ? -8.310 -10.011 -3.789 1.00 0.00 79 GLN A O 15
ATOM 22289 N N . ARG A 1 102 ? -6.134 -9.872 -4.337 1.00 0.00 80 ARG A N 15
ATOM 22290 C CA . ARG A 1 102 ? -5.884 -11.294 -4.114 1.00 0.00 80 ARG A CA 15
ATOM 22291 C C . ARG A 1 102 ? -6.299 -11.728 -2.711 1.00 0.00 80 ARG A C 15
ATOM 22292 O O . ARG A 1 102 ? -6.708 -12.871 -2.508 1.00 0.00 80 ARG A O 15
ATOM 22313 N N . MET A 1 103 ? -6.194 -10.822 -1.743 1.00 0.00 81 MET A N 15
ATOM 22314 C CA . MET A 1 103 ? -6.565 -11.150 -0.370 1.00 0.00 81 MET A CA 15
ATOM 22315 C C . MET A 1 103 ? -8.080 -11.117 -0.175 1.00 0.00 81 MET A C 15
ATOM 22316 O O . MET A 1 103 ? -8.596 -11.644 0.812 1.00 0.00 81 MET A O 15
ATOM 22330 N N . ALA A 1 104 ? -8.788 -10.501 -1.116 1.00 0.00 82 ALA A N 15
ATOM 22331 C CA . ALA A 1 104 ? -10.244 -10.406 -1.038 1.00 0.00 82 ALA A CA 15
ATOM 22332 C C . ALA A 1 104 ? -10.889 -10.819 -2.357 1.00 0.00 82 ALA A C 15
ATOM 22333 O O . ALA A 1 104 ? -11.091 -9.992 -3.246 1.00 0.00 82 ALA A O 15
ATOM 22340 N N . ASN A 1 105 ? -11.208 -12.103 -2.478 1.00 0.00 83 ASN A N 15
ATOM 22341 C CA . ASN A 1 105 ? -11.829 -12.627 -3.689 1.00 0.00 83 ASN A CA 15
ATOM 22342 C C . ASN A 1 105 ? -13.339 -12.406 -3.670 1.00 0.00 83 ASN A C 15
ATOM 22343 O O . ASN A 1 105 ? -14.061 -13.043 -2.902 1.00 0.00 83 ASN A O 15
ATOM 22354 N N . SER A 1 106 ? -13.810 -11.498 -4.522 1.00 0.00 84 SER A N 15
ATOM 22355 C CA . SER A 1 106 ? -15.234 -11.191 -4.607 1.00 0.00 84 SER A CA 15
ATOM 22356 C C . SER A 1 106 ? -15.489 -10.074 -5.614 1.00 0.00 84 SER A C 15
ATOM 22357 O O . SER A 1 106 ? -16.482 -10.093 -6.343 1.00 0.00 84 SER A O 15
ATOM 22365 N N . GLU A 1 107 ? -14.586 -9.099 -5.647 1.00 0.00 85 GLU A N 15
ATOM 22366 C CA . GLU A 1 107 ? -14.709 -7.969 -6.561 1.00 0.00 85 GLU A CA 15
ATOM 22367 C C . GLU A 1 107 ? -13.350 -7.321 -6.801 1.00 0.00 85 GLU A C 15
ATOM 22368 O O . GLU A 1 107 ? -12.372 -7.644 -6.127 1.00 0.00 85 GLU A O 15
ATOM 22380 N N . SER A 1 108 ? -13.293 -6.397 -7.756 1.00 0.00 86 SER A N 15
ATOM 22381 C CA . SER A 1 108 ? -12.048 -5.707 -8.059 1.00 0.00 86 SER A CA 15
ATOM 22382 C C . SER A 1 108 ? -11.794 -4.606 -7.035 1.00 0.00 86 SER A C 15
ATOM 22383 O O . SER A 1 108 ? -11.898 -3.421 -7.347 1.00 0.00 86 SER A O 15
ATOM 22391 N N . LEU A 1 109 ? -11.466 -5.029 -5.811 1.00 0.00 87 LEU A N 15
ATOM 22392 C CA . LEU A 1 109 ? -11.192 -4.121 -4.684 1.00 0.00 87 LEU A CA 15
ATOM 22393 C C . LEU A 1 109 ? -11.797 -2.738 -4.859 1.00 0.00 87 LEU A C 15
ATOM 22394 O O . LEU A 1 109 ? -11.293 -1.926 -5.634 1.00 0.00 87 LEU A O 15
ATOM 22410 N N . GLU A 1 110 ? -12.835 -2.449 -4.093 1.00 0.00 88 GLU A N 15
ATOM 22411 C CA . GLU A 1 110 ? -13.434 -1.132 -4.145 1.00 0.00 88 GLU A CA 15
ATOM 22412 C C . GLU A 1 110 ? -12.502 -0.164 -3.434 1.00 0.00 88 GLU A C 15
ATOM 22413 O O . GLU A 1 110 ? -12.499 -0.084 -2.205 1.00 0.00 88 GLU A O 15
ATOM 22425 N N . ILE A 1 111 ? -11.694 0.556 -4.203 1.00 0.00 89 ILE A N 15
ATOM 22426 C CA . ILE A 1 111 ? -10.746 1.494 -3.620 1.00 0.00 89 ILE A CA 15
ATOM 22427 C C . ILE A 1 111 ? -10.855 2.871 -4.269 1.00 0.00 89 ILE A C 15
ATOM 22428 O O . ILE A 1 111 ? -10.774 2.991 -5.493 1.00 0.00 89 ILE A O 15
ATOM 22444 N N . ALA A 1 112 ? -11.017 3.921 -3.463 1.00 0.00 90 ALA A N 15
ATOM 22445 C CA . ALA A 1 112 ? -11.094 5.260 -4.022 1.00 0.00 90 ALA A CA 15
ATOM 22446 C C . ALA A 1 112 ? -9.733 5.925 -3.927 1.00 0.00 90 ALA A C 15
ATOM 22447 O O . ALA A 1 112 ? -9.260 6.251 -2.839 1.00 0.00 90 ALA A O 15
ATOM 22454 N N . TRP A 1 113 ? -9.106 6.117 -5.076 1.00 0.00 91 TRP A N 15
ATOM 22455 C CA . TRP A 1 113 ? -7.792 6.737 -5.133 1.00 0.00 91 TRP A CA 15
ATOM 22456 C C . TRP A 1 113 ? -7.904 8.234 -5.382 1.00 0.00 91 TRP A C 15
ATOM 22457 O O . TRP A 1 113 ? -8.637 8.677 -6.266 1.00 0.00 91 TRP A O 15
ATOM 22478 N N . GLN A 1 114 ? -7.168 9.009 -4.596 1.00 0.00 92 GLN A N 15
ATOM 22479 C CA . GLN A 1 114 ? -7.179 10.461 -4.731 1.00 0.00 92 GLN A CA 15
ATOM 22480 C C . GLN A 1 114 ? -6.116 10.913 -5.729 1.00 0.00 92 GLN A C 15
ATOM 22481 O O . GLN A 1 114 ? -5.136 10.206 -5.970 1.00 0.00 92 GLN A O 15
ATOM 22495 N N . PRO A 1 115 ? -6.300 12.099 -6.334 1.00 0.00 93 PRO A N 15
ATOM 22496 C CA . PRO A 1 115 ? -5.359 12.640 -7.320 1.00 0.00 93 PRO A CA 15
ATOM 22497 C C . PRO A 1 115 ? -3.912 12.584 -6.850 1.00 0.00 93 PRO A C 15
ATOM 22498 O O . PRO A 1 115 ? -3.010 12.310 -7.642 1.00 0.00 93 PRO A O 15
ATOM 22509 N N . ALA A 1 116 ? -3.699 12.857 -5.560 1.00 0.00 94 ALA A N 15
ATOM 22510 C CA . ALA A 1 116 ? -2.360 12.854 -4.961 1.00 0.00 94 ALA A CA 15
ATOM 22511 C C . ALA A 1 116 ? -1.789 14.267 -4.899 1.00 0.00 94 ALA A C 15
ATOM 22512 O O . ALA A 1 116 ? -0.666 14.515 -5.339 1.00 0.00 94 ALA A O 15
ATOM 22519 N N . GLU A 1 117 ? -2.570 15.191 -4.348 1.00 0.00 95 GLU A N 15
ATOM 22520 C CA . GLU A 1 117 ? -2.142 16.580 -4.227 1.00 0.00 95 GLU A CA 15
ATOM 22521 C C . GLU A 1 117 ? -1.854 17.184 -5.598 1.00 0.00 95 GLU A C 15
ATOM 22522 O O . GLU A 1 117 ? -0.877 16.821 -6.254 1.00 0.00 95 GLU A O 15
ATOM 22534 N N . SER A 1 118 ? -2.710 18.106 -6.024 1.00 0.00 96 SER A N 15
ATOM 22535 C CA . SER A 1 118 ? -2.547 18.760 -7.317 1.00 0.00 96 SER A CA 15
ATOM 22536 C C . SER A 1 118 ? -2.606 20.277 -7.171 1.00 0.00 96 SER A C 15
ATOM 22537 O O . SER A 1 118 ? -1.689 20.955 -7.679 1.00 0.00 96 SER A O 15
ATOM 22546 N N . MET A 1 23 ? 7.340 15.206 -5.867 1.00 0.00 1 MET A N 16
ATOM 22547 C CA . MET A 1 23 ? 6.854 14.267 -4.820 1.00 0.00 1 MET A CA 16
ATOM 22548 C C . MET A 1 23 ? 5.422 14.585 -4.410 1.00 0.00 1 MET A C 16
ATOM 22549 O O . MET A 1 23 ? 5.168 15.361 -3.491 1.00 0.00 1 MET A O 16
ATOM 22562 N N . PHE A 1 24 ? 4.494 13.950 -5.107 1.00 0.00 2 PHE A N 16
ATOM 22563 C CA . PHE A 1 24 ? 3.068 14.119 -4.844 1.00 0.00 2 PHE A CA 16
ATOM 22564 C C . PHE A 1 24 ? 2.602 13.015 -3.901 1.00 0.00 2 PHE A C 16
ATOM 22565 O O . PHE A 1 24 ? 3.360 12.081 -3.632 1.00 0.00 2 PHE A O 16
ATOM 22582 N N . ARG A 1 25 ? 1.376 13.102 -3.385 1.00 0.00 3 ARG A N 16
ATOM 22583 C CA . ARG A 1 25 ? 0.905 12.064 -2.472 1.00 0.00 3 ARG A CA 16
ATOM 22584 C C . ARG A 1 25 ? -0.611 11.849 -2.543 1.00 0.00 3 ARG A C 16
ATOM 22585 O O . ARG A 1 25 ? -1.395 12.782 -2.366 1.00 0.00 3 ARG A O 16
ATOM 22606 N N . SER A 1 26 ? -0.998 10.593 -2.781 1.00 0.00 4 SER A N 16
ATOM 22607 C CA . SER A 1 26 ? -2.399 10.187 -2.862 1.00 0.00 4 SER A CA 16
ATOM 22608 C C . SER A 1 26 ? -2.708 9.212 -1.735 1.00 0.00 4 SER A C 16
ATOM 22609 O O . SER A 1 26 ? -1.794 8.643 -1.138 1.00 0.00 4 SER A O 16
ATOM 22617 N N . THR A 1 27 ? -3.987 9.010 -1.443 1.00 0.00 5 THR A N 16
ATOM 22618 C CA . THR A 1 27 ? -4.358 8.086 -0.380 1.00 0.00 5 THR A CA 16
ATOM 22619 C C . THR A 1 27 ? -5.661 7.347 -0.677 1.00 0.00 5 THR A C 16
ATOM 22620 O O . THR A 1 27 ? -6.695 7.965 -0.933 1.00 0.00 5 THR A O 16
ATOM 22631 N N . SER A 1 28 ? -5.604 6.015 -0.621 1.00 0.00 6 SER A N 16
ATOM 22632 C CA . SER A 1 28 ? -6.782 5.182 -0.860 1.00 0.00 6 SER A CA 16
ATOM 22633 C C . SER A 1 28 ? -7.288 4.573 0.450 1.00 0.00 6 SER A C 16
ATOM 22634 O O . SER A 1 28 ? -6.507 4.025 1.228 1.00 0.00 6 SER A O 16
ATOM 22642 N N . HIS A 1 29 ? -8.596 4.675 0.693 1.00 0.00 7 HIS A N 16
ATOM 22643 C CA . HIS A 1 29 ? -9.194 4.132 1.917 1.00 0.00 7 HIS A CA 16
ATOM 22644 C C . HIS A 1 29 ? -10.162 2.986 1.609 1.00 0.00 7 HIS A C 16
ATOM 22645 O O . HIS A 1 29 ? -11.035 3.115 0.751 1.00 0.00 7 HIS A O 16
ATOM 22660 N N . VAL A 1 30 ? -10.004 1.865 2.315 1.00 0.00 8 VAL A N 16
ATOM 22661 C CA . VAL A 1 30 ? -10.868 0.703 2.116 1.00 0.00 8 VAL A CA 16
ATOM 22662 C C . VAL A 1 30 ? -11.209 0.043 3.448 1.00 0.00 8 VAL A C 16
ATOM 22663 O O . VAL A 1 30 ? -10.431 0.123 4.398 1.00 0.00 8 VAL A O 16
ATOM 22676 N N . ARG A 1 31 ? -12.355 -0.636 3.516 1.00 0.00 9 ARG A N 16
ATOM 22677 C CA . ARG A 1 31 ? -12.734 -1.323 4.751 1.00 0.00 9 ARG A CA 16
ATOM 22678 C C . ARG A 1 31 ? -12.443 -2.818 4.627 1.00 0.00 9 ARG A C 16
ATOM 22679 O O . ARG A 1 31 ? -13.144 -3.543 3.921 1.00 0.00 9 ARG A O 16
ATOM 22700 N N . THR A 1 32 ? -11.388 -3.268 5.308 1.00 0.00 10 THR A N 16
ATOM 22701 C CA . THR A 1 32 ? -10.975 -4.671 5.269 1.00 0.00 10 THR A CA 16
ATOM 22702 C C . THR A 1 32 ? -10.755 -5.249 6.672 1.00 0.00 10 THR A C 16
ATOM 22703 O O . THR A 1 32 ? -10.488 -4.512 7.616 1.00 0.00 10 THR A O 16
ATOM 22714 N N . GLU A 1 33 ? -10.837 -6.571 6.797 1.00 0.00 11 GLU A N 16
ATOM 22715 C CA . GLU A 1 33 ? -10.616 -7.235 8.083 1.00 0.00 11 GLU A CA 16
ATOM 22716 C C . GLU A 1 33 ? -9.244 -7.927 8.133 1.00 0.00 11 GLU A C 16
ATOM 22717 O O . GLU A 1 33 ? -8.765 -8.442 7.121 1.00 0.00 11 GLU A O 16
ATOM 22729 N N . SER A 1 34 ? -8.619 -7.943 9.319 1.00 0.00 12 SER A N 16
ATOM 22730 C CA . SER A 1 34 ? -7.312 -8.579 9.500 1.00 0.00 12 SER A CA 16
ATOM 22731 C C . SER A 1 34 ? -6.257 -7.951 8.593 1.00 0.00 12 SER A C 16
ATOM 22732 O O . SER A 1 34 ? -5.276 -8.591 8.215 1.00 0.00 12 SER A O 16
ATOM 22740 N N . ALA A 1 35 ? -6.476 -6.691 8.254 1.00 0.00 13 ALA A N 16
ATOM 22741 C CA . ALA A 1 35 ? -5.562 -5.940 7.386 1.00 0.00 13 ALA A CA 16
ATOM 22742 C C . ALA A 1 35 ? -4.103 -6.013 7.834 1.00 0.00 13 ALA A C 16
ATOM 22743 O O . ALA A 1 35 ? -3.211 -6.284 7.029 1.00 0.00 13 ALA A O 16
ATOM 22750 N N . ALA A 1 36 ? -3.859 -5.718 9.105 1.00 0.00 14 ALA A N 16
ATOM 22751 C CA . ALA A 1 36 ? -2.495 -5.693 9.655 1.00 0.00 14 ALA A CA 16
ATOM 22752 C C . ALA A 1 36 ? -1.634 -6.885 9.223 1.00 0.00 14 ALA A C 16
ATOM 22753 O O . ALA A 1 36 ? -0.406 -6.806 9.250 1.00 0.00 14 ALA A O 16
ATOM 22760 N N . ARG A 1 37 ? -2.267 -7.984 8.838 1.00 0.00 15 ARG A N 16
ATOM 22761 C CA . ARG A 1 37 ? -1.540 -9.182 8.416 1.00 0.00 15 ARG A CA 16
ATOM 22762 C C . ARG A 1 37 ? -1.066 -9.081 6.975 1.00 0.00 15 ARG A C 16
ATOM 22763 O O . ARG A 1 37 ? 0.009 -9.573 6.633 1.00 0.00 15 ARG A O 16
ATOM 22784 N N . TYR A 1 38 ? -1.865 -8.453 6.130 1.00 0.00 16 TYR A N 16
ATOM 22785 C CA . TYR A 1 38 ? -1.502 -8.316 4.728 1.00 0.00 16 TYR A CA 16
ATOM 22786 C C . TYR A 1 38 ? -0.380 -7.299 4.554 1.00 0.00 16 TYR A C 16
ATOM 22787 O O . TYR A 1 38 ? 0.341 -7.352 3.571 1.00 0.00 16 TYR A O 16
ATOM 22805 N N . VAL A 1 39 ? -0.221 -6.382 5.509 1.00 0.00 17 VAL A N 16
ATOM 22806 C CA . VAL A 1 39 ? 0.846 -5.382 5.422 1.00 0.00 17 VAL A CA 16
ATOM 22807 C C . VAL A 1 39 ? 2.169 -5.933 5.965 1.00 0.00 17 VAL A C 16
ATOM 22808 O O . VAL A 1 39 ? 3.229 -5.717 5.378 1.00 0.00 17 VAL A O 16
ATOM 22821 N N . ASN A 1 40 ? 2.101 -6.608 7.109 1.00 0.00 18 ASN A N 16
ATOM 22822 C CA . ASN A 1 40 ? 3.292 -7.147 7.756 1.00 0.00 18 ASN A CA 16
ATOM 22823 C C . ASN A 1 40 ? 3.916 -8.306 6.986 1.00 0.00 18 ASN A C 16
ATOM 22824 O O . ASN A 1 40 ? 5.129 -8.496 7.035 1.00 0.00 18 ASN A O 16
ATOM 22835 N N . ARG A 1 41 ? 3.103 -9.102 6.304 1.00 0.00 19 ARG A N 16
ATOM 22836 C CA . ARG A 1 41 ? 3.638 -10.252 5.571 1.00 0.00 19 ARG A CA 16
ATOM 22837 C C . ARG A 1 41 ? 4.235 -9.867 4.216 1.00 0.00 19 ARG A C 16
ATOM 22838 O O . ARG A 1 41 ? 5.010 -10.628 3.639 1.00 0.00 19 ARG A O 16
ATOM 22859 N N . LEU A 1 42 ? 3.875 -8.697 3.705 1.00 0.00 20 LEU A N 16
ATOM 22860 C CA . LEU A 1 42 ? 4.392 -8.248 2.407 1.00 0.00 20 LEU A CA 16
ATOM 22861 C C . LEU A 1 42 ? 5.894 -7.980 2.446 1.00 0.00 20 LEU A C 16
ATOM 22862 O O . LEU A 1 42 ? 6.630 -8.429 1.567 1.00 0.00 20 LEU A O 16
ATOM 22878 N N . CYS A 1 43 ? 6.347 -7.240 3.454 1.00 0.00 21 CYS A N 16
ATOM 22879 C CA . CYS A 1 43 ? 7.769 -6.913 3.579 1.00 0.00 21 CYS A CA 16
ATOM 22880 C C . CYS A 1 43 ? 8.635 -8.154 3.397 1.00 0.00 21 CYS A C 16
ATOM 22881 O O . CYS A 1 43 ? 9.658 -8.122 2.717 1.00 0.00 21 CYS A O 16
ATOM 22889 N N . LYS A 1 44 ? 8.209 -9.247 4.006 1.00 0.00 22 LYS A N 16
ATOM 22890 C CA . LYS A 1 44 ? 8.934 -10.506 3.917 1.00 0.00 22 LYS A CA 16
ATOM 22891 C C . LYS A 1 44 ? 8.664 -11.193 2.581 1.00 0.00 22 LYS A C 16
ATOM 22892 O O . LYS A 1 44 ? 9.418 -12.069 2.156 1.00 0.00 22 LYS A O 16
ATOM 22911 N N . HIS A 1 45 ? 7.573 -10.797 1.933 1.00 0.00 23 HIS A N 16
ATOM 22912 C CA . HIS A 1 45 ? 7.179 -11.378 0.654 1.00 0.00 23 HIS A CA 16
ATOM 22913 C C . HIS A 1 45 ? 7.909 -10.727 -0.519 1.00 0.00 23 HIS A C 16
ATOM 22914 O O . HIS A 1 45 ? 8.597 -11.409 -1.279 1.00 0.00 23 HIS A O 16
ATOM 22929 N N . TRP A 1 46 ? 7.752 -9.413 -0.680 1.00 0.00 24 TRP A N 16
ATOM 22930 C CA . TRP A 1 46 ? 8.397 -8.709 -1.780 1.00 0.00 24 TRP A CA 16
ATOM 22931 C C . TRP A 1 46 ? 9.821 -8.286 -1.415 1.00 0.00 24 TRP A C 16
ATOM 22932 O O . TRP A 1 46 ? 10.597 -7.896 -2.286 1.00 0.00 24 TRP A O 16
ATOM 22953 N N . GLY A 1 47 ? 10.165 -8.363 -0.125 1.00 0.00 25 GLY A N 16
ATOM 22954 C CA . GLY A 1 47 ? 11.498 -7.983 0.305 1.00 0.00 25 GLY A CA 16
ATOM 22955 C C . GLY A 1 47 ? 12.568 -8.932 -0.198 1.00 0.00 25 GLY A C 16
ATOM 22956 O O . GLY A 1 47 ? 13.177 -9.661 0.585 1.00 0.00 25 GLY A O 16
ATOM 22960 N N . HIS A 1 48 ? 12.800 -8.920 -1.505 1.00 0.00 26 HIS A N 16
ATOM 22961 C CA . HIS A 1 48 ? 13.806 -9.784 -2.110 1.00 0.00 26 HIS A CA 16
ATOM 22962 C C . HIS A 1 48 ? 14.983 -8.963 -2.626 1.00 0.00 26 HIS A C 16
ATOM 22963 O O . HIS A 1 48 ? 16.124 -9.423 -2.620 1.00 0.00 26 HIS A O 16
ATOM 22978 N N . LYS A 1 49 ? 14.695 -7.745 -3.075 1.00 0.00 27 LYS A N 16
ATOM 22979 C CA . LYS A 1 49 ? 15.730 -6.860 -3.598 1.00 0.00 27 LYS A CA 16
ATOM 22980 C C . LYS A 1 49 ? 15.380 -5.397 -3.310 1.00 0.00 27 LYS A C 16
ATOM 22981 O O . LYS A 1 49 ? 15.877 -4.485 -3.965 1.00 0.00 27 LYS A O 16
ATOM 23000 N N . PHE A 1 50 ? 14.521 -5.178 -2.316 1.00 0.00 28 PHE A N 16
ATOM 23001 C CA . PHE A 1 50 ? 14.116 -3.829 -1.951 1.00 0.00 28 PHE A CA 16
ATOM 23002 C C . PHE A 1 50 ? 14.019 -3.676 -0.441 1.00 0.00 28 PHE A C 16
ATOM 23003 O O . PHE A 1 50 ? 13.843 -4.654 0.285 1.00 0.00 28 PHE A O 16
ATOM 23020 N N . GLU A 1 51 ? 14.127 -2.437 0.024 1.00 0.00 29 GLU A N 16
ATOM 23021 C CA . GLU A 1 51 ? 14.041 -2.156 1.450 1.00 0.00 29 GLU A CA 16
ATOM 23022 C C . GLU A 1 51 ? 12.593 -2.240 1.904 1.00 0.00 29 GLU A C 16
ATOM 23023 O O . GLU A 1 51 ? 11.740 -1.484 1.438 1.00 0.00 29 GLU A O 16
ATOM 23035 N N . VAL A 1 52 ? 12.312 -3.182 2.793 1.00 0.00 30 VAL A N 16
ATOM 23036 C CA . VAL A 1 52 ? 10.955 -3.383 3.281 1.00 0.00 30 VAL A CA 16
ATOM 23037 C C . VAL A 1 52 ? 10.888 -3.364 4.809 1.00 0.00 30 VAL A C 16
ATOM 23038 O O . VAL A 1 52 ? 11.439 -4.239 5.475 1.00 0.00 30 VAL A O 16
ATOM 23051 N N . GLU A 1 53 ? 10.193 -2.366 5.357 1.00 0.00 31 GLU A N 16
ATOM 23052 C CA . GLU A 1 53 ? 10.036 -2.239 6.802 1.00 0.00 31 GLU A CA 16
ATOM 23053 C C . GLU A 1 53 ? 8.752 -2.928 7.254 1.00 0.00 31 GLU A C 16
ATOM 23054 O O . GLU A 1 53 ? 7.836 -3.129 6.457 1.00 0.00 31 GLU A O 16
ATOM 23066 N N . LEU A 1 54 ? 8.690 -3.305 8.528 1.00 0.00 32 LEU A N 16
ATOM 23067 C CA . LEU A 1 54 ? 7.513 -3.990 9.057 1.00 0.00 32 LEU A CA 16
ATOM 23068 C C . LEU A 1 54 ? 7.167 -3.522 10.465 1.00 0.00 32 LEU A C 16
ATOM 23069 O O . LEU A 1 54 ? 7.863 -3.843 11.428 1.00 0.00 32 LEU A O 16
ATOM 23085 N N . THR A 1 55 ? 6.065 -2.790 10.577 1.00 0.00 33 THR A N 16
ATOM 23086 C CA . THR A 1 55 ? 5.593 -2.307 11.869 1.00 0.00 33 THR A CA 16
ATOM 23087 C C . THR A 1 55 ? 4.128 -2.692 12.032 1.00 0.00 33 THR A C 16
ATOM 23088 O O . THR A 1 55 ? 3.414 -2.841 11.041 1.00 0.00 33 THR A O 16
ATOM 23099 N N . PRO A 1 56 ? 3.649 -2.851 13.271 1.00 0.00 34 PRO A N 16
ATOM 23100 C CA . PRO A 1 56 ? 2.253 -3.209 13.521 1.00 0.00 34 PRO A CA 16
ATOM 23101 C C . PRO A 1 56 ? 1.329 -2.040 13.239 1.00 0.00 34 PRO A C 16
ATOM 23102 O O . PRO A 1 56 ? 0.546 -1.625 14.094 1.00 0.00 34 PRO A O 16
ATOM 23113 N N . GLU A 1 57 ? 1.449 -1.509 12.030 1.00 0.00 35 GLU A N 16
ATOM 23114 C CA . GLU A 1 57 ? 0.658 -0.369 11.602 1.00 0.00 35 GLU A CA 16
ATOM 23115 C C . GLU A 1 57 ? 0.712 -0.198 10.085 1.00 0.00 35 GLU A C 16
ATOM 23116 O O . GLU A 1 57 ? -0.270 0.212 9.467 1.00 0.00 35 GLU A O 16
ATOM 23128 N N . ARG A 1 58 ? 1.869 -0.493 9.487 1.00 0.00 36 ARG A N 16
ATOM 23129 C CA . ARG A 1 58 ? 2.034 -0.346 8.051 1.00 0.00 36 ARG A CA 16
ATOM 23130 C C . ARG A 1 58 ? 3.332 -0.960 7.553 1.00 0.00 36 ARG A C 16
ATOM 23131 O O . ARG A 1 58 ? 4.222 -1.304 8.330 1.00 0.00 36 ARG A O 16
ATOM 23152 N N . GLY A 1 59 ? 3.432 -1.048 6.234 1.00 0.00 37 GLY A N 16
ATOM 23153 C CA . GLY A 1 59 ? 4.622 -1.569 5.597 1.00 0.00 37 GLY A CA 16
ATOM 23154 C C . GLY A 1 59 ? 5.300 -0.471 4.798 1.00 0.00 37 GLY A C 16
ATOM 23155 O O . GLY A 1 59 ? 4.629 0.437 4.314 1.00 0.00 37 GLY A O 16
ATOM 23159 N N . PHE A 1 60 ? 6.617 -0.522 4.671 1.00 0.00 38 PHE A N 16
ATOM 23160 C CA . PHE A 1 60 ? 7.345 0.509 3.941 1.00 0.00 38 PHE A CA 16
ATOM 23161 C C . PHE A 1 60 ? 8.249 -0.117 2.893 1.00 0.00 38 PHE A C 16
ATOM 23162 O O . PHE A 1 60 ? 9.181 -0.848 3.220 1.00 0.00 38 PHE A O 16
ATOM 23179 N N . ILE A 1 61 ? 7.971 0.183 1.632 1.00 0.00 39 ILE A N 16
ATOM 23180 C CA . ILE A 1 61 ? 8.769 -0.349 0.532 1.00 0.00 39 ILE A CA 16
ATOM 23181 C C . ILE A 1 61 ? 9.144 0.778 -0.424 1.00 0.00 39 ILE A C 16
ATOM 23182 O O . ILE A 1 61 ? 8.313 1.230 -1.212 1.00 0.00 39 ILE A O 16
ATOM 23198 N N . ASP A 1 62 ? 10.390 1.243 -0.352 1.00 0.00 40 ASP A N 16
ATOM 23199 C CA . ASP A 1 62 ? 10.835 2.325 -1.218 1.00 0.00 40 ASP A CA 16
ATOM 23200 C C . ASP A 1 62 ? 11.770 1.815 -2.301 1.00 0.00 40 ASP A C 16
ATOM 23201 O O . ASP A 1 62 ? 12.715 1.072 -2.033 1.00 0.00 40 ASP A O 16
ATOM 23210 N N . PHE A 1 63 ? 11.494 2.231 -3.526 1.00 0.00 41 PHE A N 16
ATOM 23211 C CA . PHE A 1 63 ? 12.297 1.839 -4.678 1.00 0.00 41 PHE A CA 16
ATOM 23212 C C . PHE A 1 63 ? 13.318 2.924 -5.020 1.00 0.00 41 PHE A C 16
ATOM 23213 O O . PHE A 1 63 ? 13.940 2.892 -6.082 1.00 0.00 41 PHE A O 16
ATOM 23230 N N . GLY A 1 64 ? 13.474 3.893 -4.122 1.00 0.00 42 GLY A N 16
ATOM 23231 C CA . GLY A 1 64 ? 14.404 4.983 -4.351 1.00 0.00 42 GLY A CA 16
ATOM 23232 C C . GLY A 1 64 ? 13.681 6.269 -4.696 1.00 0.00 42 GLY A C 16
ATOM 23233 O O . GLY A 1 64 ? 13.288 7.023 -3.806 1.00 0.00 42 GLY A O 16
ATOM 23237 N N . ASP A 1 65 ? 13.474 6.506 -5.988 1.00 0.00 43 ASP A N 16
ATOM 23238 C CA . ASP A 1 65 ? 12.758 7.694 -6.440 1.00 0.00 43 ASP A CA 16
ATOM 23239 C C . ASP A 1 65 ? 11.265 7.390 -6.484 1.00 0.00 43 ASP A C 16
ATOM 23240 O O . ASP A 1 65 ? 10.598 7.600 -7.498 1.00 0.00 43 ASP A O 16
ATOM 23249 N N . SER A 1 66 ? 10.761 6.866 -5.369 1.00 0.00 44 SER A N 16
ATOM 23250 C CA . SER A 1 66 ? 9.360 6.481 -5.230 1.00 0.00 44 SER A CA 16
ATOM 23251 C C . SER A 1 66 ? 9.213 5.563 -4.014 1.00 0.00 44 SER A C 16
ATOM 23252 O O . SER A 1 66 ? 10.181 4.923 -3.604 1.00 0.00 44 SER A O 16
ATOM 23260 N N . ASN A 1 67 ? 8.018 5.502 -3.426 1.00 0.00 45 ASN A N 16
ATOM 23261 C CA . ASN A 1 67 ? 7.802 4.661 -2.251 1.00 0.00 45 ASN A CA 16
ATOM 23262 C C . ASN A 1 67 ? 6.353 4.194 -2.188 1.00 0.00 45 ASN A C 16
ATOM 23263 O O . ASN A 1 67 ? 5.497 4.715 -2.904 1.00 0.00 45 ASN A O 16
ATOM 23274 N N . CYS A 1 68 ? 6.074 3.213 -1.333 1.00 0.00 46 CYS A N 16
ATOM 23275 C CA . CYS A 1 68 ? 4.720 2.701 -1.200 1.00 0.00 46 CYS A CA 16
ATOM 23276 C C . CYS A 1 68 ? 4.477 2.166 0.207 1.00 0.00 46 CYS A C 16
ATOM 23277 O O . CYS A 1 68 ? 4.917 1.071 0.554 1.00 0.00 46 CYS A O 16
ATOM 23285 N N . GLU A 1 69 ? 3.771 2.951 1.011 1.00 0.00 47 GLU A N 16
ATOM 23286 C CA . GLU A 1 69 ? 3.461 2.572 2.382 1.00 0.00 47 GLU A CA 16
ATOM 23287 C C . GLU A 1 69 ? 2.014 2.104 2.477 1.00 0.00 47 GLU A C 16
ATOM 23288 O O . GLU A 1 69 ? 1.173 2.522 1.681 1.00 0.00 47 GLU A O 16
ATOM 23300 N N . LEU A 1 70 ? 1.716 1.239 3.444 1.00 0.00 48 LEU A N 16
ATOM 23301 C CA . LEU A 1 70 ? 0.352 0.745 3.596 1.00 0.00 48 LEU A CA 16
ATOM 23302 C C . LEU A 1 70 ? -0.038 0.610 5.053 1.00 0.00 48 LEU A C 16
ATOM 23303 O O . LEU A 1 70 ? 0.595 -0.118 5.807 1.00 0.00 48 LEU A O 16
ATOM 23319 N N . LEU A 1 71 ? -1.114 1.292 5.430 1.00 0.00 49 LEU A N 16
ATOM 23320 C CA . LEU A 1 71 ? -1.618 1.222 6.802 1.00 0.00 49 LEU A CA 16
ATOM 23321 C C . LEU A 1 71 ? -2.603 0.078 6.901 1.00 0.00 49 LEU A C 16
ATOM 23322 O O . LEU A 1 71 ? -3.496 -0.047 6.065 1.00 0.00 49 LEU A O 16
ATOM 23338 N N . ALA A 1 72 ? -2.426 -0.783 7.892 1.00 0.00 50 ALA A N 16
ATOM 23339 C CA . ALA A 1 72 ? -3.300 -1.933 8.025 1.00 0.00 50 ALA A CA 16
ATOM 23340 C C . ALA A 1 72 ? -3.756 -2.195 9.452 1.00 0.00 50 ALA A C 16
ATOM 23341 O O . ALA A 1 72 ? -2.986 -2.649 10.297 1.00 0.00 50 ALA A O 16
ATOM 23348 N N . HIS A 1 73 ? -5.041 -1.943 9.692 1.00 0.00 51 HIS A N 16
ATOM 23349 C CA . HIS A 1 73 ? -5.648 -2.182 10.980 1.00 0.00 51 HIS A CA 16
ATOM 23350 C C . HIS A 1 73 ? -6.664 -3.327 10.849 1.00 0.00 51 HIS A C 16
ATOM 23351 O O . HIS A 1 73 ? -7.208 -3.569 9.773 1.00 0.00 51 HIS A O 16
ATOM 23366 N N . PRO A 1 74 ? -6.907 -4.056 11.942 1.00 0.00 52 PRO A N 16
ATOM 23367 C CA . PRO A 1 74 ? -7.826 -5.201 11.978 1.00 0.00 52 PRO A CA 16
ATOM 23368 C C . PRO A 1 74 ? -9.129 -5.000 11.204 1.00 0.00 52 PRO A C 16
ATOM 23369 O O . PRO A 1 74 ? -9.793 -5.978 10.859 1.00 0.00 52 PRO A O 16
ATOM 23380 N N . ASP A 1 75 ? -9.518 -3.753 10.941 1.00 0.00 53 ASP A N 16
ATOM 23381 C CA . ASP A 1 75 ? -10.764 -3.509 10.221 1.00 0.00 53 ASP A CA 16
ATOM 23382 C C . ASP A 1 75 ? -10.634 -2.449 9.134 1.00 0.00 53 ASP A C 16
ATOM 23383 O O . ASP A 1 75 ? -11.583 -2.226 8.381 1.00 0.00 53 ASP A O 16
ATOM 23392 N N . HIS A 1 76 ? -9.478 -1.808 9.020 1.00 0.00 54 HIS A N 16
ATOM 23393 C CA . HIS A 1 76 ? -9.310 -0.807 7.973 1.00 0.00 54 HIS A CA 16
ATOM 23394 C C . HIS A 1 76 ? -7.889 -0.798 7.418 1.00 0.00 54 HIS A C 16
ATOM 23395 O O . HIS A 1 76 ? -6.953 -1.243 8.083 1.00 0.00 54 HIS A O 16
ATOM 23410 N N . VAL A 1 77 ? -7.731 -0.297 6.190 1.00 0.00 55 VAL A N 16
ATOM 23411 C CA . VAL A 1 77 ? -6.428 -0.243 5.553 1.00 0.00 55 VAL A CA 16
ATOM 23412 C C . VAL A 1 77 ? -6.252 1.063 4.785 1.00 0.00 55 VAL A C 16
ATOM 23413 O O . VAL A 1 77 ? -7.151 1.505 4.071 1.00 0.00 55 VAL A O 16
ATOM 23426 N N . LEU A 1 78 ? -5.082 1.663 4.929 1.00 0.00 56 LEU A N 16
ATOM 23427 C CA . LEU A 1 78 ? -4.771 2.913 4.241 1.00 0.00 56 LEU A CA 16
ATOM 23428 C C . LEU A 1 78 ? -3.625 2.684 3.262 1.00 0.00 56 LEU A C 16
ATOM 23429 O O . LEU A 1 78 ? -2.713 1.906 3.536 1.00 0.00 56 LEU A O 16
ATOM 23445 N N . MET A 1 79 ? -3.684 3.346 2.115 1.00 0.00 57 MET A N 16
ATOM 23446 C CA . MET A 1 79 ? -2.651 3.188 1.100 1.00 0.00 57 MET A CA 16
ATOM 23447 C C . MET A 1 79 ? -2.089 4.542 0.675 1.00 0.00 57 MET A C 16
ATOM 23448 O O . MET A 1 79 ? -2.798 5.358 0.089 1.00 0.00 57 MET A O 16
ATOM 23462 N N . ILE A 1 80 ? -0.808 4.780 0.980 1.00 0.00 58 ILE A N 16
ATOM 23463 C CA . ILE A 1 80 ? -0.166 6.036 0.634 1.00 0.00 58 ILE A CA 16
ATOM 23464 C C . ILE A 1 80 ? 1.107 5.797 -0.170 1.00 0.00 58 ILE A C 16
ATOM 23465 O O . ILE A 1 80 ? 1.896 4.908 0.148 1.00 0.00 58 ILE A O 16
ATOM 23481 N N . LEU A 1 81 ? 1.307 6.605 -1.205 1.00 0.00 59 LEU A N 16
ATOM 23482 C CA . LEU A 1 81 ? 2.492 6.488 -2.043 1.00 0.00 59 LEU A CA 16
ATOM 23483 C C . LEU A 1 81 ? 3.292 7.780 -2.033 1.00 0.00 59 LEU A C 16
ATOM 23484 O O . LEU A 1 81 ? 2.726 8.867 -1.993 1.00 0.00 59 LEU A O 16
ATOM 23500 N N . ASN A 1 82 ? 4.607 7.656 -2.113 1.00 0.00 60 ASN A N 16
ATOM 23501 C CA . ASN A 1 82 ? 5.473 8.823 -2.166 1.00 0.00 60 ASN A CA 16
ATOM 23502 C C . ASN A 1 82 ? 6.310 8.740 -3.429 1.00 0.00 60 ASN A C 16
ATOM 23503 O O . ASN A 1 82 ? 7.260 7.962 -3.500 1.00 0.00 60 ASN A O 16
ATOM 23514 N N . SER A 1 83 ? 5.941 9.515 -4.441 1.00 0.00 61 SER A N 16
ATOM 23515 C CA . SER A 1 83 ? 6.677 9.466 -5.710 1.00 0.00 61 SER A CA 16
ATOM 23516 C C . SER A 1 83 ? 6.725 10.817 -6.429 1.00 0.00 61 SER A C 16
ATOM 23517 O O . SER A 1 83 ? 5.717 11.515 -6.546 1.00 0.00 61 SER A O 16
ATOM 23525 N N . PRO A 1 84 ? 7.923 11.192 -6.919 1.00 0.00 62 PRO A N 16
ATOM 23526 C CA . PRO A 1 84 ? 8.160 12.457 -7.638 1.00 0.00 62 PRO A CA 16
ATOM 23527 C C . PRO A 1 84 ? 7.392 12.594 -8.949 1.00 0.00 62 PRO A C 16
ATOM 23528 O O . PRO A 1 84 ? 7.339 13.684 -9.520 1.00 0.00 62 PRO A O 16
ATOM 23539 N N . ASP A 1 85 ? 6.799 11.511 -9.437 1.00 0.00 63 ASP A N 16
ATOM 23540 C CA . ASP A 1 85 ? 6.054 11.579 -10.687 1.00 0.00 63 ASP A CA 16
ATOM 23541 C C . ASP A 1 85 ? 4.812 10.692 -10.621 1.00 0.00 63 ASP A C 16
ATOM 23542 O O . ASP A 1 85 ? 4.788 9.711 -9.878 1.00 0.00 63 ASP A O 16
ATOM 23551 N N . GLU A 1 86 ? 3.771 11.046 -11.377 1.00 0.00 64 GLU A N 16
ATOM 23552 C CA . GLU A 1 86 ? 2.524 10.254 -11.347 1.00 0.00 64 GLU A CA 16
ATOM 23553 C C . GLU A 1 86 ? 2.761 8.808 -11.774 1.00 0.00 64 GLU A C 16
ATOM 23554 O O . GLU A 1 86 ? 2.252 7.892 -11.133 1.00 0.00 64 GLU A O 16
ATOM 23566 N N . ASP A 1 87 ? 3.537 8.585 -12.837 1.00 0.00 65 ASP A N 16
ATOM 23567 C CA . ASP A 1 87 ? 3.817 7.217 -13.282 1.00 0.00 65 ASP A CA 16
ATOM 23568 C C . ASP A 1 87 ? 4.203 6.375 -12.076 1.00 0.00 65 ASP A C 16
ATOM 23569 O O . ASP A 1 87 ? 3.577 5.358 -11.779 1.00 0.00 65 ASP A O 16
ATOM 23578 N N . SER A 1 88 ? 5.206 6.855 -11.354 1.00 0.00 66 SER A N 16
ATOM 23579 C CA . SER A 1 88 ? 5.658 6.209 -10.132 1.00 0.00 66 SER A CA 16
ATOM 23580 C C . SER A 1 88 ? 4.516 6.225 -9.124 1.00 0.00 66 SER A C 16
ATOM 23581 O O . SER A 1 88 ? 4.069 5.188 -8.637 1.00 0.00 66 SER A O 16
ATOM 23589 N N . LEU A 1 89 ? 4.046 7.435 -8.849 1.00 0.00 67 LEU A N 16
ATOM 23590 C CA . LEU A 1 89 ? 2.940 7.683 -7.928 1.00 0.00 67 LEU A CA 16
ATOM 23591 C C . LEU A 1 89 ? 1.840 6.635 -8.082 1.00 0.00 67 LEU A C 16
ATOM 23592 O O . LEU A 1 89 ? 1.523 5.918 -7.135 1.00 0.00 67 LEU A O 16
ATOM 23608 N N . ALA A 1 90 ? 1.261 6.542 -9.270 1.00 0.00 68 ALA A N 16
ATOM 23609 C CA . ALA A 1 90 ? 0.203 5.573 -9.511 1.00 0.00 68 ALA A CA 16
ATOM 23610 C C . ALA A 1 90 ? 0.747 4.153 -9.420 1.00 0.00 68 ALA A C 16
ATOM 23611 O O . ALA A 1 90 ? 0.054 3.241 -8.969 1.00 0.00 68 ALA A O 16
ATOM 23618 N N . HIS A 1 91 ? 1.998 3.972 -9.839 1.00 0.00 69 HIS A N 16
ATOM 23619 C CA . HIS A 1 91 ? 2.634 2.660 -9.790 1.00 0.00 69 HIS A CA 16
ATOM 23620 C C . HIS A 1 91 ? 2.553 2.087 -8.380 1.00 0.00 69 HIS A C 16
ATOM 23621 O O . HIS A 1 91 ? 2.360 0.887 -8.196 1.00 0.00 69 HIS A O 16
ATOM 23636 N N . MET A 1 92 ? 2.698 2.961 -7.388 1.00 0.00 70 MET A N 16
ATOM 23637 C CA . MET A 1 92 ? 2.638 2.539 -5.987 1.00 0.00 70 MET A CA 16
ATOM 23638 C C . MET A 1 92 ? 1.186 2.392 -5.509 1.00 0.00 70 MET A C 16
ATOM 23639 O O . MET A 1 92 ? 0.790 1.319 -5.055 1.00 0.00 70 MET A O 16
ATOM 23653 N N . GLN A 1 93 ? 0.392 3.468 -5.599 1.00 0.00 71 GLN A N 16
ATOM 23654 C CA . GLN A 1 93 ? -1.004 3.417 -5.154 1.00 0.00 71 GLN A CA 16
ATOM 23655 C C . GLN A 1 93 ? -1.766 2.268 -5.812 1.00 0.00 71 GLN A C 16
ATOM 23656 O O . GLN A 1 93 ? -2.728 1.752 -5.244 1.00 0.00 71 GLN A O 16
ATOM 23670 N N . ASN A 1 94 ? -1.336 1.864 -7.004 1.00 0.00 72 ASN A N 16
ATOM 23671 C CA . ASN A 1 94 ? -1.993 0.770 -7.714 1.00 0.00 72 ASN A CA 16
ATOM 23672 C C . ASN A 1 94 ? -1.498 -0.581 -7.206 1.00 0.00 72 ASN A C 16
ATOM 23673 O O . ASN A 1 94 ? -2.294 -1.479 -6.931 1.00 0.00 72 ASN A O 16
ATOM 23684 N N . VAL A 1 95 ? -0.179 -0.717 -7.079 1.00 0.00 73 VAL A N 16
ATOM 23685 C CA . VAL A 1 95 ? 0.425 -1.956 -6.600 1.00 0.00 73 VAL A CA 16
ATOM 23686 C C . VAL A 1 95 ? -0.297 -2.473 -5.356 1.00 0.00 73 VAL A C 16
ATOM 23687 O O . VAL A 1 95 ? -0.543 -3.672 -5.224 1.00 0.00 73 VAL A O 16
ATOM 23700 N N . VAL A 1 96 ? -0.641 -1.563 -4.452 1.00 0.00 74 VAL A N 16
ATOM 23701 C CA . VAL A 1 96 ? -1.342 -1.940 -3.226 1.00 0.00 74 VAL A CA 16
ATOM 23702 C C . VAL A 1 96 ? -2.783 -2.346 -3.529 1.00 0.00 74 VAL A C 16
ATOM 23703 O O . VAL A 1 96 ? -3.249 -3.383 -3.057 1.00 0.00 74 VAL A O 16
ATOM 23716 N N . ALA A 1 97 ? -3.489 -1.536 -4.329 1.00 0.00 75 ALA A N 16
ATOM 23717 C CA . ALA A 1 97 ? -4.869 -1.842 -4.694 1.00 0.00 75 ALA A CA 16
ATOM 23718 C C . ALA A 1 97 ? -4.975 -3.287 -5.156 1.00 0.00 75 ALA A C 16
ATOM 23719 O O . ALA A 1 97 ? -6.017 -3.928 -5.015 1.00 0.00 75 ALA A O 16
ATOM 23726 N N . ASP A 1 98 ? -3.874 -3.793 -5.701 1.00 0.00 76 ASP A N 16
ATOM 23727 C CA . ASP A 1 98 ? -3.819 -5.167 -6.180 1.00 0.00 76 ASP A CA 16
ATOM 23728 C C . ASP A 1 98 ? -3.705 -6.143 -5.011 1.00 0.00 76 ASP A C 16
ATOM 23729 O O . ASP A 1 98 ? -4.358 -7.186 -4.996 1.00 0.00 76 ASP A O 16
ATOM 23738 N N . HIS A 1 99 ? -2.868 -5.800 -4.033 1.00 0.00 77 HIS A N 16
ATOM 23739 C CA . HIS A 1 99 ? -2.670 -6.653 -2.863 1.00 0.00 77 HIS A CA 16
ATOM 23740 C C . HIS A 1 99 ? -3.985 -6.880 -2.116 1.00 0.00 77 HIS A C 16
ATOM 23741 O O . HIS A 1 99 ? -4.280 -7.998 -1.695 1.00 0.00 77 HIS A O 16
ATOM 23756 N N . LEU A 1 100 ? -4.781 -5.822 -1.966 1.00 0.00 78 LEU A N 16
ATOM 23757 C CA . LEU A 1 100 ? -6.063 -5.925 -1.285 1.00 0.00 78 LEU A CA 16
ATOM 23758 C C . LEU A 1 100 ? -7.021 -6.799 -2.094 1.00 0.00 78 LEU A C 16
ATOM 23759 O O . LEU A 1 100 ? -7.950 -7.392 -1.548 1.00 0.00 78 LEU A O 16
ATOM 23775 N N . GLN A 1 101 ? -6.793 -6.863 -3.404 1.00 0.00 79 GLN A N 16
ATOM 23776 C CA . GLN A 1 101 ? -7.643 -7.653 -4.293 1.00 0.00 79 GLN A CA 16
ATOM 23777 C C . GLN A 1 101 ? -7.387 -9.157 -4.151 1.00 0.00 79 GLN A C 16
ATOM 23778 O O . GLN A 1 101 ? -8.329 -9.950 -4.144 1.00 0.00 79 GLN A O 16
ATOM 23792 N N . ARG A 1 102 ? -6.121 -9.550 -4.042 1.00 0.00 80 ARG A N 16
ATOM 23793 C CA . ARG A 1 102 ? -5.774 -10.961 -3.905 1.00 0.00 80 ARG A CA 16
ATOM 23794 C C . ARG A 1 102 ? -6.297 -11.511 -2.591 1.00 0.00 80 ARG A C 16
ATOM 23795 O O . ARG A 1 102 ? -6.694 -12.673 -2.499 1.00 0.00 80 ARG A O 16
ATOM 23816 N N . MET A 1 103 ? -6.285 -10.665 -1.575 1.00 0.00 81 MET A N 16
ATOM 23817 C CA . MET A 1 103 ? -6.752 -11.057 -0.249 1.00 0.00 81 MET A CA 16
ATOM 23818 C C . MET A 1 103 ? -8.275 -10.993 -0.140 1.00 0.00 81 MET A C 16
ATOM 23819 O O . MET A 1 103 ? -8.857 -11.514 0.811 1.00 0.00 81 MET A O 16
ATOM 23833 N N . ALA A 1 104 ? -8.916 -10.356 -1.115 1.00 0.00 82 ALA A N 16
ATOM 23834 C CA . ALA A 1 104 ? -10.372 -10.233 -1.115 1.00 0.00 82 ALA A CA 16
ATOM 23835 C C . ALA A 1 104 ? -10.948 -10.567 -2.488 1.00 0.00 82 ALA A C 16
ATOM 23836 O O . ALA A 1 104 ? -11.131 -9.685 -3.327 1.00 0.00 82 ALA A O 16
ATOM 23843 N N . ASN A 1 105 ? -11.229 -11.847 -2.711 1.00 0.00 83 ASN A N 16
ATOM 23844 C CA . ASN A 1 105 ? -11.779 -12.301 -3.984 1.00 0.00 83 ASN A CA 16
ATOM 23845 C C . ASN A 1 105 ? -13.285 -12.061 -4.046 1.00 0.00 83 ASN A C 16
ATOM 23846 O O . ASN A 1 105 ? -14.048 -12.630 -3.265 1.00 0.00 83 ASN A O 16
ATOM 23857 N N . SER A 1 106 ? -13.705 -11.214 -4.983 1.00 0.00 84 SER A N 16
ATOM 23858 C CA . SER A 1 106 ? -15.119 -10.895 -5.156 1.00 0.00 84 SER A CA 16
ATOM 23859 C C . SER A 1 106 ? -15.299 -9.767 -6.168 1.00 0.00 84 SER A C 16
ATOM 23860 O O . SER A 1 106 ? -16.267 -9.748 -6.928 1.00 0.00 84 SER A O 16
ATOM 23868 N N . GLU A 1 107 ? -14.358 -8.829 -6.167 1.00 0.00 85 GLU A N 16
ATOM 23869 C CA . GLU A 1 107 ? -14.405 -7.693 -7.080 1.00 0.00 85 GLU A CA 16
ATOM 23870 C C . GLU A 1 107 ? -13.045 -7.007 -7.147 1.00 0.00 85 GLU A C 16
ATOM 23871 O O . GLU A 1 107 ? -12.173 -7.264 -6.317 1.00 0.00 85 GLU A O 16
ATOM 23883 N N . SER A 1 108 ? -12.869 -6.125 -8.126 1.00 0.00 86 SER A N 16
ATOM 23884 C CA . SER A 1 108 ? -11.611 -5.407 -8.265 1.00 0.00 86 SER A CA 16
ATOM 23885 C C . SER A 1 108 ? -11.483 -4.368 -7.157 1.00 0.00 86 SER A C 16
ATOM 23886 O O . SER A 1 108 ? -11.576 -3.167 -7.404 1.00 0.00 86 SER A O 16
ATOM 23894 N N . LEU A 1 109 ? -11.276 -4.863 -5.934 1.00 0.00 87 LEU A N 16
ATOM 23895 C CA . LEU A 1 109 ? -11.138 -4.025 -4.730 1.00 0.00 87 LEU A CA 16
ATOM 23896 C C . LEU A 1 109 ? -11.765 -2.651 -4.879 1.00 0.00 87 LEU A C 16
ATOM 23897 O O . LEU A 1 109 ? -11.209 -1.774 -5.540 1.00 0.00 87 LEU A O 16
ATOM 23913 N N . GLU A 1 110 ? -12.890 -2.440 -4.215 1.00 0.00 88 GLU A N 16
ATOM 23914 C CA . GLU A 1 110 ? -13.518 -1.137 -4.252 1.00 0.00 88 GLU A CA 16
ATOM 23915 C C . GLU A 1 110 ? -12.654 -0.177 -3.448 1.00 0.00 88 GLU A C 16
ATOM 23916 O O . GLU A 1 110 ? -12.728 -0.142 -2.220 1.00 0.00 88 GLU A O 16
ATOM 23928 N N . ILE A 1 111 ? -11.820 0.586 -4.142 1.00 0.00 89 ILE A N 16
ATOM 23929 C CA . ILE A 1 111 ? -10.929 1.524 -3.477 1.00 0.00 89 ILE A CA 16
ATOM 23930 C C . ILE A 1 111 ? -10.978 2.892 -4.154 1.00 0.00 89 ILE A C 16
ATOM 23931 O O . ILE A 1 111 ? -10.818 2.987 -5.371 1.00 0.00 89 ILE A O 16
ATOM 23947 N N . ALA A 1 112 ? -11.182 3.957 -3.379 1.00 0.00 90 ALA A N 16
ATOM 23948 C CA . ALA A 1 112 ? -11.212 5.286 -3.970 1.00 0.00 90 ALA A CA 16
ATOM 23949 C C . ALA A 1 112 ? -9.829 5.908 -3.895 1.00 0.00 90 ALA A C 16
ATOM 23950 O O . ALA A 1 112 ? -9.340 6.243 -2.815 1.00 0.00 90 ALA A O 16
ATOM 23957 N N . TRP A 1 113 ? -9.202 6.055 -5.051 1.00 0.00 91 TRP A N 16
ATOM 23958 C CA . TRP A 1 113 ? -7.869 6.632 -5.129 1.00 0.00 91 TRP A CA 16
ATOM 23959 C C . TRP A 1 113 ? -7.935 8.117 -5.457 1.00 0.00 91 TRP A C 16
ATOM 23960 O O . TRP A 1 113 ? -8.639 8.531 -6.378 1.00 0.00 91 TRP A O 16
ATOM 23981 N N . GLN A 1 114 ? -7.195 8.914 -4.696 1.00 0.00 92 GLN A N 16
ATOM 23982 C CA . GLN A 1 114 ? -7.165 10.356 -4.907 1.00 0.00 92 GLN A CA 16
ATOM 23983 C C . GLN A 1 114 ? -6.070 10.731 -5.901 1.00 0.00 92 GLN A C 16
ATOM 23984 O O . GLN A 1 114 ? -5.088 10.004 -6.058 1.00 0.00 92 GLN A O 16
ATOM 23998 N N . PRO A 1 115 ? -6.225 11.873 -6.591 1.00 0.00 93 PRO A N 16
ATOM 23999 C CA . PRO A 1 115 ? -5.248 12.341 -7.578 1.00 0.00 93 PRO A CA 16
ATOM 24000 C C . PRO A 1 115 ? -3.817 12.289 -7.059 1.00 0.00 93 PRO A C 16
ATOM 24001 O O . PRO A 1 115 ? -2.893 11.971 -7.807 1.00 0.00 93 PRO A O 16
ATOM 24012 N N . ALA A 1 116 ? -3.646 12.616 -5.776 1.00 0.00 94 ALA A N 16
ATOM 24013 C CA . ALA A 1 116 ? -2.330 12.624 -5.128 1.00 0.00 94 ALA A CA 16
ATOM 24014 C C . ALA A 1 116 ? -1.753 14.035 -5.091 1.00 0.00 94 ALA A C 16
ATOM 24015 O O . ALA A 1 116 ? -0.550 14.229 -5.267 1.00 0.00 94 ALA A O 16
ATOM 24022 N N . GLU A 1 117 ? -2.618 15.017 -4.860 1.00 0.00 95 GLU A N 16
ATOM 24023 C CA . GLU A 1 117 ? -2.192 16.410 -4.798 1.00 0.00 95 GLU A CA 16
ATOM 24024 C C . GLU A 1 117 ? -2.992 17.179 -3.752 1.00 0.00 95 GLU A C 16
ATOM 24025 O O . GLU A 1 117 ? -4.155 16.869 -3.494 1.00 0.00 95 GLU A O 16
ATOM 24037 N N . SER A 1 118 ? -2.361 18.183 -3.151 1.00 0.00 96 SER A N 16
ATOM 24038 C CA . SER A 1 118 ? -3.014 18.996 -2.132 1.00 0.00 96 SER A CA 16
ATOM 24039 C C . SER A 1 118 ? -3.692 20.211 -2.757 1.00 0.00 96 SER A C 16
ATOM 24040 O O . SER A 1 118 ? -4.425 20.916 -2.033 1.00 0.00 96 SER A O 16
ATOM 24049 N N . MET A 1 23 ? 7.498 15.251 -5.794 1.00 0.00 1 MET A N 17
ATOM 24050 C CA . MET A 1 23 ? 6.992 14.316 -4.754 1.00 0.00 1 MET A CA 17
ATOM 24051 C C . MET A 1 23 ? 5.555 14.643 -4.361 1.00 0.00 1 MET A C 17
ATOM 24052 O O . MET A 1 23 ? 5.296 15.459 -3.477 1.00 0.00 1 MET A O 17
ATOM 24065 N N . PHE A 1 24 ? 4.628 13.978 -5.029 1.00 0.00 2 PHE A N 17
ATOM 24066 C CA . PHE A 1 24 ? 3.201 14.158 -4.773 1.00 0.00 2 PHE A CA 17
ATOM 24067 C C . PHE A 1 24 ? 2.722 13.057 -3.833 1.00 0.00 2 PHE A C 17
ATOM 24068 O O . PHE A 1 24 ? 3.467 12.115 -3.562 1.00 0.00 2 PHE A O 17
ATOM 24085 N N . ARG A 1 25 ? 1.494 13.157 -3.323 1.00 0.00 3 ARG A N 17
ATOM 24086 C CA . ARG A 1 25 ? 1.003 12.125 -2.413 1.00 0.00 3 ARG A CA 17
ATOM 24087 C C . ARG A 1 25 ? -0.513 11.925 -2.505 1.00 0.00 3 ARG A C 17
ATOM 24088 O O . ARG A 1 25 ? -1.290 12.861 -2.325 1.00 0.00 3 ARG A O 17
ATOM 24109 N N . SER A 1 26 ? -0.908 10.676 -2.758 1.00 0.00 4 SER A N 17
ATOM 24110 C CA . SER A 1 26 ? -2.312 10.285 -2.854 1.00 0.00 4 SER A CA 17
ATOM 24111 C C . SER A 1 26 ? -2.634 9.314 -1.727 1.00 0.00 4 SER A C 17
ATOM 24112 O O . SER A 1 26 ? -1.725 8.745 -1.123 1.00 0.00 4 SER A O 17
ATOM 24120 N N . THR A 1 27 ? -3.915 9.114 -1.440 1.00 0.00 5 THR A N 17
ATOM 24121 C CA . THR A 1 27 ? -4.287 8.192 -0.376 1.00 0.00 5 THR A CA 17
ATOM 24122 C C . THR A 1 27 ? -5.589 7.452 -0.672 1.00 0.00 5 THR A C 17
ATOM 24123 O O . THR A 1 27 ? -6.617 8.068 -0.951 1.00 0.00 5 THR A O 17
ATOM 24134 N N . SER A 1 28 ? -5.535 6.123 -0.586 1.00 0.00 6 SER A N 17
ATOM 24135 C CA . SER A 1 28 ? -6.712 5.289 -0.821 1.00 0.00 6 SER A CA 17
ATOM 24136 C C . SER A 1 28 ? -7.191 4.648 0.485 1.00 0.00 6 SER A C 17
ATOM 24137 O O . SER A 1 28 ? -6.391 4.117 1.254 1.00 0.00 6 SER A O 17
ATOM 24145 N N . HIS A 1 29 ? -8.501 4.702 0.730 1.00 0.00 7 HIS A N 17
ATOM 24146 C CA . HIS A 1 29 ? -9.082 4.125 1.949 1.00 0.00 7 HIS A CA 17
ATOM 24147 C C . HIS A 1 29 ? -10.055 2.991 1.615 1.00 0.00 7 HIS A C 17
ATOM 24148 O O . HIS A 1 29 ? -10.921 3.142 0.752 1.00 0.00 7 HIS A O 17
ATOM 24163 N N . VAL A 1 30 ? -9.904 1.854 2.298 1.00 0.00 8 VAL A N 17
ATOM 24164 C CA . VAL A 1 30 ? -10.767 0.695 2.065 1.00 0.00 8 VAL A CA 17
ATOM 24165 C C . VAL A 1 30 ? -11.121 -0.001 3.376 1.00 0.00 8 VAL A C 17
ATOM 24166 O O . VAL A 1 30 ? -10.354 0.055 4.337 1.00 0.00 8 VAL A O 17
ATOM 24179 N N . ARG A 1 31 ? -12.266 -0.686 3.412 1.00 0.00 9 ARG A N 17
ATOM 24180 C CA . ARG A 1 31 ? -12.653 -1.411 4.624 1.00 0.00 9 ARG A CA 17
ATOM 24181 C C . ARG A 1 31 ? -12.312 -2.894 4.476 1.00 0.00 9 ARG A C 17
ATOM 24182 O O . ARG A 1 31 ? -12.984 -3.628 3.751 1.00 0.00 9 ARG A O 17
ATOM 24203 N N . THR A 1 32 ? -11.256 -3.324 5.166 1.00 0.00 10 THR A N 17
ATOM 24204 C CA . THR A 1 32 ? -10.807 -4.716 5.116 1.00 0.00 10 THR A CA 17
ATOM 24205 C C . THR A 1 32 ? -10.592 -5.295 6.519 1.00 0.00 10 THR A C 17
ATOM 24206 O O . THR A 1 32 ? -10.352 -4.554 7.464 1.00 0.00 10 THR A O 17
ATOM 24217 N N . GLU A 1 33 ? -10.650 -6.619 6.645 1.00 0.00 11 GLU A N 17
ATOM 24218 C CA . GLU A 1 33 ? -10.434 -7.270 7.939 1.00 0.00 11 GLU A CA 17
ATOM 24219 C C . GLU A 1 33 ? -9.054 -7.945 8.008 1.00 0.00 11 GLU A C 17
ATOM 24220 O O . GLU A 1 33 ? -8.557 -8.461 7.007 1.00 0.00 11 GLU A O 17
ATOM 24232 N N . SER A 1 34 ? -8.442 -7.941 9.201 1.00 0.00 12 SER A N 17
ATOM 24233 C CA . SER A 1 34 ? -7.128 -8.554 9.402 1.00 0.00 12 SER A CA 17
ATOM 24234 C C . SER A 1 34 ? -6.074 -7.918 8.500 1.00 0.00 12 SER A C 17
ATOM 24235 O O . SER A 1 34 ? -5.074 -8.545 8.147 1.00 0.00 12 SER A O 17
ATOM 24243 N N . ALA A 1 35 ? -6.315 -6.670 8.136 1.00 0.00 13 ALA A N 17
ATOM 24244 C CA . ALA A 1 35 ? -5.403 -5.913 7.269 1.00 0.00 13 ALA A CA 17
ATOM 24245 C C . ALA A 1 35 ? -3.951 -5.944 7.739 1.00 0.00 13 ALA A C 17
ATOM 24246 O O . ALA A 1 35 ? -3.043 -6.243 6.962 1.00 0.00 13 ALA A O 17
ATOM 24253 N N . ALA A 1 36 ? -3.733 -5.574 8.994 1.00 0.00 14 ALA A N 17
ATOM 24254 C CA . ALA A 1 36 ? -2.379 -5.492 9.561 1.00 0.00 14 ALA A CA 17
ATOM 24255 C C . ALA A 1 36 ? -1.465 -6.655 9.159 1.00 0.00 14 ALA A C 17
ATOM 24256 O O . ALA A 1 36 ? -0.245 -6.499 9.135 1.00 0.00 14 ALA A O 17
ATOM 24263 N N . ARG A 1 37 ? -2.036 -7.811 8.852 1.00 0.00 15 ARG A N 17
ATOM 24264 C CA . ARG A 1 37 ? -1.232 -8.972 8.467 1.00 0.00 15 ARG A CA 17
ATOM 24265 C C . ARG A 1 37 ? -0.817 -8.919 7.004 1.00 0.00 15 ARG A C 17
ATOM 24266 O O . ARG A 1 37 ? 0.301 -9.298 6.655 1.00 0.00 15 ARG A O 17
ATOM 24287 N N . TYR A 1 38 ? -1.711 -8.456 6.146 1.00 0.00 16 TYR A N 17
ATOM 24288 C CA . TYR A 1 38 ? -1.401 -8.380 4.723 1.00 0.00 16 TYR A CA 17
ATOM 24289 C C . TYR A 1 38 ? -0.315 -7.340 4.476 1.00 0.00 16 TYR A C 17
ATOM 24290 O O . TYR A 1 38 ? 0.414 -7.433 3.494 1.00 0.00 16 TYR A O 17
ATOM 24308 N N . VAL A 1 39 ? -0.179 -6.373 5.386 1.00 0.00 17 VAL A N 17
ATOM 24309 C CA . VAL A 1 39 ? 0.863 -5.357 5.259 1.00 0.00 17 VAL A CA 17
ATOM 24310 C C . VAL A 1 39 ? 2.189 -5.920 5.764 1.00 0.00 17 VAL A C 17
ATOM 24311 O O . VAL A 1 39 ? 3.228 -5.763 5.124 1.00 0.00 17 VAL A O 17
ATOM 24324 N N . ASN A 1 40 ? 2.140 -6.567 6.926 1.00 0.00 18 ASN A N 17
ATOM 24325 C CA . ASN A 1 40 ? 3.332 -7.143 7.534 1.00 0.00 18 ASN A CA 17
ATOM 24326 C C . ASN A 1 40 ? 3.862 -8.331 6.735 1.00 0.00 18 ASN A C 17
ATOM 24327 O O . ASN A 1 40 ? 5.048 -8.649 6.801 1.00 0.00 18 ASN A O 17
ATOM 24338 N N . ARG A 1 41 ? 2.982 -9.004 6.002 1.00 0.00 19 ARG A N 17
ATOM 24339 C CA . ARG A 1 41 ? 3.376 -10.167 5.224 1.00 0.00 19 ARG A CA 17
ATOM 24340 C C . ARG A 1 41 ? 4.040 -9.792 3.897 1.00 0.00 19 ARG A C 17
ATOM 24341 O O . ARG A 1 41 ? 4.711 -10.619 3.285 1.00 0.00 19 ARG A O 17
ATOM 24362 N N . LEU A 1 42 ? 3.848 -8.559 3.446 1.00 0.00 20 LEU A N 17
ATOM 24363 C CA . LEU A 1 42 ? 4.429 -8.122 2.179 1.00 0.00 20 LEU A CA 17
ATOM 24364 C C . LEU A 1 42 ? 5.940 -7.942 2.272 1.00 0.00 20 LEU A C 17
ATOM 24365 O O . LEU A 1 42 ? 6.680 -8.387 1.395 1.00 0.00 20 LEU A O 17
ATOM 24381 N N . CYS A 1 43 ? 6.393 -7.273 3.325 1.00 0.00 21 CYS A N 17
ATOM 24382 C CA . CYS A 1 43 ? 7.821 -7.020 3.508 1.00 0.00 21 CYS A CA 17
ATOM 24383 C C . CYS A 1 43 ? 8.633 -8.306 3.403 1.00 0.00 21 CYS A C 17
ATOM 24384 O O . CYS A 1 43 ? 9.726 -8.318 2.841 1.00 0.00 21 CYS A O 17
ATOM 24392 N N . LYS A 1 44 ? 8.095 -9.384 3.945 1.00 0.00 22 LYS A N 17
ATOM 24393 C CA . LYS A 1 44 ? 8.780 -10.668 3.907 1.00 0.00 22 LYS A CA 17
ATOM 24394 C C . LYS A 1 44 ? 8.617 -11.327 2.538 1.00 0.00 22 LYS A C 17
ATOM 24395 O O . LYS A 1 44 ? 9.394 -12.205 2.164 1.00 0.00 22 LYS A O 17
ATOM 24414 N N . HIS A 1 45 ? 7.594 -10.901 1.802 1.00 0.00 23 HIS A N 17
ATOM 24415 C CA . HIS A 1 45 ? 7.315 -11.452 0.479 1.00 0.00 23 HIS A CA 17
ATOM 24416 C C . HIS A 1 45 ? 8.116 -10.760 -0.620 1.00 0.00 23 HIS A C 17
ATOM 24417 O O . HIS A 1 45 ? 8.907 -11.401 -1.313 1.00 0.00 23 HIS A O 17
ATOM 24432 N N . TRP A 1 46 ? 7.898 -9.457 -0.797 1.00 0.00 24 TRP A N 17
ATOM 24433 C CA . TRP A 1 46 ? 8.597 -8.718 -1.837 1.00 0.00 24 TRP A CA 17
ATOM 24434 C C . TRP A 1 46 ? 9.981 -8.266 -1.371 1.00 0.00 24 TRP A C 17
ATOM 24435 O O . TRP A 1 46 ? 10.784 -7.795 -2.178 1.00 0.00 24 TRP A O 17
ATOM 24456 N N . GLY A 1 47 ? 10.267 -8.410 -0.073 1.00 0.00 25 GLY A N 17
ATOM 24457 C CA . GLY A 1 47 ? 11.565 -8.007 0.437 1.00 0.00 25 GLY A CA 17
ATOM 24458 C C . GLY A 1 47 ? 12.677 -8.926 -0.022 1.00 0.00 25 GLY A C 17
ATOM 24459 O O . GLY A 1 47 ? 13.305 -9.607 0.789 1.00 0.00 25 GLY A O 17
ATOM 24463 N N . HIS A 1 48 ? 12.921 -8.946 -1.327 1.00 0.00 26 HIS A N 17
ATOM 24464 C CA . HIS A 1 48 ? 13.964 -9.788 -1.894 1.00 0.00 26 HIS A CA 17
ATOM 24465 C C . HIS A 1 48 ? 15.121 -8.941 -2.415 1.00 0.00 26 HIS A C 17
ATOM 24466 O O . HIS A 1 48 ? 16.260 -9.404 -2.476 1.00 0.00 26 HIS A O 17
ATOM 24481 N N . LYS A 1 49 ? 14.823 -7.702 -2.798 1.00 0.00 27 LYS A N 17
ATOM 24482 C CA . LYS A 1 49 ? 15.849 -6.807 -3.321 1.00 0.00 27 LYS A CA 17
ATOM 24483 C C . LYS A 1 49 ? 15.458 -5.346 -3.090 1.00 0.00 27 LYS A C 17
ATOM 24484 O O . LYS A 1 49 ? 15.925 -4.449 -3.786 1.00 0.00 27 LYS A O 17
ATOM 24503 N N . PHE A 1 50 ? 14.599 -5.105 -2.102 1.00 0.00 28 PHE A N 17
ATOM 24504 C CA . PHE A 1 50 ? 14.166 -3.747 -1.803 1.00 0.00 28 PHE A CA 17
ATOM 24505 C C . PHE A 1 50 ? 14.069 -3.505 -0.305 1.00 0.00 28 PHE A C 17
ATOM 24506 O O . PHE A 1 50 ? 14.064 -4.448 0.487 1.00 0.00 28 PHE A O 17
ATOM 24523 N N . GLU A 1 51 ? 13.994 -2.233 0.079 1.00 0.00 29 GLU A N 17
ATOM 24524 C CA . GLU A 1 51 ? 13.901 -1.882 1.492 1.00 0.00 29 GLU A CA 17
ATOM 24525 C C . GLU A 1 51 ? 12.462 -2.002 1.973 1.00 0.00 29 GLU A C 17
ATOM 24526 O O . GLU A 1 51 ? 11.626 -1.143 1.696 1.00 0.00 29 GLU A O 17
ATOM 24538 N N . VAL A 1 52 ? 12.177 -3.086 2.684 1.00 0.00 30 VAL A N 17
ATOM 24539 C CA . VAL A 1 52 ? 10.834 -3.334 3.188 1.00 0.00 30 VAL A CA 17
ATOM 24540 C C . VAL A 1 52 ? 10.794 -3.327 4.716 1.00 0.00 30 VAL A C 17
ATOM 24541 O O . VAL A 1 52 ? 11.335 -4.223 5.364 1.00 0.00 30 VAL A O 17
ATOM 24554 N N . GLU A 1 53 ? 10.136 -2.318 5.287 1.00 0.00 31 GLU A N 17
ATOM 24555 C CA . GLU A 1 53 ? 10.012 -2.206 6.735 1.00 0.00 31 GLU A CA 17
ATOM 24556 C C . GLU A 1 53 ? 8.719 -2.867 7.202 1.00 0.00 31 GLU A C 17
ATOM 24557 O O . GLU A 1 53 ? 7.783 -3.035 6.419 1.00 0.00 31 GLU A O 17
ATOM 24569 N N . LEU A 1 54 ? 8.671 -3.261 8.471 1.00 0.00 32 LEU A N 17
ATOM 24570 C CA . LEU A 1 54 ? 7.487 -3.923 9.008 1.00 0.00 32 LEU A CA 17
ATOM 24571 C C . LEU A 1 54 ? 7.145 -3.434 10.410 1.00 0.00 32 LEU A C 17
ATOM 24572 O O . LEU A 1 54 ? 7.831 -3.758 11.380 1.00 0.00 32 LEU A O 17
ATOM 24588 N N . THR A 1 55 ? 6.053 -2.687 10.510 1.00 0.00 33 THR A N 17
ATOM 24589 C CA . THR A 1 55 ? 5.579 -2.186 11.794 1.00 0.00 33 THR A CA 17
ATOM 24590 C C . THR A 1 55 ? 4.123 -2.595 11.966 1.00 0.00 33 THR A C 17
ATOM 24591 O O . THR A 1 55 ? 3.409 -2.767 10.978 1.00 0.00 33 THR A O 17
ATOM 24602 N N . PRO A 1 56 ? 3.648 -2.752 13.207 1.00 0.00 34 PRO A N 17
ATOM 24603 C CA . PRO A 1 56 ? 2.259 -3.136 13.461 1.00 0.00 34 PRO A CA 17
ATOM 24604 C C . PRO A 1 56 ? 1.308 -1.991 13.167 1.00 0.00 34 PRO A C 17
ATOM 24605 O O . PRO A 1 56 ? 0.478 -1.622 13.997 1.00 0.00 34 PRO A O 17
ATOM 24616 N N . GLU A 1 57 ? 1.455 -1.428 11.977 1.00 0.00 35 GLU A N 17
ATOM 24617 C CA . GLU A 1 57 ? 0.643 -0.306 11.540 1.00 0.00 35 GLU A CA 17
ATOM 24618 C C . GLU A 1 57 ? 0.678 -0.157 10.019 1.00 0.00 35 GLU A C 17
ATOM 24619 O O . GLU A 1 57 ? -0.318 0.223 9.405 1.00 0.00 35 GLU A O 17
ATOM 24631 N N . ARG A 1 58 ? 1.835 -0.439 9.416 1.00 0.00 36 ARG A N 17
ATOM 24632 C CA . ARG A 1 58 ? 1.988 -0.311 7.977 1.00 0.00 36 ARG A CA 17
ATOM 24633 C C . ARG A 1 58 ? 3.295 -0.909 7.487 1.00 0.00 36 ARG A C 17
ATOM 24634 O O . ARG A 1 58 ? 4.190 -1.228 8.268 1.00 0.00 36 ARG A O 17
ATOM 24655 N N . GLY A 1 59 ? 3.395 -1.015 6.170 1.00 0.00 37 GLY A N 17
ATOM 24656 C CA . GLY A 1 59 ? 4.592 -1.526 5.544 1.00 0.00 37 GLY A CA 17
ATOM 24657 C C . GLY A 1 59 ? 5.277 -0.419 4.764 1.00 0.00 37 GLY A C 17
ATOM 24658 O O . GLY A 1 59 ? 4.611 0.492 4.281 1.00 0.00 37 GLY A O 17
ATOM 24662 N N . PHE A 1 60 ? 6.594 -0.472 4.652 1.00 0.00 38 PHE A N 17
ATOM 24663 C CA . PHE A 1 60 ? 7.331 0.561 3.939 1.00 0.00 38 PHE A CA 17
ATOM 24664 C C . PHE A 1 60 ? 8.222 -0.067 2.883 1.00 0.00 38 PHE A C 17
ATOM 24665 O O . PHE A 1 60 ? 9.166 -0.785 3.203 1.00 0.00 38 PHE A O 17
ATOM 24682 N N . ILE A 1 61 ? 7.915 0.205 1.621 1.00 0.00 39 ILE A N 17
ATOM 24683 C CA . ILE A 1 61 ? 8.696 -0.346 0.517 1.00 0.00 39 ILE A CA 17
ATOM 24684 C C . ILE A 1 61 ? 9.110 0.761 -0.451 1.00 0.00 39 ILE A C 17
ATOM 24685 O O . ILE A 1 61 ? 8.273 1.299 -1.175 1.00 0.00 39 ILE A O 17
ATOM 24701 N N . ASP A 1 62 ? 10.399 1.096 -0.475 1.00 0.00 40 ASP A N 17
ATOM 24702 C CA . ASP A 1 62 ? 10.885 2.135 -1.377 1.00 0.00 40 ASP A CA 17
ATOM 24703 C C . ASP A 1 62 ? 11.615 1.508 -2.555 1.00 0.00 40 ASP A C 17
ATOM 24704 O O . ASP A 1 62 ? 12.475 0.644 -2.385 1.00 0.00 40 ASP A O 17
ATOM 24713 N N . PHE A 1 63 ? 11.258 1.952 -3.748 1.00 0.00 41 PHE A N 17
ATOM 24714 C CA . PHE A 1 63 ? 11.868 1.444 -4.967 1.00 0.00 41 PHE A CA 17
ATOM 24715 C C . PHE A 1 63 ? 13.009 2.355 -5.419 1.00 0.00 41 PHE A C 17
ATOM 24716 O O . PHE A 1 63 ? 13.570 2.172 -6.500 1.00 0.00 41 PHE A O 17
ATOM 24733 N N . GLY A 1 64 ? 13.341 3.340 -4.590 1.00 0.00 42 GLY A N 17
ATOM 24734 C CA . GLY A 1 64 ? 14.403 4.270 -4.920 1.00 0.00 42 GLY A CA 17
ATOM 24735 C C . GLY A 1 64 ? 13.893 5.693 -5.054 1.00 0.00 42 GLY A C 17
ATOM 24736 O O . GLY A 1 64 ? 13.835 6.432 -4.072 1.00 0.00 42 GLY A O 17
ATOM 24740 N N . ASP A 1 65 ? 13.507 6.073 -6.270 1.00 0.00 43 ASP A N 17
ATOM 24741 C CA . ASP A 1 65 ? 12.981 7.411 -6.522 1.00 0.00 43 ASP A CA 17
ATOM 24742 C C . ASP A 1 65 ? 11.463 7.413 -6.361 1.00 0.00 43 ASP A C 17
ATOM 24743 O O . ASP A 1 65 ? 10.732 7.903 -7.222 1.00 0.00 43 ASP A O 17
ATOM 24752 N N . SER A 1 66 ? 11.007 6.845 -5.248 1.00 0.00 44 SER A N 17
ATOM 24753 C CA . SER A 1 66 ? 9.584 6.745 -4.938 1.00 0.00 44 SER A CA 17
ATOM 24754 C C . SER A 1 66 ? 9.396 5.842 -3.718 1.00 0.00 44 SER A C 17
ATOM 24755 O O . SER A 1 66 ? 10.377 5.387 -3.132 1.00 0.00 44 SER A O 17
ATOM 24763 N N . ASN A 1 67 ? 8.147 5.580 -3.326 1.00 0.00 45 ASN A N 17
ATOM 24764 C CA . ASN A 1 67 ? 7.886 4.731 -2.167 1.00 0.00 45 ASN A CA 17
ATOM 24765 C C . ASN A 1 67 ? 6.440 4.258 -2.169 1.00 0.00 45 ASN A C 17
ATOM 24766 O O . ASN A 1 67 ? 5.614 4.762 -2.930 1.00 0.00 45 ASN A O 17
ATOM 24777 N N . CYS A 1 68 ? 6.132 3.295 -1.307 1.00 0.00 46 CYS A N 17
ATOM 24778 C CA . CYS A 1 68 ? 4.779 2.774 -1.211 1.00 0.00 46 CYS A CA 17
ATOM 24779 C C . CYS A 1 68 ? 4.512 2.241 0.192 1.00 0.00 46 CYS A C 17
ATOM 24780 O O . CYS A 1 68 ? 4.956 1.150 0.550 1.00 0.00 46 CYS A O 17
ATOM 24788 N N . GLU A 1 69 ? 3.789 3.024 0.983 1.00 0.00 47 GLU A N 17
ATOM 24789 C CA . GLU A 1 69 ? 3.461 2.647 2.351 1.00 0.00 47 GLU A CA 17
ATOM 24790 C C . GLU A 1 69 ? 2.013 2.185 2.432 1.00 0.00 47 GLU A C 17
ATOM 24791 O O . GLU A 1 69 ? 1.173 2.628 1.649 1.00 0.00 47 GLU A O 17
ATOM 24803 N N . LEU A 1 70 ? 1.714 1.292 3.373 1.00 0.00 48 LEU A N 17
ATOM 24804 C CA . LEU A 1 70 ? 0.348 0.797 3.511 1.00 0.00 48 LEU A CA 17
ATOM 24805 C C . LEU A 1 70 ? -0.053 0.647 4.963 1.00 0.00 48 LEU A C 17
ATOM 24806 O O . LEU A 1 70 ? 0.566 -0.099 5.710 1.00 0.00 48 LEU A O 17
ATOM 24822 N N . LEU A 1 71 ? -1.123 1.336 5.341 1.00 0.00 49 LEU A N 17
ATOM 24823 C CA . LEU A 1 71 ? -1.636 1.252 6.708 1.00 0.00 49 LEU A CA 17
ATOM 24824 C C . LEU A 1 71 ? -2.643 0.126 6.786 1.00 0.00 49 LEU A C 17
ATOM 24825 O O . LEU A 1 71 ? -3.526 0.023 5.940 1.00 0.00 49 LEU A O 17
ATOM 24841 N N . ALA A 1 72 ? -2.496 -0.742 7.774 1.00 0.00 50 ALA A N 17
ATOM 24842 C CA . ALA A 1 72 ? -3.399 -1.870 7.894 1.00 0.00 50 ALA A CA 17
ATOM 24843 C C . ALA A 1 72 ? -3.763 -2.194 9.334 1.00 0.00 50 ALA A C 17
ATOM 24844 O O . ALA A 1 72 ? -2.929 -2.645 10.118 1.00 0.00 50 ALA A O 17
ATOM 24851 N N . HIS A 1 73 ? -5.036 -1.983 9.656 1.00 0.00 51 HIS A N 17
ATOM 24852 C CA . HIS A 1 73 ? -5.560 -2.268 10.968 1.00 0.00 51 HIS A CA 17
ATOM 24853 C C . HIS A 1 73 ? -6.533 -3.452 10.863 1.00 0.00 51 HIS A C 17
ATOM 24854 O O . HIS A 1 73 ? -6.951 -3.825 9.769 1.00 0.00 51 HIS A O 17
ATOM 24869 N N . PRO A 1 74 ? -6.883 -4.070 11.994 1.00 0.00 52 PRO A N 17
ATOM 24870 C CA . PRO A 1 74 ? -7.778 -5.234 12.039 1.00 0.00 52 PRO A CA 17
ATOM 24871 C C . PRO A 1 74 ? -9.052 -5.092 11.207 1.00 0.00 52 PRO A C 17
ATOM 24872 O O . PRO A 1 74 ? -9.689 -6.095 10.885 1.00 0.00 52 PRO A O 17
ATOM 24883 N N . ASP A 1 75 ? -9.447 -3.865 10.866 1.00 0.00 53 ASP A N 17
ATOM 24884 C CA . ASP A 1 75 ? -10.668 -3.679 10.086 1.00 0.00 53 ASP A CA 17
ATOM 24885 C C . ASP A 1 75 ? -10.566 -2.572 9.038 1.00 0.00 53 ASP A C 17
ATOM 24886 O O . ASP A 1 75 ? -11.536 -2.319 8.324 1.00 0.00 53 ASP A O 17
ATOM 24895 N N . HIS A 1 76 ? -9.410 -1.933 8.907 1.00 0.00 54 HIS A N 17
ATOM 24896 C CA . HIS A 1 76 ? -9.268 -0.895 7.890 1.00 0.00 54 HIS A CA 17
ATOM 24897 C C . HIS A 1 76 ? -7.855 -0.858 7.316 1.00 0.00 54 HIS A C 17
ATOM 24898 O O . HIS A 1 76 ? -6.908 -1.322 7.951 1.00 0.00 54 HIS A O 17
ATOM 24913 N N . VAL A 1 77 ? -7.716 -0.313 6.104 1.00 0.00 55 VAL A N 17
ATOM 24914 C CA . VAL A 1 77 ? -6.420 -0.234 5.456 1.00 0.00 55 VAL A CA 17
ATOM 24915 C C . VAL A 1 77 ? -6.264 1.080 4.693 1.00 0.00 55 VAL A C 17
ATOM 24916 O O . VAL A 1 77 ? -7.180 1.527 4.003 1.00 0.00 55 VAL A O 17
ATOM 24929 N N . LEU A 1 78 ? -5.091 1.679 4.816 1.00 0.00 56 LEU A N 17
ATOM 24930 C CA . LEU A 1 78 ? -4.787 2.933 4.135 1.00 0.00 56 LEU A CA 17
ATOM 24931 C C . LEU A 1 78 ? -3.631 2.718 3.164 1.00 0.00 56 LEU A C 17
ATOM 24932 O O . LEU A 1 78 ? -2.734 1.917 3.424 1.00 0.00 56 LEU A O 17
ATOM 24948 N N . MET A 1 79 ? -3.664 3.419 2.040 1.00 0.00 57 MET A N 17
ATOM 24949 C CA . MET A 1 79 ? -2.618 3.280 1.032 1.00 0.00 57 MET A CA 17
ATOM 24950 C C . MET A 1 79 ? -2.047 4.641 0.637 1.00 0.00 57 MET A C 17
ATOM 24951 O O . MET A 1 79 ? -2.745 5.467 0.053 1.00 0.00 57 MET A O 17
ATOM 24965 N N . ILE A 1 80 ? -0.769 4.870 0.962 1.00 0.00 58 ILE A N 17
ATOM 24966 C CA . ILE A 1 80 ? -0.114 6.127 0.645 1.00 0.00 58 ILE A CA 17
ATOM 24967 C C . ILE A 1 80 ? 1.164 5.887 -0.151 1.00 0.00 58 ILE A C 17
ATOM 24968 O O . ILE A 1 80 ? 1.932 4.974 0.153 1.00 0.00 58 ILE A O 17
ATOM 24984 N N . LEU A 1 81 ? 1.394 6.714 -1.165 1.00 0.00 59 LEU A N 17
ATOM 24985 C CA . LEU A 1 81 ? 2.589 6.586 -1.989 1.00 0.00 59 LEU A CA 17
ATOM 24986 C C . LEU A 1 81 ? 3.400 7.871 -1.985 1.00 0.00 59 LEU A C 17
ATOM 24987 O O . LEU A 1 81 ? 2.846 8.965 -1.955 1.00 0.00 59 LEU A O 17
ATOM 25003 N N . ASN A 1 82 ? 4.713 7.731 -2.064 1.00 0.00 60 ASN A N 17
ATOM 25004 C CA . ASN A 1 82 ? 5.597 8.884 -2.126 1.00 0.00 60 ASN A CA 17
ATOM 25005 C C . ASN A 1 82 ? 6.412 8.792 -3.405 1.00 0.00 60 ASN A C 17
ATOM 25006 O O . ASN A 1 82 ? 7.345 7.997 -3.499 1.00 0.00 60 ASN A O 17
ATOM 25017 N N . SER A 1 83 ? 6.034 9.579 -4.404 1.00 0.00 61 SER A N 17
ATOM 25018 C CA . SER A 1 83 ? 6.733 9.527 -5.695 1.00 0.00 61 SER A CA 17
ATOM 25019 C C . SER A 1 83 ? 6.823 10.891 -6.382 1.00 0.00 61 SER A C 17
ATOM 25020 O O . SER A 1 83 ? 5.849 11.644 -6.431 1.00 0.00 61 SER A O 17
ATOM 25028 N N . PRO A 1 84 ? 8.009 11.214 -6.931 1.00 0.00 62 PRO A N 17
ATOM 25029 C CA . PRO A 1 84 ? 8.260 12.480 -7.636 1.00 0.00 62 PRO A CA 17
ATOM 25030 C C . PRO A 1 84 ? 7.547 12.589 -8.980 1.00 0.00 62 PRO A C 17
ATOM 25031 O O . PRO A 1 84 ? 7.569 13.648 -9.608 1.00 0.00 62 PRO A O 17
ATOM 25042 N N . ASP A 1 85 ? 6.916 11.508 -9.429 1.00 0.00 63 ASP A N 17
ATOM 25043 C CA . ASP A 1 85 ? 6.216 11.537 -10.705 1.00 0.00 63 ASP A CA 17
ATOM 25044 C C . ASP A 1 85 ? 4.924 10.721 -10.621 1.00 0.00 63 ASP A C 17
ATOM 25045 O O . ASP A 1 85 ? 4.870 9.719 -9.910 1.00 0.00 63 ASP A O 17
ATOM 25054 N N . GLU A 1 86 ? 3.879 11.147 -11.336 1.00 0.00 64 GLU A N 17
ATOM 25055 C CA . GLU A 1 86 ? 2.601 10.410 -11.292 1.00 0.00 64 GLU A CA 17
ATOM 25056 C C . GLU A 1 86 ? 2.781 8.964 -11.746 1.00 0.00 64 GLU A C 17
ATOM 25057 O O . GLU A 1 86 ? 2.244 8.055 -11.118 1.00 0.00 64 GLU A O 17
ATOM 25069 N N . ASP A 1 87 ? 3.550 8.733 -12.816 1.00 0.00 65 ASP A N 17
ATOM 25070 C CA . ASP A 1 87 ? 3.787 7.368 -13.283 1.00 0.00 65 ASP A CA 17
ATOM 25071 C C . ASP A 1 87 ? 4.171 6.500 -12.096 1.00 0.00 65 ASP A C 17
ATOM 25072 O O . ASP A 1 87 ? 3.526 5.492 -11.804 1.00 0.00 65 ASP A O 17
ATOM 25081 N N . SER A 1 88 ? 5.196 6.947 -11.381 1.00 0.00 66 SER A N 17
ATOM 25082 C CA . SER A 1 88 ? 5.646 6.268 -10.174 1.00 0.00 66 SER A CA 17
ATOM 25083 C C . SER A 1 88 ? 4.509 6.278 -9.160 1.00 0.00 66 SER A C 17
ATOM 25084 O O . SER A 1 88 ? 4.047 5.239 -8.694 1.00 0.00 66 SER A O 17
ATOM 25092 N N . LEU A 1 89 ? 4.058 7.489 -8.861 1.00 0.00 67 LEU A N 17
ATOM 25093 C CA . LEU A 1 89 ? 2.958 7.741 -7.931 1.00 0.00 67 LEU A CA 17
ATOM 25094 C C . LEU A 1 89 ? 1.832 6.722 -8.098 1.00 0.00 67 LEU A C 17
ATOM 25095 O O . LEU A 1 89 ? 1.505 5.996 -7.161 1.00 0.00 67 LEU A O 17
ATOM 25111 N N . ALA A 1 90 ? 1.241 6.664 -9.282 1.00 0.00 68 ALA A N 17
ATOM 25112 C CA . ALA A 1 90 ? 0.156 5.725 -9.531 1.00 0.00 68 ALA A CA 17
ATOM 25113 C C . ALA A 1 90 ? 0.666 4.295 -9.462 1.00 0.00 68 ALA A C 17
ATOM 25114 O O . ALA A 1 90 ? -0.025 3.401 -8.973 1.00 0.00 68 ALA A O 17
ATOM 25121 N N . HIS A 1 91 ? 1.891 4.083 -9.939 1.00 0.00 69 HIS A N 17
ATOM 25122 C CA . HIS A 1 91 ? 2.498 2.759 -9.912 1.00 0.00 69 HIS A CA 17
ATOM 25123 C C . HIS A 1 91 ? 2.475 2.206 -8.493 1.00 0.00 69 HIS A C 17
ATOM 25124 O O . HIS A 1 91 ? 2.251 1.017 -8.276 1.00 0.00 69 HIS A O 17
ATOM 25139 N N . MET A 1 92 ? 2.709 3.092 -7.530 1.00 0.00 70 MET A N 17
ATOM 25140 C CA . MET A 1 92 ? 2.720 2.713 -6.119 1.00 0.00 70 MET A CA 17
ATOM 25141 C C . MET A 1 92 ? 1.294 2.596 -5.558 1.00 0.00 70 MET A C 17
ATOM 25142 O O . MET A 1 92 ? 0.915 1.542 -5.048 1.00 0.00 70 MET A O 17
ATOM 25156 N N . GLN A 1 93 ? 0.505 3.676 -5.642 1.00 0.00 71 GLN A N 17
ATOM 25157 C CA . GLN A 1 93 ? -0.866 3.651 -5.123 1.00 0.00 71 GLN A CA 17
ATOM 25158 C C . GLN A 1 93 ? -1.695 2.527 -5.749 1.00 0.00 71 GLN A C 17
ATOM 25159 O O . GLN A 1 93 ? -2.631 2.025 -5.127 1.00 0.00 71 GLN A O 17
ATOM 25173 N N . ASN A 1 94 ? -1.356 2.132 -6.974 1.00 0.00 72 ASN A N 17
ATOM 25174 C CA . ASN A 1 94 ? -2.090 1.068 -7.654 1.00 0.00 72 ASN A CA 17
ATOM 25175 C C . ASN A 1 94 ? -1.604 -0.308 -7.207 1.00 0.00 72 ASN A C 17
ATOM 25176 O O . ASN A 1 94 ? -2.407 -1.195 -6.918 1.00 0.00 72 ASN A O 17
ATOM 25187 N N . VAL A 1 95 ? -0.283 -0.480 -7.151 1.00 0.00 73 VAL A N 17
ATOM 25188 C CA . VAL A 1 95 ? 0.313 -1.748 -6.737 1.00 0.00 73 VAL A CA 17
ATOM 25189 C C . VAL A 1 95 ? -0.384 -2.299 -5.492 1.00 0.00 73 VAL A C 17
ATOM 25190 O O . VAL A 1 95 ? -0.627 -3.501 -5.388 1.00 0.00 73 VAL A O 17
ATOM 25203 N N . VAL A 1 96 ? -0.704 -1.412 -4.557 1.00 0.00 74 VAL A N 17
ATOM 25204 C CA . VAL A 1 96 ? -1.377 -1.819 -3.325 1.00 0.00 74 VAL A CA 17
ATOM 25205 C C . VAL A 1 96 ? -2.837 -2.184 -3.593 1.00 0.00 74 VAL A C 17
ATOM 25206 O O . VAL A 1 96 ? -3.314 -3.222 -3.135 1.00 0.00 74 VAL A O 17
ATOM 25219 N N . ALA A 1 97 ? -3.547 -1.336 -4.349 1.00 0.00 75 ALA A N 17
ATOM 25220 C CA . ALA A 1 97 ? -4.946 -1.597 -4.680 1.00 0.00 75 ALA A CA 17
ATOM 25221 C C . ALA A 1 97 ? -5.115 -3.032 -5.155 1.00 0.00 75 ALA A C 17
ATOM 25222 O O . ALA A 1 97 ? -6.178 -3.634 -5.001 1.00 0.00 75 ALA A O 17
ATOM 25229 N N . ASP A 1 98 ? -4.046 -3.573 -5.729 1.00 0.00 76 ASP A N 17
ATOM 25230 C CA . ASP A 1 98 ? -4.053 -4.942 -6.227 1.00 0.00 76 ASP A CA 17
ATOM 25231 C C . ASP A 1 98 ? -3.901 -5.942 -5.081 1.00 0.00 76 ASP A C 17
ATOM 25232 O O . ASP A 1 98 ? -4.566 -6.978 -5.059 1.00 0.00 76 ASP A O 17
ATOM 25241 N N . HIS A 1 99 ? -3.017 -5.630 -4.135 1.00 0.00 77 HIS A N 17
ATOM 25242 C CA . HIS A 1 99 ? -2.778 -6.513 -2.994 1.00 0.00 77 HIS A CA 17
ATOM 25243 C C . HIS A 1 99 ? -4.061 -6.754 -2.198 1.00 0.00 77 HIS A C 17
ATOM 25244 O O . HIS A 1 99 ? -4.332 -7.877 -1.772 1.00 0.00 77 HIS A O 17
ATOM 25259 N N . LEU A 1 100 ? -4.848 -5.700 -2.002 1.00 0.00 78 LEU A N 17
ATOM 25260 C CA . LEU A 1 100 ? -6.099 -5.801 -1.261 1.00 0.00 78 LEU A CA 17
ATOM 25261 C C . LEU A 1 100 ? -7.115 -6.677 -1.996 1.00 0.00 78 LEU A C 17
ATOM 25262 O O . LEU A 1 100 ? -8.070 -7.165 -1.393 1.00 0.00 78 LEU A O 17
ATOM 25278 N N . GLN A 1 101 ? -6.924 -6.853 -3.302 1.00 0.00 79 GLN A N 17
ATOM 25279 C CA . GLN A 1 101 ? -7.854 -7.646 -4.105 1.00 0.00 79 GLN A CA 17
ATOM 25280 C C . GLN A 1 101 ? -7.637 -9.153 -3.944 1.00 0.00 79 GLN A C 17
ATOM 25281 O O . GLN A 1 101 ? -8.592 -9.886 -3.685 1.00 0.00 79 GLN A O 17
ATOM 25295 N N . ARG A 1 102 ? -6.402 -9.628 -4.102 1.00 0.00 80 ARG A N 17
ATOM 25296 C CA . ARG A 1 102 ? -6.135 -11.056 -3.971 1.00 0.00 80 ARG A CA 17
ATOM 25297 C C . ARG A 1 102 ? -6.405 -11.523 -2.548 1.00 0.00 80 ARG A C 17
ATOM 25298 O O . ARG A 1 102 ? -6.788 -12.671 -2.325 1.00 0.00 80 ARG A O 17
ATOM 25319 N N . MET A 1 103 ? -6.212 -10.628 -1.587 1.00 0.00 81 MET A N 17
ATOM 25320 C CA . MET A 1 103 ? -6.448 -10.962 -0.190 1.00 0.00 81 MET A CA 17
ATOM 25321 C C . MET A 1 103 ? -7.938 -10.934 0.142 1.00 0.00 81 MET A C 17
ATOM 25322 O O . MET A 1 103 ? -8.359 -11.446 1.180 1.00 0.00 81 MET A O 17
ATOM 25336 N N . ALA A 1 104 ? -8.738 -10.340 -0.743 1.00 0.00 82 ALA A N 17
ATOM 25337 C CA . ALA A 1 104 ? -10.182 -10.259 -0.525 1.00 0.00 82 ALA A CA 17
ATOM 25338 C C . ALA A 1 104 ? -10.925 -11.264 -1.401 1.00 0.00 82 ALA A C 17
ATOM 25339 O O . ALA A 1 104 ? -11.836 -11.951 -0.940 1.00 0.00 82 ALA A O 17
ATOM 25346 N N . ASN A 1 105 ? -10.526 -11.347 -2.667 1.00 0.00 83 ASN A N 17
ATOM 25347 C CA . ASN A 1 105 ? -11.148 -12.272 -3.609 1.00 0.00 83 ASN A CA 17
ATOM 25348 C C . ASN A 1 105 ? -12.649 -12.019 -3.725 1.00 0.00 83 ASN A C 17
ATOM 25349 O O . ASN A 1 105 ? -13.427 -12.441 -2.871 1.00 0.00 83 ASN A O 17
ATOM 25360 N N . SER A 1 106 ? -13.047 -11.329 -4.791 1.00 0.00 84 SER A N 17
ATOM 25361 C CA . SER A 1 106 ? -14.454 -11.018 -5.031 1.00 0.00 84 SER A CA 17
ATOM 25362 C C . SER A 1 106 ? -14.598 -10.029 -6.184 1.00 0.00 84 SER A C 17
ATOM 25363 O O . SER A 1 106 ? -14.943 -10.407 -7.304 1.00 0.00 84 SER A O 17
ATOM 25371 N N . GLU A 1 107 ? -14.323 -8.760 -5.901 1.00 0.00 85 GLU A N 17
ATOM 25372 C CA . GLU A 1 107 ? -14.413 -7.708 -6.908 1.00 0.00 85 GLU A CA 17
ATOM 25373 C C . GLU A 1 107 ? -13.080 -6.980 -7.032 1.00 0.00 85 GLU A C 17
ATOM 25374 O O . GLU A 1 107 ? -12.166 -7.210 -6.242 1.00 0.00 85 GLU A O 17
ATOM 25386 N N . SER A 1 108 ? -12.972 -6.092 -8.015 1.00 0.00 86 SER A N 17
ATOM 25387 C CA . SER A 1 108 ? -11.742 -5.337 -8.202 1.00 0.00 86 SER A CA 17
ATOM 25388 C C . SER A 1 108 ? -11.606 -4.293 -7.100 1.00 0.00 86 SER A C 17
ATOM 25389 O O . SER A 1 108 ? -11.742 -3.096 -7.345 1.00 0.00 86 SER A O 17
ATOM 25397 N N . LEU A 1 109 ? -11.346 -4.781 -5.885 1.00 0.00 87 LEU A N 17
ATOM 25398 C CA . LEU A 1 109 ? -11.192 -3.940 -4.684 1.00 0.00 87 LEU A CA 17
ATOM 25399 C C . LEU A 1 109 ? -11.809 -2.560 -4.835 1.00 0.00 87 LEU A C 17
ATOM 25400 O O . LEU A 1 109 ? -11.244 -1.688 -5.496 1.00 0.00 87 LEU A O 17
ATOM 25416 N N . GLU A 1 110 ? -12.936 -2.340 -4.177 1.00 0.00 88 GLU A N 17
ATOM 25417 C CA . GLU A 1 110 ? -13.557 -1.032 -4.217 1.00 0.00 88 GLU A CA 17
ATOM 25418 C C . GLU A 1 110 ? -12.680 -0.072 -3.430 1.00 0.00 88 GLU A C 17
ATOM 25419 O O . GLU A 1 110 ? -12.738 -0.030 -2.202 1.00 0.00 88 GLU A O 17
ATOM 25431 N N . ILE A 1 111 ? -11.851 0.684 -4.139 1.00 0.00 89 ILE A N 17
ATOM 25432 C CA . ILE A 1 111 ? -10.946 1.620 -3.490 1.00 0.00 89 ILE A CA 17
ATOM 25433 C C . ILE A 1 111 ? -10.988 2.986 -4.172 1.00 0.00 89 ILE A C 17
ATOM 25434 O O . ILE A 1 111 ? -10.834 3.076 -5.390 1.00 0.00 89 ILE A O 17
ATOM 25450 N N . ALA A 1 112 ? -11.176 4.056 -3.399 1.00 0.00 90 ALA A N 17
ATOM 25451 C CA . ALA A 1 112 ? -11.195 5.383 -3.993 1.00 0.00 90 ALA A CA 17
ATOM 25452 C C . ALA A 1 112 ? -9.810 5.998 -3.906 1.00 0.00 90 ALA A C 17
ATOM 25453 O O . ALA A 1 112 ? -9.331 6.332 -2.823 1.00 0.00 90 ALA A O 17
ATOM 25460 N N . TRP A 1 113 ? -9.170 6.140 -5.055 1.00 0.00 91 TRP A N 17
ATOM 25461 C CA . TRP A 1 113 ? -7.834 6.709 -5.117 1.00 0.00 91 TRP A CA 17
ATOM 25462 C C . TRP A 1 113 ? -7.888 8.202 -5.410 1.00 0.00 91 TRP A C 17
ATOM 25463 O O . TRP A 1 113 ? -8.602 8.646 -6.308 1.00 0.00 91 TRP A O 17
ATOM 25484 N N . GLN A 1 114 ? -7.124 8.970 -4.644 1.00 0.00 92 GLN A N 17
ATOM 25485 C CA . GLN A 1 114 ? -7.079 10.416 -4.820 1.00 0.00 92 GLN A CA 17
ATOM 25486 C C . GLN A 1 114 ? -5.997 10.800 -5.827 1.00 0.00 92 GLN A C 17
ATOM 25487 O O . GLN A 1 114 ? -5.014 10.081 -6.001 1.00 0.00 92 GLN A O 17
ATOM 25501 N N . PRO A 1 115 ? -6.173 11.941 -6.516 1.00 0.00 93 PRO A N 17
ATOM 25502 C CA . PRO A 1 115 ? -5.216 12.420 -7.519 1.00 0.00 93 PRO A CA 17
ATOM 25503 C C . PRO A 1 115 ? -3.775 12.393 -7.026 1.00 0.00 93 PRO A C 17
ATOM 25504 O O . PRO A 1 115 ? -2.861 12.087 -7.791 1.00 0.00 93 PRO A O 17
ATOM 25515 N N . ALA A 1 116 ? -3.584 12.732 -5.747 1.00 0.00 94 ALA A N 17
ATOM 25516 C CA . ALA A 1 116 ? -2.256 12.767 -5.126 1.00 0.00 94 ALA A CA 17
ATOM 25517 C C . ALA A 1 116 ? -1.707 14.190 -5.098 1.00 0.00 94 ALA A C 17
ATOM 25518 O O . ALA A 1 116 ? -0.507 14.407 -5.261 1.00 0.00 94 ALA A O 17
ATOM 25525 N N . GLU A 1 117 ? -2.596 15.158 -4.891 1.00 0.00 95 GLU A N 17
ATOM 25526 C CA . GLU A 1 117 ? -2.199 16.561 -4.842 1.00 0.00 95 GLU A CA 17
ATOM 25527 C C . GLU A 1 117 ? -2.909 17.287 -3.704 1.00 0.00 95 GLU A C 17
ATOM 25528 O O . GLU A 1 117 ? -3.380 18.412 -3.869 1.00 0.00 95 GLU A O 17
ATOM 25540 N N . SER A 1 118 ? -2.982 16.635 -2.548 1.00 0.00 96 SER A N 17
ATOM 25541 C CA . SER A 1 118 ? -3.634 17.219 -1.382 1.00 0.00 96 SER A CA 17
ATOM 25542 C C . SER A 1 118 ? -2.842 16.926 -0.112 1.00 0.00 96 SER A C 17
ATOM 25543 O O . SER A 1 118 ? -2.992 15.813 0.435 1.00 0.00 96 SER A O 17
ATOM 25552 N N . MET A 1 23 ? 7.445 15.181 -5.099 1.00 0.00 1 MET A N 18
ATOM 25553 C CA . MET A 1 23 ? 6.833 14.069 -4.321 1.00 0.00 1 MET A CA 18
ATOM 25554 C C . MET A 1 23 ? 5.405 14.401 -3.901 1.00 0.00 1 MET A C 18
ATOM 25555 O O . MET A 1 23 ? 5.155 14.979 -2.844 1.00 0.00 1 MET A O 18
ATOM 25568 N N . PHE A 1 24 ? 4.471 14.003 -4.749 1.00 0.00 2 PHE A N 18
ATOM 25569 C CA . PHE A 1 24 ? 3.047 14.218 -4.499 1.00 0.00 2 PHE A CA 18
ATOM 25570 C C . PHE A 1 24 ? 2.537 13.107 -3.589 1.00 0.00 2 PHE A C 18
ATOM 25571 O O . PHE A 1 24 ? 3.263 12.144 -3.338 1.00 0.00 2 PHE A O 18
ATOM 25588 N N . ARG A 1 25 ? 1.310 13.218 -3.079 1.00 0.00 3 ARG A N 18
ATOM 25589 C CA . ARG A 1 25 ? 0.804 12.170 -2.197 1.00 0.00 3 ARG A CA 18
ATOM 25590 C C . ARG A 1 25 ? -0.711 11.971 -2.307 1.00 0.00 3 ARG A C 18
ATOM 25591 O O . ARG A 1 25 ? -1.493 12.901 -2.111 1.00 0.00 3 ARG A O 18
ATOM 25612 N N . SER A 1 26 ? -1.102 10.727 -2.595 1.00 0.00 4 SER A N 18
ATOM 25613 C CA . SER A 1 26 ? -2.501 10.331 -2.711 1.00 0.00 4 SER A CA 18
ATOM 25614 C C . SER A 1 26 ? -2.825 9.342 -1.600 1.00 0.00 4 SER A C 18
ATOM 25615 O O . SER A 1 26 ? -1.916 8.793 -0.978 1.00 0.00 4 SER A O 18
ATOM 25623 N N . THR A 1 27 ? -4.106 9.101 -1.344 1.00 0.00 5 THR A N 18
ATOM 25624 C CA . THR A 1 27 ? -4.474 8.160 -0.293 1.00 0.00 5 THR A CA 18
ATOM 25625 C C . THR A 1 27 ? -5.746 7.383 -0.618 1.00 0.00 5 THR A C 18
ATOM 25626 O O . THR A 1 27 ? -6.796 7.968 -0.886 1.00 0.00 5 THR A O 18
ATOM 25637 N N . SER A 1 28 ? -5.644 6.056 -0.566 1.00 0.00 6 SER A N 18
ATOM 25638 C CA . SER A 1 28 ? -6.790 5.185 -0.827 1.00 0.00 6 SER A CA 18
ATOM 25639 C C . SER A 1 28 ? -7.272 4.529 0.470 1.00 0.00 6 SER A C 18
ATOM 25640 O O . SER A 1 28 ? -6.481 3.946 1.210 1.00 0.00 6 SER A O 18
ATOM 25648 N N . HIS A 1 29 ? -8.573 4.634 0.743 1.00 0.00 7 HIS A N 18
ATOM 25649 C CA . HIS A 1 29 ? -9.155 4.054 1.959 1.00 0.00 7 HIS A CA 18
ATOM 25650 C C . HIS A 1 29 ? -10.126 2.919 1.622 1.00 0.00 7 HIS A C 18
ATOM 25651 O O . HIS A 1 29 ? -11.008 3.077 0.779 1.00 0.00 7 HIS A O 18
ATOM 25666 N N . VAL A 1 30 ? -9.954 1.771 2.283 1.00 0.00 8 VAL A N 18
ATOM 25667 C CA . VAL A 1 30 ? -10.814 0.611 2.048 1.00 0.00 8 VAL A CA 18
ATOM 25668 C C . VAL A 1 30 ? -11.143 -0.100 3.356 1.00 0.00 8 VAL A C 18
ATOM 25669 O O . VAL A 1 30 ? -10.363 -0.045 4.308 1.00 0.00 8 VAL A O 18
ATOM 25682 N N . ARG A 1 31 ? -12.285 -0.789 3.405 1.00 0.00 9 ARG A N 18
ATOM 25683 C CA . ARG A 1 31 ? -12.654 -1.520 4.617 1.00 0.00 9 ARG A CA 18
ATOM 25684 C C . ARG A 1 31 ? -12.305 -3.003 4.470 1.00 0.00 9 ARG A C 18
ATOM 25685 O O . ARG A 1 31 ? -12.973 -3.740 3.745 1.00 0.00 9 ARG A O 18
ATOM 25706 N N . THR A 1 32 ? -11.246 -3.425 5.160 1.00 0.00 10 THR A N 18
ATOM 25707 C CA . THR A 1 32 ? -10.787 -4.813 5.111 1.00 0.00 10 THR A CA 18
ATOM 25708 C C . THR A 1 32 ? -10.576 -5.387 6.515 1.00 0.00 10 THR A C 18
ATOM 25709 O O . THR A 1 32 ? -10.347 -4.643 7.461 1.00 0.00 10 THR A O 18
ATOM 25720 N N . GLU A 1 33 ? -10.627 -6.709 6.642 1.00 0.00 11 GLU A N 18
ATOM 25721 C CA . GLU A 1 33 ? -10.413 -7.356 7.939 1.00 0.00 11 GLU A CA 18
ATOM 25722 C C . GLU A 1 33 ? -9.031 -8.017 8.018 1.00 0.00 11 GLU A C 18
ATOM 25723 O O . GLU A 1 33 ? -8.529 -8.544 7.024 1.00 0.00 11 GLU A O 18
ATOM 25735 N N . SER A 1 34 ? -8.422 -7.990 9.211 1.00 0.00 12 SER A N 18
ATOM 25736 C CA . SER A 1 34 ? -7.104 -8.590 9.424 1.00 0.00 12 SER A CA 18
ATOM 25737 C C . SER A 1 34 ? -6.046 -7.944 8.537 1.00 0.00 12 SER A C 18
ATOM 25738 O O . SER A 1 34 ? -5.025 -8.554 8.219 1.00 0.00 12 SER A O 18
ATOM 25746 N N . ALA A 1 35 ? -6.301 -6.705 8.148 1.00 0.00 13 ALA A N 18
ATOM 25747 C CA . ALA A 1 35 ? -5.375 -5.951 7.294 1.00 0.00 13 ALA A CA 18
ATOM 25748 C C . ALA A 1 35 ? -3.939 -5.965 7.817 1.00 0.00 13 ALA A C 18
ATOM 25749 O O . ALA A 1 35 ? -3.006 -6.305 7.090 1.00 0.00 13 ALA A O 18
ATOM 25756 N N . ALA A 1 36 ? -3.769 -5.549 9.066 1.00 0.00 14 ALA A N 18
ATOM 25757 C CA . ALA A 1 36 ? -2.441 -5.459 9.691 1.00 0.00 14 ALA A CA 18
ATOM 25758 C C . ALA A 1 36 ? -1.528 -6.651 9.378 1.00 0.00 14 ALA A C 18
ATOM 25759 O O . ALA A 1 36 ? -0.306 -6.531 9.462 1.00 0.00 14 ALA A O 18
ATOM 25766 N N . ARG A 1 37 ? -2.106 -7.795 9.032 1.00 0.00 15 ARG A N 18
ATOM 25767 C CA . ARG A 1 37 ? -1.308 -8.982 8.732 1.00 0.00 15 ARG A CA 18
ATOM 25768 C C . ARG A 1 37 ? -0.704 -8.934 7.341 1.00 0.00 15 ARG A C 18
ATOM 25769 O O . ARG A 1 37 ? 0.465 -9.274 7.160 1.00 0.00 15 ARG A O 18
ATOM 25790 N N . TYR A 1 38 ? -1.481 -8.514 6.355 1.00 0.00 16 TYR A N 18
ATOM 25791 C CA . TYR A 1 38 ? -0.956 -8.448 5.005 1.00 0.00 16 TYR A CA 18
ATOM 25792 C C . TYR A 1 38 ? 0.163 -7.424 4.957 1.00 0.00 16 TYR A C 18
ATOM 25793 O O . TYR A 1 38 ? 1.192 -7.655 4.331 1.00 0.00 16 TYR A O 18
ATOM 25811 N N . VAL A 1 39 ? -0.009 -6.314 5.672 1.00 0.00 17 VAL A N 18
ATOM 25812 C CA . VAL A 1 39 ? 1.040 -5.296 5.725 1.00 0.00 17 VAL A CA 18
ATOM 25813 C C . VAL A 1 39 ? 2.312 -5.927 6.264 1.00 0.00 17 VAL A C 18
ATOM 25814 O O . VAL A 1 39 ? 3.401 -5.718 5.729 1.00 0.00 17 VAL A O 18
ATOM 25827 N N . ASN A 1 40 ? 2.162 -6.716 7.321 1.00 0.00 18 ASN A N 18
ATOM 25828 C CA . ASN A 1 40 ? 3.296 -7.393 7.921 1.00 0.00 18 ASN A CA 18
ATOM 25829 C C . ASN A 1 40 ? 3.789 -8.538 7.036 1.00 0.00 18 ASN A C 18
ATOM 25830 O O . ASN A 1 40 ? 4.976 -8.854 7.037 1.00 0.00 18 ASN A O 18
ATOM 25841 N N . ARG A 1 41 ? 2.877 -9.177 6.293 1.00 0.00 19 ARG A N 18
ATOM 25842 C CA . ARG A 1 41 ? 3.255 -10.296 5.436 1.00 0.00 19 ARG A CA 18
ATOM 25843 C C . ARG A 1 41 ? 3.817 -9.847 4.085 1.00 0.00 19 ARG A C 18
ATOM 25844 O O . ARG A 1 41 ? 4.519 -10.610 3.423 1.00 0.00 19 ARG A O 18
ATOM 25865 N N . LEU A 1 42 ? 3.505 -8.625 3.669 1.00 0.00 20 LEU A N 18
ATOM 25866 C CA . LEU A 1 42 ? 3.982 -8.116 2.387 1.00 0.00 20 LEU A CA 18
ATOM 25867 C C . LEU A 1 42 ? 5.488 -7.882 2.402 1.00 0.00 20 LEU A C 18
ATOM 25868 O O . LEU A 1 42 ? 6.193 -8.288 1.478 1.00 0.00 20 LEU A O 18
ATOM 25884 N N . CYS A 1 43 ? 5.980 -7.231 3.449 1.00 0.00 21 CYS A N 18
ATOM 25885 C CA . CYS A 1 43 ? 7.409 -6.956 3.562 1.00 0.00 21 CYS A CA 18
ATOM 25886 C C . CYS A 1 43 ? 8.206 -8.250 3.464 1.00 0.00 21 CYS A C 18
ATOM 25887 O O . CYS A 1 43 ? 9.241 -8.312 2.805 1.00 0.00 21 CYS A O 18
ATOM 25895 N N . LYS A 1 44 ? 7.700 -9.289 4.110 1.00 0.00 22 LYS A N 18
ATOM 25896 C CA . LYS A 1 44 ? 8.348 -10.592 4.087 1.00 0.00 22 LYS A CA 18
ATOM 25897 C C . LYS A 1 44 ? 8.088 -11.291 2.754 1.00 0.00 22 LYS A C 18
ATOM 25898 O O . LYS A 1 44 ? 8.810 -12.212 2.371 1.00 0.00 22 LYS A O 18
ATOM 25917 N N . HIS A 1 45 ? 7.041 -10.851 2.058 1.00 0.00 23 HIS A N 18
ATOM 25918 C CA . HIS A 1 45 ? 6.667 -11.434 0.775 1.00 0.00 23 HIS A CA 18
ATOM 25919 C C . HIS A 1 45 ? 7.454 -10.824 -0.383 1.00 0.00 23 HIS A C 18
ATOM 25920 O O . HIS A 1 45 ? 8.211 -11.521 -1.059 1.00 0.00 23 HIS A O 18
ATOM 25935 N N . TRP A 1 46 ? 7.263 -9.527 -0.624 1.00 0.00 24 TRP A N 18
ATOM 25936 C CA . TRP A 1 46 ? 7.952 -8.857 -1.720 1.00 0.00 24 TRP A CA 18
ATOM 25937 C C . TRP A 1 46 ? 9.365 -8.423 -1.319 1.00 0.00 24 TRP A C 18
ATOM 25938 O O . TRP A 1 46 ? 10.146 -7.996 -2.169 1.00 0.00 24 TRP A O 18
ATOM 25959 N N . GLY A 1 47 ? 9.696 -8.528 -0.027 1.00 0.00 25 GLY A N 18
ATOM 25960 C CA . GLY A 1 47 ? 11.018 -8.134 0.426 1.00 0.00 25 GLY A CA 18
ATOM 25961 C C . GLY A 1 47 ? 12.109 -9.069 -0.056 1.00 0.00 25 GLY A C 18
ATOM 25962 O O . GLY A 1 47 ? 12.769 -9.729 0.746 1.00 0.00 25 GLY A O 18
ATOM 25966 N N . HIS A 1 48 ? 12.304 -9.118 -1.367 1.00 0.00 26 HIS A N 18
ATOM 25967 C CA . HIS A 1 48 ? 13.330 -9.967 -1.958 1.00 0.00 26 HIS A CA 18
ATOM 25968 C C . HIS A 1 48 ? 14.462 -9.117 -2.523 1.00 0.00 26 HIS A C 18
ATOM 25969 O O . HIS A 1 48 ? 15.616 -9.545 -2.560 1.00 0.00 26 HIS A O 18
ATOM 25984 N N . LYS A 1 49 ? 14.122 -7.909 -2.963 1.00 0.00 27 LYS A N 18
ATOM 25985 C CA . LYS A 1 49 ? 15.109 -6.992 -3.528 1.00 0.00 27 LYS A CA 18
ATOM 25986 C C . LYS A 1 49 ? 14.647 -5.547 -3.346 1.00 0.00 27 LYS A C 18
ATOM 25987 O O . LYS A 1 49 ? 14.958 -4.672 -4.153 1.00 0.00 27 LYS A O 18
ATOM 26006 N N . PHE A 1 50 ? 13.896 -5.306 -2.274 1.00 0.00 28 PHE A N 18
ATOM 26007 C CA . PHE A 1 50 ? 13.387 -3.975 -1.987 1.00 0.00 28 PHE A CA 18
ATOM 26008 C C . PHE A 1 50 ? 13.457 -3.675 -0.495 1.00 0.00 28 PHE A C 18
ATOM 26009 O O . PHE A 1 50 ? 13.325 -4.574 0.335 1.00 0.00 28 PHE A O 18
ATOM 26026 N N . GLU A 1 51 ? 13.649 -2.405 -0.159 1.00 0.00 29 GLU A N 18
ATOM 26027 C CA . GLU A 1 51 ? 13.713 -1.994 1.238 1.00 0.00 29 GLU A CA 18
ATOM 26028 C C . GLU A 1 51 ? 12.318 -2.024 1.849 1.00 0.00 29 GLU A C 18
ATOM 26029 O O . GLU A 1 51 ? 11.577 -1.043 1.779 1.00 0.00 29 GLU A O 18
ATOM 26041 N N . VAL A 1 52 ? 11.957 -3.163 2.431 1.00 0.00 30 VAL A N 18
ATOM 26042 C CA . VAL A 1 52 ? 10.639 -3.327 3.034 1.00 0.00 30 VAL A CA 18
ATOM 26043 C C . VAL A 1 52 ? 10.696 -3.278 4.557 1.00 0.00 30 VAL A C 18
ATOM 26044 O O . VAL A 1 52 ? 11.282 -4.153 5.194 1.00 0.00 30 VAL A O 18
ATOM 26057 N N . GLU A 1 53 ? 10.064 -2.260 5.139 1.00 0.00 31 GLU A N 18
ATOM 26058 C CA . GLU A 1 53 ? 10.026 -2.115 6.588 1.00 0.00 31 GLU A CA 18
ATOM 26059 C C . GLU A 1 53 ? 8.734 -2.717 7.139 1.00 0.00 31 GLU A C 18
ATOM 26060 O O . GLU A 1 53 ? 7.749 -2.853 6.415 1.00 0.00 31 GLU A O 18
ATOM 26072 N N . LEU A 1 54 ? 8.746 -3.088 8.414 1.00 0.00 32 LEU A N 18
ATOM 26073 C CA . LEU A 1 54 ? 7.570 -3.687 9.041 1.00 0.00 32 LEU A CA 18
ATOM 26074 C C . LEU A 1 54 ? 7.328 -3.116 10.432 1.00 0.00 32 LEU A C 18
ATOM 26075 O O . LEU A 1 54 ? 8.061 -3.416 11.374 1.00 0.00 32 LEU A O 18
ATOM 26091 N N . THR A 1 55 ? 6.275 -2.317 10.560 1.00 0.00 33 THR A N 18
ATOM 26092 C CA . THR A 1 55 ? 5.911 -1.733 11.842 1.00 0.00 33 THR A CA 18
ATOM 26093 C C . THR A 1 55 ? 4.462 -2.080 12.142 1.00 0.00 33 THR A C 18
ATOM 26094 O O . THR A 1 55 ? 3.678 -2.313 11.223 1.00 0.00 33 THR A O 18
ATOM 26105 N N . PRO A 1 56 ? 4.073 -2.122 13.421 1.00 0.00 34 PRO A N 18
ATOM 26106 C CA . PRO A 1 56 ? 2.701 -2.442 13.810 1.00 0.00 34 PRO A CA 18
ATOM 26107 C C . PRO A 1 56 ? 1.748 -1.309 13.468 1.00 0.00 34 PRO A C 18
ATOM 26108 O O . PRO A 1 56 ? 0.998 -0.832 14.319 1.00 0.00 34 PRO A O 18
ATOM 26119 N N . GLU A 1 57 ? 1.799 -0.880 12.216 1.00 0.00 35 GLU A N 18
ATOM 26120 C CA . GLU A 1 57 ? 0.969 0.209 11.740 1.00 0.00 35 GLU A CA 18
ATOM 26121 C C . GLU A 1 57 ? 0.935 0.246 10.216 1.00 0.00 35 GLU A C 18
ATOM 26122 O O . GLU A 1 57 ? -0.100 0.548 9.620 1.00 0.00 35 GLU A O 18
ATOM 26134 N N . ARG A 1 58 ? 2.071 -0.048 9.582 1.00 0.00 36 ARG A N 18
ATOM 26135 C CA . ARG A 1 58 ? 2.145 -0.025 8.128 1.00 0.00 36 ARG A CA 18
ATOM 26136 C C . ARG A 1 58 ? 3.439 -0.621 7.604 1.00 0.00 36 ARG A C 18
ATOM 26137 O O . ARG A 1 58 ? 4.391 -0.850 8.351 1.00 0.00 36 ARG A O 18
ATOM 26158 N N . GLY A 1 59 ? 3.463 -0.828 6.296 1.00 0.00 37 GLY A N 18
ATOM 26159 C CA . GLY A 1 59 ? 4.638 -1.350 5.639 1.00 0.00 37 GLY A CA 18
ATOM 26160 C C . GLY A 1 59 ? 5.259 -0.288 4.743 1.00 0.00 37 GLY A C 18
ATOM 26161 O O . GLY A 1 59 ? 4.537 0.505 4.142 1.00 0.00 37 GLY A O 18
ATOM 26165 N N . PHE A 1 60 ? 6.583 -0.253 4.655 1.00 0.00 38 PHE A N 18
ATOM 26166 C CA . PHE A 1 60 ? 7.266 0.739 3.832 1.00 0.00 38 PHE A CA 18
ATOM 26167 C C . PHE A 1 60 ? 8.056 0.041 2.739 1.00 0.00 38 PHE A C 18
ATOM 26168 O O . PHE A 1 60 ? 9.027 -0.662 3.016 1.00 0.00 38 PHE A O 18
ATOM 26185 N N . ILE A 1 61 ? 7.641 0.243 1.496 1.00 0.00 39 ILE A N 18
ATOM 26186 C CA . ILE A 1 61 ? 8.325 -0.374 0.363 1.00 0.00 39 ILE A CA 18
ATOM 26187 C C . ILE A 1 61 ? 8.669 0.693 -0.666 1.00 0.00 39 ILE A C 18
ATOM 26188 O O . ILE A 1 61 ? 7.791 1.163 -1.387 1.00 0.00 39 ILE A O 18
ATOM 26204 N N . ASP A 1 62 ? 9.934 1.100 -0.724 1.00 0.00 40 ASP A N 18
ATOM 26205 C CA . ASP A 1 62 ? 10.336 2.137 -1.663 1.00 0.00 40 ASP A CA 18
ATOM 26206 C C . ASP A 1 62 ? 11.373 1.648 -2.661 1.00 0.00 40 ASP A C 18
ATOM 26207 O O . ASP A 1 62 ? 12.290 0.900 -2.322 1.00 0.00 40 ASP A O 18
ATOM 26216 N N . PHE A 1 63 ? 11.221 2.112 -3.893 1.00 0.00 41 PHE A N 18
ATOM 26217 C CA . PHE A 1 63 ? 12.137 1.774 -4.976 1.00 0.00 41 PHE A CA 18
ATOM 26218 C C . PHE A 1 63 ? 13.321 2.742 -4.976 1.00 0.00 41 PHE A C 18
ATOM 26219 O O . PHE A 1 63 ? 14.275 2.584 -5.737 1.00 0.00 41 PHE A O 18
ATOM 26236 N N . GLY A 1 64 ? 13.239 3.755 -4.118 1.00 0.00 42 GLY A N 18
ATOM 26237 C CA . GLY A 1 64 ? 14.286 4.752 -4.026 1.00 0.00 42 GLY A CA 18
ATOM 26238 C C . GLY A 1 64 ? 13.717 6.155 -3.968 1.00 0.00 42 GLY A C 18
ATOM 26239 O O . GLY A 1 64 ? 13.300 6.617 -2.906 1.00 0.00 42 GLY A O 18
ATOM 26243 N N . ASP A 1 65 ? 13.678 6.830 -5.113 1.00 0.00 43 ASP A N 18
ATOM 26244 C CA . ASP A 1 65 ? 13.129 8.180 -5.181 1.00 0.00 43 ASP A CA 18
ATOM 26245 C C . ASP A 1 65 ? 11.626 8.143 -4.913 1.00 0.00 43 ASP A C 18
ATOM 26246 O O . ASP A 1 65 ? 11.049 9.094 -4.385 1.00 0.00 43 ASP A O 18
ATOM 26255 N N . SER A 1 66 ? 11.010 7.022 -5.274 1.00 0.00 44 SER A N 18
ATOM 26256 C CA . SER A 1 66 ? 9.580 6.813 -5.073 1.00 0.00 44 SER A CA 18
ATOM 26257 C C . SER A 1 66 ? 9.368 5.862 -3.891 1.00 0.00 44 SER A C 18
ATOM 26258 O O . SER A 1 66 ? 10.325 5.247 -3.422 1.00 0.00 44 SER A O 18
ATOM 26266 N N . ASN A 1 67 ? 8.134 5.742 -3.388 1.00 0.00 45 ASN A N 18
ATOM 26267 C CA . ASN A 1 67 ? 7.883 4.865 -2.247 1.00 0.00 45 ASN A CA 18
ATOM 26268 C C . ASN A 1 67 ? 6.443 4.370 -2.239 1.00 0.00 45 ASN A C 18
ATOM 26269 O O . ASN A 1 67 ? 5.602 4.872 -2.985 1.00 0.00 45 ASN A O 18
ATOM 26280 N N . CYS A 1 68 ? 6.158 3.391 -1.383 1.00 0.00 46 CYS A N 18
ATOM 26281 C CA . CYS A 1 68 ? 4.813 2.847 -1.280 1.00 0.00 46 CYS A CA 18
ATOM 26282 C C . CYS A 1 68 ? 4.553 2.324 0.131 1.00 0.00 46 CYS A C 18
ATOM 26283 O O . CYS A 1 68 ? 5.017 1.245 0.501 1.00 0.00 46 CYS A O 18
ATOM 26291 N N . GLU A 1 69 ? 3.810 3.101 0.913 1.00 0.00 47 GLU A N 18
ATOM 26292 C CA . GLU A 1 69 ? 3.484 2.732 2.287 1.00 0.00 47 GLU A CA 18
ATOM 26293 C C . GLU A 1 69 ? 2.071 2.154 2.352 1.00 0.00 47 GLU A C 18
ATOM 26294 O O . GLU A 1 69 ? 1.239 2.446 1.493 1.00 0.00 47 GLU A O 18
ATOM 26306 N N . LEU A 1 70 ? 1.801 1.320 3.355 1.00 0.00 48 LEU A N 18
ATOM 26307 C CA . LEU A 1 70 ? 0.479 0.703 3.484 1.00 0.00 48 LEU A CA 18
ATOM 26308 C C . LEU A 1 70 ? 0.050 0.609 4.945 1.00 0.00 48 LEU A C 18
ATOM 26309 O O . LEU A 1 70 ? 0.720 -0.028 5.756 1.00 0.00 48 LEU A O 18
ATOM 26325 N N . LEU A 1 71 ? -1.087 1.226 5.267 1.00 0.00 49 LEU A N 18
ATOM 26326 C CA . LEU A 1 71 ? -1.618 1.189 6.631 1.00 0.00 49 LEU A CA 18
ATOM 26327 C C . LEU A 1 71 ? -2.621 0.059 6.731 1.00 0.00 49 LEU A C 18
ATOM 26328 O O . LEU A 1 71 ? -3.471 -0.091 5.856 1.00 0.00 49 LEU A O 18
ATOM 26344 N N . ALA A 1 72 ? -2.507 -0.759 7.765 1.00 0.00 50 ALA A N 18
ATOM 26345 C CA . ALA A 1 72 ? -3.406 -1.889 7.899 1.00 0.00 50 ALA A CA 18
ATOM 26346 C C . ALA A 1 72 ? -3.779 -2.198 9.342 1.00 0.00 50 ALA A C 18
ATOM 26347 O O . ALA A 1 72 ? -2.945 -2.630 10.136 1.00 0.00 50 ALA A O 18
ATOM 26354 N N . HIS A 1 73 ? -5.056 -2.008 9.654 1.00 0.00 51 HIS A N 18
ATOM 26355 C CA . HIS A 1 73 ? -5.580 -2.295 10.967 1.00 0.00 51 HIS A CA 18
ATOM 26356 C C . HIS A 1 73 ? -6.545 -3.485 10.864 1.00 0.00 51 HIS A C 18
ATOM 26357 O O . HIS A 1 73 ? -6.976 -3.851 9.772 1.00 0.00 51 HIS A O 18
ATOM 26372 N N . PRO A 1 74 ? -6.873 -4.116 11.993 1.00 0.00 52 PRO A N 18
ATOM 26373 C CA . PRO A 1 74 ? -7.758 -5.288 12.043 1.00 0.00 52 PRO A CA 18
ATOM 26374 C C . PRO A 1 74 ? -9.036 -5.158 11.214 1.00 0.00 52 PRO A C 18
ATOM 26375 O O . PRO A 1 74 ? -9.666 -6.168 10.896 1.00 0.00 52 PRO A O 18
ATOM 26386 N N . ASP A 1 75 ? -9.440 -3.936 10.870 1.00 0.00 53 ASP A N 18
ATOM 26387 C CA . ASP A 1 75 ? -10.665 -3.761 10.092 1.00 0.00 53 ASP A CA 18
ATOM 26388 C C . ASP A 1 75 ? -10.566 -2.667 9.032 1.00 0.00 53 ASP A C 18
ATOM 26389 O O . ASP A 1 75 ? -11.524 -2.451 8.288 1.00 0.00 53 ASP A O 18
ATOM 26398 N N . HIS A 1 76 ? -9.425 -1.997 8.919 1.00 0.00 54 HIS A N 18
ATOM 26399 C CA . HIS A 1 76 ? -9.287 -0.971 7.889 1.00 0.00 54 HIS A CA 18
ATOM 26400 C C . HIS A 1 76 ? -7.871 -0.928 7.321 1.00 0.00 54 HIS A C 18
ATOM 26401 O O . HIS A 1 76 ? -6.920 -1.358 7.973 1.00 0.00 54 HIS A O 18
ATOM 26416 N N . VAL A 1 77 ? -7.735 -0.411 6.098 1.00 0.00 55 VAL A N 18
ATOM 26417 C CA . VAL A 1 77 ? -6.440 -0.321 5.449 1.00 0.00 55 VAL A CA 18
ATOM 26418 C C . VAL A 1 77 ? -6.304 1.000 4.700 1.00 0.00 55 VAL A C 18
ATOM 26419 O O . VAL A 1 77 ? -7.236 1.449 4.032 1.00 0.00 55 VAL A O 18
ATOM 26432 N N . LEU A 1 78 ? -5.136 1.611 4.811 1.00 0.00 56 LEU A N 18
ATOM 26433 C CA . LEU A 1 78 ? -4.868 2.880 4.139 1.00 0.00 56 LEU A CA 18
ATOM 26434 C C . LEU A 1 78 ? -3.703 2.711 3.176 1.00 0.00 56 LEU A C 18
ATOM 26435 O O . LEU A 1 78 ? -2.759 1.976 3.454 1.00 0.00 56 LEU A O 18
ATOM 26451 N N . MET A 1 79 ? -3.774 3.388 2.040 1.00 0.00 57 MET A N 18
ATOM 26452 C CA . MET A 1 79 ? -2.718 3.291 1.043 1.00 0.00 57 MET A CA 18
ATOM 26453 C C . MET A 1 79 ? -2.172 4.671 0.692 1.00 0.00 57 MET A C 18
ATOM 26454 O O . MET A 1 79 ? -2.877 5.496 0.116 1.00 0.00 57 MET A O 18
ATOM 26468 N N . ILE A 1 80 ? -0.908 4.918 1.045 1.00 0.00 58 ILE A N 18
ATOM 26469 C CA . ILE A 1 80 ? -0.275 6.192 0.769 1.00 0.00 58 ILE A CA 18
ATOM 26470 C C . ILE A 1 80 ? 1.012 5.984 -0.019 1.00 0.00 58 ILE A C 18
ATOM 26471 O O . ILE A 1 80 ? 1.790 5.079 0.281 1.00 0.00 58 ILE A O 18
ATOM 26487 N N . LEU A 1 81 ? 1.235 6.821 -1.024 1.00 0.00 59 LEU A N 18
ATOM 26488 C CA . LEU A 1 81 ? 2.436 6.708 -1.838 1.00 0.00 59 LEU A CA 18
ATOM 26489 C C . LEU A 1 81 ? 3.245 7.990 -1.824 1.00 0.00 59 LEU A C 18
ATOM 26490 O O . LEU A 1 81 ? 2.693 9.085 -1.796 1.00 0.00 59 LEU A O 18
ATOM 26506 N N . ASN A 1 82 ? 4.559 7.846 -1.897 1.00 0.00 60 ASN A N 18
ATOM 26507 C CA . ASN A 1 82 ? 5.441 9.002 -1.952 1.00 0.00 60 ASN A CA 18
ATOM 26508 C C . ASN A 1 82 ? 6.260 8.920 -3.226 1.00 0.00 60 ASN A C 18
ATOM 26509 O O . ASN A 1 82 ? 7.202 8.136 -3.318 1.00 0.00 60 ASN A O 18
ATOM 26520 N N . SER A 1 83 ? 5.881 9.709 -4.224 1.00 0.00 61 SER A N 18
ATOM 26521 C CA . SER A 1 83 ? 6.593 9.672 -5.504 1.00 0.00 61 SER A CA 18
ATOM 26522 C C . SER A 1 83 ? 6.676 11.044 -6.181 1.00 0.00 61 SER A C 18
ATOM 26523 O O . SER A 1 83 ? 5.686 11.768 -6.276 1.00 0.00 61 SER A O 18
ATOM 26531 N N . PRO A 1 84 ? 7.881 11.401 -6.661 1.00 0.00 62 PRO A N 18
ATOM 26532 C CA . PRO A 1 84 ? 8.146 12.679 -7.343 1.00 0.00 62 PRO A CA 18
ATOM 26533 C C . PRO A 1 84 ? 7.421 12.842 -8.676 1.00 0.00 62 PRO A C 18
ATOM 26534 O O . PRO A 1 84 ? 7.435 13.925 -9.259 1.00 0.00 62 PRO A O 18
ATOM 26545 N N . ASP A 1 85 ? 6.791 11.780 -9.166 1.00 0.00 63 ASP A N 18
ATOM 26546 C CA . ASP A 1 85 ? 6.080 11.861 -10.435 1.00 0.00 63 ASP A CA 18
ATOM 26547 C C . ASP A 1 85 ? 4.795 11.029 -10.385 1.00 0.00 63 ASP A C 18
ATOM 26548 O O . ASP A 1 85 ? 4.746 10.006 -9.704 1.00 0.00 63 ASP A O 18
ATOM 26557 N N . GLU A 1 86 ? 3.753 11.469 -11.096 1.00 0.00 64 GLU A N 18
ATOM 26558 C CA . GLU A 1 86 ? 2.480 10.721 -11.086 1.00 0.00 64 GLU A CA 18
ATOM 26559 C C . GLU A 1 86 ? 2.675 9.292 -11.587 1.00 0.00 64 GLU A C 18
ATOM 26560 O O . GLU A 1 86 ? 2.139 8.359 -10.995 1.00 0.00 64 GLU A O 18
ATOM 26572 N N . ASP A 1 87 ? 3.453 9.106 -12.658 1.00 0.00 65 ASP A N 18
ATOM 26573 C CA . ASP A 1 87 ? 3.703 7.759 -13.172 1.00 0.00 65 ASP A CA 18
ATOM 26574 C C . ASP A 1 87 ? 4.093 6.855 -12.015 1.00 0.00 65 ASP A C 18
ATOM 26575 O O . ASP A 1 87 ? 3.460 5.831 -11.760 1.00 0.00 65 ASP A O 18
ATOM 26584 N N . SER A 1 88 ? 5.112 7.289 -11.283 1.00 0.00 66 SER A N 18
ATOM 26585 C CA . SER A 1 88 ? 5.568 6.574 -10.099 1.00 0.00 66 SER A CA 18
ATOM 26586 C C . SER A 1 88 ? 4.428 6.536 -9.090 1.00 0.00 66 SER A C 18
ATOM 26587 O O . SER A 1 88 ? 3.975 5.476 -8.669 1.00 0.00 66 SER A O 18
ATOM 26595 N N . LEU A 1 89 ? 3.965 7.731 -8.746 1.00 0.00 67 LEU A N 18
ATOM 26596 C CA . LEU A 1 89 ? 2.860 7.940 -7.809 1.00 0.00 67 LEU A CA 18
ATOM 26597 C C . LEU A 1 89 ? 1.754 6.907 -8.010 1.00 0.00 67 LEU A C 18
ATOM 26598 O O . LEU A 1 89 ? 1.437 6.148 -7.094 1.00 0.00 67 LEU A O 18
ATOM 26614 N N . ALA A 1 90 ? 1.172 6.866 -9.197 1.00 0.00 68 ALA A N 18
ATOM 26615 C CA . ALA A 1 90 ? 0.111 5.908 -9.473 1.00 0.00 68 ALA A CA 18
ATOM 26616 C C . ALA A 1 90 ? 0.658 4.488 -9.428 1.00 0.00 68 ALA A C 18
ATOM 26617 O O . ALA A 1 90 ? -0.027 3.563 -8.994 1.00 0.00 68 ALA A O 18
ATOM 26624 N N . HIS A 1 91 ? 1.905 4.322 -9.863 1.00 0.00 69 HIS A N 18
ATOM 26625 C CA . HIS A 1 91 ? 2.547 3.015 -9.855 1.00 0.00 69 HIS A CA 18
ATOM 26626 C C . HIS A 1 91 ? 2.534 2.435 -8.444 1.00 0.00 69 HIS A C 18
ATOM 26627 O O . HIS A 1 91 ? 2.363 1.232 -8.256 1.00 0.00 69 HIS A O 18
ATOM 26642 N N . MET A 1 92 ? 2.708 3.310 -7.459 1.00 0.00 70 MET A N 18
ATOM 26643 C CA . MET A 1 92 ? 2.711 2.894 -6.054 1.00 0.00 70 MET A CA 18
ATOM 26644 C C . MET A 1 92 ? 1.278 2.703 -5.533 1.00 0.00 70 MET A C 18
ATOM 26645 O O . MET A 1 92 ? 0.930 1.620 -5.061 1.00 0.00 70 MET A O 18
ATOM 26659 N N . GLN A 1 93 ? 0.450 3.754 -5.606 1.00 0.00 71 GLN A N 18
ATOM 26660 C CA . GLN A 1 93 ? -0.931 3.665 -5.121 1.00 0.00 71 GLN A CA 18
ATOM 26661 C C . GLN A 1 93 ? -1.692 2.511 -5.773 1.00 0.00 71 GLN A C 18
ATOM 26662 O O . GLN A 1 93 ? -2.602 1.945 -5.166 1.00 0.00 71 GLN A O 18
ATOM 26676 N N . ASN A 1 94 ? -1.327 2.160 -7.003 1.00 0.00 72 ASN A N 18
ATOM 26677 C CA . ASN A 1 94 ? -1.997 1.067 -7.706 1.00 0.00 72 ASN A CA 18
ATOM 26678 C C . ASN A 1 94 ? -1.458 -0.287 -7.254 1.00 0.00 72 ASN A C 18
ATOM 26679 O O . ASN A 1 94 ? -2.223 -1.230 -7.047 1.00 0.00 72 ASN A O 18
ATOM 26690 N N . VAL A 1 95 ? -0.138 -0.380 -7.097 1.00 0.00 73 VAL A N 18
ATOM 26691 C CA . VAL A 1 95 ? 0.500 -1.620 -6.663 1.00 0.00 73 VAL A CA 18
ATOM 26692 C C . VAL A 1 95 ? -0.239 -2.222 -5.468 1.00 0.00 73 VAL A C 18
ATOM 26693 O O . VAL A 1 95 ? -0.476 -3.429 -5.417 1.00 0.00 73 VAL A O 18
ATOM 26706 N N . VAL A 1 96 ? -0.604 -1.373 -4.514 1.00 0.00 74 VAL A N 18
ATOM 26707 C CA . VAL A 1 96 ? -1.322 -1.832 -3.326 1.00 0.00 74 VAL A CA 18
ATOM 26708 C C . VAL A 1 96 ? -2.744 -2.263 -3.681 1.00 0.00 74 VAL A C 18
ATOM 26709 O O . VAL A 1 96 ? -3.195 -3.328 -3.258 1.00 0.00 74 VAL A O 18
ATOM 26722 N N . ALA A 1 97 ? -3.449 -1.442 -4.467 1.00 0.00 75 ALA A N 18
ATOM 26723 C CA . ALA A 1 97 ? -4.813 -1.765 -4.877 1.00 0.00 75 ALA A CA 18
ATOM 26724 C C . ALA A 1 97 ? -4.887 -3.200 -5.376 1.00 0.00 75 ALA A C 18
ATOM 26725 O O . ALA A 1 97 ? -5.927 -3.851 -5.293 1.00 0.00 75 ALA A O 18
ATOM 26732 N N . ASP A 1 98 ? -3.760 -3.685 -5.885 1.00 0.00 76 ASP A N 18
ATOM 26733 C CA . ASP A 1 98 ? -3.671 -5.047 -6.392 1.00 0.00 76 ASP A CA 18
ATOM 26734 C C . ASP A 1 98 ? -3.557 -6.048 -5.243 1.00 0.00 76 ASP A C 18
ATOM 26735 O O . ASP A 1 98 ? -4.164 -7.119 -5.277 1.00 0.00 76 ASP A O 18
ATOM 26744 N N . HIS A 1 99 ? -2.768 -5.696 -4.230 1.00 0.00 77 HIS A N 18
ATOM 26745 C CA . HIS A 1 99 ? -2.566 -6.568 -3.075 1.00 0.00 77 HIS A CA 18
ATOM 26746 C C . HIS A 1 99 ? -3.877 -6.826 -2.326 1.00 0.00 77 HIS A C 18
ATOM 26747 O O . HIS A 1 99 ? -4.147 -7.954 -1.915 1.00 0.00 77 HIS A O 18
ATOM 26762 N N . LEU A 1 100 ? -4.691 -5.785 -2.153 1.00 0.00 78 LEU A N 18
ATOM 26763 C CA . LEU A 1 100 ? -5.963 -5.927 -1.460 1.00 0.00 78 LEU A CA 18
ATOM 26764 C C . LEU A 1 100 ? -6.883 -6.877 -2.223 1.00 0.00 78 LEU A C 18
ATOM 26765 O O . LEU A 1 100 ? -7.756 -7.516 -1.638 1.00 0.00 78 LEU A O 18
ATOM 26781 N N . GLN A 1 101 ? -6.678 -6.968 -3.535 1.00 0.00 79 GLN A N 18
ATOM 26782 C CA . GLN A 1 101 ? -7.487 -7.842 -4.378 1.00 0.00 79 GLN A CA 18
ATOM 26783 C C . GLN A 1 101 ? -7.140 -9.308 -4.142 1.00 0.00 79 GLN A C 18
ATOM 26784 O O . GLN A 1 101 ? -8.016 -10.126 -3.858 1.00 0.00 79 GLN A O 18
ATOM 26798 N N . ARG A 1 102 ? -5.858 -9.636 -4.266 1.00 0.00 80 ARG A N 18
ATOM 26799 C CA . ARG A 1 102 ? -5.392 -11.000 -4.072 1.00 0.00 80 ARG A CA 18
ATOM 26800 C C . ARG A 1 102 ? -5.871 -11.558 -2.733 1.00 0.00 80 ARG A C 18
ATOM 26801 O O . ARG A 1 102 ? -6.197 -12.740 -2.625 1.00 0.00 80 ARG A O 18
ATOM 26822 N N . MET A 1 103 ? -5.909 -10.705 -1.714 1.00 0.00 81 MET A N 18
ATOM 26823 C CA . MET A 1 103 ? -6.346 -11.130 -0.387 1.00 0.00 81 MET A CA 18
ATOM 26824 C C . MET A 1 103 ? -7.870 -11.128 -0.262 1.00 0.00 81 MET A C 18
ATOM 26825 O O . MET A 1 103 ? -8.420 -11.686 0.689 1.00 0.00 81 MET A O 18
ATOM 26839 N N . ALA A 1 104 ? -8.550 -10.503 -1.218 1.00 0.00 82 ALA A N 18
ATOM 26840 C CA . ALA A 1 104 ? -10.010 -10.440 -1.201 1.00 0.00 82 ALA A CA 18
ATOM 26841 C C . ALA A 1 104 ? -10.588 -10.792 -2.567 1.00 0.00 82 ALA A C 18
ATOM 26842 O O . ALA A 1 104 ? -10.552 -9.984 -3.495 1.00 0.00 82 ALA A O 18
ATOM 26849 N N . ASN A 1 105 ? -11.119 -12.006 -2.684 1.00 0.00 83 ASN A N 18
ATOM 26850 C CA . ASN A 1 105 ? -11.702 -12.466 -3.940 1.00 0.00 83 ASN A CA 18
ATOM 26851 C C . ASN A 1 105 ? -13.218 -12.286 -3.938 1.00 0.00 83 ASN A C 18
ATOM 26852 O O . ASN A 1 105 ? -13.933 -12.972 -3.207 1.00 0.00 83 ASN A O 18
ATOM 26863 N N . SER A 1 106 ? -13.700 -11.361 -4.761 1.00 0.00 84 SER A N 18
ATOM 26864 C CA . SER A 1 106 ? -15.131 -11.089 -4.857 1.00 0.00 84 SER A CA 18
ATOM 26865 C C . SER A 1 106 ? -15.404 -9.961 -5.848 1.00 0.00 84 SER A C 18
ATOM 26866 O O . SER A 1 106 ? -16.383 -9.999 -6.594 1.00 0.00 84 SER A O 18
ATOM 26874 N N . GLU A 1 107 ? -14.533 -8.957 -5.845 1.00 0.00 85 GLU A N 18
ATOM 26875 C CA . GLU A 1 107 ? -14.677 -7.814 -6.739 1.00 0.00 85 GLU A CA 18
ATOM 26876 C C . GLU A 1 107 ? -13.335 -7.119 -6.944 1.00 0.00 85 GLU A C 18
ATOM 26877 O O . GLU A 1 107 ? -12.385 -7.362 -6.200 1.00 0.00 85 GLU A O 18
ATOM 26889 N N . SER A 1 108 ? -13.264 -6.245 -7.942 1.00 0.00 86 SER A N 18
ATOM 26890 C CA . SER A 1 108 ? -12.032 -5.518 -8.212 1.00 0.00 86 SER A CA 18
ATOM 26891 C C . SER A 1 108 ? -11.809 -4.459 -7.138 1.00 0.00 86 SER A C 18
ATOM 26892 O O . SER A 1 108 ? -11.939 -3.264 -7.395 1.00 0.00 86 SER A O 18
ATOM 26900 N N . LEU A 1 109 ? -11.480 -4.931 -5.933 1.00 0.00 87 LEU A N 18
ATOM 26901 C CA . LEU A 1 109 ? -11.236 -4.071 -4.764 1.00 0.00 87 LEU A CA 18
ATOM 26902 C C . LEU A 1 109 ? -11.863 -2.693 -4.888 1.00 0.00 87 LEU A C 18
ATOM 26903 O O . LEU A 1 109 ? -11.339 -1.826 -5.588 1.00 0.00 87 LEU A O 18
ATOM 26919 N N . GLU A 1 110 ? -12.947 -2.470 -4.165 1.00 0.00 88 GLU A N 18
ATOM 26920 C CA . GLU A 1 110 ? -13.572 -1.163 -4.179 1.00 0.00 88 GLU A CA 18
ATOM 26921 C C . GLU A 1 110 ? -12.655 -0.199 -3.441 1.00 0.00 88 GLU A C 18
ATOM 26922 O O . GLU A 1 110 ? -12.653 -0.152 -2.212 1.00 0.00 88 GLU A O 18
ATOM 26934 N N . ILE A 1 111 ? -11.862 0.553 -4.192 1.00 0.00 89 ILE A N 18
ATOM 26935 C CA . ILE A 1 111 ? -10.927 1.491 -3.590 1.00 0.00 89 ILE A CA 18
ATOM 26936 C C . ILE A 1 111 ? -11.010 2.860 -4.263 1.00 0.00 89 ILE A C 18
ATOM 26937 O O . ILE A 1 111 ? -10.915 2.956 -5.487 1.00 0.00 89 ILE A O 18
ATOM 26953 N N . ALA A 1 112 ? -11.168 3.926 -3.477 1.00 0.00 90 ALA A N 18
ATOM 26954 C CA . ALA A 1 112 ? -11.223 5.255 -4.062 1.00 0.00 90 ALA A CA 18
ATOM 26955 C C . ALA A 1 112 ? -9.859 5.910 -3.964 1.00 0.00 90 ALA A C 18
ATOM 26956 O O . ALA A 1 112 ? -9.396 6.255 -2.876 1.00 0.00 90 ALA A O 18
ATOM 26963 N N . TRP A 1 113 ? -9.218 6.076 -5.108 1.00 0.00 91 TRP A N 18
ATOM 26964 C CA . TRP A 1 113 ? -7.898 6.686 -5.158 1.00 0.00 91 TRP A CA 18
ATOM 26965 C C . TRP A 1 113 ? -7.989 8.191 -5.385 1.00 0.00 91 TRP A C 18
ATOM 26966 O O . TRP A 1 113 ? -8.727 8.662 -6.248 1.00 0.00 91 TRP A O 18
ATOM 26987 N N . GLN A 1 114 ? -7.229 8.942 -4.600 1.00 0.00 92 GLN A N 18
ATOM 26988 C CA . GLN A 1 114 ? -7.218 10.394 -4.714 1.00 0.00 92 GLN A CA 18
ATOM 26989 C C . GLN A 1 114 ? -6.161 10.844 -5.719 1.00 0.00 92 GLN A C 18
ATOM 26990 O O . GLN A 1 114 ? -5.182 10.139 -5.961 1.00 0.00 92 GLN A O 18
ATOM 27004 N N . PRO A 1 115 ? -6.353 12.027 -6.328 1.00 0.00 93 PRO A N 18
ATOM 27005 C CA . PRO A 1 115 ? -5.417 12.567 -7.321 1.00 0.00 93 PRO A CA 18
ATOM 27006 C C . PRO A 1 115 ? -3.969 12.534 -6.847 1.00 0.00 93 PRO A C 18
ATOM 27007 O O . PRO A 1 115 ? -3.062 12.261 -7.633 1.00 0.00 93 PRO A O 18
ATOM 27018 N N . ALA A 1 116 ? -3.765 12.830 -5.560 1.00 0.00 94 ALA A N 18
ATOM 27019 C CA . ALA A 1 116 ? -2.428 12.852 -4.957 1.00 0.00 94 ALA A CA 18
ATOM 27020 C C . ALA A 1 116 ? -1.861 14.268 -4.940 1.00 0.00 94 ALA A C 18
ATOM 27021 O O . ALA A 1 116 ? -0.645 14.459 -4.948 1.00 0.00 94 ALA A O 18
ATOM 27028 N N . GLU A 1 117 ? -2.747 15.259 -4.918 1.00 0.00 95 GLU A N 18
ATOM 27029 C CA . GLU A 1 117 ? -2.328 16.657 -4.903 1.00 0.00 95 GLU A CA 18
ATOM 27030 C C . GLU A 1 117 ? -1.492 16.986 -6.136 1.00 0.00 95 GLU A C 18
ATOM 27031 O O . GLU A 1 117 ? -1.429 16.201 -7.083 1.00 0.00 95 GLU A O 18
ATOM 27043 N N . SER A 1 118 ? -0.852 18.151 -6.119 1.00 0.00 96 SER A N 18
ATOM 27044 C CA . SER A 1 118 ? -0.020 18.582 -7.237 1.00 0.00 96 SER A CA 18
ATOM 27045 C C . SER A 1 118 ? 0.773 19.833 -6.875 1.00 0.00 96 SER A C 18
ATOM 27046 O O . SER A 1 118 ? 1.996 19.852 -7.130 1.00 0.00 96 SER A O 18
ATOM 27055 N N . MET A 1 23 ? 7.353 15.522 -5.634 1.00 0.00 1 MET A N 19
ATOM 27056 C CA . MET A 1 23 ? 6.851 14.554 -4.619 1.00 0.00 1 MET A CA 19
ATOM 27057 C C . MET A 1 23 ? 5.413 14.862 -4.217 1.00 0.00 1 MET A C 19
ATOM 27058 O O . MET A 1 23 ? 5.145 15.638 -3.300 1.00 0.00 1 MET A O 19
ATOM 27071 N N . PHE A 1 24 ? 4.493 14.222 -4.920 1.00 0.00 2 PHE A N 19
ATOM 27072 C CA . PHE A 1 24 ? 3.064 14.383 -4.664 1.00 0.00 2 PHE A CA 19
ATOM 27073 C C . PHE A 1 24 ? 2.594 13.258 -3.751 1.00 0.00 2 PHE A C 19
ATOM 27074 O O . PHE A 1 24 ? 3.348 12.318 -3.499 1.00 0.00 2 PHE A O 19
ATOM 27091 N N . ARG A 1 25 ? 1.362 13.332 -3.247 1.00 0.00 3 ARG A N 19
ATOM 27092 C CA . ARG A 1 25 ? 0.882 12.272 -2.366 1.00 0.00 3 ARG A CA 19
ATOM 27093 C C . ARG A 1 25 ? -0.630 12.049 -2.479 1.00 0.00 3 ARG A C 19
ATOM 27094 O O . ARG A 1 25 ? -1.426 12.968 -2.291 1.00 0.00 3 ARG A O 19
ATOM 27115 N N . SER A 1 26 ? -0.999 10.798 -2.757 1.00 0.00 4 SER A N 19
ATOM 27116 C CA . SER A 1 26 ? -2.392 10.380 -2.877 1.00 0.00 4 SER A CA 19
ATOM 27117 C C . SER A 1 26 ? -2.696 9.367 -1.782 1.00 0.00 4 SER A C 19
ATOM 27118 O O . SER A 1 26 ? -1.775 8.801 -1.192 1.00 0.00 4 SER A O 19
ATOM 27126 N N . THR A 1 27 ? -3.971 9.128 -1.503 1.00 0.00 5 THR A N 19
ATOM 27127 C CA . THR A 1 27 ? -4.322 8.168 -0.465 1.00 0.00 5 THR A CA 19
ATOM 27128 C C . THR A 1 27 ? -5.604 7.407 -0.785 1.00 0.00 5 THR A C 19
ATOM 27129 O O . THR A 1 27 ? -6.634 8.002 -1.104 1.00 0.00 5 THR A O 19
ATOM 27140 N N . SER A 1 28 ? -5.532 6.080 -0.675 1.00 0.00 6 SER A N 19
ATOM 27141 C CA . SER A 1 28 ? -6.688 5.222 -0.928 1.00 0.00 6 SER A CA 19
ATOM 27142 C C . SER A 1 28 ? -7.174 4.575 0.372 1.00 0.00 6 SER A C 19
ATOM 27143 O O . SER A 1 28 ? -6.386 3.990 1.115 1.00 0.00 6 SER A O 19
ATOM 27151 N N . HIS A 1 29 ? -8.475 4.686 0.641 1.00 0.00 7 HIS A N 19
ATOM 27152 C CA . HIS A 1 29 ? -9.061 4.111 1.858 1.00 0.00 7 HIS A CA 19
ATOM 27153 C C . HIS A 1 29 ? -10.040 2.983 1.522 1.00 0.00 7 HIS A C 19
ATOM 27154 O O . HIS A 1 29 ? -10.915 3.143 0.671 1.00 0.00 7 HIS A O 19
ATOM 27169 N N . VAL A 1 30 ? -9.885 1.840 2.194 1.00 0.00 8 VAL A N 19
ATOM 27170 C CA . VAL A 1 30 ? -10.753 0.685 1.962 1.00 0.00 8 VAL A CA 19
ATOM 27171 C C . VAL A 1 30 ? -11.098 -0.011 3.275 1.00 0.00 8 VAL A C 19
ATOM 27172 O O . VAL A 1 30 ? -10.326 0.048 4.232 1.00 0.00 8 VAL A O 19
ATOM 27185 N N . ARG A 1 31 ? -12.244 -0.693 3.320 1.00 0.00 9 ARG A N 19
ATOM 27186 C CA . ARG A 1 31 ? -12.630 -1.410 4.537 1.00 0.00 9 ARG A CA 19
ATOM 27187 C C . ARG A 1 31 ? -12.296 -2.897 4.403 1.00 0.00 9 ARG A C 19
ATOM 27188 O O . ARG A 1 31 ? -12.971 -3.634 3.685 1.00 0.00 9 ARG A O 19
ATOM 27209 N N . THR A 1 32 ? -11.244 -3.326 5.101 1.00 0.00 10 THR A N 19
ATOM 27210 C CA . THR A 1 32 ? -10.802 -4.722 5.067 1.00 0.00 10 THR A CA 19
ATOM 27211 C C . THR A 1 32 ? -10.602 -5.280 6.480 1.00 0.00 10 THR A C 19
ATOM 27212 O O . THR A 1 32 ? -10.365 -4.525 7.415 1.00 0.00 10 THR A O 19
ATOM 27223 N N . GLU A 1 33 ? -10.671 -6.601 6.628 1.00 0.00 11 GLU A N 19
ATOM 27224 C CA . GLU A 1 33 ? -10.469 -7.227 7.936 1.00 0.00 11 GLU A CA 19
ATOM 27225 C C . GLU A 1 33 ? -9.099 -7.915 8.028 1.00 0.00 11 GLU A C 19
ATOM 27226 O O . GLU A 1 33 ? -8.581 -8.415 7.028 1.00 0.00 11 GLU A O 19
ATOM 27238 N N . SER A 1 34 ? -8.517 -7.936 9.234 1.00 0.00 12 SER A N 19
ATOM 27239 C CA . SER A 1 34 ? -7.212 -8.559 9.456 1.00 0.00 12 SER A CA 19
ATOM 27240 C C . SER A 1 34 ? -6.147 -7.943 8.555 1.00 0.00 12 SER A C 19
ATOM 27241 O O . SER A 1 34 ? -5.150 -8.581 8.214 1.00 0.00 12 SER A O 19
ATOM 27249 N N . ALA A 1 35 ? -6.375 -6.695 8.178 1.00 0.00 13 ALA A N 19
ATOM 27250 C CA . ALA A 1 35 ? -5.449 -5.955 7.312 1.00 0.00 13 ALA A CA 19
ATOM 27251 C C . ALA A 1 35 ? -4.005 -5.990 7.809 1.00 0.00 13 ALA A C 19
ATOM 27252 O O . ALA A 1 35 ? -3.087 -6.324 7.061 1.00 0.00 13 ALA A O 19
ATOM 27259 N N . ALA A 1 36 ? -3.809 -5.588 9.058 1.00 0.00 14 ALA A N 19
ATOM 27260 C CA . ALA A 1 36 ? -2.468 -5.508 9.655 1.00 0.00 14 ALA A CA 19
ATOM 27261 C C . ALA A 1 36 ? -1.563 -6.696 9.308 1.00 0.00 14 ALA A C 19
ATOM 27262 O O . ALA A 1 36 ? -0.339 -6.561 9.317 1.00 0.00 14 ALA A O 19
ATOM 27269 N N . ARG A 1 37 ? -2.145 -7.850 9.006 1.00 0.00 15 ARG A N 19
ATOM 27270 C CA . ARG A 1 37 ? -1.348 -9.029 8.666 1.00 0.00 15 ARG A CA 19
ATOM 27271 C C . ARG A 1 37 ? -0.892 -8.993 7.220 1.00 0.00 15 ARG A C 19
ATOM 27272 O O . ARG A 1 37 ? 0.246 -9.348 6.911 1.00 0.00 15 ARG A O 19
ATOM 27293 N N . TYR A 1 38 ? -1.769 -8.558 6.331 1.00 0.00 16 TYR A N 19
ATOM 27294 C CA . TYR A 1 38 ? -1.412 -8.485 4.923 1.00 0.00 16 TYR A CA 19
ATOM 27295 C C . TYR A 1 38 ? -0.305 -7.458 4.727 1.00 0.00 16 TYR A C 19
ATOM 27296 O O . TYR A 1 38 ? 0.500 -7.589 3.813 1.00 0.00 16 TYR A O 19
ATOM 27314 N N . VAL A 1 39 ? -0.236 -6.463 5.615 1.00 0.00 17 VAL A N 19
ATOM 27315 C CA . VAL A 1 39 ? 0.821 -5.453 5.540 1.00 0.00 17 VAL A CA 19
ATOM 27316 C C . VAL A 1 39 ? 2.135 -6.059 6.014 1.00 0.00 17 VAL A C 19
ATOM 27317 O O . VAL A 1 39 ? 3.173 -5.897 5.374 1.00 0.00 17 VAL A O 19
ATOM 27330 N N . ASN A 1 40 ? 2.083 -6.763 7.141 1.00 0.00 18 ASN A N 19
ATOM 27331 C CA . ASN A 1 40 ? 3.269 -7.395 7.694 1.00 0.00 18 ASN A CA 19
ATOM 27332 C C . ASN A 1 40 ? 3.746 -8.546 6.812 1.00 0.00 18 ASN A C 19
ATOM 27333 O O . ASN A 1 40 ? 4.933 -8.863 6.790 1.00 0.00 18 ASN A O 19
ATOM 27344 N N . ARG A 1 41 ? 2.820 -9.181 6.093 1.00 0.00 19 ARG A N 19
ATOM 27345 C CA . ARG A 1 41 ? 3.172 -10.302 5.229 1.00 0.00 19 ARG A CA 19
ATOM 27346 C C . ARG A 1 41 ? 3.819 -9.842 3.923 1.00 0.00 19 ARG A C 19
ATOM 27347 O O . ARG A 1 41 ? 4.469 -10.631 3.239 1.00 0.00 19 ARG A O 19
ATOM 27368 N N . LEU A 1 42 ? 3.631 -8.575 3.572 1.00 0.00 20 LEU A N 19
ATOM 27369 C CA . LEU A 1 42 ? 4.192 -8.037 2.334 1.00 0.00 20 LEU A CA 19
ATOM 27370 C C . LEU A 1 42 ? 5.708 -7.904 2.406 1.00 0.00 20 LEU A C 19
ATOM 27371 O O . LEU A 1 42 ? 6.416 -8.305 1.483 1.00 0.00 20 LEU A O 19
ATOM 27387 N N . CYS A 1 43 ? 6.205 -7.334 3.498 1.00 0.00 21 CYS A N 19
ATOM 27388 C CA . CYS A 1 43 ? 7.644 -7.151 3.662 1.00 0.00 21 CYS A CA 19
ATOM 27389 C C . CYS A 1 43 ? 8.364 -8.483 3.534 1.00 0.00 21 CYS A C 19
ATOM 27390 O O . CYS A 1 43 ? 9.447 -8.568 2.961 1.00 0.00 21 CYS A O 19
ATOM 27398 N N . LYS A 1 44 ? 7.743 -9.523 4.066 1.00 0.00 22 LYS A N 19
ATOM 27399 C CA . LYS A 1 44 ? 8.311 -10.860 4.003 1.00 0.00 22 LYS A CA 19
ATOM 27400 C C . LYS A 1 44 ? 8.029 -11.498 2.643 1.00 0.00 22 LYS A C 19
ATOM 27401 O O . LYS A 1 44 ? 8.709 -12.440 2.235 1.00 0.00 22 LYS A O 19
ATOM 27420 N N . HIS A 1 45 ? 7.014 -10.981 1.950 1.00 0.00 23 HIS A N 19
ATOM 27421 C CA . HIS A 1 45 ? 6.630 -11.500 0.642 1.00 0.00 23 HIS A CA 19
ATOM 27422 C C . HIS A 1 45 ? 7.451 -10.881 -0.486 1.00 0.00 23 HIS A C 19
ATOM 27423 O O . HIS A 1 45 ? 8.143 -11.591 -1.216 1.00 0.00 23 HIS A O 19
ATOM 27438 N N . TRP A 1 46 ? 7.356 -9.560 -0.645 1.00 0.00 24 TRP A N 19
ATOM 27439 C CA . TRP A 1 46 ? 8.080 -8.880 -1.713 1.00 0.00 24 TRP A CA 19
ATOM 27440 C C . TRP A 1 46 ? 9.451 -8.383 -1.250 1.00 0.00 24 TRP A C 19
ATOM 27441 O O . TRP A 1 46 ? 10.266 -7.962 -2.070 1.00 0.00 24 TRP A O 19
ATOM 27462 N N . GLY A 1 47 ? 9.712 -8.428 0.060 1.00 0.00 25 GLY A N 19
ATOM 27463 C CA . GLY A 1 47 ? 10.994 -7.972 0.567 1.00 0.00 25 GLY A CA 19
ATOM 27464 C C . GLY A 1 47 ? 12.134 -8.906 0.209 1.00 0.00 25 GLY A C 19
ATOM 27465 O O . GLY A 1 47 ? 12.803 -9.446 1.091 1.00 0.00 25 GLY A O 19
ATOM 27469 N N . HIS A 1 48 ? 12.361 -9.094 -1.086 1.00 0.00 26 HIS A N 19
ATOM 27470 C CA . HIS A 1 48 ? 13.432 -9.961 -1.558 1.00 0.00 26 HIS A CA 19
ATOM 27471 C C . HIS A 1 48 ? 14.538 -9.137 -2.208 1.00 0.00 26 HIS A C 19
ATOM 27472 O O . HIS A 1 48 ? 15.706 -9.527 -2.199 1.00 0.00 26 HIS A O 19
ATOM 27487 N N . LYS A 1 49 ? 14.160 -7.991 -2.765 1.00 0.00 27 LYS A N 19
ATOM 27488 C CA . LYS A 1 49 ? 15.117 -7.101 -3.417 1.00 0.00 27 LYS A CA 19
ATOM 27489 C C . LYS A 1 49 ? 14.670 -5.649 -3.255 1.00 0.00 27 LYS A C 19
ATOM 27490 O O . LYS A 1 49 ? 14.952 -4.796 -4.096 1.00 0.00 27 LYS A O 19
ATOM 27509 N N . PHE A 1 50 ? 13.961 -5.378 -2.164 1.00 0.00 28 PHE A N 19
ATOM 27510 C CA . PHE A 1 50 ? 13.466 -4.042 -1.886 1.00 0.00 28 PHE A CA 19
ATOM 27511 C C . PHE A 1 50 ? 13.594 -3.710 -0.408 1.00 0.00 28 PHE A C 19
ATOM 27512 O O . PHE A 1 50 ? 13.507 -4.592 0.447 1.00 0.00 28 PHE A O 19
ATOM 27529 N N . GLU A 1 51 ? 13.780 -2.432 -0.109 1.00 0.00 29 GLU A N 19
ATOM 27530 C CA . GLU A 1 51 ? 13.896 -1.988 1.273 1.00 0.00 29 GLU A CA 19
ATOM 27531 C C . GLU A 1 51 ? 12.517 -1.939 1.911 1.00 0.00 29 GLU A C 19
ATOM 27532 O O . GLU A 1 51 ? 11.838 -0.913 1.861 1.00 0.00 29 GLU A O 19
ATOM 27544 N N . VAL A 1 52 ? 12.091 -3.056 2.493 1.00 0.00 30 VAL A N 19
ATOM 27545 C CA . VAL A 1 52 ? 10.776 -3.119 3.109 1.00 0.00 30 VAL A CA 19
ATOM 27546 C C . VAL A 1 52 ? 10.846 -3.191 4.631 1.00 0.00 30 VAL A C 19
ATOM 27547 O O . VAL A 1 52 ? 11.484 -4.082 5.194 1.00 0.00 30 VAL A O 19
ATOM 27560 N N . GLU A 1 53 ? 10.161 -2.258 5.290 1.00 0.00 31 GLU A N 19
ATOM 27561 C CA . GLU A 1 53 ? 10.115 -2.220 6.745 1.00 0.00 31 GLU A CA 19
ATOM 27562 C C . GLU A 1 53 ? 8.807 -2.832 7.237 1.00 0.00 31 GLU A C 19
ATOM 27563 O O . GLU A 1 53 ? 7.826 -2.887 6.496 1.00 0.00 31 GLU A O 19
ATOM 27575 N N . LEU A 1 54 ? 8.793 -3.298 8.480 1.00 0.00 32 LEU A N 19
ATOM 27576 C CA . LEU A 1 54 ? 7.593 -3.912 9.041 1.00 0.00 32 LEU A CA 19
ATOM 27577 C C . LEU A 1 54 ? 7.319 -3.412 10.452 1.00 0.00 32 LEU A C 19
ATOM 27578 O O . LEU A 1 54 ? 8.016 -3.772 11.401 1.00 0.00 32 LEU A O 19
ATOM 27594 N N . THR A 1 55 ? 6.277 -2.603 10.582 1.00 0.00 33 THR A N 19
ATOM 27595 C CA . THR A 1 55 ? 5.872 -2.072 11.878 1.00 0.00 33 THR A CA 19
ATOM 27596 C C . THR A 1 55 ? 4.399 -2.381 12.093 1.00 0.00 33 THR A C 19
ATOM 27597 O O . THR A 1 55 ? 3.690 -2.718 11.145 1.00 0.00 33 THR A O 19
ATOM 27608 N N . PRO A 1 56 ? 3.904 -2.270 13.329 1.00 0.00 34 PRO A N 19
ATOM 27609 C CA . PRO A 1 56 ? 2.502 -2.541 13.625 1.00 0.00 34 PRO A CA 19
ATOM 27610 C C . PRO A 1 56 ? 1.609 -1.384 13.217 1.00 0.00 34 PRO A C 19
ATOM 27611 O O . PRO A 1 56 ? 0.789 -0.906 14.001 1.00 0.00 34 PRO A O 19
ATOM 27622 N N . GLU A 1 57 ? 1.788 -0.935 11.984 1.00 0.00 35 GLU A N 19
ATOM 27623 C CA . GLU A 1 57 ? 1.018 0.176 11.451 1.00 0.00 35 GLU A CA 19
ATOM 27624 C C . GLU A 1 57 ? 0.971 0.145 9.922 1.00 0.00 35 GLU A C 19
ATOM 27625 O O . GLU A 1 57 ? -0.065 0.445 9.328 1.00 0.00 35 GLU A O 19
ATOM 27637 N N . ARG A 1 58 ? 2.089 -0.207 9.280 1.00 0.00 36 ARG A N 19
ATOM 27638 C CA . ARG A 1 58 ? 2.129 -0.253 7.826 1.00 0.00 36 ARG A CA 19
ATOM 27639 C C . ARG A 1 58 ? 3.401 -0.895 7.294 1.00 0.00 36 ARG A C 19
ATOM 27640 O O . ARG A 1 58 ? 4.370 -1.110 8.022 1.00 0.00 36 ARG A O 19
ATOM 27661 N N . GLY A 1 59 ? 3.383 -1.159 5.993 1.00 0.00 37 GLY A N 19
ATOM 27662 C CA . GLY A 1 59 ? 4.527 -1.733 5.318 1.00 0.00 37 GLY A CA 19
ATOM 27663 C C . GLY A 1 59 ? 5.191 -0.689 4.424 1.00 0.00 37 GLY A C 19
ATOM 27664 O O . GLY A 1 59 ? 4.530 -0.114 3.560 1.00 0.00 37 GLY A O 19
ATOM 27668 N N . PHE A 1 60 ? 6.480 -0.421 4.628 1.00 0.00 38 PHE A N 19
ATOM 27669 C CA . PHE A 1 60 ? 7.187 0.575 3.836 1.00 0.00 38 PHE A CA 19
ATOM 27670 C C . PHE A 1 60 ? 7.999 -0.105 2.750 1.00 0.00 38 PHE A C 19
ATOM 27671 O O . PHE A 1 60 ? 8.921 -0.860 3.040 1.00 0.00 38 PHE A O 19
ATOM 27688 N N . ILE A 1 61 ? 7.658 0.172 1.502 1.00 0.00 39 ILE A N 19
ATOM 27689 C CA . ILE A 1 61 ? 8.375 -0.418 0.375 1.00 0.00 39 ILE A CA 19
ATOM 27690 C C . ILE A 1 61 ? 8.784 0.683 -0.595 1.00 0.00 39 ILE A C 19
ATOM 27691 O O . ILE A 1 61 ? 7.948 1.199 -1.337 1.00 0.00 39 ILE A O 19
ATOM 27707 N N . ASP A 1 62 ? 10.062 1.069 -0.580 1.00 0.00 40 ASP A N 19
ATOM 27708 C CA . ASP A 1 62 ? 10.522 2.136 -1.459 1.00 0.00 40 ASP A CA 19
ATOM 27709 C C . ASP A 1 62 ? 11.507 1.648 -2.511 1.00 0.00 40 ASP A C 19
ATOM 27710 O O . ASP A 1 62 ? 12.413 0.862 -2.231 1.00 0.00 40 ASP A O 19
ATOM 27719 N N . PHE A 1 63 ? 11.313 2.148 -3.724 1.00 0.00 41 PHE A N 19
ATOM 27720 C CA . PHE A 1 63 ? 12.166 1.813 -4.864 1.00 0.00 41 PHE A CA 19
ATOM 27721 C C . PHE A 1 63 ? 13.333 2.795 -4.966 1.00 0.00 41 PHE A C 19
ATOM 27722 O O . PHE A 1 63 ? 14.131 2.739 -5.902 1.00 0.00 41 PHE A O 19
ATOM 27739 N N . GLY A 1 64 ? 13.403 3.710 -4.010 1.00 0.00 42 GLY A N 19
ATOM 27740 C CA . GLY A 1 64 ? 14.448 4.718 -4.011 1.00 0.00 42 GLY A CA 19
ATOM 27741 C C . GLY A 1 64 ? 13.891 6.094 -4.325 1.00 0.00 42 GLY A C 19
ATOM 27742 O O . GLY A 1 64 ? 13.616 6.881 -3.417 1.00 0.00 42 GLY A O 19
ATOM 27746 N N . ASP A 1 65 ? 13.690 6.373 -5.610 1.00 0.00 43 ASP A N 19
ATOM 27747 C CA . ASP A 1 65 ? 13.121 7.649 -6.041 1.00 0.00 43 ASP A CA 19
ATOM 27748 C C . ASP A 1 65 ? 11.607 7.508 -6.148 1.00 0.00 43 ASP A C 19
ATOM 27749 O O . ASP A 1 65 ? 11.000 7.851 -7.163 1.00 0.00 43 ASP A O 19
ATOM 27758 N N . SER A 1 66 ? 11.019 6.967 -5.085 1.00 0.00 44 SER A N 19
ATOM 27759 C CA . SER A 1 66 ? 9.584 6.716 -5.000 1.00 0.00 44 SER A CA 19
ATOM 27760 C C . SER A 1 66 ? 9.335 5.729 -3.860 1.00 0.00 44 SER A C 19
ATOM 27761 O O . SER A 1 66 ? 10.250 5.008 -3.464 1.00 0.00 44 SER A O 19
ATOM 27769 N N . ASN A 1 67 ? 8.120 5.695 -3.312 1.00 0.00 45 ASN A N 19
ATOM 27770 C CA . ASN A 1 67 ? 7.838 4.785 -2.207 1.00 0.00 45 ASN A CA 19
ATOM 27771 C C . ASN A 1 67 ? 6.379 4.354 -2.205 1.00 0.00 45 ASN A C 19
ATOM 27772 O O . ASN A 1 67 ? 5.560 4.897 -2.945 1.00 0.00 45 ASN A O 19
ATOM 27783 N N . CYS A 1 68 ? 6.059 3.376 -1.362 1.00 0.00 46 CYS A N 19
ATOM 27784 C CA . CYS A 1 68 ? 4.696 2.881 -1.266 1.00 0.00 46 CYS A CA 19
ATOM 27785 C C . CYS A 1 68 ? 4.433 2.279 0.112 1.00 0.00 46 CYS A C 19
ATOM 27786 O O . CYS A 1 68 ? 4.852 1.160 0.404 1.00 0.00 46 CYS A O 19
ATOM 27794 N N . GLU A 1 69 ? 3.737 3.037 0.952 1.00 0.00 47 GLU A N 19
ATOM 27795 C CA . GLU A 1 69 ? 3.410 2.596 2.301 1.00 0.00 47 GLU A CA 19
ATOM 27796 C C . GLU A 1 69 ? 2.001 2.006 2.328 1.00 0.00 47 GLU A C 19
ATOM 27797 O O . GLU A 1 69 ? 1.166 2.348 1.491 1.00 0.00 47 GLU A O 19
ATOM 27809 N N . LEU A 1 70 ? 1.738 1.116 3.279 1.00 0.00 48 LEU A N 19
ATOM 27810 C CA . LEU A 1 70 ? 0.418 0.488 3.378 1.00 0.00 48 LEU A CA 19
ATOM 27811 C C . LEU A 1 70 ? -0.023 0.369 4.831 1.00 0.00 48 LEU A C 19
ATOM 27812 O O . LEU A 1 70 ? 0.528 -0.424 5.592 1.00 0.00 48 LEU A O 19
ATOM 27828 N N . LEU A 1 71 ? -1.038 1.148 5.204 1.00 0.00 49 LEU A N 19
ATOM 27829 C CA . LEU A 1 71 ? -1.564 1.109 6.572 1.00 0.00 49 LEU A CA 19
ATOM 27830 C C . LEU A 1 71 ? -2.597 0.010 6.674 1.00 0.00 49 LEU A C 19
ATOM 27831 O O . LEU A 1 71 ? -3.463 -0.105 5.812 1.00 0.00 49 LEU A O 19
ATOM 27847 N N . ALA A 1 72 ? -2.494 -0.819 7.700 1.00 0.00 50 ALA A N 19
ATOM 27848 C CA . ALA A 1 72 ? -3.426 -1.922 7.845 1.00 0.00 50 ALA A CA 19
ATOM 27849 C C . ALA A 1 72 ? -3.790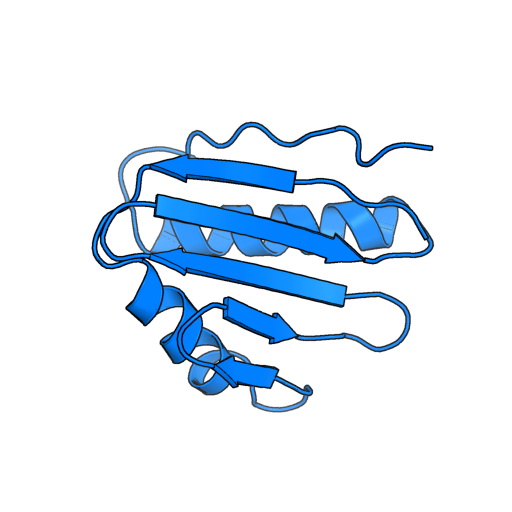 -2.214 9.293 1.00 0.00 50 ALA A C 19
ATOM 27850 O O . ALA A 1 72 ? -2.960 -2.665 10.082 1.00 0.00 50 ALA A O 19
ATOM 27857 N N . HIS A 1 73 ? -5.059 -1.984 9.614 1.00 0.00 51 HIS A N 19
ATOM 27858 C CA . HIS A 1 73 ? -5.584 -2.244 10.930 1.00 0.00 51 HIS A CA 19
ATOM 27859 C C . HIS A 1 73 ? -6.567 -3.421 10.838 1.00 0.00 51 HIS A C 19
ATOM 27860 O O . HIS A 1 73 ? -6.984 -3.805 9.746 1.00 0.00 51 HIS A O 19
ATOM 27875 N N . PRO A 1 74 ? -6.926 -4.020 11.974 1.00 0.00 52 PRO A N 19
ATOM 27876 C CA . PRO A 1 74 ? -7.833 -5.177 12.031 1.00 0.00 52 PRO A CA 19
ATOM 27877 C C . PRO A 1 74 ? -9.101 -5.033 11.188 1.00 0.00 52 PRO A C 19
ATOM 27878 O O . PRO A 1 74 ? -9.748 -6.034 10.880 1.00 0.00 52 PRO A O 19
ATOM 27889 N N . ASP A 1 75 ? -9.476 -3.808 10.821 1.00 0.00 53 ASP A N 19
ATOM 27890 C CA . ASP A 1 75 ? -10.690 -3.620 10.028 1.00 0.00 53 ASP A CA 19
ATOM 27891 C C . ASP A 1 75 ? -10.565 -2.531 8.965 1.00 0.00 53 ASP A C 19
ATOM 27892 O O . ASP A 1 75 ? -11.523 -2.281 8.233 1.00 0.00 53 ASP A O 19
ATOM 27901 N N . HIS A 1 76 ? -9.401 -1.903 8.840 1.00 0.00 54 HIS A N 19
ATOM 27902 C CA . HIS A 1 76 ? -9.238 -0.882 7.808 1.00 0.00 54 HIS A CA 19
ATOM 27903 C C . HIS A 1 76 ? -7.818 -0.871 7.245 1.00 0.00 54 HIS A C 19
ATOM 27904 O O . HIS A 1 76 ? -6.881 -1.330 7.896 1.00 0.00 54 HIS A O 19
ATOM 27919 N N . VAL A 1 77 ? -7.665 -0.351 6.023 1.00 0.00 55 VAL A N 19
ATOM 27920 C CA . VAL A 1 77 ? -6.365 -0.293 5.377 1.00 0.00 55 VAL A CA 19
ATOM 27921 C C . VAL A 1 77 ? -6.201 1.020 4.612 1.00 0.00 55 VAL A C 19
ATOM 27922 O O . VAL A 1 77 ? -7.128 1.487 3.952 1.00 0.00 55 VAL A O 19
ATOM 27935 N N . LEU A 1 78 ? -5.016 1.602 4.707 1.00 0.00 56 LEU A N 19
ATOM 27936 C CA . LEU A 1 78 ? -4.721 2.861 4.026 1.00 0.00 56 LEU A CA 19
ATOM 27937 C C . LEU A 1 78 ? -3.549 2.673 3.072 1.00 0.00 56 LEU A C 19
ATOM 27938 O O . LEU A 1 78 ? -2.626 1.910 3.353 1.00 0.00 56 LEU A O 19
ATOM 27954 N N . MET A 1 79 ? -3.593 3.362 1.941 1.00 0.00 57 MET A N 19
ATOM 27955 C CA . MET A 1 79 ? -2.531 3.252 0.949 1.00 0.00 57 MET A CA 19
ATOM 27956 C C . MET A 1 79 ? -1.995 4.629 0.564 1.00 0.00 57 MET A C 19
ATOM 27957 O O . MET A 1 79 ? -2.709 5.436 -0.029 1.00 0.00 57 MET A O 19
ATOM 27971 N N . ILE A 1 80 ? -0.730 4.895 0.905 1.00 0.00 58 ILE A N 19
ATOM 27972 C CA . ILE A 1 80 ? -0.111 6.170 0.594 1.00 0.00 58 ILE A CA 19
ATOM 27973 C C . ILE A 1 80 ? 1.168 5.968 -0.211 1.00 0.00 58 ILE A C 19
ATOM 27974 O O . ILE A 1 80 ? 1.968 5.082 0.090 1.00 0.00 58 ILE A O 19
ATOM 27990 N N . LEU A 1 81 ? 1.360 6.798 -1.228 1.00 0.00 59 LEU A N 19
ATOM 27991 C CA . LEU A 1 81 ? 2.550 6.709 -2.064 1.00 0.00 59 LEU A CA 19
ATOM 27992 C C . LEU A 1 81 ? 3.353 7.998 -2.012 1.00 0.00 59 LEU A C 19
ATOM 27993 O O . LEU A 1 81 ? 2.791 9.088 -1.976 1.00 0.00 59 LEU A O 19
ATOM 28009 N N . ASN A 1 82 ? 4.669 7.867 -2.056 1.00 0.00 60 ASN A N 19
ATOM 28010 C CA . ASN A 1 82 ? 5.545 9.027 -2.068 1.00 0.00 60 ASN A CA 19
ATOM 28011 C C . ASN A 1 82 ? 6.396 8.967 -3.322 1.00 0.00 60 ASN A C 19
ATOM 28012 O O . ASN A 1 82 ? 7.341 8.183 -3.401 1.00 0.00 60 ASN A O 19
ATOM 28023 N N . SER A 1 83 ? 6.045 9.771 -4.319 1.00 0.00 61 SER A N 19
ATOM 28024 C CA . SER A 1 83 ? 6.792 9.748 -5.582 1.00 0.00 61 SER A CA 19
ATOM 28025 C C . SER A 1 83 ? 6.791 11.101 -6.305 1.00 0.00 61 SER A C 19
ATOM 28026 O O . SER A 1 83 ? 5.757 11.758 -6.428 1.00 0.00 61 SER A O 19
ATOM 28034 N N . PRO A 1 84 ? 7.978 11.523 -6.785 1.00 0.00 62 PRO A N 19
ATOM 28035 C CA . PRO A 1 84 ? 8.173 12.798 -7.501 1.00 0.00 62 PRO A CA 19
ATOM 28036 C C . PRO A 1 84 ? 7.428 12.906 -8.829 1.00 0.00 62 PRO A C 19
ATOM 28037 O O . PRO A 1 84 ? 7.333 13.995 -9.395 1.00 0.00 62 PRO A O 19
ATOM 28048 N N . ASP A 1 85 ? 6.904 11.797 -9.337 1.00 0.00 63 ASP A N 19
ATOM 28049 C CA . ASP A 1 85 ? 6.185 11.831 -10.605 1.00 0.00 63 ASP A CA 19
ATOM 28050 C C . ASP A 1 85 ? 4.870 11.069 -10.497 1.00 0.00 63 ASP A C 19
ATOM 28051 O O . ASP A 1 85 ? 4.776 10.100 -9.747 1.00 0.00 63 ASP A O 19
ATOM 28060 N N . GLU A 1 86 ? 3.852 11.502 -11.240 1.00 0.00 64 GLU A N 19
ATOM 28061 C CA . GLU A 1 86 ? 2.559 10.815 -11.184 1.00 0.00 64 GLU A CA 19
ATOM 28062 C C . GLU A 1 86 ? 2.692 9.374 -11.681 1.00 0.00 64 GLU A C 19
ATOM 28063 O O . GLU A 1 86 ? 2.169 8.459 -11.051 1.00 0.00 64 GLU A O 19
ATOM 28075 N N . ASP A 1 87 ? 3.413 9.156 -12.792 1.00 0.00 65 ASP A N 19
ATOM 28076 C CA . ASP A 1 87 ? 3.611 7.801 -13.301 1.00 0.00 65 ASP A CA 19
ATOM 28077 C C . ASP A 1 87 ? 4.064 6.909 -12.156 1.00 0.00 65 ASP A C 19
ATOM 28078 O O . ASP A 1 87 ? 3.433 5.898 -11.846 1.00 0.00 65 ASP A O 19
ATOM 28087 N N . SER A 1 88 ? 5.135 7.337 -11.495 1.00 0.00 66 SER A N 19
ATOM 28088 C CA . SER A 1 88 ? 5.652 6.625 -10.332 1.00 0.00 66 SER A CA 19
ATOM 28089 C C . SER A 1 88 ? 4.562 6.584 -9.269 1.00 0.00 66 SER A C 19
ATOM 28090 O O . SER A 1 88 ? 4.142 5.524 -8.810 1.00 0.00 66 SER A O 19
ATOM 28098 N N . LEU A 1 89 ? 4.105 7.778 -8.919 1.00 0.00 67 LEU A N 19
ATOM 28099 C CA . LEU A 1 89 ? 3.043 7.986 -7.935 1.00 0.00 67 LEU A CA 19
ATOM 28100 C C . LEU A 1 89 ? 1.935 6.943 -8.086 1.00 0.00 67 LEU A C 19
ATOM 28101 O O . LEU A 1 89 ? 1.665 6.180 -7.159 1.00 0.00 67 LEU A O 19
ATOM 28117 N N . ALA A 1 90 ? 1.300 6.905 -9.248 1.00 0.00 68 ALA A N 19
ATOM 28118 C CA . ALA A 1 90 ? 0.231 5.946 -9.487 1.00 0.00 68 ALA A CA 19
ATOM 28119 C C . ALA A 1 90 ? 0.780 4.526 -9.461 1.00 0.00 68 ALA A C 19
ATOM 28120 O O . ALA A 1 90 ? 0.101 3.595 -9.030 1.00 0.00 68 ALA A O 19
ATOM 28127 N N . HIS A 1 91 ? 2.023 4.369 -9.913 1.00 0.00 69 HIS A N 19
ATOM 28128 C CA . HIS A 1 91 ? 2.667 3.062 -9.926 1.00 0.00 69 HIS A CA 19
ATOM 28129 C C . HIS A 1 91 ? 2.638 2.449 -8.533 1.00 0.00 69 HIS A C 19
ATOM 28130 O O . HIS A 1 91 ? 2.466 1.242 -8.374 1.00 0.00 69 HIS A O 19
ATOM 28145 N N . MET A 1 92 ? 2.803 3.300 -7.524 1.00 0.00 70 MET A N 19
ATOM 28146 C CA . MET A 1 92 ? 2.791 2.844 -6.132 1.00 0.00 70 MET A CA 19
ATOM 28147 C C . MET A 1 92 ? 1.356 2.650 -5.621 1.00 0.00 70 MET A C 19
ATOM 28148 O O . MET A 1 92 ? 0.995 1.556 -5.188 1.00 0.00 70 MET A O 19
ATOM 28162 N N . GLN A 1 93 ? 0.537 3.711 -5.662 1.00 0.00 71 GLN A N 19
ATOM 28163 C CA . GLN A 1 93 ? -0.845 3.617 -5.184 1.00 0.00 71 GLN A CA 19
ATOM 28164 C C . GLN A 1 93 ? -1.599 2.464 -5.847 1.00 0.00 71 GLN A C 19
ATOM 28165 O O . GLN A 1 93 ? -2.530 1.910 -5.262 1.00 0.00 71 GLN A O 19
ATOM 28179 N N . ASN A 1 94 ? -1.197 2.100 -7.061 1.00 0.00 72 ASN A N 19
ATOM 28180 C CA . ASN A 1 94 ? -1.848 1.006 -7.777 1.00 0.00 72 ASN A CA 19
ATOM 28181 C C . ASN A 1 94 ? -1.308 -0.345 -7.317 1.00 0.00 72 ASN A C 19
ATOM 28182 O O . ASN A 1 94 ? -2.073 -1.277 -7.070 1.00 0.00 72 ASN A O 19
ATOM 28193 N N . VAL A 1 95 ? 0.017 -0.444 -7.201 1.00 0.00 73 VAL A N 19
ATOM 28194 C CA . VAL A 1 95 ? 0.664 -1.679 -6.767 1.00 0.00 73 VAL A CA 19
ATOM 28195 C C . VAL A 1 95 ? -0.047 -2.274 -5.551 1.00 0.00 73 VAL A C 19
ATOM 28196 O O . VAL A 1 95 ? -0.234 -3.487 -5.460 1.00 0.00 73 VAL A O 19
ATOM 28209 N N . VAL A 1 96 ? -0.444 -1.409 -4.622 1.00 0.00 74 VAL A N 19
ATOM 28210 C CA . VAL A 1 96 ? -1.138 -1.857 -3.416 1.00 0.00 74 VAL A CA 19
ATOM 28211 C C . VAL A 1 96 ? -2.572 -2.286 -3.736 1.00 0.00 74 VAL A C 19
ATOM 28212 O O . VAL A 1 96 ? -3.012 -3.353 -3.309 1.00 0.00 74 VAL A O 19
ATOM 28225 N N . ALA A 1 97 ? -3.297 -1.462 -4.501 1.00 0.00 75 ALA A N 19
ATOM 28226 C CA . ALA A 1 97 ? -4.672 -1.785 -4.877 1.00 0.00 75 ALA A CA 19
ATOM 28227 C C . ALA A 1 97 ? -4.753 -3.205 -5.419 1.00 0.00 75 ALA A C 19
ATOM 28228 O O . ALA A 1 97 ? -5.799 -3.853 -5.355 1.00 0.00 75 ALA A O 19
ATOM 28235 N N . ASP A 1 98 ? -3.632 -3.682 -5.948 1.00 0.00 76 ASP A N 19
ATOM 28236 C CA . ASP A 1 98 ? -3.555 -5.028 -6.500 1.00 0.00 76 ASP A CA 19
ATOM 28237 C C . ASP A 1 98 ? -3.453 -6.069 -5.386 1.00 0.00 76 ASP A C 19
ATOM 28238 O O . ASP A 1 98 ? -4.060 -7.137 -5.464 1.00 0.00 76 ASP A O 19
ATOM 28247 N N . HIS A 1 99 ? -2.672 -5.751 -4.356 1.00 0.00 77 HIS A N 19
ATOM 28248 C CA . HIS A 1 99 ? -2.482 -6.669 -3.230 1.00 0.00 77 HIS A CA 19
ATOM 28249 C C . HIS A 1 99 ? -3.786 -6.904 -2.463 1.00 0.00 77 HIS A C 19
ATOM 28250 O O . HIS A 1 99 ? -4.100 -8.038 -2.100 1.00 0.00 77 HIS A O 19
ATOM 28265 N N . LEU A 1 100 ? -4.541 -5.836 -2.212 1.00 0.00 78 LEU A N 19
ATOM 28266 C CA . LEU A 1 100 ? -5.800 -5.948 -1.487 1.00 0.00 78 LEU A CA 19
ATOM 28267 C C . LEU A 1 100 ? -6.785 -6.853 -2.227 1.00 0.00 78 LEU A C 19
ATOM 28268 O O . LEU A 1 100 ? -7.721 -7.381 -1.629 1.00 0.00 78 LEU A O 19
ATOM 28284 N N . GLN A 1 101 ? -6.574 -7.025 -3.529 1.00 0.00 79 GLN A N 19
ATOM 28285 C CA . GLN A 1 101 ? -7.455 -7.858 -4.342 1.00 0.00 79 GLN A CA 19
ATOM 28286 C C . GLN A 1 101 ? -7.289 -9.344 -4.026 1.00 0.00 79 GLN A C 19
ATOM 28287 O O . GLN A 1 101 ? -8.241 -10.010 -3.619 1.00 0.00 79 GLN A O 19
ATOM 28301 N N . ARG A 1 102 ? -6.085 -9.865 -4.241 1.00 0.00 80 ARG A N 19
ATOM 28302 C CA . ARG A 1 102 ? -5.812 -11.280 -4.003 1.00 0.00 80 ARG A CA 19
ATOM 28303 C C . ARG A 1 102 ? -6.047 -11.679 -2.548 1.00 0.00 80 ARG A C 19
ATOM 28304 O O . ARG A 1 102 ? -6.334 -12.842 -2.262 1.00 0.00 80 ARG A O 19
ATOM 28325 N N . MET A 1 103 ? -5.922 -10.728 -1.626 1.00 0.00 81 MET A N 19
ATOM 28326 C CA . MET A 1 103 ? -6.122 -11.033 -0.213 1.00 0.00 81 MET A CA 19
ATOM 28327 C C . MET A 1 103 ? -7.606 -11.154 0.132 1.00 0.00 81 MET A C 19
ATOM 28328 O O . MET A 1 103 ? -7.966 -11.731 1.157 1.00 0.00 81 MET A O 19
ATOM 28342 N N . ALA A 1 104 ? -8.467 -10.609 -0.726 1.00 0.00 82 ALA A N 19
ATOM 28343 C CA . ALA A 1 104 ? -9.909 -10.668 -0.496 1.00 0.00 82 ALA A CA 19
ATOM 28344 C C . ALA A 1 104 ? -10.584 -11.622 -1.476 1.00 0.00 82 ALA A C 19
ATOM 28345 O O . ALA A 1 104 ? -11.313 -12.529 -1.073 1.00 0.00 82 ALA A O 19
ATOM 28352 N N . ASN A 1 105 ? -10.334 -11.416 -2.766 1.00 0.00 83 ASN A N 19
ATOM 28353 C CA . ASN A 1 105 ? -10.916 -12.262 -3.804 1.00 0.00 83 ASN A CA 19
ATOM 28354 C C . ASN A 1 105 ? -12.438 -12.169 -3.799 1.00 0.00 83 ASN A C 19
ATOM 28355 O O . ASN A 1 105 ? -13.108 -12.812 -2.990 1.00 0.00 83 ASN A O 19
ATOM 28366 N N . SER A 1 106 ? -12.979 -11.364 -4.709 1.00 0.00 84 SER A N 19
ATOM 28367 C CA . SER A 1 106 ? -14.425 -11.183 -4.818 1.00 0.00 84 SER A CA 19
ATOM 28368 C C . SER A 1 106 ? -14.759 -10.141 -5.882 1.00 0.00 84 SER A C 19
ATOM 28369 O O . SER A 1 106 ? -15.737 -10.277 -6.617 1.00 0.00 84 SER A O 19
ATOM 28377 N N . GLU A 1 107 ? -13.938 -9.100 -5.952 1.00 0.00 85 GLU A N 19
ATOM 28378 C CA . GLU A 1 107 ? -14.134 -8.027 -6.920 1.00 0.00 85 GLU A CA 19
ATOM 28379 C C . GLU A 1 107 ? -12.844 -7.238 -7.107 1.00 0.00 85 GLU A C 19
ATOM 28380 O O . GLU A 1 107 ? -11.885 -7.423 -6.357 1.00 0.00 85 GLU A O 19
ATOM 28392 N N . SER A 1 108 ? -12.820 -6.353 -8.097 1.00 0.00 86 SER A N 19
ATOM 28393 C CA . SER A 1 108 ? -11.635 -5.545 -8.344 1.00 0.00 86 SER A CA 19
ATOM 28394 C C . SER A 1 108 ? -11.486 -4.491 -7.254 1.00 0.00 86 SER A C 19
ATOM 28395 O O . SER A 1 108 ? -11.688 -3.302 -7.494 1.00 0.00 86 SER A O 19
ATOM 28403 N N . LEU A 1 109 ? -11.141 -4.960 -6.052 1.00 0.00 87 LEU A N 19
ATOM 28404 C CA . LEU A 1 109 ? -10.961 -4.104 -4.864 1.00 0.00 87 LEU A CA 19
ATOM 28405 C C . LEU A 1 109 ? -11.606 -2.737 -5.007 1.00 0.00 87 LEU A C 19
ATOM 28406 O O . LEU A 1 109 ? -11.074 -1.862 -5.692 1.00 0.00 87 LEU A O 19
ATOM 28422 N N . GLU A 1 110 ? -12.715 -2.529 -4.319 1.00 0.00 88 GLU A N 19
ATOM 28423 C CA . GLU A 1 110 ? -13.358 -1.232 -4.355 1.00 0.00 88 GLU A CA 19
ATOM 28424 C C . GLU A 1 110 ? -12.474 -0.252 -3.600 1.00 0.00 88 GLU A C 19
ATOM 28425 O O . GLU A 1 110 ? -12.503 -0.197 -2.370 1.00 0.00 88 GLU A O 19
ATOM 28437 N N . ILE A 1 111 ? -11.674 0.508 -4.337 1.00 0.00 89 ILE A N 19
ATOM 28438 C CA . ILE A 1 111 ? -10.769 1.464 -3.719 1.00 0.00 89 ILE A CA 19
ATOM 28439 C C . ILE A 1 111 ? -10.833 2.817 -4.426 1.00 0.00 89 ILE A C 19
ATOM 28440 O O . ILE A 1 111 ? -10.697 2.885 -5.647 1.00 0.00 89 ILE A O 19
ATOM 28456 N N . ALA A 1 112 ? -11.024 3.898 -3.670 1.00 0.00 90 ALA A N 19
ATOM 28457 C CA . ALA A 1 112 ? -11.067 5.214 -4.285 1.00 0.00 90 ALA A CA 19
ATOM 28458 C C . ALA A 1 112 ? -9.712 5.884 -4.154 1.00 0.00 90 ALA A C 19
ATOM 28459 O O . ALA A 1 112 ? -9.292 6.258 -3.058 1.00 0.00 90 ALA A O 19
ATOM 28466 N N . TRP A 1 113 ? -9.033 6.034 -5.278 1.00 0.00 91 TRP A N 19
ATOM 28467 C CA . TRP A 1 113 ? -7.722 6.664 -5.292 1.00 0.00 91 TRP A CA 19
ATOM 28468 C C . TRP A 1 113 ? -7.843 8.163 -5.529 1.00 0.00 91 TRP A C 19
ATOM 28469 O O . TRP A 1 113 ? -8.585 8.609 -6.403 1.00 0.00 91 TRP A O 19
ATOM 28490 N N . GLN A 1 114 ? -7.110 8.937 -4.740 1.00 0.00 92 GLN A N 19
ATOM 28491 C CA . GLN A 1 114 ? -7.134 10.388 -4.861 1.00 0.00 92 GLN A CA 19
ATOM 28492 C C . GLN A 1 114 ? -6.080 10.862 -5.860 1.00 0.00 92 GLN A C 19
ATOM 28493 O O . GLN A 1 114 ? -5.072 10.189 -6.077 1.00 0.00 92 GLN A O 19
ATOM 28507 N N . PRO A 1 115 ? -6.305 12.027 -6.490 1.00 0.00 93 PRO A N 19
ATOM 28508 C CA . PRO A 1 115 ? -5.377 12.587 -7.478 1.00 0.00 93 PRO A CA 19
ATOM 28509 C C . PRO A 1 115 ? -3.931 12.582 -6.998 1.00 0.00 93 PRO A C 19
ATOM 28510 O O . PRO A 1 115 ? -3.015 12.327 -7.782 1.00 0.00 93 PRO A O 19
ATOM 28521 N N . ALA A 1 116 ? -3.737 12.877 -5.710 1.00 0.00 94 ALA A N 19
ATOM 28522 C CA . ALA A 1 116 ? -2.405 12.922 -5.099 1.00 0.00 94 ALA A CA 19
ATOM 28523 C C . ALA A 1 116 ? -1.877 14.352 -5.048 1.00 0.00 94 ALA A C 19
ATOM 28524 O O . ALA A 1 116 ? -0.793 14.645 -5.552 1.00 0.00 94 ALA A O 19
ATOM 28531 N N . GLU A 1 117 ? -2.653 15.242 -4.435 1.00 0.00 95 GLU A N 19
ATOM 28532 C CA . GLU A 1 117 ? -2.264 16.642 -4.318 1.00 0.00 95 GLU A CA 19
ATOM 28533 C C . GLU A 1 117 ? -2.899 17.281 -3.088 1.00 0.00 95 GLU A C 19
ATOM 28534 O O . GLU A 1 117 ? -4.118 17.243 -2.915 1.00 0.00 95 GLU A O 19
ATOM 28546 N N . SER A 1 118 ? -2.066 17.870 -2.236 1.00 0.00 96 SER A N 19
ATOM 28547 C CA . SER A 1 118 ? -2.545 18.519 -1.022 1.00 0.00 96 SER A CA 19
ATOM 28548 C C . SER A 1 118 ? -3.270 17.522 -0.122 1.00 0.00 96 SER A C 19
ATOM 28549 O O . SER A 1 118 ? -3.904 17.963 0.858 1.00 0.00 96 SER A O 19
ATOM 28558 N N . MET A 1 23 ? 7.686 15.247 -5.359 1.00 0.00 1 MET A N 20
ATOM 28559 C CA . MET A 1 23 ? 7.078 14.123 -4.594 1.00 0.00 1 MET A CA 20
ATOM 28560 C C . MET A 1 23 ? 5.652 14.449 -4.163 1.00 0.00 1 MET A C 20
ATOM 28561 O O . MET A 1 23 ? 5.414 15.057 -3.120 1.00 0.00 1 MET A O 20
ATOM 28574 N N . PHE A 1 24 ? 4.706 14.015 -4.984 1.00 0.00 2 PHE A N 20
ATOM 28575 C CA . PHE A 1 24 ? 3.284 14.226 -4.718 1.00 0.00 2 PHE A CA 20
ATOM 28576 C C . PHE A 1 24 ? 2.789 13.124 -3.787 1.00 0.00 2 PHE A C 20
ATOM 28577 O O . PHE A 1 24 ? 3.519 12.165 -3.535 1.00 0.00 2 PHE A O 20
ATOM 28594 N N . ARG A 1 25 ? 1.568 13.239 -3.264 1.00 0.00 3 ARG A N 20
ATOM 28595 C CA . ARG A 1 25 ? 1.071 12.201 -2.364 1.00 0.00 3 ARG A CA 20
ATOM 28596 C C . ARG A 1 25 ? -0.444 12.000 -2.460 1.00 0.00 3 ARG A C 20
ATOM 28597 O O . ARG A 1 25 ? -1.224 12.932 -2.260 1.00 0.00 3 ARG A O 20
ATOM 28618 N N . SER A 1 26 ? -0.837 10.755 -2.734 1.00 0.00 4 SER A N 20
ATOM 28619 C CA . SER A 1 26 ? -2.240 10.362 -2.832 1.00 0.00 4 SER A CA 20
ATOM 28620 C C . SER A 1 26 ? -2.548 9.360 -1.728 1.00 0.00 4 SER A C 20
ATOM 28621 O O . SER A 1 26 ? -1.632 8.790 -1.137 1.00 0.00 4 SER A O 20
ATOM 28629 N N . THR A 1 27 ? -3.825 9.132 -1.448 1.00 0.00 5 THR A N 20
ATOM 28630 C CA . THR A 1 27 ? -4.184 8.181 -0.406 1.00 0.00 5 THR A CA 20
ATOM 28631 C C . THR A 1 27 ? -5.475 7.432 -0.722 1.00 0.00 5 THR A C 20
ATOM 28632 O O . THR A 1 27 ? -6.501 8.039 -1.029 1.00 0.00 5 THR A O 20
ATOM 28643 N N . SER A 1 28 ? -5.415 6.105 -0.626 1.00 0.00 6 SER A N 20
ATOM 28644 C CA . SER A 1 28 ? -6.581 5.260 -0.881 1.00 0.00 6 SER A CA 20
ATOM 28645 C C . SER A 1 28 ? -7.078 4.614 0.416 1.00 0.00 6 SER A C 20
ATOM 28646 O O . SER A 1 28 ? -6.293 4.047 1.176 1.00 0.00 6 SER A O 20
ATOM 28654 N N . HIS A 1 29 ? -8.385 4.702 0.660 1.00 0.00 7 HIS A N 20
ATOM 28655 C CA . HIS A 1 29 ? -8.986 4.121 1.868 1.00 0.00 7 HIS A CA 20
ATOM 28656 C C . HIS A 1 29 ? -9.919 2.962 1.514 1.00 0.00 7 HIS A C 20
ATOM 28657 O O . HIS A 1 29 ? -10.761 3.081 0.624 1.00 0.00 7 HIS A O 20
ATOM 28672 N N . VAL A 1 30 ? -9.760 1.836 2.214 1.00 0.00 8 VAL A N 20
ATOM 28673 C CA . VAL A 1 30 ? -10.588 0.655 1.967 1.00 0.00 8 VAL A CA 20
ATOM 28674 C C . VAL A 1 30 ? -10.968 -0.036 3.274 1.00 0.00 8 VAL A C 20
ATOM 28675 O O . VAL A 1 30 ? -10.233 0.047 4.258 1.00 0.00 8 VAL A O 20
ATOM 28688 N N . ARG A 1 31 ? -12.097 -0.746 3.281 1.00 0.00 9 ARG A N 20
ATOM 28689 C CA . ARG A 1 31 ? -12.508 -1.467 4.486 1.00 0.00 9 ARG A CA 20
ATOM 28690 C C . ARG A 1 31 ? -12.158 -2.949 4.347 1.00 0.00 9 ARG A C 20
ATOM 28691 O O . ARG A 1 31 ? -12.809 -3.685 3.605 1.00 0.00 9 ARG A O 20
ATOM 28712 N N . THR A 1 32 ? -11.115 -3.375 5.057 1.00 0.00 10 THR A N 20
ATOM 28713 C CA . THR A 1 32 ? -10.659 -4.764 5.012 1.00 0.00 10 THR A CA 20
ATOM 28714 C C . THR A 1 32 ? -10.472 -5.348 6.414 1.00 0.00 10 THR A C 20
ATOM 28715 O O . THR A 1 32 ? -10.248 -4.612 7.366 1.00 0.00 10 THR A O 20
ATOM 28726 N N . GLU A 1 33 ? -10.532 -6.671 6.532 1.00 0.00 11 GLU A N 20
ATOM 28727 C CA . GLU A 1 33 ? -10.334 -7.327 7.825 1.00 0.00 11 GLU A CA 20
ATOM 28728 C C . GLU A 1 33 ? -8.965 -8.017 7.898 1.00 0.00 11 GLU A C 20
ATOM 28729 O O . GLU A 1 33 ? -8.455 -8.509 6.891 1.00 0.00 11 GLU A O 20
ATOM 28741 N N . SER A 1 34 ? -8.373 -8.048 9.099 1.00 0.00 12 SER A N 20
ATOM 28742 C CA . SER A 1 34 ? -7.068 -8.676 9.305 1.00 0.00 12 SER A CA 20
ATOM 28743 C C . SER A 1 34 ? -5.992 -8.019 8.446 1.00 0.00 12 SER A C 20
ATOM 28744 O O . SER A 1 34 ? -4.969 -8.629 8.134 1.00 0.00 12 SER A O 20
ATOM 28752 N N . ALA A 1 35 ? -6.237 -6.772 8.072 1.00 0.00 13 ALA A N 20
ATOM 28753 C CA . ALA A 1 35 ? -5.295 -6.009 7.245 1.00 0.00 13 ALA A CA 20
ATOM 28754 C C . ALA A 1 35 ? -3.865 -6.047 7.788 1.00 0.00 13 ALA A C 20
ATOM 28755 O O . ALA A 1 35 ? -2.929 -6.418 7.079 1.00 0.00 13 ALA A O 20
ATOM 28762 N N . ALA A 1 36 ? -3.703 -5.620 9.034 1.00 0.00 14 ALA A N 20
ATOM 28763 C CA . ALA A 1 36 ? -2.384 -5.553 9.681 1.00 0.00 14 ALA A CA 20
ATOM 28764 C C . ALA A 1 36 ? -1.493 -6.769 9.400 1.00 0.00 14 ALA A C 20
ATOM 28765 O O . ALA A 1 36 ? -0.270 -6.676 9.511 1.00 0.00 14 ALA A O 20
ATOM 28772 N N . ARG A 1 37 ? -2.088 -7.903 9.048 1.00 0.00 15 ARG A N 20
ATOM 28773 C CA . ARG A 1 37 ? -1.316 -9.108 8.775 1.00 0.00 15 ARG A CA 20
ATOM 28774 C C . ARG A 1 37 ? -0.631 -9.041 7.421 1.00 0.00 15 ARG A C 20
ATOM 28775 O O . ARG A 1 37 ? 0.543 -9.394 7.302 1.00 0.00 15 ARG A O 20
ATOM 28796 N N . TYR A 1 38 ? -1.343 -8.583 6.402 1.00 0.00 16 TYR A N 20
ATOM 28797 C CA . TYR A 1 38 ? -0.744 -8.483 5.082 1.00 0.00 16 TYR A CA 20
ATOM 28798 C C . TYR A 1 38 ? 0.360 -7.439 5.112 1.00 0.00 16 TYR A C 20
ATOM 28799 O O . TYR A 1 38 ? 1.424 -7.636 4.537 1.00 0.00 16 TYR A O 20
ATOM 28817 N N . VAL A 1 39 ? 0.139 -6.350 5.836 1.00 0.00 17 VAL A N 20
ATOM 28818 C CA . VAL A 1 39 ? 1.179 -5.329 5.955 1.00 0.00 17 VAL A CA 20
ATOM 28819 C C . VAL A 1 39 ? 2.406 -5.957 6.597 1.00 0.00 17 VAL A C 20
ATOM 28820 O O . VAL A 1 39 ? 3.544 -5.635 6.252 1.00 0.00 17 VAL A O 20
ATOM 28833 N N . ASN A 1 40 ? 2.154 -6.860 7.535 1.00 0.00 18 ASN A N 20
ATOM 28834 C CA . ASN A 1 40 ? 3.220 -7.550 8.239 1.00 0.00 18 ASN A CA 20
ATOM 28835 C C . ASN A 1 40 ? 3.855 -8.649 7.385 1.00 0.00 18 ASN A C 20
ATOM 28836 O O . ASN A 1 40 ? 5.065 -8.859 7.453 1.00 0.00 18 ASN A O 20
ATOM 28847 N N . ARG A 1 41 ? 3.049 -9.373 6.603 1.00 0.00 19 ARG A N 20
ATOM 28848 C CA . ARG A 1 41 ? 3.585 -10.461 5.785 1.00 0.00 19 ARG A CA 20
ATOM 28849 C C . ARG A 1 41 ? 4.112 -9.991 4.424 1.00 0.00 19 ARG A C 20
ATOM 28850 O O . ARG A 1 41 ? 5.076 -10.553 3.904 1.00 0.00 19 ARG A O 20
ATOM 28871 N N . LEU A 1 42 ? 3.473 -8.986 3.839 1.00 0.00 20 LEU A N 20
ATOM 28872 C CA . LEU A 1 42 ? 3.877 -8.480 2.533 1.00 0.00 20 LEU A CA 20
ATOM 28873 C C . LEU A 1 42 ? 5.328 -8.016 2.511 1.00 0.00 20 LEU A C 20
ATOM 28874 O O . LEU A 1 42 ? 6.084 -8.364 1.604 1.00 0.00 20 LEU A O 20
ATOM 28890 N N . CYS A 1 43 ? 5.716 -7.218 3.499 1.00 0.00 21 CYS A N 20
ATOM 28891 C CA . CYS A 1 43 ? 7.079 -6.702 3.563 1.00 0.00 21 CYS A CA 20
ATOM 28892 C C . CYS A 1 43 ? 8.099 -7.831 3.480 1.00 0.00 21 CYS A C 20
ATOM 28893 O O . CYS A 1 43 ? 9.133 -7.699 2.830 1.00 0.00 21 CYS A O 20
ATOM 28901 N N . LYS A 1 44 ? 7.794 -8.944 4.127 1.00 0.00 22 LYS A N 20
ATOM 28902 C CA . LYS A 1 44 ? 8.681 -10.100 4.115 1.00 0.00 22 LYS A CA 20
ATOM 28903 C C . LYS A 1 44 ? 8.563 -10.860 2.795 1.00 0.00 22 LYS A C 20
ATOM 28904 O O . LYS A 1 44 ? 9.449 -11.632 2.429 1.00 0.00 22 LYS A O 20
ATOM 28923 N N . HIS A 1 45 ? 7.452 -10.646 2.095 1.00 0.00 23 HIS A N 20
ATOM 28924 C CA . HIS A 1 45 ? 7.200 -11.322 0.825 1.00 0.00 23 HIS A CA 20
ATOM 28925 C C . HIS A 1 45 ? 7.839 -10.599 -0.355 1.00 0.00 23 HIS A C 20
ATOM 28926 O O . HIS A 1 45 ? 8.708 -11.153 -1.026 1.00 0.00 23 HIS A O 20
ATOM 28941 N N . TRP A 1 46 ? 7.400 -9.367 -0.627 1.00 0.00 24 TRP A N 20
ATOM 28942 C CA . TRP A 1 46 ? 7.944 -8.619 -1.751 1.00 0.00 24 TRP A CA 20
ATOM 28943 C C . TRP A 1 46 ? 9.368 -8.142 -1.462 1.00 0.00 24 TRP A C 20
ATOM 28944 O O . TRP A 1 46 ? 10.080 -7.715 -2.371 1.00 0.00 24 TRP A O 20
ATOM 28965 N N . GLY A 1 47 ? 9.787 -8.221 -0.196 1.00 0.00 25 GLY A N 20
ATOM 28966 C CA . GLY A 1 47 ? 11.125 -7.798 0.166 1.00 0.00 25 GLY A CA 20
ATOM 28967 C C . GLY A 1 47 ? 12.194 -8.722 -0.381 1.00 0.00 25 GLY A C 20
ATOM 28968 O O . GLY A 1 47 ? 12.824 -9.465 0.371 1.00 0.00 25 GLY A O 20
ATOM 28972 N N . HIS A 1 48 ? 12.401 -8.678 -1.691 1.00 0.00 26 HIS A N 20
ATOM 28973 C CA . HIS A 1 48 ? 13.403 -9.519 -2.331 1.00 0.00 26 HIS A CA 20
ATOM 28974 C C . HIS A 1 48 ? 14.573 -8.681 -2.835 1.00 0.00 26 HIS A C 20
ATOM 28975 O O . HIS A 1 48 ? 15.711 -9.148 -2.875 1.00 0.00 26 HIS A O 20
ATOM 28990 N N . LYS A 1 49 ? 14.284 -7.444 -3.228 1.00 0.00 27 LYS A N 20
ATOM 28991 C CA . LYS A 1 49 ? 15.320 -6.549 -3.740 1.00 0.00 27 LYS A CA 20
ATOM 28992 C C . LYS A 1 49 ? 15.006 -5.087 -3.405 1.00 0.00 27 LYS A C 20
ATOM 28993 O O . LYS A 1 49 ? 15.576 -4.170 -3.994 1.00 0.00 27 LYS A O 20
ATOM 29012 N N . PHE A 1 50 ? 14.102 -4.866 -2.453 1.00 0.00 28 PHE A N 20
ATOM 29013 C CA . PHE A 1 50 ? 13.737 -3.513 -2.066 1.00 0.00 28 PHE A CA 20
ATOM 29014 C C . PHE A 1 50 ? 13.632 -3.380 -0.557 1.00 0.00 28 PHE A C 20
ATOM 29015 O O . PHE A 1 50 ? 13.562 -4.376 0.163 1.00 0.00 28 PHE A O 20
ATOM 29032 N N . GLU A 1 51 ? 13.627 -2.141 -0.084 1.00 0.00 29 GLU A N 20
ATOM 29033 C CA . GLU A 1 51 ? 13.537 -1.883 1.346 1.00 0.00 29 GLU A CA 20
ATOM 29034 C C . GLU A 1 51 ? 12.111 -2.077 1.833 1.00 0.00 29 GLU A C 20
ATOM 29035 O O . GLU A 1 51 ? 11.205 -1.349 1.434 1.00 0.00 29 GLU A O 20
ATOM 29047 N N . VAL A 1 52 ? 11.917 -3.064 2.695 1.00 0.00 30 VAL A N 20
ATOM 29048 C CA . VAL A 1 52 ? 10.595 -3.349 3.230 1.00 0.00 30 VAL A CA 20
ATOM 29049 C C . VAL A 1 52 ? 10.600 -3.275 4.755 1.00 0.00 30 VAL A C 20
ATOM 29050 O O . VAL A 1 52 ? 11.199 -4.118 5.424 1.00 0.00 30 VAL A O 20
ATOM 29063 N N . GLU A 1 53 ? 9.926 -2.266 5.299 1.00 0.00 31 GLU A N 20
ATOM 29064 C CA . GLU A 1 53 ? 9.850 -2.084 6.743 1.00 0.00 31 GLU A CA 20
ATOM 29065 C C . GLU A 1 53 ? 8.591 -2.740 7.300 1.00 0.00 31 GLU A C 20
ATOM 29066 O O . GLU A 1 53 ? 7.618 -2.950 6.576 1.00 0.00 31 GLU A O 20
ATOM 29078 N N . LEU A 1 54 ? 8.617 -3.067 8.586 1.00 0.00 32 LEU A N 20
ATOM 29079 C CA . LEU A 1 54 ? 7.473 -3.704 9.230 1.00 0.00 32 LEU A CA 20
ATOM 29080 C C . LEU A 1 54 ? 7.270 -3.174 10.643 1.00 0.00 32 LEU A C 20
ATOM 29081 O O . LEU A 1 54 ? 8.038 -3.487 11.553 1.00 0.00 32 LEU A O 20
ATOM 29097 N N . THR A 1 55 ? 6.211 -2.395 10.825 1.00 0.00 33 THR A N 20
ATOM 29098 C CA . THR A 1 55 ? 5.879 -1.847 12.134 1.00 0.00 33 THR A CA 20
ATOM 29099 C C . THR A 1 55 ? 4.419 -2.146 12.436 1.00 0.00 33 THR A C 20
ATOM 29100 O O . THR A 1 55 ? 3.628 -2.366 11.519 1.00 0.00 33 THR A O 20
ATOM 29111 N N . PRO A 1 56 ? 4.027 -2.155 13.715 1.00 0.00 34 PRO A N 20
ATOM 29112 C CA . PRO A 1 56 ? 2.642 -2.427 14.095 1.00 0.00 34 PRO A CA 20
ATOM 29113 C C . PRO A 1 56 ? 1.736 -1.255 13.766 1.00 0.00 34 PRO A C 20
ATOM 29114 O O . PRO A 1 56 ? 0.997 -0.763 14.620 1.00 0.00 34 PRO A O 20
ATOM 29125 N N . GLU A 1 57 ? 1.810 -0.815 12.519 1.00 0.00 35 GLU A N 20
ATOM 29126 C CA . GLU A 1 57 ? 1.020 0.305 12.046 1.00 0.00 35 GLU A CA 20
ATOM 29127 C C . GLU A 1 57 ? 0.963 0.332 10.518 1.00 0.00 35 GLU A C 20
ATOM 29128 O O . GLU A 1 57 ? -0.084 0.627 9.940 1.00 0.00 35 GLU A O 20
ATOM 29140 N N . ARG A 1 58 ? 2.087 0.030 9.859 1.00 0.00 36 ARG A N 20
ATOM 29141 C CA . ARG A 1 58 ? 2.121 0.037 8.401 1.00 0.00 36 ARG A CA 20
ATOM 29142 C C . ARG A 1 58 ? 3.402 -0.548 7.845 1.00 0.00 36 ARG A C 20
ATOM 29143 O O . ARG A 1 58 ? 4.381 -0.763 8.560 1.00 0.00 36 ARG A O 20
ATOM 29164 N N . GLY A 1 59 ? 3.383 -0.757 6.536 1.00 0.00 37 GLY A N 20
ATOM 29165 C CA . GLY A 1 59 ? 4.539 -1.266 5.840 1.00 0.00 37 GLY A CA 20
ATOM 29166 C C . GLY A 1 59 ? 5.193 -0.166 5.025 1.00 0.00 37 GLY A C 20
ATOM 29167 O O . GLY A 1 59 ? 4.548 0.829 4.698 1.00 0.00 37 GLY A O 20
ATOM 29171 N N . PHE A 1 60 ? 6.467 -0.327 4.707 1.00 0.00 38 PHE A N 20
ATOM 29172 C CA . PHE A 1 60 ? 7.196 0.675 3.938 1.00 0.00 38 PHE A CA 20
ATOM 29173 C C . PHE A 1 60 ? 8.002 0.001 2.843 1.00 0.00 38 PHE A C 20
ATOM 29174 O O . PHE A 1 60 ? 8.951 -0.728 3.126 1.00 0.00 38 PHE A O 20
ATOM 29191 N N . ILE A 1 61 ? 7.634 0.246 1.594 1.00 0.00 39 ILE A N 20
ATOM 29192 C CA . ILE A 1 61 ? 8.356 -0.355 0.476 1.00 0.00 39 ILE A CA 20
ATOM 29193 C C . ILE A 1 61 ? 8.785 0.718 -0.523 1.00 0.00 39 ILE A C 20
ATOM 29194 O O . ILE A 1 61 ? 7.953 1.260 -1.251 1.00 0.00 39 ILE A O 20
ATOM 29210 N N . ASP A 1 62 ? 10.083 1.026 -0.563 1.00 0.00 40 ASP A N 20
ATOM 29211 C CA . ASP A 1 62 ? 10.585 2.039 -1.489 1.00 0.00 40 ASP A CA 20
ATOM 29212 C C . ASP A 1 62 ? 11.240 1.382 -2.694 1.00 0.00 40 ASP A C 20
ATOM 29213 O O . ASP A 1 62 ? 11.960 0.392 -2.566 1.00 0.00 40 ASP A O 20
ATOM 29222 N N . PHE A 1 63 ? 10.983 1.947 -3.862 1.00 0.00 41 PHE A N 20
ATOM 29223 C CA . PHE A 1 63 ? 11.545 1.426 -5.100 1.00 0.00 41 PHE A CA 20
ATOM 29224 C C . PHE A 1 63 ? 12.718 2.285 -5.580 1.00 0.00 41 PHE A C 20
ATOM 29225 O O . PHE A 1 63 ? 13.244 2.075 -6.672 1.00 0.00 41 PHE A O 20
ATOM 29242 N N . GLY A 1 64 ? 13.119 3.258 -4.762 1.00 0.00 42 GLY A N 20
ATOM 29243 C CA . GLY A 1 64 ? 14.218 4.134 -5.129 1.00 0.00 42 GLY A CA 20
ATOM 29244 C C . GLY A 1 64 ? 13.788 5.587 -5.191 1.00 0.00 42 GLY A C 20
ATOM 29245 O O . GLY A 1 64 ? 13.771 6.279 -4.173 1.00 0.00 42 GLY A O 20
ATOM 29249 N N . ASP A 1 65 ? 13.420 6.046 -6.383 1.00 0.00 43 ASP A N 20
ATOM 29250 C CA . ASP A 1 65 ? 12.967 7.421 -6.568 1.00 0.00 43 ASP A CA 20
ATOM 29251 C C . ASP A 1 65 ? 11.456 7.500 -6.373 1.00 0.00 43 ASP A C 20
ATOM 29252 O O . ASP A 1 65 ? 10.731 8.027 -7.216 1.00 0.00 43 ASP A O 20
ATOM 29261 N N . SER A 1 66 ? 10.994 6.952 -5.253 1.00 0.00 44 SER A N 20
ATOM 29262 C CA . SER A 1 66 ? 9.573 6.926 -4.920 1.00 0.00 44 SER A CA 20
ATOM 29263 C C . SER A 1 66 ? 9.361 6.087 -3.656 1.00 0.00 44 SER A C 20
ATOM 29264 O O . SER A 1 66 ? 10.330 5.744 -2.978 1.00 0.00 44 SER A O 20
ATOM 29272 N N . ASN A 1 67 ? 8.111 5.758 -3.323 1.00 0.00 45 ASN A N 20
ATOM 29273 C CA . ASN A 1 67 ? 7.849 4.966 -2.125 1.00 0.00 45 ASN A CA 20
ATOM 29274 C C . ASN A 1 67 ? 6.412 4.456 -2.098 1.00 0.00 45 ASN A C 20
ATOM 29275 O O . ASN A 1 67 ? 5.561 4.933 -2.848 1.00 0.00 45 ASN A O 20
ATOM 29286 N N . CYS A 1 68 ? 6.138 3.502 -1.207 1.00 0.00 46 CYS A N 20
ATOM 29287 C CA . CYS A 1 68 ? 4.796 2.964 -1.070 1.00 0.00 46 CYS A CA 20
ATOM 29288 C C . CYS A 1 68 ? 4.603 2.372 0.322 1.00 0.00 46 CYS A C 20
ATOM 29289 O O . CYS A 1 68 ? 5.058 1.266 0.612 1.00 0.00 46 CYS A O 20
ATOM 29297 N N . GLU A 1 69 ? 3.919 3.124 1.177 1.00 0.00 47 GLU A N 20
ATOM 29298 C CA . GLU A 1 69 ? 3.647 2.699 2.542 1.00 0.00 47 GLU A CA 20
ATOM 29299 C C . GLU A 1 69 ? 2.270 2.039 2.596 1.00 0.00 47 GLU A C 20
ATOM 29300 O O . GLU A 1 69 ? 1.416 2.325 1.755 1.00 0.00 47 GLU A O 20
ATOM 29312 N N . LEU A 1 70 ? 2.046 1.151 3.560 1.00 0.00 48 LEU A N 20
ATOM 29313 C CA . LEU A 1 70 ? 0.750 0.471 3.655 1.00 0.00 48 LEU A CA 20
ATOM 29314 C C . LEU A 1 70 ? 0.239 0.454 5.090 1.00 0.00 48 LEU A C 20
ATOM 29315 O O . LEU A 1 70 ? 0.854 -0.146 5.970 1.00 0.00 48 LEU A O 20
ATOM 29331 N N . LEU A 1 71 ? -0.907 1.096 5.313 1.00 0.00 49 LEU A N 20
ATOM 29332 C CA . LEU A 1 71 ? -1.517 1.132 6.645 1.00 0.00 49 LEU A CA 20
ATOM 29333 C C . LEU A 1 71 ? -2.540 0.020 6.735 1.00 0.00 49 LEU A C 20
ATOM 29334 O O . LEU A 1 71 ? -3.385 -0.117 5.855 1.00 0.00 49 LEU A O 20
ATOM 29350 N N . ALA A 1 72 ? -2.438 -0.810 7.764 1.00 0.00 50 ALA A N 20
ATOM 29351 C CA . ALA A 1 72 ? -3.346 -1.935 7.886 1.00 0.00 50 ALA A CA 20
ATOM 29352 C C . ALA A 1 72 ? -3.729 -2.263 9.323 1.00 0.00 50 ALA A C 20
ATOM 29353 O O . ALA A 1 72 ? -2.903 -2.715 10.114 1.00 0.00 50 ALA A O 20
ATOM 29360 N N . HIS A 1 73 ? -5.009 -2.077 9.631 1.00 0.00 51 HIS A N 20
ATOM 29361 C CA . HIS A 1 73 ? -5.544 -2.390 10.932 1.00 0.00 51 HIS A CA 20
ATOM 29362 C C . HIS A 1 73 ? -6.515 -3.571 10.782 1.00 0.00 51 HIS A C 20
ATOM 29363 O O . HIS A 1 73 ? -6.913 -3.916 9.672 1.00 0.00 51 HIS A O 20
ATOM 29378 N N . PRO A 1 74 ? -6.887 -4.217 11.890 1.00 0.00 52 PRO A N 20
ATOM 29379 C CA . PRO A 1 74 ? -7.785 -5.381 11.886 1.00 0.00 52 PRO A CA 20
ATOM 29380 C C . PRO A 1 74 ? -9.050 -5.204 11.044 1.00 0.00 52 PRO A C 20
ATOM 29381 O O . PRO A 1 74 ? -9.691 -6.192 10.687 1.00 0.00 52 PRO A O 20
ATOM 29392 N N . ASP A 1 75 ? -9.428 -3.963 10.736 1.00 0.00 53 ASP A N 20
ATOM 29393 C CA . ASP A 1 75 ? -10.638 -3.741 9.950 1.00 0.00 53 ASP A CA 20
ATOM 29394 C C . ASP A 1 75 ? -10.500 -2.627 8.914 1.00 0.00 53 ASP A C 20
ATOM 29395 O O . ASP A 1 75 ? -11.457 -2.345 8.193 1.00 0.00 53 ASP A O 20
ATOM 29404 N N . HIS A 1 76 ? -9.329 -2.012 8.799 1.00 0.00 54 HIS A N 20
ATOM 29405 C CA . HIS A 1 76 ? -9.155 -0.968 7.791 1.00 0.00 54 HIS A CA 20
ATOM 29406 C C . HIS A 1 76 ? -7.737 -0.952 7.225 1.00 0.00 54 HIS A C 20
ATOM 29407 O O . HIS A 1 76 ? -6.802 -1.435 7.862 1.00 0.00 54 HIS A O 20
ATOM 29422 N N . VAL A 1 77 ? -7.582 -0.401 6.016 1.00 0.00 55 VAL A N 20
ATOM 29423 C CA . VAL A 1 77 ? -6.284 -0.337 5.368 1.00 0.00 55 VAL A CA 20
ATOM 29424 C C . VAL A 1 77 ? -6.124 0.973 4.597 1.00 0.00 55 VAL A C 20
ATOM 29425 O O . VAL A 1 77 ? -7.049 1.429 3.924 1.00 0.00 55 VAL A O 20
ATOM 29438 N N . LEU A 1 78 ? -4.944 1.564 4.699 1.00 0.00 56 LEU A N 20
ATOM 29439 C CA . LEU A 1 78 ? -4.645 2.817 4.010 1.00 0.00 56 LEU A CA 20
ATOM 29440 C C . LEU A 1 78 ? -3.453 2.627 3.081 1.00 0.00 56 LEU A C 20
ATOM 29441 O O . LEU A 1 78 ? -2.542 1.855 3.378 1.00 0.00 56 LEU A O 20
ATOM 29457 N N . MET A 1 79 ? -3.467 3.325 1.954 1.00 0.00 57 MET A N 20
ATOM 29458 C CA . MET A 1 79 ? -2.385 3.217 0.984 1.00 0.00 57 MET A CA 20
ATOM 29459 C C . MET A 1 79 ? -1.856 4.601 0.603 1.00 0.00 57 MET A C 20
ATOM 29460 O O . MET A 1 79 ? -2.568 5.397 -0.008 1.00 0.00 57 MET A O 20
ATOM 29474 N N . ILE A 1 80 ? -0.600 4.884 0.967 1.00 0.00 58 ILE A N 20
ATOM 29475 C CA . ILE A 1 80 ? 0.010 6.167 0.658 1.00 0.00 58 ILE A CA 20
ATOM 29476 C C . ILE A 1 80 ? 1.287 5.974 -0.154 1.00 0.00 58 ILE A C 20
ATOM 29477 O O . ILE A 1 80 ? 2.083 5.079 0.131 1.00 0.00 58 ILE A O 20
ATOM 29493 N N . LEU A 1 81 ? 1.482 6.816 -1.164 1.00 0.00 59 LEU A N 20
ATOM 29494 C CA . LEU A 1 81 ? 2.669 6.724 -2.004 1.00 0.00 59 LEU A CA 20
ATOM 29495 C C . LEU A 1 81 ? 3.453 8.028 -2.011 1.00 0.00 59 LEU A C 20
ATOM 29496 O O . LEU A 1 81 ? 2.877 9.111 -1.995 1.00 0.00 59 LEU A O 20
ATOM 29512 N N . ASN A 1 82 ? 4.772 7.912 -2.084 1.00 0.00 60 ASN A N 20
ATOM 29513 C CA . ASN A 1 82 ? 5.638 9.082 -2.157 1.00 0.00 60 ASN A CA 20
ATOM 29514 C C . ASN A 1 82 ? 6.444 8.994 -3.441 1.00 0.00 60 ASN A C 20
ATOM 29515 O O . ASN A 1 82 ? 7.386 8.208 -3.537 1.00 0.00 60 ASN A O 20
ATOM 29526 N N . SER A 1 83 ? 6.050 9.768 -4.443 1.00 0.00 61 SER A N 20
ATOM 29527 C CA . SER A 1 83 ? 6.743 9.714 -5.734 1.00 0.00 61 SER A CA 20
ATOM 29528 C C . SER A 1 83 ? 6.847 11.077 -6.421 1.00 0.00 61 SER A C 20
ATOM 29529 O O . SER A 1 83 ? 5.879 11.834 -6.483 1.00 0.00 61 SER A O 20
ATOM 29537 N N . PRO A 1 84 ? 8.042 11.389 -6.958 1.00 0.00 62 PRO A N 20
ATOM 29538 C CA . PRO A 1 84 ? 8.312 12.651 -7.665 1.00 0.00 62 PRO A CA 20
ATOM 29539 C C . PRO A 1 84 ? 7.584 12.778 -8.999 1.00 0.00 62 PRO A C 20
ATOM 29540 O O . PRO A 1 84 ? 7.627 13.834 -9.628 1.00 0.00 62 PRO A O 20
ATOM 29551 N N . ASP A 1 85 ? 6.919 11.714 -9.439 1.00 0.00 63 ASP A N 20
ATOM 29552 C CA . ASP A 1 85 ? 6.201 11.759 -10.704 1.00 0.00 63 ASP A CA 20
ATOM 29553 C C . ASP A 1 85 ? 4.901 10.963 -10.614 1.00 0.00 63 ASP A C 20
ATOM 29554 O O . ASP A 1 85 ? 4.841 9.955 -9.913 1.00 0.00 63 ASP A O 20
ATOM 29563 N N . GLU A 1 86 ? 3.857 11.407 -11.319 1.00 0.00 64 GLU A N 20
ATOM 29564 C CA . GLU A 1 86 ? 2.575 10.680 -11.272 1.00 0.00 64 GLU A CA 20
ATOM 29565 C C . GLU A 1 86 ? 2.747 9.239 -11.748 1.00 0.00 64 GLU A C 20
ATOM 29566 O O . GLU A 1 86 ? 2.222 8.321 -11.121 1.00 0.00 64 GLU A O 20
ATOM 29578 N N . ASP A 1 87 ? 3.497 9.022 -12.835 1.00 0.00 65 ASP A N 20
ATOM 29579 C CA . ASP A 1 87 ? 3.728 7.664 -13.325 1.00 0.00 65 ASP A CA 20
ATOM 29580 C C . ASP A 1 87 ? 4.132 6.779 -12.158 1.00 0.00 65 ASP A C 20
ATOM 29581 O O . ASP A 1 87 ? 3.495 5.766 -11.872 1.00 0.00 65 ASP A O 20
ATOM 29590 N N . SER A 1 88 ? 5.169 7.216 -11.449 1.00 0.00 66 SER A N 20
ATOM 29591 C CA . SER A 1 88 ? 5.635 6.511 -10.261 1.00 0.00 66 SER A CA 20
ATOM 29592 C C . SER A 1 88 ? 4.505 6.493 -9.237 1.00 0.00 66 SER A C 20
ATOM 29593 O O . SER A 1 88 ? 4.055 5.443 -8.785 1.00 0.00 66 SER A O 20
ATOM 29601 N N . LEU A 1 89 ? 4.052 7.695 -8.910 1.00 0.00 67 LEU A N 20
ATOM 29602 C CA . LEU A 1 89 ? 2.960 7.927 -7.967 1.00 0.00 67 LEU A CA 20
ATOM 29603 C C . LEU A 1 89 ? 1.836 6.907 -8.142 1.00 0.00 67 LEU A C 20
ATOM 29604 O O . LEU A 1 89 ? 1.519 6.163 -7.216 1.00 0.00 67 LEU A O 20
ATOM 29620 N N . ALA A 1 90 ? 1.234 6.868 -9.322 1.00 0.00 68 ALA A N 20
ATOM 29621 C CA . ALA A 1 90 ? 0.150 5.932 -9.578 1.00 0.00 68 ALA A CA 20
ATOM 29622 C C . ALA A 1 90 ? 0.668 4.501 -9.559 1.00 0.00 68 ALA A C 20
ATOM 29623 O O . ALA A 1 90 ? -0.009 3.592 -9.080 1.00 0.00 68 ALA A O 20
ATOM 29630 N N . HIS A 1 91 ? 1.881 4.309 -10.069 1.00 0.00 69 HIS A N 20
ATOM 29631 C CA . HIS A 1 91 ? 2.492 2.986 -10.092 1.00 0.00 69 HIS A CA 20
ATOM 29632 C C . HIS A 1 91 ? 2.499 2.391 -8.690 1.00 0.00 69 HIS A C 20
ATOM 29633 O O . HIS A 1 91 ? 2.291 1.193 -8.509 1.00 0.00 69 HIS A O 20
ATOM 29648 N N . MET A 1 92 ? 2.741 3.247 -7.703 1.00 0.00 70 MET A N 20
ATOM 29649 C CA . MET A 1 92 ? 2.780 2.821 -6.306 1.00 0.00 70 MET A CA 20
ATOM 29650 C C . MET A 1 92 ? 1.370 2.663 -5.725 1.00 0.00 70 MET A C 20
ATOM 29651 O O . MET A 1 92 ? 1.014 1.585 -5.246 1.00 0.00 70 MET A O 20
ATOM 29665 N N . GLN A 1 93 ? 0.564 3.731 -5.756 1.00 0.00 71 GLN A N 20
ATOM 29666 C CA . GLN A 1 93 ? -0.796 3.665 -5.214 1.00 0.00 71 GLN A CA 20
ATOM 29667 C C . GLN A 1 93 ? -1.589 2.510 -5.826 1.00 0.00 71 GLN A C 20
ATOM 29668 O O . GLN A 1 93 ? -2.492 1.967 -5.191 1.00 0.00 71 GLN A O 20
ATOM 29682 N N . ASN A 1 94 ? -1.252 2.135 -7.057 1.00 0.00 72 ASN A N 20
ATOM 29683 C CA . ASN A 1 94 ? -1.945 1.042 -7.734 1.00 0.00 72 ASN A CA 20
ATOM 29684 C C . ASN A 1 94 ? -1.392 -0.315 -7.299 1.00 0.00 72 ASN A C 20
ATOM 29685 O O . ASN A 1 94 ? -2.153 -1.249 -7.046 1.00 0.00 72 ASN A O 20
ATOM 29696 N N . VAL A 1 95 ? -0.064 -0.419 -7.213 1.00 0.00 73 VAL A N 20
ATOM 29697 C CA . VAL A 1 95 ? 0.588 -1.663 -6.807 1.00 0.00 73 VAL A CA 20
ATOM 29698 C C . VAL A 1 95 ? -0.114 -2.281 -5.599 1.00 0.00 73 VAL A C 20
ATOM 29699 O O . VAL A 1 95 ? -0.397 -3.479 -5.579 1.00 0.00 73 VAL A O 20
ATOM 29712 N N . VAL A 1 96 ? -0.400 -1.455 -4.599 1.00 0.00 74 VAL A N 20
ATOM 29713 C CA . VAL A 1 96 ? -1.078 -1.926 -3.395 1.00 0.00 74 VAL A CA 20
ATOM 29714 C C . VAL A 1 96 ? -2.518 -2.325 -3.712 1.00 0.00 74 VAL A C 20
ATOM 29715 O O . VAL A 1 96 ? -2.983 -3.382 -3.287 1.00 0.00 74 VAL A O 20
ATOM 29728 N N . ALA A 1 97 ? -3.221 -1.480 -4.474 1.00 0.00 75 ALA A N 20
ATOM 29729 C CA . ALA A 1 97 ? -4.602 -1.766 -4.854 1.00 0.00 75 ALA A CA 20
ATOM 29730 C C . ALA A 1 97 ? -4.714 -3.175 -5.418 1.00 0.00 75 ALA A C 20
ATOM 29731 O O . ALA A 1 97 ? -5.775 -3.798 -5.370 1.00 0.00 75 ALA A O 20
ATOM 29738 N N . ASP A 1 98 ? -3.601 -3.670 -5.949 1.00 0.00 76 ASP A N 20
ATOM 29739 C CA . ASP A 1 98 ? -3.553 -5.008 -6.522 1.00 0.00 76 ASP A CA 20
ATOM 29740 C C . ASP A 1 98 ? -3.454 -6.068 -5.426 1.00 0.00 76 ASP A C 20
ATOM 29741 O O . ASP A 1 98 ? -4.075 -7.126 -5.517 1.00 0.00 76 ASP A O 20
ATOM 29750 N N . HIS A 1 99 ? -2.663 -5.779 -4.396 1.00 0.00 77 HIS A N 20
ATOM 29751 C CA . HIS A 1 99 ? -2.480 -6.717 -3.287 1.00 0.00 77 HIS A CA 20
ATOM 29752 C C . HIS A 1 99 ? -3.784 -6.945 -2.519 1.00 0.00 77 HIS A C 20
ATOM 29753 O O . HIS A 1 99 ? -4.121 -8.082 -2.188 1.00 0.00 77 HIS A O 20
ATOM 29768 N N . LEU A 1 100 ? -4.521 -5.869 -2.241 1.00 0.00 78 LEU A N 20
ATOM 29769 C CA . LEU A 1 100 ? -5.781 -5.981 -1.520 1.00 0.00 78 LEU A CA 20
ATOM 29770 C C . LEU A 1 100 ? -6.750 -6.888 -2.278 1.00 0.00 78 LEU A C 20
ATOM 29771 O O . LEU A 1 100 ? -7.642 -7.493 -1.686 1.00 0.00 78 LEU A O 20
ATOM 29787 N N . GLN A 1 101 ? -6.565 -6.977 -3.593 1.00 0.00 79 GLN A N 20
ATOM 29788 C CA . GLN A 1 101 ? -7.423 -7.810 -4.433 1.00 0.00 79 GLN A CA 20
ATOM 29789 C C . GLN A 1 101 ? -7.152 -9.297 -4.212 1.00 0.00 79 GLN A C 20
ATOM 29790 O O . GLN A 1 101 ? -8.081 -10.082 -4.024 1.00 0.00 79 GLN A O 20
ATOM 29804 N N . ARG A 1 102 ? -5.879 -9.680 -4.239 1.00 0.00 80 ARG A N 20
ATOM 29805 C CA . ARG A 1 102 ? -5.498 -11.076 -4.043 1.00 0.00 80 ARG A CA 20
ATOM 29806 C C . ARG A 1 102 ? -6.024 -11.590 -2.716 1.00 0.00 80 ARG A C 20
ATOM 29807 O O . ARG A 1 102 ? -6.444 -12.741 -2.598 1.00 0.00 80 ARG A O 20
ATOM 29828 N N . MET A 1 103 ? -5.989 -10.722 -1.720 1.00 0.00 81 MET A N 20
ATOM 29829 C CA . MET A 1 103 ? -6.457 -11.075 -0.383 1.00 0.00 81 MET A CA 20
ATOM 29830 C C . MET A 1 103 ? -7.977 -10.960 -0.267 1.00 0.00 81 MET A C 20
ATOM 29831 O O . MET A 1 103 ? -8.565 -11.411 0.715 1.00 0.00 81 MET A O 20
ATOM 29845 N N . ALA A 1 104 ? -8.608 -10.356 -1.269 1.00 0.00 82 ALA A N 20
ATOM 29846 C CA . ALA A 1 104 ? -10.059 -10.189 -1.270 1.00 0.00 82 ALA A CA 20
ATOM 29847 C C . ALA A 1 104 ? -10.670 -10.724 -2.561 1.00 0.00 82 ALA A C 20
ATOM 29848 O O . ALA A 1 104 ? -10.539 -10.113 -3.621 1.00 0.00 82 ALA A O 20
ATOM 29855 N N . ASN A 1 105 ? -11.338 -11.870 -2.464 1.00 0.00 83 ASN A N 20
ATOM 29856 C CA . ASN A 1 105 ? -11.968 -12.487 -3.625 1.00 0.00 83 ASN A CA 20
ATOM 29857 C C . ASN A 1 105 ? -13.472 -12.235 -3.631 1.00 0.00 83 ASN A C 20
ATOM 29858 O O . ASN A 1 105 ? -14.222 -12.875 -2.893 1.00 0.00 83 ASN A O 20
ATOM 29869 N N . SER A 1 106 ? -13.907 -11.298 -4.469 1.00 0.00 84 SER A N 20
ATOM 29870 C CA . SER A 1 106 ? -15.323 -10.960 -4.573 1.00 0.00 84 SER A CA 20
ATOM 29871 C C . SER A 1 106 ? -15.539 -9.815 -5.557 1.00 0.00 84 SER A C 20
ATOM 29872 O O . SER A 1 106 ? -16.517 -9.798 -6.303 1.00 0.00 84 SER A O 20
ATOM 29880 N N . GLU A 1 107 ? -14.616 -8.858 -5.552 1.00 0.00 85 GLU A N 20
ATOM 29881 C CA . GLU A 1 107 ? -14.701 -7.705 -6.442 1.00 0.00 85 GLU A CA 20
ATOM 29882 C C . GLU A 1 107 ? -13.323 -7.099 -6.673 1.00 0.00 85 GLU A C 20
ATOM 29883 O O . GLU A 1 107 ? -12.390 -7.354 -5.911 1.00 0.00 85 GLU A O 20
ATOM 29895 N N . SER A 1 108 ? -13.199 -6.285 -7.717 1.00 0.00 86 SER A N 20
ATOM 29896 C CA . SER A 1 108 ? -11.927 -5.641 -8.017 1.00 0.00 86 SER A CA 20
ATOM 29897 C C . SER A 1 108 ? -11.649 -4.540 -7.001 1.00 0.00 86 SER A C 20
ATOM 29898 O O . SER A 1 108 ? -11.713 -3.354 -7.323 1.00 0.00 86 SER A O 20
ATOM 29906 N N . LEU A 1 109 ? -11.348 -4.961 -5.771 1.00 0.00 87 LEU A N 20
ATOM 29907 C CA . LEU A 1 109 ? -11.057 -4.054 -4.651 1.00 0.00 87 LEU A CA 20
ATOM 29908 C C . LEU A 1 109 ? -11.669 -2.673 -4.817 1.00 0.00 87 LEU A C 20
ATOM 29909 O O . LEU A 1 109 ? -11.160 -1.849 -5.575 1.00 0.00 87 LEU A O 20
ATOM 29925 N N . GLU A 1 110 ? -12.721 -2.400 -4.065 1.00 0.00 88 GLU A N 20
ATOM 29926 C CA . GLU A 1 110 ? -13.326 -1.085 -4.112 1.00 0.00 88 GLU A CA 20
ATOM 29927 C C . GLU A 1 110 ? -12.383 -0.114 -3.419 1.00 0.00 88 GLU A C 20
ATOM 29928 O O . GLU A 1 110 ? -12.358 -0.033 -2.191 1.00 0.00 88 GLU A O 20
ATOM 29940 N N . ILE A 1 111 ? -11.589 0.605 -4.204 1.00 0.00 89 ILE A N 20
ATOM 29941 C CA . ILE A 1 111 ? -10.630 1.541 -3.639 1.00 0.00 89 ILE A CA 20
ATOM 29942 C C . ILE A 1 111 ? -10.737 2.916 -4.295 1.00 0.00 89 ILE A C 20
ATOM 29943 O O . ILE A 1 111 ? -10.681 3.027 -5.520 1.00 0.00 89 ILE A O 20
ATOM 29959 N N . ALA A 1 112 ? -10.868 3.973 -3.491 1.00 0.00 90 ALA A N 20
ATOM 29960 C CA . ALA A 1 112 ? -10.940 5.309 -4.056 1.00 0.00 90 ALA A CA 20
ATOM 29961 C C . ALA A 1 112 ? -9.573 5.965 -3.972 1.00 0.00 90 ALA A C 20
ATOM 29962 O O . ALA A 1 112 ? -9.092 6.291 -2.887 1.00 0.00 90 ALA A O 20
ATOM 29969 N N . TRP A 1 113 ? -8.952 6.148 -5.125 1.00 0.00 91 TRP A N 20
ATOM 29970 C CA . TRP A 1 113 ? -7.633 6.758 -5.191 1.00 0.00 91 TRP A CA 20
ATOM 29971 C C . TRP A 1 113 ? -7.736 8.258 -5.430 1.00 0.00 91 TRP A C 20
ATOM 29972 O O . TRP A 1 113 ? -8.473 8.710 -6.306 1.00 0.00 91 TRP A O 20
ATOM 29993 N N . GLN A 1 114 ? -6.987 9.022 -4.647 1.00 0.00 92 GLN A N 20
ATOM 29994 C CA . GLN A 1 114 ? -6.987 10.474 -4.775 1.00 0.00 92 GLN A CA 20
ATOM 29995 C C . GLN A 1 114 ? -5.927 10.921 -5.780 1.00 0.00 92 GLN A C 20
ATOM 29996 O O . GLN A 1 114 ? -4.932 10.230 -5.996 1.00 0.00 92 GLN A O 20
ATOM 30010 N N . PRO A 1 115 ? -6.135 12.087 -6.418 1.00 0.00 93 PRO A N 20
ATOM 30011 C CA . PRO A 1 115 ? -5.202 12.623 -7.413 1.00 0.00 93 PRO A CA 20
ATOM 30012 C C . PRO A 1 115 ? -3.753 12.591 -6.944 1.00 0.00 93 PRO A C 20
ATOM 30013 O O . PRO A 1 115 ? -2.848 12.326 -7.734 1.00 0.00 93 PRO A O 20
ATOM 30024 N N . ALA A 1 116 ? -3.545 12.881 -5.656 1.00 0.00 94 ALA A N 20
ATOM 30025 C CA . ALA A 1 116 ? -2.207 12.903 -5.057 1.00 0.00 94 ALA A CA 20
ATOM 30026 C C . ALA A 1 116 ? -1.657 14.323 -5.011 1.00 0.00 94 ALA A C 20
ATOM 30027 O O . ALA A 1 116 ? -0.457 14.541 -5.173 1.00 0.00 94 ALA A O 20
ATOM 30034 N N . GLU A 1 117 ? -2.543 15.289 -4.789 1.00 0.00 95 GLU A N 20
ATOM 30035 C CA . GLU A 1 117 ? -2.146 16.691 -4.722 1.00 0.00 95 GLU A CA 20
ATOM 30036 C C . GLU A 1 117 ? -2.786 17.382 -3.522 1.00 0.00 95 GLU A C 20
ATOM 30037 O O . GLU A 1 117 ? -3.905 17.054 -3.129 1.00 0.00 95 GLU A O 20
ATOM 30049 N N . SER A 1 118 ? -2.066 18.338 -2.945 1.00 0.00 96 SER A N 20
ATOM 30050 C CA . SER A 1 118 ? -2.563 19.077 -1.790 1.00 0.00 96 SER A CA 20
ATOM 30051 C C . SER A 1 118 ? -2.324 20.574 -1.957 1.00 0.00 96 SER A C 20
ATOM 30052 O O . SER A 1 118 ? -2.783 21.346 -1.090 1.00 0.00 96 SER A O 20
#

Radius of gyration: 12.33 Å; Cα contacts (8 Å, |Δi|>4): 205; chains: 1; bounding box: 30×31×27 Å

InterPro domains:
  IPR014543 Uncharacterised conserved protein UCP028291 [PF09981] (5-92)
  IPR014543 Uncharacterised conserved protein UCP028291 [PIRSF028291] (1-95)